Protein 1TT7 (pdb70)

Sequence (1950 aa):
STLFQALQAEKNADDVSVHVKTISTEDLPKDGVLIKVAYSGINYKDGLAGKAGGNIVREYPLILGIDAAGTVVSSNDPRFAEGDEVIATSYELGVSRDGGLSEYASVPGDWLVPLPQNLSLKEAVYGTAGFTAALSVHRLEQNGLSPEKGSVLVTGATGGVGGIAVSLNKRGYDVVASTGNREAADYLKQLGASEVISREDVYDGTLKALSKQQWQGAVDPVGGKQLASLLSKIQYGGSVAVSGLTGGGEVPATVYPFILRGVSLLGIDSVYCPDVRAAVWERSSDLKPDQLLTIVDREVSLEETPGALKDILQNRIQGRVIVKLSTLFQALQAEKNADDVSVHVKTISTEDLPKDGVLIKVAYSGINYKDGLAGKAGGNIVREYPLILGIDAAGTVVSSNDPRFAEGDEVIATSYELGVSRDGGLSEYASVPGDWLVPLPQNLSLKEAVYGTAGFTAALSVHRLEQNGLSPEKGSVLVTGATGGVGGIAVSLNKRGYDVVASTGNREAADYLKQLGASEVISREDVYDGTLKALSKQQWQGAVDPVGGKQLASLLSKIQYGGSVAVSGLTGGGEVPATVYPFILRGVSLLGIDSVYCPDVRAAVWERSSDLKPDQLLTIVDREVSLEETPGALKDILQNRIQGRVIVKLSTLFQALQAEKNADDVSVHVKTISTEDLPKDGVLIKVAYSGINYKDGLAGKAGGNIVREYPLILGIDAAGTVVSSNDPRFAEGDEVIATSYELGVSRDGGLSEYASVPGDWLVPLPQNLSLKEAVYGTAGFTAALSVHRLEQNGLSPEKGSVLVTGATGGVGGIAVSLNKRGYDVVASTGNREAADYLKQLGASEVISREDVYDGTLKALSKQQWQGAVDPVGGKQLASLLSKIQYGGSVAVSGLTGGGEVPATVYPFILRGVSLLGIDSVYCPDVRAAVWERSSDLKPDQLLTIVDREVSLEETPGALKDILQNRIQGRVIVKLSTLFQALQAEKNADDVSVHVKTISTEDLPKDGVLIKVAYSGINYKDGLAGKAGGNIVREYPLILGIDAAGTVVSSNDPRFAEGDEVIATSYELGVSRDGGLSEYASVPGDWLVPLPQNLSLKEAVYGTAGFTAALSVHRLEQNGLSPEKGSVLVTGATGGVGGIAVSLNKRGYDVVASTGNREAADYLKQLGASEVISREDVYDGTLKALSKQQWQGAVDPVGGKQLASLLSKIQYGGSVAVSGLTGGGEVPATVYPFILRGVSLLGIDSVYCPDVRAAVWERSSDLKPDQLLTIVDREVSLEETPGALKDILQNRIQGRVIVKLSTLFQALQAEKNADDVSVHVKTISTEDLPKDGVLIKVAYSGINYKDGLAGKAGGNIVREYPLILGIDAAGTVVSSNDPRFAEGDEVIATSYELGVSRDGGLSEYASVPGDWLVPLPQNLSLKEAVYGTAGFTAALSVHRLEQNGLSPEKGSVLVTGATGGVGGIAVSLNKRGYDVVASTGNREAADYLKQLGASEVISREDVYDGTLKALSKQQWQGAVDPVGGKQLASLLSKIQYGGSVAVSGLTGGGEVPATVYPFILRGVSLLGIDSVYCPDVRAAVWERSSDLKPDQLLTIVDREVSLEETPGALKDILQNRIQGRVIVKLSTLFQALQAEKNADDVSVHVKTISTEDLPKDGVLIKVAYSGINYKDGLAGKAGGNIVREYPLILGIDAAGTVVSSNDPRFAEGDEVIATSYELGVSRDGGLSEYASVPGDWLVPLPQNLSLKEAVYGTAGFTAALSVHRLEQNGLSPEKGSVLVTGATGGVGGIAVSLNKRGYDVVASTGNREAADYLKQLGASEVISREDVYDGTLKALSKQQWQGAVDPVGGKQLASLLSKIQYGGSVAVSGLTGGGEVPATVYPFILRGVSLLGIDSVYCPDVRAAVWERSSDLKPDQLLTIVDREVSLEETPGALKDILQNRIQGRVIVKL

Radius of gyration: 37.24 Å; Cα contacts (8 Å, |Δi|>4): 5321; chains: 6; bounding box: 103×77×116 Å

Solvent-accessible surface area: 70684 Å² total

Structure (mmCIF, N/CA/C/O backbone):
data_1TT7
#
_entry.id   1TT7
#
_cell.length_a   102.219
_cell.length_b   133.546
_cell.length_c   166.335
_cell.angle_alpha   90.00
_cell.angle_beta   90.00
_cell.angle_gamma   90.00
#
_symmetry.space_group_name_H-M   'P 21 21 21'
#
loop_
_entity.id
_entity.type
_entity.pdbx_description
1 polymer YHFP
2 water water
#
loop_
_atom_site.group_PDB
_atom_site.id
_atom_site.type_symbol
_atom_site.label_atom_id
_atom_site.label_alt_id
_atom_site.label_comp_id
_atom_site.label_asym_id
_atom_site.label_entity_id
_atom_site.label_seq_id
_atom_site.pdbx_PDB_ins_code
_atom_site.Cartn_x
_atom_site.Cartn_y
_atom_site.Cartn_z
_atom_site.occupancy
_atom_site.B_iso_or_equiv
_atom_site.auth_seq_id
_atom_site.auth_comp_id
_atom_site.auth_asym_id
_atom_site.auth_atom_id
_atom_site.pdbx_PDB_model_num
ATOM 1 N N . SER A 1 2 ? -1.023 30.059 -45.956 1.00 57.66 2 SER A N 1
ATOM 2 C CA . SER A 1 2 ? 0.105 29.116 -46.209 1.00 56.51 2 SER A CA 1
ATOM 3 C C . SER A 1 2 ? 1.306 29.840 -46.822 1.00 55.77 2 SER A C 1
ATOM 4 O O . SER A 1 2 ? 1.763 29.499 -47.917 1.00 54.80 2 SER A O 1
ATOM 7 N N . THR A 1 3 ? 1.809 30.842 -46.103 1.00 53.71 3 THR A N 1
ATOM 8 C CA . THR A 1 3 ? 2.943 31.646 -46.567 1.00 53.52 3 THR A CA 1
ATOM 9 C C . THR A 1 3 ? 4.097 31.671 -45.556 1.00 50.87 3 THR A C 1
ATOM 10 O O . THR A 1 3 ? 4.522 30.620 -45.073 1.00 50.42 3 THR A O 1
ATOM 14 N N . LEU A 1 4 ? 4.586 32.869 -45.238 1.00 49.26 4 LEU A N 1
ATOM 15 C CA . LEU A 1 4 ? 5.796 33.045 -44.432 1.00 45.23 4 LEU A CA 1
ATOM 16 C C . LEU A 1 4 ? 5.519 33.366 -42.961 1.00 41.81 4 LEU A C 1
ATOM 17 O O . LEU A 1 4 ? 4.442 33.855 -42.611 1.00 41.60 4 LEU A O 1
ATOM 22 N N . PHE A 1 5 ? 6.508 33.082 -42.115 1.00 33.02 5 PHE A N 1
ATOM 23 C CA . PHE A 1 5 ? 6.470 33.422 -40.690 1.00 27.56 5 PHE A CA 1
ATOM 24 C C . PHE A 1 5 ? 7.876 33.697 -40.145 1.00 26.33 5 PHE A C 1
ATOM 25 O O . PHE A 1 5 ? 8.866 33.559 -40.868 1.00 24.66 5 PHE A O 1
ATOM 33 N N . GLN A 1 6 ? 7.954 34.083 -38.873 1.00 27.85 6 GLN A N 1
ATOM 34 C CA . GLN A 1 6 ? 9.235 34.322 -38.205 1.00 28.57 6 GLN A CA 1
ATOM 35 C C . GLN A 1 6 ? 9.660 33.110 -37.379 1.00 28.01 6 GLN A C 1
ATOM 36 O O . GLN A 1 6 ? 8.829 32.471 -36.728 1.00 27.30 6 GLN A O 1
ATOM 42 N N . ALA A 1 7 ? 10.956 32.802 -37.410 1.00 29.41 7 ALA A N 1
ATOM 43 C CA . ALA A 1 7 ? 11.491 31.626 -36.724 1.00 29.33 7 ALA A CA 1
ATOM 44 C C . ALA A 1 7 ? 12.899 31.842 -36.175 1.00 30.21 7 ALA A C 1
ATOM 45 O O . ALA A 1 7 ? 13.770 32.376 -36.865 1.00 31.73 7 ALA A O 1
ATOM 47 N N . LEU A 1 8 ? 13.108 31.419 -34.930 1.00 27.00 8 LEU A N 1
ATOM 48 C CA . LEU A 1 8 ? 14.425 31.449 -34.301 1.00 25.05 8 LEU A CA 1
ATOM 49 C C . LEU A 1 8 ? 15.215 30.216 -34.743 1.00 25.26 8 LEU A C 1
ATOM 50 O O . LEU A 1 8 ? 14.952 29.100 -34.288 1.00 25.64 8 LEU A O 1
ATOM 55 N N . GLN A 1 9 ? 16.176 30.431 -35.639 1.00 26.81 9 GLN A N 1
ATOM 56 C CA . GLN A 1 9 ? 16.928 29.338 -36.254 1.00 28.37 9 GLN A CA 1
ATOM 57 C C . GLN A 1 9 ? 18.425 29.426 -35.954 1.00 30.37 9 GLN A C 1
ATOM 58 O O . GLN A 1 9 ? 18.980 30.520 -35.829 1.00 30.60 9 GLN A O 1
ATOM 64 N N . ALA A 1 10 ? 19.063 28.262 -35.844 1.00 32.06 10 ALA A N 1
ATOM 65 C CA . ALA A 1 10 ? 20.500 28.171 -35.601 1.00 33.87 10 ALA A CA 1
ATOM 66 C C . ALA A 1 10 ? 21.220 27.541 -36.792 1.00 36.85 10 ALA A C 1
ATOM 67 O O . ALA A 1 10 ? 20.899 26.422 -37.202 1.00 37.82 10 ALA A O 1
ATOM 69 N N . GLU A 1 11 ? 22.187 28.271 -37.344 1.00 42.38 11 GLU A N 1
ATOM 70 C CA . GLU A 1 11 ? 22.992 27.783 -38.465 1.00 45.75 11 GLU A CA 1
ATOM 71 C C . GLU A 1 11 ? 24.451 27.631 -38.049 1.00 46.94 11 GLU A C 1
ATOM 72 O O . GLU A 1 11 ? 24.928 28.341 -37.160 1.00 46.06 11 GLU A O 1
ATOM 78 N N . LYS A 1 12 ? 25.154 26.707 -38.699 1.00 50.57 12 LYS A N 1
ATOM 79 C CA . LYS A 1 12 ? 26.570 26.483 -38.428 1.00 54.61 12 LYS A CA 1
ATOM 80 C C . LYS A 1 12 ? 27.430 26.961 -39.604 1.00 59.99 12 LYS A C 1
ATOM 81 O O . LYS A 1 12 ? 28.144 26.173 -40.233 1.00 60.55 12 LYS A O 1
ATOM 87 N N . ASN A 1 13 ? 27.346 28.257 -39.898 1.00 71.40 13 ASN A N 1
ATOM 88 C CA . ASN A 1 13 ? 28.172 28.869 -40.939 1.00 78.70 13 ASN A CA 1
ATOM 89 C C . ASN A 1 13 ? 29.599 29.095 -40.446 1.00 82.90 13 ASN A C 1
ATOM 90 O O . ASN A 1 13 ? 29.808 29.485 -39.293 1.00 83.78 13 ASN A O 1
ATOM 95 N N . ALA A 1 14 ? 30.569 28.840 -41.326 1.00 86.78 14 ALA A N 1
ATOM 96 C CA . ALA A 1 14 ? 31.998 28.829 -40.978 1.00 86.99 14 ALA A CA 1
ATOM 97 C C . ALA A 1 14 ? 32.302 27.848 -39.836 1.00 84.59 14 ALA A C 1
ATOM 98 O O . ALA A 1 14 ? 33.243 28.045 -39.061 1.00 84.34 14 ALA A O 1
ATOM 100 N N . ASP A 1 15 ? 31.489 26.792 -39.761 1.00 74.51 15 ASP A N 1
ATOM 101 C CA . ASP A 1 15 ? 31.568 25.748 -38.728 1.00 70.86 15 ASP A CA 1
ATOM 102 C C . ASP A 1 15 ? 31.446 26.251 -37.282 1.00 70.24 15 ASP A C 1
ATOM 103 O O . ASP A 1 15 ? 32.045 25.689 -36.360 1.00 68.98 15 ASP A O 1
ATOM 108 N N . ASP A 1 16 ? 30.657 27.310 -37.101 1.00 75.85 16 ASP A N 1
ATOM 109 C CA . ASP A 1 16 ? 30.359 27.868 -35.782 1.00 76.89 16 ASP A CA 1
ATOM 110 C C . ASP A 1 16 ? 28.916 28.362 -35.708 1.00 72.32 16 ASP A C 1
ATOM 111 O O . ASP A 1 16 ? 28.396 28.934 -36.669 1.00 72.49 16 ASP A O 1
ATOM 116 N N . VAL A 1 17 ? 28.282 28.138 -34.559 1.00 62.45 17 VAL A N 1
ATOM 117 C CA . VAL A 1 17 ? 26.872 28.477 -34.351 1.00 56.39 17 VAL A CA 1
ATOM 118 C C . VAL A 1 17 ? 26.691 29.982 -34.147 1.00 56.17 17 VAL A C 1
ATOM 119 O O . VAL A 1 17 ? 27.462 30.615 -33.421 1.00 55.36 17 VAL A O 1
ATOM 123 N N . SER A 1 18 ? 25.667 30.543 -34.790 1.00 61.48 18 SER A N 1
ATOM 124 C CA . SER A 1 18 ? 25.412 31.984 -34.748 1.00 61.43 18 SER A CA 1
ATOM 125 C C . SER A 1 18 ? 24.060 32.343 -34.120 1.00 57.61 18 SER A C 1
ATOM 126 O O . SER A 1 18 ? 23.998 33.205 -33.240 1.00 57.19 18 SER A O 1
ATOM 129 N N . VAL A 1 19 ? 22.997 31.678 -34.580 1.00 45.81 19 VAL A N 1
ATOM 130 C CA . VAL A 1 19 ? 21.617 31.862 -34.080 1.00 39.43 19 VAL A CA 1
ATOM 131 C C . VAL A 1 19 ? 21.017 33.237 -34.412 1.00 38.94 19 VAL A C 1
ATOM 132 O O . VAL A 1 19 ? 21.467 34.265 -33.898 1.00 39.59 19 VAL A O 1
ATOM 136 N N . HIS A 1 20 ? 20.000 33.240 -35.273 1.00 39.87 20 HIS A N 1
ATOM 137 C CA . HIS A 1 20 ? 19.267 34.463 -35.622 1.00 40.44 20 HIS A CA 1
ATOM 138 C C . HIS A 1 20 ? 17.771 34.207 -35.792 1.00 39.42 20 HIS A C 1
ATOM 139 O O . HIS A 1 20 ? 17.286 33.095 -35.568 1.00 38.60 20 HIS A O 1
ATOM 146 N N . VAL A 1 21 ? 17.055 35.252 -36.201 1.00 41.19 21 VAL A N 1
ATOM 147 C CA . VAL A 1 21 ? 15.632 35.163 -36.517 1.00 42.03 21 VAL A CA 1
ATOM 148 C C . VAL A 1 21 ? 15.407 35.264 -38.031 1.00 42.11 21 VAL A C 1
ATOM 149 O O . VAL A 1 21 ? 15.437 36.354 -38.610 1.00 42.09 21 VAL A O 1
ATOM 153 N N . LYS A 1 22 ? 15.200 34.113 -38.667 1.00 41.78 22 LYS A N 1
ATOM 154 C CA . LYS A 1 22 ? 15.052 34.048 -40.122 1.00 40.56 22 LYS A CA 1
ATOM 155 C C . LYS A 1 22 ? 13.615 33.779 -40.560 1.00 39.49 22 LYS A C 1
ATOM 156 O O . LYS A 1 22 ? 12.876 33.055 -39.889 1.00 39.98 22 LYS A O 1
ATOM 162 N N . THR A 1 23 ? 13.233 34.370 -41.691 1.00 37.75 23 THR A N 1
ATOM 163 C CA . THR A 1 23 ? 11.902 34.182 -42.264 1.00 37.57 23 THR A CA 1
ATOM 164 C C . THR A 1 23 ? 11.807 32.817 -42.944 1.00 39.73 23 THR A C 1
ATOM 165 O O . THR A 1 23 ? 12.598 32.499 -43.836 1.00 40.49 23 THR A O 1
ATOM 169 N N . ILE A 1 24 ? 10.837 32.017 -42.508 1.00 42.92 24 ILE A N 1
ATOM 170 C CA . ILE A 1 24 ? 10.660 30.650 -43.000 1.00 45.71 24 ILE A CA 1
ATOM 171 C C . ILE A 1 24 ? 9.199 30.393 -43.385 1.00 43.19 24 ILE A C 1
ATOM 172 O O . ILE A 1 24 ? 8.281 30.762 -42.651 1.00 42.51 24 ILE A O 1
ATOM 177 N N . SER A 1 25 ? 9.000 29.771 -44.546 1.00 40.81 25 SER A N 1
ATOM 178 C CA . SER A 1 25 ? 7.664 29.457 -45.053 1.00 42.21 25 SER A CA 1
ATOM 179 C C . SER A 1 25 ? 7.062 28.227 -44.369 1.00 40.87 25 SER A C 1
ATOM 180 O O . SER A 1 25 ? 7.773 27.458 -43.718 1.00 40.97 25 SER A O 1
ATOM 183 N N . THR A 1 26 ? 5.750 28.051 -44.526 1.00 42.32 26 THR A N 1
ATOM 184 C CA . THR A 1 26 ? 5.030 26.907 -43.953 1.00 41.69 26 THR A CA 1
ATOM 185 C C . THR A 1 26 ? 5.376 25.590 -44.650 1.00 42.27 26 THR A C 1
ATOM 186 O O . THR A 1 26 ? 5.224 24.513 -44.069 1.00 44.08 26 THR A O 1
ATOM 190 N N . GLU A 1 27 ? 5.843 25.690 -45.894 1.00 41.69 27 GLU A N 1
ATOM 191 C CA . GLU A 1 27 ? 6.236 24.528 -46.690 1.00 43.31 27 GLU A CA 1
ATOM 192 C C . GLU A 1 27 ? 7.570 23.939 -46.221 1.00 41.96 27 GLU A C 1
ATOM 193 O O . GLU A 1 27 ? 7.814 22.740 -46.375 1.00 41.43 27 GLU A O 1
ATOM 199 N N . ASP A 1 28 ? 8.420 24.789 -45.644 1.00 41.97 28 ASP A N 1
ATOM 200 C CA . ASP A 1 28 ? 9.757 24.391 -45.193 1.00 41.65 28 ASP A CA 1
ATOM 201 C C . ASP A 1 28 ? 9.741 23.471 -43.968 1.00 40.43 28 ASP A C 1
ATOM 202 O O . ASP A 1 28 ? 10.707 22.744 -43.720 1.00 38.87 28 ASP A O 1
ATOM 207 N N . LEU A 1 29 ? 8.645 23.511 -43.210 1.00 38.62 29 LEU A N 1
ATOM 208 C CA . LEU A 1 29 ? 8.473 22.681 -42.016 1.00 36.99 29 LEU A CA 1
ATOM 209 C C . LEU A 1 29 ? 8.311 21.198 -42.372 1.00 38.40 29 LEU A C 1
ATOM 210 O O . LEU A 1 29 ? 7.788 20.878 -43.443 1.00 38.01 29 LEU A O 1
ATOM 215 N N . PRO A 1 30 ? 8.767 20.301 -41.490 1.00 40.05 30 PRO A N 1
ATOM 216 C CA . PRO A 1 30 ? 8.576 18.858 -41.681 1.00 41.57 30 PRO A CA 1
ATOM 217 C C . PRO A 1 30 ? 7.098 18.491 -41.831 1.00 44.91 30 PRO A C 1
ATOM 218 O O . PRO A 1 30 ? 6.291 18.778 -40.946 1.00 46.77 30 PRO A O 1
ATOM 222 N N . LYS A 1 31 ? 6.761 17.856 -42.951 1.00 48.38 31 LYS A N 1
ATOM 223 C CA . LYS A 1 31 ? 5.365 17.632 -43.343 1.00 49.49 31 LYS A CA 1
ATOM 224 C C . LYS A 1 31 ? 4.685 16.439 -42.659 1.00 50.94 31 LYS A C 1
ATOM 225 O O . LYS A 1 31 ? 3.495 16.191 -42.878 1.00 51.68 31 LYS A O 1
ATOM 231 N N . ASP A 1 32 ? 5.431 15.714 -41.828 1.00 52.50 32 ASP A N 1
ATOM 232 C CA . ASP A 1 32 ? 4.907 14.520 -41.157 1.00 52.20 32 ASP A CA 1
ATOM 233 C C . ASP A 1 32 ? 4.382 14.798 -39.740 1.00 50.00 32 ASP A C 1
ATOM 234 O O . ASP A 1 32 ? 4.511 13.961 -38.841 1.00 50.33 32 ASP A O 1
ATOM 239 N N . GLY A 1 33 ? 3.779 15.970 -39.556 1.00 43.46 33 GLY A N 1
ATOM 240 C CA . GLY A 1 33 ? 3.237 16.371 -38.259 1.00 37.19 33 GLY A CA 1
ATOM 241 C C . GLY A 1 33 ? 2.005 17.253 -38.347 1.00 32.27 33 GLY A C 1
ATOM 242 O O . GLY A 1 33 ? 1.512 17.545 -39.439 1.00 33.12 33 GLY A O 1
ATOM 243 N N . VAL A 1 34 ? 1.513 17.674 -37.184 1.00 25.75 34 VAL A N 1
ATOM 244 C CA . VAL A 1 34 ? 0.335 18.535 -37.092 1.00 21.88 34 VAL A CA 1
ATOM 245 C C . VAL A 1 34 ? 0.763 20.002 -37.045 1.00 24.63 34 VAL A C 1
ATOM 246 O O . VAL A 1 34 ? 1.558 20.399 -36.190 1.00 27.00 34 VAL A O 1
ATOM 250 N N . LEU A 1 35 ? 0.231 20.796 -37.973 1.00 29.25 35 LEU A N 1
ATOM 251 C CA . LEU A 1 35 ? 0.566 22.215 -38.080 1.00 31.94 35 LEU A CA 1
ATOM 252 C C . LEU A 1 35 ? -0.153 23.014 -36.993 1.00 30.38 35 LEU A C 1
ATOM 253 O O . LEU A 1 35 ? -1.383 22.989 -36.902 1.00 30.41 35 LEU A O 1
ATOM 258 N N . ILE A 1 36 ? 0.625 23.717 -36.171 1.00 26.23 36 ILE A N 1
ATOM 259 C CA . ILE A 1 36 ? 0.098 24.422 -34.999 1.00 23.94 36 ILE A CA 1
ATOM 260 C C . ILE A 1 36 ? 0.655 25.842 -34.891 1.00 23.20 36 ILE A C 1
ATOM 261 O O . ILE A 1 36 ? 1.871 26.039 -34.861 1.00 23.78 36 ILE A O 1
ATOM 266 N N . LYS A 1 37 ? -0.248 26.821 -34.833 1.00 22.37 37 LYS A N 1
ATOM 267 C CA . LYS A 1 37 ? 0.121 28.217 -34.604 1.00 23.23 37 LYS A CA 1
ATOM 268 C C . LYS A 1 37 ? 0.549 28.394 -33.150 1.00 20.83 37 LYS A C 1
ATOM 269 O O . LYS A 1 37 ? -0.286 28.406 -32.242 1.00 19.56 37 LYS A O 1
ATOM 275 N N . VAL A 1 38 ? 1.856 28.522 -32.941 1.00 18.50 38 VAL A N 1
ATOM 276 C CA . VAL A 1 38 ? 2.418 28.612 -31.597 1.00 17.42 38 VAL A CA 1
ATOM 277 C C . VAL A 1 38 ? 2.238 30.009 -31.011 1.00 20.32 38 VAL A C 1
ATOM 278 O O . VAL A 1 38 ? 2.765 30.991 -31.538 1.00 21.20 38 VAL A O 1
ATOM 282 N N . ALA A 1 39 ? 1.468 30.081 -29.930 1.00 26.34 39 ALA A N 1
ATOM 283 C CA . ALA A 1 39 ? 1.323 31.297 -29.143 1.00 31.07 39 ALA A CA 1
ATOM 284 C C . ALA A 1 39 ? 1.946 31.061 -27.772 1.00 32.48 39 ALA A C 1
ATOM 285 O O . ALA A 1 39 ? 1.414 30.298 -26.961 1.00 37.33 39 ALA A O 1
ATOM 287 N N . TYR A 1 40 ? 3.083 31.718 -27.538 1.00 30.05 40 TYR A N 1
ATOM 288 C CA . TYR A 1 40 ? 3.897 31.571 -26.320 1.00 27.29 40 TYR A CA 1
ATOM 289 C C . TYR A 1 40 ? 4.909 30.428 -26.405 1.00 28.04 40 TYR A C 1
ATOM 290 O O . TYR A 1 40 ? 4.586 29.326 -26.852 1.00 26.76 40 TYR A O 1
ATOM 299 N N . SER A 1 41 ? 6.136 30.718 -25.974 1.00 29.72 41 SER A N 1
ATOM 300 C CA . SER A 1 41 ? 7.209 29.730 -25.878 1.00 30.20 41 SER A CA 1
ATOM 301 C C . SER A 1 41 ? 8.031 29.997 -24.613 1.00 30.20 41 SER A C 1
ATOM 302 O O . SER A 1 41 ? 7.592 30.743 -23.735 1.00 30.57 41 SER A O 1
ATOM 305 N N . GLY A 1 42 ? 9.214 29.392 -24.515 1.00 30.24 42 GLY A N 1
ATOM 306 C CA . GLY A 1 42 ? 10.073 29.583 -23.347 1.00 31.70 42 GLY A CA 1
ATOM 307 C C . GLY A 1 42 ? 11.510 29.143 -23.543 1.00 31.80 42 GLY A C 1
ATOM 308 O O . GLY A 1 42 ? 11.775 28.119 -24.178 1.00 32.45 42 GLY A O 1
ATOM 309 N N . ILE A 1 43 ? 12.438 29.924 -22.993 1.00 30.36 43 ILE A N 1
ATOM 310 C CA . ILE A 1 43 ? 13.861 29.590 -23.029 1.00 30.66 43 ILE A CA 1
ATOM 311 C C . ILE A 1 43 ? 14.225 28.712 -21.835 1.00 29.95 43 ILE A C 1
ATOM 312 O O . ILE A 1 43 ? 14.010 29.090 -20.680 1.00 30.23 43 ILE A O 1
ATOM 317 N N . ASN A 1 44 ? 14.768 27.535 -22.131 1.00 27.27 44 ASN A N 1
ATOM 318 C CA . ASN A 1 44 ? 15.254 26.618 -21.107 1.00 27.70 44 ASN A CA 1
ATOM 319 C C . ASN A 1 44 ? 16.776 26.520 -21.158 1.00 28.95 44 ASN A C 1
ATOM 320 O O . ASN A 1 44 ? 17.407 27.066 -22.068 1.00 28.04 44 ASN A O 1
ATOM 325 N N . TYR A 1 45 ? 17.360 25.834 -20.177 1.00 32.04 45 TYR A N 1
ATOM 326 C CA . TYR A 1 45 ? 18.806 25.621 -20.133 1.00 33.76 45 TYR A CA 1
ATOM 327 C C . TYR A 1 45 ? 19.266 24.727 -21.284 1.00 32.81 45 TYR A C 1
ATOM 328 O O . TYR A 1 45 ? 20.391 24.859 -21.768 1.00 31.94 45 TYR A O 1
ATOM 337 N N . LYS A 1 46 ? 18.383 23.826 -21.714 1.00 31.33 46 LYS A N 1
ATOM 338 C CA . LYS A 1 46 ? 18.641 22.939 -22.849 1.00 30.99 46 LYS A CA 1
ATOM 339 C C . LYS A 1 46 ? 18.643 23.709 -24.172 1.00 29.69 46 LYS A C 1
ATOM 340 O O . LYS A 1 46 ? 19.384 23.363 -25.095 1.00 29.06 46 LYS A O 1
ATOM 346 N N . ASP A 1 47 ? 17.812 24.749 -24.251 1.00 30.86 47 ASP A N 1
ATOM 347 C CA . ASP A 1 47 ? 17.753 25.631 -25.419 1.00 31.02 47 ASP A CA 1
ATOM 348 C C . ASP A 1 47 ? 19.030 26.454 -25.577 1.00 30.72 47 ASP A C 1
ATOM 349 O O . ASP A 1 47 ? 19.396 26.838 -26.690 1.00 31.85 47 ASP A O 1
ATOM 354 N N . GLY A 1 48 ? 19.695 26.720 -24.454 1.00 28.80 48 GLY A N 1
ATOM 355 C CA . GLY A 1 48 ? 20.957 27.456 -24.437 1.00 27.15 48 GLY A CA 1
ATOM 356 C C . GLY A 1 48 ? 22.092 26.697 -25.099 1.00 27.09 48 GLY A C 1
ATOM 357 O O . GLY A 1 48 ? 22.826 27.259 -25.914 1.00 26.68 48 GLY A O 1
ATOM 358 N N . LEU A 1 49 ? 22.234 25.420 -24.744 1.00 24.98 49 LEU A N 1
ATOM 359 C CA . LEU A 1 49 ? 23.236 24.544 -25.358 1.00 25.11 49 LEU A CA 1
ATOM 360 C C . LEU A 1 49 ? 22.899 24.227 -26.814 1.00 24.52 49 LEU A C 1
ATOM 361 O O . LEU A 1 49 ? 23.797 24.023 -27.634 1.00 23.36 49 LEU A O 1
ATOM 366 N N . ALA A 1 50 ? 21.603 24.185 -27.121 1.00 28.71 50 ALA A N 1
ATOM 367 C CA . ALA A 1 50 ? 21.117 23.911 -28.473 1.00 31.59 50 ALA A CA 1
ATOM 368 C C . ALA A 1 50 ? 21.521 25.001 -29.467 1.00 33.22 50 ALA A C 1
ATOM 369 O O . ALA A 1 50 ? 21.728 24.723 -30.651 1.00 33.91 50 ALA A O 1
ATOM 371 N N . GLY A 1 51 ? 21.629 26.234 -28.977 1.00 33.48 51 GLY A N 1
ATOM 372 C CA . GLY A 1 51 ? 22.056 27.366 -29.795 1.00 36.26 51 GLY A CA 1
ATOM 373 C C . GLY A 1 51 ? 23.449 27.860 -29.453 1.00 38.56 51 GLY A C 1
ATOM 374 O O . GLY A 1 51 ? 23.701 29.067 -29.442 1.00 38.93 51 GLY A O 1
ATOM 375 N N . LYS A 1 52 ? 24.351 26.921 -29.172 1.00 43.95 52 LYS A N 1
ATOM 376 C CA . LYS A 1 52 ? 25.740 27.233 -28.840 1.00 46.71 52 LYS A CA 1
ATOM 377 C C . LYS A 1 52 ? 26.665 26.085 -29.239 1.00 44.51 52 LYS A C 1
ATOM 378 O O . LYS A 1 52 ? 26.319 24.912 -29.074 1.00 42.17 52 LYS A O 1
ATOM 384 N N . ALA A 1 53 ? 27.837 26.435 -29.768 1.00 43.13 53 ALA A N 1
ATOM 385 C CA . ALA A 1 53 ? 28.861 25.457 -30.131 1.00 42.93 53 ALA A CA 1
ATOM 386 C C . ALA A 1 53 ? 29.451 24.805 -28.884 1.00 43.17 53 ALA A C 1
ATOM 387 O O . ALA A 1 53 ? 29.877 25.494 -27.952 1.00 42.31 53 ALA A O 1
ATOM 389 N N . GLY A 1 54 ? 29.469 23.476 -28.876 1.00 45.88 54 GLY A N 1
ATOM 390 C CA . GLY A 1 54 ? 29.899 22.710 -27.709 1.00 47.85 54 GLY A CA 1
ATOM 391 C C . GLY A 1 54 ? 28.728 22.042 -27.013 1.00 48.78 54 GLY A C 1
ATOM 392 O O . GLY A 1 54 ? 28.882 20.979 -26.407 1.00 49.25 54 GLY A O 1
ATOM 393 N N . GLY A 1 55 ? 27.559 22.675 -27.098 1.00 47.56 55 GLY A N 1
ATOM 394 C CA . GLY A 1 55 ? 26.325 22.122 -26.547 1.00 49.90 55 GLY A CA 1
ATOM 395 C C . GLY A 1 55 ? 25.850 20.934 -27.359 1.00 52.02 55 GLY A C 1
ATOM 396 O O . GLY A 1 55 ? 25.403 21.086 -28.498 1.00 50.62 55 GLY A O 1
ATOM 397 N N . ASN A 1 56 ? 25.947 19.749 -26.761 1.00 57.75 56 ASN A N 1
ATOM 398 C CA . ASN A 1 56 ? 25.678 18.490 -27.454 1.00 60.44 56 ASN A CA 1
ATOM 399 C C . ASN A 1 56 ? 24.197 18.100 -27.463 1.00 57.12 56 ASN A C 1
ATOM 400 O O . ASN A 1 56 ? 23.826 17.013 -27.008 1.00 56.54 56 ASN A O 1
ATOM 405 N N . ILE A 1 57 ? 23.357 18.992 -27.984 1.00 47.47 57 ILE A N 1
ATOM 406 C CA . ILE A 1 57 ? 21.924 18.724 -28.123 1.00 41.28 57 ILE A CA 1
ATOM 407 C C . ILE A 1 57 ? 21.531 18.621 -29.601 1.00 38.99 57 ILE A C 1
ATOM 408 O O . ILE A 1 57 ? 20.903 17.642 -30.012 1.00 36.87 57 ILE A O 1
ATOM 413 N N . VAL A 1 58 ? 21.917 19.620 -30.393 1.00 37.19 58 VAL A N 1
ATOM 414 C CA . VAL A 1 58 ? 21.652 19.617 -31.832 1.00 36.62 58 VAL A CA 1
ATOM 415 C C . VAL A 1 58 ? 22.844 19.014 -32.574 1.00 42.47 58 VAL A C 1
ATOM 416 O O . VAL A 1 58 ? 23.969 19.511 -32.467 1.00 43.57 58 VAL A O 1
ATOM 420 N N . ARG A 1 59 ? 22.589 17.939 -33.316 1.00 52.19 59 ARG A N 1
ATOM 421 C CA . ARG A 1 59 ? 23.636 17.241 -34.063 1.00 58.76 59 ARG A CA 1
ATOM 422 C C . ARG A 1 59 ? 23.827 17.872 -35.444 1.00 62.19 59 ARG A C 1
ATOM 423 O O . ARG A 1 59 ? 24.756 18.657 -35.646 1.00 63.32 59 ARG A O 1
ATOM 431 N N . GLU A 1 60 ? 22.950 17.525 -36.385 1.00 65.04 60 GLU A N 1
ATOM 432 C CA . GLU A 1 60 ? 22.910 18.178 -37.691 1.00 69.83 60 GLU A CA 1
ATOM 433 C C . GLU A 1 60 ? 22.121 19.474 -37.538 1.00 63.67 60 GLU A C 1
ATOM 434 O O . GLU A 1 60 ? 21.015 19.467 -36.991 1.00 62.13 60 GLU A O 1
ATOM 440 N N . TYR A 1 61 ? 22.687 20.580 -38.015 1.00 59.21 61 TYR A N 1
ATOM 441 C CA . TYR A 1 61 ? 22.129 21.902 -37.708 1.00 55.18 61 TYR A CA 1
ATOM 442 C C . TYR A 1 61 ? 20.902 22.354 -38.527 1.00 54.45 61 TYR A C 1
ATOM 443 O O . TYR A 1 61 ? 19.826 21.798 -38.319 1.00 56.46 61 TYR A O 1
ATOM 452 N N . PRO A 1 62 ? 21.050 23.279 -39.484 1.00 52.23 62 PRO A N 1
ATOM 453 C CA . PRO A 1 62 ? 19.964 24.182 -39.869 1.00 47.52 62 PRO A CA 1
ATOM 454 C C . PRO A 1 62 ? 18.598 23.820 -39.265 1.00 46.84 62 PRO A C 1
ATOM 455 O O . PRO A 1 62 ? 17.758 23.204 -39.928 1.00 47.78 62 PRO A O 1
ATOM 459 N N . LEU A 1 63 ? 18.401 24.216 -38.007 1.00 38.40 63 LEU A N 1
ATOM 460 C CA . LEU A 1 63 ? 17.273 23.753 -37.200 1.00 33.29 63 LEU A CA 1
ATOM 461 C C . LEU A 1 63 ? 16.672 24.872 -36.351 1.00 31.07 63 LEU A C 1
ATOM 462 O O . LEU A 1 63 ? 17.394 25.717 -35.817 1.00 33.06 63 LEU A O 1
ATOM 467 N N . ILE A 1 64 ? 15.346 24.863 -36.235 1.00 29.75 64 ILE A N 1
ATOM 468 C CA . ILE A 1 64 ? 14.622 25.812 -35.390 1.00 26.30 64 ILE A CA 1
ATOM 469 C C . ILE A 1 64 ? 14.571 25.282 -33.958 1.00 28.41 64 ILE A C 1
ATOM 470 O O . ILE A 1 64 ? 14.070 24.184 -33.713 1.00 29.03 64 ILE A O 1
ATOM 475 N N . LEU A 1 65 ? 15.095 26.068 -33.020 1.00 28.64 65 LEU A N 1
ATOM 476 C CA . LEU A 1 65 ? 15.123 25.686 -31.606 1.00 28.62 65 LEU A CA 1
ATOM 477 C C . LEU A 1 65 ? 13.748 25.853 -30.958 1.00 33.08 65 LEU A C 1
ATOM 478 O O . LEU A 1 65 ? 12.851 26.463 -31.544 1.00 33.43 65 LEU A O 1
ATOM 483 N N . GLY A 1 66 ? 13.585 25.305 -29.754 1.00 39.17 66 GLY A N 1
ATOM 484 C CA . GLY A 1 66 ? 12.329 25.445 -29.021 1.00 42.49 66 GLY A CA 1
ATOM 485 C C . GLY A 1 66 ? 12.159 24.574 -27.792 1.00 41.38 66 GLY A C 1
ATOM 486 O O . GLY A 1 66 ? 12.108 25.086 -26.673 1.00 43.87 66 GLY A O 1
ATOM 487 N N . ILE A 1 67 ? 12.066 23.261 -28.014 1.00 34.28 67 ILE A N 1
ATOM 488 C CA . ILE A 1 67 ? 11.718 22.245 -26.991 1.00 30.17 67 ILE A CA 1
ATOM 489 C C . ILE A 1 67 ? 10.392 22.480 -26.241 1.00 30.25 67 ILE A C 1
ATOM 490 O O . ILE A 1 67 ? 9.860 21.566 -25.606 1.00 31.66 67 ILE A O 1
ATOM 495 N N . ASP A 1 68 ? 9.875 23.705 -26.328 1.00 28.51 68 ASP A N 1
ATOM 496 C CA . ASP A 1 68 ? 8.611 24.087 -25.704 1.00 28.43 68 ASP A CA 1
ATOM 497 C C . ASP A 1 68 ? 7.740 24.885 -26.668 1.00 26.79 68 ASP A C 1
ATOM 498 O O . ASP A 1 68 ? 8.215 25.817 -27.322 1.00 27.47 68 ASP A O 1
ATOM 503 N N . ALA A 1 69 ? 6.465 24.510 -26.743 1.00 22.58 69 ALA A N 1
ATOM 504 C CA . ALA A 1 69 ? 5.496 25.178 -27.610 1.00 19.84 69 ALA A CA 1
ATOM 505 C C . ALA A 1 69 ? 4.072 25.007 -27.094 1.00 19.43 69 ALA A C 1
ATOM 506 O O . ALA A 1 69 ? 3.725 23.968 -26.528 1.00 17.79 69 ALA A O 1
ATOM 508 N N . ALA A 1 70 ? 3.257 26.040 -27.290 1.00 19.95 70 ALA A N 1
ATOM 509 C CA . ALA A 1 70 ? 1.834 25.995 -26.969 1.00 21.22 70 ALA A CA 1
ATOM 510 C C . ALA A 1 70 ? 1.053 26.827 -27.977 1.00 22.13 70 ALA A C 1
ATOM 511 O O . ALA A 1 70 ? 1.507 27.893 -28.391 1.00 22.91 70 ALA A O 1
ATOM 513 N N . GLY A 1 71 ? -0.116 26.333 -28.377 1.00 19.36 71 GLY A N 1
ATOM 514 C CA . GLY A 1 71 ? -0.956 27.042 -29.339 1.00 18.98 71 GLY A CA 1
ATOM 515 C C . GLY A 1 71 ? -2.095 26.223 -29.915 1.00 19.82 71 GLY A C 1
ATOM 516 O O . GLY A 1 71 ? -2.400 25.132 -29.428 1.00 21.22 71 GLY A O 1
ATOM 517 N N . THR A 1 72 ? -2.720 26.760 -30.960 1.00 20.32 72 THR A N 1
ATOM 518 C CA . THR A 1 72 ? -3.882 26.135 -31.592 1.00 21.54 72 THR A CA 1
ATOM 519 C C . THR A 1 72 ? -3.525 25.453 -32.911 1.00 20.85 72 THR A C 1
ATOM 520 O O . THR A 1 72 ? -2.677 25.939 -33.663 1.00 20.93 72 THR A O 1
ATOM 524 N N . VAL A 1 73 ? -4.189 24.331 -33.180 1.00 18.55 73 VAL A N 1
ATOM 525 C CA . VAL A 1 73 ? -3.992 23.565 -34.411 1.00 17.66 73 VAL A CA 1
ATOM 526 C C . VAL A 1 73 ? -4.554 24.321 -35.618 1.00 19.88 73 VAL A C 1
ATOM 527 O O . VAL A 1 73 ? -5.733 24.686 -35.638 1.00 21.28 73 VAL A O 1
ATOM 531 N N . VAL A 1 74 ? -3.700 24.558 -36.613 1.00 21.65 74 VAL A N 1
ATOM 532 C CA . VAL A 1 74 ? -4.101 25.239 -37.846 1.00 25.38 74 VAL A CA 1
ATOM 533 C C . VAL A 1 74 ? -4.722 24.248 -38.830 1.00 25.94 74 VAL A C 1
ATOM 534 O O . VAL A 1 74 ? -5.865 24.421 -39.257 1.00 27.81 74 VAL A O 1
ATOM 538 N N . SER A 1 75 ? -3.956 23.219 -39.187 1.00 25.51 75 SER A N 1
ATOM 539 C CA . SER A 1 75 ? -4.410 22.180 -40.106 1.00 26.18 75 SER A CA 1
ATOM 540 C C . SER A 1 75 ? -3.898 20.818 -39.654 1.00 25.36 75 SER A C 1
ATOM 541 O O . SER A 1 75 ? -2.698 20.642 -39.422 1.00 23.89 75 SER A O 1
ATOM 544 N N . SER A 1 76 ? -4.813 19.861 -39.528 1.00 24.77 76 SER A N 1
ATOM 545 C CA . SER A 1 76 ? -4.471 18.533 -39.030 1.00 26.07 76 SER A CA 1
ATOM 546 C C . SER A 1 76 ? -4.757 17.437 -40.052 1.00 28.22 76 SER A C 1
ATOM 547 O O . SER A 1 76 ? -5.890 17.278 -40.513 1.00 28.18 76 SER A O 1
ATOM 550 N N . ASN A 1 77 ? -3.710 16.694 -40.404 1.00 33.52 77 ASN A N 1
ATOM 551 C CA . ASN A 1 77 ? -3.835 15.507 -41.242 1.00 36.27 77 ASN A CA 1
ATOM 552 C C . ASN A 1 77 ? -4.164 14.287 -40.380 1.00 31.84 77 ASN A C 1
ATOM 553 O O . ASN A 1 77 ? -4.560 13.235 -40.889 1.00 30.85 77 ASN A O 1
ATOM 558 N N . ASP A 1 78 ? -3.998 14.454 -39.068 1.00 25.08 78 ASP A N 1
ATOM 559 C CA . ASP A 1 78 ? -4.293 13.421 -38.083 1.00 21.92 78 ASP A CA 1
ATOM 560 C C . ASP A 1 78 ? -5.725 13.594 -37.566 1.00 19.84 78 ASP A C 1
ATOM 561 O O . ASP A 1 78 ? -6.102 14.689 -37.140 1.00 20.18 78 ASP A O 1
ATOM 566 N N . PRO A 1 79 ? -6.519 12.522 -37.611 1.00 18.63 79 PRO A N 1
ATOM 567 C CA . PRO A 1 79 ? -7.916 12.562 -37.158 1.00 17.29 79 PRO A CA 1
ATOM 568 C C . PRO A 1 79 ? -8.091 12.795 -35.652 1.00 18.98 79 PRO A C 1
ATOM 569 O O . PRO A 1 79 ? -9.173 13.197 -35.220 1.00 21.55 79 PRO A O 1
ATOM 573 N N . ARG A 1 80 ? -7.037 12.548 -34.875 1.00 20.66 80 ARG A N 1
ATOM 574 C CA . ARG A 1 80 ? -7.068 12.728 -33.419 1.00 21.57 80 ARG A CA 1
ATOM 575 C C . ARG A 1 80 ? -7.185 14.195 -33.001 1.00 22.65 80 ARG A C 1
ATOM 576 O O . ARG A 1 80 ? -7.643 14.495 -31.895 1.00 22.52 80 ARG A O 1
ATOM 584 N N . PHE A 1 81 ? -6.773 15.098 -33.888 1.00 24.37 81 PHE A N 1
ATOM 585 C CA . PHE A 1 81 ? -6.790 16.532 -33.609 1.00 25.11 81 PHE A CA 1
ATOM 586 C C . PHE A 1 81 ? -7.601 17.314 -34.639 1.00 26.39 81 PHE A C 1
ATOM 587 O O . PHE A 1 81 ? -7.674 16.932 -35.810 1.00 29.01 81 PHE A O 1
ATOM 595 N N . ALA A 1 82 ? -8.208 18.409 -34.186 1.00 23.33 82 ALA A N 1
ATOM 596 C CA . ALA A 1 82 ? -9.054 19.250 -35.028 1.00 23.95 82 ALA A CA 1
ATOM 597 C C . ALA A 1 82 ? -8.592 20.706 -35.010 1.00 24.73 82 ALA A C 1
ATOM 598 O O . ALA A 1 82 ? -7.802 21.104 -34.151 1.00 26.47 82 ALA A O 1
ATOM 600 N N . GLU A 1 83 ? -9.095 21.491 -35.962 1.00 28.16 83 GLU A N 1
ATOM 601 C CA . GLU A 1 83 ? -8.758 22.911 -36.074 1.00 28.89 83 GLU A CA 1
ATOM 602 C C . GLU A 1 83 ? -9.316 23.708 -34.897 1.00 27.91 83 GLU A C 1
ATOM 603 O O . GLU A 1 83 ? -10.530 23.743 -34.677 1.00 26.57 83 GLU A O 1
ATOM 609 N N . GLY A 1 84 ? -8.419 24.337 -34.142 1.00 24.18 84 GLY A N 1
ATOM 610 C CA . GLY A 1 84 ? -8.801 25.135 -32.978 1.00 22.07 84 GLY A CA 1
ATOM 611 C C . GLY A 1 84 ? -8.494 24.476 -31.646 1.00 21.67 84 GLY A C 1
ATOM 612 O O . GLY A 1 84 ? -8.837 25.013 -30.590 1.00 22.60 84 GLY A O 1
ATOM 613 N N . ASP A 1 85 ? -7.849 23.311 -31.695 1.00 20.71 85 ASP A N 1
ATOM 614 C CA . ASP A 1 85 ? -7.467 22.583 -30.487 1.00 21.53 85 ASP A CA 1
ATOM 615 C C . ASP A 1 85 ? -6.248 23.211 -29.820 1.00 21.42 85 ASP A C 1
ATOM 616 O O . ASP A 1 85 ? -5.147 23.204 -30.379 1.00 22.28 85 ASP A O 1
ATOM 621 N N . GLU A 1 86 ? -6.459 23.764 -28.627 1.00 23.98 86 GLU A N 1
ATOM 622 C CA . GLU A 1 86 ? -5.374 24.310 -27.816 1.00 23.92 86 GLU A CA 1
ATOM 623 C C . GLU A 1 86 ? -4.511 23.161 -27.306 1.00 22.82 86 GLU A C 1
ATOM 624 O O . GLU A 1 86 ? -4.993 22.279 -26.591 1.00 22.52 86 GLU A O 1
ATOM 630 N N . VAL A 1 87 ? -3.237 23.175 -27.688 1.00 20.14 87 VAL A N 1
ATOM 631 C CA . VAL A 1 87 ? -2.351 22.036 -27.460 1.00 19.50 87 VAL A CA 1
ATOM 632 C C . VAL A 1 87 ? -0.940 22.467 -27.036 1.00 18.90 87 VAL A C 1
ATOM 633 O O . VAL A 1 87 ? -0.507 23.584 -27.328 1.00 19.61 87 VAL A O 1
ATOM 637 N N . ILE A 1 88 ? -0.242 21.573 -26.337 1.00 18.25 88 ILE A N 1
ATOM 638 C CA . ILE A 1 88 ? 1.124 21.821 -25.877 1.00 17.72 88 ILE A CA 1
ATOM 639 C C . ILE A 1 88 ? 2.098 20.852 -26.550 1.00 18.56 88 ILE A C 1
ATOM 640 O O . ILE A 1 88 ? 1.944 19.632 -26.449 1.00 20.18 88 ILE A O 1
ATOM 645 N N . ALA A 1 89 ? 3.091 21.408 -27.240 1.00 17.78 89 ALA A N 1
ATOM 646 C CA . ALA A 1 89 ? 4.156 20.621 -27.855 1.00 18.76 89 ALA A CA 1
ATOM 647 C C . ALA A 1 89 ? 5.436 20.747 -27.033 1.00 18.42 89 ALA A C 1
ATOM 648 O O . ALA A 1 89 ? 5.999 21.838 -26.910 1.00 20.29 89 ALA A O 1
ATOM 650 N N . THR A 1 90 ? 5.884 19.628 -26.469 1.00 18.12 90 THR A N 1
ATOM 651 C CA . THR A 1 90 ? 7.022 19.624 -25.549 1.00 16.49 90 THR A CA 1
ATOM 652 C C . THR A 1 90 ? 7.881 18.364 -25.686 1.00 15.81 90 THR A C 1
ATOM 653 O O . THR A 1 90 ? 7.356 17.252 -25.789 1.00 14.19 90 THR A O 1
ATOM 657 N N . SER A 1 91 ? 9.200 18.568 -25.700 1.00 15.24 91 SER A N 1
ATOM 658 C CA . SER A 1 91 ? 10.203 17.496 -25.606 1.00 14.28 91 SER A CA 1
ATOM 659 C C . SER A 1 91 ? 10.247 16.532 -26.801 1.00 14.11 91 SER A C 1
ATOM 660 O O . SER A 1 91 ? 9.894 16.906 -27.922 1.00 13.54 91 SER A O 1
ATOM 663 N N . TYR A 1 92 ? 10.698 15.302 -26.537 1.00 14.29 92 TYR A N 1
ATOM 664 C CA . TYR A 1 92 ? 10.892 14.248 -27.546 1.00 16.80 92 TYR A CA 1
ATOM 665 C C . TYR A 1 92 ? 12.021 14.561 -28.534 1.00 19.88 92 TYR A C 1
ATOM 666 O O . TYR A 1 92 ? 13.185 14.261 -28.262 1.00 20.82 92 TYR A O 1
ATOM 675 N N . GLU A 1 93 ? 11.671 15.161 -29.670 1.00 25.92 93 GLU A N 1
ATOM 676 C CA . GLU A 1 93 ? 12.649 15.521 -30.697 1.00 28.66 93 GLU A CA 1
ATOM 677 C C . GLU A 1 93 ? 12.628 17.018 -31.008 1.00 27.72 93 GLU A C 1
ATOM 678 O O . GLU A 1 93 ? 13.509 17.525 -31.705 1.00 28.25 93 GLU A O 1
ATOM 684 N N . LEU A 1 94 ? 11.621 17.711 -30.478 1.00 24.70 94 LEU A N 1
ATOM 685 C CA . LEU A 1 94 ? 11.444 19.149 -30.691 1.00 23.75 94 LEU A CA 1
ATOM 686 C C . LEU A 1 94 ? 12.612 19.952 -30.128 1.00 23.95 94 LEU A C 1
ATOM 687 O O . LEU A 1 94 ? 12.999 19.772 -28.973 1.00 24.94 94 LEU A O 1
ATOM 692 N N . GLY A 1 95 ? 13.174 20.826 -30.962 1.00 25.80 95 GLY A N 1
ATOM 693 C CA . GLY A 1 95 ? 14.310 21.666 -30.582 1.00 26.93 95 GLY A CA 1
ATOM 694 C C . GLY A 1 95 ? 15.621 20.917 -30.404 1.00 27.14 95 GLY A C 1
ATOM 695 O O . GLY A 1 95 ? 16.621 21.500 -29.981 1.00 25.90 95 GLY A O 1
ATOM 696 N N . VAL A 1 96 ? 15.612 19.625 -30.728 1.00 27.66 96 VAL A N 1
ATOM 697 C CA . VAL A 1 96 ? 16.782 18.759 -30.566 1.00 26.57 96 VAL A CA 1
ATOM 698 C C . VAL A 1 96 ? 17.172 18.133 -31.907 1.00 27.20 96 VAL A C 1
ATOM 699 O O . VAL A 1 96 ? 18.276 18.361 -32.408 1.00 28.01 96 VAL A O 1
ATOM 703 N N . SER A 1 97 ? 16.259 17.348 -32.477 1.00 24.95 97 SER A N 1
ATOM 704 C CA . SER A 1 97 ? 16.464 16.707 -33.775 1.00 24.43 97 SER A CA 1
ATOM 705 C C . SER A 1 97 ? 15.375 17.120 -34.765 1.00 23.71 97 SER A C 1
ATOM 706 O O . SER A 1 97 ? 15.419 16.757 -35.944 1.00 23.03 97 SER A O 1
ATOM 709 N N . ARG A 1 98 ? 14.406 17.887 -34.269 1.00 25.15 98 ARG A N 1
ATOM 710 C CA . ARG A 1 98 ? 13.275 18.362 -35.059 1.00 26.76 98 ARG A CA 1
ATOM 711 C C . ARG A 1 98 ? 13.011 19.834 -34.736 1.00 27.17 98 ARG A C 1
ATOM 712 O O . ARG A 1 98 ? 13.351 20.302 -33.647 1.00 25.80 98 ARG A O 1
ATOM 720 N N . ASP A 1 99 ? 12.409 20.551 -35.685 1.00 29.37 99 ASP A N 1
ATOM 721 C CA . ASP A 1 99 ? 12.101 21.976 -35.530 1.00 30.36 99 ASP A CA 1
ATOM 722 C C . ASP A 1 99 ? 11.253 22.242 -34.285 1.00 28.33 99 ASP A C 1
ATOM 723 O O . ASP A 1 99 ? 10.213 21.611 -34.085 1.00 30.06 99 ASP A O 1
ATOM 728 N N . GLY A 1 100 ? 11.712 23.179 -33.458 1.00 24.01 100 GLY A N 1
ATOM 729 C CA . GLY A 1 100 ? 11.112 23.440 -32.151 1.00 22.31 100 GLY A CA 1
ATOM 730 C C . GLY A 1 100 ? 9.924 24.382 -32.153 1.00 21.92 100 GLY A C 1
ATOM 731 O O . GLY A 1 100 ? 9.192 24.478 -33.142 1.00 20.63 100 GLY A O 1
ATOM 732 N N . GLY A 1 101 ? 9.740 25.079 -31.033 1.00 23.18 101 GLY A N 1
ATOM 733 C CA . GLY A 1 101 ? 8.586 25.948 -30.826 1.00 25.00 101 GLY A CA 1
ATOM 734 C C . GLY A 1 101 ? 8.880 27.431 -30.687 1.00 26.86 101 GLY A C 1
ATOM 735 O O . GLY A 1 101 ? 7.956 28.233 -30.532 1.00 26.21 101 GLY A O 1
ATOM 736 N N . LEU A 1 102 ? 10.159 27.804 -30.738 1.00 28.40 102 LEU A N 1
ATOM 737 C CA . LEU A 1 102 ? 10.549 29.216 -30.735 1.00 29.53 102 LEU A CA 1
ATOM 738 C C . LEU A 1 102 ? 10.336 29.818 -32.124 1.00 32.23 102 LEU A C 1
ATOM 739 O O . LEU A 1 102 ? 11.274 30.307 -32.759 1.00 31.87 102 LEU A O 1
ATOM 744 N N . SER A 1 103 ? 9.085 29.775 -32.581 1.00 34.81 103 SER A N 1
ATOM 745 C CA . SER A 1 103 ? 8.709 30.202 -33.925 1.00 36.59 103 SER A CA 1
ATOM 746 C C . SER A 1 103 ? 7.194 30.263 -34.076 1.00 36.78 103 SER A C 1
ATOM 747 O O . SER A 1 103 ? 6.464 29.528 -33.406 1.00 37.56 103 SER A O 1
ATOM 750 N N . GLU A 1 104 ? 6.731 31.148 -34.956 1.00 35.90 104 GLU A N 1
ATOM 751 C CA . GLU A 1 104 ? 5.339 31.151 -35.390 1.00 35.39 104 GLU A CA 1
ATOM 752 C C . GLU A 1 104 ? 5.141 29.933 -36.283 1.00 33.28 104 GLU A C 1
ATOM 753 O O . GLU A 1 104 ? 5.916 29.719 -37.215 1.00 35.27 104 GLU A O 1
ATOM 759 N N . TYR A 1 105 ? 4.115 29.135 -35.986 1.00 28.29 105 TYR A N 1
ATOM 760 C CA . TYR A 1 105 ? 3.826 27.882 -36.705 1.00 25.80 105 TYR A CA 1
ATOM 761 C C . TYR A 1 105 ? 4.885 26.797 -36.478 1.00 23.02 105 TYR A C 1
ATOM 762 O O . TYR A 1 105 ? 6.077 27.013 -36.715 1.00 21.19 105 TYR A O 1
ATOM 771 N N . ALA A 1 106 ? 4.438 25.629 -36.022 1.00 21.84 106 ALA A N 1
ATOM 772 C CA . ALA A 1 106 ? 5.320 24.479 -35.829 1.00 21.56 106 ALA A CA 1
ATOM 773 C C . ALA A 1 106 ? 4.607 23.170 -36.151 1.00 21.19 106 ALA A C 1
ATOM 774 O O . ALA A 1 106 ? 3.489 22.930 -35.687 1.00 22.18 106 ALA A O 1
ATOM 776 N N . SER A 1 107 ? 5.263 22.334 -36.951 1.00 20.75 107 SER A N 1
ATOM 777 C CA . SER A 1 107 ? 4.718 21.034 -37.329 1.00 20.74 107 SER A CA 1
ATOM 778 C C . SER A 1 107 ? 5.287 19.933 -36.438 1.00 17.95 107 SER A C 1
ATOM 779 O O . SER A 1 107 ? 6.490 19.655 -36.459 1.00 15.94 107 SER A O 1
ATOM 782 N N . VAL A 1 108 ? 4.406 19.318 -35.655 1.00 17.67 108 VAL A N 1
ATOM 783 C CA . VAL A 1 108 ? 4.785 18.302 -34.674 1.00 17.87 108 VAL A CA 1
ATOM 784 C C . VAL A 1 108 ? 3.741 17.178 -34.641 1.00 18.47 108 VAL A C 1
ATOM 785 O O . VAL A 1 108 ? 2.542 17.451 -34.533 1.00 18.29 108 VAL A O 1
ATOM 789 N N . PRO A 1 109 ? 4.195 15.925 -34.751 1.00 19.78 109 PRO A N 1
ATOM 790 C CA . PRO A 1 109 ? 3.303 14.758 -34.754 1.00 20.36 109 PRO A CA 1
ATOM 791 C C . PRO A 1 109 ? 2.337 14.713 -33.569 1.00 21.81 109 PRO A C 1
ATOM 792 O O . PRO A 1 109 ? 2.659 15.204 -32.483 1.00 23.79 109 PRO A O 1
ATOM 796 N N . GLY A 1 110 ? 1.169 14.114 -33.790 1.00 24.00 110 GLY A N 1
ATOM 797 C CA . GLY A 1 110 ? 0.105 14.051 -32.787 1.00 25.72 110 GLY A CA 1
ATOM 798 C C . GLY A 1 110 ? 0.394 13.183 -31.575 1.00 26.25 110 GLY A C 1
ATOM 799 O O . GLY A 1 110 ? -0.336 13.233 -30.582 1.00 26.57 110 GLY A O 1
ATOM 800 N N . ASP A 1 111 ? 1.459 12.389 -31.655 1.00 25.14 111 ASP A N 1
ATOM 801 C CA . ASP A 1 111 ? 1.854 11.490 -30.571 1.00 24.97 111 ASP A CA 1
ATOM 802 C C . ASP A 1 111 ? 2.558 12.220 -29.426 1.00 24.41 111 ASP A C 1
ATOM 803 O O . ASP A 1 111 ? 2.676 11.682 -28.322 1.00 24.41 111 ASP A O 1
ATOM 808 N N . TRP A 1 112 ? 3.023 13.439 -29.694 1.00 24.40 112 TRP A N 1
ATOM 809 C CA . TRP A 1 112 ? 3.754 14.232 -28.705 1.00 22.64 112 TRP A CA 1
ATOM 810 C C . TRP A 1 112 ? 2.936 15.415 -28.189 1.00 23.14 112 TRP A C 1
ATOM 811 O O . TRP A 1 112 ? 3.456 16.279 -27.477 1.00 26.64 112 TRP A O 1
ATOM 822 N N . LEU A 1 113 ? 1.654 15.439 -28.542 1.00 21.11 113 LEU A N 1
ATOM 823 C CA . LEU A 1 113 ? 0.789 16.572 -28.238 1.00 21.06 113 LEU A CA 1
ATOM 824 C C . LEU A 1 113 ? -0.184 16.282 -27.100 1.00 20.51 113 LEU A C 1
ATOM 825 O O . LEU A 1 113 ? -1.019 15.378 -27.197 1.00 21.26 113 LEU A O 1
ATOM 830 N N . VAL A 1 114 ? -0.063 17.053 -26.022 1.00 17.76 114 VAL A N 1
ATOM 831 C CA . VAL A 1 114 ? -0.993 16.967 -24.896 1.00 15.40 114 VAL A CA 1
ATOM 832 C C . VAL A 1 114 ? -2.018 18.105 -24.965 1.00 14.61 114 VAL A C 1
ATOM 833 O O . VAL A 1 114 ? -1.641 19.274 -25.090 1.00 17.29 114 VAL A O 1
ATOM 837 N N . PRO A 1 115 ? -3.307 17.764 -24.906 1.00 13.46 115 PRO A N 1
ATOM 838 C CA . PRO A 1 115 ? -4.372 18.769 -24.924 1.00 12.79 115 PRO A CA 1
ATOM 839 C C . PRO A 1 115 ? -4.270 19.696 -23.717 1.00 13.65 115 PRO A C 1
ATOM 840 O O . PRO A 1 115 ? -4.094 19.222 -22.590 1.00 16.56 115 PRO A O 1
ATOM 844 N N . LEU A 1 116 ? -4.365 21.002 -23.963 1.00 10.99 116 LEU A N 1
ATOM 845 C CA . LEU A 1 116 ? -4.237 22.011 -22.912 1.00 11.04 116 LEU A CA 1
ATOM 846 C C . LEU A 1 116 ? -5.239 21.772 -21.782 1.00 12.93 116 LEU A C 1
ATOM 847 O O . LEU A 1 116 ? -6.449 21.726 -22.024 1.00 14.80 116 LEU A O 1
ATOM 852 N N . PRO A 1 117 ? -4.731 21.602 -20.559 1.00 16.30 117 PRO A N 1
ATOM 853 C CA . PRO A 1 117 ? -5.581 21.440 -19.379 1.00 18.15 117 PRO A CA 1
ATOM 854 C C . PRO A 1 117 ? -6.504 22.640 -19.194 1.00 20.64 117 PRO A C 1
ATOM 855 O O . PRO A 1 117 ? -6.093 23.780 -19.429 1.00 20.11 117 PRO A O 1
ATOM 859 N N . GLN A 1 118 ? -7.739 22.373 -18.776 1.00 24.27 118 GLN A N 1
ATOM 860 C CA . GLN A 1 118 ? -8.792 23.389 -18.730 1.00 26.07 118 GLN A CA 1
ATOM 861 C C . GLN A 1 118 ? -8.517 24.532 -17.750 1.00 26.50 118 GLN A C 1
ATOM 862 O O . GLN A 1 118 ? -8.932 25.669 -17.989 1.00 27.25 118 GLN A O 1
ATOM 868 N N . ASN A 1 119 ? -7.818 24.231 -16.658 1.00 25.15 119 ASN A N 1
ATOM 869 C CA . ASN A 1 119 ? -7.461 25.249 -15.670 1.00 22.59 119 ASN A CA 1
ATOM 870 C C . ASN A 1 119 ? -6.124 25.936 -15.982 1.00 21.88 119 ASN A C 1
ATOM 871 O O . ASN A 1 119 ? -5.509 26.555 -15.109 1.00 19.45 119 ASN A O 1
ATOM 876 N N . LEU A 1 120 ? -5.688 25.825 -17.235 1.00 20.53 120 LEU A N 1
ATOM 877 C CA . LEU A 1 120 ? -4.473 26.487 -17.703 1.00 21.93 120 LEU A CA 1
ATOM 878 C C . LEU A 1 120 ? -4.707 27.216 -19.020 1.00 22.36 120 LEU A C 1
ATOM 879 O O . LEU A 1 120 ? -5.321 26.672 -19.942 1.00 24.10 120 LEU A O 1
ATOM 884 N N . SER A 1 121 ? -4.221 28.452 -19.094 1.00 23.27 121 SER A N 1
ATOM 885 C CA . SER A 1 121 ? -4.247 29.224 -20.331 1.00 23.26 121 SER A CA 1
ATOM 886 C C . SER A 1 121 ? -2.994 28.926 -21.153 1.00 23.40 121 SER A C 1
ATOM 887 O O . SER A 1 121 ? -2.079 28.250 -20.674 1.00 22.81 121 SER A O 1
ATOM 890 N N . LEU A 1 122 ? -2.962 29.427 -22.387 1.00 20.85 122 LEU A N 1
ATOM 891 C CA . LEU A 1 122 ? -1.816 29.236 -23.281 1.00 18.72 122 LEU A CA 1
ATOM 892 C C . LEU A 1 122 ? -0.552 29.917 -22.753 1.00 19.17 122 LEU A C 1
ATOM 893 O O . LEU A 1 122 ? 0.564 29.481 -23.044 1.00 17.71 122 LEU A O 1
ATOM 898 N N . LYS A 1 123 ? -0.742 30.984 -21.979 1.00 20.01 123 LYS A N 1
ATOM 899 C CA . LYS A 1 123 ? 0.357 31.691 -21.329 1.00 21.45 123 LYS A CA 1
ATOM 900 C C . LYS A 1 123 ? 0.881 30.900 -20.129 1.00 19.39 123 LYS A C 1
ATOM 901 O O . LYS A 1 123 ? 2.092 30.726 -19.979 1.00 16.73 123 LYS A O 1
ATOM 907 N N . GLU A 1 124 ? -0.040 30.422 -19.292 1.00 19.39 124 GLU A N 1
ATOM 908 C CA . GLU A 1 124 ? 0.294 29.669 -18.077 1.00 21.34 124 GLU A CA 1
ATOM 909 C C . GLU A 1 124 ? 1.000 28.343 -18.363 1.00 21.91 124 GLU A C 1
ATOM 910 O O . GLU A 1 124 ? 1.802 27.878 -17.552 1.00 21.57 124 GLU A O 1
ATOM 916 N N . ALA A 1 125 ? 0.692 27.746 -19.513 1.00 20.92 125 ALA A N 1
ATOM 917 C CA . ALA A 1 125 ? 1.314 26.494 -19.943 1.00 21.28 125 ALA A CA 1
ATOM 918 C C . ALA A 1 125 ? 2.798 26.671 -20.264 1.00 21.38 125 ALA A C 1
ATOM 919 O O . ALA A 1 125 ? 3.597 25.756 -20.052 1.00 23.46 125 ALA A O 1
ATOM 929 N N . VAL A 1 127 ? 4.600 29.172 -18.907 1.00 20.48 127 VAL A N 1
ATOM 930 C CA . VAL A 1 127 ? 5.237 29.588 -17.656 1.00 17.92 127 VAL A CA 1
ATOM 931 C C . VAL A 1 127 ? 5.963 28.370 -17.080 1.00 19.15 127 VAL A C 1
ATOM 932 O O . VAL A 1 127 ? 7.075 28.483 -16.558 1.00 19.39 127 VAL A O 1
ATOM 936 N N . TYR A 1 128 ? 5.322 27.208 -17.199 1.00 18.37 128 TYR A N 1
ATOM 937 C CA . TYR A 1 128 ? 5.926 25.936 -16.823 1.00 19.23 128 TYR A CA 1
ATOM 938 C C . TYR A 1 128 ? 6.990 25.517 -17.836 1.00 17.48 128 TYR A C 1
ATOM 939 O O . TYR A 1 128 ? 8.179 25.476 -17.516 1.00 16.22 128 TYR A O 1
ATOM 948 N N . GLY A 1 129 ? 6.549 25.217 -19.058 1.00 16.25 129 GLY A N 1
ATOM 949 C CA . GLY A 1 129 ? 7.430 24.720 -20.114 1.00 16.07 129 GLY A CA 1
ATOM 950 C C . GLY A 1 129 ? 7.908 23.308 -19.833 1.00 15.53 129 GLY A C 1
ATOM 951 O O . GLY A 1 129 ? 7.151 22.477 -19.325 1.00 16.74 129 GLY A O 1
ATOM 952 N N . THR A 1 130 ? 9.168 23.039 -20.168 1.00 15.68 130 THR A N 1
ATOM 953 C CA . THR A 1 130 ? 9.801 21.763 -19.846 1.00 15.39 130 THR A CA 1
ATOM 954 C C . THR A 1 130 ? 10.242 21.764 -18.384 1.00 16.08 130 THR A C 1
ATOM 955 O O . THR A 1 130 ? 10.087 20.762 -17.686 1.00 17.28 130 THR A O 1
ATOM 959 N N . ALA A 1 131 ? 10.772 22.900 -17.930 1.00 16.97 131 ALA A N 1
ATOM 960 C CA . ALA A 1 131 ? 11.240 23.070 -16.552 1.00 17.22 131 ALA A CA 1
ATOM 961 C C . ALA A 1 131 ? 10.122 22.899 -15.522 1.00 18.18 131 ALA A C 1
ATOM 962 O O . ALA A 1 131 ? 10.359 22.403 -14.419 1.00 20.00 131 ALA A O 1
ATOM 964 N N . GLY A 1 132 ? 8.911 23.316 -15.889 1.00 18.62 132 GLY A N 1
ATOM 965 C CA . GLY A 1 132 ? 7.731 23.127 -15.049 1.00 18.34 132 GLY A CA 1
ATOM 966 C C . GLY A 1 132 ? 7.268 21.683 -15.035 1.00 17.23 132 GLY A C 1
ATOM 967 O O . GLY A 1 132 ? 6.817 21.180 -14.004 1.00 17.49 132 GLY A O 1
ATOM 968 N N . PHE A 1 133 ? 7.379 21.023 -16.187 1.00 15.26 133 PHE A N 1
ATOM 969 C CA . PHE A 1 133 ? 7.054 19.604 -16.317 1.00 14.13 133 PHE A CA 1
ATOM 970 C C . PHE A 1 133 ? 8.086 18.741 -15.595 1.00 14.23 133 PHE A C 1
ATOM 971 O O . PHE A 1 133 ? 7.741 17.715 -15.007 1.00 12.82 133 PHE A O 1
ATOM 979 N N . THR A 1 134 ? 9.348 19.167 -15.647 1.00 15.22 134 THR A N 1
ATOM 980 C CA . THR A 1 134 ? 10.447 18.480 -14.970 1.00 16.92 134 THR A CA 1
ATOM 981 C C . THR A 1 134 ? 10.292 18.577 -13.452 1.00 16.11 134 THR A C 1
ATOM 982 O O . THR A 1 134 ? 10.596 17.626 -12.730 1.00 17.44 134 THR A O 1
ATOM 986 N N . ALA A 1 135 ? 9.814 19.729 -12.983 1.00 13.20 135 ALA A N 1
ATOM 987 C CA . ALA A 1 135 ? 9.553 19.950 -11.562 1.00 13.48 135 ALA A CA 1
ATOM 988 C C . ALA A 1 135 ? 8.341 19.155 -11.079 1.00 14.58 135 ALA A C 1
ATOM 989 O O . ALA A 1 135 ? 8.344 18.633 -9.965 1.00 15.18 135 ALA A O 1
ATOM 991 N N . ALA A 1 136 ? 7.316 19.066 -11.925 1.00 15.39 136 ALA A N 1
ATOM 992 C CA . ALA A 1 136 ? 6.085 18.344 -11.597 1.00 14.51 136 ALA A CA 1
ATOM 993 C C . ALA A 1 136 ? 6.269 16.831 -11.634 1.00 14.35 136 ALA A C 1
ATOM 994 O O . ALA A 1 136 ? 5.738 16.118 -10.780 1.00 14.06 136 ALA A O 1
ATOM 996 N N . LEU A 1 137 ? 7.013 16.351 -12.630 1.00 14.63 137 LEU A N 1
ATOM 997 C CA . LEU A 1 137 ? 7.339 14.931 -12.749 1.00 14.35 137 LEU A CA 1
ATOM 998 C C . LEU A 1 137 ? 8.220 14.485 -11.584 1.00 16.37 137 LEU A C 1
ATOM 999 O O . LEU A 1 137 ? 8.147 13.336 -11.150 1.00 17.27 137 LEU A O 1
ATOM 1004 N N . SER A 1 138 ? 9.043 15.407 -11.084 1.00 18.34 138 SER A N 1
ATOM 1005 C CA . SER A 1 138 ? 9.858 15.170 -9.895 1.00 20.51 138 SER A CA 1
ATOM 1006 C C . SER A 1 138 ? 8.982 14.909 -8.671 1.00 21.56 138 SER A C 1
ATOM 1007 O O . SER A 1 138 ? 9.158 13.900 -7.989 1.00 22.47 138 SER A O 1
ATOM 1010 N N . VAL A 1 139 ? 8.032 15.810 -8.417 1.00 19.84 139 VAL A N 1
ATOM 1011 C CA . VAL A 1 139 ? 7.086 15.676 -7.302 1.00 19.78 139 VAL A CA 1
ATOM 1012 C C . VAL A 1 139 ? 6.247 14.403 -7.444 1.00 20.39 139 VAL A C 1
ATOM 1013 O O . VAL A 1 139 ? 6.024 13.687 -6.464 1.00 19.36 139 VAL A O 1
ATOM 1017 N N . HIS A 1 140 ? 5.801 14.129 -8.669 1.00 20.91 140 HIS A N 1
ATOM 1018 C CA . HIS A 1 140 ? 4.976 12.960 -8.971 1.00 20.52 140 HIS A CA 1
ATOM 1019 C C . HIS A 1 140 ? 5.707 11.647 -8.694 1.00 19.84 140 HIS A C 1
ATOM 1020 O O . HIS A 1 140 ? 5.118 10.710 -8.153 1.00 21.17 140 HIS A O 1
ATOM 1027 N N . ARG A 1 141 ? 6.986 11.589 -9.065 1.00 18.00 141 ARG A N 1
ATOM 1028 C CA . ARG A 1 141 ? 7.814 10.409 -8.816 1.00 14.00 141 ARG A CA 1
ATOM 1029 C C . ARG A 1 141 ? 8.174 10.271 -7.337 1.00 12.93 141 ARG A C 1
ATOM 1030 O O . ARG A 1 141 ? 8.240 9.157 -6.814 1.00 12.29 141 ARG A O 1
ATOM 1038 N N . LEU A 1 142 ? 8.405 11.406 -6.675 1.00 10.96 142 LEU A N 1
ATOM 1039 C CA . LEU A 1 142 ? 8.719 11.434 -5.244 1.00 8.69 142 LEU A CA 1
ATOM 1040 C C . LEU A 1 142 ? 7.559 10.903 -4.404 1.00 9.97 142 LEU A C 1
ATOM 1041 O O . LEU A 1 142 ? 7.759 10.065 -3.521 1.00 11.66 142 LEU A O 1
ATOM 1046 N N . GLU A 1 143 ? 6.353 11.391 -4.694 1.00 12.94 143 GLU A N 1
ATOM 1047 C CA . GLU A 1 143 ? 5.139 10.993 -3.974 1.00 13.23 143 GLU A CA 1
ATOM 1048 C C . GLU A 1 143 ? 4.774 9.524 -4.193 1.00 14.82 143 GLU A C 1
ATOM 1049 O O . GLU A 1 143 ? 4.062 8.929 -3.380 1.00 15.07 143 GLU A O 1
ATOM 1055 N N . GLN A 1 144 ? 5.265 8.950 -5.290 1.00 14.79 144 GLN A N 1
ATOM 1056 C CA . GLN A 1 144 ? 5.119 7.520 -5.561 1.00 15.70 144 GLN A CA 1
ATOM 1057 C C . GLN A 1 144 ? 6.017 6.682 -4.649 1.00 17.15 144 GLN A C 1
ATOM 1058 O O . GLN A 1 144 ? 5.743 5.502 -4.414 1.00 19.68 144 GLN A O 1
ATOM 1064 N N . ASN A 1 145 ? 7.082 7.299 -4.142 1.00 17.95 145 ASN A N 1
ATOM 1065 C CA . ASN A 1 145 ? 8.049 6.615 -3.282 1.00 18.05 145 ASN A CA 1
ATOM 1066 C C . ASN A 1 145 ? 7.865 6.889 -1.784 1.00 20.48 145 ASN A C 1
ATOM 1067 O O . ASN A 1 145 ? 8.615 6.366 -0.954 1.00 21.93 145 ASN A O 1
ATOM 1072 N N . GLY A 1 146 ? 6.867 7.705 -1.448 1.00 21.07 146 GLY A N 1
ATOM 1073 C CA . GLY A 1 146 ? 6.509 7.968 -0.054 1.00 21.87 146 GLY A CA 1
ATOM 1074 C C . GLY A 1 146 ? 6.844 9.361 0.449 1.00 22.67 146 GLY A C 1
ATOM 1075 O O . GLY A 1 146 ? 7.141 9.545 1.636 1.00 24.32 146 GLY A O 1
ATOM 1076 N N . LEU A 1 147 ? 6.794 10.343 -0.452 1.00 18.65 147 LEU A N 1
ATOM 1077 C CA . LEU A 1 147 ? 7.082 11.729 -0.096 1.00 17.47 147 LEU A CA 1
ATOM 1078 C C . LEU A 1 147 ? 5.796 12.423 0.353 1.00 18.09 147 LEU A C 1
ATOM 1079 O O . LEU A 1 147 ? 4.908 12.700 -0.459 1.00 16.51 147 LEU A O 1
ATOM 1084 N N . SER A 1 148 ? 5.707 12.686 1.655 1.00 24.03 148 SER A N 1
ATOM 1085 C CA . SER A 1 148 ? 4.492 13.212 2.275 1.00 26.56 148 SER A CA 1
ATOM 1086 C C . SER A 1 148 ? 4.782 14.481 3.087 1.00 28.47 148 SER A C 1
ATOM 1087 O O . SER A 1 148 ? 5.816 14.560 3.756 1.00 29.61 148 SER A O 1
ATOM 1090 N N . PRO A 1 149 ? 3.879 15.466 3.024 1.00 26.05 149 PRO A N 1
ATOM 1091 C CA . PRO A 1 149 ? 4.071 16.763 3.691 1.00 25.30 149 PRO A CA 1
ATOM 1092 C C . PRO A 1 149 ? 4.450 16.711 5.175 1.00 24.35 149 PRO A C 1
ATOM 1093 O O . PRO A 1 149 ? 5.272 17.513 5.622 1.00 25.91 149 PRO A O 1
ATOM 1097 N N . GLU A 1 150 ? 3.863 15.777 5.921 1.00 20.71 150 GLU A N 1
ATOM 1098 C CA . GLU A 1 150 ? 4.070 15.701 7.370 1.00 18.39 150 GLU A CA 1
ATOM 1099 C C . GLU A 1 150 ? 5.364 14.987 7.784 1.00 18.08 150 GLU A C 1
ATOM 1100 O O . GLU A 1 150 ? 5.779 15.072 8.943 1.00 19.75 150 GLU A O 1
ATOM 1106 N N . LYS A 1 151 ? 5.996 14.298 6.836 1.00 16.35 151 LYS A N 1
ATOM 1107 C CA . LYS A 1 151 ? 7.170 13.467 7.127 1.00 17.64 151 LYS A CA 1
ATOM 1108 C C . LYS A 1 151 ? 8.495 14.240 7.200 1.00 18.31 151 LYS A C 1
ATOM 1109 O O . LYS A 1 151 ? 9.545 13.652 7.478 1.00 19.24 151 LYS A O 1
ATOM 1115 N N . GLY A 1 152 ? 8.442 15.549 6.958 1.00 16.85 152 GLY A N 1
ATOM 1116 C CA . GLY A 1 152 ? 9.624 16.406 7.070 1.00 16.43 152 GLY A CA 1
ATOM 1117 C C . GLY A 1 152 ? 9.785 17.413 5.947 1.00 17.39 152 GLY A C 1
ATOM 1118 O O . GLY A 1 152 ? 9.032 17.398 4.970 1.00 17.21 152 GLY A O 1
ATOM 1119 N N . SER A 1 153 ? 10.781 18.286 6.092 1.00 17.99 153 SER A N 1
ATOM 1120 C CA . SER A 1 153 ? 11.060 19.340 5.116 1.00 17.07 153 SER A CA 1
ATOM 1121 C C . SER A 1 153 ? 11.726 18.796 3.853 1.00 16.10 153 SER A C 1
ATOM 1122 O O . SER A 1 153 ? 12.468 17.814 3.907 1.00 14.99 153 SER A O 1
ATOM 1125 N N . VAL A 1 154 ? 11.455 19.446 2.723 1.00 13.66 154 VAL A N 1
ATOM 1126 C CA . VAL A 1 154 ? 12.008 19.033 1.432 1.00 13.54 154 VAL A CA 1
ATOM 1127 C C . VAL A 1 154 ? 12.966 20.097 0.893 1.00 13.36 154 VAL A C 1
ATOM 1128 O O . VAL A 1 154 ? 12.621 21.280 0.822 1.00 14.03 154 VAL A O 1
ATOM 1132 N N . LEU A 1 155 ? 14.166 19.660 0.519 1.00 15.10 155 LEU A N 1
ATOM 1133 C CA . LEU A 1 155 ? 15.211 20.549 0.014 1.00 16.61 155 LEU A CA 1
ATOM 1134 C C . LEU A 1 155 ? 15.093 20.740 -1.497 1.00 17.21 155 LEU A C 1
ATOM 1135 O O . LEU A 1 155 ? 14.863 19.782 -2.236 1.00 16.20 155 LEU A O 1
ATOM 1140 N N . VAL A 1 156 ? 15.247 21.984 -1.947 1.00 19.60 156 VAL A N 1
ATOM 1141 C CA . VAL A 1 156 ? 15.250 22.298 -3.377 1.00 22.66 156 VAL A CA 1
ATOM 1142 C C . VAL A 1 156 ? 16.552 23.003 -3.761 1.00 24.18 156 VAL A C 1
ATOM 1143 O O . VAL A 1 156 ? 16.768 24.166 -3.411 1.00 24.15 156 VAL A O 1
ATOM 1147 N N . THR A 1 157 ? 17.413 22.287 -4.479 1.00 28.15 157 THR A N 1
ATOM 1148 C CA . THR A 1 157 ? 18.692 22.826 -4.943 1.00 28.06 157 THR A CA 1
ATOM 1149 C C . THR A 1 157 ? 18.482 23.701 -6.180 1.00 27.92 157 THR A C 1
ATOM 1150 O O . THR A 1 157 ? 17.534 23.490 -6.939 1.00 27.14 157 THR A O 1
ATOM 1154 N N . GLY A 1 158 ? 19.364 24.684 -6.365 1.00 25.96 158 GLY A N 1
ATOM 1155 C CA . GLY A 1 158 ? 19.325 25.585 -7.521 1.00 23.96 158 GLY A CA 1
ATOM 1156 C C . GLY A 1 158 ? 17.957 26.188 -7.773 1.00 23.97 158 GLY A C 1
ATOM 1157 O O . GLY A 1 158 ? 17.428 26.105 -8.884 1.00 24.20 158 GLY A O 1
ATOM 1158 N N . ALA A 1 159 ? 17.388 26.798 -6.736 1.00 23.99 159 ALA A N 1
ATOM 1159 C CA . ALA A 1 159 ? 16.024 27.324 -6.785 1.00 25.96 159 ALA A CA 1
ATOM 1160 C C . ALA A 1 159 ? 15.900 28.667 -7.516 1.00 27.97 159 ALA A C 1
ATOM 1161 O O . ALA A 1 159 ? 14.792 29.180 -7.693 1.00 28.69 159 ALA A O 1
ATOM 1163 N N . THR A 1 160 ? 17.034 29.226 -7.938 1.00 33.42 160 THR A N 1
ATOM 1164 C CA . THR A 1 160 ? 17.050 30.459 -8.729 1.00 35.92 160 THR A CA 1
ATOM 1165 C C . THR A 1 160 ? 16.539 30.196 -10.147 1.00 36.76 160 THR A C 1
ATOM 1166 O O . THR A 1 160 ? 15.825 31.022 -10.721 1.00 37.53 160 THR A O 1
ATOM 1170 N N . GLY A 1 161 ? 16.899 29.036 -10.694 1.00 33.66 161 GLY A N 1
ATOM 1171 C CA . GLY A 1 161 ? 16.526 28.657 -12.056 1.00 30.65 161 GLY A CA 1
ATOM 1172 C C . GLY A 1 161 ? 15.066 28.280 -12.232 1.00 30.44 161 GLY A C 1
ATOM 1173 O O . GLY A 1 161 ? 14.240 28.501 -11.343 1.00 31.25 161 GLY A O 1
ATOM 1174 N N . GLY A 1 162 ? 14.756 27.705 -13.392 1.00 29.54 162 GLY A N 1
ATOM 1175 C CA . GLY A 1 162 ? 13.387 27.336 -13.744 1.00 27.40 162 GLY A CA 1
ATOM 1176 C C . GLY A 1 162 ? 12.877 26.097 -13.035 1.00 26.06 162 GLY A C 1
ATOM 1177 O O . GLY A 1 162 ? 11.800 26.120 -12.435 1.00 27.33 162 GLY A O 1
ATOM 1178 N N . VAL A 1 163 ? 13.654 25.017 -13.109 1.00 21.48 163 VAL A N 1
ATOM 1179 C CA . VAL A 1 163 ? 13.290 23.732 -12.504 1.00 19.11 163 VAL A CA 1
ATOM 1180 C C . VAL A 1 163 ? 13.149 23.847 -10.982 1.00 19.40 163 VAL A C 1
ATOM 1181 O O . VAL A 1 163 ? 12.207 23.308 -10.399 1.00 20.11 163 VAL A O 1
ATOM 1185 N N . GLY A 1 164 ? 14.083 24.562 -10.357 1.00 22.54 164 GLY A N 1
ATOM 1186 C CA . GLY A 1 164 ? 14.090 24.750 -8.908 1.00 22.33 164 GLY A CA 1
ATOM 1187 C C . GLY A 1 164 ? 12.991 25.666 -8.399 1.00 21.08 164 GLY A C 1
ATOM 1188 O O . GLY A 1 164 ? 12.284 25.324 -7.450 1.00 21.80 164 GLY A O 1
ATOM 1189 N N . GLY A 1 165 ? 12.851 26.827 -9.037 1.00 17.69 165 GLY A N 1
ATOM 1190 C CA . GLY A 1 165 ? 11.870 27.841 -8.638 1.00 18.09 165 GLY A CA 1
ATOM 1191 C C . GLY A 1 165 ? 10.426 27.377 -8.666 1.00 20.07 165 GLY A C 1
ATOM 1192 O O . GLY A 1 165 ? 9.642 27.713 -7.776 1.00 20.07 165 GLY A O 1
ATOM 1193 N N . ILE A 1 166 ? 10.078 26.605 -9.694 1.00 22.29 166 ILE A N 1
ATOM 1194 C CA . ILE A 1 166 ? 8.732 26.050 -9.842 1.00 22.00 166 ILE A CA 1
ATOM 1195 C C . ILE A 1 166 ? 8.488 24.920 -8.835 1.00 24.09 166 ILE A C 1
ATOM 1196 O O . ILE A 1 166 ? 7.386 24.790 -8.297 1.00 23.49 166 ILE A O 1
ATOM 1201 N N . ALA A 1 167 ? 9.527 24.127 -8.572 1.00 23.19 167 ALA A N 1
ATOM 1202 C CA . ALA A 1 167 ? 9.466 23.045 -7.585 1.00 20.34 167 ALA A CA 1
ATOM 1203 C C . ALA A 1 167 ? 9.224 23.566 -6.167 1.00 19.99 167 ALA A C 1
ATOM 1204 O O . ALA A 1 167 ? 8.594 22.890 -5.352 1.00 18.96 167 ALA A O 1
ATOM 1206 N N . VAL A 1 168 ? 9.734 24.764 -5.886 1.00 18.49 168 VAL A N 1
ATOM 1207 C CA . VAL A 1 168 ? 9.494 25.453 -4.616 1.00 18.81 168 VAL A CA 1
ATOM 1208 C C . VAL A 1 168 ? 8.015 25.829 -4.485 1.00 19.25 168 VAL A C 1
ATOM 1209 O O . VAL A 1 168 ? 7.399 25.608 -3.439 1.00 19.00 168 VAL A O 1
ATOM 1213 N N . SER A 1 169 ? 7.457 26.382 -5.561 1.00 21.85 169 SER A N 1
ATOM 1214 C CA . SER A 1 169 ? 6.064 26.826 -5.594 1.00 24.17 169 SER A CA 1
ATOM 1215 C C . SER A 1 169 ? 5.068 25.664 -5.588 1.00 24.75 169 SER A C 1
ATOM 1216 O O . SER A 1 169 ? 3.967 25.789 -5.047 1.00 27.55 169 SER A O 1
ATOM 1227 N N . LEU A 1 171 ? 5.670 22.545 -4.224 1.00 16.84 171 LEU A N 1
ATOM 1228 C CA . LEU A 1 171 ? 5.747 21.930 -2.900 1.00 12.14 171 LEU A CA 1
ATOM 1229 C C . LEU A 1 171 ? 4.970 22.736 -1.861 1.00 13.49 171 LEU A C 1
ATOM 1230 O O . LEU A 1 171 ? 4.311 22.164 -0.990 1.00 16.13 171 LEU A O 1
ATOM 1235 N N . ASN A 1 172 ? 5.053 24.061 -1.967 1.00 12.70 172 ASN A N 1
ATOM 1236 C CA . ASN A 1 172 ? 4.355 24.972 -1.060 1.00 12.72 172 ASN A CA 1
ATOM 1237 C C . ASN A 1 172 ? 2.835 24.900 -1.199 1.00 14.19 172 ASN A C 1
ATOM 1238 O O . ASN A 1 172 ? 2.114 24.940 -0.199 1.00 15.40 172 ASN A O 1
ATOM 1243 N N . LYS A 1 173 ? 2.360 24.798 -2.440 1.00 19.51 173 LYS A N 1
ATOM 1244 C CA . LYS A 1 173 ? 0.932 24.662 -2.723 1.00 21.95 173 LYS A CA 1
ATOM 1245 C C . LYS A 1 173 ? 0.401 23.315 -2.231 1.00 22.28 173 LYS A C 1
ATOM 1246 O O . LYS A 1 173 ? -0.724 23.228 -1.732 1.00 23.22 173 LYS A O 1
ATOM 1252 N N . ARG A 1 174 ? 1.222 22.276 -2.372 1.00 21.72 174 ARG A N 1
ATOM 1253 C CA . ARG A 1 174 ? 0.879 20.936 -1.901 1.00 22.99 174 ARG A CA 1
ATOM 1254 C C . ARG A 1 174 ? 0.870 20.871 -0.371 1.00 23.73 174 ARG A C 1
ATOM 1255 O O . ARG A 1 174 ? 0.082 20.128 0.219 1.00 24.32 174 ARG A O 1
ATOM 1263 N N . GLY A 1 175 ? 1.745 21.652 0.260 1.00 26.40 175 GLY A N 1
ATOM 1264 C CA . GLY A 1 175 ? 1.774 21.770 1.717 1.00 26.21 175 GLY A CA 1
ATOM 1265 C C . GLY A 1 175 ? 3.128 21.540 2.365 1.00 26.38 175 GLY A C 1
ATOM 1266 O O . GLY A 1 175 ? 3.270 21.699 3.577 1.00 28.39 175 GLY A O 1
ATOM 1267 N N . TYR A 1 176 ? 4.122 21.177 1.556 1.00 21.97 176 TYR A N 1
ATOM 1268 C CA . TYR A 1 176 ? 5.464 20.852 2.047 1.00 20.20 176 TYR A CA 1
ATOM 1269 C C . TYR A 1 176 ? 6.194 22.047 2.656 1.00 22.14 176 TYR A C 1
ATOM 1270 O O . TYR A 1 176 ? 6.019 23.185 2.215 1.00 24.28 176 TYR A O 1
ATOM 1279 N N . ASP A 1 177 ? 7.009 21.771 3.672 1.00 25.92 177 ASP A N 1
ATOM 1280 C CA . ASP A 1 177 ? 7.936 22.756 4.218 1.00 29.51 177 ASP A CA 1
ATOM 1281 C C . ASP A 1 177 ? 9.142 22.839 3.287 1.00 27.35 177 ASP A C 1
ATOM 1282 O O . ASP A 1 177 ? 9.952 21.910 3.218 1.00 27.91 177 ASP A O 1
ATOM 1287 N N . VAL A 1 178 ? 9.247 23.951 2.565 1.00 21.53 178 VAL A N 1
ATOM 1288 C CA . VAL A 1 178 ? 10.244 24.096 1.506 1.00 19.93 178 VAL A CA 1
ATOM 1289 C C . VAL A 1 178 ? 11.526 24.753 2.011 1.00 18.55 178 VAL A C 1
ATOM 1290 O O . VAL A 1 178 ? 11.489 25.821 2.629 1.00 17.42 178 VAL A O 1
ATOM 1294 N N . VAL A 1 179 ? 12.654 24.099 1.747 1.00 20.27 179 VAL A N 1
ATOM 1295 C CA . VAL A 1 179 ? 13.970 24.664 2.030 1.00 21.90 179 VAL A CA 1
ATOM 1296 C C . VAL A 1 179 ? 14.693 24.901 0.704 1.00 22.42 179 VAL A C 1
ATOM 1297 O O . VAL A 1 179 ? 15.107 23.953 0.032 1.00 23.56 179 VAL A O 1
ATOM 1301 N N . ALA A 1 180 ? 14.823 26.170 0.328 1.00 21.31 180 ALA A N 1
ATOM 1302 C CA . ALA A 1 180 ? 15.453 26.546 -0.936 1.00 21.32 180 ALA A CA 1
ATOM 1303 C C . ALA A 1 180 ? 16.969 26.639 -0.805 1.00 22.23 180 ALA A C 1
ATOM 1304 O O . ALA A 1 180 ? 17.485 27.203 0.163 1.00 23.43 180 ALA A O 1
ATOM 1306 N N . SER A 1 181 ? 17.673 26.080 -1.786 1.00 21.92 181 SER A N 1
ATOM 1307 C CA . SER A 1 181 ? 19.133 26.091 -1.809 1.00 21.87 181 SER A CA 1
ATOM 1308 C C . SER A 1 181 ? 19.658 26.780 -3.067 1.00 25.67 181 SER A C 1
ATOM 1309 O O . SER A 1 181 ? 19.464 26.289 -4.181 1.00 25.28 181 SER A O 1
ATOM 1312 N N . THR A 1 182 ? 20.315 27.922 -2.876 1.00 31.98 182 THR A N 1
ATOM 1313 C CA . THR A 1 182 ? 20.853 28.715 -3.985 1.00 35.26 182 THR A CA 1
ATOM 1314 C C . THR A 1 182 ? 22.281 29.179 -3.715 1.00 35.40 182 THR A C 1
ATOM 1315 O O . THR A 1 182 ? 22.656 29.429 -2.567 1.00 34.86 182 THR A O 1
ATOM 1319 N N . GLY A 1 183 ? 23.068 29.296 -4.782 1.00 34.18 183 GLY A N 1
ATOM 1320 C CA . GLY A 1 183 ? 24.445 29.777 -4.688 1.00 34.15 183 GLY A CA 1
ATOM 1321 C C . GLY A 1 183 ? 24.541 31.277 -4.485 1.00 34.69 183 GLY A C 1
ATOM 1322 O O . GLY A 1 183 ? 25.516 31.773 -3.916 1.00 34.04 183 GLY A O 1
ATOM 1323 N N . ASN A 1 184 ? 23.524 31.997 -4.954 1.00 35.31 184 ASN A N 1
ATOM 1324 C CA . ASN A 1 184 ? 23.476 33.452 -4.835 1.00 38.86 184 ASN A CA 1
ATOM 1325 C C . ASN A 1 184 ? 22.504 33.940 -3.762 1.00 37.57 184 ASN A C 1
ATOM 1326 O O . ASN A 1 184 ? 21.356 33.494 -3.697 1.00 36.37 184 ASN A O 1
ATOM 1331 N N . ARG A 1 185 ? 22.983 34.852 -2.919 1.00 41.79 185 ARG A N 1
ATOM 1332 C CA . ARG A 1 185 ? 22.159 35.466 -1.880 1.00 45.88 185 ARG A CA 1
ATOM 1333 C C . ARG A 1 185 ? 21.330 36.617 -2.454 1.00 45.10 185 ARG A C 1
ATOM 1334 O O . ARG A 1 185 ? 21.383 36.887 -3.657 1.00 46.01 185 ARG A O 1
ATOM 1342 N N . GLU A 1 186 ? 20.563 37.279 -1.585 1.00 45.19 186 GLU A N 1
ATOM 1343 C CA . GLU A 1 186 ? 19.646 38.368 -1.962 1.00 44.47 186 GLU A CA 1
ATOM 1344 C C . GLU A 1 186 ? 18.450 37.875 -2.787 1.00 43.76 186 GLU A C 1
ATOM 1345 O O . GLU A 1 186 ? 17.412 38.539 -2.848 1.00 44.59 186 GLU A O 1
ATOM 1351 N N . ALA A 1 187 ? 18.605 36.708 -3.411 1.00 40.37 187 ALA A N 1
ATOM 1352 C CA . ALA A 1 187 ? 17.504 36.019 -4.077 1.00 38.11 187 ALA A CA 1
ATOM 1353 C C . ALA A 1 187 ? 16.583 35.375 -3.040 1.00 36.83 187 ALA A C 1
ATOM 1354 O O . ALA A 1 187 ? 15.508 34.876 -3.377 1.00 37.31 187 ALA A O 1
ATOM 1356 N N . ALA A 1 188 ? 17.020 35.406 -1.779 1.00 35.53 188 ALA A N 1
ATOM 1357 C CA . ALA A 1 188 ? 16.267 34.879 -0.638 1.00 35.80 188 ALA A CA 1
ATOM 1358 C C . ALA A 1 188 ? 14.856 35.457 -0.538 1.00 36.18 188 ALA A C 1
ATOM 1359 O O . ALA A 1 188 ? 13.912 34.744 -0.191 1.00 36.65 188 ALA A O 1
ATOM 1361 N N . ASP A 1 189 ? 14.727 36.748 -0.839 1.00 38.29 189 ASP A N 1
ATOM 1362 C CA . ASP A 1 189 ? 13.435 37.432 -0.846 1.00 39.56 189 ASP A CA 1
ATOM 1363 C C . ASP A 1 189 ? 12.530 36.907 -1.960 1.00 37.31 189 ASP A C 1
ATOM 1364 O O . ASP A 1 189 ? 11.323 36.765 -1.768 1.00 37.35 189 ASP A O 1
ATOM 1369 N N . TYR A 1 190 ? 13.128 36.620 -3.116 1.00 34.16 190 TYR A N 1
ATOM 1370 C CA . TYR A 1 190 ? 12.410 36.069 -4.267 1.00 31.60 190 TYR A CA 1
ATOM 1371 C C . TYR A 1 190 ? 11.939 34.634 -4.019 1.00 28.91 190 TYR A C 1
ATOM 1372 O O . TYR A 1 190 ? 10.832 34.264 -4.418 1.00 28.97 190 TYR A O 1
ATOM 1381 N N . LEU A 1 191 ? 12.782 33.841 -3.359 1.00 22.87 191 LEU A N 1
ATOM 1382 C CA . LEU A 1 191 ? 12.479 32.438 -3.068 1.00 19.94 191 LEU A CA 1
ATOM 1383 C C . LEU A 1 191 ? 11.355 32.291 -2.044 1.00 21.75 191 LEU A C 1
ATOM 1384 O O . LEU A 1 191 ? 10.520 31.392 -2.159 1.00 22.08 191 LEU A O 1
ATOM 1389 N N . LYS A 1 192 ? 11.342 33.181 -1.052 1.00 25.40 192 LYS A N 1
ATOM 1390 C CA . LYS A 1 192 ? 10.302 33.193 -0.021 1.00 30.60 192 LYS A CA 1
ATOM 1391 C C . LYS A 1 192 ? 8.940 33.613 -0.576 1.00 30.18 192 LYS A C 1
ATOM 1392 O O . LYS A 1 192 ? 7.901 33.251 -0.021 1.00 30.94 192 LYS A O 1
ATOM 1398 N N . GLN A 1 193 ? 8.956 34.376 -1.668 1.00 29.63 193 GLN A N 1
ATOM 1399 C CA . GLN A 1 193 ? 7.728 34.767 -2.361 1.00 32.12 193 GLN A CA 1
ATOM 1400 C C . GLN A 1 193 ? 7.181 33.629 -3.222 1.00 29.76 193 GLN A C 1
ATOM 1401 O O . GLN A 1 193 ? 5.976 33.561 -3.475 1.00 28.95 193 GLN A O 1
ATOM 1407 N N . LEU A 1 194 ? 8.073 32.745 -3.671 1.00 28.48 194 LEU A N 1
ATOM 1408 C CA . LEU A 1 194 ? 7.682 31.553 -4.425 1.00 28.44 194 LEU A CA 1
ATOM 1409 C C . LEU A 1 194 ? 6.971 30.545 -3.526 1.00 31.39 194 LEU A C 1
ATOM 1410 O O . LEU A 1 194 ? 6.021 29.885 -3.952 1.00 31.92 194 LEU A O 1
ATOM 1415 N N . GLY A 1 195 ? 7.442 30.433 -2.286 1.00 36.17 195 GLY A N 1
ATOM 1416 C CA . GLY A 1 195 ? 6.831 29.549 -1.297 1.00 38.73 195 GLY A CA 1
ATOM 1417 C C . GLY A 1 195 ? 7.811 28.848 -0.375 1.00 39.19 195 GLY A C 1
ATOM 1418 O O . GLY A 1 195 ? 7.434 27.921 0.346 1.00 38.60 195 GLY A O 1
ATOM 1419 N N . ALA A 1 196 ? 9.068 29.288 -0.395 1.00 36.57 196 ALA A N 1
ATOM 1420 C CA . ALA A 1 196 ? 10.105 28.709 0.456 1.00 36.88 196 ALA A CA 1
ATOM 1421 C C . ALA A 1 196 ? 10.027 29.259 1.876 1.00 38.29 196 ALA A C 1
ATOM 1422 O O . ALA A 1 196 ? 9.953 30.473 2.079 1.00 40.64 196 ALA A O 1
ATOM 1424 N N . SER A 1 197 ? 10.039 28.353 2.850 1.00 38.52 197 SER A N 1
ATOM 1425 C CA . SER A 1 197 ? 9.995 28.726 4.263 1.00 39.78 197 SER A CA 1
ATOM 1426 C C . SER A 1 197 ? 11.389 29.007 4.821 1.00 39.89 197 SER A C 1
ATOM 1427 O O . SER A 1 197 ? 11.534 29.718 5.818 1.00 39.88 197 SER A O 1
ATOM 1430 N N . GLU A 1 198 ? 12.408 28.448 4.170 1.00 40.48 198 GLU A N 1
ATOM 1431 C CA . GLU A 1 198 ? 13.795 28.606 4.600 1.00 38.92 198 GLU A CA 1
ATOM 1432 C C . GLU A 1 198 ? 14.735 28.726 3.401 1.00 37.50 198 GLU A C 1
ATOM 1433 O O . GLU A 1 198 ? 14.612 27.981 2.427 1.00 37.29 198 GLU A O 1
ATOM 1439 N N . VAL A 1 199 ? 15.669 29.671 3.484 1.00 32.53 199 VAL A N 1
ATOM 1440 C CA . VAL A 1 199 ? 16.665 29.883 2.432 1.00 27.20 199 VAL A CA 1
ATOM 1441 C C . VAL A 1 199 ? 18.049 29.454 2.922 1.00 26.66 199 VAL A C 1
ATOM 1442 O O . VAL A 1 199 ? 18.469 29.814 4.024 1.00 25.30 199 VAL A O 1
ATOM 1446 N N . ILE A 1 200 ? 18.745 28.683 2.089 1.00 27.55 200 ILE A N 1
ATOM 1447 C CA . ILE A 1 200 ? 20.044 28.112 2.440 1.00 27.85 200 ILE A CA 1
ATOM 1448 C C . ILE A 1 200 ? 21.043 28.204 1.279 1.00 29.36 200 ILE A C 1
ATOM 1449 O O . ILE A 1 200 ? 20.667 28.070 0.114 1.00 30.78 200 ILE A O 1
ATOM 1454 N N . SER A 1 201 ? 22.307 28.457 1.612 1.00 29.01 201 SER A N 1
ATOM 1455 C CA . SER A 1 201 ? 23.378 28.542 0.619 1.00 28.42 201 SER A CA 1
ATOM 1456 C C . SER A 1 201 ? 23.927 27.160 0.263 1.00 29.85 201 SER A C 1
ATOM 1457 O O . SER A 1 201 ? 23.716 26.194 0.999 1.00 30.58 201 SER A O 1
ATOM 1460 N N . ARG A 1 202 ? 24.634 27.076 -0.865 1.00 31.21 202 ARG A N 1
ATOM 1461 C CA . ARG A 1 202 ? 25.262 25.829 -1.319 1.00 34.38 202 ARG A CA 1
ATOM 1462 C C . ARG A 1 202 ? 26.196 25.225 -0.269 1.00 34.71 202 ARG A C 1
ATOM 1463 O O . ARG A 1 202 ? 26.393 24.010 -0.232 1.00 34.09 202 ARG A O 1
ATOM 1471 N N . GLU A 1 203 ? 26.757 26.088 0.576 1.00 38.15 203 GLU A N 1
ATOM 1472 C CA . GLU A 1 203 ? 27.721 25.692 1.603 1.00 42.25 203 GLU A CA 1
ATOM 1473 C C . GLU A 1 203 ? 27.081 24.842 2.702 1.00 36.79 203 GLU A C 1
ATOM 1474 O O . GLU A 1 203 ? 27.698 23.900 3.204 1.00 34.03 203 GLU A O 1
ATOM 1480 N N . ASP A 1 204 ? 25.846 25.183 3.070 1.00 30.72 204 ASP A N 1
ATOM 1481 C CA . ASP A 1 204 ? 25.105 24.451 4.099 1.00 29.28 204 ASP A CA 1
ATOM 1482 C C . ASP A 1 204 ? 24.675 23.064 3.620 1.00 26.71 204 ASP A C 1
ATOM 1483 O O . ASP A 1 204 ? 24.457 22.160 4.431 1.00 22.69 204 ASP A O 1
ATOM 1488 N N . VAL A 1 205 ? 24.554 22.909 2.304 1.00 25.85 205 VAL A N 1
ATOM 1489 C CA . VAL A 1 205 ? 24.243 21.619 1.691 1.00 25.95 205 VAL A CA 1
ATOM 1490 C C . VAL A 1 205 ? 25.534 20.839 1.430 1.00 29.35 205 VAL A C 1
ATOM 1491 O O . VAL A 1 205 ? 25.662 19.683 1.842 1.00 29.39 205 VAL A O 1
ATOM 1495 N N . TYR A 1 206 ? 26.485 21.482 0.752 1.00 36.50 206 TYR A N 1
ATOM 1496 C CA . TYR A 1 206 ? 27.785 20.880 0.452 1.00 40.03 206 TYR A CA 1
ATOM 1497 C C . TYR A 1 206 ? 28.900 21.925 0.353 1.00 43.54 206 TYR A C 1
ATOM 1498 O O . TYR A 1 206 ? 28.956 22.703 -0.603 1.00 45.03 206 TYR A O 1
ATOM 1507 N N . ASP A 1 207 ? 29.779 21.932 1.352 1.00 47.26 207 ASP A N 1
ATOM 1508 C CA . ASP A 1 207 ? 30.976 22.772 1.340 1.00 52.67 207 ASP A CA 1
ATOM 1509 C C . ASP A 1 207 ? 32.208 21.886 1.520 1.00 50.77 207 ASP A C 1
ATOM 1510 O O . ASP A 1 207 ? 32.945 22.005 2.504 1.00 48.79 207 ASP A O 1
ATOM 1515 N N . GLY A 1 208 ? 32.416 20.989 0.559 1.00 52.10 208 GLY A N 1
ATOM 1516 C CA . GLY A 1 208 ? 33.467 19.978 0.650 1.00 51.80 208 GLY A CA 1
ATOM 1517 C C . GLY A 1 208 ? 33.095 18.873 1.621 1.00 50.67 208 GLY A C 1
ATOM 1518 O O . GLY A 1 208 ? 31.986 18.862 2.161 1.00 51.21 208 GLY A O 1
ATOM 1519 N N . THR A 1 209 ? 34.033 17.949 1.839 1.00 46.15 209 THR A N 1
ATOM 1520 C CA . THR A 1 209 ? 33.892 16.817 2.778 1.00 43.37 209 THR A CA 1
ATOM 1521 C C . THR A 1 209 ? 32.643 15.952 2.562 1.00 39.54 209 THR A C 1
ATOM 1522 O O . THR A 1 209 ? 31.527 16.343 2.916 1.00 39.16 209 THR A O 1
ATOM 1526 N N . LEU A 1 210 ? 32.850 14.769 1.988 1.00 32.93 210 LEU A N 1
ATOM 1527 C CA . LEU A 1 210 ? 31.765 13.820 1.747 1.00 30.65 210 LEU A CA 1
ATOM 1528 C C . LEU A 1 210 ? 31.726 12.733 2.818 1.00 31.57 210 LEU A C 1
ATOM 1529 O O . LEU A 1 210 ? 32.707 12.014 3.024 1.00 31.25 210 LEU A O 1
ATOM 1534 N N . LYS A 1 211 ? 30.586 12.628 3.496 1.00 34.71 211 LYS A N 1
ATOM 1535 C CA . LYS A 1 211 ? 30.378 11.611 4.526 1.00 35.32 211 LYS A CA 1
ATOM 1536 C C . LYS A 1 211 ? 29.430 10.524 4.030 1.00 34.49 211 LYS A C 1
ATOM 1537 O O . LYS A 1 211 ? 28.528 10.794 3.232 1.00 35.24 211 LYS A O 1
ATOM 1543 N N . ALA A 1 212 ? 29.644 9.299 4.505 1.00 30.28 212 ALA A N 1
ATOM 1544 C CA . ALA A 1 212 ? 28.793 8.161 4.155 1.00 30.31 212 ALA A CA 1
ATOM 1545 C C . ALA A 1 212 ? 27.389 8.323 4.734 1.00 30.00 212 ALA A C 1
ATOM 1546 O O . ALA A 1 212 ? 26.394 8.095 4.042 1.00 29.95 212 ALA A O 1
ATOM 1548 N N . LEU A 1 213 ? 27.323 8.718 6.004 1.00 30.92 213 LEU A N 1
ATOM 1549 C CA . LEU A 1 213 ? 26.058 9.007 6.674 1.00 30.27 213 LEU A CA 1
ATOM 1550 C C . LEU A 1 213 ? 26.178 10.265 7.527 1.00 30.67 213 LEU A C 1
ATOM 1551 O O . LEU A 1 213 ? 26.956 10.308 8.484 1.00 31.91 213 LEU A O 1
ATOM 1556 N N . SER A 1 214 ? 25.410 11.288 7.164 1.00 30.65 214 SER A N 1
ATOM 1557 C CA . SER A 1 214 ? 25.387 12.546 7.903 1.00 30.30 214 SER A CA 1
ATOM 1558 C C . SER A 1 214 ? 24.102 12.674 8.721 1.00 31.01 214 SER A C 1
ATOM 1559 O O . SER A 1 214 ? 23.241 11.790 8.678 1.00 31.40 214 SER A O 1
ATOM 1562 N N . LYS A 1 215 ? 23.986 13.772 9.466 1.00 33.16 215 LYS A N 1
ATOM 1563 C CA . LYS A 1 215 ? 22.808 14.046 10.290 1.00 36.60 215 LYS A CA 1
ATOM 1564 C C . LYS A 1 215 ? 21.577 14.246 9.409 1.00 36.01 215 LYS A C 1
ATOM 1565 O O . LYS A 1 215 ? 21.621 15.001 8.433 1.00 36.99 215 LYS A O 1
ATOM 1571 N N . GLN A 1 216 ? 20.489 13.559 9.754 1.00 32.22 216 GLN A N 1
ATOM 1572 C CA . GLN A 1 216 ? 19.237 13.640 8.999 1.00 29.22 216 GLN A CA 1
ATOM 1573 C C . GLN A 1 216 ? 18.627 15.036 9.096 1.00 28.18 216 GLN A C 1
ATOM 1574 O O . GLN A 1 216 ? 18.341 15.524 10.193 1.00 27.73 216 GLN A O 1
ATOM 1580 N N . GLN A 1 217 ? 18.438 15.672 7.942 1.00 27.25 217 GLN A N 1
ATOM 1581 C CA . GLN A 1 217 ? 17.933 17.044 7.884 1.00 27.61 217 GLN A CA 1
ATOM 1582 C C . GLN A 1 217 ? 16.648 17.173 7.065 1.00 25.14 217 GLN A C 1
ATOM 1583 O O . GLN A 1 217 ? 15.704 17.842 7.490 1.00 24.40 217 GLN A O 1
ATOM 1589 N N . TRP A 1 218 ? 16.619 16.533 5.898 1.00 22.76 218 TRP A N 1
ATOM 1590 C CA . TRP A 1 218 ? 15.487 16.653 4.979 1.00 21.22 218 TRP A CA 1
ATOM 1591 C C . TRP A 1 218 ? 14.803 15.317 4.707 1.00 20.91 218 TRP A C 1
ATOM 1592 O O . TRP A 1 218 ? 15.453 14.271 4.673 1.00 19.83 218 TRP A O 1
ATOM 1603 N N . GLN A 1 219 ? 13.487 15.370 4.514 1.00 23.89 219 GLN A N 1
ATOM 1604 C CA . GLN A 1 219 ? 12.694 14.200 4.142 1.00 24.48 219 GLN A CA 1
ATOM 1605 C C . GLN A 1 219 ? 13.009 13.775 2.710 1.00 25.85 219 GLN A C 1
ATOM 1606 O O . GLN A 1 219 ? 13.212 12.592 2.438 1.00 26.64 219 GLN A O 1
ATOM 1612 N N . GLY A 1 220 ? 13.039 14.749 1.804 1.00 24.10 220 GLY A N 1
ATOM 1613 C CA . GLY A 1 220 ? 13.336 14.502 0.397 1.00 22.43 220 GLY A CA 1
ATOM 1614 C C . GLY A 1 220 ? 14.041 15.673 -0.259 1.00 21.81 220 GLY A C 1
ATOM 1615 O O . GLY A 1 220 ? 14.347 16.671 0.400 1.00 20.02 220 GLY A O 1
ATOM 1616 N N . ALA A 1 221 ? 14.296 15.550 -1.560 1.00 20.43 221 ALA A N 1
ATOM 1617 C CA . ALA A 1 221 ? 14.987 16.594 -2.315 1.00 20.90 221 ALA A CA 1
ATOM 1618 C C . ALA A 1 221 ? 14.615 16.613 -3.796 1.00 21.40 221 ALA A C 1
ATOM 1619 O O . ALA A 1 221 ? 14.593 15.571 -4.453 1.00 21.48 221 ALA A O 1
ATOM 1621 N N . VAL A 1 222 ? 14.314 17.805 -4.305 1.00 23.67 222 VAL A N 1
ATOM 1622 C CA . VAL A 1 222 ? 14.165 18.025 -5.742 1.00 25.96 222 VAL A CA 1
ATOM 1623 C C . VAL A 1 222 ? 15.470 18.651 -6.227 1.00 27.97 222 VAL A C 1
ATOM 1624 O O . VAL A 1 222 ? 15.784 19.797 -5.893 1.00 27.59 222 VAL A O 1
ATOM 1628 N N . ASP A 1 223 ? 16.227 17.885 -7.007 1.00 29.76 223 ASP A N 1
ATOM 1629 C CA . ASP A 1 223 ? 17.603 18.242 -7.333 1.00 32.68 223 ASP A CA 1
ATOM 1630 C C . ASP A 1 223 ? 17.864 18.351 -8.841 1.00 31.63 223 ASP A C 1
ATOM 1631 O O . ASP A 1 223 ? 18.013 17.336 -9.525 1.00 31.19 223 ASP A O 1
ATOM 1636 N N . PRO A 1 224 ? 17.910 19.582 -9.353 1.00 33.09 224 PRO A N 1
ATOM 1637 C CA . PRO A 1 224 ? 18.338 19.838 -10.725 1.00 33.99 224 PRO A CA 1
ATOM 1638 C C . PRO A 1 224 ? 19.846 20.114 -10.822 1.00 34.03 224 PRO A C 1
ATOM 1639 O O . PRO A 1 224 ? 20.307 20.711 -11.799 1.00 35.73 224 PRO A O 1
ATOM 1643 N N . VAL A 1 225 ? 20.594 19.681 -9.808 1.00 32.03 225 VAL A N 1
ATOM 1644 C CA . VAL A 1 225 ? 22.047 19.847 -9.763 1.00 29.46 225 VAL A CA 1
ATOM 1645 C C . VAL A 1 225 ? 22.707 18.524 -9.366 1.00 29.57 225 VAL A C 1
ATOM 1646 O O . VAL A 1 225 ? 22.508 18.027 -8.256 1.00 31.41 225 VAL A O 1
ATOM 1650 N N . GLY A 1 226 ? 23.489 17.957 -10.281 1.00 27.54 226 GLY A N 1
ATOM 1651 C CA . GLY A 1 226 ? 24.195 16.704 -10.019 1.00 27.36 226 GLY A CA 1
ATOM 1652 C C . GLY A 1 226 ? 25.493 16.917 -9.262 1.00 29.99 226 GLY A C 1
ATOM 1653 O O . GLY A 1 226 ? 25.611 17.845 -8.457 1.00 29.44 226 GLY A O 1
ATOM 1654 N N . GLY A 1 227 ? 26.465 16.046 -9.519 1.00 34.57 227 GLY A N 1
ATOM 1655 C CA . GLY A 1 227 ? 27.803 16.177 -8.944 1.00 35.74 227 GLY A CA 1
ATOM 1656 C C . GLY A 1 227 ? 27.924 15.776 -7.487 1.00 35.92 227 GLY A C 1
ATOM 1657 O O . GLY A 1 227 ? 27.128 14.984 -6.978 1.00 36.44 227 GLY A O 1
ATOM 1658 N N . LYS A 1 228 ? 28.928 16.339 -6.818 1.00 32.65 228 LYS A N 1
ATOM 1659 C CA . LYS A 1 228 ? 29.257 15.992 -5.433 1.00 32.81 228 LYS A CA 1
ATOM 1660 C C . LYS A 1 228 ? 28.241 16.511 -4.412 1.00 31.21 228 LYS A C 1
ATOM 1661 O O . LYS A 1 228 ? 28.174 16.006 -3.289 1.00 31.32 228 LYS A O 1
ATOM 1667 N N . GLN A 1 229 ? 27.460 17.515 -4.807 1.00 31.45 229 GLN A N 1
ATOM 1668 C CA . GLN A 1 229 ? 26.402 18.068 -3.959 1.00 32.14 229 GLN A CA 1
ATOM 1669 C C . GLN A 1 229 ? 25.260 17.066 -3.774 1.00 31.58 229 GLN A C 1
ATOM 1670 O O . GLN A 1 229 ? 24.622 17.028 -2.719 1.00 29.68 229 GLN A O 1
ATOM 1676 N N . LEU A 1 230 ? 25.018 16.260 -4.807 1.00 30.23 230 LEU A N 1
ATOM 1677 C CA . LEU A 1 230 ? 24.000 15.213 -4.776 1.00 28.11 230 LEU A CA 1
ATOM 1678 C C . LEU A 1 230 ? 24.382 14.119 -3.778 1.00 27.16 230 LEU A C 1
ATOM 1679 O O . LEU A 1 230 ? 23.531 13.616 -3.041 1.00 28.21 230 LEU A O 1
ATOM 1684 N N . ALA A 1 231 ? 25.667 13.764 -3.766 1.00 24.66 231 ALA A N 1
ATOM 1685 C CA . ALA A 1 231 ? 26.202 12.753 -2.854 1.00 23.44 231 ALA A CA 1
ATOM 1686 C C . ALA A 1 231 ? 26.139 13.206 -1.396 1.00 24.22 231 ALA A C 1
ATOM 1687 O O . ALA A 1 231 ? 25.936 12.390 -0.495 1.00 24.66 231 ALA A O 1
ATOM 1689 N N . SER A 1 232 ? 26.317 14.508 -1.179 1.00 25.91 232 SER A N 1
ATOM 1690 C CA . SER A 1 232 ? 26.225 15.102 0.152 1.00 26.04 232 SER A CA 1
ATOM 1691 C C . SER A 1 232 ? 24.776 15.183 0.628 1.00 25.53 232 SER A C 1
ATOM 1692 O O . SER A 1 232 ? 24.507 15.107 1.829 1.00 25.30 232 SER A O 1
ATOM 1695 N N . LEU A 1 233 ? 23.854 15.345 -0.320 1.00 23.58 233 LEU A N 1
ATOM 1696 C CA . LEU A 1 233 ? 22.423 15.384 -0.022 1.00 24.76 233 LEU A CA 1
ATOM 1697 C C . LEU A 1 233 ? 21.892 14.031 0.439 1.00 23.09 233 LEU A C 1
ATOM 1698 O O . LEU A 1 233 ? 21.169 13.955 1.433 1.00 22.37 233 LEU A O 1
ATOM 1703 N N . LEU A 1 234 ? 22.268 12.974 -0.282 1.00 22.30 234 LEU A N 1
ATOM 1704 C CA . LEU A 1 234 ? 21.821 11.607 0.008 1.00 21.17 234 LEU A CA 1
ATOM 1705 C C . LEU A 1 234 ? 22.099 11.165 1.445 1.00 22.24 234 LEU A C 1
ATOM 1706 O O . LEU A 1 234 ? 21.267 10.502 2.066 1.00 25.14 234 LEU A O 1
ATOM 1711 N N . SER A 1 235 ? 23.264 11.547 1.966 1.00 22.46 235 SER A N 1
ATOM 1712 C CA . SER A 1 235 ? 23.665 11.214 3.334 1.00 22.16 235 SER A CA 1
ATOM 1713 C C . SER A 1 235 ? 22.873 11.986 4.395 1.00 19.82 235 SER A C 1
ATOM 1714 O O . SER A 1 235 ? 22.917 11.644 5.580 1.00 19.06 235 SER A O 1
ATOM 1717 N N . LYS A 1 236 ? 22.150 13.017 3.961 1.00 15.25 236 LYS A N 1
ATOM 1718 C CA . LYS A 1 236 ? 21.385 13.877 4.867 1.00 13.41 236 LYS A CA 1
ATOM 1719 C C . LYS A 1 236 ? 19.870 13.664 4.764 1.00 12.84 236 LYS A C 1
ATOM 1720 O O . LYS A 1 236 ? 19.095 14.332 5.454 1.00 15.34 236 LYS A O 1
ATOM 1726 N N . ILE A 1 237 ? 19.458 12.728 3.910 1.00 13.76 237 ILE A N 1
ATOM 1727 C CA . ILE A 1 237 ? 18.040 12.416 3.715 1.00 13.12 237 ILE A CA 1
ATOM 1728 C C . ILE A 1 237 ? 17.522 11.489 4.819 1.00 15.94 237 ILE A C 1
ATOM 1729 O O . ILE A 1 237 ? 18.206 10.543 5.220 1.00 15.68 237 ILE A O 1
ATOM 1734 N N . GLN A 1 238 ? 16.312 11.777 5.300 1.00 17.10 238 GLN A N 1
ATOM 1735 C CA . GLN A 1 238 ? 15.659 10.998 6.358 1.00 18.30 238 GLN A CA 1
ATOM 1736 C C . GLN A 1 238 ? 15.275 9.588 5.902 1.00 19.83 238 GLN A C 1
ATOM 1737 O O . GLN A 1 238 ? 15.380 9.259 4.717 1.00 18.42 238 GLN A O 1
ATOM 1743 N N . TYR A 1 239 ? 14.827 8.766 6.852 1.00 22.55 239 TYR A N 1
ATOM 1744 C CA . TYR A 1 239 ? 14.446 7.379 6.580 1.00 21.64 239 TYR A CA 1
ATOM 1745 C C . TYR A 1 239 ? 13.259 7.285 5.624 1.00 21.94 239 TYR A C 1
ATOM 1746 O O . TYR A 1 239 ? 12.255 7.981 5.794 1.00 22.52 239 TYR A O 1
ATOM 1755 N N . GLY A 1 240 ? 13.389 6.416 4.624 1.00 17.89 240 GLY A N 1
ATOM 1756 C CA . GLY A 1 240 ? 12.353 6.217 3.611 1.00 15.62 240 GLY A CA 1
ATOM 1757 C C . GLY A 1 240 ? 12.188 7.410 2.688 1.00 14.89 240 GLY A C 1
ATOM 1758 O O . GLY A 1 240 ? 11.138 7.582 2.065 1.00 16.15 240 GLY A O 1
ATOM 1759 N N . GLY A 1 241 ? 13.232 8.232 2.602 1.00 15.36 241 GLY A N 1
ATOM 1760 C CA . GLY A 1 241 ? 13.207 9.446 1.795 1.00 15.58 241 GLY A CA 1
ATOM 1761 C C . GLY A 1 241 ? 13.439 9.196 0.320 1.00 16.80 241 GLY A C 1
ATOM 1762 O O . GLY A 1 241 ? 13.586 8.049 -0.112 1.00 17.27 241 GLY A O 1
ATOM 1763 N N . SER A 1 242 ? 13.473 10.278 -0.455 1.00 17.88 242 SER A N 1
ATOM 1764 C CA . SER A 1 242 ? 13.635 10.188 -1.903 1.00 19.25 242 SER A CA 1
ATOM 1765 C C . SER A 1 242 ? 14.240 11.457 -2.500 1.00 18.81 242 SER A C 1
ATOM 1766 O O . SER A 1 242 ? 13.884 12.569 -2.106 1.00 17.37 242 SER A O 1
ATOM 1769 N N . VAL A 1 243 ? 15.153 11.279 -3.452 1.00 17.90 243 VAL A N 1
ATOM 1770 C CA . VAL A 1 243 ? 15.790 12.399 -4.149 1.00 18.08 243 VAL A CA 1
ATOM 1771 C C . VAL A 1 243 ? 15.444 12.359 -5.638 1.00 20.58 243 VAL A C 1
ATOM 1772 O O . VAL A 1 243 ? 15.591 11.324 -6.291 1.00 21.84 243 VAL A O 1
ATOM 1776 N N . ALA A 1 244 ? 14.983 13.493 -6.161 1.00 24.46 244 ALA A N 1
ATOM 1777 C CA . ALA A 1 244 ? 14.591 13.610 -7.562 1.00 26.07 244 ALA A CA 1
ATOM 1778 C C . ALA A 1 244 ? 15.659 14.330 -8.384 1.00 27.39 244 ALA A C 1
ATOM 1779 O O . ALA A 1 244 ? 15.800 15.552 -8.302 1.00 29.69 244 ALA A O 1
ATOM 1781 N N . VAL A 1 245 ? 16.407 13.562 -9.173 1.00 25.12 245 VAL A N 1
ATOM 1782 C CA . VAL A 1 245 ? 17.480 14.109 -10.003 1.00 22.93 245 VAL A CA 1
ATOM 1783 C C . VAL A 1 245 ? 16.962 14.437 -11.402 1.00 22.93 245 VAL A C 1
ATOM 1784 O O . VAL A 1 245 ? 16.208 13.658 -11.990 1.00 25.15 245 VAL A O 1
ATOM 1788 N N . SER A 1 246 ? 17.376 15.589 -11.929 1.00 20.78 246 SER A N 1
ATOM 1789 C CA . SER A 1 246 ? 16.888 16.066 -13.223 1.00 19.94 246 SER A CA 1
ATOM 1790 C C . SER A 1 246 ? 17.889 16.922 -14.005 1.00 20.53 246 SER A C 1
ATOM 1791 O O . SER A 1 246 ? 17.687 17.179 -15.195 1.00 23.14 246 SER A O 1
ATOM 1794 N N . GLY A 1 247 ? 18.962 17.355 -13.345 1.00 22.48 247 GLY A N 1
ATOM 1795 C CA . GLY A 1 247 ? 19.909 18.289 -13.954 1.00 24.29 247 GLY A CA 1
ATOM 1796 C C . GLY A 1 247 ? 21.362 17.854 -14.006 1.00 26.23 247 GLY A C 1
ATOM 1797 O O . GLY A 1 247 ? 21.684 16.683 -13.789 1.00 25.15 247 GLY A O 1
ATOM 1798 N N . LEU A 1 248 ? 22.235 18.818 -14.296 1.00 30.24 248 LEU A N 1
ATOM 1799 C CA . LEU A 1 248 ? 23.669 18.579 -14.468 1.00 33.16 248 LEU A CA 1
ATOM 1800 C C . LEU A 1 248 ? 24.495 19.793 -14.026 1.00 33.54 248 LEU A C 1
ATOM 1801 O O . LEU A 1 248 ? 25.721 19.708 -13.910 1.00 32.76 248 LEU A O 1
ATOM 1806 N N . THR A 1 249 ? 23.809 20.909 -13.772 1.00 35.86 249 THR A N 1
ATOM 1807 C CA . THR A 1 249 ? 24.436 22.201 -13.455 1.00 37.10 249 THR A CA 1
ATOM 1808 C C . THR A 1 249 ? 25.596 22.098 -12.455 1.00 37.79 249 THR A C 1
ATOM 1809 O O . THR A 1 249 ? 25.389 22.093 -11.240 1.00 39.43 249 THR A O 1
ATOM 1813 N N . GLY A 1 250 ? 26.812 22.015 -12.990 1.00 36.13 250 GLY A N 1
ATOM 1814 C CA . GLY A 1 250 ? 28.024 21.929 -12.178 1.00 35.59 250 GLY A CA 1
ATOM 1815 C C . GLY A 1 250 ? 28.213 20.581 -11.510 1.00 34.91 250 GLY A C 1
ATOM 1816 O O . GLY A 1 250 ? 28.062 20.458 -10.293 1.00 33.20 250 GLY A O 1
ATOM 1817 N N . GLY A 1 251 ? 28.542 19.569 -12.310 1.00 35.72 251 GLY A N 1
ATOM 1818 C CA . GLY A 1 251 ? 28.806 18.227 -11.796 1.00 35.90 251 GLY A CA 1
ATOM 1819 C C . GLY A 1 251 ? 28.177 17.117 -12.615 1.00 35.28 251 GLY A C 1
ATOM 1820 O O . GLY A 1 251 ? 26.998 17.185 -12.970 1.00 37.05 251 GLY A O 1
ATOM 1821 N N . GLY A 1 252 ? 28.973 16.091 -12.908 1.00 32.50 252 GLY A N 1
ATOM 1822 C CA . GLY A 1 252 ? 28.517 14.939 -13.682 1.00 31.16 252 GLY A CA 1
ATOM 1823 C C . GLY A 1 252 ? 28.633 13.625 -12.931 1.00 33.00 252 GLY A C 1
ATOM 1824 O O . GLY A 1 252 ? 27.781 12.747 -13.070 1.00 33.04 252 GLY A O 1
ATOM 1825 N N . GLU A 1 253 ? 29.693 13.493 -12.135 1.00 37.69 253 GLU A N 1
ATOM 1826 C CA . GLU A 1 253 ? 29.942 12.279 -11.358 1.00 40.24 253 GLU A CA 1
ATOM 1827 C C . GLU A 1 253 ? 29.479 12.437 -9.911 1.00 38.52 253 GLU A C 1
ATOM 1828 O O . GLU A 1 253 ? 29.789 13.435 -9.256 1.00 39.03 253 GLU A O 1
ATOM 1834 N N . VAL A 1 254 ? 28.736 11.445 -9.423 1.00 32.33 254 VAL A N 1
ATOM 1835 C CA . VAL A 1 254 ? 28.207 11.456 -8.058 1.00 29.29 254 VAL A CA 1
ATOM 1836 C C . VAL A 1 254 ? 28.792 10.300 -7.236 1.00 30.41 254 VAL A C 1
ATOM 1837 O O . VAL A 1 254 ? 28.445 9.136 -7.458 1.00 32.18 254 VAL A O 1
ATOM 1841 N N . PRO A 1 255 ? 29.682 10.621 -6.294 1.00 32.07 255 PRO A N 1
ATOM 1842 C CA . PRO A 1 255 ? 30.297 9.611 -5.431 1.00 31.45 255 PRO A CA 1
ATOM 1843 C C . PRO A 1 255 ? 29.331 9.081 -4.365 1.00 29.27 255 PRO A C 1
ATOM 1844 O O . PRO A 1 255 ? 29.363 9.527 -3.214 1.00 30.45 255 PRO A O 1
ATOM 1848 N N . ALA A 1 256 ? 28.483 8.133 -4.760 1.00 23.34 256 ALA A N 1
ATOM 1849 C CA . ALA A 1 256 ? 27.519 7.506 -3.853 1.00 19.72 256 ALA A CA 1
ATOM 1850 C C . ALA A 1 256 ? 28.200 6.524 -2.897 1.00 18.92 256 ALA A C 1
ATOM 1851 O O . ALA A 1 256 ? 29.328 6.092 -3.142 1.00 17.63 256 ALA A O 1
ATOM 1853 N N . THR A 1 257 ? 27.510 6.179 -1.811 1.00 23.25 257 THR A N 1
ATOM 1854 C CA . THR A 1 257 ? 28.066 5.301 -0.774 1.00 26.16 257 THR A CA 1
ATOM 1855 C C . THR A 1 257 ? 27.139 4.143 -0.384 1.00 26.61 257 THR A C 1
ATOM 1856 O O . THR A 1 257 ? 27.484 3.340 0.486 1.00 28.36 257 THR A O 1
ATOM 1860 N N . VAL A 1 258 ? 25.980 4.064 -1.040 1.00 24.65 258 VAL A N 1
ATOM 1861 C CA . VAL A 1 258 ? 24.893 3.097 -0.737 1.00 23.17 258 VAL A CA 1
ATOM 1862 C C . VAL A 1 258 ? 24.480 2.918 0.736 1.00 23.46 258 VAL A C 1
ATOM 1863 O O . VAL A 1 258 ? 23.557 2.156 1.031 1.00 23.17 258 VAL A O 1
ATOM 1867 N N . TYR A 1 259 ? 25.144 3.629 1.644 1.00 25.69 259 TYR A N 1
ATOM 1868 C CA . TYR A 1 259 ? 24.791 3.594 3.065 1.00 26.37 259 TYR A CA 1
ATOM 1869 C C . TYR A 1 259 ? 23.426 4.231 3.377 1.00 25.62 259 TYR A C 1
ATOM 1870 O O . TYR A 1 259 ? 22.673 3.677 4.180 1.00 26.86 259 TYR A O 1
ATOM 1879 N N . PRO A 1 260 ? 23.102 5.377 2.766 1.00 23.19 260 PRO A N 1
ATOM 1880 C CA . PRO A 1 260 ? 21.754 5.941 2.883 1.00 23.81 260 PRO A CA 1
ATOM 1881 C C . PRO A 1 260 ? 20.707 5.088 2.164 1.00 25.44 260 PRO A C 1
ATOM 1882 O O . PRO A 1 260 ? 19.517 5.181 2.469 1.00 25.89 260 PRO A O 1
ATOM 1886 N N . PHE A 1 261 ? 21.158 4.268 1.219 1.00 26.72 261 PHE A N 1
ATOM 1887 C CA . PHE A 1 261 ? 20.281 3.366 0.481 1.00 26.30 261 PHE A CA 1
ATOM 1888 C C . PHE A 1 261 ? 19.994 2.086 1.269 1.00 26.19 261 PHE A C 1
ATOM 1889 O O . PHE A 1 261 ? 18.887 1.551 1.211 1.00 25.65 261 PHE A O 1
ATOM 1897 N N . ILE A 1 262 ? 20.992 1.603 2.006 1.00 27.92 262 ILE A N 1
ATOM 1898 C CA . ILE A 1 262 ? 20.862 0.355 2.762 1.00 30.26 262 ILE A CA 1
ATOM 1899 C C . ILE A 1 262 ? 20.369 0.579 4.195 1.00 29.58 262 ILE A C 1
ATOM 1900 O O . ILE A 1 262 ? 19.433 -0.088 4.639 1.00 30.53 262 ILE A O 1
ATOM 1905 N N . LEU A 1 263 ? 20.989 1.522 4.903 1.00 31.05 263 LEU A N 1
ATOM 1906 C CA . LEU A 1 263 ? 20.665 1.775 6.311 1.00 33.17 263 LEU A CA 1
ATOM 1907 C C . LEU A 1 263 ? 19.530 2.782 6.515 1.00 34.08 263 LEU A C 1
ATOM 1908 O O . LEU A 1 263 ? 18.727 2.633 7.439 1.00 35.92 263 LEU A O 1
ATOM 1913 N N . ARG A 1 264 ? 19.472 3.802 5.661 1.00 33.39 264 ARG A N 1
ATOM 1914 C CA . ARG A 1 264 ? 18.398 4.800 5.710 1.00 32.16 264 ARG A CA 1
ATOM 1915 C C . ARG A 1 264 ? 17.239 4.456 4.775 1.00 30.69 264 ARG A C 1
ATOM 1916 O O . ARG A 1 264 ? 16.109 4.894 4.993 1.00 29.82 264 ARG A O 1
ATOM 1924 N N . GLY A 1 265 ? 17.529 3.679 3.734 1.00 30.03 265 GLY A N 1
ATOM 1925 C CA . GLY A 1 265 ? 16.513 3.239 2.779 1.00 27.33 265 GLY A CA 1
ATOM 1926 C C . GLY A 1 265 ? 15.966 4.343 1.893 1.00 25.08 265 GLY A C 1
ATOM 1927 O O . GLY A 1 265 ? 14.776 4.352 1.569 1.00 24.25 265 GLY A O 1
ATOM 1928 N N . VAL A 1 266 ? 16.834 5.274 1.502 1.00 23.43 266 VAL A N 1
ATOM 1929 C CA . VAL A 1 266 ? 16.446 6.380 0.623 1.00 21.01 266 VAL A CA 1
ATOM 1930 C C . VAL A 1 266 ? 16.481 5.940 -0.842 1.00 19.04 266 VAL A C 1
ATOM 1931 O O . VAL A 1 266 ? 17.161 4.973 -1.186 1.00 18.16 266 VAL A O 1
ATOM 1935 N N . SER A 1 267 ? 15.748 6.648 -1.697 1.00 15.67 267 SER A N 1
ATOM 1936 C CA . SER A 1 267 ? 15.678 6.297 -3.114 1.00 14.90 267 SER A CA 1
ATOM 1937 C C . SER A 1 267 ? 16.100 7.443 -4.029 1.00 15.62 267 SER A C 1
ATOM 1938 O O . SER A 1 267 ? 15.579 8.555 -3.931 1.00 16.83 267 SER A O 1
ATOM 1941 N N . LEU A 1 268 ? 17.051 7.158 -4.914 1.00 17.66 268 LEU A N 1
ATOM 1942 C CA . LEU A 1 268 ? 17.518 8.126 -5.899 1.00 19.65 268 LEU A CA 1
ATOM 1943 C C . LEU A 1 268 ? 16.736 7.954 -7.197 1.00 19.94 268 LEU A C 1
ATOM 1944 O O . LEU A 1 268 ? 16.885 6.948 -7.891 1.00 20.11 268 LEU A O 1
ATOM 1949 N N . LEU A 1 269 ? 15.900 8.939 -7.511 1.00 20.75 269 LEU A N 1
ATOM 1950 C CA . LEU A 1 269 ? 15.053 8.888 -8.700 1.00 20.10 269 LEU A CA 1
ATOM 1951 C C . LEU A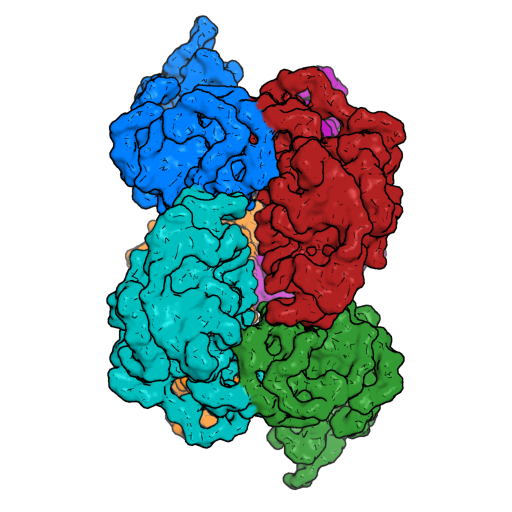 1 269 ? 15.617 9.735 -9.832 1.00 20.13 269 LEU A C 1
ATOM 1952 O O . LEU A 1 269 ? 16.119 10.839 -9.606 1.00 20.82 269 LEU A O 1
ATOM 1957 N N . GLY A 1 270 ? 15.526 9.208 -11.049 1.00 17.69 270 GLY A N 1
ATOM 1958 C CA . GLY A 1 270 ? 15.941 9.935 -12.240 1.00 17.15 270 GLY A CA 1
ATOM 1959 C C . GLY A 1 270 ? 14.741 10.411 -13.030 1.00 18.63 270 GLY A C 1
ATOM 1960 O O . GLY A 1 270 ? 13.860 9.620 -13.374 1.00 22.07 270 GLY A O 1
ATOM 1961 N N . ILE A 1 271 ? 14.706 11.710 -13.311 1.00 20.11 271 ILE A N 1
ATOM 1962 C CA . ILE A 1 271 ? 13.594 12.314 -14.038 1.00 21.90 271 ILE A CA 1
ATOM 1963 C C . ILE A 1 271 ? 14.014 12.709 -15.453 1.00 25.27 271 ILE A C 1
ATOM 1964 O O . ILE A 1 271 ? 14.925 13.521 -15.644 1.00 26.73 271 ILE A O 1
ATOM 1969 N N . ASP A 1 272 ? 13.355 12.101 -16.435 1.00 26.41 272 ASP A N 1
ATOM 1970 C CA . ASP A 1 272 ? 13.559 12.435 -17.838 1.00 26.02 272 ASP A CA 1
ATOM 1971 C C . ASP A 1 272 ? 12.256 12.953 -18.435 1.00 26.72 272 ASP A C 1
ATOM 1972 O O . ASP A 1 272 ? 11.304 12.194 -18.642 1.00 27.58 272 ASP A O 1
ATOM 1977 N N . SER A 1 273 ? 12.224 14.256 -18.699 1.00 27.11 273 SER A N 1
ATOM 1978 C CA . SER A 1 273 ? 11.053 14.914 -19.270 1.00 28.13 273 SER A CA 1
ATOM 1979 C C . SER A 1 273 ? 11.012 14.782 -20.793 1.00 29.52 273 SER A C 1
ATOM 1980 O O . SER A 1 273 ? 10.000 15.102 -21.421 1.00 30.52 273 SER A O 1
ATOM 1983 N N . VAL A 1 274 ? 12.112 14.301 -21.371 1.00 29.59 274 VAL A N 1
ATOM 1984 C CA . VAL A 1 274 ? 12.271 14.214 -22.824 1.00 29.38 274 VAL A CA 1
ATOM 1985 C C . VAL A 1 274 ? 11.382 13.132 -23.446 1.00 28.19 274 VAL A C 1
ATOM 1986 O O . VAL A 1 274 ? 10.539 13.431 -24.293 1.00 26.77 274 VAL A O 1
ATOM 1990 N N . TYR A 1 275 ? 11.571 11.885 -23.020 1.00 26.59 275 TYR A N 1
ATOM 1991 C CA . TYR A 1 275 ? 10.807 10.761 -23.564 1.00 28.01 275 TYR A CA 1
ATOM 1992 C C . TYR A 1 275 ? 9.833 10.153 -22.553 1.00 26.02 275 TYR A C 1
ATOM 1993 O O . TYR A 1 275 ? 9.619 8.936 -22.533 1.00 24.79 275 TYR A O 1
ATOM 2002 N N . CYS A 1 276 ? 9.248 11.009 -21.716 1.00 26.83 276 CYS A N 1
ATOM 2003 C CA . CYS A 1 276 ? 8.227 10.594 -20.759 1.00 26.56 276 CYS A CA 1
ATOM 2004 C C . CYS A 1 276 ? 6.956 10.186 -21.507 1.00 25.50 276 CYS A C 1
ATOM 2005 O O . CYS A 1 276 ? 6.441 10.959 -22.319 1.00 24.24 276 CYS A O 1
ATOM 2008 N N . PRO A 1 277 ? 6.464 8.972 -21.243 1.00 27.23 277 PRO A N 1
ATOM 2009 C CA . PRO A 1 277 ? 5.307 8.423 -21.959 1.00 27.11 277 PRO A CA 1
ATOM 2010 C C . PRO A 1 277 ? 4.045 9.274 -21.828 1.00 26.70 277 PRO A C 1
ATOM 2011 O O . PRO A 1 277 ? 3.835 9.916 -20.796 1.00 26.43 277 PRO A O 1
ATOM 2023 N N . ASP A 1 279 ? 1.063 8.433 -21.306 1.00 26.35 279 ASP A N 1
ATOM 2024 C CA . ASP A 1 279 ? 0.278 7.968 -20.161 1.00 26.42 279 ASP A CA 1
ATOM 2025 C C . ASP A 1 279 ? 0.559 8.777 -18.892 1.00 24.80 279 ASP A C 1
ATOM 2026 O O . ASP A 1 279 ? -0.369 9.164 -18.178 1.00 24.75 279 ASP A O 1
ATOM 2031 N N . VAL A 1 280 ? 1.839 9.027 -18.625 1.00 21.09 280 VAL A N 1
ATOM 2032 C CA . VAL A 1 280 ? 2.259 9.807 -17.461 1.00 18.15 280 VAL A CA 1
ATOM 2033 C C . VAL A 1 280 ? 2.216 11.306 -17.776 1.00 17.57 280 VAL A C 1
ATOM 2034 O O . VAL A 1 280 ? 1.771 12.104 -16.948 1.00 18.01 280 VAL A O 1
ATOM 2038 N N . ARG A 1 281 ? 2.663 11.667 -18.979 1.00 13.48 281 ARG A N 1
ATOM 2039 C CA . ARG A 1 281 ? 2.739 13.062 -19.428 1.00 12.15 281 ARG A CA 1
ATOM 2040 C C . ARG A 1 281 ? 1.407 13.806 -19.297 1.00 11.79 281 ARG A C 1
ATOM 2041 O O . ARG A 1 281 ? 1.370 14.934 -18.802 1.00 14.04 281 ARG A O 1
ATOM 2049 N N . ALA A 1 282 ? 0.325 13.167 -19.738 1.00 12.76 282 ALA A N 1
ATOM 2050 C CA . ALA A 1 282 ? -1.016 13.746 -19.655 1.00 13.19 282 ALA A CA 1
ATOM 2051 C C . ALA A 1 282 ? -1.513 13.838 -18.212 1.00 12.14 282 ALA A C 1
ATOM 2052 O O . ALA A 1 282 ? -2.219 14.783 -17.855 1.00 11.37 282 ALA A O 1
ATOM 2054 N N . ALA A 1 283 ? -1.137 12.856 -17.395 1.00 10.47 283 ALA A N 1
ATOM 2055 C CA . ALA A 1 283 ? -1.520 12.813 -15.984 1.00 11.10 283 ALA A CA 1
ATOM 2056 C C . ALA A 1 283 ? -0.770 13.851 -15.148 1.00 13.41 283 ALA A C 1
ATOM 2057 O O . ALA A 1 283 ? -1.301 14.358 -14.157 1.00 15.98 283 ALA A O 1
ATOM 2059 N N . VAL A 1 284 ? 0.460 14.157 -15.555 1.00 14.98 284 VAL A N 1
ATOM 2060 C CA . VAL A 1 284 ? 1.286 15.158 -14.877 1.00 14.77 284 VAL A CA 1
ATOM 2061 C C . VAL A 1 284 ? 0.795 16.578 -15.186 1.00 13.69 284 VAL A C 1
ATOM 2062 O O . VAL A 1 284 ? 0.695 17.411 -14.282 1.00 10.59 284 VAL A O 1
ATOM 2066 N N . TRP A 1 285 ? 0.475 16.836 -16.455 1.00 13.34 285 TRP A N 1
ATOM 2067 C CA . TRP A 1 285 ? -0.044 18.139 -16.890 1.00 16.42 285 TRP A CA 1
ATOM 2068 C C . TRP A 1 285 ? -1.383 18.505 -16.242 1.00 17.48 285 TRP A C 1
ATOM 2069 O O . TRP A 1 285 ? -1.694 19.687 -16.079 1.00 13.81 285 TRP A O 1
ATOM 2080 N N . GLU A 1 286 ? -2.165 17.490 -15.877 1.00 20.16 286 GLU A N 1
ATOM 2081 C CA . GLU A 1 286 ? -3.437 17.694 -15.179 1.00 24.40 286 GLU A CA 1
ATOM 2082 C C . GLU A 1 286 ? -3.231 18.086 -13.717 1.00 21.73 286 GLU A C 1
ATOM 2083 O O . GLU A 1 286 ? -4.055 18.797 -13.139 1.00 21.81 286 GLU A O 1
ATOM 2089 N N . ARG A 1 287 ? -2.136 17.611 -13.128 1.00 20.48 287 ARG A N 1
ATOM 2090 C CA . ARG A 1 287 ? -1.753 17.996 -11.770 1.00 18.47 287 ARG A CA 1
ATOM 2091 C C . ARG A 1 287 ? -1.221 19.427 -11.741 1.00 19.38 287 ARG A C 1
ATOM 2092 O O . ARG A 1 287 ? -1.426 20.154 -10.767 1.00 16.67 287 ARG A O 1
ATOM 2108 N N . SER A 1 289 ? -2.317 21.781 -13.303 1.00 19.98 289 SER A N 1
ATOM 2109 C CA . SER A 1 289 ? -3.463 22.673 -13.453 1.00 19.62 289 SER A CA 1
ATOM 2110 C C . SER A 1 289 ? -4.339 22.704 -12.201 1.00 19.39 289 SER A C 1
ATOM 2111 O O . SER A 1 289 ? -5.118 23.638 -12.009 1.00 20.31 289 SER A O 1
ATOM 2114 N N . SER A 1 290 ? -4.206 21.685 -11.354 1.00 19.54 290 SER A N 1
ATOM 2115 C CA . SER A 1 290 ? -5.068 21.543 -10.180 1.00 19.89 290 SER A CA 1
ATOM 2116 C C . SER A 1 290 ? -4.319 21.606 -8.842 1.00 19.24 290 SER A C 1
ATOM 2117 O O . SER A 1 290 ? -4.162 22.687 -8.270 1.00 20.66 290 SER A O 1
ATOM 2120 N N . ASP A 1 291 ? -3.859 20.454 -8.355 1.00 13.72 291 ASP A N 1
ATOM 2121 C CA . ASP A 1 291 ? -3.296 20.346 -7.005 1.00 13.22 291 ASP A CA 1
ATOM 2122 C C . ASP A 1 291 ? -1.850 20.834 -6.879 1.00 13.36 291 ASP A C 1
ATOM 2123 O O . ASP A 1 291 ? -1.415 21.208 -5.787 1.00 13.85 291 ASP A O 1
ATOM 2128 N N . LEU A 1 292 ? -1.113 20.829 -7.988 1.00 14.46 292 LEU A N 1
ATOM 2129 C CA . LEU A 1 292 ? 0.273 21.305 -7.991 1.00 14.44 292 LEU A CA 1
ATOM 2130 C C . LEU A 1 292 ? 0.413 22.741 -8.502 1.00 13.96 292 LEU A C 1
ATOM 2131 O O . LEU A 1 292 ? 1.478 23.347 -8.367 1.00 14.70 292 LEU A O 1
ATOM 2136 N N . LYS A 1 293 ? -0.663 23.277 -9.079 1.00 14.63 293 LYS A N 1
ATOM 2137 C CA . LYS A 1 293 ? -0.681 24.646 -9.597 1.00 17.14 293 LYS A CA 1
ATOM 2138 C C . LYS A 1 293 ? -0.616 25.669 -8.459 1.00 18.29 293 LYS A C 1
ATOM 2139 O O . LYS A 1 293 ? -1.547 25.761 -7.656 1.00 19.77 293 LYS A O 1
ATOM 2145 N N . PRO A 1 294 ? 0.475 26.435 -8.393 1.00 19.22 294 PRO A N 1
ATOM 2146 C CA . PRO A 1 294 ? 0.655 27.420 -7.329 1.00 19.55 294 PRO A CA 1
ATOM 2147 C C . PRO A 1 294 ? -0.152 28.694 -7.571 1.00 19.59 294 PRO A C 1
ATOM 2148 O O . PRO A 1 294 ? -0.528 28.985 -8.710 1.00 20.46 294 PRO A O 1
ATOM 2152 N N . ASP A 1 295 ? -0.408 29.439 -6.499 1.00 21.42 295 ASP A N 1
ATOM 2153 C CA . ASP A 1 295 ? -1.152 30.697 -6.576 1.00 26.54 295 ASP A CA 1
ATOM 2154 C C . ASP A 1 295 ? -0.316 31.819 -7.193 1.00 30.04 295 ASP A C 1
ATOM 2155 O O . ASP A 1 295 ? -0.863 32.793 -7.715 1.00 31.02 295 ASP A O 1
ATOM 2160 N N . GLN A 1 296 ? 1.006 31.671 -7.130 1.00 42.35 296 GLN A N 1
ATOM 2161 C CA . GLN A 1 296 ? 1.934 32.662 -7.671 1.00 47.50 296 GLN A CA 1
ATOM 2162 C C . GLN A 1 296 ? 2.024 32.563 -9.195 1.00 48.75 296 GLN A C 1
ATOM 2163 O O . GLN A 1 296 ? 1.379 33.337 -9.906 1.00 50.71 296 GLN A O 1
ATOM 2169 N N . LEU A 1 297 ? 2.817 31.603 -9.677 1.00 40.94 297 LEU A N 1
ATOM 2170 C CA . LEU A 1 297 ? 3.067 31.371 -11.112 1.00 36.29 297 LEU A CA 1
ATOM 2171 C C . LEU A 1 297 ? 3.725 32.536 -11.855 1.00 37.56 297 LEU A C 1
ATOM 2172 O O . LEU A 1 297 ? 4.779 32.368 -12.467 1.00 38.45 297 LEU A O 1
ATOM 2177 N N . LEU A 1 298 ? 3.095 33.708 -11.801 1.00 39.72 298 LEU A N 1
ATOM 2178 C CA . LEU A 1 298 ? 3.609 34.911 -12.458 1.00 38.67 298 LEU A CA 1
ATOM 2179 C C . LEU A 1 298 ? 4.836 35.489 -11.746 1.00 38.91 298 LEU A C 1
ATOM 2180 O O . LEU A 1 298 ? 5.537 36.341 -12.298 1.00 41.18 298 LEU A O 1
ATOM 2185 N N . THR A 1 299 ? 5.084 35.020 -10.524 1.00 35.94 299 THR A N 1
ATOM 2186 C CA . THR A 1 299 ? 6.248 35.434 -9.741 1.00 34.12 299 THR A CA 1
ATOM 2187 C C . THR A 1 299 ? 7.529 34.790 -10.279 1.00 33.17 299 THR A C 1
ATOM 2188 O O . THR A 1 299 ? 8.599 35.402 -10.248 1.00 33.53 299 THR A O 1
ATOM 2192 N N . ILE A 1 300 ? 7.406 33.559 -10.775 1.00 31.34 300 ILE A N 1
ATOM 2193 C CA . ILE A 1 300 ? 8.537 32.819 -11.343 1.00 29.52 300 ILE A CA 1
ATOM 2194 C C . ILE A 1 300 ? 8.938 33.379 -12.717 1.00 27.66 300 ILE A C 1
ATOM 2195 O O . ILE A 1 300 ? 10.038 33.114 -13.210 1.00 25.68 300 ILE A O 1
ATOM 2200 N N . VAL A 1 301 ? 8.042 34.165 -13.313 1.00 25.89 301 VAL A N 1
ATOM 2201 C CA . VAL A 1 301 ? 8.289 34.819 -14.596 1.00 26.05 301 VAL A CA 1
ATOM 2202 C C . VAL A 1 301 ? 9.260 35.988 -14.417 1.00 26.52 301 VAL A C 1
ATOM 2203 O O . VAL A 1 301 ? 8.954 36.965 -13.729 1.00 25.24 301 VAL A O 1
ATOM 2207 N N . ASP A 1 302 ? 10.431 35.868 -15.037 1.00 27.80 302 ASP A N 1
ATOM 2208 C CA . ASP A 1 302 ? 11.449 36.913 -14.990 1.00 31.03 302 ASP A CA 1
ATOM 2209 C C . ASP A 1 302 ? 11.114 38.031 -15.977 1.00 35.01 302 ASP A C 1
ATOM 2210 O O . ASP A 1 302 ? 10.973 39.191 -15.584 1.00 36.32 302 ASP A O 1
ATOM 2215 N N . ARG A 1 303 ? 10.982 37.667 -17.252 1.00 42.61 303 ARG A N 1
ATOM 2216 C CA . ARG A 1 303 ? 10.632 38.611 -18.314 1.00 47.24 303 ARG A CA 1
ATOM 2217 C C . ARG A 1 303 ? 9.744 37.970 -19.378 1.00 45.08 303 ARG A C 1
ATOM 2218 O O . ARG A 1 303 ? 9.706 36.746 -19.518 1.00 44.99 303 ARG A O 1
ATOM 2226 N N . GLU A 1 304 ? 9.029 38.813 -20.120 1.00 39.35 304 GLU A N 1
ATOM 2227 C CA . GLU A 1 304 ? 8.247 38.373 -21.270 1.00 35.05 304 GLU A CA 1
ATOM 2228 C C . GLU A 1 304 ? 8.804 39.035 -22.529 1.00 31.85 304 GLU A C 1
ATOM 2229 O O . GLU A 1 304 ? 8.614 40.234 -22.752 1.00 30.81 304 GLU A O 1
ATOM 2235 N N . VAL A 1 305 ? 9.499 38.242 -23.341 1.00 27.57 305 VAL A N 1
ATOM 2236 C CA . VAL A 1 305 ? 10.209 38.753 -24.517 1.00 27.26 305 VAL A CA 1
ATOM 2237 C C . VAL A 1 305 ? 9.508 38.419 -25.837 1.00 31.17 305 VAL A C 1
ATOM 2238 O O . VAL A 1 305 ? 8.577 37.612 -25.870 1.00 31.87 305 VAL A O 1
ATOM 2242 N N . SER A 1 306 ? 9.959 39.057 -26.915 1.00 39.50 306 SER A N 1
ATOM 2243 C CA . SER A 1 306 ? 9.486 38.749 -28.262 1.00 43.26 306 SER A CA 1
ATOM 2244 C C . SER A 1 306 ? 10.415 37.732 -28.928 1.00 43.14 306 SER A C 1
ATOM 2245 O O . SER A 1 306 ? 11.407 37.305 -28.329 1.00 43.57 306 SER A O 1
ATOM 2248 N N . LEU A 1 307 ? 10.091 37.347 -30.161 1.00 37.77 307 LEU A N 1
ATOM 2249 C CA . LEU A 1 307 ? 10.860 36.337 -30.890 1.00 36.45 307 LEU A CA 1
ATOM 2250 C C . LEU A 1 307 ? 12.241 36.842 -31.313 1.00 39.05 307 LEU A C 1
ATOM 2251 O O . LEU A 1 307 ? 13.201 36.071 -31.350 1.00 37.94 307 LEU A O 1
ATOM 2256 N N . GLU A 1 308 ? 12.333 38.134 -31.622 1.00 46.65 308 GLU A N 1
ATOM 2257 C CA . GLU A 1 308 ? 13.607 38.765 -31.981 1.00 51.42 308 GLU A CA 1
ATOM 2258 C C . GLU A 1 308 ? 14.482 39.077 -30.760 1.00 47.73 308 GLU A C 1
ATOM 2259 O O . GLU A 1 308 ? 15.666 39.392 -30.902 1.00 47.36 308 GLU A O 1
ATOM 2265 N N . GLU A 1 309 ? 13.891 38.984 -29.570 1.00 39.68 309 GLU A N 1
ATOM 2266 C CA . GLU A 1 309 ? 14.614 39.185 -28.313 1.00 35.54 309 GLU A CA 1
ATOM 2267 C C . GLU A 1 309 ? 15.096 37.860 -27.714 1.00 30.90 309 GLU A C 1
ATOM 2268 O O . GLU A 1 309 ? 15.717 37.839 -26.647 1.00 29.31 309 GLU A O 1
ATOM 2274 N N . THR A 1 310 ? 14.810 36.763 -28.414 1.00 29.72 310 THR A N 1
ATOM 2275 C CA . THR A 1 310 ? 15.196 35.417 -27.980 1.00 29.43 310 THR A CA 1
ATOM 2276 C C . THR A 1 310 ? 16.708 35.131 -28.080 1.00 28.50 310 THR A C 1
ATOM 2277 O O . THR A 1 310 ? 17.266 34.534 -27.157 1.00 26.55 310 THR A O 1
ATOM 2281 N N . PRO A 1 311 ? 17.372 35.539 -29.172 1.00 30.15 311 PRO A N 1
ATOM 2282 C CA . PRO A 1 311 ? 18.816 35.305 -29.320 1.00 29.11 311 PRO A CA 1
ATOM 2283 C C . PRO A 1 311 ? 19.646 35.841 -28.150 1.00 29.14 311 PRO A C 1
ATOM 2284 O O . PRO A 1 311 ? 20.635 35.216 -27.760 1.00 30.58 311 PRO A O 1
ATOM 2288 N N . GLY A 1 312 ? 19.241 36.986 -27.603 1.00 28.25 312 GLY A N 1
ATOM 2289 C CA . GLY A 1 312 ? 19.885 37.560 -26.424 1.00 25.95 312 GLY A CA 1
ATOM 2290 C C . GLY A 1 312 ? 19.500 36.838 -25.145 1.00 26.12 312 GLY A C 1
ATOM 2291 O O . GLY A 1 312 ? 20.301 36.746 -24.212 1.00 26.78 312 GLY A O 1
ATOM 2292 N N . ALA A 1 313 ? 18.272 36.324 -25.110 1.00 25.57 313 ALA A N 1
ATOM 2293 C CA . ALA A 1 313 ? 17.751 35.594 -23.952 1.00 24.51 313 ALA A CA 1
ATOM 2294 C C . ALA A 1 313 ? 18.360 34.198 -23.820 1.00 24.46 313 ALA A C 1
ATOM 2295 O O . ALA A 1 313 ? 18.436 33.652 -22.716 1.00 23.00 313 ALA A O 1
ATOM 2297 N N . LEU A 1 314 ? 18.787 33.629 -24.947 1.00 25.97 314 LEU A N 1
ATOM 2298 C CA . LEU A 1 314 ? 19.481 32.339 -24.963 1.00 26.95 314 LEU A CA 1
ATOM 2299 C C . LEU A 1 314 ? 20.889 32.459 -24.382 1.00 27.82 314 LEU A C 1
ATOM 2300 O O . LEU A 1 314 ? 21.456 31.476 -23.899 1.00 28.51 314 LEU A O 1
ATOM 2305 N N . LYS A 1 315 ? 21.444 33.667 -24.444 1.00 26.23 315 LYS A N 1
ATOM 2306 C CA . LYS A 1 315 ? 22.752 33.961 -23.866 1.00 26.08 315 LYS A CA 1
ATOM 2307 C C . LYS A 1 315 ? 22.629 34.448 -22.421 1.00 24.38 315 LYS A C 1
ATOM 2308 O O . LYS A 1 315 ? 23.603 34.410 -21.664 1.00 24.30 315 LYS A O 1
ATOM 2314 N N . ASP A 1 316 ? 21.433 34.906 -22.051 1.00 26.22 316 ASP A N 1
ATOM 2315 C CA . ASP A 1 316 ? 21.131 35.287 -20.670 1.00 27.36 316 ASP A CA 1
ATOM 2316 C C . ASP A 1 316 ? 21.128 34.060 -19.761 1.00 26.84 316 ASP A C 1
ATOM 2317 O O . ASP A 1 316 ? 21.654 34.104 -18.647 1.00 26.83 316 ASP A O 1
ATOM 2322 N N . ILE A 1 317 ? 20.537 32.970 -20.246 1.00 26.30 317 ILE A N 1
ATOM 2323 C CA . ILE A 1 317 ? 20.659 31.672 -19.589 1.00 26.11 317 ILE A CA 1
ATOM 2324 C C . ILE A 1 317 ? 22.051 31.102 -19.890 1.00 29.31 317 ILE A C 1
ATOM 2325 O O . ILE A 1 317 ? 22.725 31.570 -20.814 1.00 32.95 317 ILE A O 1
ATOM 2330 N N . LEU A 1 318 ? 22.475 30.111 -19.104 1.00 31.22 318 LEU A N 1
ATOM 2331 C CA . LEU A 1 318 ? 23.843 29.561 -19.136 1.00 31.35 318 LEU A CA 1
ATOM 2332 C C . LEU A 1 318 ? 24.818 30.384 -18.292 1.00 34.67 318 LEU A C 1
ATOM 2333 O O . LEU A 1 318 ? 25.823 29.858 -17.806 1.00 36.38 318 LEU A O 1
ATOM 2338 N N . GLN A 1 319 ? 24.515 31.670 -18.124 1.00 35.92 319 GLN A N 1
ATOM 2339 C CA . GLN A 1 319 ? 25.358 32.581 -17.348 1.00 36.13 319 GLN A CA 1
ATOM 2340 C C . GLN A 1 319 ? 24.680 33.063 -16.061 1.00 36.09 319 GLN A C 1
ATOM 2341 O O . GLN A 1 319 ? 25.124 34.036 -15.443 1.00 34.87 319 GLN A O 1
ATOM 2347 N N . ASN A 1 320 ? 23.611 32.367 -15.668 1.00 35.56 320 ASN A N 1
ATOM 2348 C CA . ASN A 1 320 ? 22.879 32.625 -14.420 1.00 38.12 320 ASN A CA 1
ATOM 2349 C C . ASN A 1 320 ? 22.405 34.076 -14.261 1.00 36.55 320 ASN A C 1
ATOM 2350 O O . ASN A 1 320 ? 22.672 34.726 -13.245 1.00 36.71 320 ASN A O 1
ATOM 2355 N N . ARG A 1 321 ? 21.704 34.573 -15.277 1.00 36.06 321 ARG A N 1
ATOM 2356 C CA . ARG A 1 321 ? 21.163 35.933 -15.262 1.00 34.71 321 ARG A CA 1
ATOM 2357 C C . ARG A 1 321 ? 19.658 35.931 -15.005 1.00 35.90 321 ARG A C 1
ATOM 2358 O O . ARG A 1 321 ? 19.140 36.804 -14.305 1.00 37.18 321 ARG A O 1
ATOM 2366 N N . ILE A 1 322 ? 18.968 34.946 -15.577 1.00 34.94 322 ILE A N 1
ATOM 2367 C CA . ILE A 1 322 ? 17.516 34.831 -15.457 1.00 33.54 322 ILE A CA 1
ATOM 2368 C C . ILE A 1 322 ? 17.117 34.289 -14.085 1.00 31.75 322 ILE A C 1
ATOM 2369 O O . ILE A 1 322 ? 17.505 33.181 -13.704 1.00 31.27 322 ILE A O 1
ATOM 2374 N N . GLN A 1 323 ? 16.347 35.088 -13.349 1.00 30.47 323 GLN A N 1
ATOM 2375 C CA . GLN A 1 323 ? 15.825 34.689 -12.047 1.00 30.41 323 GLN A CA 1
ATOM 2376 C C . GLN A 1 323 ? 14.462 34.021 -12.230 1.00 30.13 323 GLN A C 1
ATOM 2377 O O . GLN A 1 323 ? 13.415 34.619 -11.961 1.00 31.02 323 GLN A O 1
ATOM 2383 N N . GLY A 1 324 ? 14.489 32.778 -12.703 1.00 30.32 324 GLY A N 1
ATOM 2384 C CA . GLY A 1 324 ? 13.273 32.019 -12.971 1.00 30.23 324 GLY A CA 1
ATOM 2385 C C . GLY A 1 324 ? 13.173 31.582 -14.420 1.00 29.46 324 GLY A C 1
ATOM 2386 O O . GLY A 1 324 ? 14.095 30.959 -14.951 1.00 29.17 324 GLY A O 1
ATOM 2387 N N . ARG A 1 325 ? 12.050 31.909 -15.055 1.00 28.92 325 ARG A N 1
ATOM 2388 C CA . ARG A 1 325 ? 11.820 31.572 -16.462 1.00 28.36 325 ARG A CA 1
ATOM 2389 C C . ARG A 1 325 ? 11.372 32.781 -17.279 1.00 27.42 325 ARG A C 1
ATOM 2390 O O . ARG A 1 325 ? 10.770 33.716 -16.747 1.00 28.35 325 ARG A O 1
ATOM 2398 N N . VAL A 1 326 ? 11.670 32.746 -18.576 1.00 26.50 326 VAL A N 1
ATOM 2399 C CA . VAL A 1 326 ? 11.267 33.805 -19.502 1.00 25.64 326 VAL A CA 1
ATOM 2400 C C . VAL A 1 326 ? 10.342 33.277 -20.603 1.00 25.23 326 VAL A C 1
ATOM 2401 O O . VAL A 1 326 ? 10.636 32.264 -21.244 1.00 26.84 326 VAL A O 1
ATOM 2405 N N . ILE A 1 327 ? 9.221 33.967 -20.803 1.00 25.61 327 ILE A N 1
ATOM 2406 C CA . ILE A 1 327 ? 8.221 33.573 -21.799 1.00 26.42 327 ILE A CA 1
ATOM 2407 C C . ILE A 1 327 ? 8.416 34.359 -23.096 1.00 26.86 327 ILE A C 1
ATOM 2408 O O . ILE A 1 327 ? 8.806 35.528 -23.069 1.00 28.27 327 ILE A O 1
ATOM 2413 N N . VAL A 1 328 ? 8.142 33.708 -24.225 1.00 27.51 328 VAL A N 1
ATOM 2414 C CA . VAL A 1 328 ? 8.228 34.348 -25.538 1.00 25.92 328 VAL A CA 1
ATOM 2415 C C . VAL A 1 328 ? 6.844 34.453 -26.179 1.00 28.37 328 VAL A C 1
ATOM 2416 O O . VAL A 1 328 ? 6.278 33.449 -26.612 1.00 27.44 328 VAL A O 1
ATOM 2420 N N . LYS A 1 329 ? 6.310 35.671 -26.236 1.00 28.17 329 LYS A N 1
ATOM 2421 C CA . LYS A 1 329 ? 5.024 35.923 -26.886 1.00 29.67 329 LYS A CA 1
ATOM 2422 C C . LYS A 1 329 ? 5.176 35.899 -28.407 1.00 28.37 329 LYS A C 1
ATOM 2423 O O . LYS A 1 329 ? 6.084 36.526 -28.961 1.00 29.10 329 LYS A O 1
ATOM 2429 N N . LEU A 1 330 ? 4.281 35.170 -29.068 1.00 27.17 330 LEU A N 1
ATOM 2430 C CA . LEU A 1 330 ? 4.297 35.035 -30.522 1.00 24.06 330 LEU A CA 1
ATOM 2431 C C . LEU A 1 330 ? 2.970 35.468 -31.133 1.00 24.41 330 LEU A C 1
ATOM 2432 O O . LEU A 1 330 ? 2.503 36.584 -30.901 1.00 25.30 330 LEU A O 1
ATOM 2437 N N . SER B 1 2 ? -55.407 10.197 8.374 1.00 49.62 2 SER B N 1
ATOM 2438 C CA . SER B 1 2 ? -55.927 9.794 7.035 1.00 50.18 2 SER B CA 1
ATOM 2439 C C . SER B 1 2 ? -56.960 10.798 6.520 1.00 51.29 2 SER B C 1
ATOM 2440 O O . SER B 1 2 ? -58.139 10.472 6.350 1.00 51.92 2 SER B O 1
ATOM 2443 N N . THR B 1 3 ? -56.500 12.023 6.274 1.00 52.81 3 THR B N 1
ATOM 2444 C CA . THR B 1 3 ? -57.357 13.105 5.794 1.00 54.54 3 THR B CA 1
ATOM 2445 C C . THR B 1 3 ? -57.259 13.236 4.273 1.00 52.60 3 THR B C 1
ATOM 2446 O O . THR B 1 3 ? -56.244 12.869 3.675 1.00 51.65 3 THR B O 1
ATOM 2450 N N . LEU B 1 4 ? -58.322 13.755 3.660 1.00 52.38 4 LEU B N 1
ATOM 2451 C CA . LEU B 1 4 ? -58.370 13.989 2.214 1.00 50.82 4 LEU B CA 1
ATOM 2452 C C . LEU B 1 4 ? -57.368 15.052 1.760 1.00 47.95 4 LEU B C 1
ATOM 2453 O O . LEU B 1 4 ? -57.022 15.958 2.523 1.00 48.31 4 LEU B O 1
ATOM 2458 N N . PHE B 1 5 ? -56.908 14.932 0.516 1.00 41.62 5 PHE B N 1
ATOM 2459 C CA . PHE B 1 5 ? -55.918 15.854 -0.043 1.00 37.31 5 PHE B CA 1
ATOM 2460 C C . PHE B 1 5 ? -56.255 16.293 -1.469 1.00 36.35 5 PHE B C 1
ATOM 2461 O O . PHE B 1 5 ? -57.088 15.678 -2.138 1.00 35.39 5 PHE B O 1
ATOM 2469 N N . GLN B 1 6 ? -55.596 17.358 -1.921 1.00 36.61 6 GLN B N 1
ATOM 2470 C CA . GLN B 1 6 ? -55.724 17.835 -3.297 1.00 39.00 6 GLN B CA 1
ATOM 2471 C C . GLN B 1 6 ? -54.786 17.059 -4.217 1.00 37.83 6 GLN B C 1
ATOM 2472 O O . GLN B 1 6 ? -53.665 16.721 -3.828 1.00 38.08 6 GLN B O 1
ATOM 2478 N N . ALA B 1 7 ? -55.253 16.780 -5.433 1.00 35.55 7 ALA B N 1
ATOM 2479 C CA . ALA B 1 7 ? -54.500 15.969 -6.391 1.00 33.90 7 ALA B CA 1
ATOM 2480 C C . ALA B 1 7 ? -54.870 16.274 -7.839 1.00 32.93 7 ALA B C 1
ATOM 2481 O O . ALA B 1 7 ? -56.038 16.517 -8.150 1.00 33.95 7 ALA B O 1
ATOM 2483 N N . LEU B 1 8 ? -53.870 16.254 -8.718 1.00 30.47 8 LEU B N 1
ATOM 2484 C CA . LEU B 1 8 ? -54.102 16.375 -10.154 1.00 24.96 8 LEU B CA 1
ATOM 2485 C C . LEU B 1 8 ? -54.325 14.990 -10.756 1.00 28.23 8 LEU B C 1
ATOM 2486 O O . LEU B 1 8 ? -53.380 14.215 -10.930 1.00 29.33 8 LEU B O 1
ATOM 2491 N N . GLN B 1 9 ? -55.583 14.687 -11.065 1.00 29.07 9 GLN B N 1
ATOM 2492 C CA . GLN B 1 9 ? -55.956 13.385 -11.607 1.00 32.84 9 GLN B CA 1
ATOM 2493 C C . GLN B 1 9 ? -56.467 13.503 -13.040 1.00 33.30 9 GLN B C 1
ATOM 2494 O O . GLN B 1 9 ? -57.289 14.369 -13.350 1.00 34.17 9 GLN B O 1
ATOM 2500 N N . ALA B 1 10 ? -55.966 12.625 -13.905 1.00 35.94 10 ALA B N 1
ATOM 2501 C CA . ALA B 1 10 ? -56.424 12.541 -15.287 1.00 38.33 10 ALA B CA 1
ATOM 2502 C C . ALA B 1 10 ? -57.507 11.475 -15.423 1.00 40.20 10 ALA B C 1
ATOM 2503 O O . ALA B 1 10 ? -57.547 10.518 -14.646 1.00 39.63 10 ALA B O 1
ATOM 2505 N N . GLU B 1 11 ? -58.388 11.660 -16.403 1.00 42.65 11 GLU B N 1
ATOM 2506 C CA . GLU B 1 11 ? -59.442 10.692 -16.720 1.00 48.24 11 GLU B CA 1
ATOM 2507 C C . GLU B 1 11 ? -59.862 10.808 -18.183 1.00 51.00 11 GLU B C 1
ATOM 2508 O O . GLU B 1 11 ? -60.039 11.914 -18.702 1.00 51.62 11 GLU B O 1
ATOM 2514 N N . LYS B 1 12 ? -60.015 9.660 -18.841 1.00 59.88 12 LYS B N 1
ATOM 2515 C CA . LYS B 1 12 ? -60.297 9.621 -20.275 1.00 65.60 12 LYS B CA 1
ATOM 2516 C C . LYS B 1 12 ? -61.747 9.979 -20.606 1.00 69.48 12 LYS B C 1
ATOM 2517 O O . LYS B 1 12 ? -61.992 10.943 -21.329 1.00 70.18 12 LYS B O 1
ATOM 2523 N N . ASN B 1 13 ? -62.691 9.203 -20.070 1.00 73.42 13 ASN B N 1
ATOM 2524 C CA . ASN B 1 13 ? -64.122 9.348 -20.373 1.00 75.31 13 ASN B CA 1
ATOM 2525 C C . ASN B 1 13 ? -64.412 9.398 -21.878 1.00 74.11 13 ASN B C 1
ATOM 2526 O O . ASN B 1 13 ? -64.522 10.478 -22.466 1.00 73.75 13 ASN B O 1
ATOM 2531 N N . ALA B 1 14 ? -64.528 8.216 -22.481 1.00 68.31 14 ALA B N 1
ATOM 2532 C CA . ALA B 1 14 ? -64.732 8.049 -23.927 1.00 66.07 14 ALA B CA 1
ATOM 2533 C C . ALA B 1 14 ? -63.505 8.411 -24.777 1.00 65.10 14 ALA B C 1
ATOM 2534 O O . ALA B 1 14 ? -62.611 7.581 -24.952 1.00 65.03 14 ALA B O 1
ATOM 2536 N N . ASP B 1 15 ? -63.461 9.643 -25.288 1.00 65.34 15 ASP B N 1
ATOM 2537 C CA . ASP B 1 15 ? -62.417 10.053 -26.237 1.00 64.88 15 ASP B CA 1
ATOM 2538 C C . ASP B 1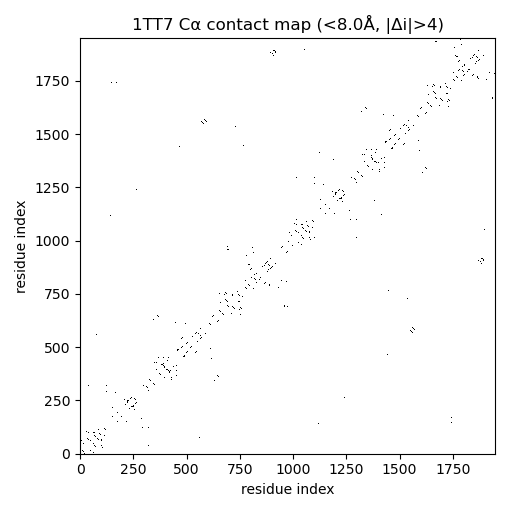 15 ? -61.862 11.470 -26.030 1.00 68.04 15 ASP B C 1
ATOM 2539 O O . ASP B 1 15 ? -61.540 12.160 -27.005 1.00 69.71 15 ASP B O 1
ATOM 2544 N N . ASP B 1 16 ? -61.738 11.896 -24.773 1.00 70.51 16 ASP B N 1
ATOM 2545 C CA . ASP B 1 16 ? -61.148 13.205 -24.452 1.00 72.08 16 ASP B CA 1
ATOM 2546 C C . ASP B 1 16 ? -60.640 13.311 -23.011 1.00 68.46 16 ASP B C 1
ATOM 2547 O O . ASP B 1 16 ? -61.427 13.454 -22.072 1.00 68.04 16 ASP B O 1
ATOM 2552 N N . VAL B 1 17 ? -59.319 13.246 -22.854 1.00 61.68 17 VAL B N 1
ATOM 2553 C CA . VAL B 1 17 ? -58.676 13.344 -21.539 1.00 57.66 17 VAL B CA 1
ATOM 2554 C C . VAL B 1 17 ? -59.062 14.640 -20.824 1.00 54.98 17 VAL B C 1
ATOM 2555 O O . VAL B 1 17 ? -59.086 15.714 -21.432 1.00 54.57 17 VAL B O 1
ATOM 2559 N N . SER B 1 18 ? -59.381 14.528 -19.537 1.00 52.92 18 SER B N 1
ATOM 2560 C CA . SER B 1 18 ? -59.877 15.668 -18.769 1.00 52.06 18 SER B CA 1
ATOM 2561 C C . SER B 1 18 ? -58.759 16.417 -18.044 1.00 53.29 18 SER B C 1
ATOM 2562 O O . SER B 1 18 ? -58.520 17.593 -18.326 1.00 52.93 18 SER B O 1
ATOM 2565 N N . VAL B 1 19 ? -58.080 15.721 -17.129 1.00 53.67 19 VAL B N 1
ATOM 2566 C CA . VAL B 1 19 ? -57.040 16.297 -16.260 1.00 55.24 19 VAL B CA 1
ATOM 2567 C C . VAL B 1 19 ? -57.604 17.435 -15.401 1.00 56.33 19 VAL B C 1
ATOM 2568 O O . VAL B 1 19 ? -57.703 18.582 -15.849 1.00 55.17 19 VAL B O 1
ATOM 2572 N N . HIS B 1 20 ? -57.973 17.104 -14.166 1.00 59.91 20 HIS B N 1
ATOM 2573 C CA . HIS B 1 20 ? -58.638 18.057 -13.283 1.00 62.44 20 HIS B CA 1
ATOM 2574 C C . HIS B 1 20 ? -58.223 17.870 -11.826 1.00 57.15 20 HIS B C 1
ATOM 2575 O O . HIS B 1 20 ? -57.978 16.745 -11.381 1.00 55.28 20 HIS B O 1
ATOM 2582 N N . VAL B 1 21 ? -58.149 18.980 -11.094 1.00 49.32 21 VAL B N 1
ATOM 2583 C CA . VAL B 1 21 ? -57.792 18.966 -9.675 1.00 45.47 21 VAL B CA 1
ATOM 2584 C C . VAL B 1 21 ? -58.953 18.409 -8.850 1.00 45.50 21 VAL B C 1
ATOM 2585 O O . VAL B 1 21 ? -60.029 19.010 -8.786 1.00 45.94 21 VAL B O 1
ATOM 2589 N N . LYS B 1 22 ? -58.725 17.253 -8.229 1.00 48.20 22 LYS B N 1
ATOM 2590 C CA . LYS B 1 22 ? -59.760 16.560 -7.461 1.00 48.93 22 LYS B CA 1
ATOM 2591 C C . LYS B 1 22 ? -59.320 16.228 -6.036 1.00 48.15 22 LYS B C 1
ATOM 2592 O O . LYS B 1 22 ? -58.126 16.213 -5.728 1.00 48.82 22 LYS B O 1
ATOM 2598 N N . THR B 1 23 ? -60.303 15.962 -5.177 1.00 44.34 23 THR B N 1
ATOM 2599 C CA . THR B 1 23 ? -60.057 15.600 -3.785 1.00 42.48 23 THR B CA 1
ATOM 2600 C C . THR B 1 23 ? -60.014 14.078 -3.633 1.00 42.83 23 THR B C 1
ATOM 2601 O O . THR B 1 23 ? -61.019 13.394 -3.841 1.00 42.96 23 THR B O 1
ATOM 2605 N N . ILE B 1 24 ? -58.839 13.562 -3.279 1.00 44.94 24 ILE B N 1
ATOM 2606 C CA . ILE B 1 24 ? -58.624 12.122 -3.130 1.00 45.38 24 ILE B CA 1
ATOM 2607 C C . ILE B 1 24 ? -58.158 11.790 -1.710 1.00 46.86 24 ILE B C 1
ATOM 2608 O O . ILE B 1 24 ? -57.314 12.489 -1.146 1.00 46.30 24 ILE B O 1
ATOM 2613 N N . SER B 1 25 ? -58.724 10.728 -1.140 1.00 47.43 25 SER B N 1
ATOM 2614 C CA . SER B 1 25 ? -58.373 10.278 0.206 1.00 48.41 25 SER B CA 1
ATOM 2615 C C . SER B 1 25 ? -57.075 9.466 0.217 1.00 48.26 25 SER B C 1
ATOM 2616 O O . SER B 1 25 ? -56.588 9.042 -0.834 1.00 48.47 25 SER B O 1
ATOM 2619 N N . THR B 1 26 ? -56.527 9.260 1.414 1.00 46.68 26 THR B N 1
ATOM 2620 C CA . THR B 1 26 ? -55.298 8.486 1.607 1.00 47.35 26 THR B CA 1
ATOM 2621 C C . THR B 1 26 ? -55.524 6.995 1.336 1.00 47.59 26 THR B C 1
ATOM 2622 O O . THR B 1 26 ? -54.602 6.283 0.926 1.00 47.47 26 THR B O 1
ATOM 2626 N N . GLU B 1 27 ? -56.756 6.539 1.559 1.00 51.00 27 GLU B N 1
ATOM 2627 C CA . GLU B 1 27 ? -57.139 5.138 1.364 1.00 53.58 27 GLU B CA 1
ATOM 2628 C C . GLU B 1 27 ? -57.090 4.701 -0.102 1.00 53.61 27 GLU B C 1
ATOM 2629 O O . GLU B 1 27 ? -56.842 3.529 -0.395 1.00 52.71 27 GLU B O 1
ATOM 2635 N N . ASP B 1 28 ? -57.330 5.646 -1.010 1.00 54.98 28 ASP B N 1
ATOM 2636 C CA . ASP B 1 28 ? -57.353 5.371 -2.449 1.00 55.16 28 ASP B CA 1
ATOM 2637 C C . ASP B 1 28 ? -55.967 5.083 -3.030 1.00 52.26 28 ASP B C 1
ATOM 2638 O O . ASP B 1 28 ? -55.846 4.379 -4.036 1.00 52.54 28 ASP B O 1
ATOM 2643 N N . LEU B 1 29 ? -54.934 5.637 -2.395 1.00 46.68 29 LEU B N 1
ATOM 2644 C CA . LEU B 1 29 ? -53.545 5.403 -2.791 1.00 41.60 29 LEU B CA 1
ATOM 2645 C C . LEU B 1 29 ? -53.155 3.938 -2.580 1.00 40.89 29 LEU B C 1
ATOM 2646 O O . LEU B 1 29 ? -53.619 3.311 -1.623 1.00 39.80 29 LEU B O 1
ATOM 2651 N N . PRO B 1 30 ? -52.320 3.392 -3.469 1.00 40.11 30 PRO B N 1
ATOM 2652 C CA . PRO B 1 30 ? -51.857 2.004 -3.354 1.00 41.12 30 PRO B CA 1
ATOM 2653 C C . PRO B 1 30 ? -51.235 1.698 -1.989 1.00 43.82 30 PRO B C 1
ATOM 2654 O O . PRO B 1 30 ? -50.477 2.508 -1.455 1.00 44.79 30 PRO B O 1
ATOM 2658 N N . LYS B 1 31 ? -51.569 0.532 -1.440 1.00 51.97 31 LYS B N 1
ATOM 2659 C CA . LYS B 1 31 ? -51.181 0.163 -0.078 1.00 53.43 31 LYS B CA 1
ATOM 2660 C C . LYS B 1 31 ? -49.724 -0.296 0.030 1.00 51.73 31 LYS B C 1
ATOM 2661 O O . LYS B 1 31 ? -49.089 -0.115 1.071 1.00 51.93 31 LYS B O 1
ATOM 2667 N N . ASP B 1 32 ? -49.205 -0.879 -1.050 1.00 48.55 32 ASP B N 1
ATOM 2668 C CA . ASP B 1 32 ? -47.861 -1.471 -1.064 1.00 43.88 32 ASP B CA 1
ATOM 2669 C C . ASP B 1 32 ? -46.718 -0.465 -0.886 1.00 42.33 32 ASP B C 1
ATOM 2670 O O . ASP B 1 32 ? -45.676 -0.803 -0.320 1.00 41.80 32 ASP B O 1
ATOM 2675 N N . GLY B 1 33 ? -46.920 0.760 -1.364 1.00 34.93 33 GLY B N 1
ATOM 2676 C CA . GLY B 1 33 ? -45.882 1.789 -1.328 1.00 30.24 33 GLY B CA 1
ATOM 2677 C C . GLY B 1 33 ? -45.769 2.537 -0.012 1.00 23.87 33 GLY B C 1
ATOM 2678 O O . GLY B 1 33 ? -46.572 2.338 0.902 1.00 22.26 33 GLY B O 1
ATOM 2679 N N . VAL B 1 34 ? -44.759 3.400 0.071 1.00 22.20 34 VAL B N 1
ATOM 2680 C CA . VAL B 1 34 ? -44.514 4.224 1.253 1.00 19.07 34 VAL B CA 1
ATOM 2681 C C . VAL B 1 34 ? -45.222 5.572 1.096 1.00 22.94 34 VAL B C 1
ATOM 2682 O O . VAL B 1 34 ? -45.165 6.190 0.030 1.00 24.24 34 VAL B O 1
ATOM 2686 N N . LEU B 1 35 ? -45.895 6.012 2.157 1.00 28.11 35 LEU B N 1
ATOM 2687 C CA . LEU B 1 35 ? -46.623 7.280 2.148 1.00 28.84 35 LEU B CA 1
ATOM 2688 C C . LEU B 1 35 ? -45.684 8.465 2.365 1.00 29.32 35 LEU B C 1
ATOM 2689 O O . LEU B 1 35 ? -44.929 8.502 3.341 1.00 29.60 35 LEU B O 1
ATOM 2694 N N . ILE B 1 36 ? -45.737 9.423 1.443 1.00 26.52 36 ILE B N 1
ATOM 2695 C CA . ILE B 1 36 ? -44.913 10.630 1.510 1.00 24.10 36 ILE B CA 1
ATOM 2696 C C . ILE B 1 36 ? -45.754 11.876 1.233 1.00 26.06 36 ILE B C 1
ATOM 2697 O O . ILE B 1 36 ? -46.402 11.973 0.188 1.00 24.65 36 ILE B O 1
ATOM 2702 N N . LYS B 1 37 ? -45.747 12.816 2.178 1.00 32.39 37 LYS B N 1
ATOM 2703 C CA . LYS B 1 37 ? -46.356 14.127 1.969 1.00 36.10 37 LYS B CA 1
ATOM 2704 C C . LYS B 1 37 ? -45.461 14.918 1.020 1.00 34.83 37 LYS B C 1
ATOM 2705 O O . LYS B 1 37 ? -44.434 15.469 1.427 1.00 37.05 37 LYS B O 1
ATOM 2711 N N . VAL B 1 38 ? -45.860 14.952 -0.249 1.00 29.11 38 VAL B N 1
ATOM 2712 C CA . VAL B 1 38 ? -45.029 15.497 -1.321 1.00 25.38 38 VAL B CA 1
ATOM 2713 C C . VAL B 1 38 ? -44.883 17.013 -1.234 1.00 25.87 38 VAL B C 1
ATOM 2714 O O . VAL B 1 38 ? -45.870 17.742 -1.108 1.00 28.79 38 VAL B O 1
ATOM 2718 N N . ALA B 1 39 ? -43.635 17.466 -1.285 1.00 28.34 39 ALA B N 1
ATOM 2719 C CA . ALA B 1 39 ? -43.325 18.879 -1.418 1.00 28.36 39 ALA B CA 1
ATOM 2720 C C . ALA B 1 39 ? -42.869 19.163 -2.845 1.00 29.66 39 ALA B C 1
ATOM 2721 O O . ALA B 1 39 ? -42.181 18.348 -3.464 1.00 31.10 39 ALA B O 1
ATOM 2723 N N . TYR B 1 40 ? -43.286 20.314 -3.363 1.00 27.64 40 TYR B N 1
ATOM 2724 C CA . TYR B 1 40 ? -42.851 20.827 -4.669 1.00 26.58 40 TYR B CA 1
ATOM 2725 C C . TYR B 1 40 ? -43.380 20.111 -5.924 1.00 25.39 40 TYR B C 1
ATOM 2726 O O . TYR B 1 40 ? -44.477 19.545 -5.907 1.00 22.98 40 TYR B O 1
ATOM 2735 N N . SER B 1 41 ? -42.586 20.131 -6.995 1.00 27.07 41 SER B N 1
ATOM 2736 C CA . SER B 1 41 ? -43.090 19.957 -8.364 1.00 28.84 41 SER B CA 1
ATOM 2737 C C . SER B 1 41 ? -43.228 18.538 -8.921 1.00 31.50 41 SER B C 1
ATOM 2738 O O . SER B 1 41 ? -43.163 17.546 -8.192 1.00 27.29 41 SER B O 1
ATOM 2741 N N . GLY B 1 42 ? -43.433 18.488 -10.237 1.00 40.72 42 GLY B N 1
ATOM 2742 C CA . GLY B 1 42 ? -43.573 17.256 -11.003 1.00 46.25 42 GLY B CA 1
ATOM 2743 C C . GLY B 1 42 ? -44.027 17.534 -12.428 1.00 48.88 42 GLY B C 1
ATOM 2744 O O . GLY B 1 42 ? -44.753 16.733 -13.015 1.00 49.88 42 GLY B O 1
ATOM 2745 N N . ILE B 1 43 ? -43.607 18.674 -12.979 1.00 44.12 43 ILE B N 1
ATOM 2746 C CA . ILE B 1 43 ? -43.960 19.064 -14.349 1.00 44.94 43 ILE B CA 1
ATOM 2747 C C . ILE B 1 43 ? -42.838 18.728 -15.332 1.00 40.82 43 ILE B C 1
ATOM 2748 O O . ILE B 1 43 ? -41.676 19.076 -15.106 1.00 39.07 43 ILE B O 1
ATOM 2753 N N . ASN B 1 44 ? -43.202 18.048 -16.418 1.00 38.62 44 ASN B N 1
ATOM 2754 C CA . ASN B 1 44 ? -42.262 17.681 -17.474 1.00 39.32 44 ASN B CA 1
ATOM 2755 C C . ASN B 1 44 ? -42.984 17.481 -18.809 1.00 38.10 44 ASN B C 1
ATOM 2756 O O . ASN B 1 44 ? -44.217 17.497 -18.862 1.00 36.96 44 ASN B O 1
ATOM 2761 N N . TYR B 1 45 ? -42.210 17.302 -19.879 1.00 39.22 45 TYR B N 1
ATOM 2762 C CA . TYR B 1 45 ? -42.745 17.062 -21.223 1.00 40.83 45 TYR B CA 1
ATOM 2763 C C . TYR B 1 45 ? -43.540 15.756 -21.294 1.00 36.38 45 TYR B C 1
ATOM 2764 O O . TYR B 1 45 ? -44.517 15.656 -22.041 1.00 35.76 45 TYR B O 1
ATOM 2773 N N . LYS B 1 46 ? -43.109 14.767 -20.512 1.00 30.38 46 LYS B N 1
ATOM 2774 C CA . LYS B 1 46 ? -43.767 13.463 -20.435 1.00 27.16 46 LYS B CA 1
ATOM 2775 C C . LYS B 1 46 ? -45.150 13.568 -19.788 1.00 27.97 46 LYS B C 1
ATOM 2776 O O . LYS B 1 46 ? -46.063 12.814 -20.132 1.00 27.96 46 LYS B O 1
ATOM 2782 N N . ASP B 1 47 ? -45.291 14.511 -18.858 1.00 32.25 47 ASP B N 1
ATOM 2783 C CA . ASP B 1 47 ? -46.541 14.728 -18.130 1.00 35.92 47 ASP B CA 1
ATOM 2784 C C . ASP B 1 47 ? -47.596 15.422 -18.985 1.00 36.85 47 ASP B C 1
ATOM 2785 O O . ASP B 1 47 ? -48.796 15.234 -18.772 1.00 37.87 47 ASP B O 1
ATOM 2790 N N . GLY B 1 48 ? -47.138 16.227 -19.941 1.00 36.35 48 GLY B N 1
ATOM 2791 C CA . GLY B 1 48 ? -48.018 16.852 -20.922 1.00 35.20 48 GLY B CA 1
ATOM 2792 C C . GLY B 1 48 ? -48.668 15.808 -21.810 1.00 33.97 48 GLY B C 1
ATOM 2793 O O . GLY B 1 48 ? -49.871 15.866 -22.067 1.00 34.32 48 GLY B O 1
ATOM 2794 N N . LEU B 1 49 ? -47.862 14.852 -22.272 1.00 30.61 49 LEU B N 1
ATOM 2795 C CA . LEU B 1 49 ? -48.346 13.724 -23.071 1.00 29.92 49 LEU B CA 1
ATOM 2796 C C . LEU B 1 49 ? -49.187 12.763 -22.233 1.00 30.61 49 LEU B C 1
ATOM 2797 O O . LEU B 1 49 ? -50.072 12.084 -22.757 1.00 31.24 49 LEU B O 1
ATOM 2802 N N . ALA B 1 50 ? -48.896 12.708 -20.934 1.00 32.83 50 ALA B N 1
ATOM 2803 C CA . ALA B 1 50 ? -49.695 11.939 -19.983 1.00 35.39 50 ALA B CA 1
ATOM 2804 C C . ALA B 1 50 ? -51.047 12.613 -19.747 1.00 38.13 50 ALA B C 1
ATOM 2805 O O . ALA B 1 50 ? -52.011 11.964 -19.336 1.00 37.77 50 ALA B O 1
ATOM 2807 N N . GLY B 1 51 ? -51.102 13.916 -20.016 1.00 41.89 51 GLY B N 1
ATOM 2808 C CA . GLY B 1 51 ? -52.332 14.694 -19.898 1.00 44.96 51 GLY B CA 1
ATOM 2809 C C . GLY B 1 51 ? -52.938 15.096 -21.232 1.00 47.48 51 GLY B C 1
ATOM 2810 O O . GLY B 1 51 ? -53.847 15.928 -21.278 1.00 46.90 51 GLY B O 1
ATOM 2811 N N . LYS B 1 52 ? -52.430 14.510 -22.315 1.00 49.21 52 LYS B N 1
ATOM 2812 C CA . LYS B 1 52 ? -52.962 14.741 -23.659 1.00 51.19 52 LYS B CA 1
ATOM 2813 C C . LYS B 1 52 ? -53.360 13.420 -24.315 1.00 49.07 52 LYS B C 1
ATOM 2814 O O . LYS B 1 52 ? -52.643 12.422 -24.207 1.00 48.88 52 LYS B O 1
ATOM 2820 N N . ALA B 1 53 ? -54.507 13.426 -24.991 1.00 47.18 53 ALA B N 1
ATOM 2821 C CA . ALA B 1 53 ? -55.024 12.241 -25.672 1.00 46.04 53 ALA B CA 1
ATOM 2822 C C . ALA B 1 53 ? -54.245 11.965 -26.954 1.00 45.04 53 ALA B C 1
ATOM 2823 O O . ALA B 1 53 ? -53.993 12.876 -27.748 1.00 44.74 53 ALA B O 1
ATOM 2825 N N . GLY B 1 54 ? -53.866 10.704 -27.147 1.00 42.05 54 GLY B N 1
ATOM 2826 C CA . GLY B 1 54 ? -53.069 10.302 -28.303 1.00 43.13 54 GLY B CA 1
ATOM 2827 C C . GLY B 1 54 ? -51.613 10.060 -27.952 1.00 44.50 54 GLY B C 1
ATOM 2828 O O . GLY B 1 54 ? -50.944 9.236 -28.582 1.00 43.62 54 GLY B O 1
ATOM 2829 N N . GLY B 1 55 ? -51.122 10.787 -26.949 1.00 49.06 55 GLY B N 1
ATOM 2830 C CA . GLY B 1 55 ? -49.760 10.613 -26.448 1.00 52.76 55 GLY B CA 1
ATOM 2831 C C . GLY B 1 55 ? -49.634 9.312 -25.681 1.00 55.88 55 GLY B C 1
ATOM 2832 O O . GLY B 1 55 ? -49.882 9.266 -24.472 1.00 56.26 55 GLY B O 1
ATOM 2833 N N . ASN B 1 56 ? -49.249 8.256 -26.398 1.00 59.30 56 ASN B N 1
ATOM 2834 C CA . ASN B 1 56 ? -49.206 6.897 -25.855 1.00 60.36 56 ASN B CA 1
ATOM 2835 C C . ASN B 1 56 ? -48.183 6.704 -24.733 1.00 57.13 56 ASN B C 1
ATOM 2836 O O . ASN B 1 56 ? -47.033 6.324 -24.975 1.00 56.35 56 ASN B O 1
ATOM 2841 N N . ILE B 1 57 ? -48.621 6.984 -23.508 1.00 49.13 57 ILE B N 1
ATOM 2842 C CA . ILE B 1 57 ? -47.819 6.770 -22.303 1.00 43.72 57 ILE B CA 1
ATOM 2843 C C . ILE B 1 57 ? -48.685 6.127 -21.216 1.00 40.53 57 ILE B C 1
ATOM 2844 O O . ILE B 1 57 ? -48.292 5.128 -20.609 1.00 40.16 57 ILE B O 1
ATOM 2849 N N . VAL B 1 58 ? -49.869 6.696 -20.994 1.00 38.99 58 VAL B N 1
ATOM 2850 C CA . VAL B 1 58 ? -50.805 6.194 -19.990 1.00 38.83 58 VAL B CA 1
ATOM 2851 C C . VAL B 1 58 ? -51.826 5.253 -20.635 1.00 42.20 58 VAL B C 1
ATOM 2852 O O . VAL B 1 58 ? -52.570 5.652 -21.535 1.00 41.91 58 VAL B O 1
ATOM 2856 N N . ARG B 1 59 ? -51.845 4.005 -20.170 1.00 48.34 59 ARG B N 1
ATOM 2857 C CA . ARG B 1 59 ? -52.765 2.990 -20.685 1.00 54.68 59 ARG B CA 1
ATOM 2858 C C . ARG B 1 59 ? -54.091 3.027 -19.924 1.00 57.38 59 ARG B C 1
ATOM 2859 O O . ARG B 1 59 ? -55.133 3.358 -20.494 1.00 57.56 59 ARG B O 1
ATOM 2867 N N . GLU B 1 60 ? -54.038 2.683 -18.638 1.00 62.89 60 GLU B N 1
ATOM 2868 C CA . GLU B 1 60 ? -55.193 2.772 -17.747 1.00 67.16 60 GLU B CA 1
ATOM 2869 C C . GLU B 1 60 ? -55.304 4.213 -17.261 1.00 66.07 60 GLU B C 1
ATOM 2870 O O . GLU B 1 60 ? -54.401 4.714 -16.586 1.00 67.50 60 GLU B O 1
ATOM 2876 N N . TYR B 1 61 ? -56.411 4.874 -17.594 1.00 64.47 61 TYR B N 1
ATOM 2877 C CA . TYR B 1 61 ? -56.518 6.326 -17.394 1.00 59.75 61 TYR B CA 1
ATOM 2878 C C . TYR B 1 61 ? -57.104 6.908 -16.087 1.00 57.64 61 TYR B C 1
ATOM 2879 O O . TYR B 1 61 ? -57.006 8.121 -15.889 1.00 60.79 61 TYR B O 1
ATOM 2888 N N . PRO B 1 62 ? -57.701 6.102 -15.203 1.00 47.66 62 PRO B N 1
ATOM 2889 C CA . PRO B 1 62 ? -57.984 6.583 -13.844 1.00 40.36 62 PRO B CA 1
ATOM 2890 C C . PRO B 1 62 ? -56.681 6.729 -13.049 1.00 38.39 62 PRO B C 1
ATOM 2891 O O . PRO B 1 62 ? -56.363 5.888 -12.202 1.00 37.18 62 PRO B O 1
ATOM 2895 N N . LEU B 1 63 ? -55.941 7.802 -13.327 1.00 35.35 63 LEU B N 1
ATOM 2896 C CA . LEU B 1 63 ? -54.552 7.917 -12.889 1.00 33.04 63 LEU B CA 1
ATOM 2897 C C . LEU B 1 63 ? -54.170 9.324 -12.429 1.00 30.01 63 LEU B C 1
ATOM 2898 O O . LEU B 1 63 ? -54.578 10.320 -13.032 1.00 29.34 63 LEU B O 1
ATOM 2903 N N . ILE B 1 64 ? -53.386 9.386 -11.354 1.00 29.20 64 ILE B N 1
ATOM 2904 C CA . ILE B 1 64 ? -52.828 10.641 -10.852 1.00 29.22 64 ILE B CA 1
ATOM 2905 C C . ILE B 1 64 ? -51.479 10.887 -11.525 1.00 27.48 64 ILE B C 1
ATOM 2906 O O . ILE B 1 64 ? -50.540 10.105 -11.352 1.00 26.60 64 ILE B O 1
ATOM 2911 N N . LEU B 1 65 ? -51.395 11.972 -12.292 1.00 25.42 65 LEU B N 1
ATOM 2912 C CA . LEU B 1 65 ? -50.180 12.322 -13.033 1.00 25.24 65 LEU B CA 1
ATOM 2913 C C . LEU B 1 65 ? -49.036 12.682 -12.088 1.00 26.36 65 LEU B C 1
ATOM 2914 O O . LEU B 1 65 ? -49.274 13.127 -10.963 1.00 24.21 65 LEU B O 1
ATOM 2919 N N . GLY B 1 66 ? -47.801 12.483 -12.542 1.00 30.83 66 GLY B N 1
ATOM 2920 C CA . GLY B 1 66 ? -46.644 12.712 -11.685 1.00 32.81 66 GLY B CA 1
ATOM 2921 C C . GLY B 1 66 ? -45.286 12.821 -12.345 1.00 32.03 66 GLY B C 1
ATOM 2922 O O . GLY B 1 66 ? -45.003 13.805 -13.026 1.00 31.67 66 GLY B O 1
ATOM 2923 N N . ILE B 1 67 ? -44.462 11.791 -12.142 1.00 29.39 67 ILE B N 1
ATOM 2924 C CA . ILE B 1 67 ? -43.004 11.814 -12.388 1.00 27.53 67 ILE B CA 1
ATOM 2925 C C . ILE B 1 67 ? -42.319 13.005 -11.693 1.00 28.48 67 ILE B C 1
ATOM 2926 O O . ILE B 1 67 ? -42.715 14.158 -11.874 1.00 29.33 67 ILE B O 1
ATOM 2931 N N . ASP B 1 68 ? -41.301 12.702 -10.887 1.00 31.25 68 ASP B N 1
ATOM 2932 C CA . ASP B 1 68 ? -40.613 13.687 -10.036 1.00 32.73 68 ASP B CA 1
ATOM 2933 C C . ASP B 1 68 ? -41.470 14.101 -8.838 1.00 32.61 68 ASP B C 1
ATOM 2934 O O . ASP B 1 68 ? -42.531 14.711 -8.998 1.00 32.98 68 ASP B O 1
ATOM 2939 N N . ALA B 1 69 ? -40.993 13.761 -7.642 1.00 31.03 69 ALA B N 1
ATOM 2940 C CA . ALA B 1 69 ? -41.660 14.108 -6.386 1.00 29.51 69 ALA B CA 1
ATOM 2941 C C . ALA B 1 69 ? -40.664 14.057 -5.232 1.00 28.17 69 ALA B C 1
ATOM 2942 O O . ALA B 1 69 ? -40.080 13.009 -4.959 1.00 28.99 69 ALA B O 1
ATOM 2944 N N . ALA B 1 70 ? -40.470 15.189 -4.559 1.00 22.43 70 ALA B N 1
ATOM 2945 C CA . ALA B 1 70 ? -39.528 15.265 -3.441 1.00 20.22 70 ALA B CA 1
ATOM 2946 C C . ALA B 1 70 ? -40.204 15.721 -2.148 1.00 21.14 70 ALA B C 1
ATOM 2947 O O . ALA B 1 70 ? -40.409 16.917 -1.933 1.00 19.39 70 ALA B O 1
ATOM 2949 N N . GLY B 1 71 ? -40.539 14.761 -1.289 1.00 27.25 71 GLY B N 1
ATOM 2950 C CA . GLY B 1 71 ? -41.236 15.057 -0.039 1.00 31.40 71 GLY B CA 1
ATOM 2951 C C . GLY B 1 71 ? -40.649 14.397 1.194 1.00 33.56 71 GLY B C 1
ATOM 2952 O O . GLY B 1 71 ? -39.477 14.012 1.211 1.00 33.83 71 GLY B O 1
ATOM 2953 N N . THR B 1 72 ? -41.480 14.269 2.226 1.00 30.59 72 THR B N 1
ATOM 2954 C CA . THR B 1 72 ? -41.070 13.712 3.514 1.00 28.17 72 THR B CA 1
ATOM 2955 C C . THR B 1 72 ? -41.898 12.471 3.853 1.00 27.64 72 THR B C 1
ATOM 2956 O O . THR B 1 72 ? -43.115 12.459 3.652 1.00 26.82 72 THR B O 1
ATOM 2960 N N . VAL B 1 73 ? -41.232 11.438 4.367 1.00 26.72 73 VAL B N 1
ATOM 2961 C CA . VAL B 1 73 ? -41.889 10.182 4.740 1.00 27.47 73 VAL B CA 1
ATOM 2962 C C . VAL B 1 73 ? -42.803 10.378 5.953 1.00 30.46 73 VAL B C 1
ATOM 2963 O O . VAL B 1 73 ? -42.353 10.803 7.021 1.00 30.00 73 VAL B O 1
ATOM 2967 N N . VAL B 1 74 ? -44.086 10.071 5.770 1.00 36.14 74 VAL B N 1
ATOM 2968 C CA . VAL B 1 74 ? -45.088 10.210 6.829 1.00 37.78 74 VAL B CA 1
ATOM 2969 C C . VAL B 1 74 ? -45.248 8.902 7.606 1.00 40.60 74 VAL B C 1
ATOM 2970 O O . VAL B 1 74 ? -45.114 8.882 8.831 1.00 41.97 74 VAL B O 1
ATOM 2974 N N . SER B 1 75 ? -45.540 7.820 6.886 1.00 39.88 75 SER B N 1
ATOM 2975 C CA . SER B 1 75 ? -45.695 6.496 7.484 1.00 39.72 75 SER B CA 1
ATOM 2976 C C . SER B 1 75 ? -45.136 5.419 6.561 1.00 37.90 75 SER B C 1
ATOM 2977 O O . SER B 1 75 ? -45.374 5.443 5.351 1.00 37.96 75 SER B O 1
ATOM 2980 N N . SER B 1 76 ? -44.394 4.478 7.140 1.00 35.48 76 SER B N 1
ATOM 2981 C CA . SER B 1 76 ? -43.738 3.430 6.366 1.00 33.66 76 SER B CA 1
ATOM 2982 C C . SER B 1 76 ? -43.796 2.069 7.053 1.00 32.26 76 SER B C 1
ATOM 2983 O O . SER B 1 76 ? -43.434 1.935 8.224 1.00 31.89 76 SER B O 1
ATOM 2986 N N . ASN B 1 77 ? -44.263 1.069 6.310 1.00 31.01 77 ASN B N 1
ATOM 2987 C CA . ASN B 1 77 ? -44.178 -0.326 6.734 1.00 31.97 77 ASN B CA 1
ATOM 2988 C C . ASN B 1 77 ? -42.833 -0.917 6.319 1.00 28.16 77 ASN B C 1
ATOM 2989 O O . ASN B 1 77 ? -42.397 -1.939 6.854 1.00 26.83 77 ASN B O 1
ATOM 2994 N N . ASP B 1 78 ? -42.191 -0.256 5.357 1.00 26.65 78 ASP B N 1
ATOM 2995 C CA . ASP B 1 78 ? -40.858 -0.614 4.890 1.00 26.23 78 ASP B CA 1
ATOM 2996 C C . ASP B 1 78 ? -39.822 -0.043 5.861 1.00 24.82 78 ASP B C 1
ATOM 2997 O O . ASP B 1 78 ? -39.745 1.176 6.038 1.00 25.92 78 ASP B O 1
ATOM 3002 N N . PRO B 1 79 ? -39.038 -0.917 6.498 1.00 22.73 79 PRO B N 1
ATOM 3003 C CA . PRO B 1 79 ? -38.021 -0.490 7.466 1.00 23.03 79 PRO B CA 1
ATOM 3004 C C . PRO B 1 79 ? -36.868 0.322 6.864 1.00 23.57 79 PRO B C 1
ATOM 3005 O O . PRO B 1 79 ? -36.095 0.923 7.613 1.00 24.73 79 PRO B O 1
ATOM 3009 N N . ARG B 1 80 ? -36.763 0.340 5.535 1.00 24.35 80 ARG B N 1
ATOM 3010 C CA . ARG B 1 80 ? -35.757 1.144 4.832 1.00 23.30 80 ARG B CA 1
ATOM 3011 C C . ARG B 1 80 ? -35.845 2.633 5.166 1.00 23.65 80 ARG B C 1
ATOM 3012 O O . ARG B 1 80 ? -34.819 3.306 5.293 1.00 26.52 80 ARG B O 1
ATOM 3020 N N . PHE B 1 81 ? -37.069 3.137 5.308 1.00 21.14 81 PHE B N 1
ATOM 3021 C CA . PHE B 1 81 ? -37.298 4.565 5.510 1.00 20.26 81 PHE B CA 1
ATOM 3022 C C . PHE B 1 81 ? -38.060 4.872 6.795 1.00 20.75 81 PHE B C 1
ATOM 3023 O O . PHE B 1 81 ? -39.051 4.214 7.120 1.00 21.24 81 PHE B O 1
ATOM 3031 N N . ALA B 1 82 ? -37.576 5.880 7.516 1.00 21.04 82 ALA B N 1
ATOM 3032 C CA . ALA B 1 82 ? -38.163 6.306 8.782 1.00 23.62 82 ALA B CA 1
ATOM 3033 C C . ALA B 1 82 ? -39.041 7.541 8.600 1.00 23.78 82 ALA B C 1
ATOM 3034 O O . ALA B 1 82 ? -38.924 8.254 7.601 1.00 21.96 82 ALA B O 1
ATOM 3036 N N . GLU B 1 83 ? -39.914 7.785 9.576 1.00 25.24 83 GLU B N 1
ATOM 3037 C CA . GLU B 1 83 ? -40.810 8.940 9.558 1.00 26.88 83 GLU B CA 1
ATOM 3038 C C . GLU B 1 83 ? -40.026 10.238 9.746 1.00 24.77 83 GLU B C 1
ATOM 3039 O O . GLU B 1 83 ? -39.492 10.504 10.827 1.00 25.02 83 GLU B O 1
ATOM 3045 N N . GLY B 1 84 ? -39.954 11.034 8.682 1.00 20.59 84 GLY B N 1
ATOM 3046 C CA . GLY B 1 84 ? -39.213 12.293 8.699 1.00 17.96 84 GLY B CA 1
ATOM 3047 C C . GLY B 1 84 ? -38.069 12.343 7.700 1.00 18.82 84 GLY B C 1
ATOM 3048 O O . GLY B 1 84 ? -37.341 13.336 7.634 1.00 19.60 84 GLY B O 1
ATOM 3049 N N . ASP B 1 85 ? -37.915 11.273 6.923 1.00 19.29 85 ASP B N 1
ATOM 3050 C CA . ASP B 1 85 ? -36.852 11.179 5.924 1.00 18.51 85 ASP B CA 1
ATOM 3051 C C . ASP B 1 85 ? -37.192 11.954 4.655 1.00 19.02 85 ASP B C 1
ATOM 3052 O O . ASP B 1 85 ? -38.277 11.796 4.089 1.00 19.95 85 ASP B O 1
ATOM 3057 N N . GLU B 1 86 ? -36.255 12.794 4.221 1.00 18.17 86 GLU B N 1
ATOM 3058 C CA . GLU B 1 86 ? -36.393 13.548 2.978 1.00 19.33 86 GLU B CA 1
ATOM 3059 C C . GLU B 1 86 ? -36.003 12.658 1.802 1.00 17.36 86 GLU B C 1
ATOM 3060 O O . GLU B 1 86 ? -34.863 12.195 1.714 1.00 17.74 86 GLU B O 1
ATOM 3066 N N . VAL B 1 87 ? -36.958 12.414 0.907 1.00 14.34 87 VAL B N 1
ATOM 3067 C CA . VAL B 1 87 ? -36.771 11.469 -0.199 1.00 13.67 87 VAL B CA 1
ATOM 3068 C C . VAL B 1 87 ? -37.249 12.014 -1.544 1.00 15.65 87 VAL B C 1
ATOM 3069 O O . VAL B 1 87 ? -38.116 12.888 -1.598 1.00 17.46 87 VAL B O 1
ATOM 3073 N N . ILE B 1 88 ? -36.674 11.484 -2.623 1.00 15.91 88 ILE B N 1
ATOM 3074 C CA . ILE B 1 88 ? -37.065 11.851 -3.983 1.00 15.30 88 ILE B CA 1
ATOM 3075 C C . ILE B 1 88 ? -37.659 10.643 -4.709 1.00 17.07 88 ILE B C 1
ATOM 3076 O O . ILE B 1 88 ? -37.001 9.610 -4.860 1.00 17.25 88 ILE B O 1
ATOM 3081 N N . ALA B 1 89 ? -38.910 10.781 -5.144 1.00 20.82 89 ALA B N 1
ATOM 3082 C CA . ALA B 1 89 ? -39.590 9.754 -5.929 1.00 21.89 89 ALA B CA 1
ATOM 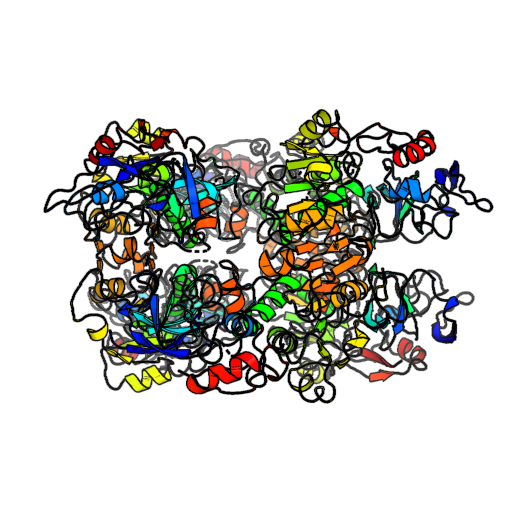3083 C C . ALA B 1 89 ? -39.630 10.172 -7.396 1.00 21.99 89 ALA B C 1
ATOM 3084 O O . ALA B 1 89 ? -40.339 11.110 -7.768 1.00 22.90 89 ALA B O 1
ATOM 3086 N N . THR B 1 90 ? -38.861 9.467 -8.221 1.00 18.82 90 THR B N 1
ATOM 3087 C CA . THR B 1 90 ? -38.678 9.833 -9.623 1.00 16.79 90 THR B CA 1
ATOM 3088 C C . THR B 1 90 ? -38.734 8.613 -10.542 1.00 15.81 90 THR B C 1
ATOM 3089 O O . THR B 1 90 ? -38.182 7.558 -10.223 1.00 14.18 90 THR B O 1
ATOM 3093 N N . SER B 1 91 ? -39.418 8.781 -11.676 1.00 14.73 91 SER B N 1
ATOM 3094 C CA . SER B 1 91 ? -39.440 7.811 -12.781 1.00 15.27 91 SER B CA 1
ATOM 3095 C C . SER B 1 91 ? -39.991 6.426 -12.419 1.00 14.67 91 SER B C 1
ATOM 3096 O O . SER B 1 91 ? -40.920 6.318 -11.614 1.00 15.37 91 SER B O 1
ATOM 3099 N N . TYR B 1 92 ? -39.408 5.384 -13.019 1.00 11.11 92 TYR B N 1
ATOM 3100 C CA . TYR B 1 92 ? -39.910 4.003 -12.952 1.00 12.28 92 TYR B CA 1
ATOM 3101 C C . TYR B 1 92 ? -41.341 3.936 -13.482 1.00 15.00 92 TYR B C 1
ATOM 3102 O O . TYR B 1 92 ? -41.558 3.931 -14.696 1.00 13.88 92 TYR B O 1
ATOM 3111 N N . GLU B 1 93 ? -42.306 3.880 -12.569 1.00 20.76 93 GLU B N 1
ATOM 3112 C CA . GLU B 1 93 ? -43.701 4.097 -12.914 1.00 24.31 93 GLU B CA 1
ATOM 3113 C C . GLU B 1 93 ? -44.024 5.548 -12.558 1.00 25.34 93 GLU B C 1
ATOM 3114 O O . GLU B 1 93 ? -43.567 6.462 -13.247 1.00 27.27 93 GLU B O 1
ATOM 3120 N N . LEU B 1 94 ? -44.793 5.750 -11.486 1.00 24.20 94 LEU B N 1
ATOM 3121 C CA . LEU B 1 94 ? -45.109 7.082 -10.938 1.00 22.60 94 LEU B CA 1
ATOM 3122 C C . LEU B 1 94 ? -45.547 8.120 -11.980 1.00 22.33 94 LEU B C 1
ATOM 3123 O O . LEU B 1 94 ? -44.725 8.881 -12.493 1.00 21.08 94 LEU B O 1
ATOM 3128 N N . GLY B 1 95 ? -46.844 8.148 -12.278 1.00 22.93 95 GLY B N 1
ATOM 3129 C CA . GLY B 1 95 ? -47.407 9.110 -13.228 1.00 23.14 95 GLY B CA 1
ATOM 3130 C C . GLY B 1 95 ? -47.627 8.558 -14.626 1.00 22.58 95 GLY B C 1
ATOM 3131 O O . GLY B 1 95 ? -48.052 9.284 -15.527 1.00 23.09 95 GLY B O 1
ATOM 3132 N N . VAL B 1 96 ? -47.333 7.271 -14.800 1.00 22.57 96 VAL B N 1
ATOM 3133 C CA . VAL B 1 96 ? -47.505 6.576 -16.076 1.00 23.79 96 VAL B CA 1
ATOM 3134 C C . VAL B 1 96 ? -48.520 5.437 -15.916 1.00 24.88 96 VAL B C 1
ATOM 3135 O O . VAL B 1 96 ? -49.514 5.375 -16.644 1.00 25.08 96 VAL B O 1
ATOM 3139 N N . SER B 1 97 ? -48.259 4.546 -14.959 1.00 23.47 97 SER B N 1
ATOM 3140 C CA . SER B 1 97 ? -49.162 3.443 -14.626 1.00 24.13 97 SER B CA 1
ATOM 3141 C C . SER B 1 97 ? -49.592 3.509 -13.157 1.00 24.83 97 SER B C 1
ATOM 3142 O O . SER B 1 97 ? -50.757 3.276 -12.833 1.00 27.85 97 SER B O 1
ATOM 3145 N N . ARG B 1 98 ? -48.635 3.817 -12.283 1.00 25.37 98 ARG B N 1
ATOM 3146 C CA . ARG B 1 98 ? -48.884 4.036 -10.858 1.00 25.34 98 ARG B CA 1
ATOM 3147 C C . ARG B 1 98 ? -49.113 5.531 -10.608 1.00 26.64 98 ARG B C 1
ATOM 3148 O O . ARG B 1 98 ? -48.691 6.368 -11.409 1.00 27.43 98 ARG B O 1
ATOM 3156 N N . ASP B 1 99 ? -49.785 5.855 -9.504 1.00 28.21 99 ASP B N 1
ATOM 3157 C CA . ASP B 1 99 ? -50.069 7.244 -9.130 1.00 29.48 99 ASP B CA 1
ATOM 3158 C C . ASP B 1 99 ? -48.788 8.048 -8.901 1.00 28.67 99 ASP B C 1
ATOM 3159 O O . ASP B 1 99 ? -47.845 7.563 -8.270 1.00 30.22 99 ASP B O 1
ATOM 3164 N N . GLY B 1 100 ? -48.769 9.276 -9.415 1.00 25.52 100 GLY B N 1
ATOM 3165 C CA . GLY B 1 100 ? -47.567 10.108 -9.409 1.00 23.03 100 GLY B CA 1
ATOM 3166 C C . GLY B 1 100 ? -47.438 11.073 -8.245 1.00 22.29 100 GLY B C 1
ATOM 3167 O O . GLY B 1 100 ? -48.004 10.849 -7.174 1.00 23.88 100 GLY B O 1
ATOM 3168 N N . GLY B 1 101 ? -46.689 12.152 -8.468 1.00 20.52 101 GLY B N 1
ATOM 3169 C CA . GLY B 1 101 ? -46.369 13.118 -7.419 1.00 19.44 101 GLY B CA 1
ATOM 3170 C C . GLY B 1 101 ? -46.785 14.558 -7.670 1.00 18.89 101 GLY B C 1
ATOM 3171 O O . GLY B 1 101 ? -46.296 15.469 -6.998 1.00 16.55 101 GLY B O 1
ATOM 3172 N N . LEU B 1 102 ? -47.681 14.771 -8.633 1.00 19.86 102 LEU B N 1
ATOM 3173 C CA . LEU B 1 102 ? -48.294 16.085 -8.842 1.00 21.60 102 LEU B CA 1
ATOM 3174 C C . LEU B 1 102 ? -49.482 16.257 -7.896 1.00 23.35 102 LEU B C 1
ATOM 3175 O O . LEU B 1 102 ? -50.544 16.754 -8.284 1.00 23.38 102 LEU B O 1
ATOM 3180 N N . SER B 1 103 ? -49.278 15.847 -6.646 1.00 28.20 103 SER B N 1
ATOM 3181 C CA . SER B 1 103 ? -50.338 15.779 -5.649 1.00 32.52 103 SER B CA 1
ATOM 3182 C C . SER B 1 103 ? -49.768 15.785 -4.237 1.00 36.59 103 SER B C 1
ATOM 3183 O O . SER B 1 103 ? -48.664 15.289 -4.003 1.00 38.72 103 SER B O 1
ATOM 3186 N N . GLU B 1 104 ? -50.529 16.351 -3.302 1.00 42.61 104 GLU B N 1
ATOM 3187 C CA . GLU B 1 104 ? -50.220 16.246 -1.879 1.00 43.93 104 GLU B CA 1
ATOM 3188 C C . GLU B 1 104 ? -50.416 14.787 -1.469 1.00 42.21 104 GLU B C 1
ATOM 3189 O O . GLU B 1 104 ? -51.474 14.212 -1.723 1.00 45.20 104 GLU B O 1
ATOM 3195 N N . TYR B 1 105 ? -49.391 14.199 -0.852 1.00 32.43 105 TYR B N 1
ATOM 3196 C CA . TYR B 1 105 ? -49.388 12.781 -0.453 1.00 27.30 105 TYR B CA 1
ATOM 3197 C C . TYR B 1 105 ? -49.352 11.821 -1.648 1.00 24.11 105 TYR B C 1
ATOM 3198 O O . TYR B 1 105 ? -50.231 11.849 -2.512 1.00 22.82 105 TYR B O 1
ATOM 3207 N N . ALA B 1 106 ? -48.327 10.973 -1.683 1.00 22.20 106 ALA B N 1
ATOM 3208 C CA . ALA B 1 106 ? -48.186 9.965 -2.735 1.00 19.77 106 ALA B CA 1
ATOM 3209 C C . ALA B 1 106 ? -47.609 8.662 -2.193 1.00 18.83 106 ALA B C 1
ATOM 3210 O O . ALA B 1 106 ? -46.741 8.672 -1.316 1.00 18.03 106 ALA B O 1
ATOM 3212 N N . SER B 1 107 ? -48.099 7.546 -2.725 1.00 17.05 107 SER B N 1
ATOM 3213 C CA . SER B 1 107 ? -47.627 6.225 -2.328 1.00 16.93 107 SER B CA 1
ATOM 3214 C C . SER B 1 107 ? -46.633 5.675 -3.348 1.00 16.50 107 SER B C 1
ATOM 3215 O O . SER B 1 107 ? -46.987 5.401 -4.499 1.00 15.98 107 SER B O 1
ATOM 3218 N N . VAL B 1 108 ? -45.387 5.525 -2.907 1.00 16.76 108 VAL B N 1
ATOM 3219 C CA . VAL B 1 108 ? -44.293 5.064 -3.759 1.00 17.89 108 VAL B CA 1
ATOM 3220 C C . VAL B 1 108 ? -43.441 4.034 -3.007 1.00 17.12 108 VAL B C 1
ATOM 3221 O O . VAL B 1 108 ? -42.994 4.301 -1.888 1.00 16.38 108 VAL B O 1
ATOM 3225 N N . PRO B 1 109 ? -43.232 2.860 -3.609 1.00 15.32 109 PRO B N 1
ATOM 3226 C CA . PRO B 1 109 ? -42.450 1.791 -2.977 1.00 15.17 109 PRO B CA 1
ATOM 3227 C C . PRO B 1 109 ? -41.018 2.214 -2.655 1.00 16.94 109 PRO B C 1
ATOM 3228 O O . PRO B 1 109 ? -40.436 3.035 -3.369 1.00 17.70 109 PRO B O 1
ATOM 3232 N N . GLY B 1 110 ? -40.467 1.643 -1.585 1.00 20.61 110 GLY B N 1
ATOM 3233 C CA . GLY B 1 110 ? -39.142 2.009 -1.082 1.00 21.70 110 GLY B CA 1
ATOM 3234 C C . GLY B 1 110 ? -37.976 1.728 -2.014 1.00 22.43 110 GLY B C 1
ATOM 3235 O O . GLY B 1 110 ? -36.872 2.234 -1.803 1.00 23.42 110 GLY B O 1
ATOM 3236 N N . ASP B 1 111 ? -38.220 0.923 -3.045 1.00 18.17 111 ASP B N 1
ATOM 3237 C CA . ASP B 1 111 ? -37.191 0.564 -4.020 1.00 16.52 111 ASP B CA 1
ATOM 3238 C C . ASP B 1 111 ? -36.867 1.704 -4.989 1.00 15.19 111 ASP B C 1
ATOM 3239 O O . ASP B 1 111 ? -35.804 1.707 -5.614 1.00 17.06 111 ASP B O 1
ATOM 3244 N N . TRP B 1 112 ? -37.783 2.665 -5.108 1.00 14.41 112 TRP B N 1
ATOM 3245 C CA . TRP B 1 112 ? -37.611 3.792 -6.027 1.00 14.18 112 TRP B CA 1
ATOM 3246 C C . TRP B 1 112 ? -37.218 5.084 -5.313 1.00 16.28 112 TRP B C 1
ATOM 3247 O O . TRP B 1 112 ? -36.765 6.039 -5.949 1.00 18.58 112 TRP B O 1
ATOM 3258 N N . LEU B 1 113 ? -37.392 5.105 -3.994 1.00 17.43 113 LEU B N 1
ATOM 3259 C CA . LEU B 1 113 ? -37.091 6.286 -3.190 1.00 17.02 113 LEU B CA 1
ATOM 3260 C C . LEU B 1 113 ? -35.592 6.452 -2.961 1.00 15.26 113 LEU B C 1
ATOM 3261 O O . LEU B 1 113 ? -34.935 5.572 -2.399 1.00 15.34 113 LEU B O 1
ATOM 3266 N N . VAL B 1 114 ? -35.061 7.584 -3.416 1.00 12.75 114 VAL B N 1
ATOM 3267 C CA . VAL B 1 114 ? -33.665 7.942 -3.177 1.00 10.61 114 VAL B CA 1
ATOM 3268 C C . VAL B 1 114 ? -33.596 9.088 -2.158 1.00 9.37 114 VAL B C 1
ATOM 3269 O O . VAL B 1 114 ? -34.209 10.140 -2.362 1.00 7.57 114 VAL B O 1
ATOM 3273 N N . PRO B 1 115 ? -32.879 8.868 -1.053 1.00 8.26 115 PRO B N 1
ATOM 3274 C CA . PRO B 1 115 ? -32.737 9.881 -0.004 1.00 8.81 115 PRO B CA 1
ATOM 3275 C C . PRO B 1 115 ? -32.167 11.191 -0.542 1.00 10.76 115 PRO B C 1
ATOM 3276 O O . PRO B 1 115 ? -31.212 11.176 -1.324 1.00 11.81 115 PRO B O 1
ATOM 3280 N N . LEU B 1 116 ? -32.769 12.305 -0.129 1.00 12.80 116 LEU B N 1
ATOM 3281 C CA . LEU B 1 116 ? -32.356 13.635 -0.572 1.00 12.70 116 LEU B CA 1
ATOM 3282 C C . LEU B 1 116 ? -30.908 13.921 -0.175 1.00 12.46 116 LEU B C 1
ATOM 3283 O O . LEU B 1 116 ? -30.562 13.841 1.006 1.00 13.49 116 LEU B O 1
ATOM 3288 N N . PRO B 1 117 ? -30.068 14.239 -1.164 1.00 11.58 117 PRO B N 1
ATOM 3289 C CA . PRO B 1 117 ? -28.663 14.575 -0.920 1.00 11.26 117 PRO B CA 1
ATOM 3290 C C . PRO B 1 117 ? -28.514 15.736 0.060 1.00 13.54 117 PRO B C 1
ATOM 3291 O O . PRO B 1 117 ? -29.332 16.660 0.055 1.00 15.57 117 PRO B O 1
ATOM 3295 N N . GLN B 1 118 ? -27.472 15.677 0.886 1.00 17.39 118 GLN B N 1
ATOM 3296 C CA . GLN B 1 118 ? -27.274 16.629 1.981 1.00 17.75 118 GLN B CA 1
ATOM 3297 C C . GLN B 1 118 ? -27.087 18.074 1.515 1.00 19.82 118 GLN B C 1
ATOM 3298 O O . GLN B 1 118 ? -27.458 19.010 2.227 1.00 20.95 118 GLN B O 1
ATOM 3304 N N . ASN B 1 119 ? -26.522 18.250 0.323 1.00 21.76 119 ASN B N 1
ATOM 3305 C CA . ASN B 1 119 ? -26.285 19.585 -0.226 1.00 23.11 119 ASN B CA 1
ATOM 3306 C C . ASN B 1 119 ? -27.447 20.110 -1.080 1.00 22.80 119 ASN B C 1
ATOM 3307 O O . ASN B 1 119 ? -27.382 21.220 -1.616 1.00 23.56 119 ASN B O 1
ATOM 3312 N N . LEU B 1 120 ? -28.508 19.312 -1.193 1.00 20.70 120 LEU B N 1
ATOM 3313 C CA . LEU B 1 120 ? -29.709 19.707 -1.930 1.00 19.48 120 LEU B CA 1
ATOM 3314 C C . LEU B 1 120 ? -30.932 19.810 -1.021 1.00 19.86 120 LEU B C 1
ATOM 3315 O O . LEU B 1 120 ? -31.053 19.074 -0.039 1.00 20.84 120 LEU B O 1
ATOM 3320 N N . SER B 1 121 ? -31.831 20.730 -1.361 1.00 20.07 121 SER B N 1
ATOM 3321 C CA . SER B 1 121 ? -33.101 20.881 -0.657 1.00 20.51 121 SER B CA 1
ATOM 3322 C C . SER B 1 121 ? -34.233 20.228 -1.450 1.00 22.51 121 SER B C 1
ATOM 3323 O O . SER B 1 121 ? -34.018 19.741 -2.563 1.00 23.40 121 SER B O 1
ATOM 3326 N N . LEU B 1 122 ? -35.433 20.221 -0.871 1.00 26.23 122 LEU B N 1
ATOM 3327 C CA . LEU B 1 122 ? -36.619 19.665 -1.529 1.00 26.96 122 LEU B CA 1
ATOM 3328 C C . LEU B 1 122 ? -37.036 20.487 -2.750 1.00 29.42 122 LEU B C 1
ATOM 3329 O O . LEU B 1 122 ? -37.655 19.961 -3.678 1.00 29.81 122 LEU B O 1
ATOM 3334 N N . LYS B 1 123 ? -36.693 21.774 -2.736 1.00 29.04 123 LYS B N 1
ATOM 3335 C CA . LYS B 1 123 ? -36.926 22.665 -3.870 1.00 28.37 123 LYS B CA 1
ATOM 3336 C C . LYS B 1 123 ? -35.936 22.372 -4.996 1.00 25.69 123 LYS B C 1
ATOM 3337 O O . LYS B 1 123 ? -36.338 22.167 -6.143 1.00 24.07 123 LYS B O 1
ATOM 3343 N N . GLU B 1 124 ? -34.649 22.344 -4.649 1.00 22.48 124 GLU B N 1
ATOM 3344 C CA . GLU B 1 124 ? -33.559 22.150 -5.611 1.00 22.27 124 GLU B CA 1
ATOM 3345 C C . GLU B 1 124 ? -33.632 20.818 -6.357 1.00 20.55 124 GLU B C 1
ATOM 3346 O O . GLU B 1 124 ? -33.281 20.747 -7.536 1.00 19.39 124 GLU B O 1
ATOM 3352 N N . ALA B 1 125 ? -34.087 19.774 -5.666 1.00 18.38 125 ALA B N 1
ATOM 3353 C CA . ALA B 1 125 ? -34.269 18.452 -6.269 1.00 17.48 125 ALA B CA 1
ATOM 3354 C C . ALA B 1 125 ? -35.384 18.458 -7.314 1.00 18.72 125 ALA B C 1
ATOM 3355 O O . ALA B 1 125 ? -35.342 17.694 -8.281 1.00 19.70 125 ALA B O 1
ATOM 3365 N N . VAL B 1 127 ? -36.226 21.354 -8.898 1.00 19.54 127 VAL B N 1
ATOM 3366 C CA . VAL B 1 127 ? -35.715 22.257 -9.932 1.00 18.37 127 VAL B CA 1
ATOM 3367 C C . VAL B 1 127 ? -35.057 21.415 -11.028 1.00 18.73 127 VAL B C 1
ATOM 3368 O O . VAL B 1 127 ? -35.180 21.717 -12.218 1.00 19.50 127 VAL B O 1
ATOM 3372 N N . TYR B 1 128 ? -34.370 20.353 -10.608 1.00 17.89 128 TYR B N 1
ATOM 3373 C CA . TYR B 1 128 ? -33.810 19.366 -11.524 1.00 17.66 128 TYR B CA 1
ATOM 3374 C C . TYR B 1 128 ? -34.919 18.524 -12.159 1.00 17.38 128 TYR B C 1
ATOM 3375 O O . TYR B 1 128 ? -35.199 18.654 -13.352 1.00 16.39 128 TYR B O 1
ATOM 3384 N N . GLY B 1 129 ? -35.547 17.671 -11.348 1.00 18.20 129 GLY B N 1
ATOM 3385 C CA . GLY B 1 129 ? -36.595 16.763 -11.814 1.00 18.44 129 GLY B CA 1
ATOM 3386 C C . GLY B 1 129 ? -36.051 15.652 -12.693 1.00 20.04 129 GLY B C 1
ATOM 3387 O O . GLY B 1 129 ? -34.932 15.177 -12.483 1.00 19.35 129 GLY B O 1
ATOM 3388 N N . THR B 1 130 ? -36.851 15.234 -13.672 1.00 21.46 130 THR B N 1
ATOM 3389 C CA . THR B 1 130 ? -36.418 14.265 -14.676 1.00 21.08 130 THR B CA 1
ATOM 3390 C C . THR B 1 130 ? -35.428 14.935 -15.624 1.00 21.94 130 THR B C 1
ATOM 3391 O O . THR B 1 130 ? -34.384 14.367 -15.938 1.00 21.61 130 THR B O 1
ATOM 3395 N N . ALA B 1 131 ? -35.761 16.153 -16.052 1.00 24.08 131 ALA B N 1
ATOM 3396 C CA . ALA B 1 131 ? -34.917 16.950 -16.944 1.00 25.24 131 ALA B CA 1
ATOM 3397 C C . ALA B 1 131 ? -33.515 17.179 -16.376 1.00 24.84 131 ALA B C 1
ATOM 3398 O O . ALA B 1 131 ? -32.535 17.217 -17.124 1.00 25.35 131 ALA B O 1
ATOM 3400 N N . GLY B 1 132 ? -33.431 17.331 -15.056 1.00 23.16 132 GLY B N 1
ATOM 3401 C CA . GLY B 1 132 ? -32.154 17.479 -14.365 1.00 20.65 132 GLY B CA 1
ATOM 3402 C C . GLY B 1 132 ? -31.406 16.167 -14.244 1.00 18.78 132 GLY B C 1
ATOM 3403 O O . GLY B 1 132 ? -30.193 16.120 -14.447 1.00 18.03 132 GLY B O 1
ATOM 3404 N N . PHE B 1 133 ? -32.137 15.103 -13.911 1.00 15.98 133 PHE B N 1
ATOM 3405 C CA . PHE B 1 133 ? -31.566 13.762 -13.777 1.00 14.52 133 PHE B CA 1
ATOM 3406 C C . PHE B 1 133 ? -31.115 13.198 -15.123 1.00 14.32 133 PHE B C 1
ATOM 3407 O O . PHE B 1 133 ? -30.077 12.542 -15.206 1.00 16.99 133 PHE B O 1
ATOM 3415 N N . THR B 1 134 ? -31.904 13.458 -16.165 1.00 11.18 134 THR B N 1
ATOM 3416 C CA . THR B 1 134 ? -31.605 13.002 -17.523 1.00 10.27 134 THR B CA 1
ATOM 3417 C C . THR B 1 134 ? -30.317 13.637 -18.044 1.00 10.93 134 THR B C 1
ATOM 3418 O O . THR B 1 134 ? -29.468 12.951 -18.615 1.00 13.23 134 THR B O 1
ATOM 3422 N N . ALA B 1 135 ? -30.182 14.945 -17.832 1.00 7.50 135 ALA B N 1
ATOM 3423 C CA . ALA B 1 135 ? -29.003 15.693 -18.259 1.00 9.21 135 ALA B CA 1
ATOM 3424 C C . ALA B 1 135 ? -27.771 15.347 -17.420 1.00 11.55 135 ALA B C 1
ATOM 3425 O O . ALA B 1 135 ? -26.646 15.375 -17.923 1.00 14.10 135 ALA B O 1
ATOM 3427 N N . ALA B 1 136 ? -27.992 15.030 -16.145 1.00 14.15 136 ALA B N 1
ATOM 3428 C CA . ALA B 1 136 ? -26.913 14.628 -15.243 1.00 14.93 136 ALA B CA 1
ATOM 3429 C C . ALA B 1 136 ? -26.457 13.199 -15.517 1.00 15.59 136 ALA B C 1
ATOM 3430 O O . ALA B 1 136 ? -25.279 12.879 -15.354 1.00 16.83 136 ALA B O 1
ATOM 3432 N N . LEU B 1 137 ? -27.396 12.346 -15.924 1.00 14.14 137 LEU B N 1
ATOM 3433 C CA . LEU B 1 137 ? -27.083 10.982 -16.344 1.00 13.09 137 LEU B CA 1
ATOM 3434 C C . LEU B 1 137 ? -26.422 10.997 -17.720 1.00 13.10 137 LEU B C 1
ATOM 3435 O O . LEU B 1 137 ? -25.617 10.120 -18.036 1.00 13.31 137 LEU B O 1
ATOM 3440 N N . SER B 1 138 ? -26.769 12.000 -18.527 1.00 12.57 138 SER B N 1
ATOM 3441 C CA . SER B 1 138 ? -26.159 12.203 -19.839 1.00 12.73 138 SER B CA 1
ATOM 3442 C C . SER B 1 138 ? -24.659 12.454 -19.715 1.00 14.68 138 SER B C 1
ATOM 3443 O O . SER B 1 138 ? -23.858 11.729 -20.305 1.00 16.08 138 SER B O 1
ATOM 3446 N N . VAL B 1 139 ? -24.291 13.463 -18.926 1.00 13.35 139 VAL B N 1
ATOM 3447 C CA . VAL B 1 139 ? -22.884 13.821 -18.711 1.00 14.53 139 VAL B CA 1
ATOM 3448 C C . VAL B 1 139 ? -22.120 12.771 -17.895 1.00 11.68 139 VAL B C 1
ATOM 3449 O O . VAL B 1 139 ? -20.894 12.682 -17.984 1.00 10.87 139 VAL B O 1
ATOM 3453 N N . HIS B 1 140 ? -22.851 11.982 -17.108 1.00 11.42 140 HIS B N 1
ATOM 3454 C CA . HIS B 1 140 ? -22.268 10.879 -16.344 1.00 11.97 140 HIS B CA 1
ATOM 3455 C C . HIS B 1 140 ? -21.919 9.707 -17.260 1.00 14.02 140 HIS B C 1
ATOM 3456 O O . HIS B 1 140 ? -20.871 9.078 -17.098 1.00 15.26 140 HIS B O 1
ATOM 3463 N N . ARG B 1 141 ? -22.803 9.422 -18.214 1.00 13.63 141 ARG B N 1
ATOM 3464 C CA . ARG B 1 141 ? -22.572 8.375 -19.208 1.00 12.61 141 ARG B CA 1
ATOM 3465 C C . ARG B 1 141 ? -21.496 8.776 -20.214 1.00 12.10 141 ARG B C 1
ATOM 3466 O O . ARG B 1 141 ? -20.733 7.928 -20.682 1.00 10.71 141 ARG B O 1
ATOM 3474 N N . LEU B 1 142 ? -21.444 10.068 -20.537 1.00 9.39 142 LEU B N 1
ATOM 3475 C CA . LEU B 1 142 ? -20.432 10.610 -21.445 1.00 8.16 142 LEU B CA 1
ATOM 3476 C C . LEU B 1 142 ? -19.028 10.487 -20.856 1.00 8.04 142 LEU B C 1
ATOM 3477 O O . LEU B 1 142 ? -18.100 10.050 -21.541 1.00 7.85 142 LEU B O 1
ATOM 3482 N N . GLU B 1 143 ? -18.886 10.864 -19.584 1.00 7.07 143 GLU B N 1
ATOM 3483 C CA . GLU B 1 143 ? -17.598 10.824 -18.882 1.00 8.63 143 GLU B CA 1
ATOM 3484 C C . GLU B 1 143 ? -17.072 9.404 -18.659 1.00 10.07 143 GLU B C 1
ATOM 3485 O O . GLU B 1 143 ? -15.876 9.210 -18.431 1.00 12.43 143 GLU B O 1
ATOM 3491 N N . GLN B 1 144 ? -17.969 8.422 -18.728 1.00 14.48 144 GLN B N 1
ATOM 3492 C CA . GLN B 1 144 ? -17.588 7.011 -18.664 1.00 16.55 144 GLN B CA 1
ATOM 3493 C C . GLN B 1 144 ? -16.965 6.532 -19.977 1.00 16.78 144 GLN B C 1
ATOM 3494 O O . GLN B 1 144 ? -16.367 5.454 -20.031 1.00 16.48 144 GLN B O 1
ATOM 3500 N N . ASN B 1 145 ? -17.103 7.341 -21.027 1.00 19.34 145 ASN B N 1
ATOM 3501 C CA . ASN B 1 145 ? -16.606 6.989 -22.357 1.00 18.94 145 ASN B CA 1
ATOM 3502 C C . ASN B 1 145 ? -15.481 7.892 -22.877 1.00 19.45 145 ASN B C 1
ATOM 3503 O O . ASN B 1 145 ? -15.128 7.840 -24.059 1.00 20.94 145 ASN B O 1
ATOM 3508 N N . GLY B 1 146 ? -14.922 8.710 -21.987 1.00 17.81 146 GLY B N 1
ATOM 3509 C CA . GLY B 1 146 ? -13.761 9.539 -22.311 1.00 14.44 146 GLY B CA 1
ATOM 3510 C C . GLY B 1 146 ? -14.052 11.012 -22.533 1.00 14.98 146 GLY B C 1
ATOM 3511 O O . GLY B 1 146 ? -13.336 11.683 -23.282 1.00 15.48 146 GLY B O 1
ATOM 3512 N N . LEU B 1 147 ? -15.098 11.518 -21.882 1.00 16.37 147 LEU B N 1
ATOM 3513 C CA . LEU B 1 147 ? -15.459 12.928 -21.990 1.00 18.29 147 LEU B CA 1
ATOM 3514 C C . LEU B 1 147 ? -14.710 13.733 -20.930 1.00 19.39 147 LEU B C 1
ATOM 3515 O O . LEU B 1 147 ? -14.920 13.548 -19.728 1.00 21.20 147 LEU B O 1
ATOM 3520 N N . SER B 1 148 ? -13.832 14.619 -21.392 1.00 21.75 148 SER B N 1
ATOM 3521 C CA . SER B 1 148 ? -12.948 15.384 -20.515 1.00 21.55 148 SER B CA 1
ATOM 3522 C C . SER B 1 148 ? -12.887 16.851 -20.958 1.00 21.79 148 SER B C 1
ATOM 3523 O O . SER B 1 148 ? -12.895 17.128 -22.161 1.00 25.04 148 SER B O 1
ATOM 3526 N N . PRO B 1 149 ? -12.835 17.781 -19.998 1.00 19.16 149 PRO B N 1
ATOM 3527 C CA . PRO B 1 149 ? -12.836 19.223 -20.294 1.00 18.03 149 PRO B CA 1
ATOM 3528 C C . PRO B 1 149 ? -11.814 19.693 -21.336 1.00 18.75 149 PRO B C 1
ATOM 3529 O O . PRO B 1 149 ? -12.077 20.660 -22.054 1.00 21.12 149 PRO B O 1
ATOM 3533 N N . GLU B 1 150 ? -10.675 19.010 -21.420 1.00 17.95 150 GLU B N 1
ATOM 3534 C CA . GLU B 1 150 ? -9.573 19.427 -22.292 1.00 17.24 150 GLU B CA 1
ATOM 3535 C C . GLU B 1 150 ? -9.798 19.083 -23.765 1.00 17.32 150 GLU B C 1
ATOM 3536 O O . GLU B 1 150 ? -9.313 19.790 -24.652 1.00 16.57 150 GLU B O 1
ATOM 3542 N N . LYS B 1 151 ? -10.533 18.001 -24.016 1.00 18.04 151 LYS B N 1
ATOM 3543 C CA . LYS B 1 151 ? -10.643 17.414 -25.357 1.00 18.43 151 LYS B CA 1
ATOM 3544 C C . LYS B 1 151 ? -11.452 18.229 -26.377 1.00 19.47 151 LYS B C 1
ATOM 3545 O O . LYS B 1 151 ? -11.302 18.026 -27.585 1.00 20.08 151 LYS B O 1
ATOM 3551 N N . GLY B 1 152 ? -12.300 19.141 -25.902 1.00 17.31 152 GLY B N 1
ATOM 3552 C CA . GLY B 1 152 ? -13.076 19.998 -26.802 1.00 14.94 152 GLY B CA 1
ATOM 3553 C C . GLY B 1 152 ? -14.237 20.744 -26.170 1.00 15.63 152 GLY B C 1
ATOM 3554 O O . GLY B 1 152 ? -14.446 20.682 -24.956 1.00 14.58 152 GLY B O 1
ATOM 3555 N N . SER B 1 153 ? -14.992 21.451 -27.010 1.00 17.02 153 SER B N 1
ATOM 3556 C CA . SER B 1 153 ? -16.132 22.254 -26.568 1.00 17.06 153 SER B CA 1
ATOM 3557 C C . SER B 1 153 ? -17.458 21.529 -26.801 1.00 16.02 153 SER B C 1
ATOM 3558 O O . SER B 1 153 ? -17.978 21.504 -27.919 1.00 16.43 153 SER B O 1
ATOM 3561 N N . VAL B 1 154 ? -17.996 20.952 -25.728 1.00 15.22 154 VAL B N 1
ATOM 3562 C CA . VAL B 1 154 ? -19.193 20.106 -25.781 1.00 14.31 154 VAL B CA 1
ATOM 3563 C C . VAL B 1 154 ? -20.445 20.889 -26.186 1.00 13.57 154 VAL B C 1
ATOM 3564 O O . VAL B 1 154 ? -20.720 21.963 -25.646 1.00 15.34 154 VAL B O 1
ATOM 3568 N N . LEU B 1 155 ? -21.190 20.336 -27.141 1.00 11.05 155 LEU B N 1
ATOM 3569 C CA . LEU B 1 155 ? -22.410 20.960 -27.651 1.00 8.70 155 LEU B CA 1
ATOM 3570 C C . LEU B 1 155 ? -23.654 20.472 -26.913 1.00 9.15 155 LEU B C 1
ATOM 3571 O O . LEU B 1 155 ? -23.777 19.288 -26.597 1.00 11.17 155 LEU B O 1
ATOM 3576 N N . VAL B 1 156 ? -24.568 21.399 -26.639 1.00 12.20 156 VAL B N 1
ATOM 3577 C CA . VAL B 1 156 ? -25.872 21.063 -26.076 1.00 14.49 156 VAL B CA 1
ATOM 3578 C C . VAL B 1 156 ? -26.968 21.545 -27.028 1.00 16.67 156 VAL B C 1
ATOM 3579 O O . VAL B 1 156 ? -27.303 22.733 -27.063 1.00 19.19 156 VAL B O 1
ATOM 3583 N N . THR B 1 157 ? -27.502 20.613 -27.814 1.00 15.16 157 THR B N 1
ATOM 3584 C CA . THR B 1 157 ? -28.597 20.906 -28.738 1.00 16.64 157 THR B CA 1
ATOM 3585 C C . THR B 1 157 ? -29.910 21.024 -27.978 1.00 18.45 157 THR B C 1
ATOM 3586 O O . THR B 1 157 ? -30.049 20.478 -26.882 1.00 18.58 157 THR B O 1
ATOM 3590 N N . GLY B 1 158 ? -30.865 21.743 -28.563 1.00 23.34 158 GLY B N 1
ATOM 3591 C CA . GLY B 1 158 ? -32.184 21.928 -27.962 1.00 26.05 158 GLY B CA 1
ATOM 3592 C C . GLY B 1 158 ? -32.139 22.502 -26.560 1.00 27.74 158 GLY B C 1
ATOM 3593 O O . GLY B 1 158 ? -32.839 22.025 -25.664 1.00 29.37 158 GLY B O 1
ATOM 3594 N N . ALA B 1 159 ? -31.302 23.521 -26.374 1.00 28.97 159 ALA B N 1
ATOM 3595 C CA . ALA B 1 159 ? -31.217 24.245 -25.110 1.00 31.66 159 ALA B CA 1
ATOM 3596 C C . ALA B 1 159 ? -32.489 25.067 -24.896 1.00 33.20 159 ALA B C 1
ATOM 3597 O O . ALA B 1 159 ? -33.426 24.978 -25.695 1.00 36.15 159 ALA B O 1
ATOM 3599 N N . THR B 1 160 ? -32.525 25.856 -23.821 1.00 33.69 160 THR B N 1
ATOM 3600 C CA . THR B 1 160 ? -33.721 26.619 -23.435 1.00 34.32 160 THR B CA 1
ATOM 3601 C C . THR B 1 160 ? -34.793 25.700 -22.832 1.00 33.03 160 THR B C 1
ATOM 3602 O O . THR B 1 160 ? -35.507 26.094 -21.909 1.00 34.24 160 THR B O 1
ATOM 3606 N N . GLY B 1 161 ? -34.884 24.476 -23.350 1.00 29.52 161 GLY B N 1
ATOM 3607 C CA . GLY B 1 161 ? -35.807 23.468 -22.831 1.00 26.98 161 GLY B CA 1
ATOM 3608 C C . GLY B 1 161 ? -35.384 22.903 -21.487 1.00 25.75 161 GLY B C 1
ATOM 3609 O O . GLY B 1 161 ? -34.431 23.387 -20.869 1.00 24.96 161 GLY B O 1
ATOM 3610 N N . GLY B 1 162 ? -36.097 21.872 -21.039 1.00 26.15 162 GLY B N 1
ATOM 3611 C CA . GLY B 1 162 ? -35.860 21.259 -19.733 1.00 23.30 162 GLY B CA 1
ATOM 3612 C C . GLY B 1 162 ? -34.509 20.583 -19.600 1.00 20.89 162 GLY B C 1
ATOM 3613 O O . GLY B 1 162 ? -33.687 20.985 -18.774 1.00 19.79 162 GLY B O 1
ATOM 3614 N N . VAL B 1 163 ? -34.287 19.554 -20.416 1.00 16.35 163 VAL B N 1
ATOM 3615 C CA . VAL B 1 163 ? -33.054 18.763 -20.375 1.00 12.33 163 VAL B CA 1
ATOM 3616 C C . VAL B 1 163 ? -31.838 19.592 -20.799 1.00 12.28 163 VAL B C 1
ATOM 3617 O O . VAL B 1 163 ? -30.808 19.579 -20.122 1.00 13.51 163 VAL B O 1
ATOM 3621 N N . GLY B 1 164 ? -31.976 20.318 -21.907 1.00 12.64 164 GLY B N 1
ATOM 3622 C CA . GLY B 1 164 ? -30.888 21.117 -22.473 1.00 13.92 164 GLY B CA 1
ATOM 3623 C C . GLY B 1 164 ? -30.412 22.265 -21.601 1.00 16.66 164 GLY B C 1
ATOM 3624 O O . GLY B 1 164 ? -29.209 22.504 -21.489 1.00 16.20 164 GLY B O 1
ATOM 3625 N N . GLY B 1 165 ? -31.359 22.972 -20.987 1.00 21.63 165 GLY B N 1
ATOM 3626 C CA . GLY B 1 165 ? -31.058 24.124 -20.133 1.00 23.21 165 GLY B CA 1
ATOM 3627 C C . GLY B 1 165 ? -30.198 23.792 -18.927 1.00 24.05 165 GLY B C 1
ATOM 3628 O O . GLY B 1 165 ? -29.273 24.535 -18.591 1.00 24.79 165 GLY B O 1
ATOM 3629 N N . ILE B 1 166 ? -30.507 22.671 -18.278 1.00 22.00 166 ILE B N 1
ATOM 3630 C CA . ILE B 1 166 ? -29.748 22.199 -17.119 1.00 21.26 166 ILE B CA 1
ATOM 3631 C C . ILE B 1 166 ? -28.431 21.553 -17.560 1.00 20.08 166 ILE B C 1
ATOM 3632 O O . ILE B 1 166 ? -27.433 21.606 -16.836 1.00 19.29 166 ILE B O 1
ATOM 3637 N N . ALA B 1 167 ? -28.435 20.961 -18.755 1.00 17.85 167 ALA B N 1
ATOM 3638 C CA . ALA B 1 167 ? -27.239 20.345 -19.337 1.00 16.65 167 ALA B CA 1
ATOM 3639 C C . ALA B 1 167 ? -26.131 21.364 -19.604 1.00 17.27 167 ALA B C 1
ATOM 3640 O O . ALA B 1 167 ? -24.950 21.032 -19.524 1.00 20.95 167 ALA B O 1
ATOM 3642 N N . VAL B 1 168 ? -26.526 22.595 -19.925 1.00 14.42 168 VAL B N 1
ATOM 3643 C CA . VAL B 1 168 ? -25.588 23.700 -20.131 1.00 14.39 168 VAL B CA 1
ATOM 3644 C C . VAL B 1 168 ? -24.962 24.135 -18.801 1.00 16.45 168 VAL B C 1
ATOM 3645 O O . VAL B 1 168 ? -23.762 24.411 -18.731 1.00 19.83 168 VAL B O 1
ATOM 3649 N N . SER B 1 169 ? -25.784 24.168 -17.753 1.00 19.03 169 SER B N 1
ATOM 3650 C CA . SER B 1 169 ? -25.386 24.686 -16.442 1.00 21.85 169 SER B CA 1
ATOM 3651 C C . SER B 1 169 ? -24.357 23.823 -15.708 1.00 24.52 169 SER B C 1
ATOM 3652 O O . SER B 1 169 ? -23.340 24.336 -15.234 1.00 25.72 169 SER B O 1
ATOM 3663 N N . LEU B 1 171 ? -22.562 21.349 -17.005 1.00 21.77 171 LEU B N 1
ATOM 3664 C CA . LEU B 1 171 ? -21.419 21.193 -17.900 1.00 18.07 171 LEU B CA 1
ATOM 3665 C C . LEU B 1 171 ? -20.462 22.375 -17.749 1.00 17.44 171 LEU B C 1
ATOM 3666 O O . LEU B 1 171 ? -19.243 22.209 -17.809 1.00 16.58 171 LEU B O 1
ATOM 3671 N N . ASN B 1 172 ? -21.032 23.563 -17.549 1.00 14.49 172 ASN B N 1
ATOM 3672 C CA . ASN B 1 172 ? -20.263 24.774 -17.266 1.00 12.48 172 ASN B CA 1
ATOM 3673 C C . ASN B 1 172 ? -19.619 24.725 -15.881 1.00 12.05 172 ASN B C 1
ATOM 3674 O O . ASN B 1 172 ? -18.482 25.170 -15.703 1.00 12.18 172 ASN B O 1
ATOM 3679 N N . LYS B 1 173 ? -20.357 24.185 -14.912 1.00 14.97 173 LYS B N 1
ATOM 3680 C CA . LYS B 1 173 ? -19.871 24.014 -13.543 1.00 16.28 173 LYS B CA 1
ATOM 3681 C C . LYS B 1 173 ? -18.692 23.042 -13.483 1.00 18.30 173 LYS B C 1
ATOM 3682 O O . LYS B 1 173 ? -17.732 23.266 -12.740 1.00 20.29 173 LYS B O 1
ATOM 3688 N N . ARG B 1 174 ? -18.772 21.974 -14.274 1.00 18.69 174 ARG B N 1
ATOM 3689 C CA . ARG B 1 174 ? -17.718 20.963 -14.342 1.00 20.09 174 ARG B CA 1
ATOM 3690 C C . ARG B 1 174 ? -16.424 21.527 -14.938 1.00 19.68 174 ARG B C 1
ATOM 3691 O O . ARG B 1 174 ? -15.328 21.105 -14.564 1.00 19.74 174 ARG B O 1
ATOM 3699 N N . GLY B 1 175 ? -16.562 22.481 -15.858 1.00 17.48 175 GLY B N 1
ATOM 3700 C CA . GLY B 1 175 ? -15.411 23.169 -16.443 1.00 15.63 175 GLY B CA 1
ATOM 3701 C C . GLY B 1 175 ? -15.404 23.229 -17.960 1.00 16.51 175 GLY B C 1
ATOM 3702 O O . GLY B 1 175 ? -14.566 23.913 -18.551 1.00 17.09 175 GLY B O 1
ATOM 3703 N N . TYR B 1 176 ? -16.340 22.520 -18.586 1.00 18.57 176 TYR B N 1
ATOM 3704 C CA . TYR B 1 176 ? -16.419 22.429 -20.045 1.00 19.81 176 TYR B CA 1
ATOM 3705 C C . TYR B 1 176 ? -16.775 23.757 -20.705 1.00 20.71 176 TYR B C 1
ATOM 3706 O O . TYR B 1 176 ? -17.542 24.550 -20.153 1.00 21.12 176 TYR B O 1
ATOM 3715 N N . ASP B 1 177 ? -16.209 23.989 -21.888 1.00 21.80 177 ASP B N 1
ATOM 3716 C CA . ASP B 1 177 ? -16.612 25.106 -22.736 1.00 23.66 177 ASP B CA 1
ATOM 3717 C C . ASP B 1 177 ? -17.905 24.717 -23.446 1.00 21.71 177 ASP B C 1
ATOM 3718 O O . ASP B 1 177 ? -17.892 23.941 -24.404 1.00 22.25 177 ASP B O 1
ATOM 3723 N N . VAL B 1 178 ? -19.022 25.250 -22.959 1.00 18.83 178 VAL B N 1
ATOM 3724 C CA . VAL B 1 178 ? -20.345 24.834 -23.423 1.00 16.96 178 VAL B CA 1
ATOM 3725 C C . VAL B 1 178 ? -20.809 25.641 -24.633 1.00 17.97 178 VAL B C 1
ATOM 3726 O O . VAL B 1 178 ? -20.785 26.874 -24.618 1.00 18.06 178 VAL B O 1
ATOM 3730 N N . VAL B 1 179 ? -21.222 24.931 -25.680 1.00 17.66 179 VAL B N 1
ATOM 3731 C CA . VAL B 1 179 ? -21.837 25.549 -26.851 1.00 16.87 179 VAL B CA 1
ATOM 3732 C C . VAL B 1 179 ? -23.303 25.118 -26.913 1.00 17.39 179 VAL B C 1
ATOM 3733 O O . VAL B 1 179 ? -23.606 23.924 -26.924 1.00 18.07 179 VAL B O 1
ATOM 3737 N N . ALA B 1 180 ? -24.205 26.095 -26.938 1.00 16.96 180 ALA B N 1
ATOM 3738 C CA . ALA B 1 180 ? -25.642 25.825 -26.941 1.00 18.02 180 ALA B CA 1
ATOM 3739 C C . ALA B 1 180 ? -26.299 26.242 -28.254 1.00 20.54 180 ALA B C 1
ATOM 3740 O O . ALA B 1 180 ? -25.989 27.302 -28.803 1.00 20.58 180 ALA B O 1
ATOM 3742 N N . SER B 1 181 ? -27.205 25.401 -28.746 1.00 23.83 181 SER B N 1
ATOM 3743 C CA . SER B 1 181 ? -27.923 25.672 -29.991 1.00 27.92 181 SER B CA 1
ATOM 3744 C C . SER B 1 181 ? -29.437 25.600 -29.809 1.00 31.76 181 SER B C 1
ATOM 3745 O O . SER B 1 181 ? -29.962 24.636 -29.246 1.00 31.32 181 SER B O 1
ATOM 3748 N N . THR B 1 182 ? -30.126 26.633 -30.289 1.00 37.98 182 THR B N 1
ATOM 3749 C CA . THR B 1 182 ? -31.586 26.721 -30.204 1.00 42.60 182 THR B CA 1
ATOM 3750 C C . THR B 1 182 ? -32.204 27.091 -31.550 1.00 45.91 182 THR B C 1
ATOM 3751 O O . THR B 1 182 ? -31.523 27.614 -32.435 1.00 45.88 182 THR B O 1
ATOM 3755 N N . GLY B 1 183 ? -33.500 26.817 -31.693 1.00 51.08 183 GLY B N 1
ATOM 3756 C CA . GLY B 1 183 ? -34.247 27.176 -32.897 1.00 52.48 183 GLY B CA 1
ATOM 3757 C C . GLY B 1 183 ? -34.907 28.540 -32.803 1.00 51.56 183 GLY B C 1
ATOM 3758 O O . GLY B 1 183 ? -35.804 28.858 -33.588 1.00 51.52 183 GLY B O 1
ATOM 3759 N N . ASN B 1 184 ? -34.461 29.343 -31.839 1.00 46.23 184 ASN B N 1
ATOM 3760 C CA . ASN B 1 184 ? -34.981 30.692 -31.631 1.00 47.83 184 ASN B CA 1
ATOM 3761 C C . ASN B 1 184 ? -33.907 31.662 -31.146 1.00 48.60 184 ASN B C 1
ATOM 3762 O O . ASN B 1 184 ? -33.056 31.304 -30.327 1.00 44.28 184 ASN B O 1
ATOM 3767 N N . ARG B 1 185 ? -33.956 32.888 -31.662 1.00 61.03 185 ARG B N 1
ATOM 3768 C CA . ARG B 1 185 ? -33.017 33.939 -31.273 1.00 68.35 185 ARG B CA 1
ATOM 3769 C C . ARG B 1 185 ? -33.484 34.656 -30.005 1.00 68.90 185 ARG B C 1
ATOM 3770 O O . ARG B 1 185 ? -34.498 34.280 -29.409 1.00 70.46 185 ARG B O 1
ATOM 3778 N N . GLU B 1 186 ? -32.729 35.678 -29.596 1.00 63.20 186 GLU B N 1
ATOM 3779 C CA . GLU B 1 186 ? -33.028 36.502 -28.411 1.00 58.60 186 GLU B CA 1
ATOM 3780 C C . GLU B 1 186 ? -32.903 35.765 -27.072 1.00 55.51 186 GLU B C 1
ATOM 3781 O O . GLU B 1 186 ? -32.952 36.387 -26.007 1.00 56.03 186 GLU B O 1
ATOM 3787 N N . ALA B 1 187 ? -32.735 34.446 -27.138 1.00 48.65 187 ALA B N 1
ATOM 3788 C CA . ALA B 1 187 ? -32.534 33.616 -25.953 1.00 44.30 187 ALA B CA 1
ATOM 3789 C C . ALA B 1 187 ? -31.046 33.437 -25.643 1.00 42.55 187 ALA B C 1
ATOM 3790 O O . ALA B 1 187 ? -30.680 32.705 -24.720 1.00 41.94 187 ALA B O 1
ATOM 3792 N N . ALA B 1 188 ? -30.201 34.118 -26.416 1.00 41.65 188 ALA B N 1
ATOM 3793 C CA . ALA B 1 188 ? -28.745 34.052 -26.264 1.00 40.35 188 ALA B CA 1
ATOM 3794 C C . ALA B 1 188 ? -28.267 34.593 -24.916 1.00 39.86 188 ALA B C 1
ATOM 3795 O O . ALA B 1 188 ? -27.291 34.092 -24.355 1.00 40.84 188 ALA B O 1
ATOM 3797 N N . ASP B 1 189 ? -28.957 35.615 -24.410 1.00 35.93 189 ASP B N 1
ATOM 3798 C CA . ASP B 1 189 ? -28.667 36.187 -23.094 1.00 35.28 189 ASP B CA 1
ATOM 3799 C C . ASP B 1 189 ? -28.983 35.191 -21.980 1.00 32.89 189 ASP B C 1
ATOM 3800 O O . ASP B 1 189 ? -28.263 35.115 -20.983 1.00 31.39 189 ASP B O 1
ATOM 3805 N N . TYR B 1 190 ? -30.065 34.436 -22.166 1.00 33.73 190 TYR B N 1
ATOM 3806 C CA . TYR B 1 190 ? -30.500 33.413 -21.215 1.00 31.89 190 TYR B CA 1
ATOM 3807 C C . TYR B 1 190 ? -29.534 32.227 -21.164 1.00 31.28 190 TYR B C 1
ATOM 3808 O O . TYR B 1 190 ? -29.263 31.691 -20.087 1.00 32.20 190 TYR B O 1
ATOM 3817 N N . LEU B 1 191 ? -29.020 31.830 -22.326 1.00 27.03 191 LEU B N 1
ATOM 3818 C CA . LEU B 1 191 ? -28.108 30.688 -22.428 1.00 24.67 191 LEU B CA 1
ATOM 3819 C C . LEU B 1 191 ? -26.710 31.006 -21.898 1.00 24.36 191 LEU B C 1
ATOM 3820 O O . LEU B 1 191 ? -26.095 30.174 -21.227 1.00 25.99 191 LEU B O 1
ATOM 3825 N N . LYS B 1 192 ? -26.219 32.207 -22.201 1.00 25.83 192 LYS B N 1
ATOM 3826 C CA . LYS B 1 192 ? -24.932 32.684 -21.685 1.00 30.30 192 LYS B CA 1
ATOM 3827 C C . LYS B 1 192 ? -24.977 32.888 -20.171 1.00 32.35 192 LYS B C 1
ATOM 3828 O O . LYS B 1 192 ? -23.951 32.799 -19.493 1.00 31.36 192 LYS B O 1
ATOM 3834 N N . GLN B 1 193 ? -26.174 33.167 -19.657 1.00 42.38 193 GLN B N 1
ATOM 3835 C CA . GLN B 1 193 ? -26.423 33.254 -18.219 1.00 47.52 193 GLN B CA 1
ATOM 3836 C C . GLN B 1 193 ? -26.330 31.873 -17.564 1.00 44.76 193 GLN B C 1
ATOM 3837 O O . GLN B 1 193 ? -25.787 31.739 -16.463 1.00 45.31 193 GLN B O 1
ATOM 3843 N N . LEU B 1 194 ? -26.854 30.856 -18.249 1.00 35.66 194 LEU B N 1
ATOM 3844 C CA . LEU B 1 194 ? -26.803 29.472 -17.769 1.00 29.70 194 LEU B CA 1
ATOM 3845 C C . LEU B 1 194 ? -25.373 28.936 -17.705 1.00 28.85 194 LEU B C 1
ATOM 3846 O O . LEU B 1 194 ? -25.044 28.139 -16.825 1.00 29.23 194 LEU B O 1
ATOM 3851 N N . GLY B 1 195 ? -24.536 29.375 -18.642 1.00 27.65 195 GLY B N 1
ATOM 3852 C CA . GLY B 1 195 ? -23.125 29.001 -18.657 1.00 27.94 195 GLY B CA 1
ATOM 3853 C C . GLY B 1 195 ? -22.571 28.631 -20.020 1.00 28.21 195 GLY B C 1
ATOM 3854 O O . GLY B 1 195 ? -21.498 28.031 -20.115 1.00 28.24 195 GLY B O 1
ATOM 3855 N N . ALA B 1 196 ? -23.299 28.989 -21.076 1.00 27.77 196 ALA B N 1
ATOM 3856 C CA . ALA B 1 196 ? -22.860 28.721 -22.443 1.00 27.23 196 ALA B CA 1
ATOM 3857 C C . ALA B 1 196 ? -21.842 29.760 -22.904 1.00 27.08 196 ALA B C 1
ATOM 3858 O O . ALA B 1 196 ? -22.090 30.966 -22.821 1.00 26.66 196 ALA B O 1
ATOM 3860 N N . SER B 1 197 ? -20.697 29.278 -23.380 1.00 29.01 197 SER B N 1
ATOM 3861 C CA . SER B 1 197 ? -19.631 30.143 -23.882 1.00 31.55 197 SER B CA 1
ATOM 3862 C C . SER B 1 197 ? -19.973 30.711 -25.257 1.00 32.38 197 SER B C 1
ATOM 3863 O O . SER B 1 197 ? -19.693 31.878 -25.541 1.00 31.94 197 SER B O 1
ATOM 3866 N N . GLU B 1 198 ? -20.578 29.878 -26.102 1.00 36.35 198 GLU B N 1
ATOM 3867 C CA . GLU B 1 198 ? -20.948 30.267 -27.461 1.00 38.67 198 GLU B CA 1
ATOM 3868 C C . GLU B 1 198 ? -22.370 29.822 -27.789 1.00 36.53 198 GLU B C 1
ATOM 3869 O O . GLU B 1 198 ? -22.743 28.673 -27.544 1.00 35.54 198 GLU B O 1
ATOM 3875 N N . VAL B 1 199 ? -23.159 30.742 -28.339 1.00 32.73 199 VAL B N 1
ATOM 3876 C CA . VAL B 1 199 ? -24.542 30.456 -28.715 1.00 28.81 199 VAL B CA 1
ATOM 3877 C C . VAL B 1 199 ? -24.684 30.433 -30.236 1.00 27.79 199 VAL B C 1
ATOM 3878 O O . VAL B 1 199 ? -24.509 31.457 -30.904 1.00 28.35 199 VAL B O 1
ATOM 3882 N N . ILE B 1 200 ? -24.991 29.255 -30.772 1.00 24.12 200 ILE B N 1
ATOM 3883 C CA . ILE B 1 200 ? -25.216 29.084 -32.209 1.00 21.82 200 ILE B CA 1
ATOM 3884 C C . ILE B 1 200 ? -26.685 28.781 -32.510 1.00 22.97 200 ILE B C 1
ATOM 3885 O O . ILE B 1 200 ? -27.478 28.546 -31.595 1.00 24.08 200 ILE B O 1
ATOM 3890 N N . SER B 1 201 ? -27.040 28.797 -33.792 1.00 23.13 201 SER B N 1
ATOM 3891 C CA . SER B 1 201 ? -28.406 28.508 -34.224 1.00 25.57 201 SER B CA 1
ATOM 3892 C C . SER B 1 201 ? -28.621 27.011 -34.447 1.00 26.22 201 SER B C 1
ATOM 3893 O O . SER B 1 201 ? -27.666 26.228 -34.432 1.00 26.94 201 SER B O 1
ATOM 3896 N N . ARG B 1 202 ? -29.880 26.624 -34.648 1.00 24.85 202 ARG B N 1
ATOM 3897 C CA . ARG B 1 202 ? -30.243 25.244 -34.972 1.00 26.57 202 ARG B CA 1
ATOM 3898 C C . ARG B 1 202 ? -29.748 24.871 -36.372 1.00 27.32 202 ARG B C 1
ATOM 3899 O O . ARG B 1 202 ? -29.553 23.693 -36.681 1.00 27.72 202 ARG B O 1
ATOM 3907 N N . GLU B 1 203 ? -29.540 25.890 -37.204 1.00 29.81 203 GLU B N 1
ATOM 3908 C CA . GLU B 1 203 ? -29.065 25.715 -38.575 1.00 32.31 203 GLU B CA 1
ATOM 3909 C C . GLU B 1 203 ? -27.576 25.368 -38.626 1.00 30.25 203 GLU B C 1
ATOM 3910 O O . GLU B 1 203 ? -27.120 24.703 -39.559 1.00 30.52 203 GLU B O 1
ATOM 3916 N N . ASP B 1 204 ? -26.828 25.824 -37.623 1.00 27.69 204 ASP B N 1
ATOM 3917 C CA . ASP B 1 204 ? -25.384 25.585 -37.543 1.00 27.06 204 ASP B CA 1
ATOM 3918 C C . ASP B 1 204 ? -25.038 24.117 -37.291 1.00 27.71 204 ASP B C 1
ATOM 3919 O O . ASP B 1 204 ? -23.991 23.637 -37.731 1.00 28.93 204 ASP B O 1
ATOM 3924 N N . VAL B 1 205 ? -25.921 23.415 -36.583 1.00 29.63 205 VAL B N 1
ATOM 3925 C CA . VAL B 1 205 ? -25.748 21.988 -36.311 1.00 29.53 205 VAL B CA 1
ATOM 3926 C C . VAL B 1 205 ? -26.190 21.160 -37.521 1.00 30.56 205 VAL B C 1
ATOM 3927 O O . VAL B 1 205 ? -25.452 20.288 -37.986 1.00 30.86 205 VAL B O 1
ATOM 3931 N N . TYR B 1 206 ? -27.391 21.444 -38.025 1.00 32.65 206 TYR B N 1
ATOM 3932 C CA . TYR B 1 206 ? -27.943 20.741 -39.184 1.00 37.18 206 TYR B CA 1
ATOM 3933 C C . TYR B 1 206 ? -28.851 21.635 -40.031 1.00 42.80 206 TYR B C 1
ATOM 3934 O O . TYR B 1 206 ? -29.926 22.049 -39.587 1.00 43.31 206 TYR B O 1
ATOM 3943 N N . ASP B 1 207 ? -28.395 21.927 -41.249 1.00 56.72 207 ASP B N 1
ATOM 3944 C CA . ASP B 1 207 ? -29.183 22.644 -42.256 1.00 59.75 207 ASP B CA 1
ATOM 3945 C C . ASP B 1 207 ? -28.610 22.413 -43.652 1.00 56.20 207 ASP B C 1
ATOM 3946 O O . ASP B 1 207 ? -29.355 22.345 -44.633 1.00 54.22 207 ASP B O 1
ATOM 3951 N N . GLY B 1 208 ? -27.286 22.293 -43.731 1.00 49.36 208 GLY B N 1
ATOM 3952 C CA . GLY B 1 208 ? -26.595 22.025 -44.992 1.00 46.53 208 GLY B CA 1
ATOM 3953 C C . GLY B 1 208 ? -26.703 20.578 -45.442 1.00 45.29 208 GLY B C 1
ATOM 3954 O O . GLY B 1 208 ? -25.994 20.154 -46.359 1.00 43.39 208 GLY B O 1
ATOM 3955 N N . THR B 1 209 ? -27.590 19.829 -44.783 1.00 45.41 209 THR B N 1
ATOM 3956 C CA . THR B 1 209 ? -27.888 18.420 -45.088 1.00 43.63 209 THR B CA 1
ATOM 3957 C C . THR B 1 209 ? -26.749 17.453 -44.720 1.00 41.86 209 THR B C 1
ATOM 3958 O O . THR B 1 209 ? -25.590 17.855 -44.576 1.00 41.62 209 THR B O 1
ATOM 3962 N N . LEU B 1 210 ? -27.112 16.179 -44.569 1.00 38.17 210 LEU B N 1
ATOM 3963 C CA . LEU B 1 210 ? -26.231 15.129 -44.052 1.00 36.07 210 LEU B CA 1
ATOM 3964 C C . LEU B 1 210 ? -24.956 14.900 -44.860 1.00 36.23 210 LEU B C 1
ATOM 3965 O O . LEU B 1 210 ? -24.960 14.968 -46.091 1.00 35.33 210 LEU B O 1
ATOM 3970 N N . LYS B 1 211 ? -23.871 14.630 -44.137 1.00 39.02 211 LYS B N 1
ATOM 3971 C CA . LYS B 1 211 ? -22.601 14.207 -44.720 1.00 39.64 211 LYS B CA 1
ATOM 3972 C C . LYS B 1 211 ? -22.046 13.043 -43.902 1.00 36.09 211 LYS B C 1
ATOM 3973 O O . LYS B 1 211 ? -22.328 12.931 -42.706 1.00 35.01 211 LYS B O 1
ATOM 3979 N N . ALA B 1 212 ? -21.266 12.180 -44.551 1.00 30.37 212 ALA B N 1
ATOM 3980 C CA . ALA B 1 212 ? -20.674 11.014 -43.892 1.00 26.34 212 ALA B CA 1
ATOM 3981 C C . ALA B 1 212 ? -19.669 11.420 -42.814 1.00 24.65 212 ALA B C 1
ATOM 3982 O O . ALA B 1 212 ? -19.754 10.962 -41.672 1.00 25.47 212 ALA B O 1
ATOM 3984 N N . LEU B 1 213 ? -18.724 12.279 -43.188 1.00 22.20 213 LEU B N 1
ATOM 3985 C CA . LEU B 1 213 ? -17.742 12.825 -42.255 1.00 20.24 213 LEU B CA 1
ATOM 3986 C C . LEU B 1 213 ? -17.531 14.315 -42.511 1.00 21.61 213 LEU B C 1
ATOM 3987 O O . LEU B 1 213 ? -17.010 14.709 -43.559 1.00 22.80 213 LEU B O 1
ATOM 3992 N N . SER B 1 214 ? -17.951 15.134 -41.551 1.00 22.08 214 SER B N 1
ATOM 3993 C CA . SER B 1 214 ? -17.791 16.583 -41.636 1.00 23.57 214 SER B CA 1
ATOM 3994 C C . SER B 1 214 ? -16.628 17.053 -40.764 1.00 25.66 214 SER B C 1
ATOM 3995 O O . SER B 1 214 ? -15.976 16.243 -40.100 1.00 27.75 214 SER B O 1
ATOM 3998 N N . LYS B 1 215 ? -16.372 18.360 -40.778 1.00 27.03 215 LYS B N 1
ATOM 3999 C CA . LYS B 1 215 ? -15.302 18.963 -39.981 1.00 29.63 215 LYS B CA 1
ATOM 4000 C C . LYS B 1 215 ? -15.566 18.759 -38.490 1.00 26.59 215 LYS B C 1
ATOM 4001 O O . LYS B 1 215 ? -16.663 19.049 -38.004 1.00 25.50 215 LYS B O 1
ATOM 4007 N N . GLN B 1 216 ? -14.562 18.248 -37.778 1.00 22.30 216 GLN B N 1
ATOM 4008 C CA . GLN B 1 216 ? -14.661 18.005 -36.334 1.00 21.93 216 GLN B CA 1
ATOM 4009 C C . GLN B 1 216 ? -14.851 19.318 -35.580 1.00 21.46 216 GLN B C 1
ATOM 4010 O O . GLN B 1 216 ? -14.160 20.303 -35.854 1.00 23.41 216 GLN B O 1
ATOM 4016 N N . GLN B 1 217 ? -15.787 19.328 -34.632 1.00 23.07 217 GLN B N 1
ATOM 4017 C CA . GLN B 1 217 ? -16.202 20.576 -33.988 1.00 25.97 217 GLN B CA 1
ATOM 4018 C C . GLN B 1 217 ? -16.359 20.542 -32.464 1.00 26.09 217 GLN B C 1
ATOM 4019 O O . GLN B 1 217 ? -15.948 21.485 -31.785 1.00 25.54 217 GLN B O 1
ATOM 4025 N N . TRP B 1 218 ? -16.940 19.469 -31.928 1.00 28.46 218 TRP B N 1
ATOM 4026 C CA . TRP B 1 218 ? -17.469 19.515 -30.558 1.00 26.98 218 TRP B CA 1
ATOM 4027 C C . TRP B 1 218 ? -16.918 18.550 -29.504 1.00 26.93 218 TRP B C 1
ATOM 4028 O O . TRP B 1 218 ? -16.998 18.843 -28.309 1.00 30.96 218 TRP B O 1
ATOM 4039 N N . GLN B 1 219 ? -16.379 17.409 -29.934 1.00 21.01 219 GLN B N 1
ATOM 4040 C CA . GLN B 1 219 ? -15.942 16.338 -29.019 1.00 18.39 219 GLN B CA 1
ATOM 4041 C C . GLN B 1 219 ? -17.126 15.586 -28.404 1.00 17.60 219 GLN B C 1
ATOM 4042 O O . GLN B 1 219 ? -17.254 14.376 -28.580 1.00 17.60 219 GLN B O 1
ATOM 4048 N N . GLY B 1 220 ? -17.980 16.304 -27.679 1.00 15.38 220 GLY B N 1
ATOM 4049 C CA . GLY B 1 220 ? -19.140 15.704 -27.026 1.00 13.09 220 GLY B CA 1
ATOM 4050 C C . GLY B 1 220 ? -20.437 16.413 -27.354 1.00 11.88 220 GLY B C 1
ATOM 4051 O O . GLY B 1 220 ? -20.427 17.540 -27.859 1.00 10.45 220 GLY B O 1
ATOM 4052 N N . ALA B 1 221 ? -21.556 15.753 -27.060 1.00 9.62 221 ALA B N 1
ATOM 4053 C CA . ALA B 1 221 ? -22.879 16.319 -27.312 1.00 9.76 221 ALA B CA 1
ATOM 4054 C C . ALA B 1 221 ? -23.962 15.749 -26.399 1.00 9.62 221 ALA B C 1
ATOM 4055 O O . ALA B 1 221 ? -24.159 14.535 -26.333 1.00 9.65 221 ALA B O 1
ATOM 4057 N N . VAL B 1 222 ? -24.649 16.640 -25.687 1.00 10.01 222 VAL B N 1
ATOM 4058 C CA . VAL B 1 222 ? -25.882 16.289 -24.987 1.00 9.94 222 VAL B CA 1
ATOM 4059 C C . VAL B 1 222 ? -27.023 16.640 -25.937 1.00 13.59 222 VAL B C 1
ATOM 4060 O O . VAL B 1 222 ? -27.205 17.808 -26.294 1.00 12.87 222 VAL B O 1
ATOM 4064 N N . ASP B 1 223 ? -27.779 15.626 -26.350 1.00 20.71 223 ASP B N 1
ATOM 4065 C CA . ASP B 1 223 ? -28.712 15.768 -27.467 1.00 24.37 223 ASP B CA 1
ATOM 4066 C C . ASP B 1 223 ? -30.153 15.339 -27.142 1.00 26.03 223 ASP B C 1
ATOM 4067 O O . ASP B 1 223 ? -30.565 14.229 -27.492 1.00 24.54 223 ASP B O 1
ATOM 4072 N N . PRO B 1 224 ? -30.920 16.213 -26.485 1.00 28.06 224 PRO B N 1
ATOM 4073 C CA . PRO B 1 224 ? -32.343 15.960 -26.252 1.00 28.73 224 PRO B CA 1
ATOM 4074 C C . PRO B 1 224 ? -33.206 16.217 -27.496 1.00 28.77 224 PRO B C 1
ATOM 4075 O O . PRO B 1 224 ? -34.436 16.170 -27.414 1.00 29.77 224 PRO B O 1
ATOM 4079 N N . VAL B 1 225 ? -32.558 16.491 -28.628 1.00 28.33 225 VAL B N 1
ATOM 4080 C CA . VAL B 1 225 ? -33.243 16.667 -29.910 1.00 26.03 225 VAL B CA 1
ATOM 4081 C C . VAL B 1 225 ? -32.595 15.762 -30.963 1.00 26.10 225 VAL B C 1
ATOM 4082 O O . VAL B 1 225 ? -31.611 16.140 -31.606 1.00 29.49 225 VAL B O 1
ATOM 4086 N N . GLY B 1 226 ? -33.154 14.565 -31.126 1.00 21.24 226 GLY B N 1
ATOM 4087 C CA . GLY B 1 226 ? -32.626 13.579 -32.068 1.00 17.98 226 GLY B CA 1
ATOM 4088 C C . GLY B 1 226 ? -33.046 13.837 -33.502 1.00 17.25 226 GLY B C 1
ATOM 4089 O O . GLY B 1 226 ? -33.007 14.976 -33.977 1.00 15.48 226 GLY B O 1
ATOM 4090 N N . GLY B 1 227 ? -33.444 12.771 -34.193 1.00 18.02 227 GLY B N 1
ATOM 4091 C CA . GLY B 1 227 ? -33.900 12.865 -35.579 1.00 18.41 227 GLY B CA 1
ATOM 4092 C C . GLY B 1 227 ? -32.773 13.061 -36.575 1.00 20.51 227 GLY B C 1
ATOM 4093 O O . GLY B 1 227 ? -31.704 12.460 -36.446 1.00 20.51 227 GLY B O 1
ATOM 4094 N N . LYS B 1 228 ? -33.020 13.910 -37.570 1.00 26.06 228 LYS B N 1
ATOM 4095 C CA . LYS B 1 228 ? -32.050 14.186 -38.632 1.00 31.44 228 LYS B CA 1
ATOM 4096 C C . LYS B 1 228 ? -30.892 15.061 -38.154 1.00 31.82 228 LYS B C 1
ATOM 4097 O O . LYS B 1 228 ? -29.792 15.000 -38.710 1.00 32.48 228 LYS B O 1
ATOM 4103 N N . GLN B 1 229 ? -31.150 15.872 -37.128 1.00 29.32 229 GLN B N 1
ATOM 4104 C CA . GLN B 1 229 ? -30.137 16.748 -36.539 1.00 28.15 229 GLN B CA 1
ATOM 4105 C C . GLN B 1 229 ? -29.011 15.942 -35.894 1.00 25.98 229 GLN B C 1
ATOM 4106 O O . GLN B 1 229 ? -27.841 16.315 -35.994 1.00 24.58 229 GLN B O 1
ATOM 4112 N N . LEU B 1 230 ? -29.379 14.839 -35.243 1.00 21.55 230 LEU B N 1
ATOM 4113 C CA . LEU B 1 230 ? -28.429 13.954 -34.569 1.00 19.84 230 LEU B CA 1
ATOM 4114 C C . LEU B 1 230 ? -27.451 13.288 -35.540 1.00 19.59 230 LEU B C 1
ATOM 4115 O O . LEU B 1 230 ? -26.263 13.160 -35.238 1.00 18.76 230 LEU B O 1
ATOM 4120 N N . ALA B 1 231 ? -27.959 12.876 -36.701 1.00 22.08 231 ALA B N 1
ATOM 4121 C CA . ALA B 1 231 ? -27.154 12.192 -37.715 1.00 22.13 231 ALA B CA 1
ATOM 4122 C C . ALA B 1 231 ? -26.084 13.096 -38.331 1.00 21.42 231 ALA B C 1
ATOM 4123 O O . ALA B 1 231 ? -24.975 12.641 -38.620 1.00 21.09 231 ALA B O 1
ATOM 4125 N N . SER B 1 232 ? -26.424 14.368 -38.530 1.00 19.05 232 SER B N 1
ATOM 4126 C CA . SER B 1 232 ? -25.473 15.360 -39.031 1.00 16.92 232 SER B CA 1
ATOM 4127 C C . SER B 1 232 ? -24.536 15.827 -37.919 1.00 17.66 232 SER B C 1
ATOM 4128 O O . SER B 1 232 ? -23.398 16.222 -38.181 1.00 18.64 232 SER B O 1
ATOM 4131 N N . LEU B 1 233 ? -25.032 15.780 -36.684 1.00 18.04 233 LEU B N 1
ATOM 4132 C CA . LEU B 1 233 ? -24.249 16.124 -35.499 1.00 17.98 233 LEU B CA 1
ATOM 4133 C C . LEU B 1 233 ? -23.172 15.070 -35.228 1.00 16.34 233 LEU B C 1
ATOM 4134 O O . LEU B 1 233 ? -22.042 15.413 -34.874 1.00 17.04 233 LEU B O 1
ATOM 4139 N N . LEU B 1 234 ? -23.527 13.798 -35.410 1.00 12.13 234 LEU B N 1
ATOM 4140 C CA . LEU B 1 234 ? -22.602 12.676 -35.205 1.00 11.45 234 LEU B CA 1
ATOM 4141 C C . LEU B 1 234 ? -21.364 12.735 -36.101 1.00 11.98 234 LEU B C 1
ATOM 4142 O O . LEU B 1 234 ? -20.284 12.294 -35.702 1.00 12.37 234 LEU B O 1
ATOM 4147 N N . SER B 1 235 ? -21.529 13.280 -37.305 1.00 12.66 235 SER B N 1
ATOM 4148 C CA . SER B 1 235 ? -20.427 13.434 -38.254 1.00 14.54 235 SER B CA 1
ATOM 4149 C C . SER B 1 235 ? -19.519 14.617 -37.909 1.00 15.92 235 SER B C 1
ATOM 4150 O O . SER B 1 235 ? -18.400 14.717 -38.418 1.00 14.65 235 SER B O 1
ATOM 4153 N N . LYS B 1 236 ? -20.006 15.504 -37.043 1.00 16.03 236 LYS B N 1
ATOM 4154 C CA . LYS B 1 236 ? -19.258 16.692 -36.628 1.00 15.50 236 LYS B CA 1
ATOM 4155 C C . LYS B 1 236 ? -18.616 16.518 -35.246 1.00 15.86 236 LYS B C 1
ATOM 4156 O O . LYS B 1 236 ? -18.330 17.501 -34.554 1.00 17.17 236 LYS B O 1
ATOM 4162 N N . ILE B 1 237 ? -18.383 15.266 -34.858 1.00 16.02 237 ILE B N 1
ATOM 4163 C CA . ILE B 1 237 ? -17.800 14.942 -33.555 1.00 15.34 237 ILE B CA 1
ATOM 4164 C C . ILE B 1 237 ? -16.303 14.644 -33.674 1.00 15.40 237 ILE B C 1
ATOM 4165 O O . ILE B 1 237 ? -15.864 13.977 -34.614 1.00 15.02 237 ILE B O 1
ATOM 4170 N N . GLN B 1 238 ? -15.534 15.151 -32.710 1.00 17.45 238 GLN B N 1
ATOM 4171 C CA . GLN B 1 238 ? -14.087 14.943 -32.639 1.00 19.41 238 GLN B CA 1
ATOM 4172 C C . GLN B 1 238 ? -13.753 13.485 -32.302 1.00 17.59 238 GLN B C 1
ATOM 4173 O O . GLN B 1 238 ? -14.624 12.729 -31.863 1.00 17.93 238 GLN B O 1
ATOM 4179 N N . TYR B 1 239 ? -12.493 13.100 -32.510 1.00 16.33 239 TYR B N 1
ATOM 4180 C CA . TYR B 1 239 ? -12.040 11.724 -32.288 1.00 14.57 239 TYR B CA 1
ATOM 4181 C C . TYR B 1 239 ? -12.236 11.260 -30.845 1.00 13.74 239 TYR B C 1
ATOM 4182 O O . TYR B 1 239 ? -11.928 11.990 -29.899 1.00 16.27 239 TYR B O 1
ATOM 4191 N N . GLY B 1 240 ? -12.746 10.039 -30.695 1.00 10.44 240 GLY B N 1
ATOM 4192 C CA . GLY B 1 240 ? -12.987 9.436 -29.385 1.00 9.25 240 GLY B CA 1
ATOM 4193 C C . GLY B 1 240 ? -14.104 10.104 -28.606 1.00 9.95 240 GLY B C 1
ATOM 4194 O O . GLY B 1 240 ? -14.163 10.001 -27.378 1.00 8.83 240 GLY B O 1
ATOM 4195 N N . GLY B 1 241 ? -14.992 10.788 -29.324 1.00 11.64 241 GLY B N 1
ATOM 4196 C CA . GLY B 1 241 ? -16.087 11.528 -28.710 1.00 13.39 241 GLY B CA 1
ATOM 4197 C C . GLY B 1 241 ? -17.290 10.670 -28.374 1.00 14.72 241 GLY B C 1
ATOM 4198 O O . GLY B 1 241 ? -17.313 9.472 -28.668 1.00 16.67 241 GLY B O 1
ATOM 4199 N N . SER B 1 242 ? -18.290 11.290 -27.753 1.00 13.32 242 SER B N 1
ATOM 4200 C CA . SER B 1 242 ? -19.513 10.596 -27.356 1.00 14.21 242 SER B CA 1
ATOM 4201 C C . SER B 1 242 ? -20.727 11.520 -27.361 1.00 12.61 242 SER B C 1
ATOM 4202 O O . SER B 1 242 ? -20.624 12.698 -27.011 1.00 12.26 242 SER B O 1
ATOM 4205 N N . VAL B 1 243 ? -21.873 10.973 -27.761 1.00 12.54 243 VAL B N 1
ATOM 4206 C CA . VAL B 1 243 ? -23.122 11.731 -27.826 1.00 11.62 243 VAL B CA 1
ATOM 4207 C C . VAL B 1 243 ? -24.209 11.074 -26.974 1.00 14.32 243 VAL B C 1
ATOM 4208 O O . VAL B 1 243 ? -24.488 9.882 -27.117 1.00 13.99 243 VAL B O 1
ATOM 4212 N N . ALA B 1 244 ? -24.812 11.865 -26.089 1.00 18.26 244 ALA B N 1
ATOM 4213 C CA . ALA B 1 244 ? -25.908 11.406 -25.241 1.00 20.02 244 ALA B CA 1
ATOM 4214 C C . ALA B 1 244 ? -27.253 11.779 -25.860 1.00 22.15 244 ALA B C 1
ATOM 4215 O O . ALA B 1 244 ? -27.500 12.949 -26.153 1.00 21.05 244 ALA B O 1
ATOM 4217 N N . VAL B 1 245 ? -28.116 10.785 -26.055 1.00 27.58 245 VAL B N 1
ATOM 4218 C CA . VAL B 1 245 ? -29.415 11.006 -26.699 1.00 30.00 245 VAL B CA 1
ATOM 4219 C C . VAL B 1 245 ? -30.465 11.480 -25.683 1.00 30.77 245 VAL B C 1
ATOM 4220 O O . VAL B 1 245 ? -30.461 12.649 -25.294 1.00 34.36 245 VAL B O 1
ATOM 4224 N N . SER B 1 246 ? -31.351 10.570 -25.271 1.00 26.68 246 SER B N 1
ATOM 4225 C CA . SER B 1 246 ? -32.406 10.813 -24.265 1.00 23.46 246 SER B CA 1
ATOM 4226 C C . SER B 1 246 ? -33.664 11.542 -24.769 1.00 22.48 246 SER B C 1
ATOM 4227 O O . SER B 1 246 ? -34.736 11.401 -24.177 1.00 23.32 246 SER B O 1
ATOM 4230 N N . GLY B 1 247 ? -33.534 12.309 -25.850 1.00 20.02 247 GLY B N 1
ATOM 4231 C CA . GLY B 1 247 ? -34.657 13.085 -26.383 1.00 17.77 247 GLY B CA 1
ATOM 4232 C C . GLY B 1 247 ? -35.055 12.718 -27.800 1.00 18.34 247 GLY B C 1
ATOM 4233 O O . GLY B 1 247 ? -34.198 12.450 -28.646 1.00 16.51 247 GLY B O 1
ATOM 4234 N N . LEU B 1 248 ? -36.363 12.716 -28.057 1.00 25.62 248 LEU B N 1
ATOM 4235 C CA . LEU B 1 248 ? -36.912 12.309 -29.355 1.00 30.25 248 LEU B CA 1
ATOM 4236 C C . LEU B 1 248 ? -37.529 13.457 -30.164 1.00 33.59 248 LEU B C 1
ATOM 4237 O O . LEU B 1 248 ? -38.143 13.224 -31.210 1.00 35.91 248 LEU B O 1
ATOM 4242 N N . THR B 1 249 ? -37.365 14.687 -29.679 1.00 35.65 249 THR B N 1
ATOM 4243 C CA . THR B 1 249 ? -37.858 15.873 -30.385 1.00 36.16 249 THR B CA 1
ATOM 4244 C C . THR B 1 249 ? -37.081 16.103 -31.680 1.00 36.64 249 THR B C 1
ATOM 4245 O O . THR B 1 249 ? -35.909 15.734 -31.784 1.00 40.16 249 THR B O 1
ATOM 4249 N N . GLY B 1 250 ? -37.746 16.700 -32.666 1.00 30.59 250 GLY B N 1
ATOM 4250 C CA . GLY B 1 250 ? -37.146 16.944 -33.977 1.00 24.59 250 GLY B CA 1
ATOM 4251 C C . GLY B 1 250 ? -37.015 15.689 -34.821 1.00 22.02 250 GLY B C 1
ATOM 4252 O O . GLY B 1 250 ? -36.143 15.605 -35.689 1.00 23.23 250 GLY B O 1
ATOM 4253 N N . GLY B 1 251 ? -37.884 14.713 -34.564 1.00 18.75 251 GLY B N 1
ATOM 4254 C CA . GLY B 1 251 ? -37.898 13.460 -35.314 1.00 15.27 251 GLY B CA 1
ATOM 4255 C C . GLY B 1 251 ? -37.425 12.262 -34.512 1.00 14.50 251 GLY B C 1
ATOM 4256 O O . GLY B 1 251 ? -36.573 12.388 -33.629 1.00 16.47 251 GLY B O 1
ATOM 4257 N N . GLY B 1 252 ? -37.989 11.099 -34.824 1.00 13.46 252 GLY B N 1
ATOM 4258 C CA . GLY B 1 252 ? -37.595 9.843 -34.192 1.00 14.93 252 GLY B CA 1
ATOM 4259 C C . GLY B 1 252 ? -36.826 8.935 -35.135 1.00 16.45 252 GLY B C 1
ATOM 4260 O O . GLY B 1 252 ? -36.542 7.783 -34.803 1.00 15.28 252 GLY B O 1
ATOM 4261 N N . GLU B 1 253 ? -36.491 9.459 -36.312 1.00 21.68 253 GLU B N 1
ATOM 4262 C CA . GLU B 1 253 ? -35.763 8.705 -37.329 1.00 26.16 253 GLU B CA 1
ATOM 4263 C C . GLU B 1 253 ? -34.365 9.291 -37.515 1.00 24.28 253 GLU B C 1
ATOM 4264 O O . GLU B 1 253 ? -34.217 10.447 -37.921 1.00 24.05 253 GLU B O 1
ATOM 4270 N N . VAL B 1 254 ? -33.347 8.489 -37.211 1.00 21.69 254 VAL B N 1
ATOM 4271 C CA . VAL B 1 254 ? -31.954 8.930 -37.309 1.00 18.21 254 VAL B CA 1
ATOM 4272 C C . VAL B 1 254 ? -31.215 8.190 -38.432 1.00 16.40 254 VAL B C 1
ATOM 4273 O O . VAL B 1 254 ? -30.888 7.008 -38.296 1.00 16.73 254 VAL B O 1
ATOM 4277 N N . PRO B 1 255 ? -30.963 8.886 -39.541 1.00 13.89 255 PRO B N 1
ATOM 4278 C CA . PRO B 1 255 ? -30.216 8.314 -40.659 1.00 13.40 255 PRO B CA 1
ATOM 4279 C C . PRO B 1 255 ? -28.697 8.400 -40.459 1.00 13.62 255 PRO B C 1
ATOM 4280 O O . PRO B 1 255 ? -28.013 9.148 -41.165 1.00 15.54 255 PRO B O 1
ATOM 4284 N N . ALA B 1 256 ? -28.187 7.631 -39.498 1.00 14.46 256 ALA B N 1
ATOM 4285 C CA . ALA B 1 256 ? -26.754 7.582 -39.201 1.00 15.59 256 ALA B CA 1
ATOM 4286 C C . ALA B 1 256 ? -25.984 6.840 -40.293 1.00 17.91 256 ALA B C 1
ATOM 4287 O O . ALA B 1 256 ? -26.551 6.008 -41.003 1.00 18.64 256 ALA B O 1
ATOM 4289 N N . THR B 1 257 ? -24.694 7.147 -40.424 1.00 24.13 257 THR B N 1
ATOM 4290 C CA . THR B 1 257 ? -23.865 6.550 -41.473 1.00 25.29 257 THR B CA 1
ATOM 4291 C C . THR B 1 257 ? -22.515 6.041 -40.949 1.00 24.13 257 THR B C 1
ATOM 4292 O O . THR B 1 257 ? -21.484 6.682 -41.147 1.00 27.45 257 THR B O 1
ATOM 4296 N N . VAL B 1 258 ? -22.561 4.889 -40.275 1.00 17.45 258 VAL B N 1
ATOM 4297 C CA . VAL B 1 258 ? -21.401 4.095 -39.798 1.00 16.19 258 VAL B CA 1
ATOM 4298 C C . VAL B 1 258 ? -20.016 4.755 -39.586 1.00 17.67 258 VAL B C 1
ATOM 4299 O O . VAL B 1 258 ? -19.322 4.433 -38.620 1.00 16.75 258 VAL B O 1
ATOM 4303 N N . TYR B 1 259 ? -19.630 5.666 -40.478 1.00 21.02 259 TYR B N 1
ATOM 4304 C CA . TYR B 1 259 ? -18.258 6.195 -40.550 1.00 24.12 259 TYR B CA 1
ATOM 4305 C C . TYR B 1 259 ? -17.714 6.948 -39.319 1.00 23.05 259 TYR B C 1
ATOM 4306 O O . TYR B 1 259 ? -16.564 6.710 -38.940 1.00 25.28 259 TYR B O 1
ATOM 4315 N N . PRO B 1 260 ? -18.493 7.846 -38.703 1.00 18.62 260 PRO B N 1
ATOM 4316 C CA . PRO B 1 260 ? -18.063 8.491 -37.456 1.00 17.00 260 PRO B CA 1
ATOM 4317 C C . PRO B 1 260 ? -17.737 7.485 -36.350 1.00 15.40 260 PRO B C 1
ATOM 4318 O O . PRO B 1 260 ? -16.846 7.731 -35.536 1.00 15.03 260 PRO B O 1
ATOM 4322 N N . PHE B 1 261 ? -18.451 6.362 -36.336 1.00 13.40 261 PHE B N 1
ATOM 4323 C CA . PHE B 1 261 ? -18.232 5.305 -35.352 1.00 10.30 261 PHE B CA 1
ATOM 4324 C C . PHE B 1 261 ? -16.947 4.522 -35.636 1.00 9.95 261 PHE B C 1
ATOM 4325 O O . PHE B 1 261 ? -16.107 4.357 -34.750 1.00 8.83 261 PHE B O 1
ATOM 4333 N N . ILE B 1 262 ? -16.792 4.062 -36.876 1.00 13.68 262 ILE B N 1
ATOM 4334 C CA . ILE B 1 262 ? -15.683 3.174 -37.247 1.00 17.51 262 ILE B CA 1
ATOM 4335 C C . ILE B 1 262 ? -14.335 3.877 -37.441 1.00 19.29 262 ILE B C 1
ATOM 4336 O O . ILE B 1 262 ? -13.288 3.304 -37.132 1.00 20.91 262 ILE B O 1
ATOM 4341 N N . LEU B 1 263 ? -14.365 5.109 -37.947 1.00 19.77 263 LEU B N 1
ATOM 4342 C CA . LEU B 1 263 ? -13.140 5.825 -38.312 1.00 18.47 263 LEU B CA 1
ATOM 4343 C C . LEU B 1 263 ? -12.705 6.869 -37.282 1.00 19.89 263 LEU B C 1
ATOM 4344 O O . LEU B 1 263 ? -11.522 7.209 -37.204 1.00 19.72 263 LEU B O 1
ATOM 4349 N N . ARG B 1 264 ? -13.657 7.370 -36.498 1.00 20.57 264 ARG B N 1
ATOM 4350 C CA . ARG B 1 264 ? -13.370 8.400 -35.496 1.00 18.29 264 ARG B CA 1
ATOM 4351 C C . ARG B 1 264 ? -13.553 7.923 -34.053 1.00 16.19 264 ARG B C 1
ATOM 4352 O O . ARG B 1 264 ? -13.192 8.631 -33.110 1.00 14.78 264 ARG B O 1
ATOM 4360 N N . GLY B 1 265 ? -14.111 6.725 -33.889 1.00 13.67 265 GLY B N 1
ATOM 4361 C CA . GLY B 1 265 ? -14.321 6.137 -32.565 1.00 12.47 265 GLY B CA 1
ATOM 4362 C C . GLY B 1 265 ? -15.394 6.829 -31.743 1.00 11.71 265 GLY B C 1
ATOM 4363 O O . GLY B 1 265 ? -15.347 6.812 -30.511 1.00 11.70 265 GLY B O 1
ATOM 4364 N N . VAL B 1 266 ? -16.359 7.437 -32.430 1.00 12.53 266 VAL B N 1
ATOM 4365 C CA . VAL B 1 266 ? -17.472 8.134 -31.783 1.00 12.85 266 VAL B CA 1
ATOM 4366 C C . VAL B 1 266 ? -18.491 7.118 -31.267 1.00 12.61 266 VAL B C 1
ATOM 4367 O O . VAL B 1 266 ? -18.751 6.107 -31.921 1.00 13.84 266 VAL B O 1
ATOM 4371 N N . SER B 1 267 ? -19.054 7.389 -30.092 1.00 11.52 267 SER B N 1
ATOM 4372 C CA . SER B 1 267 ? -20.049 6.507 -29.487 1.00 12.50 267 SER B CA 1
ATOM 4373 C C . SER B 1 267 ? -21.373 7.222 -29.224 1.00 10.67 267 SER B C 1
ATOM 4374 O O . SER B 1 267 ? -21.397 8.313 -28.653 1.00 10.05 267 SER B O 1
ATOM 4377 N N . LEU B 1 268 ? -22.469 6.598 -29.649 1.00 12.09 268 LEU B N 1
ATOM 4378 C CA . LEU B 1 268 ? -23.808 7.138 -29.425 1.00 12.35 268 LEU B CA 1
ATOM 4379 C C . LEU B 1 268 ? -24.447 6.479 -28.204 1.00 12.59 268 LEU B C 1
ATOM 4380 O O . LEU B 1 268 ? -24.953 5.357 -28.281 1.00 14.12 268 LEU B O 1
ATOM 4385 N N . LEU B 1 269 ? -24.414 7.191 -27.081 1.00 9.26 269 LEU B N 1
ATOM 4386 C CA . LEU B 1 269 ? -24.904 6.670 -25.808 1.00 7.44 269 LEU B CA 1
ATOM 4387 C C . LEU B 1 269 ? -26.360 7.055 -25.574 1.00 8.34 269 LEU B C 1
ATOM 4388 O O . LEU B 1 269 ? -26.732 8.222 -25.706 1.00 8.82 269 LEU B O 1
ATOM 4393 N N . GLY B 1 270 ? -27.175 6.064 -25.227 1.00 9.62 270 GLY B N 1
ATOM 4394 C CA . GLY B 1 270 ? -28.588 6.289 -24.951 1.00 8.64 270 GLY B CA 1
ATOM 4395 C C . GLY B 1 270 ? -28.870 6.390 -23.466 1.00 8.82 270 GLY B C 1
ATOM 4396 O O . GLY B 1 270 ? -28.483 5.512 -22.691 1.00 7.78 270 GLY B O 1
ATOM 4397 N N . ILE B 1 271 ? -29.547 7.466 -23.074 1.00 6.61 271 ILE B N 1
ATOM 4398 C CA . ILE B 1 271 ? -29.861 7.715 -21.670 1.00 7.36 271 ILE B CA 1
ATOM 4399 C C . ILE B 1 271 ? -31.349 7.517 -21.384 1.00 8.78 271 ILE B C 1
ATOM 4400 O O . ILE B 1 271 ? -32.210 8.150 -22.003 1.00 9.70 271 ILE B O 1
ATOM 4405 N N . ASP B 1 272 ? -31.630 6.610 -20.452 1.00 12.49 272 ASP B N 1
ATOM 4406 C CA . ASP B 1 272 ? -32.988 6.335 -20.002 1.00 15.71 272 ASP B CA 1
ATOM 4407 C C . ASP B 1 272 ? -33.104 6.642 -18.513 1.00 17.30 272 ASP B C 1
ATOM 4408 O O . ASP B 1 272 ? -32.591 5.899 -17.671 1.00 18.07 272 ASP B O 1
ATOM 4413 N N . SER B 1 273 ? -33.772 7.748 -18.200 1.00 19.97 273 SER B N 1
ATOM 4414 C CA . SER B 1 273 ? -33.990 8.163 -16.818 1.00 21.42 273 SER B CA 1
ATOM 4415 C C . SER B 1 273 ? -35.097 7.350 -16.152 1.00 19.83 273 SER B C 1
ATOM 4416 O O . SER B 1 273 ? -35.172 7.286 -14.923 1.00 21.33 273 SER B O 1
ATOM 4419 N N . VAL B 1 274 ? -35.941 6.728 -16.976 1.00 17.08 274 VAL B N 1
ATOM 4420 C CA . VAL B 1 274 ? -37.120 5.999 -16.506 1.00 15.23 274 VAL B CA 1
ATOM 4421 C C . VAL B 1 274 ? -36.757 4.801 -15.621 1.00 16.66 274 VAL B C 1
ATOM 4422 O O . VAL B 1 274 ? -37.226 4.704 -14.489 1.00 16.78 274 VAL B O 1
ATOM 4426 N N . TYR B 1 275 ? -35.915 3.905 -16.129 1.00 18.88 275 TYR B N 1
ATOM 4427 C CA . TYR B 1 275 ? -35.543 2.708 -15.375 1.00 21.05 275 TYR B CA 1
ATOM 4428 C C . TYR B 1 275 ? -34.041 2.597 -15.097 1.00 20.18 275 TYR B C 1
ATOM 4429 O O . TYR B 1 275 ? -33.441 1.530 -15.262 1.00 21.08 275 TYR B O 1
ATOM 4438 N N . CYS B 1 276 ? -33.446 3.710 -14.673 1.00 16.30 276 CYS B N 1
ATOM 4439 C CA . CYS B 1 276 ? -32.050 3.732 -14.248 1.00 14.53 276 CYS B CA 1
ATOM 4440 C C . CYS B 1 276 ? -31.936 3.094 -12.863 1.00 11.96 276 CYS B C 1
ATOM 4441 O O . CYS B 1 276 ? -32.645 3.498 -11.936 1.00 13.04 276 CYS B O 1
ATOM 4444 N N . PRO B 1 277 ? -31.061 2.095 -12.726 1.00 10.41 277 PRO B N 1
ATOM 4445 C CA . PRO B 1 277 ? -30.906 1.356 -11.468 1.00 10.97 277 PRO B CA 1
ATOM 4446 C C . PRO B 1 277 ? -30.507 2.247 -10.293 1.00 13.84 277 PRO B C 1
ATOM 4447 O O . PRO B 1 277 ? -29.787 3.231 -10.480 1.00 15.57 277 PRO B O 1
ATOM 4459 N N . ASP B 1 279 ? -28.431 1.817 -7.994 1.00 13.65 279 ASP B N 1
ATOM 4460 C CA . ASP B 1 279 ? -26.975 1.844 -7.844 1.00 15.21 279 ASP B CA 1
ATOM 4461 C C . ASP B 1 279 ? -26.349 3.052 -8.548 1.00 16.71 279 ASP B C 1
ATOM 4462 O O . ASP B 1 279 ? -25.463 3.708 -7.995 1.00 17.15 279 ASP B O 1
ATOM 4467 N N . VAL B 1 280 ? -26.818 3.335 -9.761 1.00 18.31 280 VAL B N 1
ATOM 4468 C CA . VAL B 1 280 ? -26.342 4.479 -10.540 1.00 17.43 280 VAL B CA 1
ATOM 4469 C C . VAL B 1 280 ? -27.112 5.747 -10.159 1.00 18.64 280 VAL B C 1
ATOM 4470 O O . VAL B 1 280 ? -26.526 6.826 -10.055 1.00 19.25 280 VAL B O 1
ATOM 4474 N N . ARG B 1 281 ? -28.419 5.598 -9.940 1.00 17.29 281 ARG B N 1
ATOM 4475 C CA . ARG B 1 281 ? -29.315 6.710 -9.599 1.00 16.71 281 ARG B CA 1
ATOM 4476 C C . ARG B 1 281 ? -28.839 7.509 -8.384 1.00 19.73 281 ARG B C 1
ATOM 4477 O O . ARG B 1 281 ? -28.809 8.741 -8.420 1.00 22.21 281 ARG B O 1
ATOM 4485 N N . ALA B 1 282 ? -28.470 6.799 -7.319 1.00 20.07 282 ALA B N 1
ATOM 4486 C CA . ALA B 1 282 ? -27.981 7.423 -6.089 1.00 19.50 282 ALA B CA 1
ATOM 4487 C C . ALA B 1 282 ? -26.624 8.097 -6.290 1.00 18.32 282 ALA B C 1
ATOM 4488 O O . ALA B 1 282 ? -26.327 9.105 -5.647 1.00 19.88 282 ALA B O 1
ATOM 4490 N N . ALA B 1 283 ? -25.812 7.532 -7.181 1.00 13.94 283 ALA B N 1
ATOM 4491 C CA . ALA B 1 283 ? -24.505 8.093 -7.521 1.00 12.79 283 ALA B CA 1
ATOM 4492 C C . ALA B 1 283 ? -24.635 9.345 -8.387 1.00 13.87 283 ALA B C 1
ATOM 4493 O O . ALA B 1 283 ? -23.819 10.264 -8.284 1.00 14.17 283 ALA B O 1
ATOM 4495 N N . VAL B 1 284 ? -25.661 9.371 -9.237 1.00 13.08 284 VAL B N 1
ATOM 4496 C CA . VAL B 1 284 ? -25.941 10.524 -10.096 1.00 11.95 284 VAL B CA 1
ATOM 4497 C C . VAL B 1 284 ? -26.531 11.679 -9.281 1.00 13.48 284 VAL B C 1
ATOM 4498 O O . VAL B 1 284 ? -26.095 12.823 -9.419 1.00 14.60 284 VAL B O 1
ATOM 4502 N N . TRP B 1 285 ? -27.506 11.368 -8.425 1.00 12.01 285 TRP B N 1
ATOM 4503 C CA . TRP B 1 285 ? -28.126 12.359 -7.538 1.00 13.41 285 TRP B CA 1
ATOM 4504 C C . TRP B 1 285 ? -27.129 12.998 -6.567 1.00 14.28 285 TRP B C 1
ATOM 4505 O O . TRP B 1 285 ? -27.285 14.161 -6.187 1.00 14.70 285 TRP B O 1
ATOM 4516 N N . GLU B 1 286 ? -26.113 12.232 -6.174 1.00 15.19 286 GLU B N 1
ATOM 4517 C CA . GLU B 1 286 ? -25.060 12.724 -5.287 1.00 17.53 286 GLU B CA 1
ATOM 4518 C C . GLU B 1 286 ? -24.089 13.645 -6.027 1.00 17.03 286 GLU B C 1
ATOM 4519 O O . GLU B 1 286 ? -23.494 14.540 -5.424 1.00 16.49 286 GLU B O 1
ATOM 4525 N N . ARG B 1 287 ? -23.930 13.413 -7.329 1.00 15.33 287 ARG B N 1
ATOM 4526 C CA . ARG B 1 287 ? -23.138 14.297 -8.185 1.00 14.20 287 ARG B CA 1
ATOM 4527 C C . ARG B 1 287 ? -23.877 15.607 -8.448 1.00 17.51 287 ARG B C 1
ATOM 4528 O O . ARG B 1 287 ? -23.254 16.659 -8.587 1.00 18.23 287 ARG B O 1
ATOM 4544 N N . SER B 1 289 ? -25.479 17.270 -6.452 1.00 21.37 289 SER B N 1
ATOM 4545 C CA . SER B 1 289 ? -25.433 18.088 -5.243 1.00 20.51 289 SER B CA 1
ATOM 4546 C C . SER B 1 289 ? -24.092 18.795 -5.045 1.00 21.04 289 SER B C 1
ATOM 4547 O O . SER B 1 289 ? -24.005 19.756 -4.279 1.00 20.15 289 SER B O 1
ATOM 4550 N N . SER B 1 290 ? -23.053 18.321 -5.729 1.00 24.12 290 SER B N 1
ATOM 4551 C CA . SER B 1 290 ? -21.709 18.878 -5.564 1.00 27.62 290 SER B CA 1
ATOM 4552 C C . SER B 1 290 ? -20.907 18.940 -6.865 1.00 28.25 290 SER B C 1
ATOM 4553 O O . SER B 1 290 ? -20.473 20.018 -7.279 1.00 29.61 290 SER B O 1
ATOM 4556 N N . ASP B 1 291 ? -20.715 17.783 -7.497 1.00 29.44 291 ASP B N 1
ATOM 4557 C CA . ASP B 1 291 ? -19.889 17.669 -8.701 1.00 30.59 291 ASP B CA 1
ATOM 4558 C C . ASP B 1 291 ? -20.526 18.355 -9.910 1.00 30.23 291 ASP B C 1
ATOM 4559 O O . ASP B 1 291 ? -19.831 18.968 -10.723 1.00 28.82 291 ASP B O 1
ATOM 4564 N N . LEU B 1 292 ? -21.849 18.249 -10.013 1.00 29.38 292 LEU B N 1
ATOM 4565 C CA . LEU B 1 292 ? -22.599 18.811 -11.133 1.00 27.70 292 LEU B CA 1
ATOM 4566 C C . LEU B 1 292 ? -23.714 19.746 -10.652 1.00 25.93 292 LEU B C 1
ATOM 4567 O O . LEU B 1 292 ? -24.812 19.756 -11.212 1.00 24.30 292 LEU B O 1
ATOM 4572 N N . LYS B 1 293 ? -23.426 20.522 -9.609 1.00 23.55 293 LYS B N 1
ATOM 4573 C CA . LYS B 1 293 ? -24.370 21.518 -9.105 1.00 21.63 293 LYS B CA 1
ATOM 4574 C C . LYS B 1 293 ? -23.899 22.924 -9.478 1.00 21.40 293 LYS B C 1
ATOM 4575 O O . LYS B 1 293 ? -22.945 23.437 -8.888 1.00 19.83 293 LYS B O 1
ATOM 4581 N N . PRO B 1 294 ? -24.568 23.542 -10.454 1.00 21.69 294 PRO B N 1
ATOM 4582 C CA . PRO B 1 294 ? -24.185 24.869 -10.940 1.00 22.50 294 PRO B CA 1
ATOM 4583 C C . PRO B 1 294 ? -24.386 25.968 -9.899 1.00 25.60 294 PRO B C 1
ATOM 4584 O O . PRO B 1 294 ? -25.220 25.828 -9.001 1.00 25.99 294 PRO B O 1
ATOM 4588 N N . ASP B 1 295 ? -23.618 27.047 -10.033 1.00 30.52 295 ASP B N 1
ATOM 4589 C CA . ASP B 1 295 ? -23.724 28.205 -9.145 1.00 36.00 295 ASP B CA 1
ATOM 4590 C C . ASP B 1 295 ? -25.045 28.946 -9.343 1.00 38.84 295 ASP B C 1
ATOM 4591 O O . ASP B 1 295 ? -25.556 29.577 -8.415 1.00 38.97 295 ASP B O 1
ATOM 4596 N N . GLN B 1 296 ? -25.588 28.862 -10.557 1.00 44.48 296 GLN B N 1
ATOM 4597 C CA . GLN B 1 296 ? -26.881 29.457 -10.882 1.00 46.92 296 GLN B CA 1
ATOM 4598 C C . GLN B 1 296 ? -28.003 28.566 -10.350 1.00 48.24 296 GLN B C 1
ATOM 4599 O O . GLN B 1 296 ? -28.589 28.859 -9.305 1.00 50.30 296 GLN B O 1
ATOM 4605 N N . LEU B 1 297 ? -28.281 27.482 -11.078 1.00 45.66 297 LEU B N 1
ATOM 4606 C CA . LEU B 1 297 ? -29.291 26.469 -10.720 1.00 44.29 297 LEU B CA 1
ATOM 4607 C C . LEU B 1 297 ? -30.738 26.981 -10.691 1.00 43.49 297 LEU B C 1
ATOM 4608 O O . LEU B 1 297 ? -31.639 26.325 -11.218 1.00 44.94 297 LEU B O 1
ATOM 4613 N N . LEU B 1 298 ? -30.951 28.142 -10.077 1.00 41.99 298 LEU B N 1
ATOM 4614 C CA . LEU B 1 298 ? -32.290 28.713 -9.920 1.00 40.36 298 LEU B CA 1
ATOM 4615 C C . LEU B 1 298 ? -32.749 29.526 -11.134 1.00 38.65 298 LEU B C 1
ATOM 4616 O O . LEU B 1 298 ? -33.911 29.935 -11.208 1.00 38.92 298 LEU B O 1
ATOM 4621 N N . THR B 1 299 ? -31.839 29.752 -12.080 1.00 34.70 299 THR B N 1
ATOM 4622 C CA . THR B 1 299 ? -32.152 30.499 -13.300 1.00 32.81 299 THR B CA 1
ATOM 4623 C C . THR B 1 299 ? -32.946 29.644 -14.294 1.00 33.91 299 THR B C 1
ATOM 4624 O O . THR B 1 299 ? -33.634 30.175 -15.171 1.00 35.22 299 THR B O 1
ATOM 4628 N N . ILE B 1 300 ? -32.844 28.324 -14.144 1.00 38.82 300 ILE B N 1
ATOM 4629 C CA . ILE B 1 300 ? -33.604 27.369 -14.953 1.00 41.81 300 ILE B CA 1
ATOM 4630 C C . ILE B 1 300 ? -35.110 27.503 -14.691 1.00 38.91 300 ILE B C 1
ATOM 4631 O O . ILE B 1 300 ? -35.922 27.348 -15.606 1.00 40.38 300 ILE B O 1
ATOM 4636 N N . VAL B 1 301 ? -35.464 27.808 -13.443 1.00 32.03 301 VAL B N 1
ATOM 4637 C CA . VAL B 1 301 ? -36.859 27.969 -13.026 1.00 29.59 301 VAL B CA 1
ATOM 4638 C C . VAL B 1 301 ? -37.570 29.065 -13.827 1.00 30.35 301 VAL B C 1
ATOM 4639 O O . VAL B 1 301 ? -37.195 30.239 -13.766 1.00 30.40 301 VAL B O 1
ATOM 4643 N N . ASP B 1 302 ? -38.588 28.659 -14.583 1.00 32.12 302 ASP B N 1
ATOM 4644 C CA . ASP B 1 302 ? -39.399 29.584 -15.370 1.00 35.87 302 ASP B CA 1
ATOM 4645 C C . ASP B 1 302 ? -40.408 30.298 -14.470 1.00 35.55 302 ASP B C 1
ATOM 4646 O O . ASP B 1 302 ? -40.404 31.528 -14.381 1.00 35.77 302 ASP B O 1
ATOM 4651 N N . ARG B 1 303 ? -41.262 29.518 -13.807 1.00 39.65 303 ARG B N 1
ATOM 4652 C CA . ARG B 1 303 ? -42.272 30.053 -12.888 1.00 40.52 303 ARG B CA 1
ATOM 4653 C C . ARG B 1 303 ? -42.708 29.025 -11.841 1.00 42.31 303 ARG B C 1
ATOM 4654 O O . ARG B 1 303 ? -42.653 27.817 -12.083 1.00 41.38 303 ARG B O 1
ATOM 4662 N N . GLU B 1 304 ? -43.136 29.519 -10.681 1.00 44.15 304 GLU B N 1
ATOM 4663 C CA . GLU B 1 304 ? -43.601 28.665 -9.591 1.00 45.13 304 GLU B CA 1
ATOM 4664 C C . GLU B 1 304 ? -45.129 28.663 -9.524 1.00 44.69 304 GLU B C 1
ATOM 4665 O O . GLU B 1 304 ? -45.757 29.715 -9.380 1.00 44.74 304 GLU B O 1
ATOM 4671 N N . VAL B 1 305 ? -45.713 27.471 -9.636 1.00 43.67 305 VAL B N 1
ATOM 4672 C CA . VAL B 1 305 ? -47.166 27.298 -9.715 1.00 41.37 305 VAL B CA 1
ATOM 4673 C C . VAL B 1 305 ? -47.665 26.418 -8.560 1.00 40.70 305 VAL B C 1
ATOM 4674 O O . VAL B 1 305 ? -46.897 25.648 -7.987 1.00 41.52 305 VAL B O 1
ATOM 4678 N N . SER B 1 306 ? -48.943 26.555 -8.210 1.00 34.56 306 SER B N 1
ATOM 4679 C CA . SER B 1 306 ? -49.570 25.713 -7.186 1.00 31.86 306 SER B CA 1
ATOM 4680 C C . SER B 1 306 ? -50.190 24.453 -7.803 1.00 30.28 306 SER B C 1
ATOM 4681 O O . SER B 1 306 ? -50.063 24.223 -9.009 1.00 28.48 306 SER B O 1
ATOM 4684 N N . LEU B 1 307 ? -50.847 23.639 -6.974 1.00 32.71 307 LEU B N 1
ATOM 4685 C CA . LEU B 1 307 ? -51.497 22.406 -7.434 1.00 36.40 307 LEU B CA 1
ATOM 4686 C C . LEU B 1 307 ? -52.623 22.716 -8.421 1.00 39.43 307 LEU B C 1
ATOM 4687 O O . LEU B 1 307 ? -52.746 22.061 -9.455 1.00 39.78 307 LEU B O 1
ATOM 4692 N N . GLU B 1 308 ? -53.447 23.705 -8.086 1.00 44.04 308 GLU B N 1
ATOM 4693 C CA . GLU B 1 308 ? -54.369 24.296 -9.051 1.00 46.73 308 GLU B CA 1
ATOM 4694 C C . GLU B 1 308 ? -53.583 25.300 -9.892 1.00 47.85 308 GLU B C 1
ATOM 4695 O O . GLU B 1 308 ? -52.583 25.847 -9.422 1.00 48.25 308 GLU B O 1
ATOM 4701 N N . GLU B 1 309 ? -54.030 25.526 -11.128 1.00 48.11 309 GLU B N 1
ATOM 4702 C CA . GLU B 1 309 ? -53.312 26.360 -12.106 1.00 48.07 309 GLU B CA 1
ATOM 4703 C C . GLU B 1 309 ? -52.282 25.533 -12.894 1.00 49.94 309 GLU B C 1
ATOM 4704 O O . GLU B 1 309 ? -51.724 26.005 -13.888 1.00 49.16 309 GL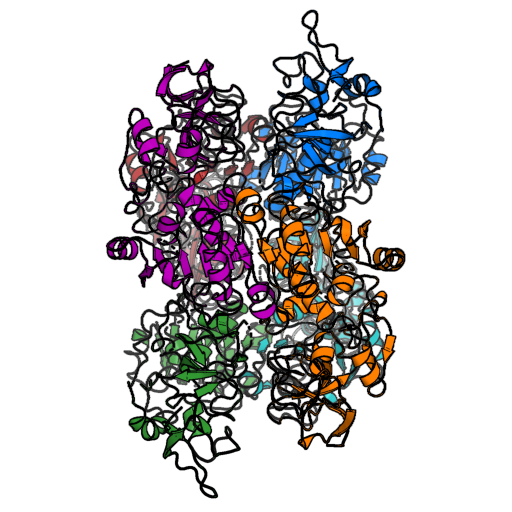U B O 1
ATOM 4710 N N . THR B 1 310 ? -52.053 24.293 -12.458 1.00 52.34 310 THR B N 1
ATOM 4711 C CA . THR B 1 310 ? -51.131 23.384 -13.149 1.00 52.55 310 THR B CA 1
ATOM 4712 C C . THR B 1 310 ? -51.710 22.687 -14.401 1.00 51.66 310 THR B C 1
ATOM 4713 O O . THR B 1 310 ? -50.932 22.284 -15.269 1.00 51.23 310 THR B O 1
ATOM 4717 N N . PRO B 1 311 ? -53.038 22.527 -14.505 1.00 48.70 311 PRO B N 1
ATOM 4718 C CA . PRO B 1 311 ? -53.643 22.023 -15.745 1.00 46.60 311 PRO B CA 1
ATOM 4719 C C . PRO B 1 311 ? -53.376 22.943 -16.936 1.00 43.88 311 PRO B C 1
ATOM 4720 O O . PRO B 1 311 ? -53.262 22.468 -18.068 1.00 44.32 311 PRO B O 1
ATOM 4724 N N . GLY B 1 312 ? -53.284 24.245 -16.672 1.00 37.36 312 GLY B N 1
ATOM 4725 C CA . GLY B 1 312 ? -52.903 25.226 -17.685 1.00 34.78 312 GLY B CA 1
ATOM 4726 C C . GLY B 1 312 ? -51.428 25.128 -18.032 1.00 34.38 312 GLY B C 1
ATOM 4727 O O . GLY B 1 312 ? -51.046 25.283 -19.193 1.00 32.37 312 GLY B O 1
ATOM 4728 N N . ALA B 1 313 ? -50.606 24.866 -17.016 1.00 39.20 313 ALA B N 1
ATOM 4729 C CA . ALA B 1 313 ? -49.164 24.679 -17.187 1.00 42.53 313 ALA B CA 1
ATOM 4730 C C . ALA B 1 313 ? -48.844 23.375 -17.917 1.00 44.79 313 ALA B C 1
ATOM 4731 O O . ALA B 1 313 ? -47.823 23.272 -18.601 1.00 44.19 313 ALA B O 1
ATOM 4733 N N . LEU B 1 314 ? -49.724 22.386 -17.762 1.00 47.98 314 LEU B N 1
ATOM 4734 C CA . LEU B 1 314 ? -49.606 21.107 -18.459 1.00 49.08 314 LEU B CA 1
ATOM 4735 C C . LEU B 1 314 ? -49.977 21.255 -19.935 1.00 51.59 314 LEU B C 1
ATOM 4736 O O . LEU B 1 314 ? -49.604 20.424 -20.767 1.00 52.51 314 LEU B O 1
ATOM 4741 N N . LYS B 1 315 ? -50.724 22.313 -20.245 1.00 50.69 315 LYS B N 1
ATOM 4742 C CA . LYS B 1 315 ? -51.057 22.663 -21.624 1.00 49.75 315 LYS B CA 1
ATOM 4743 C C . LYS B 1 315 ? -50.037 23.646 -22.199 1.00 49.30 315 LYS B C 1
ATOM 4744 O O . LYS B 1 315 ? -49.894 23.758 -23.419 1.00 48.83 315 LYS B O 1
ATOM 4750 N N . ASP B 1 316 ? -49.336 24.352 -21.311 1.00 50.66 316 ASP B N 1
ATOM 4751 C CA . ASP B 1 316 ? -48.262 25.269 -21.702 1.00 52.47 316 ASP B CA 1
ATOM 4752 C C . ASP B 1 316 ? -47.041 24.513 -22.222 1.00 52.71 316 ASP B C 1
ATOM 4753 O O . ASP B 1 316 ? -46.392 24.952 -23.174 1.00 53.22 316 ASP B O 1
ATOM 4758 N N . ILE B 1 317 ? -46.735 23.381 -21.588 1.00 52.87 317 ILE B N 1
ATOM 4759 C CA . ILE B 1 317 ? -45.715 22.459 -22.087 1.00 52.01 317 ILE B CA 1
ATOM 4760 C C . ILE B 1 317 ? -46.255 21.732 -23.327 1.00 54.08 317 ILE B C 1
ATOM 4761 O O . ILE B 1 317 ? -47.469 21.709 -23.553 1.00 54.62 317 ILE B O 1
ATOM 4766 N N . LEU B 1 318 ? -45.348 21.160 -24.122 1.00 54.85 318 LEU B N 1
ATOM 4767 C CA . LEU B 1 318 ? -45.656 20.532 -25.422 1.00 55.62 318 LEU B CA 1
ATOM 4768 C C . LEU B 1 318 ? -45.697 21.548 -26.564 1.00 57.98 318 LEU B C 1
ATOM 4769 O O . LEU B 1 318 ? -45.169 21.291 -27.648 1.00 57.98 318 LEU B O 1
ATOM 4774 N N . GLN B 1 319 ? -46.323 22.697 -26.312 1.00 60.45 319 GLN B N 1
ATOM 4775 C CA . GLN B 1 319 ? -46.435 23.766 -27.305 1.00 63.14 319 GLN B CA 1
ATOM 4776 C C . GLN B 1 319 ? -45.221 24.707 -27.269 1.00 61.29 319 GLN B C 1
ATOM 4777 O O . GLN B 1 319 ? -45.203 25.744 -27.940 1.00 59.98 319 GLN B O 1
ATOM 4783 N N . ASN B 1 320 ? -44.209 24.321 -26.489 1.00 60.08 320 ASN B N 1
ATOM 4784 C CA . ASN B 1 320 ? -42.936 25.045 -26.378 1.00 60.34 320 ASN B CA 1
ATOM 4785 C C . ASN B 1 320 ? -43.088 26.519 -25.976 1.00 61.28 320 ASN B C 1
ATOM 4786 O O . ASN B 1 320 ? -42.529 27.416 -26.614 1.00 60.85 320 ASN B O 1
ATOM 4791 N N . ARG B 1 321 ? -43.856 26.752 -24.915 1.00 66.20 321 ARG B N 1
ATOM 4792 C CA . ARG B 1 321 ? -44.052 28.095 -24.369 1.00 66.99 321 ARG B CA 1
ATOM 4793 C C . ARG B 1 321 ? -43.089 28.369 -23.216 1.00 63.87 321 ARG B C 1
ATOM 4794 O O . ARG B 1 321 ? -42.807 29.526 -22.892 1.00 64.04 321 ARG B O 1
ATOM 4802 N N . ILE B 1 322 ? -42.587 27.297 -22.608 1.00 52.78 322 ILE B N 1
ATOM 4803 C CA . ILE B 1 322 ? -41.763 27.385 -21.403 1.00 45.93 322 ILE B CA 1
ATOM 4804 C C . ILE B 1 322 ? -40.271 27.498 -21.720 1.00 45.76 322 ILE B C 1
ATOM 4805 O O . ILE B 1 322 ? -39.722 26.700 -22.485 1.00 45.82 322 ILE B O 1
ATOM 4810 N N . GLN B 1 323 ? -39.633 28.504 -21.125 1.00 47.31 323 GLN B N 1
ATOM 4811 C CA . GLN B 1 323 ? -38.187 28.680 -21.201 1.00 48.54 323 GLN B CA 1
ATOM 4812 C C . GLN B 1 323 ? -37.553 28.216 -19.888 1.00 49.02 323 GLN B C 1
ATOM 4813 O O . GLN B 1 323 ? -37.508 28.961 -18.904 1.00 49.69 323 GLN B O 1
ATOM 4819 N N . GLY B 1 324 ? -37.080 26.973 -19.881 1.00 50.35 324 GLY B N 1
ATOM 4820 C CA . GLY B 1 324 ? -36.476 26.374 -18.695 1.00 49.80 324 GLY B CA 1
ATOM 4821 C C . GLY B 1 324 ? -37.321 25.253 -18.124 1.00 48.47 324 GLY B C 1
ATOM 4822 O O . GLY B 1 324 ? -37.567 24.249 -18.796 1.00 48.28 324 GLY B O 1
ATOM 4823 N N . ARG B 1 325 ? -37.766 25.428 -16.881 1.00 43.31 325 ARG B N 1
ATOM 4824 C CA . ARG B 1 325 ? -38.586 24.427 -16.200 1.00 39.50 325 ARG B CA 1
ATOM 4825 C C . ARG B 1 325 ? -39.558 25.071 -15.213 1.00 33.34 325 ARG B C 1
ATOM 4826 O O . ARG B 1 325 ? -39.177 25.945 -14.431 1.00 33.10 325 ARG B O 1
ATOM 4834 N N . VAL B 1 326 ? -40.813 24.629 -15.260 1.00 27.94 326 VAL B N 1
ATOM 4835 C CA . VAL B 1 326 ? -41.858 25.131 -14.367 1.00 24.01 326 VAL B CA 1
ATOM 4836 C C . VAL B 1 326 ? -42.010 24.210 -13.157 1.00 25.13 326 VAL B C 1
ATOM 4837 O O . VAL B 1 326 ? -42.134 22.991 -13.304 1.00 26.72 326 VAL B O 1
ATOM 4841 N N . ILE B 1 327 ? -41.996 24.805 -11.966 1.00 25.21 327 ILE B N 1
ATOM 4842 C CA . ILE B 1 327 ? -42.121 24.050 -10.718 1.00 25.18 327 ILE B CA 1
ATOM 4843 C C . ILE B 1 327 ? -43.451 24.287 -9.997 1.00 25.24 327 ILE B C 1
ATOM 4844 O O . ILE B 1 327 ? -44.029 25.372 -10.075 1.00 25.08 327 ILE B O 1
ATOM 4849 N N . VAL B 1 328 ? -43.924 23.252 -9.308 1.00 23.91 328 VAL B N 1
ATOM 4850 C CA . VAL B 1 328 ? -45.138 23.315 -8.496 1.00 24.53 328 VAL B CA 1
ATOM 4851 C C . VAL B 1 328 ? -44.741 23.447 -7.023 1.00 26.54 328 VAL B C 1
ATOM 4852 O O . VAL B 1 328 ? -43.601 23.152 -6.657 1.00 26.62 328 VAL B O 1
ATOM 4856 N N . LYS B 1 329 ? -45.670 23.915 -6.191 1.00 31.18 329 LYS B N 1
ATOM 4857 C CA . LYS B 1 329 ? -45.463 23.975 -4.745 1.00 35.54 329 LYS B CA 1
ATOM 4858 C C . LYS B 1 329 ? -46.705 23.478 -4.009 1.00 32.97 329 LYS B C 1
ATOM 4859 O O . LYS B 1 329 ? -47.825 23.901 -4.306 1.00 32.20 329 LYS B O 1
ATOM 4865 N N . LEU B 1 330 ? -46.493 22.580 -3.050 1.00 29.66 330 LEU B N 1
ATOM 4866 C CA . LEU B 1 330 ? -47.589 21.938 -2.326 1.00 26.82 330 LEU B CA 1
ATOM 4867 C C . LEU B 1 330 ? -47.513 22.212 -0.826 1.00 26.83 330 LEU B C 1
ATOM 4868 O O . LEU B 1 330 ? -46.443 22.135 -0.222 1.00 27.07 330 LEU B O 1
ATOM 4873 N N . SER C 1 2 ? -51.132 -17.629 -18.000 1.00 65.20 2 SER C N 1
ATOM 4874 C CA . SER C 1 2 ? -52.027 -18.133 -19.081 1.00 65.78 2 SER C CA 1
ATOM 4875 C C . SER C 1 2 ? -52.997 -19.193 -18.564 1.00 66.28 2 SER C C 1
ATOM 4876 O O . SER C 1 2 ? -54.202 -19.117 -18.819 1.00 66.71 2 SER C O 1
ATOM 4879 N N . THR C 1 3 ? -52.466 -20.177 -17.839 1.00 69.78 3 THR C N 1
ATOM 4880 C CA . THR C 1 3 ? -53.263 -21.295 -17.332 1.00 69.83 3 THR C CA 1
ATOM 4881 C C . THR C 1 3 ? -53.005 -21.525 -15.834 1.00 67.41 3 THR C C 1
ATOM 4882 O O . THR C 1 3 ? -52.648 -20.591 -15.112 1.00 67.52 3 THR C O 1
ATOM 4886 N N . LEU C 1 4 ? -53.186 -22.764 -15.377 1.00 59.58 4 LEU C N 1
ATOM 4887 C CA . LEU C 1 4 ? -53.082 -23.109 -13.958 1.00 53.20 4 LEU C CA 1
ATOM 4888 C C . LEU C 1 4 ? -51.765 -23.808 -13.608 1.00 46.88 4 LEU C C 1
ATOM 4889 O O . LEU C 1 4 ? -51.087 -24.355 -14.481 1.00 45.80 4 LEU C O 1
ATOM 4894 N N . PHE C 1 5 ? -51.421 -23.780 -12.321 1.00 37.32 5 PHE C N 1
ATOM 4895 C CA . PHE C 1 5 ? -50.201 -24.403 -11.803 1.00 31.28 5 PHE C CA 1
ATOM 4896 C C . PHE C 1 5 ? -50.392 -24.889 -10.365 1.00 30.51 5 PHE C C 1
ATOM 4897 O O . PHE C 1 5 ? -51.310 -24.448 -9.671 1.00 29.29 5 PHE C O 1
ATOM 4905 N N . GLN C 1 6 ? -49.517 -25.791 -9.924 1.00 30.74 6 GLN C N 1
ATOM 4906 C CA . GLN C 1 6 ? -49.540 -26.288 -8.547 1.00 31.97 6 GLN C CA 1
ATOM 4907 C C . GLN C 1 6 ? -48.808 -25.324 -7.614 1.00 31.16 6 GLN C C 1
ATOM 4908 O O . GLN C 1 6 ? -47.699 -24.877 -7.916 1.00 31.86 6 GLN C O 1
ATOM 4914 N N . ALA C 1 7 ? -49.437 -25.012 -6.481 1.00 29.31 7 ALA C N 1
ATOM 4915 C CA . ALA C 1 7 ? -48.917 -24.007 -5.553 1.00 27.82 7 ALA C CA 1
ATOM 4916 C C . ALA C 1 7 ? -49.020 -24.425 -4.088 1.00 27.91 7 ALA C C 1
ATOM 4917 O O . ALA C 1 7 ? -50.001 -25.048 -3.678 1.00 28.71 7 ALA C O 1
ATOM 4919 N N . LEU C 1 8 ? -48.000 -24.072 -3.310 1.00 29.15 8 LEU C N 1
ATOM 4920 C CA . LEU C 1 8 ? -47.997 -24.291 -1.866 1.00 29.52 8 LEU C CA 1
ATOM 4921 C C . LEU C 1 8 ? -48.521 -23.031 -1.176 1.00 32.33 8 LEU C C 1
ATOM 4922 O O . LEU C 1 8 ? -47.812 -22.027 -1.075 1.00 32.69 8 LEU C O 1
ATOM 4927 N N . GLN C 1 9 ? -49.761 -23.097 -0.699 1.00 36.74 9 GLN C N 1
ATOM 4928 C CA . GLN C 1 9 ? -50.409 -21.950 -0.071 1.00 40.27 9 GLN C CA 1
ATOM 4929 C C . GLN C 1 9 ? -50.810 -22.234 1.375 1.00 41.23 9 GLN C C 1
ATOM 4930 O O . GLN C 1 9 ? -51.513 -23.208 1.656 1.00 42.27 9 GLN C O 1
ATOM 4936 N N . ALA C 1 10 ? -50.352 -21.378 2.285 1.00 41.23 10 ALA C N 1
ATOM 4937 C CA . ALA C 1 10 ? -50.799 -21.408 3.674 1.00 43.33 10 ALA C CA 1
ATOM 4938 C C . ALA C 1 10 ? -52.145 -20.699 3.774 1.00 46.57 10 ALA C C 1
ATOM 4939 O O . ALA C 1 10 ? -52.385 -19.716 3.071 1.00 46.51 10 ALA C O 1
ATOM 4941 N N . GLU C 1 11 ? -53.020 -21.204 4.640 1.00 52.97 11 GLU C N 1
ATOM 4942 C CA . GLU C 1 11 ? -54.369 -20.656 4.780 1.00 58.36 11 GLU C CA 1
ATOM 4943 C C . GLU C 1 11 ? -54.837 -20.664 6.234 1.00 59.15 11 GLU C C 1
ATOM 4944 O O . GLU C 1 11 ? -54.573 -21.612 6.976 1.00 58.81 11 GLU C O 1
ATOM 4950 N N . LYS C 1 12 ? -55.539 -19.602 6.625 1.00 60.09 12 LYS C N 1
ATOM 4951 C CA . LYS C 1 12 ? -56.033 -19.448 7.991 1.00 63.85 12 LYS C CA 1
ATOM 4952 C C . LYS C 1 12 ? -57.472 -19.942 8.131 1.00 71.20 12 LYS C C 1
ATOM 4953 O O . LYS C 1 12 ? -58.332 -19.632 7.303 1.00 70.88 12 LYS C O 1
ATOM 4959 N N . ASN C 1 13 ? -57.713 -20.715 9.187 1.00 86.55 13 ASN C N 1
ATOM 4960 C CA . ASN C 1 13 ? -59.044 -21.214 9.516 1.00 93.32 13 ASN C CA 1
ATOM 4961 C C . ASN C 1 13 ? -59.466 -20.696 10.889 1.00 94.63 13 ASN C C 1
ATOM 4962 O O . ASN C 1 13 ? -59.274 -21.372 11.905 1.00 94.55 13 ASN C O 1
ATOM 4967 N N . ALA C 1 14 ? -60.032 -19.488 10.901 1.00 87.29 14 ALA C N 1
ATOM 4968 C CA . ALA C 1 14 ? -60.420 -18.771 12.126 1.00 84.20 14 ALA C CA 1
ATOM 4969 C C . ALA C 1 14 ? -59.233 -18.440 13.040 1.00 83.34 14 ALA C C 1
ATOM 4970 O O . ALA C 1 14 ? -58.844 -17.276 13.155 1.00 83.77 14 ALA C O 1
ATOM 4972 N N . ASP C 1 15 ? -58.666 -19.463 13.679 1.00 83.19 15 ASP C N 1
ATOM 4973 C CA . ASP C 1 15 ? -57.529 -19.295 14.587 1.00 83.54 15 ASP C CA 1
ATOM 4974 C C . ASP C 1 15 ? -56.349 -20.218 14.257 1.00 82.00 15 ASP C C 1
ATOM 4975 O O . ASP C 1 15 ? -55.272 -20.085 14.845 1.00 80.81 15 ASP C O 1
ATOM 4980 N N . ASP C 1 16 ? -56.552 -21.141 13.318 1.00 81.54 16 ASP C N 1
ATOM 4981 C CA . ASP C 1 16 ? -55.552 -22.165 13.006 1.00 80.10 16 ASP C CA 1
ATOM 4982 C C . ASP C 1 16 ? -55.104 -22.145 11.543 1.00 79.05 16 ASP C C 1
ATOM 4983 O O . ASP C 1 16 ? -55.908 -21.908 10.642 1.00 79.81 16 ASP C O 1
ATOM 4988 N N . VAL C 1 17 ? -53.816 -22.403 11.323 1.00 72.94 17 VAL C N 1
ATOM 4989 C CA . VAL C 1 17 ? -53.238 -22.468 9.977 1.00 68.85 17 VAL C CA 1
ATOM 4990 C C . VAL C 1 17 ? -52.896 -23.920 9.628 1.00 66.74 17 VAL C C 1
ATOM 4991 O O . VAL C 1 17 ? -52.310 -24.639 10.442 1.00 65.28 17 VAL C O 1
ATOM 4995 N N . SER C 1 18 ? -53.263 -24.339 8.418 1.00 65.42 18 SER C N 1
ATOM 4996 C CA . SER C 1 18 ? -53.134 -25.740 8.005 1.00 64.21 18 SER C CA 1
ATOM 4997 C C . SER C 1 18 ? -52.040 -26.002 6.966 1.00 61.86 18 SER C C 1
ATOM 4998 O O . SER C 1 18 ? -51.339 -27.013 7.053 1.00 61.52 18 SER C O 1
ATOM 5001 N N . VAL C 1 19 ? -51.910 -25.095 5.996 1.00 57.03 19 VAL C N 1
ATOM 5002 C CA . VAL C 1 19 ? -50.982 -25.239 4.860 1.00 54.66 19 VAL C CA 1
ATOM 5003 C C . VAL C 1 19 ? -51.455 -26.322 3.880 1.00 52.05 19 VAL C C 1
ATOM 5004 O O . VAL C 1 19 ? -51.444 -27.516 4.194 1.00 50.90 19 VAL C O 1
ATOM 5008 N N . HIS C 1 20 ? -51.877 -25.882 2.695 1.00 52.46 20 HIS C N 1
ATOM 5009 C CA . HIS C 1 20 ? -52.402 -26.772 1.658 1.00 54.59 20 HIS C CA 1
ATOM 5010 C C . HIS C 1 20 ? -51.641 -26.627 0.341 1.00 50.46 20 HIS C C 1
ATOM 5011 O O . HIS C 1 20 ? -50.898 -25.662 0.144 1.00 50.27 20 HIS C O 1
ATOM 5018 N N . VAL C 1 21 ? -51.830 -27.596 -0.553 1.00 47.20 21 VAL C N 1
ATOM 5019 C CA . VAL C 1 21 ? -51.256 -27.543 -1.896 1.00 44.52 21 VAL C CA 1
ATOM 5020 C C . VAL C 1 21 ? -52.383 -27.338 -2.912 1.00 46.62 21 VAL C C 1
ATOM 5021 O O . VAL C 1 21 ? -52.955 -28.301 -3.434 1.00 45.94 21 VAL C O 1
ATOM 5025 N N . LYS C 1 22 ? -52.703 -26.072 -3.173 1.00 53.99 22 LYS C N 1
ATOM 5026 C CA . LYS C 1 22 ? -53.809 -25.705 -4.059 1.00 56.83 22 LYS C CA 1
ATOM 5027 C C . LYS C 1 22 ? -53.350 -25.410 -5.486 1.00 55.61 22 LYS C C 1
ATOM 5028 O O . LYS C 1 22 ? -52.185 -25.079 -5.720 1.00 55.24 22 LYS C O 1
ATOM 5034 N N . THR C 1 23 ? -54.280 -25.532 -6.431 1.00 49.42 23 THR C N 1
ATOM 5035 C CA . THR C 1 23 ? -54.018 -25.229 -7.835 1.00 46.41 23 THR C CA 1
ATOM 5036 C C . THR C 1 23 ? -54.454 -23.796 -8.149 1.00 45.24 23 THR C C 1
ATOM 5037 O O . THR C 1 23 ? -55.641 -23.467 -8.077 1.00 46.60 23 THR C O 1
ATOM 5041 N N . ILE C 1 24 ? -53.481 -22.952 -8.489 1.00 43.92 24 ILE C N 1
ATOM 5042 C CA . ILE C 1 24 ? -53.719 -21.526 -8.727 1.00 43.87 24 ILE C CA 1
ATOM 5043 C C . ILE C 1 24 ? -53.372 -21.143 -10.169 1.00 43.61 24 ILE C C 1
ATOM 5044 O O . ILE C 1 24 ? -52.462 -21.718 -10.769 1.00 42.57 24 ILE C O 1
ATOM 5049 N N . SER C 1 25 ? -54.108 -20.177 -10.715 1.00 46.24 25 SER C N 1
ATOM 5050 C CA . SER C 1 25 ? -53.856 -19.660 -12.060 1.00 47.55 25 SER C CA 1
ATOM 5051 C C . SER C 1 25 ? -53.031 -18.369 -12.019 1.00 46.85 25 SER C C 1
ATOM 5052 O O . SER C 1 25 ? -52.839 -17.779 -10.953 1.00 45.00 25 SER C O 1
ATOM 5055 N N . THR C 1 26 ? -52.548 -17.945 -13.187 1.00 47.27 26 THR C N 1
ATOM 5056 C CA . THR C 1 26 ? -51.758 -16.717 -13.328 1.00 49.22 26 THR C CA 1
ATOM 5057 C C . THR C 1 26 ? -52.602 -15.465 -13.062 1.00 49.01 26 THR C C 1
ATOM 5058 O O . THR C 1 26 ? -52.076 -14.424 -12.659 1.00 47.53 26 THR C O 1
ATOM 5062 N N . GLU C 1 27 ? -53.909 -15.585 -13.286 1.00 53.55 27 GLU C N 1
ATOM 5063 C CA . GLU C 1 27 ? -54.866 -14.498 -13.064 1.00 57.16 27 GLU C CA 1
ATOM 5064 C C . GLU C 1 27 ? -54.890 -14.032 -11.607 1.00 55.92 27 GLU C C 1
ATOM 5065 O O . GLU C 1 27 ? -55.072 -12.843 -11.332 1.00 55.71 27 GLU C O 1
ATOM 5071 N N . ASP C 1 28 ? -54.704 -14.975 -10.686 1.00 53.78 28 ASP C N 1
ATOM 5072 C CA . ASP C 1 28 ? -54.722 -14.692 -9.250 1.00 53.04 28 ASP C CA 1
ATOM 5073 C C . ASP C 1 28 ? -53.394 -14.129 -8.739 1.00 51.75 28 ASP C C 1
ATOM 5074 O O . ASP C 1 28 ? -53.351 -13.502 -7.677 1.00 51.31 28 ASP C O 1
ATOM 5079 N N . LEU C 1 29 ? -52.319 -14.360 -9.493 1.00 51.06 29 LEU C N 1
ATOM 5080 C CA . LEU C 1 29 ? -51.004 -13.798 -9.177 1.00 48.81 29 LEU C CA 1
ATOM 5081 C C . LEU C 1 29 ? -51.016 -12.274 -9.322 1.00 49.66 29 LEU C C 1
ATOM 5082 O O . LEU C 1 29 ? -51.728 -11.745 -10.180 1.00 50.33 29 LEU C O 1
ATOM 5087 N N . PRO C 1 30 ? -50.242 -11.575 -8.485 1.00 47.96 30 PRO C N 1
ATOM 5088 C CA . PRO C 1 30 ? -50.175 -10.110 -8.522 1.00 47.12 30 PRO C CA 1
ATOM 5089 C C . PRO C 1 30 ? -49.950 -9.542 -9.925 1.00 47.29 30 PRO C C 1
ATOM 5090 O O . PRO C 1 30 ? -49.137 -10.069 -10.689 1.00 45.96 30 PRO C O 1
ATOM 5094 N N . LYS C 1 31 ? -50.676 -8.473 -10.243 1.00 48.83 31 LYS C N 1
ATOM 5095 C CA . LYS C 1 31 ? -50.635 -7.852 -11.566 1.00 53.02 31 LYS C CA 1
ATOM 5096 C C . LYS C 1 31 ? -49.621 -6.700 -11.614 1.00 51.31 31 LYS C C 1
ATOM 5097 O O . LYS C 1 31 ? -49.771 -5.753 -12.392 1.00 49.56 31 LYS C O 1
ATOM 5103 N N . ASP C 1 32 ? -48.585 -6.798 -10.782 1.00 53.52 32 ASP C N 1
ATOM 5104 C CA . ASP C 1 32 ? -47.556 -5.762 -10.685 1.00 53.19 32 ASP C CA 1
ATOM 5105 C C . ASP C 1 32 ? -46.155 -6.353 -10.485 1.00 50.20 32 ASP C C 1
ATOM 5106 O O . ASP C 1 32 ? -45.423 -5.962 -9.569 1.00 51.04 32 ASP C O 1
ATOM 5111 N N . GLY C 1 33 ? -45.787 -7.290 -11.355 1.00 42.79 33 GLY C N 1
ATOM 5112 C CA . GLY C 1 33 ? -44.482 -7.943 -11.285 1.00 36.39 33 GLY C CA 1
ATOM 5113 C C . GLY C 1 33 ? -44.108 -8.713 -12.537 1.00 31.50 33 GLY C C 1
ATOM 5114 O O . GLY C 1 33 ? -44.877 -8.769 -13.501 1.00 30.27 33 GLY C O 1
ATOM 5115 N N . VAL C 1 34 ? -42.919 -9.308 -12.513 1.00 27.69 34 VAL C N 1
ATOM 5116 C CA . VAL C 1 34 ? -42.410 -10.099 -13.631 1.00 24.27 34 VAL C CA 1
ATOM 5117 C C . VAL C 1 34 ? -42.773 -11.573 -13.437 1.00 23.23 34 VAL C C 1
ATOM 5118 O O . VAL C 1 34 ? -42.430 -12.175 -12.416 1.00 21.05 34 VAL C O 1
ATOM 5122 N N . LEU C 1 35 ? -43.476 -12.139 -14.417 1.00 24.74 35 LEU C N 1
ATOM 5123 C CA . LEU C 1 35 ? -43.883 -13.544 -14.379 1.00 24.83 35 LEU C CA 1
ATOM 5124 C C . LEU C 1 35 ? -42.698 -14.462 -14.678 1.00 22.54 35 LEU C C 1
ATOM 5125 O O . LEU C 1 35 ? -42.039 -14.324 -15.712 1.00 22.89 35 LEU C O 1
ATOM 5130 N N . ILE C 1 36 ? -42.440 -15.396 -13.763 1.00 20.68 36 ILE C N 1
ATOM 5131 C CA . ILE C 1 36 ? -41.252 -16.250 -13.820 1.00 21.90 36 ILE C CA 1
ATOM 5132 C C . ILE C 1 36 ? -41.574 -17.702 -13.463 1.00 20.02 36 ILE C C 1
ATOM 5133 O O . ILE C 1 36 ? -42.180 -17.971 -12.425 1.00 20.26 36 ILE C O 1
ATOM 5138 N N . LYS C 1 37 ? -41.166 -18.627 -14.332 1.00 18.32 37 LYS C N 1
ATOM 5139 C CA . LYS C 1 37 ? -41.214 -20.056 -14.030 1.00 18.36 37 LYS C CA 1
ATOM 5140 C C . LYS C 1 37 ? -40.124 -20.369 -13.006 1.00 17.73 37 LYS C C 1
ATOM 5141 O O . LYS C 1 37 ? -38.937 -20.387 -13.338 1.00 17.65 37 LYS C O 1
ATOM 5147 N N . VAL C 1 38 ? -40.542 -20.612 -11.764 1.00 18.13 38 VAL C N 1
ATOM 5148 C CA . VAL C 1 38 ? -39.629 -20.737 -10.619 1.00 22.24 38 VAL C CA 1
ATOM 5149 C C . VAL C 1 38 ? -38.697 -21.950 -10.710 1.00 24.63 38 VAL C C 1
ATOM 5150 O O . VAL C 1 38 ? -37.475 -21.800 -10.662 1.00 28.49 38 VAL C O 1
ATOM 5154 N N . ALA C 1 39 ? -39.285 -23.140 -10.819 1.00 29.30 39 ALA C N 1
ATOM 5155 C CA . ALA C 1 39 ? -38.549 -24.401 -11.001 1.00 30.88 39 ALA C CA 1
ATOM 5156 C C . ALA C 1 39 ? -37.682 -24.878 -9.823 1.00 33.13 39 ALA C C 1
ATOM 5157 O O . ALA C 1 39 ? -37.363 -26.067 -9.747 1.00 34.97 39 ALA C O 1
ATOM 5159 N N . TYR C 1 40 ? -37.306 -23.979 -8.910 1.00 30.69 40 TYR C N 1
ATOM 5160 C CA . TYR C 1 40 ? -36.391 -24.358 -7.821 1.00 29.55 40 TYR C CA 1
ATOM 5161 C C . TYR C 1 40 ? -36.594 -23.733 -6.433 1.00 30.20 40 TYR C C 1
ATOM 5162 O O . TYR C 1 40 ? -36.568 -22.511 -6.272 1.00 29.02 40 TYR C O 1
ATOM 5171 N N . SER C 1 41 ? -36.801 -24.612 -5.450 1.00 31.29 41 SER C N 1
ATOM 5172 C CA . SER C 1 41 ? -36.669 -24.334 -4.006 1.00 33.96 41 SER C CA 1
ATOM 5173 C C . SER C 1 41 ? -37.537 -23.230 -3.394 1.00 41.37 41 SER C C 1
ATOM 5174 O O . SER C 1 41 ? -38.382 -22.635 -4.066 1.00 40.50 41 SER C O 1
ATOM 5177 N N . GLY C 1 42 ? -37.317 -22.985 -2.102 1.00 56.96 42 GLY C N 1
ATOM 5178 C CA . GLY C 1 42 ? -38.008 -21.937 -1.358 1.00 65.20 42 GLY C CA 1
ATOM 5179 C C . GLY C 1 42 ? -38.210 -22.244 0.116 1.00 65.79 42 GLY C C 1
ATOM 5180 O O . GLY C 1 42 ? -38.951 -21.541 0.798 1.00 66.31 42 GLY C O 1
ATOM 5181 N N . ILE C 1 43 ? -37.548 -23.286 0.615 1.00 52.28 43 ILE C N 1
ATOM 5182 C CA . ILE C 1 43 ? -37.769 -23.748 1.990 1.00 44.76 43 ILE C CA 1
ATOM 5183 C C . ILE C 1 43 ? -36.632 -23.395 2.963 1.00 42.87 43 ILE C C 1
ATOM 5184 O O . ILE C 1 43 ? -35.494 -23.849 2.811 1.00 41.13 43 ILE C O 1
ATOM 5189 N N . ASN C 1 44 ? -36.965 -22.563 3.950 1.00 42.57 44 ASN C N 1
ATOM 5190 C CA . ASN C 1 44 ? -36.023 -22.117 4.982 1.00 42.30 44 ASN C CA 1
ATOM 5191 C C . ASN C 1 44 ? -36.675 -22.089 6.364 1.00 42.76 44 ASN C C 1
ATOM 5192 O O . ASN C 1 44 ? -37.888 -22.270 6.485 1.00 40.82 44 ASN C O 1
ATOM 5197 N N . TYR C 1 45 ? -35.865 -21.850 7.396 1.00 44.37 45 TYR C N 1
ATOM 5198 C CA . TYR C 1 45 ? -36.345 -21.742 8.779 1.00 45.40 45 TYR C CA 1
ATOM 5199 C C . TYR C 1 45 ? -37.410 -20.653 8.942 1.00 41.92 45 TYR C C 1
ATOM 5200 O O . TYR C 1 45 ? -38.327 -20.791 9.756 1.00 42.71 45 TYR C O 1
ATOM 5209 N N . LYS C 1 46 ? -37.276 -19.579 8.166 1.00 36.58 46 LYS C N 1
ATOM 5210 C CA . LYS C 1 46 ? -38.243 -18.481 8.151 1.00 31.97 46 LYS C CA 1
ATOM 5211 C C . LYS C 1 46 ? -39.586 -18.934 7.570 1.00 31.92 46 LYS C C 1
ATOM 5212 O O . LYS C 1 46 ? -40.643 -18.450 7.982 1.00 30.99 46 LYS C O 1
ATOM 5218 N N . ASP C 1 47 ? -39.530 -19.863 6.618 1.00 32.97 47 ASP C N 1
ATOM 5219 C CA . ASP C 1 47 ? -40.727 -20.429 5.991 1.00 34.01 47 ASP C CA 1
ATOM 5220 C C . ASP C 1 47 ? -41.435 -21.435 6.893 1.00 36.25 47 ASP C C 1
ATOM 5221 O O . ASP C 1 47 ? -42.647 -21.634 6.778 1.00 37.52 47 ASP C O 1
ATOM 5226 N N . GLY C 1 48 ? -40.670 -22.071 7.779 1.00 38.61 48 GLY C N 1
ATOM 5227 C CA . GLY C 1 48 ? -41.220 -22.989 8.776 1.00 39.28 48 GLY C CA 1
ATOM 5228 C C . GLY C 1 48 ? -42.114 -22.262 9.764 1.00 38.84 48 GLY C C 1
ATOM 5229 O O . GLY C 1 48 ? -43.171 -22.768 10.146 1.00 37.20 48 GLY C O 1
ATOM 5230 N N . LEU C 1 49 ? -41.681 -21.070 10.170 1.00 37.85 49 LEU C N 1
ATOM 5231 C CA . LEU C 1 49 ? -42.474 -20.193 11.029 1.00 38.63 49 LEU C CA 1
ATOM 5232 C C . LEU C 1 49 ? -43.648 -19.592 10.260 1.00 39.49 49 LEU C C 1
ATOM 5233 O O . LEU C 1 49 ? -44.697 -19.306 10.841 1.00 39.20 49 LEU C O 1
ATOM 5238 N N . ALA C 1 50 ? -43.460 -19.412 8.953 1.00 39.47 50 ALA C N 1
ATOM 5239 C CA . ALA C 1 50 ? -44.491 -18.867 8.068 1.00 39.10 50 ALA C CA 1
ATOM 5240 C C . ALA C 1 50 ? -45.653 -19.837 7.844 1.00 39.37 50 ALA C C 1
ATOM 5241 O O . ALA C 1 50 ? -46.750 -19.424 7.460 1.00 38.12 50 ALA C O 1
ATOM 5243 N N . GLY C 1 51 ? -45.402 -21.121 8.089 1.00 39.88 51 GLY C N 1
ATOM 5244 C CA . GLY C 1 51 ? -46.420 -22.159 7.956 1.00 43.09 51 GLY C CA 1
ATOM 5245 C C . GLY C 1 51 ? -47.148 -22.463 9.253 1.00 45.32 51 GLY C C 1
ATOM 5246 O O . GLY C 1 51 ? -48.347 -22.751 9.244 1.00 44.56 51 GLY C O 1
ATOM 5247 N N . LYS C 1 52 ? -46.422 -22.399 10.368 1.00 47.66 52 LYS C N 1
ATOM 5248 C CA . LYS C 1 52 ? -46.989 -22.693 11.685 1.00 52.52 52 LYS C CA 1
ATOM 5249 C C . LYS C 1 52 ? -47.759 -21.503 12.251 1.00 56.19 52 LYS C C 1
ATOM 5250 O O . LYS C 1 52 ? -47.326 -20.354 12.127 1.00 56.98 52 LYS C O 1
ATOM 5256 N N . ALA C 1 53 ? -48.902 -21.792 12.870 1.00 67.69 53 ALA C N 1
ATOM 5257 C CA . ALA C 1 53 ? -49.752 -20.768 13.473 1.00 71.22 53 ALA C CA 1
ATOM 5258 C C . ALA C 1 53 ? -49.162 -20.260 14.786 1.00 70.68 53 ALA C C 1
ATOM 5259 O O . ALA C 1 53 ? -48.762 -21.050 15.645 1.00 70.70 53 ALA C O 1
ATOM 5261 N N . GLY C 1 54 ? -49.111 -18.938 14.931 1.00 62.57 54 GLY C N 1
ATOM 5262 C CA . GLY C 1 54 ? -48.569 -18.308 16.133 1.00 58.02 54 GLY C CA 1
ATOM 5263 C C . GLY C 1 54 ? -47.319 -17.488 15.874 1.00 55.88 54 GLY C C 1
ATOM 5264 O O . GLY C 1 54 ? -47.108 -16.454 16.514 1.00 55.51 54 GLY C O 1
ATOM 5265 N N . GLY C 1 55 ? -46.491 -17.955 14.941 1.00 56.27 55 GLY C N 1
ATOM 5266 C CA . GLY C 1 55 ? -45.254 -17.268 14.566 1.00 57.25 55 GLY C CA 1
ATOM 5267 C C . GLY C 1 55 ? -45.508 -15.893 13.979 1.00 58.21 55 GLY C C 1
ATOM 5268 O O . GLY C 1 55 ? -46.406 -15.719 13.152 1.00 58.77 55 GLY C O 1
ATOM 5269 N N . ASN C 1 56 ? -44.715 -14.916 14.413 1.00 60.63 56 ASN C N 1
ATOM 5270 C CA . ASN C 1 56 ? -44.885 -13.528 13.991 1.00 60.88 56 ASN C CA 1
ATOM 5271 C C . ASN C 1 56 ? -44.151 -13.234 12.682 1.00 59.35 56 ASN C C 1
ATOM 5272 O O . ASN C 1 56 ? -42.984 -12.833 12.683 1.00 58.79 56 ASN C O 1
ATOM 5277 N N . ILE C 1 57 ? -44.852 -13.443 11.568 1.00 53.75 57 ILE C N 1
ATOM 5278 C CA . ILE C 1 57 ? -44.276 -13.300 10.226 1.00 48.68 57 ILE C CA 1
ATOM 5279 C C . ILE C 1 57 ? -45.267 -12.760 9.187 1.00 47.12 57 ILE C C 1
ATOM 5280 O O . ILE C 1 57 ? -44.997 -11.755 8.526 1.00 48.11 57 ILE C O 1
ATOM 5285 N N . VAL C 1 58 ? -46.408 -13.436 9.055 1.00 43.12 58 VAL C N 1
ATOM 5286 C CA . VAL C 1 58 ? -47.402 -13.138 8.023 1.00 42.40 58 VAL C CA 1
ATOM 5287 C C . VAL C 1 58 ? -48.745 -12.785 8.664 1.00 46.26 58 VAL C C 1
ATOM 5288 O O . VAL C 1 58 ? -49.220 -13.493 9.556 1.00 45.58 58 VAL C O 1
ATOM 5292 N N . ARG C 1 59 ? -49.347 -11.689 8.204 1.00 56.75 59 ARG C N 1
ATOM 5293 C CA . ARG C 1 59 ? -50.640 -11.234 8.718 1.00 63.44 59 ARG C CA 1
ATOM 5294 C C . ARG C 1 59 ? -51.799 -11.696 7.832 1.00 65.06 59 ARG C C 1
ATOM 5295 O O . ARG C 1 59 ? -52.599 -12.538 8.244 1.00 66.15 59 ARG C O 1
ATOM 5303 N N . GLU C 1 60 ? -51.883 -11.138 6.624 1.00 65.36 60 GLU C N 1
ATOM 5304 C CA . GLU C 1 60 ? -52.909 -11.519 5.651 1.00 66.62 60 GLU C CA 1
ATOM 5305 C C . GLU C 1 60 ? -52.597 -12.907 5.100 1.00 62.29 60 GLU C C 1
ATOM 5306 O O . GLU C 1 60 ? -51.544 -13.119 4.492 1.00 61.02 60 GLU C O 1
ATOM 5312 N N . TYR C 1 61 ? -53.517 -13.845 5.314 1.00 58.61 61 TYR C N 1
ATOM 5313 C CA . TYR C 1 61 ? -53.226 -15.269 5.104 1.00 55.29 61 TYR C CA 1
ATOM 5314 C C . TYR C 1 61 ? -53.583 -15.953 3.769 1.00 57.61 61 TYR C C 1
ATOM 5315 O O . TYR C 1 61 ? -53.104 -17.063 3.532 1.00 59.82 61 TYR C O 1
ATOM 5324 N N . PRO C 1 62 ? -54.407 -15.347 2.909 1.00 59.76 62 PRO C N 1
ATOM 5325 C CA . PRO C 1 62 ? -54.504 -15.817 1.522 1.00 55.79 62 PRO C CA 1
ATOM 5326 C C . PRO C 1 62 ? -53.171 -15.575 0.808 1.00 54.99 62 PRO C C 1
ATOM 5327 O O . PRO C 1 62 ? -53.059 -14.677 -0.032 1.00 57.39 62 PRO C O 1
ATOM 5331 N N . LEU C 1 63 ? -52.174 -16.389 1.153 1.00 43.08 63 LEU C N 1
ATOM 5332 C CA . LEU C 1 63 ? -50.785 -16.119 0.803 1.00 37.83 63 LEU C CA 1
ATOM 5333 C C . LEU C 1 63 ? -50.016 -17.397 0.478 1.00 31.96 63 LEU C C 1
ATOM 5334 O O . LEU C 1 63 ? -50.042 -18.364 1.244 1.00 30.25 63 LEU C O 1
ATOM 5339 N N . ILE C 1 64 ? -49.333 -17.382 -0.663 1.00 29.51 64 ILE C N 1
ATOM 5340 C CA . ILE C 1 64 ? -48.475 -18.485 -1.086 1.00 28.37 64 ILE C CA 1
ATOM 5341 C C . ILE C 1 64 ? -47.095 -18.317 -0.453 1.00 31.21 64 ILE C C 1
ATOM 5342 O O . ILE C 1 64 ? -46.431 -17.298 -0.662 1.00 30.12 64 ILE C O 1
ATOM 5347 N N . LEU C 1 65 ? -46.676 -19.317 0.324 1.00 37.40 65 LEU C N 1
ATOM 5348 C CA . LEU C 1 65 ? -45.376 -19.295 1.001 1.00 39.47 65 LEU C CA 1
ATOM 5349 C C . LEU C 1 65 ? -44.232 -19.143 0.001 1.00 40.82 65 LEU C C 1
ATOM 5350 O O . LEU C 1 65 ? -44.303 -19.658 -1.117 1.00 40.92 65 LEU C O 1
ATOM 5355 N N . GLY C 1 66 ? -43.186 -18.427 0.406 1.00 40.34 66 GLY C N 1
ATOM 5356 C CA . GLY C 1 66 ? -42.100 -18.085 -0.504 1.00 39.27 66 GLY C CA 1
ATOM 5357 C C . GLY C 1 66 ? -40.710 -18.123 0.088 1.00 37.54 66 GLY C C 1
ATOM 5358 O O . GLY C 1 66 ? -40.240 -19.183 0.495 1.00 37.52 66 GLY C O 1
ATOM 5359 N N . ILE C 1 67 ? -40.062 -16.957 0.124 1.00 35.19 67 ILE C N 1
ATOM 5360 C CA . ILE C 1 67 ? -38.665 -16.801 0.559 1.00 33.10 67 ILE C CA 1
ATOM 5361 C C . ILE C 1 67 ? -37.725 -17.764 -0.183 1.00 33.98 67 ILE C C 1
ATOM 5362 O O . ILE C 1 67 ? -37.582 -18.930 0.197 1.00 37.80 67 ILE C O 1
ATOM 5367 N N . ASP C 1 68 ? -37.101 -17.246 -1.242 1.00 29.07 68 ASP C N 1
ATOM 5368 C CA . ASP C 1 68 ? -36.214 -17.995 -2.152 1.00 27.41 68 ASP C CA 1
ATOM 5369 C C . ASP C 1 68 ? -36.926 -18.502 -3.403 1.00 25.24 68 ASP C C 1
ATOM 5370 O O . ASP C 1 68 ? -37.923 -19.224 -3.318 1.00 25.48 68 ASP C O 1
ATOM 5375 N N . ALA C 1 69 ? -36.394 -18.106 -4.557 1.00 24.52 69 ALA C N 1
ATOM 5376 C CA . ALA C 1 69 ? -36.860 -18.555 -5.868 1.00 24.78 69 ALA C CA 1
ATOM 5377 C C . ALA C 1 69 ? -35.812 -18.193 -6.914 1.00 26.34 69 ALA C C 1
ATOM 5378 O O . ALA C 1 69 ? -35.323 -17.065 -6.942 1.00 27.88 69 ALA C O 1
ATOM 5380 N N . ALA C 1 70 ? -35.456 -19.156 -7.760 1.00 26.30 70 ALA C N 1
ATOM 5381 C CA . ALA C 1 70 ? -34.514 -18.909 -8.852 1.00 26.04 70 ALA C CA 1
ATOM 5382 C C . ALA C 1 70 ? -34.972 -19.592 -10.135 1.00 25.17 70 ALA C C 1
ATOM 5383 O O . ALA C 1 70 ? -34.763 -20.794 -10.323 1.00 26.04 70 ALA C O 1
ATOM 5385 N N . GLY C 1 71 ? -35.598 -18.814 -11.015 1.00 23.96 71 GLY C N 1
ATOM 5386 C CA . GLY C 1 71 ? -36.178 -19.352 -12.240 1.00 21.68 71 GLY C CA 1
ATOM 5387 C C . GLY C 1 71 ? -35.939 -18.541 -13.498 1.00 22.19 71 GLY C C 1
ATOM 5388 O O . GLY C 1 71 ? -35.006 -17.738 -13.569 1.00 21.51 71 GLY C O 1
ATOM 5389 N N . THR C 1 72 ? -36.800 -18.760 -14.490 1.00 23.15 72 THR C N 1
ATOM 5390 C CA . THR C 1 72 ? -36.663 -18.148 -15.809 1.00 21.91 72 THR C CA 1
ATOM 5391 C C . THR C 1 72 ? -37.859 -17.249 -16.124 1.00 22.89 72 THR C C 1
ATOM 5392 O O . THR C 1 72 ? -39.010 -17.642 -15.919 1.00 23.28 72 THR C O 1
ATOM 5396 N N . VAL C 1 73 ? -37.571 -16.049 -16.626 1.00 23.27 73 VAL C N 1
ATOM 5397 C CA . VAL C 1 73 ? -38.600 -15.067 -16.980 1.00 23.03 73 VAL C CA 1
ATOM 5398 C C . VAL C 1 73 ? -39.468 -15.565 -18.140 1.00 26.68 73 VAL C C 1
ATOM 5399 O O . VAL C 1 73 ? -38.959 -15.884 -19.218 1.00 26.54 73 VAL C O 1
ATOM 5403 N N . VAL C 1 74 ? -40.776 -15.633 -17.899 1.00 30.78 74 VAL C N 1
ATOM 5404 C CA . VAL C 1 74 ? -41.741 -16.074 -18.907 1.00 32.60 74 VAL C CA 1
ATOM 5405 C C . VAL C 1 74 ? -42.415 -14.873 -19.575 1.00 32.86 74 VAL C C 1
ATOM 5406 O O . VAL C 1 74 ? -42.469 -14.788 -20.804 1.00 35.44 74 VAL C O 1
ATOM 5410 N N . SER C 1 75 ? -42.927 -13.954 -18.759 1.00 31.97 75 SER C N 1
ATOM 5411 C CA . SER C 1 75 ? -43.575 -12.741 -19.252 1.00 30.57 75 SER C CA 1
ATOM 5412 C C . SER C 1 75 ? -43.175 -11.539 -18.403 1.00 28.65 75 SER C C 1
ATOM 5413 O O . SER C 1 75 ? -43.231 -11.592 -17.172 1.00 27.81 75 SER C O 1
ATOM 5416 N N . SER C 1 76 ? -42.770 -10.461 -19.069 1.00 26.54 76 SER C N 1
ATOM 5417 C CA . SER C 1 76 ? -42.314 -9.259 -18.379 1.00 26.48 76 SER C CA 1
ATOM 5418 C C . SER C 1 76 ? -42.858 -7.984 -19.015 1.00 26.60 76 SER C C 1
ATOM 5419 O O . SER C 1 76 ? -42.647 -7.727 -20.203 1.00 26.00 76 SER C O 1
ATOM 5422 N N . ASN C 1 77 ? -43.566 -7.197 -18.208 1.00 29.60 77 ASN C N 1
ATOM 5423 C CA . ASN C 1 77 ? -44.023 -5.866 -18.605 1.00 32.64 77 ASN C CA 1
ATOM 5424 C C . ASN C 1 77 ? -43.016 -4.789 -18.189 1.00 28.49 77 ASN C C 1
ATOM 5425 O O . ASN C 1 77 ? -43.293 -3.589 -18.277 1.00 27.86 77 ASN C O 1
ATOM 5430 N N . ASP C 1 78 ? -41.845 -5.242 -17.746 1.00 23.92 78 ASP C N 1
ATOM 5431 C CA . ASP C 1 78 ? -40.756 -4.376 -17.315 1.00 21.22 78 ASP C CA 1
ATOM 5432 C C . ASP C 1 78 ? -39.587 -4.531 -18.292 1.00 18.45 78 ASP C C 1
ATOM 5433 O O . ASP C 1 78 ? -39.028 -5.623 -18.414 1.00 17.80 78 ASP C O 1
ATOM 5438 N N . PRO C 1 79 ? -39.230 -3.451 -18.995 1.00 16.79 79 PRO C N 1
ATOM 5439 C CA . PRO C 1 79 ? -38.153 -3.481 -20.000 1.00 15.08 79 PRO C CA 1
ATOM 5440 C C . PRO C 1 79 ? -36.799 -3.981 -19.482 1.00 15.80 79 PRO C C 1
ATOM 5441 O O . PRO C 1 79 ? -35.963 -4.414 -20.277 1.00 15.25 79 PRO C O 1
ATOM 5445 N N . ARG C 1 80 ? -36.601 -3.921 -18.166 1.00 15.94 80 ARG C N 1
ATOM 5446 C CA . ARG C 1 80 ? -35.365 -4.376 -17.521 1.00 14.23 80 ARG C CA 1
ATOM 5447 C C . ARG C 1 80 ? -35.155 -5.886 -17.633 1.00 15.10 80 ARG C C 1
ATOM 5448 O O . ARG C 1 80 ? -34.027 -6.371 -17.515 1.00 16.21 80 ARG C O 1
ATOM 5456 N N . PHE C 1 81 ? -36.242 -6.621 -17.861 1.00 15.69 81 PHE C N 1
ATOM 5457 C CA . PHE C 1 81 ? -36.188 -8.078 -17.969 1.00 16.44 81 PHE C CA 1
ATOM 5458 C C . PHE C 1 81 ? -36.917 -8.592 -19.209 1.00 18.49 81 PHE C C 1
ATOM 5459 O O . PHE C 1 81 ? -37.958 -8.061 -19.597 1.00 22.04 81 PHE C O 1
ATOM 5467 N N . ALA C 1 82 ? -36.350 -9.626 -19.825 1.00 17.59 82 ALA C N 1
ATOM 5468 C CA . ALA C 1 82 ? -36.894 -10.203 -21.052 1.00 18.50 82 ALA C CA 1
ATOM 5469 C C . ALA C 1 82 ? -37.056 -11.717 -20.937 1.00 19.97 82 ALA C C 1
ATOM 5470 O O . ALA C 1 82 ? -36.496 -12.341 -20.033 1.00 17.97 82 ALA C O 1
ATOM 5472 N N . GLU C 1 83 ? -37.820 -12.294 -21.864 1.00 23.26 83 GLU C N 1
ATOM 5473 C CA . GLU C 1 83 ? -38.098 -13.731 -21.885 1.00 26.23 83 GLU C CA 1
ATOM 5474 C C . GLU C 1 83 ? -36.822 -14.557 -22.035 1.00 22.31 83 GLU C C 1
ATOM 5475 O O . GLU C 1 83 ? -36.027 -14.328 -22.950 1.00 21.79 83 GLU C O 1
ATOM 5481 N N . GLY C 1 84 ? -36.633 -15.509 -21.125 1.00 18.92 84 GLY C N 1
ATOM 5482 C CA . GLY C 1 84 ? -35.469 -16.391 -21.149 1.00 17.30 84 GLY C CA 1
ATOM 5483 C C . GLY C 1 84 ? -34.394 -16.045 -20.133 1.00 18.78 84 GLY C C 1
ATOM 5484 O O . GLY C 1 84 ? -33.402 -16.767 -20.007 1.00 19.24 84 GLY C O 1
ATOM 5485 N N . ASP C 1 85 ? -34.591 -14.945 -19.409 1.00 19.66 85 ASP C N 1
ATOM 5486 C CA . ASP C 1 85 ? -33.624 -14.487 -18.411 1.00 20.00 85 ASP C CA 1
ATOM 5487 C C . ASP C 1 85 ? -33.687 -15.300 -17.123 1.00 21.17 85 ASP C C 1
ATOM 5488 O O . ASP C 1 85 ? -34.742 -15.405 -16.491 1.00 22.67 85 ASP C O 1
ATOM 5493 N N . GLU C 1 86 ? -32.548 -15.876 -16.748 1.00 17.65 86 GLU C N 1
ATOM 5494 C CA . GLU C 1 86 ? -32.414 -16.604 -15.491 1.00 17.90 86 GLU C CA 1
ATOM 5495 C C . GLU C 1 86 ? -32.204 -15.605 -14.356 1.00 14.56 86 GLU C C 1
ATOM 5496 O O . GLU C 1 86 ? -31.225 -14.853 -14.353 1.00 14.82 86 GLU C O 1
ATOM 5502 N N . VAL C 1 87 ? -33.133 -15.595 -13.403 1.00 12.75 87 VAL C N 1
ATOM 5503 C CA . VAL C 1 87 ? -33.116 -14.623 -12.305 1.00 12.67 87 VAL C CA 1
ATOM 5504 C C . VAL C 1 87 ? -33.365 -15.261 -10.939 1.00 15.22 87 VAL C C 1
ATOM 5505 O O . VAL C 1 87 ? -33.987 -16.321 -10.843 1.00 16.80 87 VAL C O 1
ATOM 5509 N N . ILE C 1 88 ? -32.874 -14.603 -9.891 1.00 15.38 88 ILE C N 1
ATOM 5510 C CA . ILE C 1 88 ? -33.078 -15.053 -8.516 1.00 15.92 88 ILE C CA 1
ATOM 5511 C C . ILE C 1 88 ? -33.993 -14.077 -7.774 1.00 17.57 88 ILE C C 1
ATOM 5512 O O . ILE C 1 88 ? -33.719 -12.875 -7.713 1.00 18.20 88 ILE C O 1
ATOM 5517 N N . ALA C 1 89 ? -35.081 -14.608 -7.221 1.00 17.71 89 ALA C N 1
ATOM 5518 C CA . ALA C 1 89 ? -36.056 -13.819 -6.474 1.00 17.92 89 ALA C CA 1
ATOM 5519 C C . ALA C 1 89 ? -36.113 -14.266 -5.016 1.00 18.21 89 ALA C C 1
ATOM 5520 O O . ALA C 1 89 ? -36.691 -15.308 -4.693 1.00 20.75 89 ALA C O 1
ATOM 5522 N N . THR C 1 90 ? -35.498 -13.474 -4.141 1.00 15.56 90 THR C N 1
ATOM 5523 C CA . THR C 1 90 ? -35.439 -13.780 -2.712 1.00 13.81 90 THR C CA 1
ATOM 5524 C C . THR C 1 90 ? -35.809 -12.559 -1.873 1.00 13.57 90 THR C C 1
ATOM 5525 O O . THR C 1 90 ? -35.772 -11.426 -2.361 1.00 13.65 90 THR C O 1
ATOM 5529 N N . SER C 1 91 ? -36.174 -12.810 -0.615 1.00 13.59 91 SER C N 1
ATOM 5530 C CA . SER C 1 91 ? -36.331 -11.770 0.412 1.00 14.37 91 SER C CA 1
ATOM 5531 C C . SER C 1 91 ? -37.424 -10.731 0.125 1.00 15.80 91 SER C C 1
ATOM 5532 O O . SER C 1 91 ? -38.365 -10.998 -0.626 1.00 16.44 91 SER C O 1
ATOM 5535 N N . TYR C 1 92 ? -37.280 -9.557 0.746 1.00 18.39 92 TYR C N 1
ATOM 5536 C CA . TYR C 1 92 ? -38.214 -8.427 0.625 1.00 19.76 92 TYR C CA 1
ATOM 5537 C C . TYR C 1 92 ? -39.610 -8.730 1.181 1.00 22.55 92 TYR C C 1
ATOM 5538 O O . TYR C 1 92 ? -39.828 -8.645 2.392 1.00 23.82 92 TYR C O 1
ATOM 5547 N N . GLU C 1 93 ? -40.543 -9.081 0.299 1.00 25.60 93 GLU C N 1
ATOM 5548 C CA . GLU C 1 93 ? -41.925 -9.360 0.694 1.00 26.65 93 GLU C CA 1
ATOM 5549 C C . GLU C 1 93 ? -42.401 -10.731 0.213 1.00 25.76 93 GLU C C 1
ATOM 5550 O O . GLU C 1 93 ? -43.534 -11.134 0.491 1.00 28.58 93 GLU C O 1
ATOM 5556 N N . LEU C 1 94 ? -41.529 -11.440 -0.501 1.00 24.56 94 LEU C N 1
ATOM 5557 C CA . LEU C 1 94 ? -41.856 -12.751 -1.061 1.00 23.88 94 LEU C CA 1
ATOM 5558 C C . LEU C 1 94 ? -41.996 -13.800 0.037 1.00 25.24 94 LEU C C 1
ATOM 5559 O O . LEU C 1 94 ? -41.007 -14.213 0.645 1.00 25.09 94 LEU C O 1
ATOM 5564 N N . GLY C 1 95 ? -43.235 -14.215 0.287 1.00 26.66 95 GLY C N 1
ATOM 5565 C CA . GLY C 1 95 ? -43.541 -15.180 1.341 1.00 27.72 95 GLY C CA 1
ATOM 5566 C C . GLY C 1 95 ? -43.933 -14.535 2.658 1.00 28.64 95 GLY C C 1
ATOM 5567 O O . GLY C 1 95 ? -44.273 -15.229 3.618 1.00 28.96 95 GLY C O 1
ATOM 5568 N N . VAL C 1 96 ? -43.885 -13.205 2.699 1.00 27.07 96 VAL C N 1
ATOM 5569 C CA . VAL C 1 96 ? -44.236 -12.440 3.896 1.00 25.37 96 VAL C CA 1
ATOM 5570 C C . VAL C 1 96 ? -45.575 -11.723 3.701 1.00 26.86 96 VAL C C 1
ATOM 5571 O O . VAL C 1 96 ? -46.480 -11.852 4.529 1.00 29.10 96 VAL C O 1
ATOM 5575 N N . SER C 1 97 ? -45.690 -10.973 2.607 1.00 27.15 97 SER C N 1
ATOM 5576 C CA . SER C 1 97 ? -46.923 -10.260 2.271 1.00 28.28 97 SER C CA 1
ATOM 5577 C C . SER C 1 97 ? -47.301 -10.434 0.798 1.00 29.34 97 SER C C 1
ATOM 5578 O O . SER C 1 97 ? -48.365 -9.984 0.363 1.00 29.39 97 SER C O 1
ATOM 5581 N N . ARG C 1 98 ? -46.425 -11.093 0.043 1.00 31.27 98 ARG C N 1
ATOM 5582 C CA . ARG C 1 98 ? -46.664 -11.394 -1.368 1.00 32.40 98 ARG C CA 1
ATOM 5583 C C . ARG C 1 98 ? -46.477 -12.882 -1.654 1.00 33.20 98 ARG C C 1
ATOM 5584 O O . ARG C 1 98 ? -45.748 -13.571 -0.935 1.00 33.70 98 ARG C O 1
ATOM 5592 N N . ASP C 1 99 ? -47.143 -13.368 -2.702 1.00 31.76 99 ASP C N 1
ATOM 5593 C CA . ASP C 1 99 ? -47.034 -14.765 -3.126 1.00 30.82 99 ASP C CA 1
ATOM 5594 C C . ASP C 1 99 ? -45.606 -15.081 -3.569 1.00 29.16 99 ASP C C 1
ATOM 5595 O O . ASP C 1 99 ? -45.102 -14.505 -4.537 1.00 27.43 99 ASP C O 1
ATOM 5600 N N . GLY C 1 100 ? -44.964 -15.998 -2.849 1.00 26.32 100 GLY C N 1
ATOM 5601 C CA . GLY C 1 100 ? -43.538 -16.264 -3.018 1.00 24.91 100 GLY C CA 1
ATOM 5602 C C . GLY C 1 100 ? -43.166 -17.337 -4.022 1.00 24.99 100 GLY C C 1
ATOM 5603 O O . GLY C 1 100 ? -43.864 -17.541 -5.018 1.00 25.88 100 GLY C O 1
ATOM 5604 N N . GLY C 1 101 ? -42.059 -18.026 -3.746 1.00 23.93 101 GLY C N 1
ATOM 5605 C CA . GLY C 1 101 ? -41.459 -18.965 -4.691 1.00 25.96 101 GLY C CA 1
ATOM 5606 C C . GLY C 1 101 ? -41.511 -20.445 -4.351 1.00 26.79 101 GLY C C 1
ATOM 5607 O O . GLY C 1 101 ? -40.870 -21.253 -5.025 1.00 26.96 101 GLY C O 1
ATOM 5608 N N . LEU C 1 102 ? -42.264 -20.811 -3.314 1.00 30.13 102 LEU C N 1
ATOM 5609 C CA . LEU C 1 102 ? -42.526 -22.224 -3.023 1.00 30.93 102 LEU C CA 1
ATOM 5610 C C . LEU C 1 102 ? -43.668 -22.743 -3.897 1.00 31.80 102 LEU C C 1
ATOM 5611 O O . LEU C 1 102 ? -44.535 -23.486 -3.435 1.00 32.70 102 LEU C O 1
ATOM 5616 N N . SER C 1 103 ? -43.649 -22.345 -5.168 1.00 28.58 103 SER C N 1
ATOM 5617 C CA . SER C 1 103 ? -44.712 -22.656 -6.115 1.00 27.40 103 SER C CA 1
ATOM 5618 C C . SER C 1 103 ? -44.221 -22.498 -7.548 1.00 30.04 103 SER C C 1
ATOM 5619 O O . SER C 1 103 ? -43.287 -21.739 -7.813 1.00 31.39 103 SER C O 1
ATOM 5622 N N . GLU C 1 104 ? -44.856 -23.226 -8.464 1.00 37.42 104 GLU C N 1
ATOM 5623 C CA . GLU C 1 104 ? -44.634 -23.042 -9.894 1.00 40.59 104 GLU C CA 1
ATOM 5624 C C . GLU C 1 104 ? -45.210 -21.688 -10.289 1.00 39.76 104 GLU C C 1
ATOM 5625 O O . GLU C 1 104 ? -46.367 -21.395 -9.987 1.00 41.82 104 GLU C O 1
ATOM 5631 N N . TYR C 1 105 ? -44.391 -20.865 -10.945 1.00 36.09 105 TYR C N 1
ATOM 5632 C CA . TYR C 1 105 ? -44.759 -19.494 -11.339 1.00 34.83 105 TYR C CA 1
ATOM 5633 C C . TYR C 1 105 ? -44.870 -18.529 -10.155 1.00 32.41 105 TYR C C 1
ATOM 5634 O O . TYR C 1 105 ? -45.558 -18.809 -9.170 1.00 32.85 105 TYR C O 1
ATOM 5643 N N . ALA C 1 106 ? -44.185 -17.393 -10.266 1.00 31.90 106 ALA C N 1
ATOM 5644 C CA . ALA C 1 106 ? -44.250 -16.335 -9.258 1.00 29.85 106 ALA C CA 1
ATOM 5645 C C . ALA C 1 106 ? -44.122 -14.953 -9.891 1.00 27.77 106 ALA C C 1
ATOM 5646 O O . ALA C 1 106 ? -43.207 -14.702 -10.680 1.00 28.73 106 ALA C O 1
ATOM 5648 N N . SER C 1 107 ? -45.050 -14.066 -9.540 1.00 20.98 107 SER C N 1
ATOM 5649 C CA . SER C 1 107 ? -45.034 -12.688 -10.019 1.00 17.63 107 SER C CA 1
ATOM 5650 C C . SER C 1 107 ? -44.299 -11.792 -9.024 1.00 16.36 107 SER C C 1
ATOM 5651 O O . SER C 1 107 ? -44.873 -11.338 -8.030 1.00 14.99 107 SER C O 1
ATOM 5654 N N . VAL C 1 108 ? -43.021 -11.555 -9.304 1.00 16.81 108 VAL C N 1
ATOM 5655 C CA . VAL C 1 108 ? -42.146 -10.777 -8.427 1.00 17.06 108 VAL C CA 1
ATOM 5656 C C . VAL C 1 108 ? -41.612 -9.540 -9.160 1.00 17.66 108 VAL C C 1
ATOM 5657 O O . VAL C 1 108 ? -41.101 -9.656 -10.278 1.00 17.30 108 VAL C O 1
ATOM 5661 N N . PRO C 1 109 ? -41.750 -8.364 -8.539 1.00 19.56 109 PRO C N 1
ATOM 5662 C CA . PRO C 1 109 ? -41.270 -7.105 -9.121 1.00 19.66 109 PRO C CA 1
ATOM 5663 C C . PRO C 1 109 ? -39.805 -7.151 -9.555 1.00 19.78 109 PRO C C 1
ATOM 5664 O O . PRO C 1 109 ? -38.990 -7.836 -8.931 1.00 18.65 109 PRO C O 1
ATOM 5668 N N . GLY C 1 110 ? -39.488 -6.414 -10.619 1.00 18.40 110 GLY C N 1
ATOM 5669 C CA . GLY C 1 110 ? -38.144 -6.389 -11.196 1.00 17.78 110 GLY C CA 1
ATOM 5670 C C . GLY C 1 110 ? -37.073 -5.770 -10.315 1.00 18.87 110 GLY C C 1
ATOM 5671 O O . GLY C 1 110 ? -35.879 -5.948 -10.563 1.00 18.51 110 GLY C O 1
ATOM 5672 N N . ASP C 1 111 ? -37.503 -5.044 -9.286 1.00 18.12 111 ASP C N 1
ATOM 5673 C CA . ASP C 1 111 ? -36.587 -4.395 -8.349 1.00 17.12 111 ASP C CA 1
ATOM 5674 C C . ASP C 1 111 ? -35.942 -5.384 -7.381 1.00 17.73 111 ASP C C 1
ATOM 5675 O O . ASP C 1 111 ? -34.889 -5.100 -6.805 1.00 19.55 111 ASP C O 1
ATOM 5680 N N . TRP C 1 112 ? -36.576 -6.543 -7.210 1.00 14.72 112 TRP C N 1
ATOM 5681 C CA . TRP C 1 112 ? -36.088 -7.571 -6.291 1.00 13.68 112 TRP C CA 1
ATOM 5682 C C . TRP C 1 112 ? -35.394 -8.720 -7.022 1.00 15.11 112 TRP C C 1
ATOM 5683 O O . TRP C 1 112 ? -34.920 -9.671 -6.392 1.00 17.27 112 TRP C O 1
ATOM 5694 N N . LEU C 1 113 ? -35.328 -8.619 -8.347 1.00 16.68 113 LEU C N 1
ATOM 5695 C CA . LEU C 1 113 ? -34.729 -9.660 -9.175 1.00 17.16 113 LEU C CA 1
ATOM 5696 C C . LEU C 1 113 ? -33.250 -9.407 -9.437 1.00 17.42 113 LEU C C 1
ATOM 5697 O O . LEU C 1 113 ? -32.872 -8.365 -9.979 1.00 18.52 113 LEU C O 1
ATOM 5702 N N . VAL C 1 114 ? -32.420 -10.365 -9.035 1.00 12.90 114 VAL C N 1
ATOM 5703 C CA . VAL C 1 114 ? -30.992 -10.336 -9.337 1.00 11.97 114 VAL C CA 1
ATOM 5704 C C . VAL C 1 114 ? -30.669 -11.417 -10.377 1.00 13.17 114 VAL C C 1
ATOM 5705 O O . VAL C 1 114 ? -30.935 -12.601 -10.148 1.00 16.26 114 VAL C O 1
ATOM 5709 N N . PRO C 1 115 ? -30.124 -11.004 -11.525 1.00 12.16 115 PRO C N 1
ATOM 5710 C CA . PRO C 1 115 ? -29.780 -11.933 -12.603 1.00 12.47 115 PRO C CA 1
ATOM 5711 C C . PRO C 1 115 ? -28.824 -13.025 -12.135 1.00 12.86 115 PRO C C 1
ATOM 5712 O O . PRO C 1 115 ? -27.871 -12.741 -11.403 1.00 15.03 115 PRO C O 1
ATOM 5716 N N . LEU C 1 116 ? -29.095 -14.261 -12.550 1.00 15.19 116 LEU C N 1
ATOM 5717 C CA . LEU C 1 116 ? -28.296 -15.419 -12.155 1.00 15.86 116 LEU C CA 1
ATOM 5718 C C . LEU C 1 116 ? -26.840 -15.267 -12.598 1.00 16.55 116 LEU C C 1
ATOM 5719 O O . LEU C 1 116 ? -26.572 -15.038 -13.781 1.00 17.78 116 LEU C O 1
ATOM 5724 N N . PRO C 1 117 ? -25.909 -15.376 -11.647 1.00 17.86 117 PRO C N 1
ATOM 5725 C CA . PRO C 1 117 ? -24.478 -15.325 -11.949 1.00 18.48 117 PRO C CA 1
ATOM 5726 C C . PRO C 1 117 ? -24.063 -16.481 -12.854 1.00 21.01 117 PRO C C 1
ATOM 5727 O O . PRO C 1 117 ? -24.653 -17.562 -12.782 1.00 22.92 117 PRO C O 1
ATOM 5731 N N . GLN C 1 118 ? -23.056 -16.248 -13.693 1.00 24.59 118 GLN C N 1
ATOM 5732 C CA . GLN C 1 118 ? -22.646 -17.217 -14.712 1.00 26.20 118 GLN C CA 1
ATOM 5733 C C . GLN C 1 118 ? -22.120 -18.532 -14.135 1.00 24.87 118 GLN C C 1
ATOM 5734 O O . GLN C 1 118 ? -22.405 -19.605 -14.672 1.00 24.74 118 GLN C O 1
ATOM 5740 N N . ASN C 1 119 ? -21.364 -18.446 -13.043 1.00 22.29 119 ASN C N 1
ATOM 5741 C CA . ASN C 1 119 ? -20.787 -19.633 -12.413 1.00 19.50 119 ASN C CA 1
ATOM 5742 C C . ASN C 1 119 ? -21.761 -20.348 -11.466 1.00 17.98 119 ASN C C 1
ATOM 5743 O O . ASN C 1 119 ? -21.363 -21.217 -10.685 1.00 17.54 119 ASN C O 1
ATOM 5748 N N . LEU C 1 120 ? -23.037 -19.978 -11.551 1.00 16.09 120 LEU C N 1
ATOM 5749 C CA . LEU C 1 120 ? -24.097 -20.628 -10.785 1.00 15.90 120 LEU C CA 1
ATOM 5750 C C . LEU C 1 120 ? -25.278 -20.995 -11.676 1.00 18.13 120 LEU C C 1
ATOM 5751 O O . LEU C 1 120 ? -25.633 -20.251 -12.592 1.00 18.00 120 LEU C O 1
ATOM 5756 N N . SER C 1 121 ? -25.876 -22.151 -11.404 1.00 22.29 121 SER C N 1
ATOM 5757 C CA . SER C 1 121 ? -27.090 -22.577 -12.092 1.00 22.66 121 SER C CA 1
ATOM 5758 C C . SER C 1 121 ? -28.315 -22.215 -11.253 1.00 20.94 121 SER C C 1
ATOM 5759 O O . SER C 1 121 ? -28.180 -21.725 -10.128 1.00 19.85 121 SER C O 1
ATOM 5762 N N . LEU C 1 122 ? -29.504 -22.454 -11.805 1.00 18.85 122 LEU C N 1
ATOM 5763 C CA . LEU C 1 122 ? -30.762 -22.207 -11.095 1.00 20.17 122 LEU C CA 1
ATOM 5764 C C . LEU C 1 122 ? -30.895 -23.103 -9.862 1.00 22.38 122 LEU C C 1
ATOM 5765 O O . LEU C 1 122 ? -31.561 -22.740 -8.890 1.00 23.52 122 LEU C O 1
ATOM 5770 N N . LYS C 1 123 ? -30.255 -24.269 -9.918 1.00 27.20 123 LYS C N 1
ATOM 5771 C CA . LYS C 1 123 ? -30.194 -25.192 -8.790 1.00 29.10 123 LYS C CA 1
ATOM 5772 C C . LYS C 1 123 ? -29.185 -24.710 -7.747 1.00 27.82 123 LYS C C 1
ATOM 5773 O O . LYS C 1 123 ? -29.510 -24.628 -6.561 1.00 28.08 123 LYS C O 1
ATOM 5779 N N . GLU C 1 124 ? -27.974 -24.385 -8.202 1.00 25.76 124 GLU C N 1
ATOM 5780 C CA . GLU C 1 124 ? -26.864 -23.986 -7.326 1.00 24.72 124 GLU C CA 1
ATOM 5781 C C . GLU C 1 124 ? -27.148 -22.740 -6.487 1.00 23.23 124 GLU C C 1
ATOM 5782 O O . GLU C 1 124 ? -26.696 -22.642 -5.345 1.00 24.33 124 GLU C O 1
ATOM 5788 N N . ALA C 1 125 ? -27.892 -21.796 -7.061 1.00 18.94 125 ALA C N 1
ATOM 5789 C CA . ALA C 1 125 ? -28.306 -20.586 -6.351 1.00 19.01 125 ALA C CA 1
ATOM 5790 C C . ALA C 1 125 ? -29.346 -20.902 -5.279 1.00 20.14 125 ALA C C 1
ATOM 5791 O O . ALA C 1 125 ? -29.442 -20.202 -4.269 1.00 21.21 125 ALA C O 1
ATOM 5801 N N . VAL C 1 127 ? -29.407 -23.924 -3.795 1.00 19.62 127 VAL C N 1
ATOM 5802 C CA . VAL C 1 127 ? -28.668 -24.690 -2.790 1.00 17.84 127 VAL C CA 1
ATOM 5803 C C . VAL C 1 127 ? -28.288 -23.728 -1.662 1.00 20.71 127 VAL C C 1
ATOM 5804 O O . VAL C 1 127 ? -28.338 -24.086 -0.483 1.00 23.60 127 VAL C O 1
ATOM 5808 N N . TYR C 1 128 ? -27.919 -22.505 -2.041 1.00 24.54 128 TYR C N 1
ATOM 5809 C CA . TYR C 1 128 ? -27.647 -21.436 -1.089 1.00 23.52 128 TYR C CA 1
ATOM 5810 C C . TYR C 1 128 ? -28.938 -20.948 -0.436 1.00 24.75 128 TYR C C 1
ATOM 5811 O O . TYR C 1 128 ? -29.163 -21.172 0.755 1.00 24.90 128 TYR C O 1
ATOM 5820 N N . GLY C 1 129 ? -29.780 -20.287 -1.230 1.00 24.88 129 GLY C N 1
ATOM 5821 C CA . GLY C 1 129 ? -31.024 -19.699 -0.741 1.00 25.16 129 GLY C CA 1
ATOM 5822 C C . GLY C 1 129 ? -30.788 -18.464 0.108 1.00 26.25 129 GLY C C 1
ATOM 5823 O O . GLY C 1 129 ? -29.788 -17.763 -0.064 1.00 26.51 129 GLY C O 1
ATOM 5824 N N . THR C 1 130 ? -31.719 -18.199 1.022 1.00 27.07 130 THR C N 1
ATOM 5825 C CA . THR C 1 130 ? -31.601 -17.095 1.972 1.00 26.23 130 THR C CA 1
ATOM 5826 C C . THR C 1 130 ? -30.544 -17.432 3.021 1.00 26.40 130 THR C C 1
ATOM 5827 O O . THR C 1 130 ? -29.776 -16.564 3.433 1.00 26.49 130 THR C O 1
ATOM 5831 N N . ALA C 1 131 ? -30.507 -18.699 3.431 1.00 24.09 131 ALA C N 1
ATOM 5832 C CA . ALA C 1 131 ? -29.508 -19.198 4.376 1.00 22.48 131 ALA C CA 1
ATOM 5833 C C . ALA C 1 131 ? -28.090 -19.098 3.810 1.00 20.86 131 ALA C C 1
ATOM 5834 O O . ALA C 1 131 ? -27.132 -18.880 4.555 1.00 20.81 131 ALA C O 1
ATOM 5836 N N . GLY C 1 132 ? -27.970 -19.259 2.494 1.00 18.19 132 GLY C N 1
ATOM 5837 C CA . GLY C 1 132 ? -26.696 -19.099 1.797 1.00 16.22 132 GLY C CA 1
ATOM 5838 C C . GLY C 1 132 ? -26.332 -17.641 1.586 1.00 14.47 132 GLY C C 1
ATOM 5839 O O . GLY C 1 132 ? -25.161 -17.269 1.680 1.00 15.51 132 GLY C O 1
ATOM 5840 N N . PHE C 1 133 ? -27.341 -16.820 1.294 1.00 14.45 133 PHE C N 1
ATOM 5841 C CA . PHE C 1 133 ? -27.159 -15.379 1.121 1.00 13.99 133 PHE C CA 1
ATOM 5842 C C . PHE C 1 133 ? -26.805 -14.701 2.444 1.00 14.43 133 PHE C C 1
ATOM 5843 O O . PHE C 1 133 ? -25.983 -13.784 2.475 1.00 15.57 133 PHE C O 1
ATOM 5851 N N . THR C 1 134 ? -27.433 -15.162 3.525 1.00 12.76 134 THR C N 1
ATOM 5852 C CA . THR C 1 134 ? -27.174 -14.655 4.872 1.00 12.84 134 THR C CA 1
ATOM 5853 C C . THR C 1 134 ? -25.738 -14.955 5.302 1.00 15.33 134 THR C C 1
ATOM 5854 O O . THR C 1 134 ? -25.068 -14.099 5.882 1.00 16.35 134 THR C O 1
ATOM 5858 N N . ALA C 1 135 ? -25.278 -16.169 5.004 1.00 16.69 135 ALA C N 1
ATOM 5859 C CA . ALA C 1 135 ? -23.916 -16.596 5.319 1.00 17.10 135 ALA C CA 1
ATOM 5860 C C . ALA C 1 135 ? -22.874 -15.804 4.532 1.00 17.78 135 ALA C C 1
ATOM 5861 O O . ALA C 1 135 ? -21.827 -15.447 5.071 1.00 20.95 135 ALA C O 1
ATOM 5863 N N . ALA C 1 136 ? -23.174 -15.529 3.264 1.00 16.04 136 ALA C N 1
ATOM 5864 C CA . ALA C 1 136 ? -22.275 -14.778 2.388 1.00 14.80 136 ALA C CA 1
ATOM 5865 C C . ALA C 1 136 ? -22.222 -13.295 2.743 1.00 15.36 136 ALA C C 1
ATOM 5866 O O . ALA C 1 136 ? -21.150 -12.687 2.716 1.00 13.61 136 ALA C O 1
ATOM 5868 N N . LEU C 1 137 ? -23.381 -12.724 3.068 1.00 19.21 137 LEU C N 1
ATOM 5869 C CA . LEU C 1 137 ? -23.477 -11.328 3.492 1.00 19.67 137 LEU C CA 1
ATOM 5870 C C . LEU C 1 137 ? -22.796 -11.123 4.845 1.00 23.11 137 LEU C C 1
ATOM 5871 O O . LEU C 1 137 ? -22.264 -10.046 5.119 1.00 24.67 137 LEU C O 1
ATOM 5876 N N . SER C 1 138 ? -22.816 -12.163 5.677 1.00 21.70 138 SER C N 1
ATOM 5877 C CA . SER C 1 138 ? -22.101 -12.162 6.952 1.00 20.99 138 SER C CA 1
ATOM 5878 C C . SER C 1 138 ? -20.596 -12.032 6.727 1.00 19.92 138 SER C C 1
ATOM 5879 O O . SER C 1 138 ? -19.960 -11.143 7.291 1.00 20.98 138 SER C O 1
ATOM 5882 N N . VAL C 1 139 ? -20.045 -12.909 5.886 1.00 16.76 139 VAL C N 1
ATOM 5883 C CA . VAL C 1 139 ? -18.621 -12.890 5.531 1.00 15.21 139 VAL C CA 1
ATOM 5884 C C . VAL C 1 139 ? -18.237 -11.565 4.867 1.00 14.98 139 VAL C C 1
ATOM 5885 O O . VAL C 1 139 ? -17.172 -11.010 5.146 1.00 15.03 139 VAL C O 1
ATOM 5889 N N . HIS C 1 140 ? -19.118 -11.067 4.000 1.00 14.96 140 HIS C N 1
ATOM 5890 C CA . HIS C 1 140 ? -18.911 -9.803 3.294 1.00 14.85 140 HIS C CA 1
ATOM 5891 C C . HIS C 1 140 ? -18.826 -8.614 4.253 1.00 13.52 140 HIS C C 1
ATOM 5892 O O . HIS C 1 140 ? -18.007 -7.715 4.058 1.00 11.81 140 HIS C O 1
ATOM 5899 N N . ARG C 1 141 ? -19.669 -8.622 5.285 1.00 13.20 141 ARG C N 1
ATOM 5900 C CA . ARG C 1 141 ? -19.681 -7.555 6.287 1.00 13.38 141 ARG C CA 1
ATOM 5901 C C . ARG C 1 141 ? -18.529 -7.671 7.283 1.00 14.92 141 ARG C C 1
ATOM 5902 O O . ARG C 1 141 ? -17.999 -6.656 7.742 1.00 15.85 141 ARG C O 1
ATOM 5910 N N . LEU C 1 142 ? -18.153 -8.906 7.613 1.00 16.04 142 LEU C N 1
ATOM 5911 C CA . LEU C 1 142 ? -17.037 -9.168 8.525 1.00 15.32 142 LEU C CA 1
ATOM 5912 C C . LEU C 1 142 ? -15.704 -8.728 7.918 1.00 14.24 142 LEU C C 1
ATOM 5913 O O . LEU C 1 142 ? -14.860 -8.158 8.612 1.00 14.23 142 LEU C O 1
ATOM 5918 N N . GLU C 1 143 ? -15.532 -8.992 6.623 1.00 11.69 143 GLU C N 1
ATOM 5919 C CA . GLU C 1 143 ? -14.312 -8.628 5.894 1.00 11.84 143 GLU C CA 1
ATOM 5920 C C . GLU C 1 143 ? -14.161 -7.117 5.699 1.00 13.77 143 GLU C C 1
ATOM 5921 O O . GLU C 1 143 ? -13.052 -6.624 5.482 1.00 16.11 143 GLU C O 1
ATOM 5927 N N . GLN C 1 144 ? -15.278 -6.394 5.775 1.00 14.79 144 GLN C N 1
ATOM 5928 C CA . GLN C 1 144 ? -15.270 -4.931 5.716 1.00 13.80 144 GLN C CA 1
ATOM 5929 C C . GLN C 1 144 ? -14.708 -4.318 6.999 1.00 14.81 144 GLN C C 1
ATOM 5930 O O . GLN C 1 144 ? -14.197 -3.195 6.986 1.00 15.02 144 GLN C O 1
ATOM 5936 N N . ASN C 1 145 ? -14.806 -5.062 8.098 1.00 15.82 145 ASN C N 1
ATOM 5937 C CA . ASN C 1 145 ? -14.342 -4.598 9.405 1.00 14.75 145 ASN C CA 1
ATOM 5938 C C . ASN C 1 145 ? -12.969 -5.141 9.813 1.00 15.18 145 ASN C C 1
ATOM 5939 O O . ASN C 1 145 ? -12.417 -4.741 10.841 1.00 17.81 145 ASN C O 1
ATOM 5944 N N . GLY C 1 146 ? -12.427 -6.050 9.003 1.00 12.99 146 GLY C N 1
ATOM 5945 C CA . GLY C 1 146 ? -11.065 -6.544 9.197 1.00 11.60 146 GLY C CA 1
ATOM 5946 C C . GLY C 1 146 ? -10.916 -8.042 9.388 1.00 13.97 146 GLY C C 1
ATOM 5947 O O . GLY C 1 146 ? -10.022 -8.489 10.111 1.00 15.90 146 GLY C O 1
ATOM 5948 N N . LEU C 1 147 ? -11.783 -8.821 8.742 1.00 14.58 147 LEU C N 1
ATOM 5949 C CA . LEU C 1 147 ? -11.682 -10.278 8.795 1.00 14.93 147 LEU C CA 1
ATOM 5950 C C . LEU C 1 147 ? -10.736 -10.766 7.703 1.00 16.61 147 LEU C C 1
ATOM 5951 O O . LEU C 1 147 ? -10.964 -10.527 6.514 1.00 17.98 147 LEU C O 1
ATOM 5956 N N . SER C 1 148 ? -9.671 -11.445 8.121 1.00 16.97 148 SER C N 1
ATOM 5957 C CA . SER C 1 148 ? -8.662 -11.974 7.207 1.00 17.89 148 SER C CA 1
ATOM 5958 C C . SER C 1 148 ? -8.041 -13.248 7.781 1.00 18.21 148 SER C C 1
ATOM 5959 O O . SER C 1 148 ? -7.792 -13.322 8.987 1.00 17.58 148 SER C O 1
ATOM 5962 N N . PRO C 1 149 ? -7.794 -14.245 6.929 1.00 18.98 149 PRO C N 1
ATOM 5963 C CA . PRO C 1 149 ? -7.305 -15.546 7.386 1.00 21.66 149 PRO C CA 1
ATOM 5964 C C . PRO C 1 149 ? -5.824 -15.540 7.776 1.00 26.50 149 PRO C C 1
ATOM 5965 O O . PRO C 1 149 ? -4.998 -16.127 7.077 1.00 30.23 149 PRO C O 1
ATOM 5969 N N . GLU C 1 150 ? -5.502 -14.867 8.881 1.00 30.87 150 GLU C N 1
ATOM 5970 C CA . GLU C 1 150 ? -4.158 -14.900 9.474 1.00 31.38 150 GLU C CA 1
ATOM 5971 C C . GLU C 1 150 ? -4.144 -14.356 10.905 1.00 33.03 150 GLU C C 1
ATOM 5972 O O . GLU C 1 150 ? -3.228 -14.647 11.678 1.00 34.87 150 GLU C O 1
ATOM 5978 N N . LYS C 1 151 ? -5.166 -13.573 11.247 1.00 35.26 151 LYS C N 1
ATOM 5979 C CA . LYS C 1 151 ? -5.267 -12.947 12.566 1.00 35.20 151 LYS C CA 1
ATOM 5980 C C . LYS C 1 151 ? -5.910 -13.868 13.608 1.00 35.07 151 LYS C C 1
ATOM 5981 O O . LYS C 1 151 ? -6.027 -13.502 14.781 1.00 36.86 151 LYS C O 1
ATOM 5987 N N . GLY C 1 152 ? -6.317 -15.060 13.175 1.00 30.12 152 GLY C N 1
ATOM 5988 C CA . GLY C 1 152 ? -6.905 -16.058 14.067 1.00 26.49 152 GLY C CA 1
ATOM 5989 C C . GLY C 1 152 ? -7.973 -16.915 13.411 1.00 24.77 152 GLY C C 1
ATOM 5990 O O . GLY C 1 152 ? -8.443 -16.608 12.313 1.00 23.89 152 GLY C O 1
ATOM 5991 N N . SER C 1 153 ? -8.351 -17.994 14.093 1.00 24.06 153 SER C N 1
ATOM 5992 C CA . SER C 1 153 ? -9.385 -18.908 13.612 1.00 23.71 153 SER C CA 1
ATOM 5993 C C . SER C 1 153 ? -10.782 -18.317 13.796 1.00 21.03 153 SER C C 1
ATOM 5994 O O . SER C 1 153 ? -11.024 -17.559 14.738 1.00 19.87 153 SER C O 1
ATOM 5997 N N . VAL C 1 154 ? -11.694 -18.671 12.893 1.00 18.50 154 VAL C N 1
ATOM 5998 C CA . VAL C 1 154 ? -13.060 -18.148 12.922 1.00 16.17 154 VAL C CA 1
ATOM 5999 C C . VAL C 1 154 ? -14.044 -19.206 13.425 1.00 17.48 154 VAL C C 1
ATOM 6000 O O . VAL C 1 154 ? -14.084 -20.328 12.914 1.00 18.15 154 VAL C O 1
ATOM 6004 N N . LEU C 1 155 ? -14.829 -18.829 14.431 1.00 17.90 155 LEU C N 1
ATOM 6005 C CA . LEU C 1 155 ? -15.816 -19.715 15.042 1.00 17.37 155 LEU C CA 1
ATOM 6006 C C . LEU C 1 155 ? -17.191 -19.526 14.406 1.00 16.40 155 LEU C C 1
ATOM 6007 O O . LEU C 1 155 ? -17.676 -18.402 14.277 1.00 17.94 155 LEU C O 1
ATOM 6012 N N . VAL C 1 156 ? -17.809 -20.636 14.011 1.00 17.50 156 VAL C N 1
ATOM 6013 C CA . VAL C 1 156 ? -19.150 -20.617 13.435 1.00 15.88 156 VAL C CA 1
ATOM 6014 C C . VAL C 1 156 ? -20.114 -21.408 14.319 1.00 16.79 156 VAL C C 1
ATOM 6015 O O . VAL C 1 156 ? -20.072 -22.641 14.360 1.00 18.24 156 VAL C O 1
ATOM 6019 N N . THR C 1 157 ? -20.968 -20.683 15.036 1.00 14.39 157 THR C N 1
ATOM 6020 C CA . THR C 1 157 ? -22.027 -21.292 15.838 1.00 12.75 157 THR C CA 1
ATOM 6021 C C . THR C 1 157 ? -23.202 -21.686 14.949 1.00 12.68 157 THR C C 1
ATOM 6022 O O . THR C 1 157 ? -23.265 -21.290 13.783 1.00 13.61 157 THR C O 1
ATOM 6026 N N . GLY C 1 158 ? -24.120 -22.476 15.501 1.00 11.41 158 GLY C N 1
ATOM 6027 C CA . GLY C 1 158 ? -25.305 -22.923 14.771 1.00 11.57 158 GLY C CA 1
ATOM 6028 C C . GLY C 1 158 ? -24.992 -23.735 13.530 1.00 14.18 158 GLY C C 1
ATOM 6029 O O . GLY C 1 158 ? -25.726 -23.674 12.540 1.00 13.40 158 GLY C O 1
ATOM 6030 N N . ALA C 1 159 ? -23.894 -24.488 13.584 1.00 20.93 159 ALA C N 1
ATOM 6031 C CA . ALA C 1 159 ? -23.506 -25.387 12.502 1.00 25.57 159 ALA C CA 1
ATOM 6032 C C . ALA C 1 159 ? -24.516 -26.530 12.393 1.00 29.32 159 ALA C C 1
ATOM 6033 O O . ALA C 1 159 ? -25.289 -26.765 13.326 1.00 31.94 159 ALA C O 1
ATOM 6035 N N . THR C 1 160 ? -24.505 -27.226 11.255 1.00 30.29 160 THR C N 1
ATOM 6036 C CA . THR C 1 160 ? -25.541 -28.207 10.894 1.00 28.40 160 THR C CA 1
ATOM 6037 C C . THR C 1 160 ? -26.731 -27.504 10.230 1.00 26.29 160 THR C C 1
ATOM 6038 O O . THR C 1 160 ? -27.319 -28.029 9.285 1.00 27.35 160 THR C O 1
ATOM 6042 N N . GLY C 1 161 ? -27.066 -26.311 10.721 1.00 21.73 161 GLY C N 1
ATOM 6043 C CA . GLY C 1 161 ? -28.145 -25.501 10.155 1.00 19.26 161 GLY C CA 1
ATOM 6044 C C . GLY C 1 161 ? -27.818 -24.922 8.789 1.00 16.63 161 GLY C C 1
ATOM 6045 O O . GLY C 1 161 ? -26.741 -25.165 8.239 1.00 15.76 161 GLY C O 1
ATOM 6046 N N . GLY C 1 162 ? -28.757 -24.150 8.246 1.00 18.57 162 GLY C N 1
ATOM 6047 C CA . GLY C 1 162 ? -28.619 -23.562 6.915 1.00 18.55 162 GLY C CA 1
ATOM 6048 C C . GLY C 1 162 ? -27.534 -22.506 6.816 1.00 17.80 162 GLY C C 1
ATOM 6049 O O . GLY C 1 162 ? -26.620 -22.624 5.998 1.00 18.99 162 GLY C O 1
ATOM 6050 N N . VAL C 1 163 ? -27.640 -21.476 7.653 1.00 13.13 163 VAL C N 1
ATOM 6051 C CA . VAL C 1 163 ? -26.695 -20.356 7.651 1.00 10.86 163 VAL C CA 1
ATOM 6052 C C . VAL C 1 163 ? -25.302 -20.797 8.109 1.00 13.74 163 VAL C C 1
ATOM 6053 O O . VAL C 1 163 ? -24.308 -20.519 7.437 1.00 15.21 163 VAL C O 1
ATOM 6057 N N . GLY C 1 164 ? -25.246 -21.493 9.244 1.00 17.22 164 GLY C N 1
ATOM 6058 C CA . GLY C 1 164 ? -23.986 -21.945 9.834 1.00 19.18 164 GLY C CA 1
ATOM 6059 C C . GLY C 1 164 ? -23.236 -22.978 9.012 1.00 20.04 164 GLY C C 1
ATOM 6060 O O . GLY C 1 164 ? -22.007 -22.941 8.937 1.00 18.23 164 GLY C O 1
ATOM 6061 N N . GLY C 1 165 ? -23.979 -23.896 8.397 1.00 19.36 165 GLY C N 1
ATOM 6062 C CA . GLY C 1 165 ? -23.397 -24.966 7.585 1.00 20.07 165 GLY C CA 1
ATOM 6063 C C . GLY C 1 165 ? -22.681 -24.476 6.340 1.00 20.06 165 GLY C C 1
ATOM 6064 O O . GLY C 1 165 ? -21.591 -24.953 6.015 1.00 21.04 165 GLY C O 1
ATOM 6065 N N . ILE C 1 166 ? -23.297 -23.522 5.646 1.00 20.18 166 ILE C N 1
ATOM 6066 C CA . ILE C 1 166 ? -22.716 -22.934 4.438 1.00 20.70 166 ILE C CA 1
ATOM 6067 C C . ILE C 1 166 ? -21.600 -21.942 4.788 1.00 20.00 166 ILE C C 1
ATOM 6068 O O . ILE C 1 166 ? -20.627 -21.808 4.042 1.00 21.62 166 ILE C O 1
ATOM 6073 N N . ALA C 1 167 ? -21.741 -21.267 5.931 1.00 16.63 167 ALA C N 1
ATOM 6074 C CA . ALA C 1 167 ? -20.730 -20.323 6.421 1.00 13.79 167 ALA C CA 1
ATOM 6075 C C . ALA C 1 167 ? -19.392 -21.002 6.716 1.00 13.64 167 ALA C C 1
ATOM 6076 O O . ALA C 1 167 ? -18.334 -20.387 6.567 1.00 14.18 167 ALA C O 1
ATOM 6078 N N . VAL C 1 168 ? -19.454 -22.264 7.139 1.00 13.11 168 VAL C N 1
ATOM 6079 C CA . VAL C 1 168 ? -18.264 -23.091 7.348 1.00 12.42 168 VAL C CA 1
ATOM 6080 C C . VAL C 1 168 ? -17.574 -23.373 6.010 1.00 17.34 168 VAL C C 1
ATOM 6081 O O . VAL C 1 168 ? -16.351 -23.256 5.896 1.00 19.49 168 VAL C O 1
ATOM 6085 N N . SER C 1 169 ? -18.373 -23.727 5.005 1.00 20.33 169 SER C N 1
ATOM 6086 C CA . SER C 1 169 ? -17.874 -24.045 3.667 1.00 23.81 169 SER C CA 1
ATOM 6087 C C . SER C 1 169 ? -17.336 -22.817 2.930 1.00 25.06 169 SER C C 1
ATOM 6088 O O . SER C 1 169 ? -16.357 -22.914 2.187 1.00 26.28 169 SER C O 1
ATOM 6099 N N . LEU C 1 171 ? -16.078 -20.062 4.406 1.00 22.42 171 LEU C N 1
ATOM 6100 C CA . LEU C 1 171 ? -14.847 -19.670 5.092 1.00 20.04 171 LEU C CA 1
ATOM 6101 C C . LEU C 1 171 ? -13.677 -20.586 4.744 1.00 20.04 171 LEU C C 1
ATOM 6102 O O . LEU C 1 171 ? -12.532 -20.136 4.670 1.00 19.46 171 LEU C O 1
ATOM 6107 N N . ASN C 1 172 ? -13.974 -21.867 4.531 1.00 18.85 172 ASN C N 1
ATOM 6108 C CA . ASN C 1 172 ? -12.961 -22.857 4.167 1.00 18.49 172 ASN C CA 1
ATOM 6109 C C . ASN C 1 172 ? -12.394 -22.628 2.767 1.00 16.64 172 ASN C C 1
ATOM 6110 O O . ASN C 1 172 ? -11.190 -22.782 2.547 1.00 15.02 172 ASN C O 1
ATOM 6115 N N . LYS C 1 173 ? -13.269 -22.268 1.828 1.00 16.92 173 LYS C N 1
ATOM 6116 C CA . LYS C 1 173 ? -12.863 -21.937 0.463 1.00 18.15 173 LYS C CA 1
ATOM 6117 C C . LYS C 1 173 ? -12.050 -20.643 0.437 1.00 19.64 173 LYS C C 1
ATOM 6118 O O . LYS C 1 173 ? -11.101 -20.512 -0.341 1.00 22.16 173 LYS C O 1
ATOM 6124 N N . ARG C 1 174 ? -12.428 -19.699 1.296 1.00 20.39 174 ARG C N 1
ATOM 6125 C CA . ARG C 1 174 ? -11.736 -18.419 1.414 1.00 19.93 174 ARG C CA 1
ATOM 6126 C C . ARG C 1 174 ? -10.335 -18.588 2.008 1.00 20.19 174 ARG C C 1
ATOM 6127 O O . ARG C 1 174 ? -9.412 -17.853 1.652 1.00 20.82 174 ARG C O 1
ATOM 6135 N N . GLY C 1 175 ? -10.188 -19.558 2.909 1.00 18.39 175 GLY C N 1
ATOM 6136 C CA . GLY C 1 175 ? -8.890 -19.886 3.494 1.00 16.79 175 GLY C CA 1
ATOM 6137 C C . GLY C 1 175 ? -8.835 -19.836 5.010 1.00 18.77 175 GLY C C 1
ATOM 6138 O O . GLY C 1 175 ? -7.781 -20.078 5.601 1.00 19.80 175 GLY C O 1
ATOM 6139 N N . TYR C 1 176 ? -9.968 -19.528 5.638 1.00 21.74 176 TYR C N 1
ATOM 6140 C CA . TYR C 1 176 ? -10.052 -19.416 7.095 1.00 23.69 176 TYR C CA 1
ATOM 6141 C C . TYR C 1 176 ? -9.955 -20.769 7.794 1.00 25.33 176 TYR C C 1
ATOM 6142 O O . TYR C 1 176 ? -10.417 -21.785 7.269 1.00 25.26 176 TYR C O 1
ATOM 6151 N N . ASP C 1 177 ? -9.347 -20.769 8.979 1.00 25.92 177 ASP C N 1
ATOM 6152 C CA . ASP C 1 177 ? -9.375 -21.927 9.866 1.00 26.31 177 ASP C CA 1
ATOM 6153 C C . ASP C 1 177 ? -10.710 -21.920 10.602 1.00 25.18 177 ASP C C 1
ATOM 6154 O O . ASP C 1 177 ? -10.938 -21.095 11.491 1.00 25.17 177 ASP C O 1
ATOM 6159 N N . VAL C 1 178 ? -11.593 -22.837 10.216 1.00 23.21 178 VAL C N 1
ATOM 6160 C CA . VAL C 1 178 ? -12.979 -22.824 10.684 1.00 20.93 178 VAL C CA 1
ATOM 6161 C C . VAL C 1 178 ? -13.181 -23.691 11.926 1.00 23.50 178 VAL C C 1
ATOM 6162 O O . VAL C 1 178 ? -12.744 -24.844 11.973 1.00 25.33 178 VAL C O 1
ATOM 6166 N N . VAL C 1 179 ? -13.840 -23.116 12.929 1.00 23.53 179 VAL C N 1
ATOM 6167 C CA . VAL C 1 179 ? -14.241 -23.844 14.128 1.00 22.43 179 VAL C CA 1
ATOM 6168 C C . VAL C 1 179 ? -15.767 -23.938 14.147 1.00 23.47 179 VAL C C 1
ATOM 6169 O O . VAL C 1 179 ? -16.458 -22.918 14.140 1.00 23.34 179 VAL C O 1
ATOM 6173 N N . ALA C 1 180 ? -16.284 -25.164 14.156 1.00 25.56 180 ALA C N 1
ATOM 6174 C CA . ALA C 1 180 ? -17.728 -25.395 14.110 1.00 26.51 180 ALA C CA 1
ATOM 6175 C C . ALA C 1 180 ? -18.299 -25.732 15.484 1.00 27.23 180 ALA C C 1
ATOM 6176 O O . ALA C 1 180 ? -17.707 -26.506 16.240 1.00 28.37 180 ALA C O 1
ATOM 6178 N N . SER C 1 181 ? -19.455 -25.148 15.794 1.00 24.87 181 SER C N 1
ATOM 6179 C CA . SER C 1 181 ? -20.117 -25.354 17.080 1.00 26.90 181 SER C CA 1
ATOM 6180 C C . SER C 1 181 ? -21.501 -25.979 16.909 1.00 31.88 181 SER C C 1
ATOM 6181 O O . SER C 1 181 ? -22.356 -25.435 16.205 1.00 32.27 181 SER C O 1
ATOM 6184 N N . THR C 1 182 ? -21.704 -27.125 17.556 1.00 39.21 182 THR C N 1
ATOM 6185 C CA . THR C 1 182 ? -22.972 -27.857 17.494 1.00 44.12 182 THR C CA 1
ATOM 6186 C C . THR C 1 182 ? -23.406 -28.377 18.861 1.00 47.23 182 THR C C 1
ATOM 6187 O O . THR C 1 182 ? -22.574 -28.620 19.739 1.00 48.51 182 THR C O 1
ATOM 6191 N N . GLY C 1 183 ? -24.715 -28.543 19.028 1.00 48.92 183 GLY C N 1
ATOM 6192 C CA . GLY C 1 183 ? -25.275 -29.223 20.193 1.00 49.58 183 GLY C CA 1
ATOM 6193 C C . GLY C 1 183 ? -25.398 -30.715 19.935 1.00 48.88 183 GLY C C 1
ATOM 6194 O O . GLY C 1 183 ? -25.670 -31.493 20.851 1.00 50.38 183 GLY C O 1
ATOM 6195 N N . ASN C 1 184 ? -25.194 -31.103 18.677 1.00 44.26 184 ASN C N 1
ATOM 6196 C CA . ASN C 1 184 ? -25.259 -32.498 18.256 1.00 42.99 184 ASN C CA 1
ATOM 6197 C C . ASN C 1 184 ? -23.869 -33.107 18.090 1.00 42.98 184 ASN C C 1
ATOM 6198 O O . ASN C 1 184 ? -23.062 -32.629 17.288 1.00 40.91 184 ASN C O 1
ATOM 6203 N N . ARG C 1 185 ? -23.597 -34.157 18.862 1.00 47.38 185 ARG C N 1
ATOM 6204 C CA . ARG C 1 185 ? -22.361 -34.926 18.723 1.00 54.75 185 ARG C CA 1
ATOM 6205 C C . ARG C 1 185 ? -22.449 -35.861 17.515 1.00 51.07 185 ARG C C 1
ATOM 6206 O O . ARG C 1 185 ? -23.517 -36.004 16.913 1.00 50.74 185 ARG C O 1
ATOM 6214 N N . GLU C 1 186 ? -21.322 -36.486 17.169 1.00 52.95 186 GLU C N 1
ATOM 6215 C CA . GLU C 1 186 ? -21.216 -37.397 16.015 1.00 54.35 186 GLU C CA 1
ATOM 6216 C C . GLU C 1 186 ? -21.386 -36.677 14.669 1.00 53.42 186 GLU C C 1
ATOM 6217 O O . GLU C 1 186 ? -21.327 -37.305 13.608 1.00 53.55 186 GLU C O 1
ATOM 6223 N N . ALA C 1 187 ? -21.586 -35.361 14.726 1.00 50.97 187 ALA C N 1
ATOM 6224 C CA . ALA C 1 187 ? -21.739 -34.531 13.533 1.00 47.92 187 ALA C CA 1
ATOM 6225 C C . ALA C 1 187 ? -20.392 -33.986 13.052 1.00 45.60 187 ALA C C 1
ATOM 6226 O O . ALA C 1 187 ? -20.328 -33.259 12.056 1.00 45.33 187 ALA C O 1
ATOM 6228 N N . ALA C 1 188 ? -19.325 -34.351 13.762 1.00 41.91 188 ALA C N 1
ATOM 6229 C CA . ALA C 1 188 ? -17.964 -33.918 13.438 1.00 42.37 188 ALA C CA 1
ATOM 6230 C C . ALA C 1 188 ? -17.489 -34.439 12.082 1.00 46.31 188 ALA C C 1
ATOM 6231 O O . ALA C 1 188 ? -16.739 -33.758 11.380 1.00 48.04 188 ALA C O 1
ATOM 6233 N N . ASP C 1 189 ? -17.932 -35.642 11.721 1.00 55.46 189 ASP C N 1
ATOM 6234 C CA . ASP C 1 189 ? -17.601 -36.246 10.428 1.00 60.76 189 ASP C CA 1
ATOM 6235 C C . ASP C 1 189 ? -18.560 -35.780 9.326 1.00 59.15 189 ASP C C 1
ATOM 6236 O O . ASP C 1 189 ? -18.946 -36.553 8.443 1.00 60.64 189 ASP C O 1
ATOM 6241 N N . TYR C 1 190 ? -18.932 -34.504 9.397 1.00 51.76 190 TYR C N 1
ATOM 6242 C CA . TYR C 1 190 ? -19.798 -33.857 8.419 1.00 45.53 190 TYR C CA 1
ATOM 6243 C C . TYR C 1 190 ? -19.386 -32.395 8.281 1.00 41.74 190 TYR C C 1
ATOM 6244 O O . TYR C 1 190 ? -19.317 -31.864 7.173 1.00 41.72 190 TYR C O 1
ATOM 6253 N N . LEU C 1 191 ? -19.116 -31.759 9.419 1.00 33.59 191 LEU C N 1
ATOM 6254 C CA . LEU C 1 191 ? -18.651 -30.374 9.461 1.00 28.62 191 LEU C CA 1
ATOM 6255 C C . LEU C 1 191 ? -17.207 -30.279 8.976 1.00 28.12 191 LEU C C 1
ATOM 6256 O O . LEU C 1 191 ? -16.818 -29.289 8.355 1.00 28.09 191 LEU C O 1
ATOM 6261 N N . LYS C 1 192 ? -16.426 -31.321 9.261 1.00 28.23 192 LYS C N 1
ATOM 6262 C CA . LYS C 1 192 ? -15.064 -31.454 8.746 1.00 29.32 192 LYS C CA 1
ATOM 6263 C C . LYS C 1 192 ? -15.102 -31.692 7.237 1.00 30.11 192 LYS C C 1
ATOM 6264 O O . LYS C 1 192 ? -14.203 -31.263 6.510 1.00 28.33 192 LYS C O 1
ATOM 6270 N N . GLN C 1 193 ? -16.150 -32.379 6.779 1.00 34.09 193 GLN C N 1
ATOM 6271 C CA . GLN C 1 193 ? -16.418 -32.553 5.351 1.00 37.11 193 GLN C CA 1
ATOM 6272 C C . GLN C 1 193 ? -16.822 -31.235 4.692 1.00 34.86 193 GLN C C 1
ATOM 6273 O O . GLN C 1 193 ? -16.519 -31.008 3.519 1.00 35.47 193 GLN C O 1
ATOM 6279 N N . LEU C 1 194 ? -17.504 -30.376 5.450 1.00 30.83 194 LEU C N 1
ATOM 6280 C CA . LEU C 1 194 ? -17.876 -29.041 4.978 1.00 27.85 194 LEU C CA 1
ATOM 6281 C C . LEU C 1 194 ? -16.663 -28.115 4.918 1.00 26.63 194 LEU C C 1
ATOM 6282 O O . LEU C 1 194 ? -16.616 -27.197 4.098 1.00 28.21 194 LEU C O 1
ATOM 6287 N N . GLY C 1 195 ? -15.692 -28.358 5.797 1.00 25.97 195 GLY C N 1
ATOM 6288 C CA . GLY C 1 195 ? -14.433 -27.619 5.784 1.00 25.95 195 GLY C CA 1
ATOM 6289 C C . GLY C 1 195 ? -13.988 -27.051 7.118 1.00 26.41 195 GLY C C 1
ATOM 6290 O O . GLY C 1 195 ? -13.103 -26.194 7.164 1.00 26.27 195 GLY C O 1
ATOM 6291 N N . ALA C 1 196 ? -14.597 -27.525 8.203 1.00 27.09 196 ALA C N 1
ATOM 6292 C CA . ALA C 1 196 ? -14.224 -27.091 9.547 1.00 27.95 196 ALA C CA 1
ATOM 6293 C C . ALA C 1 196 ? -12.979 -27.825 10.031 1.00 27.99 196 ALA C C 1
ATOM 6294 O O . ALA C 1 196 ? -12.901 -29.053 9.952 1.00 29.90 196 ALA C O 1
ATOM 6296 N N . SER C 1 197 ? -12.007 -27.060 10.523 1.00 25.60 197 SER C N 1
ATOM 6297 C CA . SER C 1 197 ? -10.766 -27.620 11.054 1.00 25.07 197 SER C CA 1
ATOM 6298 C C . SER C 1 197 ? -10.984 -28.272 12.418 1.00 26.91 197 SER C C 1
ATOM 6299 O O . SER C 1 197 ? -10.370 -29.295 12.729 1.00 29.40 197 SER C O 1
ATOM 6302 N N . GLU C 1 198 ? -11.861 -27.673 13.222 1.00 28.84 198 GLU C N 1
ATOM 6303 C CA . GLU C 1 198 ? -12.161 -28.165 14.567 1.00 30.85 198 GLU C CA 1
ATOM 6304 C C . GLU C 1 198 ? -13.659 -28.140 14.857 1.00 28.91 198 GLU C C 1
ATOM 6305 O O . GLU C 1 198 ? -14.360 -27.200 14.477 1.00 28.81 198 GLU C O 1
ATOM 6311 N N . VAL C 1 199 ? -14.139 -29.184 15.529 1.00 28.75 199 VAL C N 1
ATOM 6312 C CA . VAL C 1 199 ? -15.544 -29.287 15.919 1.00 27.21 199 VAL C CA 1
ATOM 6313 C C . VAL C 1 199 ? -15.665 -29.277 17.443 1.00 25.43 199 VAL C C 1
ATOM 6314 O O . VAL C 1 199 ? -15.151 -30.170 18.123 1.00 26.61 199 VAL C O 1
ATOM 6318 N N . ILE C 1 200 ? -16.338 -28.256 17.966 1.00 20.85 200 ILE C N 1
ATOM 6319 C CA . ILE C 1 200 ? -16.538 -28.106 19.409 1.00 16.19 200 ILE C CA 1
ATOM 6320 C C . ILE C 1 200 ? -18.021 -28.123 19.782 1.00 19.15 200 ILE C C 1
ATOM 6321 O O . ILE C 1 200 ? -18.886 -27.873 18.939 1.00 19.54 200 ILE C O 1
ATOM 6326 N N . SER C 1 201 ? -18.303 -28.424 21.047 1.00 22.76 201 SER C N 1
ATOM 6327 C CA . SER C 1 201 ? -19.671 -28.440 21.560 1.00 27.45 201 SER C CA 1
ATOM 6328 C C . SER C 1 201 ? -20.190 -27.023 21.810 1.00 28.08 201 SER C C 1
ATOM 6329 O O . SER C 1 201 ? -19.426 -26.055 21.770 1.00 28.25 201 SER C O 1
ATOM 6332 N N . ARG C 1 202 ? -21.493 -26.915 22.065 1.00 30.17 202 ARG C N 1
ATOM 6333 C CA . ARG C 1 202 ? -22.136 -25.637 22.375 1.00 33.04 202 ARG C CA 1
ATOM 6334 C C . ARG C 1 202 ? -21.662 -25.094 23.724 1.00 33.58 202 ARG C C 1
ATOM 6335 O O . ARG C 1 202 ? -21.688 -23.883 23.960 1.00 33.36 202 ARG C O 1
ATOM 6343 N N . GLU C 1 203 ? -21.228 -26.002 24.597 1.00 33.52 203 GLU C N 1
ATOM 6344 C CA . GLU C 1 203 ? -20.717 -25.650 25.921 1.00 34.16 203 GLU C CA 1
ATOM 6345 C C . GLU C 1 203 ? -19.338 -24.996 25.841 1.00 32.80 203 GLU C C 1
ATOM 6346 O O . GLU C 1 203 ? -18.993 -24.162 26.678 1.00 31.91 203 GLU C O 1
ATOM 6352 N N . ASP C 1 204 ? -18.559 -25.372 24.828 1.00 32.22 204 ASP C N 1
ATOM 6353 C CA . ASP C 1 204 ? -17.233 -24.790 24.599 1.00 32.72 204 ASP C CA 1
ATOM 6354 C C . ASP C 1 204 ? -17.302 -23.292 24.283 1.00 31.82 204 ASP C C 1
ATOM 6355 O O . ASP C 1 204 ? -16.304 -22.577 24.405 1.00 30.35 204 ASP C O 1
ATOM 6360 N N . VAL C 1 205 ? -18.485 -22.833 23.881 1.00 30.60 205 VAL C N 1
ATOM 6361 C CA . VAL C 1 205 ? -18.741 -21.415 23.635 1.00 29.72 205 VAL C CA 1
ATOM 6362 C C . VAL C 1 205 ? -19.468 -20.792 24.833 1.00 27.60 205 VAL C C 1
ATOM 6363 O O . VAL C 1 205 ? -19.127 -19.689 25.268 1.00 26.87 205 VAL C O 1
ATOM 6367 N N . TYR C 1 206 ? -20.457 -21.511 25.364 1.00 25.84 206 TYR C N 1
ATOM 6368 C CA . TYR C 1 206 ? -21.256 -21.033 26.494 1.00 27.16 206 TYR C CA 1
ATOM 6369 C C . TYR C 1 206 ? -21.506 -22.137 27.527 1.00 29.67 206 TYR C C 1
ATOM 6370 O O . TYR C 1 206 ? -22.378 -22.991 27.345 1.00 30.91 206 TYR C O 1
ATOM 6379 N N . ASP C 1 207 ? -20.723 -22.108 28.606 1.00 33.79 207 ASP C N 1
ATOM 6380 C CA . ASP C 1 207 ? -20.838 -23.072 29.705 1.00 39.28 207 ASP C CA 1
ATOM 6381 C C . ASP C 1 207 ? -20.568 -22.407 31.054 1.00 36.09 207 ASP C C 1
ATOM 6382 O O . ASP C 1 207 ? -21.335 -22.583 32.003 1.00 36.11 207 ASP C O 1
ATOM 6387 N N . GLY C 1 208 ? -19.473 -21.649 31.126 1.00 30.46 208 GLY C N 1
ATOM 6388 C CA . GLY C 1 208 ? -19.086 -20.927 32.341 1.00 29.44 208 GLY C CA 1
ATOM 6389 C C . GLY C 1 208 ? -20.049 -19.811 32.708 1.00 29.50 208 GLY C C 1
ATOM 6390 O O . GLY C 1 208 ? -20.039 -19.323 33.841 1.00 25.93 208 GLY C O 1
ATOM 6391 N N . THR C 1 209 ? -20.868 -19.414 31.733 1.00 30.89 209 THR C N 1
ATOM 6392 C CA . THR C 1 209 ? -21.956 -18.440 31.902 1.00 29.92 209 THR C CA 1
ATOM 6393 C C . THR C 1 209 ? -21.488 -17.009 32.191 1.00 30.53 209 THR C C 1
ATOM 6394 O O . THR C 1 209 ? -21.098 -16.681 33.313 1.00 32.76 209 THR C O 1
ATOM 6398 N N . LEU C 1 210 ? -21.529 -16.181 31.148 1.00 29.94 210 LEU C N 1
ATOM 6399 C CA . LEU C 1 210 ? -21.345 -14.721 31.225 1.00 28.62 210 LEU C CA 1
ATOM 6400 C C . LEU C 1 210 ? -20.142 -14.215 32.033 1.00 28.95 210 LEU C C 1
ATOM 6401 O O . LEU C 1 210 ? -20.211 -14.069 33.257 1.00 30.35 210 LEU C O 1
ATOM 6406 N N . LYS C 1 211 ? -19.047 -13.943 31.328 1.00 30.13 211 LYS C N 1
ATOM 6407 C CA . LYS C 1 211 ? -17.885 -13.275 31.908 1.00 29.75 211 LYS C CA 1
ATOM 6408 C C . LYS C 1 211 ? -17.573 -12.031 31.078 1.00 31.21 211 LYS C C 1
ATOM 6409 O O . LYS C 1 211 ? -17.746 -12.040 29.857 1.00 32.60 211 LYS C O 1
ATOM 6415 N N . ALA C 1 212 ? -17.125 -10.967 31.743 1.00 28.37 212 ALA C N 1
ATOM 6416 C CA . ALA C 1 212 ? -16.839 -9.687 31.086 1.00 26.84 212 ALA C CA 1
ATOM 6417 C C . ALA C 1 212 ? -15.789 -9.823 29.982 1.00 25.36 212 ALA C C 1
ATOM 6418 O O . ALA C 1 212 ? -16.079 -9.584 28.807 1.00 25.85 212 ALA C O 1
ATOM 6420 N N . LEU C 1 213 ? -14.575 -10.206 30.372 1.00 24.02 213 LEU C N 1
ATOM 6421 C CA . LEU C 1 213 ? -13.503 -10.509 29.428 1.00 22.82 213 LEU C CA 1
ATOM 6422 C C . LEU C 1 213 ? -12.952 -11.894 29.746 1.00 22.76 213 LEU C C 1
ATOM 6423 O O . LEU C 1 213 ? -12.341 -12.101 30.799 1.00 22.50 213 LEU C O 1
ATOM 6428 N N . SER C 1 214 ? -13.176 -12.841 28.838 1.00 22.63 214 SER C N 1
ATOM 6429 C CA . SER C 1 214 ? -12.866 -14.246 29.101 1.00 22.28 214 SER C CA 1
ATOM 6430 C C . SER C 1 214 ? -11.967 -14.896 28.046 1.00 23.14 214 SER C C 1
ATOM 6431 O O . SER C 1 214 ? -12.392 -15.818 27.344 1.00 26.62 214 SER C O 1
ATOM 6434 N N . LYS C 1 215 ? -10.730 -14.406 27.954 1.00 21.35 215 LYS C N 1
ATOM 6435 C CA . LYS C 1 215 ? -9.668 -14.994 27.116 1.00 25.28 215 LYS C CA 1
ATOM 6436 C C . LYS C 1 215 ? -9.973 -15.028 25.614 1.00 21.71 215 LYS C C 1
ATOM 6437 O O . LYS C 1 215 ? -10.975 -15.604 25.181 1.00 20.52 215 LYS C O 1
ATOM 6443 N N . GLN C 1 216 ? -9.090 -14.415 24.827 1.00 24.28 216 GLN C N 1
ATOM 6444 C CA . GLN C 1 216 ? -9.222 -14.392 23.370 1.00 25.56 216 GLN C CA 1
ATOM 6445 C C . GLN C 1 216 ? -9.040 -15.792 22.785 1.00 24.80 216 GLN C C 1
ATOM 6446 O O . GLN C 1 216 ? -8.051 -16.471 23.073 1.00 23.94 216 GLN C O 1
ATOM 6452 N N . GLN C 1 217 ? -10.003 -16.216 21.969 1.00 24.82 217 GLN C N 1
ATOM 6453 C CA . GLN C 1 217 ? -9.986 -17.550 21.367 1.00 25.23 217 GLN C CA 1
ATOM 6454 C C . GLN C 1 217 ? -10.159 -17.513 19.849 1.00 24.88 217 GLN C C 1
ATOM 6455 O O . GLN C 1 217 ? -9.471 -18.237 19.126 1.00 25.48 217 GLN C O 1
ATOM 6461 N N . TRP C 1 218 ? -11.076 -16.671 19.377 1.00 22.80 218 TRP C N 1
ATOM 6462 C CA . TRP C 1 218 ? -11.402 -16.596 17.952 1.00 21.21 218 TRP C CA 1
ATOM 6463 C C . TRP C 1 218 ? -11.283 -15.177 17.402 1.00 20.54 218 TRP C C 1
ATOM 6464 O O . TRP C 1 218 ? -11.522 -14.203 18.118 1.00 20.45 218 TRP C O 1
ATOM 6475 N N . GLN C 1 219 ? -10.916 -15.073 16.126 1.00 19.83 219 GLN C N 1
ATOM 6476 C CA . GLN C 1 219 ? -10.810 -13.784 15.444 1.00 17.99 219 GLN C CA 1
ATOM 6477 C C . GLN C 1 219 ? -12.194 -13.238 15.095 1.00 18.80 219 GLN C C 1
ATOM 6478 O O . GLN C 1 219 ? -12.581 -12.166 15.561 1.00 20.40 219 GLN C O 1
ATOM 6484 N N . GLY C 1 220 ? -12.928 -13.983 14.271 1.00 16.29 220 GLY C N 1
ATOM 6485 C CA . GLY C 1 220 ? -14.271 -13.594 13.850 1.00 14.77 220 GLY C CA 1
ATOM 6486 C C . GLY C 1 220 ? -15.311 -14.635 14.215 1.00 15.23 220 GLY C C 1
ATOM 6487 O O . GLY C 1 220 ? -14.974 -15.700 14.740 1.00 14.85 220 GLY C O 1
ATOM 6488 N N . ALA C 1 221 ? -16.577 -14.327 13.936 1.00 16.98 221 ALA C N 1
ATOM 6489 C CA . ALA C 1 221 ? -17.678 -15.242 14.233 1.00 17.73 221 ALA C CA 1
ATOM 6490 C C . ALA C 1 221 ? -18.914 -15.017 13.366 1.00 17.66 221 ALA C C 1
ATOM 6491 O O . ALA C 1 221 ? -19.344 -13.881 13.157 1.00 17.19 221 ALA C O 1
ATOM 6493 N N . VAL C 1 222 ? -19.466 -16.116 12.858 1.00 16.43 222 VAL C N 1
ATOM 6494 C CA . VAL C 1 222 ? -20.781 -16.116 12.223 1.00 16.57 222 VAL C CA 1
ATOM 6495 C C . VAL C 1 222 ? -21.737 -16.773 13.215 1.00 19.83 222 VAL C C 1
ATOM 6496 O O . VAL C 1 222 ? -21.574 -17.947 13.560 1.00 21.45 222 VAL C O 1
ATOM 6500 N N . ASP C 1 223 ? -22.725 -16.010 13.675 1.00 21.97 223 ASP C N 1
ATOM 6501 C CA . ASP C 1 223 ? -23.562 -16.429 14.799 1.00 26.57 223 ASP C CA 1
ATOM 6502 C C . ASP C 1 223 ? -25.071 -16.402 14.507 1.00 26.38 223 ASP C C 1
ATOM 6503 O O . ASP C 1 223 ? -25.754 -15.431 14.842 1.00 25.86 223 ASP C O 1
ATOM 6508 N N . PRO C 1 224 ? -25.590 -17.469 13.894 1.00 27.70 224 PRO C N 1
ATOM 6509 C CA . PRO C 1 224 ? -27.034 -17.635 13.728 1.00 27.73 224 PRO C CA 1
ATOM 6510 C C . PRO C 1 224 ? -27.717 -18.150 15.003 1.00 26.03 224 PRO C C 1
ATOM 6511 O O . PRO C 1 224 ? -28.874 -18.575 14.961 1.00 24.97 224 PRO C O 1
ATOM 6515 N N . VAL C 1 225 ? -26.990 -18.115 16.120 1.00 25.46 225 VAL C N 1
ATOM 6516 C CA . VAL C 1 225 ? -27.527 -18.459 17.438 1.00 26.24 225 VAL C CA 1
ATOM 6517 C C . VAL C 1 225 ? -27.254 -17.280 18.384 1.00 32.15 225 VAL C C 1
ATOM 6518 O O . VAL C 1 225 ? -26.327 -17.314 19.200 1.00 36.18 225 VAL C O 1
ATOM 6522 N N . GLY C 1 226 ? -28.066 -16.234 18.251 1.00 35.88 226 GLY C N 1
ATOM 6523 C CA . GLY C 1 226 ? -27.870 -14.991 18.995 1.00 37.25 226 GLY C CA 1
ATOM 6524 C C . GLY C 1 226 ? -28.715 -14.875 20.247 1.00 37.63 226 GLY C C 1
ATOM 6525 O O . GLY C 1 226 ? -29.883 -14.488 20.183 1.00 40.40 226 GLY C O 1
ATOM 6526 N N . GLY C 1 227 ? -28.115 -15.206 21.388 1.00 31.86 227 GLY C N 1
ATOM 6527 C CA . GLY C 1 227 ? -28.780 -15.105 22.685 1.00 29.92 227 GLY C CA 1
ATOM 6528 C C . GLY C 1 227 ? -27.783 -14.880 23.804 1.00 30.31 227 GLY C C 1
ATOM 6529 O O . GLY C 1 227 ? -26.968 -13.956 23.743 1.00 30.86 227 GLY C O 1
ATOM 6530 N N . LYS C 1 228 ? -27.848 -15.729 24.828 1.00 32.35 228 LYS C N 1
ATOM 6531 C CA . LYS C 1 228 ? -26.902 -15.684 25.945 1.00 33.69 228 LYS C CA 1
ATOM 6532 C C . LYS C 1 228 ? -25.534 -16.228 25.533 1.00 31.77 228 LYS C C 1
ATOM 6533 O O . LYS C 1 228 ? -24.516 -15.902 26.149 1.00 31.80 228 LYS C O 1
ATOM 6539 N N . GLN C 1 229 ? -25.529 -17.058 24.492 1.00 27.83 229 GLN C N 1
ATOM 6540 C CA . GLN C 1 229 ? -24.305 -17.595 23.904 1.00 27.52 229 GLN C CA 1
ATOM 6541 C C . GLN C 1 229 ? -23.510 -16.491 23.205 1.00 26.35 229 GLN C C 1
ATOM 6542 O O . GLN C 1 229 ? -22.279 -16.476 23.259 1.00 22.72 229 GLN C O 1
ATOM 6548 N N . LEU C 1 230 ? -24.229 -15.573 22.558 1.00 29.03 230 LEU C N 1
ATOM 6549 C CA . LEU C 1 230 ? -23.630 -14.445 21.841 1.00 27.18 230 LEU C CA 1
ATOM 6550 C C . LEU C 1 230 ? -22.910 -13.474 22.780 1.00 27.48 230 LEU C C 1
ATOM 6551 O O . LEU C 1 230 ? -21.867 -12.918 22.424 1.00 28.02 230 LEU C O 1
ATOM 6556 N N . ALA C 1 231 ? -23.473 -13.278 23.971 1.00 21.76 231 ALA C N 1
ATOM 6557 C CA . ALA C 1 231 ? -22.873 -12.420 24.993 1.00 20.61 231 ALA C CA 1
ATOM 6558 C C . ALA C 1 231 ? -21.563 -13.003 25.521 1.00 19.81 231 ALA C C 1
ATOM 6559 O O . ALA C 1 231 ? -20.638 -12.262 25.861 1.00 17.74 231 ALA C O 1
ATOM 6561 N N . SER C 1 232 ? -21.497 -14.332 25.587 1.00 21.79 232 SER C N 1
ATOM 6562 C CA . SER C 1 232 ? -20.285 -15.038 25.993 1.00 23.36 232 SER C CA 1
ATOM 6563 C C . SER C 1 232 ? -19.319 -15.203 24.820 1.00 24.08 232 SER C C 1
ATOM 6564 O O . SER C 1 232 ? -18.121 -15.418 25.022 1.00 24.40 232 SER C O 1
ATOM 6567 N N . LEU C 1 233 ? -19.848 -15.102 23.601 1.00 25.31 233 LEU C N 1
ATOM 6568 C CA . LEU C 1 233 ? -19.047 -15.225 22.384 1.00 23.60 233 LEU C CA 1
ATOM 6569 C C . LEU C 1 233 ? -18.178 -13.985 22.181 1.00 23.34 233 LEU C C 1
ATOM 6570 O O . LEU C 1 233 ? -16.985 -14.101 21.898 1.00 23.47 233 LEU C O 1
ATOM 6575 N N . LEU C 1 234 ? -18.787 -12.808 22.338 1.00 19.84 234 LEU C N 1
ATOM 6576 C CA . LEU C 1 234 ? -18.098 -11.521 22.200 1.00 17.69 234 LEU C CA 1
ATOM 6577 C C . LEU C 1 234 ? -16.949 -11.367 23.195 1.00 17.94 234 LEU C C 1
ATOM 6578 O O . LEU C 1 234 ? -15.934 -10.736 22.891 1.00 20.10 234 LEU C O 1
ATOM 6583 N N . SER C 1 235 ? -17.120 -11.957 24.377 1.00 15.37 235 SER C N 1
ATOM 6584 C CA . SER C 1 235 ? -16.119 -11.921 25.441 1.00 14.77 235 SER C CA 1
ATOM 6585 C C . SER C 1 235 ? -14.876 -12.756 25.119 1.00 14.63 235 SER C C 1
ATOM 6586 O O . SER C 1 235 ? -13.834 -12.597 25.757 1.00 17.28 235 SER C O 1
ATOM 6589 N N . LYS C 1 236 ? -14.995 -13.641 24.130 1.00 15.88 236 LYS C N 1
ATOM 6590 C CA . LYS C 1 236 ? -13.901 -14.533 23.743 1.00 17.88 236 LYS C CA 1
ATOM 6591 C C . LYS C 1 236 ? -13.268 -14.152 22.400 1.00 17.34 236 LYS C C 1
ATOM 6592 O O . LYS C 1 236 ? -12.376 -14.848 21.908 1.00 19.48 236 LYS C O 1
ATOM 6598 N N . ILE C 1 237 ? -13.726 -13.045 21.819 1.00 17.14 237 ILE C N 1
ATOM 6599 C CA . ILE C 1 237 ? -13.225 -12.576 20.525 1.00 15.15 237 ILE C CA 1
ATOM 6600 C C . ILE C 1 237 ? -11.907 -11.811 20.672 1.00 16.42 237 ILE C C 1
ATOM 6601 O O . ILE C 1 237 ? -11.725 -11.045 21.621 1.00 17.24 237 ILE C O 1
ATOM 6606 N N . GLN C 1 238 ? -10.999 -12.035 19.722 1.00 17.34 238 GLN C N 1
ATOM 6607 C CA . GLN C 1 238 ? -9.688 -11.379 19.688 1.00 19.53 238 GLN C CA 1
ATOM 6608 C C . GLN C 1 238 ? -9.786 -9.872 19.433 1.00 21.34 238 GLN C C 1
ATOM 6609 O O . GLN C 1 238 ? -10.875 -9.343 19.192 1.00 22.66 238 GLN C O 1
ATOM 6615 N N . TYR C 1 239 ? -8.641 -9.192 19.487 1.00 23.02 239 TYR C N 1
ATOM 6616 C CA . TYR C 1 239 ? -8.583 -7.747 19.276 1.00 22.09 239 TYR C CA 1
ATOM 6617 C C . TYR C 1 239 ? -8.903 -7.364 17.833 1.00 22.21 239 TYR C C 1
ATOM 6618 O O . TYR C 1 239 ? -8.365 -7.950 16.890 1.00 23.60 239 TYR C O 1
ATOM 6627 N N . GLY C 1 240 ? -9.782 -6.376 17.679 1.00 18.26 240 GLY C N 1
ATOM 6628 C CA . GLY C 1 240 ? -10.206 -5.896 16.365 1.00 13.66 240 GLY C CA 1
ATOM 6629 C C . GLY C 1 240 ? -11.074 -6.886 15.610 1.00 11.66 240 GLY C C 1
ATOM 6630 O O . GLY C 1 240 ? -11.204 -6.800 14.387 1.00 10.87 240 GLY C O 1
ATOM 6631 N N . GLY C 1 241 ? -11.671 -7.824 16.343 1.00 9.28 241 GLY C N 1
ATOM 6632 C CA . GLY C 1 241 ? -12.505 -8.866 15.753 1.00 7.34 241 GLY C CA 1
ATOM 6633 C C . GLY C 1 241 ? -13.913 -8.403 15.432 1.00 7.63 241 GLY C C 1
ATOM 6634 O O . GLY C 1 241 ? -14.262 -7.241 15.655 1.00 6.55 241 GLY C O 1
ATOM 6635 N N . SER C 1 242 ? -14.721 -9.320 14.906 1.00 8.23 242 SER C N 1
ATOM 6636 C CA . SER C 1 242 ? -16.093 -9.012 14.502 1.00 10.79 242 SER C CA 1
ATOM 6637 C C . SER C 1 242 ? -17.006 -10.236 14.546 1.00 10.18 242 SER C C 1
ATOM 6638 O O . SER C 1 242 ? -16.596 -11.340 14.185 1.00 7.71 242 SER C O 1
ATOM 6641 N N . VAL C 1 243 ? -18.244 -10.025 14.988 1.00 11.40 243 VAL C N 1
ATOM 6642 C CA . VAL C 1 243 ? -19.246 -11.090 15.058 1.00 12.83 243 VAL C CA 1
ATOM 6643 C C . VAL C 1 243 ? -20.488 -10.713 14.251 1.00 15.43 243 VAL C C 1
ATOM 6644 O O . VAL C 1 243 ? -21.066 -9.643 14.451 1.00 16.84 243 VAL C O 1
ATOM 6648 N N . ALA C 1 244 ? -20.886 -11.598 13.340 1.00 18.25 244 ALA C N 1
ATOM 6649 C CA . ALA C 1 244 ? -22.096 -11.411 12.544 1.00 19.91 244 ALA C CA 1
ATOM 6650 C C . ALA C 1 244 ? -23.261 -12.185 13.157 1.00 21.07 244 ALA C C 1
ATOM 6651 O O . ALA C 1 244 ? -23.151 -13.387 13.405 1.00 20.01 244 ALA C O 1
ATOM 6653 N N . VAL C 1 245 ? -24.372 -11.492 13.399 1.00 22.73 245 VAL C N 1
ATOM 6654 C CA . VAL C 1 245 ? -25.528 -12.092 14.072 1.00 23.70 245 VAL C CA 1
ATOM 6655 C C . VAL C 1 245 ? -26.428 -12.845 13.082 1.00 25.63 245 VAL C C 1
ATOM 6656 O O . VAL C 1 245 ? -26.027 -13.884 12.553 1.00 26.63 245 VAL C O 1
ATOM 6660 N N . SER C 1 246 ? -27.626 -12.310 12.833 1.00 23.57 246 SER C N 1
ATOM 6661 C CA . SER C 1 246 ? -28.658 -12.938 11.993 1.00 24.49 246 SER C CA 1
ATOM 6662 C C . SER C 1 246 ? -29.071 -14.332 12.481 1.00 24.36 246 SER C C 1
ATOM 6663 O O . SER C 1 246 ? -28.852 -15.337 11.795 1.00 24.78 246 SER C O 1
ATOM 6666 N N . GLY C 1 247 ? -29.671 -14.380 13.670 1.00 27.85 247 GLY C N 1
ATOM 6667 C CA . GLY C 1 247 ? -30.124 -15.641 14.253 1.00 29.87 247 GLY C CA 1
ATOM 6668 C C . GLY C 1 247 ? -30.880 -15.507 15.560 1.00 32.53 247 GLY C C 1
ATOM 6669 O O . GLY C 1 247 ? -30.466 -14.770 16.458 1.00 33.68 247 GLY C O 1
ATOM 6670 N N . LEU C 1 248 ? -31.987 -16.239 15.661 1.00 33.90 248 LEU C N 1
ATOM 6671 C CA . LEU C 1 248 ? -32.852 -16.210 16.842 1.00 34.26 248 LEU C CA 1
ATOM 6672 C C . LEU C 1 248 ? -32.862 -17.538 17.602 1.00 35.58 248 LEU C C 1
ATOM 6673 O O . LEU C 1 248 ? -33.563 -17.678 18.609 1.00 36.99 248 LEU C O 1
ATOM 6678 N N . THR C 1 249 ? -32.085 -18.505 17.116 1.00 36.86 249 THR C N 1
ATOM 6679 C CA . THR C 1 249 ? -31.995 -19.829 17.731 1.00 37.65 249 THR C CA 1
ATOM 6680 C C . THR C 1 249 ? -31.366 -19.741 19.121 1.00 36.79 249 THR C C 1
ATOM 6681 O O . THR C 1 249 ? -30.342 -19.081 19.304 1.00 38.82 249 THR C O 1
ATOM 6685 N N . GLY C 1 250 ? -32.003 -20.391 20.093 1.00 32.80 250 GLY C N 1
ATOM 6686 C CA . GLY C 1 250 ? -31.495 -20.470 21.464 1.00 30.96 250 GLY C CA 1
ATOM 6687 C C . GLY C 1 250 ? -31.284 -19.135 22.155 1.00 28.95 250 GLY C C 1
ATOM 6688 O O . GLY C 1 250 ? -30.205 -18.874 22.693 1.00 27.31 250 GLY C O 1
ATOM 6689 N N . GLY C 1 251 ? -32.312 -18.291 22.139 1.00 29.73 251 GLY C N 1
ATOM 6690 C CA . GLY C 1 251 ? -32.260 -16.995 22.812 1.00 30.28 251 GLY C CA 1
ATOM 6691 C C . GLY C 1 251 ? -32.633 -15.817 21.933 1.00 30.66 251 GLY C C 1
ATOM 6692 O O . GLY C 1 251 ? -32.457 -15.854 20.714 1.00 32.26 251 GLY C O 1
ATOM 6693 N N . GLY C 1 252 ? -33.154 -14.769 22.567 1.00 28.20 252 GLY C N 1
ATOM 6694 C CA . GLY C 1 252 ? -33.518 -13.532 21.882 1.00 26.44 252 GLY C CA 1
ATOM 6695 C C . GLY C 1 252 ? -32.922 -12.310 22.555 1.00 27.27 252 GLY C C 1
ATOM 6696 O O . GLY C 1 252 ? -32.736 -11.272 21.919 1.00 27.51 252 GLY C O 1
ATOM 6697 N N . GLU C 1 253 ? -32.625 -12.439 23.846 1.00 29.90 253 GLU C N 1
ATOM 6698 C CA . GLU C 1 253 ? -32.035 -11.356 24.631 1.00 32.32 253 GLU C CA 1
ATOM 6699 C C . GLU C 1 253 ? -30.544 -11.597 24.845 1.00 28.59 253 GLU C C 1
ATOM 6700 O O . GLU C 1 253 ? -30.130 -12.700 25.211 1.00 27.89 253 GLU C O 1
ATOM 6706 N N . VAL C 1 254 ? -29.745 -10.558 24.613 1.00 23.68 254 VAL C N 1
ATOM 6707 C CA . VAL C 1 254 ? -28.293 -10.646 24.760 1.00 20.84 254 VAL C CA 1
ATOM 6708 C C . VAL C 1 254 ? -27.812 -9.796 25.940 1.00 22.92 254 VAL C C 1
ATOM 6709 O O . VAL C 1 254 ? -27.837 -8.564 25.876 1.00 24.08 254 VAL C O 1
ATOM 6713 N N . PRO C 1 255 ? -27.391 -10.455 27.021 1.00 25.42 255 PRO C N 1
ATOM 6714 C CA . PRO C 1 255 ? -26.808 -9.766 28.170 1.00 26.36 255 PRO C CA 1
ATOM 6715 C C . PRO C 1 255 ? -25.340 -9.413 27.922 1.00 25.95 255 PRO C C 1
ATOM 6716 O O . PRO C 1 255 ? -24.453 -9.883 28.642 1.00 26.54 255 PRO C O 1
ATOM 6720 N N . ALA C 1 256 ? -25.099 -8.589 26.904 1.00 23.29 256 ALA C N 1
ATOM 6721 C CA . ALA C 1 256 ? -23.750 -8.172 26.530 1.00 24.16 256 ALA C CA 1
ATOM 6722 C C . ALA C 1 256 ? -23.166 -7.203 27.552 1.00 25.55 256 ALA C C 1
ATOM 6723 O O . ALA C 1 256 ? -23.893 -6.411 28.156 1.00 25.22 256 ALA C O 1
ATOM 6725 N N . THR C 1 257 ? -21.853 -7.279 27.746 1.00 31.45 257 THR C N 1
ATOM 6726 C CA . THR C 1 257 ? -21.165 -6.395 28.683 1.00 34.17 257 THR C CA 1
ATOM 6727 C C . THR C 1 257 ? -20.914 -5.024 28.058 1.00 32.15 257 THR C C 1
ATOM 6728 O O . THR C 1 257 ? -21.714 -4.108 28.251 1.00 32.72 257 THR C O 1
ATOM 6732 N N . VAL C 1 258 ? -19.820 -4.909 27.299 1.00 25.76 258 VAL C N 1
ATOM 6733 C CA . VAL C 1 258 ? -19.390 -3.677 26.610 1.00 22.31 258 VAL C CA 1
ATOM 6734 C C . VAL C 1 258 ? -17.861 -3.576 26.646 1.00 20.47 258 VAL C C 1
ATOM 6735 O O . VAL C 1 258 ? -17.255 -2.823 25.880 1.00 20.78 258 VAL C O 1
ATOM 6739 N N . TYR C 1 259 ? -17.255 -4.359 27.538 1.00 19.54 259 TYR C N 1
ATOM 6740 C CA . TYR C 1 259 ? -15.803 -4.406 27.708 1.00 18.96 259 TYR C CA 1
ATOM 6741 C C . TYR C 1 259 ? -15.048 -4.987 26.501 1.00 17.40 259 TYR C C 1
ATOM 6742 O O . TYR C 1 259 ? -13.972 -4.487 26.169 1.00 19.19 259 TYR C O 1
ATOM 6751 N N . PRO C 1 260 ? -15.582 -6.029 25.849 1.00 13.62 260 PRO C N 1
ATOM 6752 C CA . PRO C 1 260 ? -14.998 -6.514 24.596 1.00 11.33 260 PRO C CA 1
ATOM 6753 C C . PRO C 1 260 ? -15.028 -5.457 23.489 1.00 10.86 260 PRO C C 1
ATOM 6754 O O . PRO C 1 260 ? -14.118 -5.412 22.658 1.00 11.55 260 PRO C O 1
ATOM 6758 N N . PHE C 1 261 ? -16.065 -4.620 23.490 1.00 11.62 261 PHE C N 1
ATOM 6759 C CA . PHE C 1 261 ? -16.208 -3.541 22.514 1.00 10.51 261 PHE C CA 1
ATOM 6760 C C . PHE C 1 261 ? -15.223 -2.401 22.777 1.00 10.54 261 PHE C C 1
ATOM 6761 O O . PHE C 1 261 ? -14.516 -1.965 21.869 1.00 10.52 261 PHE C O 1
ATOM 6769 N N . ILE C 1 262 ? -15.178 -1.930 24.021 1.00 12.57 262 ILE C N 1
ATOM 6770 C CA . ILE C 1 262 ? -14.358 -0.772 24.384 1.00 14.74 262 ILE C CA 1
ATOM 6771 C C . ILE C 1 262 ? -12.872 -1.115 24.523 1.00 15.01 262 ILE C C 1
ATOM 6772 O O . ILE C 1 262 ? -12.021 -0.430 23.953 1.00 14.63 262 ILE C O 1
ATOM 6777 N N . LEU C 1 263 ? -12.568 -2.174 25.271 1.00 15.14 263 LEU C N 1
ATOM 6778 C CA . LEU C 1 263 ? -11.180 -2.525 25.585 1.00 13.83 263 LEU C CA 1
ATOM 6779 C C . LEU C 1 263 ? -10.491 -3.377 24.517 1.00 15.13 263 LEU C C 1
ATOM 6780 O O . LEU C 1 263 ? -9.297 -3.203 24.263 1.00 17.76 263 LEU C O 1
ATOM 6785 N N . ARG C 1 264 ? -11.236 -4.290 23.897 1.00 14.92 264 ARG C N 1
ATOM 6786 C CA . ARG C 1 264 ? -10.663 -5.185 22.885 1.00 13.95 264 ARG C CA 1
ATOM 6787 C C . ARG C 1 264 ? -11.131 -4.891 21.451 1.00 15.18 264 ARG C C 1
ATOM 6788 O O . ARG C 1 264 ? -10.779 -5.613 20.516 1.00 16.53 264 ARG C O 1
ATOM 6796 N N . GLY C 1 265 ? -11.916 -3.826 21.293 1.00 15.91 265 GLY C N 1
ATOM 6797 C CA . GLY C 1 265 ? -12.296 -3.304 19.977 1.00 15.04 265 GLY C CA 1
ATOM 6798 C C . GLY C 1 265 ? -13.027 -4.250 19.041 1.00 17.50 265 GLY C C 1
ATOM 6799 O O . GLY C 1 265 ? -12.800 -4.221 17.829 1.00 18.65 265 GLY C O 1
ATOM 6800 N N . VAL C 1 266 ? -13.903 -5.084 19.596 1.00 16.13 266 VAL C N 1
ATOM 6801 C CA . VAL C 1 266 ? -14.701 -6.011 18.787 1.00 13.65 266 VAL C CA 1
ATOM 6802 C C . VAL C 1 266 ? -15.944 -5.308 18.238 1.00 13.29 266 VAL C C 1
ATOM 6803 O O . VAL C 1 266 ? -16.394 -4.307 18.797 1.00 14.95 266 VAL C O 1
ATOM 6807 N N . SER C 1 267 ? -16.492 -5.830 17.143 1.00 12.02 267 SER C N 1
ATOM 6808 C CA . SER C 1 267 ? -17.657 -5.218 16.508 1.00 11.03 267 SER C CA 1
ATOM 6809 C C . SER C 1 267 ? -18.762 -6.226 16.196 1.00 12.39 267 SER C C 1
ATOM 6810 O O . SER C 1 267 ? -18.560 -7.170 15.430 1.00 11.63 267 SER C O 1
ATOM 6813 N N . LEU C 1 268 ? -19.928 -6.013 16.801 1.00 13.60 268 LEU C N 1
ATOM 6814 C CA . LEU C 1 268 ? -21.099 -6.845 16.549 1.00 16.25 268 LEU C CA 1
ATOM 6815 C C . LEU C 1 268 ? -21.837 -6.326 15.319 1.00 17.09 268 LEU C C 1
ATOM 6816 O O . LEU C 1 268 ? -22.314 -5.190 15.306 1.00 20.32 268 LEU C O 1
ATOM 6821 N N . LEU C 1 269 ? -21.920 -7.163 14.290 1.00 15.55 269 LEU C N 1
ATOM 6822 C CA . LEU C 1 269 ? -22.503 -6.766 13.011 1.00 14.16 269 LEU C CA 1
ATOM 6823 C C . LEU C 1 269 ? -23.842 -7.448 12.765 1.00 13.37 269 LEU C C 1
ATOM 6824 O O . LEU C 1 269 ? -23.945 -8.675 12.813 1.00 13.82 269 LEU C O 1
ATOM 6829 N N . GLY C 1 270 ? -24.865 -6.640 12.503 1.00 12.77 270 GLY C N 1
ATOM 6830 C CA . GLY C 1 270 ? -26.199 -7.151 12.217 1.00 12.26 270 GLY C CA 1
ATOM 6831 C C . GLY C 1 270 ? -26.392 -7.428 10.741 1.00 12.12 270 GLY C C 1
ATOM 6832 O O . GLY C 1 270 ? -26.155 -6.557 9.901 1.00 12.00 270 GLY C O 1
ATOM 6833 N N . ILE C 1 271 ? -26.824 -8.647 10.430 1.00 12.64 271 ILE C N 1
ATOM 6834 C CA . ILE C 1 271 ? -27.007 -9.077 9.048 1.00 12.47 271 ILE C CA 1
ATOM 6835 C C . ILE C 1 271 ? -28.491 -9.240 8.728 1.00 14.49 271 ILE C C 1
ATOM 6836 O O . ILE C 1 271 ? -29.187 -10.046 9.350 1.00 13.50 271 ILE C O 1
ATOM 6841 N N . ASP C 1 272 ? -28.970 -8.457 7.764 1.00 16.48 272 ASP C N 1
ATOM 6842 C CA . ASP C 1 272 ? -30.343 -8.577 7.286 1.00 18.23 272 ASP C CA 1
ATOM 6843 C C . ASP C 1 272 ? -30.370 -8.975 5.817 1.00 18.06 272 ASP C C 1
ATOM 6844 O O . ASP C 1 272 ? -29.886 -8.241 4.951 1.00 17.41 272 ASP C O 1
ATOM 6849 N N . SER C 1 273 ? -30.937 -10.147 5.551 1.00 16.14 273 SER C N 1
ATOM 6850 C CA . SER C 1 273 ? -31.074 -10.659 4.193 1.00 15.55 273 SER C CA 1
ATOM 6851 C C . SER C 1 273 ? -32.351 -10.148 3.531 1.00 13.96 273 SER C C 1
ATOM 6852 O O . SER C 1 273 ? -32.439 -10.094 2.303 1.00 13.89 273 SER C O 1
ATOM 6855 N N . VAL C 1 274 ? -33.324 -9.764 4.357 1.00 13.38 274 VAL C N 1
ATOM 6856 C CA . VAL C 1 274 ? -34.667 -9.401 3.893 1.00 14.68 274 VAL C CA 1
ATOM 6857 C C . VAL C 1 274 ? -34.694 -8.117 3.055 1.00 16.37 274 VAL C C 1
ATOM 6858 O O . VAL C 1 274 ? -35.232 -8.110 1.948 1.00 15.62 274 VAL C O 1
ATOM 6862 N N . TYR C 1 275 ? -34.109 -7.041 3.577 1.00 20.36 275 TYR C N 1
ATOM 6863 C CA . TYR C 1 275 ? -34.143 -5.749 2.890 1.00 21.52 275 TYR C CA 1
ATOM 6864 C C . TYR C 1 275 ? -32.754 -5.221 2.515 1.00 19.88 275 TYR C C 1
ATOM 6865 O O . TYR C 1 275 ? -32.475 -4.025 2.645 1.00 19.72 275 TYR C O 1
ATOM 6874 N N . CYS C 1 276 ? -31.893 -6.121 2.043 1.00 17.93 276 CYS C N 1
ATOM 6875 C CA . CYS C 1 276 ? -30.547 -5.764 1.601 1.00 17.90 276 CYS C CA 1
ATOM 6876 C C . CYS C 1 276 ? -30.597 -5.013 0.267 1.00 17.08 276 CYS C C 1
ATOM 6877 O O . CYS C 1 276 ? -31.266 -5.462 -0.669 1.00 17.44 276 CYS C O 1
ATOM 6880 N N . PRO C 1 277 ? -29.906 -3.871 0.187 1.00 18.44 277 PRO C N 1
ATOM 6881 C CA . PRO C 1 277 ? -29.866 -3.059 -1.038 1.00 19.96 277 PRO C CA 1
ATOM 6882 C C . PRO C 1 277 ? -29.374 -3.832 -2.262 1.00 23.09 277 PRO C C 1
ATOM 6883 O O . PRO C 1 277 ? -28.556 -4.746 -2.130 1.00 25.57 277 PRO C O 1
ATOM 6895 N N . ASP C 1 279 ? -27.395 -3.160 -4.953 1.00 21.50 279 ASP C N 1
ATOM 6896 C CA . ASP C 1 279 ? -25.973 -3.116 -5.302 1.00 20.11 279 ASP C CA 1
ATOM 6897 C C . ASP C 1 279 ? -25.123 -3.998 -4.386 1.00 18.38 279 ASP C C 1
ATOM 6898 O O . ASP C 1 279 ? -24.106 -4.547 -4.813 1.00 18.57 279 ASP C O 1
ATOM 6903 N N . VAL C 1 280 ? -25.550 -4.124 -3.131 1.00 16.35 280 VAL C N 1
ATOM 6904 C CA . VAL C 1 280 ? -24.901 -5.008 -2.167 1.00 15.76 280 VAL C CA 1
ATOM 6905 C C . VAL C 1 280 ? -25.314 -6.456 -2.441 1.00 14.78 280 VAL C C 1
ATOM 6906 O O . VAL C 1 280 ? -24.477 -7.359 -2.425 1.00 15.41 280 VAL C O 1
ATOM 6910 N N . ARG C 1 281 ? -26.606 -6.656 -2.706 1.00 12.01 281 ARG C N 1
ATOM 6911 C CA . ARG C 1 281 ? -27.172 -7.978 -2.986 1.00 10.82 281 ARG C CA 1
ATOM 6912 C C . ARG C 1 281 ? -26.528 -8.636 -4.208 1.00 12.61 281 ARG C C 1
ATOM 6913 O O . ARG C 1 281 ? -26.132 -9.802 -4.151 1.00 14.25 281 ARG C O 1
ATOM 6921 N N . ALA C 1 282 ? -26.422 -7.880 -5.300 1.00 14.21 282 ALA C N 1
ATOM 6922 C CA . ALA C 1 282 ? -25.845 -8.376 -6.551 1.00 14.26 282 ALA C CA 1
ATOM 6923 C C . ALA C 1 282 ? -24.357 -8.703 -6.421 1.00 13.72 282 ALA C C 1
ATOM 6924 O O . ALA C 1 282 ? -23.885 -9.690 -6.988 1.00 12.63 282 ALA C O 1
ATOM 6926 N N . ALA C 1 283 ? -23.632 -7.873 -5.671 1.00 11.26 283 ALA C N 1
ATOM 6927 C CA . ALA C 1 283 ? -22.199 -8.064 -5.443 1.00 10.83 283 ALA C CA 1
ATOM 6928 C C . ALA C 1 283 ? -21.912 -9.274 -4.555 1.00 10.47 283 ALA C C 1
ATOM 6929 O O . ALA C 1 283 ? -20.883 -9.936 -4.713 1.00 9.16 283 ALA C O 1
ATOM 6931 N N . VAL C 1 284 ? -22.823 -9.550 -3.623 1.00 11.40 284 VAL C N 1
ATOM 6932 C CA . VAL C 1 284 ? -22.726 -10.720 -2.750 1.00 12.63 284 VAL C CA 1
ATOM 6933 C C . VAL C 1 284 ? -22.968 -12.007 -3.547 1.00 12.03 284 VAL C C 1
ATOM 6934 O O . VAL C 1 284 ? -22.228 -12.981 -3.395 1.00 11.88 284 VAL C O 1
ATOM 6938 N N . TRP C 1 285 ? -23.989 -11.992 -4.406 1.00 10.86 285 TRP C N 1
ATOM 6939 C CA . TRP C 1 285 ? -24.283 -13.116 -5.301 1.00 11.69 285 TRP C CA 1
ATOM 6940 C C . TRP C 1 285 ? -23.147 -13.391 -6.292 1.00 14.48 285 TRP C C 1
ATOM 6941 O O . TRP C 1 285 ? -22.965 -14.527 -6.735 1.00 14.96 285 TRP C O 1
ATOM 6952 N N . GLU C 1 286 ? -22.396 -12.344 -6.633 1.00 18.29 286 GLU C N 1
ATOM 6953 C CA . GLU C 1 286 ? -21.206 -12.467 -7.478 1.00 23.83 286 GLU C CA 1
ATOM 6954 C C . GLU C 1 286 ? -20.060 -13.157 -6.738 1.00 21.97 286 GLU C C 1
ATOM 6955 O O . GLU C 1 286 ? -19.273 -13.886 -7.345 1.00 20.97 286 GLU C O 1
ATOM 6961 N N . ARG C 1 287 ? -19.969 -12.914 -5.431 1.00 22.40 287 ARG C N 1
ATOM 6962 C CA . ARG C 1 287 ? -18.982 -13.578 -4.580 1.00 20.95 287 ARG C CA 1
ATOM 6963 C C . ARG C 1 287 ? -19.359 -15.039 -4.340 1.00 21.54 287 ARG C C 1
ATOM 6964 O O . ARG C 1 287 ? -18.486 -15.899 -4.223 1.00 20.98 287 ARG C O 1
ATOM 6980 N N . SER C 1 289 ? -20.510 -17.003 -6.370 1.00 21.15 289 SER C N 1
ATOM 6981 C CA . SER C 1 289 ? -20.290 -17.749 -7.606 1.00 20.67 289 SER C CA 1
ATOM 6982 C C . SER C 1 289 ? -18.819 -18.075 -7.865 1.00 21.29 289 SER C C 1
ATOM 6983 O O . SER C 1 289 ? -18.512 -19.016 -8.597 1.00 20.72 289 SER C O 1
ATOM 6986 N N . SER C 1 290 ? -17.914 -17.302 -7.267 1.00 25.85 290 SER C N 1
ATOM 6987 C CA . SER C 1 290 ? -16.481 -17.470 -7.519 1.00 27.37 290 SER C CA 1
ATOM 6988 C C . SER C 1 290 ? -15.617 -17.428 -6.255 1.00 28.02 290 SER C C 1
ATOM 6989 O O . SER C 1 290 ? -15.000 -18.431 -5.887 1.00 31.15 290 SER C O 1
ATOM 6992 N N . ASP C 1 291 ? -15.582 -16.266 -5.604 1.00 23.50 291 ASP C N 1
ATOM 6993 C CA . ASP C 1 291 ? -14.711 -16.025 -4.450 1.00 22.68 291 ASP C CA 1
ATOM 6994 C C . ASP C 1 291 ? -15.100 -16.848 -3.220 1.00 21.47 291 ASP C C 1
ATOM 6995 O O . ASP C 1 291 ? -14.233 -17.378 -2.521 1.00 21.16 291 ASP C O 1
ATOM 7000 N N . LEU C 1 292 ? -16.403 -16.952 -2.968 1.00 21.34 292 LEU C N 1
ATOM 7001 C CA . LEU C 1 292 ? -16.916 -17.645 -1.786 1.00 23.87 292 LEU C CA 1
ATOM 7002 C C . LEU C 1 292 ? -17.633 -18.958 -2.110 1.00 24.02 292 LEU C C 1
ATOM 7003 O O . LEU C 1 292 ? -18.172 -19.607 -1.211 1.00 23.73 292 LEU C O 1
ATOM 7008 N N . LYS C 1 293 ? -17.632 -19.348 -3.385 1.00 25.01 293 LYS C N 1
ATOM 7009 C CA . LYS C 1 293 ? -18.234 -20.613 -3.812 1.00 25.36 293 LYS C CA 1
ATOM 7010 C C . LYS C 1 293 ? -17.350 -21.794 -3.403 1.00 24.50 293 LYS C C 1
ATOM 7011 O O . LYS C 1 293 ? -16.245 -21.951 -3.928 1.00 24.70 293 LYS C O 1
ATOM 7017 N N . PRO C 1 294 ? -17.837 -22.625 -2.481 1.00 25.04 294 PRO C N 1
ATOM 7018 C CA . PRO C 1 294 ? -17.045 -23.732 -1.951 1.00 26.80 294 PRO C CA 1
ATOM 7019 C C . PRO C 1 294 ? -17.007 -24.938 -2.887 1.00 30.42 294 PRO C C 1
ATOM 7020 O O . PRO C 1 294 ? -17.850 -25.060 -3.780 1.00 30.92 294 PRO C O 1
ATOM 7024 N N . ASP C 1 295 ? -16.026 -25.814 -2.676 1.00 34.89 295 ASP C N 1
ATOM 7025 C CA . ASP C 1 295 ? -15.934 -27.082 -3.399 1.00 39.50 295 ASP C CA 1
ATOM 7026 C C . ASP C 1 295 ? -17.051 -28.032 -2.973 1.00 39.76 295 ASP C C 1
ATOM 7027 O O . ASP C 1 295 ? -17.427 -28.940 -3.720 1.00 38.18 295 ASP C O 1
ATOM 7032 N N . GLN C 1 296 ? -17.569 -27.810 -1.767 1.00 43.07 296 GLN C N 1
ATOM 7033 C CA . GLN C 1 296 ? -18.669 -28.594 -1.218 1.00 48.24 296 GLN C CA 1
ATOM 7034 C C . GLN C 1 296 ? -19.977 -28.267 -1.936 1.00 46.41 296 GLN C C 1
ATOM 7035 O O . GLN C 1 296 ? -20.348 -28.956 -2.889 1.00 47.36 296 GLN C O 1
ATOM 7041 N N . LEU C 1 297 ? -20.655 -27.211 -1.478 1.00 43.11 297 LEU C N 1
ATOM 7042 C CA . LEU C 1 297 ? -21.926 -26.734 -2.044 1.00 39.35 297 LEU C CA 1
ATOM 7043 C C . LEU C 1 297 ? -23.041 -27.788 -2.010 1.00 39.20 297 LEU C C 1
ATOM 7044 O O . LEU C 1 297 ? -24.017 -27.635 -1.279 1.00 39.80 297 LEU C O 1
ATOM 7049 N N . LEU C 1 298 ? -22.882 -28.852 -2.794 1.00 37.45 298 LEU C N 1
ATOM 7050 C CA . LEU C 1 298 ? -23.891 -29.907 -2.908 1.00 37.95 298 LEU C CA 1
ATOM 7051 C C . LEU C 1 298 ? -23.920 -30.868 -1.712 1.00 37.68 298 LEU C C 1
ATOM 7052 O O . LEU C 1 298 ? -24.775 -31.756 -1.648 1.00 36.80 298 LEU C O 1
ATOM 7057 N N . THR C 1 299 ? -22.993 -30.689 -0.772 1.00 37.76 299 THR C N 1
ATOM 7058 C CA . THR C 1 299 ? -22.916 -31.550 0.413 1.00 37.58 299 THR C CA 1
ATOM 7059 C C . THR C 1 299 ? -23.882 -31.118 1.517 1.00 36.98 299 THR C C 1
ATOM 7060 O O . THR C 1 299 ? -24.333 -31.948 2.309 1.00 37.44 299 THR C O 1
ATOM 7064 N N . ILE C 1 300 ? -24.192 -29.822 1.566 1.00 35.61 300 ILE C N 1
ATOM 7065 C CA . ILE C 1 300 ? -25.153 -29.290 2.542 1.00 34.24 300 ILE C CA 1
ATOM 7066 C C . ILE C 1 300 ? -26.598 -29.655 2.183 1.00 34.18 300 ILE C C 1
ATOM 7067 O O . ILE C 1 300 ? -27.525 -29.382 2.948 1.00 33.08 300 ILE C O 1
ATOM 7072 N N . VAL C 1 301 ? -26.776 -30.273 1.017 1.00 34.53 301 VAL C N 1
ATOM 7073 C CA . VAL C 1 301 ? -28.081 -30.750 0.569 1.00 35.05 301 VAL C CA 1
ATOM 7074 C C . VAL C 1 301 ? -28.463 -32.005 1.352 1.00 37.65 301 VAL C C 1
ATOM 7075 O O . VAL C 1 301 ? -27.772 -33.025 1.286 1.00 36.72 301 VAL C O 1
ATOM 7079 N N . ASP C 1 302 ? -29.560 -31.914 2.099 1.00 41.21 302 ASP C N 1
ATOM 7080 C CA . ASP C 1 302 ? -30.055 -33.038 2.889 1.00 46.68 302 ASP C CA 1
ATOM 7081 C C . ASP C 1 302 ? -31.082 -33.849 2.102 1.00 45.67 302 ASP C C 1
ATOM 7082 O O . ASP C 1 302 ? -30.984 -35.076 2.024 1.00 45.26 302 ASP C O 1
ATOM 7087 N N . ARG C 1 303 ? -32.061 -33.156 1.520 1.00 47.12 303 ARG C N 1
ATOM 7088 C CA . ARG C 1 303 ? -33.118 -33.796 0.739 1.00 50.16 303 ARG C CA 1
ATOM 7089 C C . ARG C 1 303 ? -33.449 -33.009 -0.527 1.00 50.98 303 ARG C C 1
ATOM 7090 O O . ARG C 1 303 ? -33.541 -31.779 -0.499 1.00 50.84 303 ARG C O 1
ATOM 7098 N N . GLU C 1 304 ? -33.623 -33.731 -1.633 1.00 53.48 304 GLU C N 1
ATOM 7099 C CA . GLU C 1 304 ? -34.083 -33.140 -2.891 1.00 53.80 304 GLU C CA 1
ATOM 7100 C C . GLU C 1 304 ? -35.606 -33.263 -2.960 1.00 50.88 304 GLU C C 1
ATOM 7101 O O . GLU C 1 304 ? -36.155 -33.968 -3.812 1.00 51.46 304 GLU C O 1
ATOM 7107 N N . VAL C 1 305 ? -36.271 -32.563 -2.043 1.00 44.62 305 VAL C N 1
ATOM 7108 C CA . VAL C 1 305 ? -37.721 -32.633 -1.853 1.00 41.93 305 VAL C CA 1
ATOM 7109 C C . VAL C 1 305 ? -38.500 -32.036 -3.033 1.00 42.72 305 VAL C C 1
ATOM 7110 O O . VAL C 1 305 ? -38.034 -31.103 -3.684 1.00 43.37 305 VAL C O 1
ATOM 7114 N N . SER C 1 306 ? -39.673 -32.603 -3.311 1.00 46.87 306 SER C N 1
ATOM 7115 C CA . SER C 1 306 ? -40.572 -32.083 -4.342 1.00 47.43 306 SER C CA 1
ATOM 7116 C C . SER C 1 306 ? -41.728 -31.300 -3.713 1.00 46.92 306 SER C C 1
ATOM 7117 O O . SER C 1 306 ? -41.944 -31.370 -2.502 1.00 46.93 306 SER C O 1
ATOM 7120 N N . LEU C 1 307 ? -42.470 -30.569 -4.544 1.00 43.89 307 LEU C N 1
ATOM 7121 C CA . LEU C 1 307 ? -43.574 -29.712 -4.089 1.00 43.47 307 LEU C CA 1
ATOM 7122 C C . LEU C 1 307 ? -44.637 -30.446 -3.259 1.00 46.30 307 LEU C C 1
ATOM 7123 O O . LEU C 1 307 ? -45.316 -29.836 -2.431 1.00 46.36 307 LEU C O 1
ATOM 7128 N N . GLU C 1 308 ? -44.771 -31.751 -3.486 1.00 51.18 308 GLU C N 1
ATOM 7129 C CA . GLU C 1 308 ? -45.703 -32.586 -2.727 1.00 53.95 308 GLU C CA 1
ATOM 7130 C C . GLU C 1 308 ? -45.169 -32.951 -1.341 1.00 54.91 308 GLU C C 1
ATOM 7131 O O . GLU C 1 308 ? -45.946 -33.215 -0.420 1.00 55.75 308 GLU C O 1
ATOM 7137 N N . GLU C 1 309 ? -43.845 -32.961 -1.203 1.00 56.08 309 GLU C N 1
ATOM 7138 C CA . GLU C 1 309 ? -43.185 -33.369 0.039 1.00 56.86 309 GLU C CA 1
ATOM 7139 C C . GLU C 1 309 ? -42.857 -32.183 0.952 1.00 54.26 309 GLU C C 1
ATOM 7140 O O . GLU C 1 309 ? -42.256 -32.357 2.015 1.00 52.81 309 GLU C O 1
ATOM 7146 N N . THR C 1 310 ? -43.267 -30.985 0.538 1.00 50.45 310 THR C N 1
ATOM 7147 C CA . THR C 1 310 ? -42.955 -29.750 1.268 1.00 48.25 310 THR C CA 1
ATOM 7148 C C . THR C 1 310 ? -43.731 -29.517 2.579 1.00 46.95 310 THR C C 1
ATOM 7149 O O . THR C 1 310 ? -43.137 -29.027 3.541 1.00 47.37 310 THR C O 1
ATOM 7153 N N . PRO C 1 311 ? -45.029 -29.852 2.638 1.00 45.21 311 PRO C N 1
ATOM 7154 C CA . PRO C 1 311 ? -45.812 -29.643 3.863 1.00 43.50 311 PRO C CA 1
ATOM 7155 C C . PRO C 1 311 ? -45.265 -30.401 5.074 1.00 42.22 311 PRO C C 1
ATOM 7156 O O . PRO C 1 311 ? -45.423 -29.943 6.206 1.00 42.69 311 PRO C O 1
ATOM 7160 N N . GLY C 1 312 ? -44.632 -31.546 4.827 1.00 39.18 312 GLY C N 1
ATOM 7161 C CA . GLY C 1 312 ? -43.993 -32.332 5.879 1.00 37.42 312 GLY C CA 1
ATOM 7162 C C . GLY C 1 312 ? -42.565 -31.896 6.157 1.00 37.11 312 GLY C C 1
ATOM 7163 O O . GLY C 1 312 ? -42.055 -32.085 7.263 1.00 38.14 312 GLY C O 1
ATOM 7164 N N . ALA C 1 313 ? -41.923 -31.311 5.146 1.00 36.73 313 ALA C N 1
ATOM 7165 C CA . ALA C 1 313 ? -40.543 -30.841 5.257 1.00 36.68 313 ALA C CA 1
ATOM 7166 C C . ALA C 1 313 ? -40.441 -29.464 5.917 1.00 37.45 313 ALA C C 1
ATOM 7167 O O . ALA C 1 313 ? -39.377 -29.089 6.414 1.00 36.99 313 ALA C O 1
ATOM 7169 N N . LEU C 1 314 ? -41.549 -28.723 5.916 1.00 40.08 314 LEU C N 1
ATOM 7170 C CA . LEU C 1 314 ? -41.602 -27.382 6.507 1.00 43.33 314 LEU C CA 1
ATOM 7171 C C . LEU C 1 314 ? -41.445 -27.385 8.028 1.00 48.96 314 LEU C C 1
ATOM 7172 O O . LEU C 1 314 ? -40.908 -26.434 8.601 1.00 50.54 314 LEU C O 1
ATOM 7177 N N . LYS C 1 315 ? -41.916 -28.451 8.675 1.00 57.10 315 LYS C N 1
ATOM 7178 C CA . LYS C 1 315 ? -41.787 -28.592 10.128 1.00 60.72 315 LYS C CA 1
ATOM 7179 C C . LYS C 1 315 ? -40.574 -29.427 10.553 1.00 62.58 315 LYS C C 1
ATOM 7180 O O . LYS C 1 315 ? -40.276 -29.530 11.746 1.00 63.40 315 LYS C O 1
ATOM 7186 N N . ASP C 1 316 ? -39.884 -30.020 9.577 1.00 62.61 316 ASP C N 1
ATOM 7187 C CA . ASP C 1 316 ? -38.622 -30.718 9.832 1.00 64.44 316 ASP C CA 1
ATOM 7188 C C . ASP C 1 316 ? -37.557 -29.711 10.267 1.00 68.99 316 ASP C C 1
ATOM 7189 O O . ASP C 1 316 ? -36.851 -29.929 11.254 1.00 69.93 316 ASP C O 1
ATOM 7194 N N . ILE C 1 317 ? -37.451 -28.613 9.522 1.00 77.78 317 ILE C N 1
ATOM 7195 C CA . ILE C 1 317 ? -36.789 -27.404 10.007 1.00 80.97 317 ILE C CA 1
ATOM 7196 C C . ILE C 1 317 ? -37.687 -26.793 11.077 1.00 81.05 317 ILE C C 1
ATOM 7197 O O . ILE C 1 317 ? -38.913 -26.832 10.951 1.00 81.76 317 ILE C O 1
ATOM 7202 N N . LEU C 1 318 ? -37.073 -26.228 12.116 1.00 74.87 318 LEU C N 1
ATOM 7203 C CA . LEU C 1 318 ? -37.778 -25.776 13.327 1.00 71.75 318 LEU C CA 1
ATOM 7204 C C . LEU C 1 318 ? -38.004 -26.953 14.292 1.00 72.20 318 LEU C C 1
ATOM 7205 O O . LEU C 1 318 ? -38.883 -26.911 15.163 1.00 72.61 318 LEU C O 1
ATOM 7210 N N . GLN C 1 319 ? -37.184 -27.994 14.124 1.00 74.15 319 GLN C N 1
ATOM 7211 C CA . GLN C 1 319 ? -37.171 -29.174 14.998 1.00 73.45 319 GLN C CA 1
ATOM 7212 C C . GLN C 1 319 ? -35.829 -29.911 14.940 1.00 74.86 319 GLN C C 1
ATOM 7213 O O . GLN C 1 319 ? -35.673 -30.976 15.546 1.00 75.63 319 GLN C O 1
ATOM 7219 N N . ASN C 1 320 ? -34.870 -29.329 14.217 1.00 73.32 320 ASN C N 1
ATOM 7220 C CA . ASN C 1 320 ? -33.544 -29.923 13.985 1.00 72.62 320 ASN C CA 1
ATOM 7221 C C . ASN C 1 320 ? -33.575 -31.314 13.340 1.00 70.09 320 ASN C C 1
ATOM 7222 O O . ASN C 1 320 ? -32.842 -32.220 13.749 1.00 69.39 320 ASN C O 1
ATOM 7227 N N . ARG C 1 321 ? -34.427 -31.469 12.328 1.00 67.86 321 ARG C N 1
ATOM 7228 C CA . ARG C 1 321 ? -34.517 -32.718 11.571 1.00 65.83 321 ARG C CA 1
ATOM 7229 C C . ARG C 1 321 ? -33.783 -32.631 10.232 1.00 63.08 321 ARG C C 1
ATOM 7230 O O . ARG C 1 321 ? -33.497 -33.656 9.608 1.00 63.53 321 ARG C O 1
ATOM 7238 N N . ILE C 1 322 ? -33.480 -31.408 9.800 1.00 56.94 322 ILE C N 1
ATOM 7239 C CA . ILE C 1 322 ? -32.735 -31.184 8.562 1.00 53.06 322 ILE C CA 1
ATOM 7240 C C . ILE C 1 322 ? -31.293 -30.767 8.854 1.00 52.60 322 ILE C C 1
ATOM 7241 O O . ILE C 1 322 ? -31.044 -29.727 9.470 1.00 52.94 322 ILE C O 1
ATOM 7246 N N . GLN C 1 323 ? -30.355 -31.602 8.414 1.00 53.25 323 GLN C N 1
ATOM 7247 C CA . GLN C 1 323 ? -28.930 -31.323 8.542 1.00 55.01 323 GLN C CA 1
ATOM 7248 C C . GLN C 1 323 ? -28.416 -30.702 7.243 1.00 57.21 323 GLN C C 1
ATOM 7249 O O . GLN C 1 323 ? -28.150 -31.405 6.264 1.00 59.20 323 GLN C O 1
ATOM 7255 N N . GLY C 1 324 ? -28.294 -29.378 7.247 1.00 61.40 324 GLY C N 1
ATOM 7256 C CA . GLY C 1 324 ? -27.876 -28.627 6.069 1.00 60.62 324 GLY C CA 1
ATOM 7257 C C . GLY C 1 324 ? -29.010 -27.783 5.524 1.00 57.92 324 GLY C C 1
ATOM 7258 O O . GLY C 1 324 ? -29.425 -26.808 6.155 1.00 59.01 324 GLY C O 1
ATOM 7259 N N . ARG C 1 325 ? -29.511 -28.165 4.351 1.00 51.02 325 ARG C N 1
ATOM 7260 C CA . ARG C 1 325 ? -30.614 -27.461 3.698 1.00 45.60 325 ARG C CA 1
ATOM 7261 C C . ARG C 1 325 ? -31.349 -28.369 2.711 1.00 43.00 325 ARG C C 1
ATOM 7262 O O . ARG C 1 325 ? -30.765 -29.304 2.157 1.00 41.84 325 ARG C O 1
ATOM 7270 N N . VAL C 1 326 ? -32.631 -28.081 2.501 1.00 41.13 326 VAL C N 1
ATOM 7271 C CA . VAL C 1 326 ? -33.474 -28.838 1.576 1.00 38.65 326 VAL C CA 1
ATOM 7272 C C . VAL C 1 326 ? -33.815 -27.993 0.343 1.00 38.51 326 VAL C C 1
ATOM 7273 O O . VAL C 1 326 ? -34.029 -26.784 0.450 1.00 39.14 326 VAL C O 1
ATOM 7277 N N . ILE C 1 327 ? -33.842 -28.640 -0.821 1.00 35.43 327 ILE C N 1
ATOM 7278 C CA . ILE C 1 327 ? -34.171 -27.978 -2.086 1.00 34.36 327 ILE C CA 1
ATOM 7279 C C . ILE C 1 327 ? -35.445 -28.573 -2.689 1.00 33.21 327 ILE C C 1
ATOM 7280 O O . ILE C 1 327 ? -35.643 -29.790 -2.663 1.00 34.46 327 ILE C O 1
ATOM 7285 N N . VAL C 1 328 ? -36.298 -27.703 -3.226 1.00 31.65 328 VAL C N 1
ATOM 7286 C CA . VAL C 1 328 ? -37.515 -28.122 -3.922 1.00 30.60 328 VAL C CA 1
ATOM 7287 C C . VAL C 1 328 ? -37.295 -28.070 -5.436 1.00 33.19 328 VAL C C 1
ATOM 7288 O O . VAL C 1 328 ? -36.624 -27.169 -5.941 1.00 35.45 328 VAL C O 1
ATOM 7292 N N . LYS C 1 329 ? -37.850 -29.048 -6.147 1.00 35.19 329 LYS C N 1
ATOM 7293 C CA . LYS C 1 329 ? -37.747 -29.107 -7.605 1.00 37.38 329 LYS C CA 1
ATOM 7294 C C . LYS C 1 329 ? -39.121 -28.956 -8.251 1.00 36.00 329 LYS C C 1
ATOM 7295 O O . LYS C 1 329 ? -40.053 -29.698 -7.928 1.00 36.61 329 LYS C O 1
ATOM 7301 N N . LEU C 1 330 ? -39.239 -27.988 -9.157 1.00 34.02 330 LEU C N 1
ATOM 7302 C CA . LEU C 1 330 ? -40.512 -27.689 -9.814 1.00 32.12 330 LEU C CA 1
ATOM 7303 C C . LEU C 1 330 ? -40.356 -27.553 -11.328 1.00 32.40 330 LEU C C 1
ATOM 7304 O O . LEU C 1 330 ? -39.276 -27.772 -11.878 1.00 32.84 330 LEU C O 1
ATOM 7309 N N . SER D 1 2 ? 10.301 -18.194 34.697 1.00 73.22 2 SER D N 1
ATOM 7310 C CA . SER D 1 2 ? 9.502 -19.421 34.977 1.00 71.71 2 SER D CA 1
ATOM 7311 C C . SER D 1 2 ? 10.359 -20.685 34.882 1.00 69.98 2 SER D C 1
ATOM 7312 O O . SER D 1 2 ? 10.671 -21.305 35.901 1.00 69.77 2 SER D O 1
ATOM 7315 N N . THR D 1 3 ? 10.736 -21.055 33.659 1.00 63.77 3 THR D N 1
ATOM 7316 C CA . THR D 1 3 ? 11.525 -22.263 33.410 1.00 59.97 3 THR D CA 1
ATOM 7317 C C . THR D 1 3 ? 12.660 -21.979 32.419 1.00 55.39 3 THR D C 1
ATOM 7318 O O . THR D 1 3 ? 12.602 -21.011 31.656 1.00 54.26 3 THR D O 1
ATOM 7322 N N . LEU D 1 4 ? 13.683 -22.831 32.440 1.00 48.46 4 LEU D N 1
ATOM 7323 C CA . LEU D 1 4 ? 14.882 -22.653 31.616 1.00 42.90 4 LEU D CA 1
ATOM 7324 C C . LEU D 1 4 ? 14.731 -23.157 30.176 1.00 39.52 4 LEU D C 1
ATOM 7325 O O . LEU D 1 4 ? 13.882 -24.004 29.887 1.00 38.99 4 LEU D O 1
ATOM 7330 N N . PHE D 1 5 ? 15.566 -22.622 29.286 1.00 35.60 5 PHE D N 1
ATOM 7331 C CA . PHE D 1 5 ? 15.599 -23.018 27.876 1.00 34.76 5 PHE D CA 1
ATOM 7332 C C . PHE D 1 5 ? 17.009 -22.882 27.291 1.00 36.48 5 PHE D C 1
ATOM 7333 O O . PHE D 1 5 ? 17.951 -22.529 28.004 1.00 37.85 5 PHE D O 1
ATOM 7341 N N . GLN D 1 6 ? 17.145 -23.164 25.995 1.00 40.38 6 GLN D N 1
ATOM 7342 C CA . GLN D 1 6 ? 18.429 -23.042 25.302 1.00 42.08 6 GLN D CA 1
ATOM 7343 C C . GLN D 1 6 ? 18.476 -21.794 24.422 1.00 43.18 6 GLN D C 1
ATOM 7344 O O . GLN D 1 6 ? 17.523 -21.497 23.697 1.00 43.48 6 GLN D O 1
ATOM 7350 N N . ALA D 1 7 ? 19.593 -21.072 24.493 1.00 41.93 7 ALA D N 1
ATOM 7351 C CA . ALA D 1 7 ? 19.766 -19.812 23.770 1.00 39.65 7 ALA D CA 1
ATOM 7352 C C . ALA D 1 7 ? 21.188 -19.642 23.242 1.00 38.85 7 ALA D C 1
ATOM 7353 O O . ALA D 1 7 ? 22.151 -20.040 23.900 1.00 40.23 7 ALA D O 1
ATOM 7355 N N . LEU D 1 8 ? 21.310 -19.046 22.058 1.00 33.73 8 LEU D N 1
ATOM 7356 C CA . LEU D 1 8 ? 22.615 -18.729 21.482 1.00 31.79 8 LEU D CA 1
ATOM 7357 C C . LEU D 1 8 ? 23.094 -17.364 21.984 1.00 31.80 8 LEU D C 1
ATOM 7358 O O . LEU D 1 8 ? 22.868 -16.331 21.347 1.00 31.91 8 LEU D O 1
ATOM 7363 N N . GLN D 1 9 ? 23.755 -17.383 23.139 1.00 34.92 9 GLN D N 1
ATOM 7364 C CA . GLN D 1 9 ? 24.198 -16.172 23.824 1.00 39.20 9 GLN D CA 1
ATOM 7365 C C . GLN D 1 9 ? 25.548 -15.680 23.302 1.00 41.08 9 GLN D C 1
ATOM 7366 O O . GLN D 1 9 ? 26.465 -16.474 23.084 1.00 41.28 9 GLN D O 1
ATOM 7372 N N . ALA D 1 10 ? 25.654 -14.366 23.110 1.00 48.56 10 ALA D N 1
ATOM 7373 C CA . ALA D 1 10 ? 26.911 -13.723 22.735 1.00 54.04 10 ALA D CA 1
ATOM 7374 C C . ALA D 1 10 ? 27.493 -12.966 23.925 1.00 58.14 10 ALA D C 1
ATOM 7375 O O . ALA D 1 10 ? 26.779 -12.227 24.608 1.00 59.15 10 ALA D O 1
ATOM 7377 N N . GLU D 1 11 ? 28.787 -13.156 24.169 1.00 62.80 11 GLU D N 1
ATOM 7378 C CA . GLU D 1 11 ? 29.471 -12.499 25.283 1.00 66.09 11 GLU D CA 1
ATOM 7379 C C . GLU D 1 11 ? 30.856 -11.988 24.906 1.00 66.46 11 GLU D C 1
ATOM 7380 O O . GLU D 1 11 ? 31.666 -12.720 24.331 1.00 66.53 11 GLU D O 1
ATOM 7386 N N . LYS D 1 12 ? 31.114 -10.725 25.237 1.00 65.76 12 LYS D N 1
ATOM 7387 C CA . LYS D 1 12 ? 32.416 -10.107 25.013 1.00 65.39 12 LYS D CA 1
ATOM 7388 C C . LYS D 1 12 ? 33.220 -10.074 26.312 1.00 67.10 12 LYS D C 1
ATOM 7389 O O . LYS D 1 12 ? 33.100 -9.139 27.110 1.00 68.02 12 LYS D O 1
ATOM 7395 N N . ASN D 1 13 ? 34.021 -11.115 26.526 1.00 67.44 13 ASN D N 1
ATOM 7396 C CA . ASN D 1 13 ? 34.959 -11.146 27.644 1.00 67.81 13 ASN D CA 1
ATOM 7397 C C . ASN D 1 13 ? 36.252 -10.428 27.264 1.00 67.53 13 ASN D C 1
ATOM 7398 O O . ASN D 1 13 ? 36.913 -10.794 26.287 1.00 66.60 13 ASN D O 1
ATOM 7403 N N . ALA D 1 14 ? 36.587 -9.396 28.038 1.00 68.04 14 ALA D N 1
ATOM 7404 C CA . ALA D 1 14 ? 37.671 -8.460 27.715 1.00 68.68 14 ALA D CA 1
ATOM 7405 C C . ALA D 1 14 ? 37.477 -7.829 26.330 1.00 68.54 14 ALA D C 1
ATOM 7406 O O . ALA D 1 14 ? 36.715 -6.869 26.189 1.00 68.46 14 ALA D O 1
ATOM 7408 N N . ASP D 1 15 ? 38.155 -8.374 25.320 1.00 67.29 15 ASP D N 1
ATOM 7409 C CA . ASP D 1 15 ? 38.051 -7.890 23.941 1.00 70.30 15 ASP D CA 1
ATOM 7410 C C . ASP D 1 15 ? 38.150 -9.048 22.941 1.00 71.99 15 ASP D C 1
ATOM 7411 O O . ASP D 1 15 ? 39.093 -9.108 22.145 1.00 70.47 15 ASP D O 1
ATOM 7416 N N . ASP D 1 16 ? 37.179 -9.962 22.974 1.00 82.30 16 ASP D N 1
ATOM 7417 C CA . ASP D 1 16 ? 37.246 -11.165 22.136 1.00 81.20 16 ASP D CA 1
ATOM 7418 C C . ASP D 1 16 ? 35.957 -11.520 21.385 1.00 80.82 16 ASP D C 1
ATOM 7419 O O . ASP D 1 16 ? 35.973 -11.627 20.157 1.00 82.64 16 ASP D O 1
ATOM 7424 N N . VAL D 1 17 ? 34.859 -11.709 22.123 1.00 67.18 17 VAL D N 1
ATOM 7425 C CA . VAL D 1 17 ? 33.581 -12.222 21.584 1.00 60.78 17 VAL D CA 1
ATOM 7426 C C . VAL D 1 17 ? 33.701 -13.698 21.168 1.00 53.37 17 VAL D C 1
ATOM 7427 O O . VAL D 1 17 ? 34.500 -14.045 20.294 1.00 50.69 17 VAL D O 1
ATOM 7431 N N . SER D 1 18 ? 32.896 -14.555 21.795 1.00 50.69 18 SER D N 1
ATOM 7432 C CA . SER D 1 18 ? 32.994 -16.004 21.591 1.00 48.56 18 SER D CA 1
ATOM 7433 C C . SER D 1 18 ? 31.705 -16.657 21.082 1.00 47.77 18 SER D C 1
ATOM 7434 O O . SER D 1 18 ? 31.738 -17.410 20.106 1.00 48.06 18 SER D O 1
ATOM 7437 N N . VAL D 1 19 ? 30.586 -16.364 21.750 1.00 44.44 19 VAL D N 1
ATOM 7438 C CA . VAL D 1 19 ? 29.257 -16.925 21.433 1.00 44.21 19 VAL D CA 1
ATOM 7439 C C . VAL D 1 19 ? 29.136 -18.419 21.775 1.00 47.66 19 VAL D C 1
ATOM 7440 O O . VAL D 1 19 ? 29.841 -19.259 21.209 1.00 47.01 19 VAL D O 1
ATOM 7444 N N . HIS D 1 20 ? 28.236 -18.732 22.707 1.00 56.48 20 HIS D N 1
ATOM 7445 C CA . HIS D 1 20 ? 27.980 -20.113 23.128 1.00 60.33 20 HIS D CA 1
ATOM 7446 C C . HIS D 1 20 ? 26.487 -20.435 23.122 1.00 57.46 20 HIS D C 1
ATOM 7447 O O . HIS D 1 20 ? 25.654 -19.573 22.830 1.00 56.64 20 HIS D O 1
ATOM 7454 N N . VAL D 1 21 ? 26.163 -21.686 23.446 1.00 48.60 21 VAL D N 1
ATOM 7455 C CA . VAL D 1 21 ? 24.785 -22.104 23.687 1.00 42.66 21 VAL D CA 1
ATOM 7456 C C . VAL D 1 21 ? 24.602 -22.276 25.198 1.00 39.26 21 VAL D C 1
ATOM 7457 O O . VAL D 1 21 ? 24.990 -23.298 25.771 1.00 40.48 21 VAL D O 1
ATOM 7461 N N . LYS D 1 22 ? 24.022 -21.260 25.833 1.00 33.30 22 LYS D N 1
ATOM 7462 C CA . LYS D 1 22 ? 23.894 -21.219 27.290 1.00 30.77 22 LYS D CA 1
ATOM 7463 C C . LYS D 1 22 ? 22.441 -21.371 27.747 1.00 30.05 22 LYS D C 1
ATOM 7464 O O . LYS D 1 22 ? 21.508 -21.124 26.979 1.00 28.83 22 LYS D O 1
ATOM 7470 N N . THR D 1 23 ? 22.266 -21.786 29.001 1.00 32.06 23 THR D N 1
ATOM 7471 C CA . THR D 1 23 ? 20.946 -21.968 29.599 1.00 32.44 23 THR D CA 1
ATOM 7472 C C . THR D 1 23 ? 20.439 -20.658 30.204 1.00 35.48 23 THR D C 1
ATOM 7473 O O . THR D 1 23 ? 21.096 -20.064 31.063 1.00 34.99 23 THR D O 1
ATOM 7477 N N . ILE D 1 24 ? 19.272 -20.215 29.739 1.00 38.99 24 ILE D N 1
ATOM 7478 C CA . ILE D 1 24 ? 18.660 -18.964 30.196 1.00 40.67 24 ILE D CA 1
ATOM 7479 C C . ILE D 1 24 ? 17.193 -19.191 30.582 1.00 41.07 24 ILE D C 1
ATOM 7480 O O . ILE D 1 24 ? 16.454 -19.872 29.869 1.00 40.56 24 ILE D O 1
ATOM 7485 N N . SER D 1 25 ? 16.789 -18.626 31.719 1.00 41.95 25 SER D N 1
ATOM 7486 C CA . SER D 1 25 ? 15.415 -18.742 32.213 1.00 43.56 25 SER D CA 1
ATOM 7487 C C . SER D 1 25 ? 14.488 -17.705 31.572 1.00 46.72 25 SER D C 1
ATOM 7488 O O . SER D 1 25 ? 14.951 -16.749 30.945 1.00 48.07 25 SER D O 1
ATOM 7491 N N . THR D 1 26 ? 13.181 -17.904 31.740 1.00 50.07 26 THR D N 1
ATOM 7492 C CA . THR D 1 26 ? 12.160 -17.016 31.175 1.00 53.79 26 THR D CA 1
ATOM 7493 C C . THR D 1 26 ? 12.200 -15.615 31.796 1.00 56.52 26 THR D C 1
ATOM 7494 O O . THR D 1 26 ? 11.938 -14.620 31.114 1.00 56.48 26 THR D O 1
ATOM 7498 N N . GLU D 1 27 ? 12.537 -15.547 33.083 1.00 61.55 27 GLU D N 1
ATOM 7499 C CA . GLU D 1 27 ? 12.605 -14.279 33.816 1.00 65.72 27 GLU D CA 1
ATOM 7500 C C . GLU D 1 27 ? 13.782 -13.393 33.398 1.00 63.31 27 GLU D C 1
ATOM 7501 O O . GLU D 1 27 ? 13.745 -12.176 33.592 1.00 62.75 27 GLU D O 1
ATOM 7507 N N . ASP D 1 28 ? 14.817 -14.008 32.827 1.00 61.78 28 ASP D N 1
ATOM 7508 C CA . ASP D 1 28 ? 15.997 -13.282 32.352 1.00 61.60 28 ASP D CA 1
ATOM 7509 C C . ASP D 1 28 ? 15.708 -12.467 31.089 1.00 57.07 28 ASP D C 1
ATOM 7510 O O . ASP D 1 28 ? 16.386 -11.473 30.817 1.00 55.91 28 ASP D O 1
ATOM 7515 N N . LEU D 1 29 ? 14.706 -12.901 30.325 1.00 51.92 29 LEU D N 1
ATOM 7516 C CA . LEU D 1 29 ? 14.243 -12.181 29.138 1.00 46.95 29 LEU D CA 1
ATOM 7517 C C . LEU D 1 29 ? 13.578 -10.858 29.528 1.00 45.93 29 LEU D C 1
ATOM 7518 O O . LEU D 1 29 ? 12.989 -10.762 30.608 1.00 45.56 29 LEU D O 1
ATOM 7523 N N . PRO D 1 30 ? 13.679 -9.843 28.664 1.00 43.62 30 PRO D N 1
ATOM 7524 C CA . PRO D 1 30 ? 13.037 -8.546 28.911 1.00 43.91 30 PRO D CA 1
ATOM 7525 C C . PRO D 1 30 ? 11.533 -8.675 29.161 1.00 46.79 30 PRO D C 1
ATOM 7526 O O . PRO D 1 30 ? 10.819 -9.283 28.361 1.00 47.60 30 PRO D O 1
ATOM 7530 N N . LYS D 1 31 ? 11.070 -8.109 30.274 1.00 51.38 31 LYS D N 1
ATOM 7531 C CA . LYS D 1 31 ? 9.677 -8.248 30.704 1.00 57.35 31 LYS D CA 1
ATOM 7532 C C . LYS D 1 31 ? 8.790 -7.106 30.200 1.00 55.37 31 LYS D C 1
ATOM 7533 O O . LYS D 1 31 ? 8.173 -6.383 30.990 1.00 55.24 31 LYS D O 1
ATOM 7539 N N . ASP D 1 32 ? 8.733 -6.955 28.879 1.00 55.17 32 ASP D N 1
ATOM 7540 C CA . ASP D 1 32 ? 7.882 -5.951 28.238 1.00 53.26 32 ASP D CA 1
ATOM 7541 C C . ASP D 1 32 ? 7.335 -6.447 26.899 1.00 48.96 32 ASP D C 1
ATOM 7542 O O . ASP D 1 32 ? 6.365 -5.896 26.373 1.00 49.47 32 ASP D O 1
ATOM 7547 N N . GLY D 1 33 ? 7.963 -7.490 26.360 1.00 39.70 33 GLY D N 1
ATOM 7548 C CA . GLY D 1 33 ? 7.558 -8.073 25.085 1.00 30.73 33 GLY D CA 1
ATOM 7549 C C . GLY D 1 33 ? 6.670 -9.295 25.228 1.00 26.50 33 GLY D C 1
ATOM 7550 O O . GLY D 1 33 ? 6.436 -9.782 26.337 1.00 27.08 33 GLY D O 1
ATOM 7551 N N . VAL D 1 34 ? 6.179 -9.787 24.094 1.00 21.19 34 VAL D N 1
ATOM 7552 C CA . VAL D 1 34 ? 5.312 -10.962 24.053 1.00 19.60 34 VAL D CA 1
ATOM 7553 C C . VAL D 1 34 ? 6.159 -12.235 24.007 1.00 21.40 34 VAL D C 1
ATOM 7554 O O . VAL D 1 34 ? 7.029 -12.379 23.144 1.00 22.16 34 VAL D O 1
ATOM 7558 N N . LEU D 1 35 ? 5.902 -13.146 24.944 1.00 25.63 35 LEU D N 1
ATOM 7559 C CA . LEU D 1 35 ? 6.630 -14.414 25.021 1.00 26.57 35 LEU D CA 1
ATOM 7560 C C . LEU D 1 35 ? 6.198 -15.379 23.920 1.00 27.12 35 LEU D C 1
ATOM 7561 O O . LEU D 1 35 ? 5.023 -15.744 23.824 1.00 27.15 35 LEU D O 1
ATOM 7566 N N . ILE D 1 36 ? 7.160 -15.778 23.092 1.00 26.74 36 ILE D N 1
ATOM 7567 C CA . ILE D 1 36 ? 6.902 -16.639 21.940 1.00 28.01 36 ILE D CA 1
ATOM 7568 C C . ILE D 1 36 ? 7.921 -17.773 21.867 1.00 27.18 36 ILE D C 1
ATOM 7569 O O . ILE D 1 36 ? 9.128 -17.531 21.784 1.00 26.13 36 ILE D O 1
ATOM 7574 N N . LYS D 1 37 ? 7.422 -19.007 21.902 1.00 27.98 37 LYS D N 1
ATOM 7575 C CA . LYS D 1 37 ? 8.257 -20.190 21.729 1.00 29.58 37 LYS D CA 1
ATOM 7576 C C . LYS D 1 37 ? 8.651 -20.312 20.257 1.00 29.34 37 LYS D C 1
ATOM 7577 O O . LYS D 1 37 ? 7.867 -20.789 19.430 1.00 28.24 37 LYS D O 1
ATOM 7583 N N . VAL D 1 38 ? 9.865 -19.861 19.943 1.00 31.07 38 VAL D N 1
ATOM 7584 C CA . VAL D 1 38 ? 10.368 -19.828 18.567 1.00 31.39 38 VAL D CA 1
ATOM 7585 C C . VAL D 1 38 ? 10.547 -21.241 18.014 1.00 33.72 38 VAL D C 1
ATOM 7586 O O . VAL D 1 38 ? 11.153 -22.100 18.659 1.00 34.21 38 VAL D O 1
ATOM 7590 N N . ALA D 1 39 ? 10.010 -21.465 16.817 1.00 36.63 39 ALA D N 1
ATOM 7591 C CA . ALA D 1 39 ? 10.013 -22.787 16.199 1.00 36.61 39 ALA D CA 1
ATOM 7592 C C . ALA D 1 39 ? 11.122 -22.983 15.165 1.00 36.48 39 ALA D C 1
ATOM 7593 O O . ALA D 1 39 ? 11.677 -24.079 15.057 1.00 37.29 39 ALA D O 1
ATOM 7595 N N . TYR D 1 40 ? 11.447 -21.932 14.410 1.00 32.59 40 TYR D N 1
ATOM 7596 C CA . TYR D 1 40 ? 12.366 -22.072 13.275 1.00 30.88 40 TYR D CA 1
ATOM 7597 C C . TYR D 1 40 ? 13.382 -20.945 13.052 1.00 31.81 40 TYR D C 1
ATOM 7598 O O . TYR D 1 40 ? 13.091 -19.770 13.276 1.00 28.56 40 TYR D O 1
ATOM 7607 N N . SER D 1 41 ? 14.579 -21.356 12.626 1.00 35.87 41 SER D N 1
ATOM 7608 C CA . SER D 1 41 ? 15.629 -20.510 12.021 1.00 40.20 41 SER D CA 1
ATOM 7609 C C . SER D 1 41 ? 16.111 -19.260 12.771 1.00 45.28 41 SER D C 1
ATOM 7610 O O . SER D 1 41 ? 15.652 -18.949 13.872 1.00 44.36 41 SER D O 1
ATOM 7613 N N . GLY D 1 42 ? 17.063 -18.566 12.145 1.00 57.83 42 GLY D N 1
ATOM 7614 C CA . GLY D 1 42 ? 17.652 -17.341 12.676 1.00 62.90 42 GLY D CA 1
ATOM 7615 C C . GLY D 1 42 ? 18.977 -16.984 12.019 1.00 62.49 42 GLY D C 1
ATOM 7616 O O . GLY D 1 42 ? 19.486 -15.877 12.204 1.00 64.71 42 GLY D O 1
ATOM 7617 N N . ILE D 1 43 ? 19.533 -17.918 11.248 1.00 48.90 43 ILE D N 1
ATOM 7618 C CA . ILE D 1 43 ? 20.842 -17.731 10.613 1.00 44.94 43 ILE D CA 1
ATOM 7619 C C . ILE D 1 43 ? 20.779 -16.800 9.397 1.00 43.32 43 ILE D C 1
ATOM 7620 O O . ILE D 1 43 ? 20.031 -17.042 8.447 1.00 43.46 43 ILE D O 1
ATOM 7625 N N . ASN D 1 44 ? 21.576 -15.735 9.457 1.00 42.22 44 ASN D N 1
ATOM 7626 C CA . ASN D 1 44 ? 21.668 -14.732 8.401 1.00 44.26 44 ASN D CA 1
ATOM 7627 C C . ASN D 1 44 ? 23.068 -14.116 8.405 1.00 42.90 44 ASN D C 1
ATOM 7628 O O . ASN D 1 44 ? 23.778 -14.202 9.408 1.00 39.44 44 ASN D O 1
ATOM 7633 N N . TYR D 1 45 ? 23.465 -13.506 7.287 1.00 44.82 45 TYR D N 1
ATOM 7634 C CA . TYR D 1 45 ? 24.781 -12.864 7.169 1.00 48.97 45 TYR D CA 1
ATOM 7635 C C . TYR D 1 45 ? 25.003 -11.782 8.231 1.00 45.43 45 TYR D C 1
ATOM 7636 O O . TYR D 1 45 ? 26.138 -11.531 8.643 1.00 43.89 45 TYR D O 1
ATOM 7645 N N . LYS D 1 46 ? 23.911 -11.154 8.666 1.00 43.62 46 LYS D N 1
ATOM 7646 C CA . LYS D 1 46 ? 23.949 -10.139 9.717 1.00 44.72 46 LYS D CA 1
ATOM 7647 C C . LYS D 1 46 ? 24.310 -10.743 11.077 1.00 45.21 46 LYS D C 1
ATOM 7648 O O . LYS D 1 46 ? 24.924 -10.076 11.912 1.00 45.56 46 LYS D O 1
ATOM 7654 N N . ASP D 1 47 ? 23.931 -12.004 11.286 1.00 51.19 47 ASP D N 1
ATOM 7655 C CA . ASP D 1 47 ? 24.223 -12.723 12.529 1.00 53.30 47 ASP D CA 1
ATOM 7656 C C . ASP D 1 47 ? 25.702 -13.075 12.678 1.00 53.47 47 ASP D C 1
ATOM 7657 O O . ASP D 1 47 ? 26.215 -13.155 13.797 1.00 54.32 47 ASP D O 1
ATOM 7662 N N . GLY D 1 48 ? 26.373 -13.292 11.548 1.00 49.13 48 GLY D N 1
ATOM 7663 C CA . GLY D 1 48 ? 27.794 -13.639 11.527 1.00 45.12 48 GLY D CA 1
ATOM 7664 C C . GLY D 1 48 ? 28.690 -12.534 12.052 1.00 42.33 48 GLY D C 1
ATOM 7665 O O . GLY D 1 48 ? 29.589 -12.786 12.856 1.00 41.77 48 GLY D O 1
ATOM 7666 N N . LEU D 1 49 ? 28.439 -11.309 11.595 1.00 39.08 49 LEU D N 1
ATOM 7667 C CA . LEU D 1 49 ? 29.176 -10.133 12.057 1.00 37.45 49 LEU D CA 1
ATOM 7668 C C . LEU D 1 49 ? 28.741 -9.723 13.464 1.00 40.15 49 LEU D C 1
ATOM 7669 O O . LEU D 1 49 ? 29.504 -9.092 14.198 1.00 41.61 49 LEU D O 1
ATOM 7674 N N . ALA D 1 50 ? 27.513 -10.088 13.826 1.00 44.03 50 ALA D N 1
ATOM 7675 C CA . ALA D 1 50 ? 26.966 -9.813 15.153 1.00 47.65 50 ALA D CA 1
ATOM 7676 C C . ALA D 1 50 ? 27.664 -10.633 16.239 1.00 51.11 50 ALA D C 1
ATOM 7677 O O . ALA D 1 50 ? 27.820 -10.170 17.372 1.00 51.41 50 ALA D O 1
ATOM 7679 N N . GLY D 1 51 ? 28.079 -11.847 15.884 1.00 56.45 51 GLY D N 1
ATOM 7680 C CA . GLY D 1 51 ? 28.841 -12.708 16.784 1.00 57.24 51 GLY D CA 1
ATOM 7681 C C . GLY D 1 51 ? 30.317 -12.736 16.433 1.00 56.11 51 GLY D C 1
ATOM 7682 O O . GLY D 1 51 ? 30.951 -13.793 16.463 1.00 55.61 51 GLY D O 1
ATOM 7683 N N . LYS D 1 52 ? 30.859 -11.566 16.100 1.00 48.65 52 LYS D N 1
ATOM 7684 C CA . LYS D 1 52 ? 32.259 -11.426 15.704 1.00 45.67 52 LYS D CA 1
ATOM 7685 C C . LYS D 1 52 ? 32.831 -10.106 16.215 1.00 43.86 52 LYS D C 1
ATOM 7686 O O . LYS D 1 52 ? 32.139 -9.085 16.231 1.00 42.83 52 LYS D O 1
ATOM 7692 N N . ALA D 1 53 ? 34.096 -10.138 16.633 1.00 43.08 53 ALA D N 1
ATOM 7693 C CA . ALA D 1 53 ? 34.797 -8.944 17.101 1.00 42.57 53 ALA D CA 1
ATOM 7694 C C . ALA D 1 53 ? 35.107 -8.006 15.939 1.00 42.22 53 ALA D C 1
ATOM 7695 O O . ALA D 1 53 ? 35.732 -8.406 14.953 1.00 41.82 53 ALA D O 1
ATOM 7697 N N . GLY D 1 54 ? 34.660 -6.759 16.064 1.00 42.08 54 GLY D N 1
ATOM 7698 C CA . GLY D 1 54 ? 34.839 -5.761 15.013 1.00 43.65 54 GLY D CA 1
ATOM 7699 C C . GLY D 1 54 ? 33.849 -5.907 13.871 1.00 44.94 54 GLY D C 1
ATOM 7700 O O . GLY D 1 54 ? 34.046 -5.335 12.796 1.00 44.19 54 GLY D O 1
ATOM 7701 N N . GLY D 1 55 ? 32.785 -6.675 14.105 1.00 47.36 55 GLY D N 1
ATOM 7702 C CA . GLY D 1 55 ? 31.719 -6.863 13.121 1.00 48.47 55 GLY D CA 1
ATOM 7703 C C . GLY D 1 55 ? 30.842 -5.633 12.978 1.00 48.65 55 GLY D C 1
ATOM 7704 O O . GLY D 1 55 ? 30.193 -5.439 11.947 1.00 47.66 55 GLY D O 1
ATOM 7705 N N . ASN D 1 56 ? 30.827 -4.813 14.030 1.00 49.40 56 ASN D N 1
ATOM 7706 C CA . ASN D 1 56 ? 30.154 -3.508 14.053 1.00 50.59 56 ASN D CA 1
ATOM 7707 C C . ASN D 1 56 ? 28.636 -3.556 13.832 1.00 49.63 56 ASN D C 1
ATOM 7708 O O . ASN D 1 56 ? 28.085 -2.806 13.021 1.00 50.01 56 ASN D O 1
ATOM 7713 N N . ILE D 1 57 ? 27.972 -4.450 14.561 1.00 47.38 57 ILE D N 1
ATOM 7714 C CA . ILE D 1 57 ? 26.510 -4.525 14.576 1.00 45.55 57 ILE D CA 1
ATOM 7715 C C . ILE D 1 57 ? 26.003 -4.534 16.020 1.00 48.53 57 ILE D C 1
ATOM 7716 O O . ILE D 1 57 ? 25.132 -3.740 16.384 1.00 49.90 57 ILE D O 1
ATOM 7721 N N . VAL D 1 58 ? 26.565 -5.425 16.834 1.00 52.96 58 VAL D N 1
ATOM 7722 C CA . VAL D 1 58 ? 26.201 -5.535 18.245 1.00 54.76 58 VAL D CA 1
ATOM 7723 C C . VAL D 1 58 ? 27.071 -4.604 19.091 1.00 56.31 58 VAL D C 1
ATOM 7724 O O . VAL D 1 58 ? 28.296 -4.749 19.137 1.00 56.10 58 VAL D O 1
ATOM 7728 N N . ARG D 1 59 ? 26.422 -3.645 19.749 1.00 53.85 59 ARG D N 1
ATOM 7729 C CA . ARG D 1 59 ? 27.107 -2.657 20.582 1.00 55.16 59 ARG D CA 1
ATOM 7730 C C . ARG D 1 59 ? 27.468 -3.242 21.949 1.00 52.70 59 ARG D C 1
ATOM 7731 O O . ARG D 1 59 ? 28.617 -3.623 22.181 1.00 53.32 59 ARG D O 1
ATOM 7739 N N . GLU D 1 60 ? 26.482 -3.308 22.842 1.00 52.02 60 GLU D N 1
ATOM 7740 C CA . GLU D 1 60 ? 26.652 -3.920 24.160 1.00 51.85 60 GLU D CA 1
ATOM 7741 C C . GLU D 1 60 ? 26.456 -5.429 24.028 1.00 49.93 60 GLU D C 1
ATOM 7742 O O . GLU D 1 60 ? 25.776 -5.884 23.107 1.00 48.37 60 GLU D O 1
ATOM 7748 N N . TYR D 1 61 ? 27.028 -6.202 24.950 1.00 52.00 61 TYR D N 1
ATOM 7749 C CA . TYR D 1 61 ? 26.965 -7.667 24.852 1.00 56.48 61 TYR D CA 1
ATOM 7750 C C . TYR D 1 61 ? 26.272 -8.427 26.004 1.00 64.32 61 TYR D C 1
ATOM 7751 O O . TYR D 1 61 ? 26.896 -9.284 26.638 1.00 63.84 61 TYR D O 1
ATOM 7760 N N . PRO D 1 62 ? 25.003 -8.117 26.288 1.00 81.23 62 PRO D N 1
ATOM 7761 C CA . PRO D 1 62 ? 24.155 -9.016 27.056 1.00 83.67 62 PRO D CA 1
ATOM 7762 C C . PRO D 1 62 ? 23.163 -9.732 26.129 1.00 79.99 62 PRO D C 1
ATOM 7763 O O . PRO D 1 62 ? 22.020 -9.990 26.517 1.00 80.77 62 PRO D O 1
ATOM 7767 N N . LEU D 1 63 ? 23.619 -10.061 24.921 1.00 64.46 63 LEU D N 1
ATOM 7768 C CA . LEU D 1 63 ? 22.722 -10.364 23.808 1.00 51.90 63 LEU D CA 1
ATOM 7769 C C . LEU D 1 63 ? 22.595 -11.843 23.440 1.00 49.76 63 LEU D C 1
ATOM 7770 O O . LEU D 1 63 ? 23.518 -12.635 23.644 1.00 50.07 63 LEU D O 1
ATOM 7775 N N . ILE D 1 64 ? 21.428 -12.186 22.897 1.00 46.05 64 ILE D N 1
ATOM 7776 C CA . ILE D 1 64 ? 21.182 -13.474 22.257 1.00 41.63 64 ILE D CA 1
ATOM 7777 C C . ILE D 1 64 ? 20.948 -13.209 20.767 1.00 41.37 64 ILE D C 1
ATOM 7778 O O . ILE D 1 64 ? 20.207 -12.292 20.405 1.00 41.27 64 ILE D O 1
ATOM 7783 N N . LEU D 1 65 ? 21.592 -14.005 19.914 1.00 39.45 65 LEU D N 1
ATOM 7784 C CA . LEU D 1 65 ? 21.511 -13.840 18.458 1.00 37.91 65 LEU D CA 1
ATOM 7785 C C . LEU D 1 65 ? 20.127 -14.153 17.882 1.00 38.51 65 LEU D C 1
ATOM 7786 O O . LEU D 1 65 ? 19.305 -14.793 18.541 1.00 36.47 65 LEU D O 1
ATOM 7791 N N . GLY D 1 66 ? 19.877 -13.695 16.654 1.00 40.90 66 GLY D N 1
ATOM 7792 C CA . GLY D 1 66 ? 18.622 -13.997 15.969 1.00 43.11 66 GLY D CA 1
ATOM 7793 C C . GLY D 1 66 ? 18.284 -13.194 14.725 1.00 43.02 66 GLY D C 1
ATOM 7794 O O . GLY D 1 66 ? 18.448 -13.685 13.609 1.00 45.96 66 GLY D O 1
ATOM 7795 N N . ILE D 1 67 ? 17.802 -11.966 14.928 1.00 39.34 67 ILE D N 1
ATOM 7796 C CA . ILE D 1 67 ? 17.214 -11.102 13.874 1.00 34.40 67 ILE D CA 1
ATOM 7797 C C . ILE D 1 67 ? 16.027 -11.732 13.118 1.00 34.91 67 ILE D C 1
ATOM 7798 O O . ILE D 1 67 ? 15.222 -11.021 12.511 1.00 35.95 67 ILE D O 1
ATOM 7803 N N . ASP D 1 68 ? 15.932 -13.060 13.170 1.00 31.64 68 ASP D N 1
ATOM 7804 C CA . ASP D 1 68 ? 14.859 -13.815 12.527 1.00 31.80 68 ASP D CA 1
ATOM 7805 C C . ASP D 1 68 ? 14.258 -14.833 13.492 1.00 27.35 68 ASP D C 1
ATOM 7806 O O . ASP D 1 68 ? 14.987 -15.579 14.153 1.00 28.45 68 ASP D O 1
ATOM 7811 N N . ALA D 1 69 ? 12.928 -14.856 13.562 1.00 23.99 69 ALA D N 1
ATOM 7812 C CA . ALA D 1 69 ? 12.197 -15.776 14.435 1.00 20.41 69 ALA D CA 1
ATOM 7813 C C . ALA D 1 69 ? 10.772 -15.996 13.943 1.00 20.28 69 ALA D C 1
ATOM 7814 O O . ALA D 1 69 ? 10.131 -15.071 13.444 1.00 18.55 69 ALA D O 1
ATOM 7816 N N . ALA D 1 70 ? 10.287 -17.227 14.086 1.00 21.48 70 ALA D N 1
ATOM 7817 C CA . ALA D 1 70 ? 8.892 -17.560 13.804 1.00 22.05 70 ALA D CA 1
ATOM 7818 C C . ALA D 1 70 ? 8.418 -18.667 14.738 1.00 22.59 70 ALA D C 1
ATOM 7819 O O . ALA D 1 70 ? 8.951 -19.780 14.720 1.00 22.93 70 ALA D O 1
ATOM 7821 N N . GLY D 1 71 ? 7.421 -18.348 15.558 1.00 22.04 71 GLY D N 1
ATOM 7822 C CA . GLY D 1 71 ? 6.883 -19.295 16.529 1.00 21.48 71 GLY D CA 1
ATOM 7823 C C . GLY D 1 71 ? 5.436 -19.028 16.893 1.00 20.84 71 GLY D C 1
ATOM 7824 O O . GLY D 1 71 ? 4.683 -18.446 16.109 1.00 23.47 71 GLY D O 1
ATOM 7825 N N . THR D 1 72 ? 5.054 -19.458 18.093 1.00 18.61 72 THR D N 1
ATOM 7826 C CA . THR D 1 72 ? 3.683 -19.319 18.577 1.00 19.44 72 THR D CA 1
ATOM 7827 C C . THR D 1 72 ? 3.653 -18.531 19.886 1.00 19.54 72 THR D C 1
ATOM 7828 O O . THR D 1 72 ? 4.487 -18.750 20.769 1.00 18.54 72 THR D O 1
ATOM 7832 N N . VAL D 1 73 ? 2.689 -17.619 19.998 1.00 21.57 73 VAL D N 1
ATOM 7833 C CA . VAL D 1 73 ? 2.509 -16.804 21.200 1.00 22.40 73 VAL D CA 1
ATOM 7834 C C . VAL D 1 73 ? 2.127 -17.675 22.399 1.00 26.40 73 VAL D C 1
ATOM 7835 O O . VAL D 1 73 ? 1.105 -18.365 22.380 1.00 25.62 73 VAL D O 1
ATOM 7839 N N . VAL D 1 74 ? 2.973 -17.647 23.426 1.00 30.29 74 VAL D N 1
ATOM 7840 C CA . VAL D 1 74 ? 2.709 -18.350 24.680 1.00 33.54 74 VAL D CA 1
ATOM 7841 C C . VAL D 1 74 ? 2.560 -17.314 25.797 1.00 36.29 74 VAL D C 1
ATOM 7842 O O . VAL D 1 74 ? 3.556 -16.823 26.337 1.00 38.90 74 VAL D O 1
ATOM 7846 N N . SER D 1 75 ? 1.305 -16.990 26.117 1.00 37.69 75 SER D N 1
ATOM 7847 C CA . SER D 1 75 ? 0.925 -15.967 27.111 1.00 39.79 75 SER D CA 1
ATOM 7848 C C . SER D 1 75 ? 1.345 -14.544 26.729 1.00 38.30 75 SER D C 1
ATOM 7849 O O . SER D 1 75 ? 2.515 -14.283 26.435 1.00 35.86 75 SER D O 1
ATOM 7852 N N . SER D 1 76 ? 0.378 -13.628 26.742 1.00 37.87 76 SER D N 1
ATOM 7853 C CA . SER D 1 76 ? 0.622 -12.237 26.364 1.00 39.43 76 SER D CA 1
ATOM 7854 C C . SER D 1 76 ? -0.167 -11.254 27.225 1.00 39.93 76 SER D C 1
ATOM 7855 O O . SER D 1 76 ? -1.376 -11.410 27.417 1.00 39.53 76 SER D O 1
ATOM 7858 N N . ASN D 1 77 ? 0.533 -10.246 27.741 1.00 41.03 77 ASN D N 1
ATOM 7859 C CA . ASN D 1 77 ? -0.096 -9.142 28.463 1.00 42.63 77 ASN D CA 1
ATOM 7860 C C . ASN D 1 77 ? -0.682 -8.122 27.492 1.00 41.39 77 ASN D C 1
ATOM 7861 O O . ASN D 1 77 ? -1.631 -7.407 27.822 1.00 41.70 77 ASN D O 1
ATOM 7866 N N . ASP D 1 78 ? -0.099 -8.067 26.296 1.00 41.49 78 ASP D N 1
ATOM 7867 C CA . ASP D 1 78 ? -0.573 -7.217 25.209 1.00 39.27 78 ASP D CA 1
ATOM 7868 C C . ASP D 1 78 ? -1.866 -7.799 24.628 1.00 35.45 78 ASP D C 1
ATOM 7869 O O . ASP D 1 78 ? -1.868 -8.930 24.135 1.00 36.21 78 ASP D O 1
ATOM 7874 N N . PRO D 1 79 ? -2.959 -7.035 24.697 1.00 27.52 79 PRO D N 1
ATOM 7875 C CA . PRO D 1 79 ? -4.270 -7.502 24.225 1.00 23.96 79 PRO D CA 1
ATOM 7876 C C . PRO D 1 79 ? -4.371 -7.686 22.706 1.00 20.79 79 PRO D C 1
ATOM 7877 O O . PRO D 1 79 ? -5.323 -8.308 22.229 1.00 18.47 79 PRO D O 1
ATOM 7881 N N . ARG D 1 80 ? -3.400 -7.152 21.966 1.00 22.64 80 ARG D N 1
ATOM 7882 C CA . ARG D 1 80 ? -3.357 -7.283 20.506 1.00 22.56 80 ARG D CA 1
ATOM 7883 C C . ARG D 1 80 ? -3.113 -8.724 20.056 1.00 22.93 80 ARG D C 1
ATOM 7884 O O . ARG D 1 80 ? -3.527 -9.116 18.963 1.00 24.07 80 ARG D O 1
ATOM 7892 N N . PHE D 1 81 ? -2.444 -9.501 20.905 1.00 21.52 81 PHE D N 1
ATOM 7893 C CA . PHE D 1 81 ? -2.095 -10.885 20.590 1.00 19.94 81 PHE D CA 1
ATOM 7894 C C . PHE D 1 81 ? -2.605 -11.861 21.646 1.00 19.63 81 PHE D C 1
ATOM 7895 O O . PHE D 1 81 ? -2.626 -11.550 22.839 1.00 20.90 81 PHE D O 1
ATOM 7903 N N . ALA D 1 82 ? -3.012 -13.043 21.189 1.00 18.84 82 ALA D N 1
ATOM 7904 C CA . ALA D 1 82 ? -3.560 -14.079 22.062 1.00 19.02 82 ALA D CA 1
ATOM 7905 C C . ALA D 1 82 ? -2.675 -15.321 22.081 1.00 19.57 82 ALA D C 1
ATOM 7906 O O . ALA D 1 82 ? -1.976 -15.609 21.106 1.00 20.06 82 ALA D O 1
ATOM 7908 N N . GLU D 1 83 ? -2.719 -16.050 23.195 1.00 24.28 83 GLU D N 1
ATOM 7909 C CA . GLU D 1 83 ? -1.959 -17.293 23.354 1.00 29.85 83 GLU D CA 1
ATOM 7910 C C . GLU D 1 83 ? -2.415 -18.371 22.365 1.00 26.77 83 GLU D C 1
ATOM 7911 O O . GLU D 1 83 ? -3.504 -18.938 22.495 1.00 27.38 83 GLU D O 1
ATOM 7917 N N . GLY D 1 84 ? -1.571 -18.630 21.370 1.00 24.83 84 GLY D N 1
ATOM 7918 C CA . GLY D 1 84 ? -1.883 -19.583 20.307 1.00 22.75 84 GLY D CA 1
ATOM 7919 C C . GLY D 1 84 ? -1.717 -19.004 18.913 1.00 22.15 84 GLY D C 1
ATOM 7920 O O . GLY D 1 84 ? -1.818 -19.728 17.919 1.00 21.85 84 GLY D O 1
ATOM 7921 N N . ASP D 1 85 ? -1.462 -17.699 18.841 1.00 18.97 85 ASP D N 1
ATOM 7922 C CA . ASP D 1 85 ? -1.257 -17.011 17.567 1.00 16.74 85 ASP D CA 1
ATOM 7923 C C . ASP D 1 85 ? 0.140 -17.267 17.012 1.00 16.24 85 ASP D C 1
ATOM 7924 O O . ASP D 1 85 ? 1.138 -17.115 17.721 1.00 15.41 85 ASP D O 1
ATOM 7929 N N . GLU D 1 86 ? 0.199 -17.664 15.744 1.00 20.44 86 GLU D N 1
ATOM 7930 C CA . GLU D 1 86 ? 1.469 -17.868 15.052 1.00 23.79 86 GLU D CA 1
ATOM 7931 C C . GLU D 1 86 ? 1.959 -16.544 14.475 1.00 21.73 86 GLU D C 1
ATOM 7932 O O . GLU D 1 86 ? 1.253 -15.898 13.697 1.00 22.94 86 GLU D O 1
ATOM 7938 N N . VAL D 1 87 ? 3.164 -16.140 14.873 1.00 18.74 87 VAL D N 1
ATOM 7939 C CA . VAL D 1 87 ? 3.730 -14.849 14.468 1.00 17.94 87 VAL D CA 1
ATOM 7940 C C . VAL D 1 87 ? 5.195 -14.943 14.037 1.00 18.62 87 VAL D C 1
ATOM 7941 O O . VAL D 1 87 ? 5.906 -15.880 14.411 1.00 19.15 87 VAL D O 1
ATOM 7945 N N . ILE D 1 88 ? 5.630 -13.961 13.249 1.00 17.56 88 ILE D N 1
ATOM 7946 C CA . ILE D 1 88 ? 7.019 -13.865 12.804 1.00 17.60 88 ILE D CA 1
ATOM 7947 C C . ILE D 1 88 ? 7.689 -12.651 13.448 1.00 20.07 88 ILE D C 1
ATOM 7948 O O . ILE D 1 88 ? 7.242 -11.515 13.267 1.00 20.62 88 ILE D O 1
ATOM 7953 N N . ALA D 1 89 ? 8.754 -12.904 14.205 1.00 22.47 89 ALA D N 1
ATOM 7954 C CA . ALA D 1 89 ? 9.556 -11.840 14.803 1.00 23.92 89 ALA D CA 1
ATOM 7955 C C . ALA D 1 89 ? 10.805 -11.596 13.960 1.00 24.79 89 ALA D C 1
ATOM 7956 O O . ALA D 1 89 ? 11.715 -12.427 13.924 1.00 24.39 89 ALA D O 1
ATOM 7958 N N . THR D 1 90 ? 10.834 -10.454 13.277 1.00 24.03 90 THR D N 1
ATOM 7959 C CA . THR D 1 90 ? 11.899 -10.144 12.325 1.00 24.16 90 THR D CA 1
ATOM 7960 C C . THR D 1 90 ? 12.337 -8.681 12.408 1.00 22.47 90 THR D C 1
ATOM 7961 O O . THR D 1 90 ? 11.506 -7.782 12.566 1.00 22.85 90 THR D O 1
ATOM 7965 N N . SER D 1 91 ? 13.651 -8.470 12.312 1.00 19.89 91 SER D N 1
ATOM 7966 C CA . SER D 1 91 ? 14.263 -7.141 12.175 1.00 19.78 91 SER D CA 1
ATOM 7967 C C . SER D 1 91 ? 14.115 -6.240 13.409 1.00 21.10 91 SER D C 1
ATOM 7968 O O . SER D 1 91 ? 13.986 -6.734 14.532 1.00 21.83 91 SER D O 1
ATOM 7971 N N . TYR D 1 92 ? 14.146 -4.925 13.178 1.00 24.22 92 TYR D N 1
ATOM 7972 C CA . TYR D 1 92 ? 14.091 -3.897 14.228 1.00 26.66 92 TYR D CA 1
ATOM 7973 C C . TYR D 1 92 ? 15.331 -3.905 15.131 1.00 27.94 92 TYR D C 1
ATOM 7974 O O . TYR D 1 92 ? 16.443 -3.658 14.658 1.00 28.56 92 TYR D O 1
ATOM 7983 N N . GLU D 1 93 ? 15.139 -4.187 16.418 1.00 31.91 93 GLU D N 1
ATOM 7984 C CA . GLU D 1 93 ? 16.243 -4.227 17.379 1.00 33.78 93 GLU D CA 1
ATOM 7985 C C . GLU D 1 93 ? 16.663 -5.658 17.721 1.00 34.41 93 GLU D C 1
ATOM 7986 O O . GLU D 1 93 ? 17.660 -5.867 18.417 1.00 35.09 93 GLU D O 1
ATOM 7992 N N . LEU D 1 94 ? 15.903 -6.631 17.220 1.00 33.42 94 LEU D N 1
ATOM 7993 C CA . LEU D 1 94 ? 16.156 -8.050 17.483 1.00 32.39 94 LEU D CA 1
ATOM 7994 C C . LEU D 1 94 ? 17.485 -8.513 16.893 1.00 33.80 94 LEU D C 1
ATOM 7995 O O . LEU D 1 94 ? 17.766 -8.283 15.714 1.00 32.63 94 LEU D O 1
ATOM 8000 N N . GLY D 1 95 ? 18.300 -9.154 17.729 1.00 37.25 95 GLY D N 1
ATOM 8001 C CA . GLY D 1 95 ? 19.605 -9.670 17.317 1.00 38.79 95 GLY D CA 1
ATOM 8002 C C . GLY D 1 95 ? 20.681 -8.612 17.144 1.00 38.39 95 GLY D C 1
ATOM 8003 O O . GLY D 1 95 ? 21.813 -8.928 16.770 1.00 38.65 95 GLY D O 1
ATOM 8004 N N . VAL D 1 96 ? 20.328 -7.356 17.414 1.00 32.50 96 VAL D N 1
ATOM 8005 C CA . VAL D 1 96 ? 21.255 -6.230 17.293 1.00 29.75 96 VAL D CA 1
ATOM 8006 C C . VAL D 1 96 ? 21.411 -5.524 18.642 1.00 31.70 96 VAL D C 1
ATOM 8007 O O . VAL D 1 96 ? 22.521 -5.412 19.167 1.00 33.68 96 VAL D O 1
ATOM 8011 N N . SER D 1 97 ? 20.291 -5.055 19.191 1.00 32.05 97 SER D N 1
ATOM 8012 C CA . SER D 1 97 ? 20.267 -4.384 20.490 1.00 31.96 97 SER D CA 1
ATOM 8013 C C . SER D 1 97 ? 19.328 -5.095 21.468 1.00 31.33 97 SER D C 1
ATOM 8014 O O . SER D 1 97 ? 19.221 -4.711 22.636 1.00 31.55 97 SER D O 1
ATOM 8017 N N . ARG D 1 98 ? 18.660 -6.138 20.977 1.00 29.36 98 ARG D N 1
ATOM 8018 C CA . ARG D 1 98 ? 17.730 -6.935 21.772 1.00 29.79 98 ARG D CA 1
ATOM 8019 C C . ARG D 1 98 ? 17.967 -8.425 21.512 1.00 30.91 98 ARG D C 1
ATOM 8020 O O . ARG D 1 98 ? 18.559 -8.796 20.494 1.00 32.05 98 ARG D O 1
ATOM 8028 N N . ASP D 1 99 ? 17.513 -9.269 22.439 1.00 31.57 99 ASP D N 1
ATOM 8029 C CA . ASP D 1 99 ? 17.627 -10.723 22.306 1.00 34.59 99 ASP D CA 1
ATOM 8030 C C . ASP D 1 99 ? 16.854 -11.225 21.087 1.00 33.79 99 ASP D C 1
ATOM 8031 O O . ASP D 1 99 ? 15.651 -10.987 20.962 1.00 33.24 99 ASP D O 1
ATOM 8036 N N . GLY D 1 100 ? 17.559 -11.916 20.195 1.00 36.96 100 GLY D N 1
ATOM 8037 C CA . GLY D 1 100 ? 17.001 -12.348 18.916 1.00 39.05 100 GLY D CA 1
ATOM 8038 C C . GLY D 1 100 ? 16.165 -13.613 18.968 1.00 39.09 100 GLY D C 1
ATOM 8039 O O . GLY D 1 100 ? 15.560 -13.931 19.994 1.00 38.76 100 GLY D O 1
ATOM 8040 N N . GLY D 1 101 ? 16.140 -14.335 17.849 1.00 39.79 101 GLY D N 1
ATOM 8041 C CA . GLY D 1 101 ? 15.304 -15.521 17.695 1.00 42.06 101 GLY D CA 1
ATOM 8042 C C . GLY D 1 101 ? 16.029 -16.851 17.588 1.00 43.34 101 GLY D C 1
ATOM 8043 O O . GLY D 1 101 ? 15.388 -17.894 17.442 1.00 43.10 101 GLY D O 1
ATOM 8044 N N . LEU D 1 102 ? 17.359 -16.825 17.658 1.00 44.24 102 LEU D N 1
ATOM 8045 C CA . LEU D 1 102 ? 18.151 -18.058 17.697 1.00 45.01 102 LEU D CA 1
ATOM 8046 C C . LEU D 1 102 ? 18.121 -18.660 19.104 1.00 43.56 102 LEU D C 1
ATOM 8047 O O . LEU D 1 102 ? 19.164 -18.941 19.703 1.00 42.86 102 LEU D O 1
ATOM 8052 N N . SER D 1 103 ? 16.905 -18.857 19.610 1.00 40.81 103 SER D N 1
ATOM 8053 C CA . SER D 1 103 ? 16.663 -19.297 20.980 1.00 39.39 103 SER D CA 1
ATOM 8054 C C . SER D 1 103 ? 15.231 -19.789 21.145 1.00 38.88 103 SER D C 1
ATOM 8055 O O . SER D 1 103 ? 14.310 -19.259 20.520 1.00 38.60 103 SER D O 1
ATOM 8058 N N . GLU D 1 104 ? 15.052 -20.804 21.987 1.00 42.14 104 GLU D N 1
ATOM 8059 C CA . GLU D 1 104 ? 13.721 -21.214 22.424 1.00 42.75 104 GLU D CA 1
ATOM 8060 C C . GLU D 1 104 ? 13.210 -20.157 23.398 1.00 41.68 104 GLU D C 1
ATOM 8061 O O . GLU D 1 104 ? 13.911 -19.799 24.344 1.00 44.32 104 GLU D O 1
ATOM 8067 N N . TYR D 1 105 ? 12.000 -19.656 23.150 1.00 35.99 105 TYR D N 1
ATOM 8068 C CA . TYR D 1 105 ? 11.397 -18.564 23.932 1.00 32.61 105 TYR D CA 1
ATOM 8069 C C . TYR D 1 105 ? 12.141 -17.235 23.765 1.00 29.97 105 TYR D C 1
ATOM 8070 O O . TYR D 1 105 ? 13.248 -17.057 24.283 1.00 30.15 105 TYR D O 1
ATOM 8079 N N . ALA D 1 106 ? 11.521 -16.309 23.038 1.00 29.40 106 ALA D N 1
ATOM 8080 C CA . ALA D 1 106 ? 12.093 -14.983 22.814 1.00 27.79 106 ALA D CA 1
ATOM 8081 C C . ALA D 1 106 ? 11.075 -13.886 23.107 1.00 26.12 106 ALA D C 1
ATOM 8082 O O . ALA D 1 106 ? 9.925 -13.958 22.665 1.00 25.94 106 ALA D O 1
ATOM 8084 N N . SER D 1 107 ? 11.508 -12.875 23.857 1.00 25.26 107 SER D N 1
ATOM 8085 C CA . SER D 1 107 ? 10.648 -11.751 24.213 1.00 26.00 107 SER D CA 1
ATOM 8086 C C . SER D 1 107 ? 10.785 -10.614 23.203 1.00 24.73 107 SER D C 1
ATOM 8087 O O . SER D 1 107 ? 11.866 -10.046 23.027 1.00 25.20 107 SER D O 1
ATOM 8090 N N . VAL D 1 108 ? 9.674 -10.299 22.543 1.00 24.47 108 VAL D N 1
ATOM 8091 C CA . VAL D 1 108 ? 9.628 -9.268 21.508 1.00 24.96 108 VAL D CA 1
ATOM 8092 C C . VAL D 1 108 ? 8.286 -8.526 21.570 1.00 20.69 108 VAL D C 1
ATOM 8093 O O . VAL D 1 108 ? 7.228 -9.161 21.566 1.00 19.45 108 VAL D O 1
ATOM 8097 N N . PRO D 1 109 ? 8.332 -7.192 21.649 1.00 18.19 109 PRO D N 1
ATOM 8098 C CA . PRO D 1 109 ? 7.115 -6.374 21.714 1.00 16.76 109 PRO D CA 1
ATOM 8099 C C . PRO D 1 109 ? 6.176 -6.605 20.531 1.00 16.43 109 PRO D C 1
ATOM 8100 O O . PRO D 1 109 ? 6.633 -6.887 19.420 1.00 16.76 109 PRO D O 1
ATOM 8104 N N . GLY D 1 110 ? 4.875 -6.478 20.784 1.00 15.61 110 GLY D N 1
ATOM 8105 C CA . GLY D 1 110 ? 3.842 -6.752 19.785 1.00 15.94 110 GLY D CA 1
ATOM 8106 C C . GLY D 1 110 ? 3.827 -5.831 18.578 1.00 16.98 110 GLY D C 1
ATOM 8107 O O . GLY D 1 110 ? 3.156 -6.114 17.584 1.00 17.68 110 GLY D O 1
ATOM 8108 N N . ASP D 1 111 ? 4.572 -4.731 18.662 1.00 19.27 111 ASP D N 1
ATOM 8109 C CA . ASP D 1 111 ? 4.642 -3.751 17.579 1.00 20.50 111 ASP D CA 1
ATOM 8110 C C . ASP D 1 111 ? 5.521 -4.209 16.412 1.00 20.11 111 ASP D C 1
ATOM 8111 O O . ASP D 1 111 ? 5.501 -3.599 15.340 1.00 20.80 111 ASP D O 1
ATOM 8116 N N . TRP D 1 112 ? 6.287 -5.277 16.625 1.00 19.43 112 TRP D N 1
ATOM 8117 C CA . TRP D 1 112 ? 7.180 -5.811 15.595 1.00 20.66 112 TRP D CA 1
ATOM 8118 C C . TRP D 1 112 ? 6.675 -7.130 15.010 1.00 22.88 112 TRP D C 1
ATOM 8119 O O . TRP D 1 112 ? 7.222 -7.630 14.023 1.00 22.44 112 TRP D O 1
ATOM 8130 N N . LEU D 1 113 ? 5.627 -7.679 15.618 1.00 29.44 113 LEU D N 1
ATOM 8131 C CA . LEU D 1 113 ? 5.107 -8.991 15.242 1.00 30.50 113 LEU D CA 1
ATOM 8132 C C . LEU D 1 113 ? 4.086 -8.923 14.113 1.00 31.62 113 LEU D C 1
ATOM 8133 O O . LEU D 1 113 ? 3.128 -8.147 14.170 1.00 32.97 113 LEU D O 1
ATOM 8138 N N . VAL D 1 114 ? 4.306 -9.742 13.088 1.00 24.60 114 VAL D N 1
ATOM 8139 C CA . VAL D 1 114 ? 3.344 -9.911 12.001 1.00 20.00 114 VAL D CA 1
ATOM 8140 C C . VAL D 1 114 ? 2.657 -11.275 12.122 1.00 18.64 114 VAL D C 1
ATOM 8141 O O . VAL D 1 114 ? 3.325 -12.284 12.365 1.00 17.84 114 VAL D O 1
ATOM 8145 N N . PRO D 1 115 ? 1.330 -11.306 11.980 1.00 17.91 115 PRO D N 1
ATOM 8146 C CA . PRO D 1 115 ? 0.588 -12.567 11.994 1.00 18.55 115 PRO D CA 1
ATOM 8147 C C . PRO D 1 115 ? 0.998 -13.444 10.816 1.00 19.56 115 PRO D C 1
ATOM 8148 O O . PRO D 1 115 ? 0.991 -12.981 9.671 1.00 20.17 115 PRO D O 1
ATOM 8152 N N . LEU D 1 116 ? 1.368 -14.691 11.106 1.00 20.84 116 LEU D N 1
ATOM 8153 C CA . LEU D 1 116 ? 1.834 -15.631 10.087 1.00 22.02 116 LEU D CA 1
ATOM 8154 C C . LEU D 1 116 ? 0.815 -15.765 8.954 1.00 23.05 116 LEU D C 1
ATOM 8155 O O . LEU D 1 116 ? -0.344 -16.112 9.200 1.00 26.31 116 LEU D O 1
ATOM 8160 N N . PRO D 1 117 ? 1.245 -15.471 7.724 1.00 20.66 117 PRO D N 1
ATOM 8161 C CA . PRO D 1 117 ? 0.386 -15.603 6.546 1.00 19.79 117 PRO D CA 1
ATOM 8162 C C . PRO D 1 117 ? -0.150 -17.025 6.408 1.00 21.41 117 PRO D C 1
ATOM 8163 O O . PRO D 1 117 ? 0.577 -17.987 6.670 1.00 21.51 117 PRO D O 1
ATOM 8167 N N . GLN D 1 118 ? -1.413 -17.145 6.001 1.00 23.00 118 GLN D N 1
ATOM 8168 C CA . GLN D 1 118 ? -2.120 -18.428 5.983 1.00 23.22 118 GLN D CA 1
ATOM 8169 C C . GLN D 1 118 ? -1.444 -19.499 5.128 1.00 23.07 118 GLN D C 1
ATOM 8170 O O . GLN D 1 118 ? -1.395 -20.668 5.518 1.00 20.52 118 GLN D O 1
ATOM 8176 N N . ASN D 1 119 ? -0.926 -19.096 3.971 1.00 24.57 119 ASN D N 1
ATOM 8177 C CA . ASN D 1 119 ? -0.304 -20.032 3.038 1.00 24.20 119 ASN D CA 1
ATOM 8178 C C . ASN D 1 119 ? 1.162 -20.343 3.367 1.00 23.57 119 ASN D C 1
ATOM 8179 O O . ASN D 1 119 ? 1.823 -21.097 2.648 1.00 20.69 119 ASN D O 1
ATOM 8184 N N . LEU D 1 120 ? 1.657 -19.765 4.460 1.00 24.60 120 LEU D N 1
ATOM 8185 C CA . LEU D 1 120 ? 3.023 -20.007 4.918 1.00 25.40 120 LEU D CA 1
ATOM 8186 C C . LEU D 1 120 ? 3.053 -20.691 6.280 1.00 24.53 120 LEU D C 1
ATOM 8187 O O . LEU D 1 120 ? 2.321 -20.307 7.195 1.00 24.41 120 LEU D O 1
ATOM 8192 N N . SER D 1 121 ? 3.898 -21.710 6.400 1.00 21.31 121 SER D N 1
ATOM 8193 C CA . SER D 1 121 ? 4.130 -22.380 7.675 1.00 18.56 121 SER D CA 1
ATOM 8194 C C . SER D 1 121 ? 5.225 -21.650 8.453 1.00 17.66 121 SER D C 1
ATOM 8195 O O . SER D 1 121 ? 5.841 -20.712 7.938 1.00 16.89 121 SER D O 1
ATOM 8198 N N . LEU D 1 122 ? 5.458 -22.080 9.692 1.00 18.40 122 LEU D N 1
ATOM 8199 C CA . LEU D 1 122 ? 6.511 -21.508 10.535 1.00 19.62 122 LEU D CA 1
ATOM 8200 C C . LEU D 1 122 ? 7.904 -21.798 9.976 1.00 21.64 122 LEU D C 1
ATOM 8201 O O . LEU D 1 122 ? 8.846 -21.037 10.209 1.00 21.11 122 LEU D O 1
ATOM 8206 N N . LYS D 1 123 ? 8.020 -22.902 9.240 1.00 25.39 123 LYS D N 1
ATOM 8207 C CA . LYS D 1 123 ? 9.255 -23.262 8.551 1.00 28.04 123 LYS D CA 1
ATOM 8208 C C . LYS D 1 123 ? 9.436 -22.415 7.291 1.00 29.57 123 LYS D C 1
ATOM 8209 O O . LYS D 1 123 ? 10.507 -21.848 7.073 1.00 29.43 123 LYS D O 1
ATOM 8215 N N . GLU D 1 124 ? 8.378 -22.327 6.482 1.00 31.43 124 GLU D N 1
ATOM 8216 C CA . GLU D 1 124 ? 8.399 -21.600 5.205 1.00 31.50 124 GLU D CA 1
ATOM 8217 C C . GLU D 1 124 ? 8.719 -20.114 5.348 1.00 30.33 124 GLU D C 1
ATOM 8218 O O . GLU D 1 124 ? 9.411 -19.543 4.503 1.00 29.15 124 GLU D O 1
ATOM 8224 N N . ALA D 1 125 ? 8.210 -19.497 6.413 1.00 27.64 125 ALA D N 1
ATOM 8225 C CA . ALA D 1 125 ? 8.489 -18.092 6.712 1.00 27.32 125 ALA D CA 1
ATOM 8226 C C . ALA D 1 125 ? 9.950 -17.887 7.105 1.00 28.75 125 ALA D C 1
ATOM 8227 O O . ALA D 1 125 ? 10.505 -16.801 6.924 1.00 29.16 125 ALA D O 1
ATOM 8237 N N . VAL D 1 127 ? 12.336 -20.048 5.934 1.00 26.84 127 VAL D N 1
ATOM 8238 C CA . VAL D 1 127 ? 13.082 -20.356 4.715 1.00 26.26 127 VAL D CA 1
ATOM 8239 C C . VAL D 1 127 ? 13.428 -19.026 4.042 1.00 27.47 127 VAL D C 1
ATOM 8240 O O . VAL D 1 127 ? 14.526 -18.855 3.506 1.00 28.66 127 VAL D O 1
ATOM 8244 N N . TYR D 1 128 ? 12.482 -18.089 4.093 1.00 27.59 128 TYR D N 1
ATOM 8245 C CA . TYR D 1 128 ? 12.699 -16.726 3.623 1.00 28.03 128 TYR D CA 1
ATOM 8246 C C . TYR D 1 128 ? 13.623 -15.962 4.575 1.00 28.94 128 TYR D C 1
ATOM 8247 O O . TYR D 1 128 ? 14.758 -15.641 4.219 1.00 28.51 128 TYR D O 1
ATOM 8256 N N . GLY D 1 129 ? 13.129 -15.685 5.782 1.00 31.89 129 GLY D N 1
ATOM 8257 C CA . GLY D 1 129 ? 13.870 -14.916 6.785 1.00 33.11 129 GLY D CA 1
ATOM 8258 C C . GLY D 1 129 ? 14.018 -13.455 6.407 1.00 32.06 129 GLY D C 1
ATOM 8259 O O . GLY D 1 129 ? 13.162 -12.900 5.714 1.00 31.59 129 GLY D O 1
ATOM 8260 N N . THR D 1 130 ? 15.101 -12.830 6.868 1.00 27.43 130 THR D N 1
ATOM 8261 C CA . THR D 1 130 ? 15.421 -11.452 6.494 1.00 27.42 130 THR D CA 1
ATOM 8262 C C . THR D 1 130 ? 15.891 -11.404 5.041 1.00 29.76 130 THR D C 1
ATOM 8263 O O . THR D 1 130 ? 15.333 -10.664 4.229 1.00 29.95 130 THR D O 1
ATOM 8267 N N . ALA D 1 131 ? 16.911 -12.203 4.724 1.00 37.06 131 ALA D N 1
ATOM 8268 C CA . ALA D 1 131 ? 17.394 -12.352 3.354 1.00 40.30 131 ALA D CA 1
ATOM 8269 C C . ALA D 1 131 ? 16.385 -13.164 2.543 1.00 39.59 131 ALA D C 1
ATOM 8270 O O . ALA D 1 131 ? 16.568 -14.359 2.300 1.00 40.62 131 ALA D O 1
ATOM 8272 N N . GLY D 1 132 ? 15.318 -12.484 2.133 1.00 34.36 132 GLY D N 1
ATOM 8273 C CA . GLY D 1 132 ? 14.156 -13.101 1.501 1.00 32.39 132 GLY D CA 1
ATOM 8274 C C . GLY D 1 132 ? 13.002 -12.122 1.594 1.00 31.41 132 GLY D C 1
ATOM 8275 O O . GLY D 1 132 ? 12.275 -11.907 0.623 1.00 31.91 132 GLY D O 1
ATOM 8276 N N . PHE D 1 133 ? 12.843 -11.533 2.780 1.00 27.60 133 PHE D N 1
ATOM 8277 C CA . PHE D 1 133 ? 11.965 -10.384 2.983 1.00 24.41 133 PHE D CA 1
ATOM 8278 C C . PHE D 1 133 ? 12.590 -9.161 2.321 1.00 23.70 133 PHE D C 1
ATOM 8279 O O . PHE D 1 133 ? 11.884 -8.300 1.794 1.00 23.17 133 PHE D O 1
ATOM 8287 N N . THR D 1 134 ? 13.921 -9.101 2.357 1.00 21.48 134 THR D N 1
ATOM 8288 C CA . THR D 1 134 ? 14.687 -8.048 1.696 1.00 20.82 134 THR D CA 1
ATOM 8289 C C . THR D 1 134 ? 14.599 -8.201 0.177 1.00 22.16 134 THR D C 1
ATOM 8290 O O . THR D 1 134 ? 14.602 -7.209 -0.554 1.00 22.15 134 THR D O 1
ATOM 8294 N N . ALA D 1 135 ? 14.519 -9.449 -0.283 1.00 22.49 135 ALA D N 1
ATOM 8295 C CA . ALA D 1 135 ? 14.356 -9.756 -1.703 1.00 22.98 135 ALA D CA 1
ATOM 8296 C C . ALA D 1 135 ? 12.938 -9.450 -2.185 1.00 24.21 135 ALA D C 1
ATOM 8297 O O . ALA D 1 135 ? 12.745 -9.016 -3.320 1.00 25.81 135 ALA D O 1
ATOM 8299 N N . ALA D 1 136 ? 11.957 -9.680 -1.314 1.00 21.89 136 ALA D N 1
ATOM 8300 C CA . ALA D 1 136 ? 10.550 -9.432 -1.631 1.00 19.77 136 ALA D CA 1
ATOM 8301 C C . ALA D 1 136 ? 10.206 -7.946 -1.590 1.00 19.15 136 ALA D C 1
ATOM 8302 O O . ALA D 1 136 ? 9.414 -7.468 -2.405 1.00 17.86 136 ALA D O 1
ATOM 8304 N N . LEU D 1 137 ? 10.797 -7.229 -0.635 1.00 19.50 137 LEU D N 1
ATOM 8305 C CA . LEU D 1 137 ? 10.638 -5.779 -0.533 1.00 18.48 137 LEU D CA 1
ATOM 8306 C C . LEU D 1 137 ? 11.278 -5.089 -1.735 1.00 19.58 137 LEU D C 1
ATOM 8307 O O . LEU D 1 137 ? 10.788 -4.057 -2.195 1.00 20.98 137 LEU D O 1
ATOM 8312 N N . SER D 1 138 ? 12.366 -5.673 -2.237 1.00 19.30 138 SER D N 1
ATOM 8313 C CA . SER D 1 138 ? 13.036 -5.189 -3.442 1.00 18.80 138 SER D CA 1
ATOM 8314 C C . SER D 1 138 ? 12.090 -5.192 -4.642 1.00 19.23 138 SER D C 1
ATOM 8315 O O . SER D 1 138 ? 11.913 -4.163 -5.292 1.00 19.15 138 SER D O 1
ATOM 8318 N N . VAL D 1 139 ? 11.475 -6.345 -4.910 1.00 19.12 139 VAL D N 1
ATOM 8319 C CA . VAL D 1 139 ? 10.506 -6.493 -6.002 1.00 17.27 139 VAL D CA 1
ATOM 8320 C C . VAL D 1 139 ? 9.308 -5.559 -5.803 1.00 17.12 139 VAL D C 1
ATOM 8321 O O . VAL D 1 139 ? 8.825 -4.948 -6.758 1.00 15.27 139 VAL D O 1
ATOM 8325 N N . HIS D 1 140 ? 8.851 -5.447 -4.556 1.00 16.40 140 HIS D N 1
ATOM 8326 C CA . HIS D 1 140 ? 7.726 -4.581 -4.201 1.00 14.99 140 HIS D CA 1
ATOM 8327 C C . HIS D 1 140 ? 8.035 -3.102 -4.439 1.00 14.67 140 HIS D C 1
ATOM 8328 O O . HIS D 1 140 ? 7.166 -2.348 -4.880 1.00 14.29 140 HIS D O 1
ATOM 8335 N N . ARG D 1 141 ? 9.271 -2.696 -4.148 1.00 13.91 141 ARG D N 1
ATOM 8336 C CA . ARG D 1 141 ? 9.712 -1.320 -4.384 1.00 14.99 141 ARG D CA 1
ATOM 8337 C C . ARG D 1 141 ? 9.976 -1.053 -5.866 1.00 16.35 141 ARG D C 1
ATOM 8338 O O . ARG D 1 141 ? 9.715 0.049 -6.354 1.00 15.80 141 ARG D O 1
ATOM 8346 N N . LEU D 1 142 ? 10.489 -2.063 -6.569 1.00 16.09 142 LEU D N 1
ATOM 8347 C CA . LEU D 1 142 ? 10.758 -1.965 -8.007 1.00 14.75 142 LEU D CA 1
ATOM 8348 C C . LEU D 1 142 ? 9.471 -1.793 -8.813 1.00 14.85 142 LEU D C 1
ATOM 8349 O O . LEU D 1 142 ? 9.403 -0.950 -9.710 1.00 16.14 142 LEU D O 1
ATOM 8354 N N . GLU D 1 143 ? 8.458 -2.593 -8.478 1.00 14.96 143 GLU D N 1
ATOM 8355 C CA . GLU D 1 143 ? 7.159 -2.560 -9.160 1.00 14.91 143 GLU D CA 1
ATOM 8356 C C . GLU D 1 143 ? 6.400 -1.251 -8.933 1.00 14.60 143 GLU D C 1
ATOM 8357 O O . GLU D 1 143 ? 5.541 -0.879 -9.737 1.00 15.75 143 GLU D O 1
ATOM 8363 N N . GLN D 1 144 ? 6.721 -0.564 -7.838 1.00 15.02 144 GLN D N 1
ATOM 8364 C CA . GLN D 1 144 ? 6.170 0.762 -7.554 1.00 13.97 144 GLN D CA 1
ATOM 8365 C C . GLN D 1 144 ? 6.771 1.832 -8.466 1.00 15.34 144 GLN D C 1
ATOM 8366 O O . GLN D 1 144 ? 6.219 2.928 -8.596 1.00 14.68 144 GLN D O 1
ATOM 8372 N N . ASN D 1 145 ? 7.899 1.505 -9.095 1.00 17.00 145 ASN D N 1
ATOM 8373 C CA . ASN D 1 145 ? 8.595 2.429 -9.989 1.00 17.56 145 ASN D CA 1
ATOM 8374 C C . ASN D 1 145 ? 8.462 2.072 -11.474 1.00 18.63 145 ASN D C 1
ATOM 8375 O O . ASN D 1 145 ? 9.083 2.706 -12.332 1.00 20.26 145 ASN D O 1
ATOM 8380 N N . GLY D 1 146 ? 7.646 1.060 -11.766 1.00 14.96 146 GLY D N 1
ATOM 8381 C CA . GLY D 1 146 ? 7.331 0.680 -13.143 1.00 13.09 146 GLY D CA 1
ATOM 8382 C C . GLY D 1 146 ? 8.036 -0.566 -13.647 1.00 13.51 146 GLY D C 1
ATOM 8383 O O . GLY D 1 146 ? 8.397 -0.646 -14.826 1.00 15.29 146 GLY D O 1
ATOM 8384 N N . LEU D 1 147 ? 8.227 -1.541 -12.759 1.00 11.48 147 LEU D N 1
ATOM 8385 C CA . LEU D 1 147 ? 8.874 -2.797 -13.127 1.00 11.27 147 LEU D CA 1
ATOM 8386 C C . LEU D 1 147 ? 7.822 -3.837 -13.504 1.00 12.53 147 LEU D C 1
ATOM 8387 O O . LEU D 1 147 ? 7.047 -4.293 -12.658 1.00 13.71 147 LEU D O 1
ATOM 8392 N N . SER D 1 148 ? 7.799 -4.195 -14.786 1.00 15.34 148 SER D N 1
ATOM 8393 C CA . SER D 1 148 ? 6.813 -5.127 -15.330 1.00 15.99 148 SER D CA 1
ATOM 8394 C C . SER D 1 148 ? 7.480 -6.174 -16.228 1.00 17.10 148 SER D C 1
ATOM 8395 O O . SER D 1 148 ? 8.495 -5.881 -16.867 1.00 16.13 148 SER D O 1
ATOM 8398 N N . PRO D 1 149 ? 6.918 -7.387 -16.273 1.00 16.65 149 PRO D N 1
ATOM 8399 C CA . PRO D 1 149 ? 7.514 -8.503 -17.019 1.00 16.78 149 PRO D CA 1
ATOM 8400 C C . PRO D 1 149 ? 7.757 -8.236 -18.507 1.00 18.09 149 PRO D C 1
ATOM 8401 O O . PRO D 1 149 ? 8.734 -8.741 -19.065 1.00 19.91 149 PRO D O 1
ATOM 8405 N N . GLU D 1 150 ? 6.886 -7.448 -19.135 1.00 19.75 150 GLU D N 1
ATOM 8406 C CA . GLU D 1 150 ? 6.970 -7.191 -20.576 1.00 21.10 150 GLU D CA 1
ATOM 8407 C C . GLU D 1 150 ? 8.077 -6.209 -20.975 1.00 21.21 150 GLU D C 1
ATOM 8408 O O . GLU D 1 150 ? 8.500 -6.186 -22.133 1.00 20.68 150 GLU D O 1
ATOM 8414 N N . LYS D 1 151 ? 8.541 -5.409 -20.016 1.00 21.11 151 LYS D N 1
ATOM 8415 C CA . LYS D 1 151 ? 9.511 -4.343 -20.287 1.00 22.57 151 LYS D CA 1
ATOM 8416 C C . LYS D 1 151 ? 10.942 -4.828 -20.546 1.00 22.42 151 LYS D C 1
ATOM 8417 O O . LYS D 1 151 ? 11.707 -4.151 -21.237 1.00 21.89 151 LYS D O 1
ATOM 8423 N N . GLY D 1 152 ? 11.301 -5.988 -19.996 1.00 22.66 152 GLY D N 1
ATOM 8424 C CA . GLY D 1 152 ? 12.634 -6.555 -20.213 1.00 21.86 152 GLY D CA 1
ATOM 8425 C C . GLY D 1 152 ? 13.017 -7.703 -19.297 1.00 23.29 152 GLY D C 1
ATOM 8426 O O . GLY D 1 152 ? 12.172 -8.261 -18.592 1.00 23.01 152 GLY D O 1
ATOM 8427 N N . SER D 1 153 ? 14.303 -8.050 -19.315 1.00 23.60 153 SER D N 1
ATOM 8428 C CA . SER D 1 153 ? 14.836 -9.165 -18.531 1.00 25.57 153 SER D CA 1
ATOM 8429 C C . SER D 1 153 ? 15.570 -8.680 -17.281 1.00 25.01 153 SER D C 1
ATOM 8430 O O . SER D 1 153 ? 16.619 -8.039 -17.375 1.00 25.24 153 SER D O 1
ATOM 8433 N N . VAL D 1 154 ? 15.015 -9.008 -16.116 1.00 24.81 154 VAL D N 1
ATOM 8434 C CA . VAL D 1 154 ? 15.535 -8.541 -14.826 1.00 24.86 154 VAL D CA 1
ATOM 8435 C C . VAL D 1 154 ? 16.876 -9.188 -14.472 1.00 24.70 154 VAL D C 1
ATOM 8436 O O . VAL D 1 154 ? 17.053 -10.400 -14.622 1.00 24.39 154 VAL D O 1
ATOM 8440 N N . LEU D 1 155 ? 17.810 -8.363 -14.005 1.00 25.46 155 LEU D N 1
ATOM 8441 C CA . LEU D 1 155 ? 19.138 -8.814 -13.599 1.00 25.39 155 LEU D CA 1
ATOM 8442 C C . LEU D 1 155 ? 19.199 -9.042 -12.090 1.00 26.61 155 LEU D C 1
ATOM 8443 O O . LEU D 1 155 ? 18.611 -8.287 -11.317 1.00 27.35 155 LEU D O 1
ATOM 8448 N N . VAL D 1 156 ? 19.905 -10.094 -11.679 1.00 26.95 156 VAL D N 1
ATOM 8449 C CA . VAL D 1 156 ? 20.117 -10.381 -10.259 1.00 27.15 156 VAL D CA 1
ATOM 8450 C C . VAL D 1 156 ? 21.594 -10.677 -9.988 1.00 28.76 156 VAL D C 1
ATOM 8451 O O . VAL D 1 156 ? 22.109 -11.728 -10.377 1.00 30.93 156 VAL D O 1
ATOM 8455 N N . THR D 1 157 ? 22.269 -9.735 -9.333 1.00 27.35 157 THR D N 1
ATOM 8456 C CA . THR D 1 157 ? 23.654 -9.928 -8.900 1.00 26.57 157 THR D CA 1
ATOM 8457 C C . THR D 1 157 ? 23.704 -10.690 -7.580 1.00 26.62 157 THR D C 1
ATOM 8458 O O . THR D 1 157 ? 22.703 -10.771 -6.863 1.00 24.88 157 THR D O 1
ATOM 8462 N N . GLY D 1 158 ? 24.870 -11.253 -7.272 1.00 26.28 158 GLY D N 1
ATOM 8463 C CA . GLY D 1 158 ? 25.086 -11.980 -6.021 1.00 27.10 158 GLY D CA 1
ATOM 8464 C C . GLY D 1 158 ? 24.203 -13.201 -5.846 1.00 28.98 158 GLY D C 1
ATOM 8465 O O . GLY D 1 158 ? 23.824 -13.542 -4.723 1.00 27.81 158 GLY D O 1
ATOM 8466 N N . ALA D 1 159 ? 23.870 -13.850 -6.960 1.00 32.91 159 ALA D N 1
ATOM 8467 C CA . ALA D 1 159 ? 23.093 -15.086 -6.945 1.00 35.40 159 ALA D CA 1
ATOM 8468 C C . ALA D 1 159 ? 23.909 -16.194 -6.289 1.00 36.63 159 ALA D C 1
ATOM 8469 O O . ALA D 1 159 ? 25.113 -16.304 -6.534 1.00 36.87 159 ALA D O 1
ATOM 8471 N N . THR D 1 160 ? 23.238 -17.004 -5.469 1.00 38.16 160 THR D N 1
ATOM 8472 C CA . THR D 1 160 ? 23.861 -17.991 -4.567 1.00 37.07 160 THR D CA 1
ATOM 8473 C C . THR D 1 160 ? 23.679 -17.539 -3.115 1.00 35.93 160 THR D C 1
ATOM 8474 O O . THR D 1 160 ? 23.477 -18.363 -2.219 1.00 35.48 160 THR D O 1
ATOM 8478 N N . GLY D 1 161 ? 23.735 -16.225 -2.899 1.00 32.00 161 GLY D N 1
ATOM 8479 C CA . GLY D 1 161 ? 23.549 -15.637 -1.573 1.00 30.59 161 GLY D CA 1
ATOM 8480 C C . GLY D 1 161 ? 22.121 -15.712 -1.062 1.00 29.72 161 GLY D C 1
ATOM 8481 O O . GLY D 1 161 ? 21.246 -16.294 -1.709 1.00 30.48 161 GLY D O 1
ATOM 8482 N N . GLY D 1 162 ? 21.890 -15.116 0.105 1.00 29.52 162 GLY D N 1
ATOM 8483 C CA . GLY D 1 162 ? 20.581 -15.144 0.756 1.00 29.25 162 GLY D CA 1
ATOM 8484 C C . GLY D 1 162 ? 19.520 -14.320 0.051 1.00 28.82 162 GLY D C 1
ATOM 8485 O O . GLY D 1 162 ? 18.417 -14.808 -0.209 1.00 29.33 162 GLY D O 1
ATOM 8486 N N . VAL D 1 163 ? 19.855 -13.068 -0.256 1.00 25.83 163 VAL D N 1
ATOM 8487 C CA . VAL D 1 163 ? 18.926 -12.144 -0.910 1.00 23.21 163 VAL D CA 1
ATOM 8488 C C . VAL D 1 163 ? 18.780 -12.468 -2.399 1.00 24.52 163 VAL D C 1
ATOM 8489 O O . VAL D 1 163 ? 17.663 -12.608 -2.900 1.00 27.40 163 VAL D O 1
ATOM 8493 N N . GLY D 1 164 ? 19.912 -12.593 -3.090 1.00 22.51 164 GLY D N 1
ATOM 8494 C CA . GLY D 1 164 ? 19.939 -12.835 -4.533 1.00 20.59 164 GLY D CA 1
ATOM 8495 C C . GLY D 1 164 ? 19.359 -14.168 -4.971 1.00 20.17 164 GLY D C 1
ATOM 8496 O O . GLY D 1 164 ? 18.755 -14.263 -6.040 1.00 19.80 164 GLY D O 1
ATOM 8497 N N . GLY D 1 165 ? 19.541 -15.194 -4.142 1.00 21.83 165 GLY D N 1
ATOM 8498 C CA . GLY D 1 165 ? 19.055 -16.541 -4.439 1.00 23.65 165 GLY D CA 1
ATOM 8499 C C . GLY D 1 165 ? 17.542 -16.653 -4.484 1.00 23.71 165 GLY D C 1
ATOM 8500 O O . GLY D 1 165 ? 16.984 -17.225 -5.424 1.00 23.47 165 GLY D O 1
ATOM 8501 N N . ILE D 1 166 ? 16.882 -16.110 -3.463 1.00 22.01 166 ILE D N 1
ATOM 8502 C CA . ILE D 1 166 ? 15.419 -16.132 -3.374 1.00 22.05 166 ILE D CA 1
ATOM 8503 C C . ILE D 1 166 ? 14.784 -15.143 -4.359 1.00 19.97 166 ILE D C 1
ATOM 8504 O O . ILE D 1 166 ? 13.681 -15.380 -4.857 1.00 18.57 166 ILE D O 1
ATOM 8509 N N . ALA D 1 167 ? 15.492 -14.050 -4.644 1.00 19.28 167 ALA D N 1
ATOM 8510 C CA . ALA D 1 167 ? 15.047 -13.060 -5.628 1.00 19.09 167 ALA D CA 1
ATOM 8511 C C . ALA D 1 167 ? 14.860 -13.685 -7.011 1.00 20.37 167 ALA D C 1
ATOM 8512 O O . ALA D 1 167 ? 13.867 -13.415 -7.688 1.00 20.71 167 ALA D O 1
ATOM 8514 N N . VAL D 1 168 ? 15.813 -14.527 -7.412 1.00 24.15 168 VAL D N 1
ATOM 8515 C CA . VAL D 1 168 ? 15.750 -15.262 -8.680 1.00 27.94 168 VAL D CA 1
ATOM 8516 C C . VAL D 1 168 ? 14.457 -16.079 -8.791 1.00 30.61 168 VAL D C 1
ATOM 8517 O O . VAL D 1 168 ? 13.787 -16.056 -9.827 1.00 32.17 168 VAL D O 1
ATOM 8521 N N . SER D 1 169 ? 14.109 -16.780 -7.713 1.00 32.42 169 SER D N 1
ATOM 8522 C CA . SER D 1 169 ? 12.894 -17.593 -7.663 1.00 33.21 169 SER D CA 1
ATOM 8523 C C . SER D 1 169 ? 11.620 -16.751 -7.551 1.00 33.43 169 SER D C 1
ATOM 8524 O O . SER D 1 169 ? 10.547 -17.183 -7.980 1.00 33.87 169 SER D O 1
ATOM 8535 N N . LEU D 1 171 ? 11.205 -13.447 -8.830 1.00 28.29 171 LEU D N 1
ATOM 8536 C CA . LEU D 1 171 ? 10.964 -12.793 -10.118 1.00 27.21 171 LEU D CA 1
ATOM 8537 C C . LEU D 1 171 ? 10.423 -13.778 -11.158 1.00 25.74 171 LEU D C 1
ATOM 8538 O O . LEU D 1 171 ? 9.589 -13.414 -11.989 1.00 26.82 171 LEU D O 1
ATOM 8543 N N . ASN D 1 172 ? 10.900 -15.021 -11.098 1.00 24.16 172 ASN D N 1
ATOM 8544 C CA . ASN D 1 172 ? 10.465 -16.077 -12.014 1.00 22.03 172 ASN D CA 1
ATOM 8545 C C . ASN D 1 172 ? 9.010 -16.497 -11.803 1.00 23.03 172 ASN D C 1
ATOM 8546 O O . ASN D 1 172 ? 8.308 -16.824 -12.763 1.00 23.03 172 ASN D O 1
ATOM 8551 N N . LYS D 1 173 ? 8.569 -16.487 -10.545 1.00 23.93 173 LYS D N 1
ATOM 8552 C CA . LYS D 1 173 ? 7.187 -16.818 -10.193 1.00 22.68 173 LYS D CA 1
ATOM 8553 C C . LYS D 1 173 ? 6.202 -15.788 -10.752 1.00 23.26 173 LYS D C 1
ATOM 8554 O O . LYS D 1 173 ? 5.136 -16.149 -11.256 1.00 25.18 173 LYS D O 1
ATOM 8560 N N . ARG D 1 174 ? 6.575 -14.513 -10.663 1.00 20.98 174 ARG D N 1
ATOM 8561 C CA . ARG D 1 174 ? 5.760 -13.417 -11.185 1.00 18.90 174 ARG D CA 1
ATOM 8562 C C . ARG D 1 174 ? 5.698 -13.414 -12.714 1.00 18.61 174 ARG D C 1
ATOM 8563 O O . ARG D 1 174 ? 4.717 -12.949 -13.298 1.00 20.30 174 ARG D O 1
ATOM 8571 N N . GLY D 1 175 ? 6.747 -13.932 -13.351 1.00 16.48 175 GLY D N 1
ATOM 8572 C CA . GLY D 1 175 ? 6.784 -14.069 -14.806 1.00 13.61 175 GLY D CA 1
ATOM 8573 C C . GLY D 1 175 ? 7.973 -13.412 -15.484 1.00 15.30 175 GLY D C 1
ATOM 8574 O O . GLY D 1 175 ? 8.152 -13.552 -16.694 1.00 16.77 175 GLY D O 1
ATOM 8575 N N . TYR D 1 176 ? 8.785 -12.703 -14.702 1.00 16.19 176 TYR D N 1
ATOM 8576 C CA . TYR D 1 176 ? 9.944 -11.970 -15.218 1.00 18.62 176 TYR D CA 1
ATOM 8577 C C . TYR D 1 176 ? 11.021 -12.898 -15.776 1.00 21.19 176 TYR D C 1
ATOM 8578 O O . TYR D 1 176 ? 11.222 -14.005 -15.271 1.00 22.50 176 TYR D O 1
ATOM 8587 N N . ASP D 1 177 ? 11.707 -12.434 -16.819 1.00 26.04 177 ASP D N 1
ATOM 8588 C CA . ASP D 1 177 ? 12.861 -13.142 -17.367 1.00 28.32 177 ASP D CA 1
ATOM 8589 C C . ASP D 1 177 ? 14.073 -12.877 -16.479 1.00 27.39 177 ASP D C 1
ATOM 8590 O O . ASP D 1 177 ? 14.613 -11.768 -16.461 1.00 26.05 177 ASP D O 1
ATOM 8595 N N . VAL D 1 178 ? 14.488 -13.900 -15.737 1.00 26.59 178 VAL D N 1
ATOM 8596 C CA . VAL D 1 178 ? 15.539 -13.750 -14.733 1.00 27.46 178 VAL D CA 1
ATOM 8597 C C . VAL D 1 178 ? 16.928 -14.021 -15.311 1.00 28.35 178 VAL D C 1
ATOM 8598 O O . VAL D 1 178 ? 17.191 -15.098 -15.853 1.00 29.48 178 VAL D O 1
ATOM 8602 N N . VAL D 1 179 ? 17.802 -13.025 -15.194 1.00 29.29 179 VAL D N 1
ATOM 8603 C CA . VAL D 1 179 ? 19.210 -13.168 -15.547 1.00 30.58 179 VAL D CA 1
ATOM 8604 C C . VAL D 1 179 ? 20.031 -13.067 -14.263 1.00 32.66 179 VAL D C 1
ATOM 8605 O O . VAL D 1 179 ? 20.067 -12.015 -13.621 1.00 33.23 179 VAL D O 1
ATOM 8609 N N . ALA D 1 180 ? 20.673 -14.169 -13.886 1.00 33.65 180 ALA D N 1
ATOM 8610 C CA . ALA D 1 180 ? 21.410 -14.241 -12.626 1.00 33.05 180 ALA D CA 1
ATOM 8611 C C . ALA D 1 180 ? 22.921 -14.158 -12.822 1.00 33.72 180 ALA D C 1
ATOM 8612 O O . ALA D 1 180 ? 23.465 -14.703 -13.785 1.00 33.39 180 ALA D O 1
ATOM 8614 N N . SER D 1 181 ? 23.586 -13.473 -11.894 1.00 33.39 181 SER D N 1
ATOM 8615 C CA . SER D 1 181 ? 25.034 -13.290 -11.934 1.00 35.43 181 SER D CA 1
ATOM 8616 C C . SER D 1 181 ? 25.694 -13.942 -10.722 1.00 37.84 181 SER D C 1
ATOM 8617 O O . SER D 1 181 ? 25.301 -13.691 -9.580 1.00 39.59 181 SER D O 1
ATOM 8620 N N . THR D 1 182 ? 26.699 -14.775 -10.982 1.00 42.08 182 THR D N 1
ATOM 8621 C CA . THR D 1 182 ? 27.354 -15.556 -9.933 1.00 45.02 182 THR D CA 1
ATOM 8622 C C . THR D 1 182 ? 28.843 -15.242 -9.836 1.00 47.96 182 THR D C 1
ATOM 8623 O O . THR D 1 182 ? 29.495 -14.962 -10.844 1.00 48.57 182 THR D O 1
ATOM 8627 N N . GLY D 1 183 ? 29.370 -15.295 -8.614 1.00 52.14 183 GLY D N 1
ATOM 8628 C CA . GLY D 1 183 ? 30.798 -15.115 -8.364 1.00 53.94 183 GLY D CA 1
ATOM 8629 C C . GLY D 1 183 ? 31.616 -16.309 -8.816 1.00 53.95 183 GLY D C 1
ATOM 8630 O O . GLY D 1 183 ? 32.689 -16.151 -9.403 1.00 54.18 183 GLY D O 1
ATOM 8631 N N . ASN D 1 184 ? 31.100 -17.503 -8.538 1.00 48.84 184 ASN D N 1
ATOM 8632 C CA . ASN D 1 184 ? 31.756 -18.750 -8.920 1.00 50.38 184 ASN D CA 1
ATOM 8633 C C . ASN D 1 184 ? 31.029 -19.469 -10.054 1.00 53.41 184 ASN D C 1
ATOM 8634 O O . ASN D 1 184 ? 29.798 -19.466 -10.117 1.00 52.47 184 ASN D O 1
ATOM 8639 N N . ARG D 1 185 ? 31.804 -20.078 -10.948 1.00 64.22 185 ARG D N 1
ATOM 8640 C CA . ARG D 1 185 ? 31.253 -20.879 -12.039 1.00 71.86 185 ARG D CA 1
ATOM 8641 C C . ARG D 1 185 ? 30.863 -22.281 -11.569 1.00 74.58 185 ARG D C 1
ATOM 8642 O O . ARG D 1 185 ? 31.055 -22.628 -10.400 1.00 74.26 185 ARG D O 1
ATOM 8650 N N . GLU D 1 186 ? 30.310 -23.071 -12.492 1.00 79.01 186 GLU D N 1
ATOM 8651 C CA . GLU D 1 186 ? 29.844 -24.443 -12.228 1.00 80.43 186 GLU D CA 1
ATOM 8652 C C . GLU D 1 186 ? 28.664 -24.494 -11.245 1.00 76.51 186 GLU D C 1
ATOM 8653 O O . GLU D 1 186 ? 28.402 -25.527 -10.623 1.00 75.10 186 GLU D O 1
ATOM 8659 N N . ALA D 1 187 ? 27.958 -23.371 -11.123 1.00 67.84 187 ALA D N 1
ATOM 8660 C CA . ALA D 1 187 ? 26.787 -23.263 -10.256 1.00 61.93 187 ALA D CA 1
ATOM 8661 C C . ALA D 1 187 ? 25.576 -22.736 -11.030 1.00 58.34 187 ALA D C 1
ATOM 8662 O O . ALA D 1 187 ? 24.620 -22.222 -10.441 1.00 57.92 187 ALA D O 1
ATOM 8664 N N . ALA D 1 188 ? 25.628 -22.880 -12.354 1.00 55.59 188 ALA D N 1
ATOM 8665 C CA . ALA D 1 188 ? 24.572 -22.406 -13.248 1.00 53.46 188 ALA D CA 1
ATOM 8666 C C . ALA D 1 188 ? 23.302 -23.250 -13.152 1.00 51.99 188 ALA D C 1
ATOM 8667 O O . ALA D 1 188 ? 22.193 -22.718 -13.232 1.00 51.57 188 ALA D O 1
ATOM 8669 N N . ASP D 1 189 ? 23.477 -24.561 -12.980 1.00 50.15 189 ASP D N 1
ATOM 8670 C CA . ASP D 1 189 ? 22.361 -25.504 -12.858 1.00 50.62 189 ASP D CA 1
ATOM 8671 C C . ASP D 1 189 ? 21.511 -25.229 -11.618 1.00 48.57 189 ASP D C 1
ATOM 8672 O O . ASP D 1 189 ? 20.290 -25.390 -11.646 1.00 49.33 189 ASP D O 1
ATOM 8677 N N . TYR D 1 190 ? 22.174 -24.812 -10.541 1.00 46.08 190 TYR D N 1
ATOM 8678 C CA . TYR D 1 190 ? 21.522 -24.436 -9.286 1.00 43.73 190 TYR D CA 1
ATOM 8679 C C . TYR D 1 190 ? 20.553 -23.266 -9.473 1.00 42.88 190 TYR D C 1
ATOM 8680 O O . TYR D 1 190 ? 19.483 -23.233 -8.861 1.00 42.91 190 TYR D O 1
ATOM 8689 N N . LEU D 1 191 ? 20.937 -22.316 -10.324 1.00 40.76 191 LEU D N 1
ATOM 8690 C CA . LEU D 1 191 ? 20.109 -21.149 -10.620 1.00 39.88 191 LEU D CA 1
ATOM 8691 C C . LEU D 1 191 ? 19.010 -21.471 -11.630 1.00 41.55 191 LEU D C 1
ATOM 8692 O O . LEU D 1 191 ? 17.964 -20.820 -11.644 1.00 43.13 191 LEU D O 1
ATOM 8697 N N . LYS D 1 192 ? 19.259 -22.476 -12.470 1.00 41.93 192 LYS D N 1
ATOM 8698 C CA . LYS D 1 192 ? 18.253 -22.990 -13.401 1.00 41.42 192 LYS D CA 1
ATOM 8699 C C . LYS D 1 192 ? 17.107 -23.656 -12.639 1.00 40.30 192 LYS D C 1
ATOM 8700 O O . LYS D 1 192 ? 15.953 -23.603 -13.071 1.00 41.37 192 LYS D O 1
ATOM 8706 N N . GLN D 1 193 ? 17.441 -24.283 -11.512 1.00 36.96 193 GLN D N 1
ATOM 8707 C CA . GLN D 1 193 ? 16.446 -24.851 -10.605 1.00 37.80 193 GLN D CA 1
ATOM 8708 C C . GLN D 1 193 ? 15.623 -23.767 -9.914 1.00 34.52 193 GLN D C 1
ATOM 8709 O O . GLN D 1 193 ? 14.417 -23.929 -9.725 1.00 32.28 193 GLN D O 1
ATOM 8715 N N . LEU D 1 194 ? 16.279 -22.666 -9.548 1.00 35.36 194 LEU D N 1
ATOM 8716 C CA . LEU D 1 194 ? 15.619 -21.549 -8.867 1.00 34.76 194 LEU D CA 1
ATOM 8717 C C . LEU D 1 194 ? 14.653 -20.793 -9.778 1.00 35.67 194 LEU D C 1
ATOM 8718 O O . LEU D 1 194 ? 13.545 -20.449 -9.363 1.00 36.89 194 LEU D O 1
ATOM 8723 N N . GLY D 1 195 ? 15.076 -20.537 -11.015 1.00 33.82 195 GLY D N 1
ATOM 8724 C CA . GLY D 1 195 ? 14.219 -19.881 -12.001 1.00 33.75 195 GLY D CA 1
ATOM 8725 C C . GLY D 1 195 ? 14.919 -18.916 -12.941 1.00 34.52 195 GLY D C 1
ATOM 8726 O O . GLY D 1 195 ? 14.264 -18.113 -13.609 1.00 34.72 195 GLY D O 1
ATOM 8727 N N . ALA D 1 196 ? 16.247 -18.991 -12.995 1.00 37.28 196 ALA D N 1
ATOM 8728 C CA . ALA D 1 196 ? 17.033 -18.142 -13.887 1.00 36.43 196 ALA D CA 1
ATOM 8729 C C . ALA D 1 196 ? 17.096 -18.737 -15.290 1.00 34.92 196 ALA D C 1
ATOM 8730 O O . ALA D 1 196 ? 17.526 -19.879 -15.472 1.00 34.97 196 ALA D O 1
ATOM 8732 N N . SER D 1 197 ? 16.656 -17.956 -16.274 1.00 29.37 197 SER D N 1
ATOM 8733 C CA . SER D 1 197 ? 16.683 -18.375 -17.675 1.00 28.05 197 SER D CA 1
ATOM 8734 C C . SER D 1 197 ? 18.075 -18.216 -18.283 1.00 28.51 197 SER D C 1
ATOM 8735 O O . SER D 1 197 ? 18.448 -18.954 -19.198 1.00 30.10 197 SER D O 1
ATOM 8738 N N . GLU D 1 198 ? 18.832 -17.250 -17.767 1.00 30.78 198 GLU D N 1
ATOM 8739 C CA . GLU D 1 198 ? 20.194 -16.989 -18.225 1.00 33.05 198 GLU D CA 1
ATOM 8740 C C . GLU D 1 198 ? 21.133 -16.792 -17.036 1.00 32.44 198 GLU D C 1
ATOM 8741 O O . GLU D 1 198 ? 20.824 -16.043 -16.107 1.00 30.37 198 GLU D O 1
ATOM 8747 N N . VAL D 1 199 ? 22.275 -17.474 -17.073 1.00 35.87 199 VAL D N 1
ATOM 8748 C CA . VAL D 1 199 ? 23.294 -17.348 -16.032 1.00 34.47 199 VAL D CA 1
ATOM 8749 C C . VAL D 1 199 ? 24.560 -16.720 -16.615 1.00 34.50 199 VAL D C 1
ATOM 8750 O O . VAL D 1 199 ? 25.171 -17.270 -17.536 1.00 36.70 199 VAL D O 1
ATOM 8754 N N . ILE D 1 200 ? 24.938 -15.565 -16.074 1.00 29.43 200 ILE D N 1
ATOM 8755 C CA . ILE D 1 200 ? 26.126 -14.837 -16.529 1.00 27.07 200 ILE D CA 1
ATOM 8756 C C . ILE D 1 200 ? 27.154 -14.648 -15.409 1.00 30.54 200 ILE D C 1
ATOM 8757 O O . ILE D 1 200 ? 26.867 -14.909 -14.239 1.00 31.64 200 ILE D O 1
ATOM 8762 N N . SER D 1 201 ? 28.350 -14.201 -15.784 1.00 33.95 201 SER D N 1
ATOM 8763 C CA . SER D 1 201 ? 29.437 -13.962 -14.835 1.00 36.81 201 SER D CA 1
ATOM 8764 C C . SER D 1 201 ? 29.381 -12.543 -14.265 1.00 36.99 201 SER D C 1
ATOM 8765 O O . SER D 1 201 ? 28.549 -11.732 -14.683 1.00 36.62 201 SER D O 1
ATOM 8768 N N . ARG D 1 202 ? 30.264 -12.253 -13.308 1.00 36.92 202 ARG D N 1
ATOM 8769 C CA . ARG D 1 202 ? 30.390 -10.907 -12.740 1.00 37.85 202 ARG D CA 1
ATOM 8770 C C . ARG D 1 202 ? 30.985 -9.947 -13.765 1.00 36.81 202 ARG D C 1
ATOM 8771 O O . ARG D 1 202 ? 30.705 -8.747 -13.739 1.00 36.98 202 ARG D O 1
ATOM 8779 N N . GLU D 1 203 ? 31.811 -10.493 -14.657 1.00 37.11 203 GLU D N 1
ATOM 8780 C CA . GLU D 1 203 ? 32.435 -9.729 -15.736 1.00 38.58 203 GLU D CA 1
ATOM 8781 C C . GLU D 1 203 ? 31.402 -9.241 -16.753 1.00 37.52 203 GLU D C 1
ATOM 8782 O O . GLU D 1 203 ? 31.544 -8.156 -17.318 1.00 37.24 203 GLU D O 1
ATOM 8788 N N . ASP D 1 204 ? 30.364 -10.046 -16.973 1.00 36.55 204 ASP D N 1
ATOM 8789 C CA . ASP D 1 204 ? 29.272 -9.689 -17.880 1.00 37.18 204 ASP D CA 1
ATOM 8790 C C . ASP D 1 204 ? 28.480 -8.476 -17.386 1.00 34.20 204 ASP D C 1
ATOM 8791 O O . ASP D 1 204 ? 27.835 -7.785 -18.177 1.00 34.58 204 ASP D O 1
ATOM 8796 N N . VAL D 1 205 ? 28.536 -8.229 -16.078 1.00 30.73 205 VAL D N 1
ATOM 8797 C CA . VAL D 1 205 ? 27.916 -7.052 -15.472 1.00 30.03 205 VAL D CA 1
ATOM 8798 C C . VAL D 1 205 ? 28.947 -5.930 -15.325 1.00 31.69 205 VAL D C 1
ATOM 8799 O O . VAL D 1 205 ? 28.697 -4.791 -15.725 1.00 31.37 205 VAL D O 1
ATOM 8803 N N . TYR D 1 206 ? 30.105 -6.268 -14.757 1.00 34.24 206 TYR D N 1
ATOM 8804 C CA . TYR D 1 206 ? 31.179 -5.304 -14.520 1.00 37.43 206 TYR D CA 1
ATOM 8805 C C . TYR D 1 206 ? 32.551 -5.916 -14.812 1.00 40.91 206 TYR D C 1
ATOM 8806 O O . TYR D 1 206 ? 33.036 -6.771 -14.066 1.00 40.52 206 TYR D O 1
ATOM 8815 N N . ASP D 1 207 ? 33.161 -5.470 -15.909 1.00 48.07 207 ASP D N 1
ATOM 8816 C CA . ASP D 1 207 ? 34.479 -5.948 -16.331 1.00 54.29 207 ASP D CA 1
ATOM 8817 C C . ASP D 1 207 ? 35.361 -4.793 -16.798 1.00 48.46 207 ASP D C 1
ATOM 8818 O O . ASP D 1 207 ? 36.388 -4.500 -16.181 1.00 46.58 207 ASP D O 1
ATOM 8823 N N . GLY D 1 208 ? 34.952 -4.145 -17.886 1.00 41.97 208 GLY D N 1
ATOM 8824 C CA . GLY D 1 208 ? 35.718 -3.056 -18.486 1.00 39.54 208 GLY D CA 1
ATOM 8825 C C . GLY D 1 208 ? 35.489 -1.723 -17.802 1.00 38.68 208 GLY D C 1
ATOM 8826 O O . GLY D 1 208 ? 34.977 -0.784 -18.415 1.00 37.57 208 GLY D O 1
ATOM 8827 N N . THR D 1 209 ? 35.885 -1.650 -16.530 1.00 38.07 209 THR D N 1
ATOM 8828 C CA . THR D 1 209 ? 35.747 -0.448 -15.691 1.00 38.63 209 THR D CA 1
ATOM 8829 C C . THR D 1 209 ? 34.378 0.239 -15.803 1.00 37.65 209 THR D C 1
ATOM 8830 O O . THR D 1 209 ? 33.341 -0.417 -15.682 1.00 38.39 209 THR D O 1
ATOM 8834 N N . LEU D 1 210 ? 34.383 1.549 -16.044 1.00 35.67 210 LEU D N 1
ATOM 8835 C CA . LEU D 1 210 ? 33.161 2.351 -16.008 1.00 35.25 210 LEU D CA 1
ATOM 8836 C C . LEU D 1 210 ? 32.915 3.155 -17.284 1.00 38.78 210 LEU D C 1
ATOM 8837 O O . LEU D 1 210 ? 33.855 3.553 -17.977 1.00 41.18 210 LEU D O 1
ATOM 8842 N N . LYS D 1 211 ? 31.636 3.384 -17.575 1.00 42.11 211 LYS D N 1
ATOM 8843 C CA . LYS D 1 211 ? 31.203 4.244 -18.673 1.00 42.52 211 LYS D CA 1
ATOM 8844 C C . LYS D 1 211 ? 29.946 4.998 -18.243 1.00 43.37 211 LYS D C 1
ATOM 8845 O O . LYS D 1 211 ? 29.078 4.434 -17.572 1.00 44.14 211 LYS D O 1
ATOM 8851 N N . ALA D 1 212 ? 29.861 6.271 -18.629 1.00 42.59 212 ALA D N 1
ATOM 8852 C CA . ALA D 1 212 ? 28.736 7.136 -18.262 1.00 41.59 212 ALA D CA 1
ATOM 8853 C C . ALA D 1 212 ? 27.394 6.600 -18.765 1.00 41.97 212 ALA D C 1
ATOM 8854 O O . ALA D 1 212 ? 26.420 6.545 -18.011 1.00 43.01 212 ALA D O 1
ATOM 8856 N N . LEU D 1 213 ? 27.357 6.210 -20.037 1.00 40.38 213 LEU D N 1
ATOM 8857 C CA . LEU D 1 213 ? 26.172 5.604 -20.638 1.00 36.65 213 LEU D CA 1
ATOM 8858 C C . LEU D 1 213 ? 26.549 4.370 -21.453 1.00 36.24 213 LEU D C 1
ATOM 8859 O O . LEU D 1 213 ? 27.090 4.481 -22.558 1.00 36.85 213 LEU D O 1
ATOM 8864 N N . SER D 1 214 ? 26.270 3.197 -20.892 1.00 34.36 214 SER D N 1
ATOM 8865 C CA . SER D 1 214 ? 26.531 1.929 -21.566 1.00 33.22 214 SER D CA 1
ATOM 8866 C C . SER D 1 214 ? 25.280 1.442 -22.298 1.00 33.05 214 SER D C 1
ATOM 8867 O O . SER D 1 214 ? 24.216 2.055 -22.193 1.00 33.19 214 SER D O 1
ATOM 8870 N N . LYS D 1 215 ? 25.416 0.346 -23.043 1.00 36.55 215 LYS D N 1
ATOM 8871 C CA . LYS D 1 215 ? 24.308 -0.217 -23.815 1.00 39.28 215 LYS D CA 1
ATOM 8872 C C . LYS D 1 215 ? 23.233 -0.817 -22.908 1.00 34.08 215 LYS D C 1
ATOM 8873 O O . LYS D 1 215 ? 23.540 -1.592 -21.998 1.00 31.69 215 LYS D O 1
ATOM 8879 N N . GLN D 1 216 ? 21.980 -0.442 -23.164 1.00 29.91 216 GLN D N 1
ATOM 8880 C CA . GLN D 1 216 ? 20.828 -0.905 -22.381 1.00 27.75 216 GLN D CA 1
ATOM 8881 C C . GLN D 1 216 ? 20.642 -2.415 -22.496 1.00 26.86 216 GLN D C 1
ATOM 8882 O O . GLN D 1 216 ? 20.754 -2.977 -23.588 1.00 26.46 216 GLN D O 1
ATOM 8888 N N . GLN D 1 217 ? 20.350 -3.064 -21.369 1.00 26.60 217 GLN D N 1
ATOM 8889 C CA . GLN D 1 217 ? 20.288 -4.526 -21.322 1.00 25.31 217 GLN D CA 1
ATOM 8890 C C . GLN D 1 217 ? 19.183 -5.130 -20.448 1.00 25.70 217 GLN D C 1
ATOM 8891 O O . GLN D 1 217 ? 18.666 -6.201 -20.773 1.00 26.08 217 GLN D O 1
ATOM 8897 N N . TRP D 1 218 ? 18.817 -4.459 -19.356 1.00 29.61 218 TRP D N 1
ATOM 8898 C CA . TRP D 1 218 ? 18.044 -5.134 -18.304 1.00 30.73 218 TRP D CA 1
ATOM 8899 C C . TRP D 1 218 ? 16.662 -4.600 -17.915 1.00 32.20 218 TRP D C 1
ATOM 8900 O O . TRP D 1 218 ? 15.740 -5.392 -17.711 1.00 32.58 218 TRP D O 1
ATOM 8911 N N . GLN D 1 219 ? 16.524 -3.278 -17.802 1.00 31.96 219 GLN D N 1
ATOM 8912 C CA . GLN D 1 219 ? 15.298 -2.637 -17.287 1.00 30.47 219 GLN D CA 1
ATOM 8913 C C . GLN D 1 219 ? 15.303 -2.551 -15.757 1.00 30.25 219 GLN D C 1
ATOM 8914 O O . GLN D 1 219 ? 15.057 -1.487 -15.191 1.00 31.05 219 GLN D O 1
ATOM 8920 N N . GLY D 1 220 ? 15.577 -3.673 -15.097 1.00 25.78 220 GLY D N 1
ATOM 8921 C CA . GLY D 1 220 ? 15.584 -3.729 -13.637 1.00 24.50 220 GLY D CA 1
ATOM 8922 C C . GLY D 1 220 ? 16.607 -4.695 -13.078 1.00 24.00 220 GLY D C 1
ATOM 8923 O O . GLY D 1 220 ? 17.000 -5.652 -13.749 1.00 25.91 220 GLY D O 1
ATOM 8924 N N . ALA D 1 221 ? 17.037 -4.444 -11.842 1.00 21.02 221 ALA D N 1
ATOM 8925 C CA . ALA D 1 221 ? 18.038 -5.287 -11.191 1.00 18.49 221 ALA D CA 1
ATOM 8926 C C . ALA D 1 221 ? 17.917 -5.338 -9.669 1.00 18.38 221 ALA D C 1
ATOM 8927 O O . ALA D 1 221 ? 17.838 -4.302 -9.004 1.00 18.32 221 ALA D O 1
ATOM 8929 N N . VAL D 1 222 ? 17.894 -6.558 -9.136 1.00 17.23 222 VAL D N 1
ATOM 8930 C CA . VAL D 1 222 ? 18.038 -6.793 -7.703 1.00 17.03 222 VAL D CA 1
ATOM 8931 C C . VAL D 1 222 ? 19.538 -6.872 -7.426 1.00 22.09 222 VAL D C 1
ATOM 8932 O O . VAL D 1 222 ? 20.235 -7.718 -7.993 1.00 23.12 222 VAL D O 1
ATOM 8936 N N . ASP D 1 223 ? 20.030 -5.987 -6.562 1.00 30.85 223 ASP D N 1
ATOM 8937 C CA . ASP D 1 223 ? 21.472 -5.810 -6.384 1.00 36.24 223 ASP D CA 1
ATOM 8938 C C . ASP D 1 223 ? 21.944 -5.909 -4.922 1.00 34.83 223 ASP D C 1
ATOM 8939 O O . ASP D 1 223 ? 22.229 -4.889 -4.289 1.00 33.75 223 ASP D O 1
ATOM 8944 N N . PRO D 1 224 ? 22.044 -7.131 -4.392 1.00 32.18 224 PRO D N 1
ATOM 8945 C CA . PRO D 1 224 ? 22.595 -7.347 -3.053 1.00 32.86 224 PRO D CA 1
ATOM 8946 C C . PRO D 1 224 ? 24.124 -7.237 -3.025 1.00 36.26 224 PRO D C 1
ATOM 8947 O O . PRO D 1 224 ? 24.751 -7.561 -2.013 1.00 37.71 224 PRO D O 1
ATOM 8951 N N . VAL D 1 225 ? 24.708 -6.790 -4.137 1.00 43.40 225 VAL D N 1
ATOM 8952 C CA . VAL D 1 225 ? 26.151 -6.579 -4.251 1.00 47.44 225 VAL D CA 1
ATOM 8953 C C . VAL D 1 225 ? 26.412 -5.212 -4.894 1.00 47.68 225 VAL D C 1
ATOM 8954 O O . VAL D 1 225 ? 26.413 -5.076 -6.121 1.00 49.51 225 VAL D O 1
ATOM 8958 N N . GLY D 1 226 ? 26.623 -4.203 -4.052 1.00 46.37 226 GLY D N 1
ATOM 8959 C CA . GLY D 1 226 ? 26.834 -2.832 -4.513 1.00 45.63 226 GLY D CA 1
ATOM 8960 C C . GLY D 1 226 ? 28.260 -2.557 -4.950 1.00 45.77 226 GLY D C 1
ATOM 8961 O O . GLY D 1 226 ? 28.874 -3.369 -5.648 1.00 46.19 226 GLY D O 1
ATOM 8962 N N . GLY D 1 227 ? 28.783 -1.404 -4.541 1.00 47.42 227 GLY D N 1
ATOM 8963 C CA . GLY D 1 227 ? 30.153 -1.008 -4.861 1.00 46.43 227 GLY D CA 1
ATOM 8964 C C . GLY D 1 227 ? 30.327 -0.521 -6.286 1.00 45.75 227 GLY D C 1
ATOM 8965 O O . GLY D 1 227 ? 29.421 0.088 -6.861 1.00 46.14 227 GLY D O 1
ATOM 8966 N N . LYS D 1 228 ? 31.499 -0.797 -6.855 1.00 41.91 228 LYS D N 1
ATOM 8967 C CA . LYS D 1 228 ? 31.840 -0.370 -8.215 1.00 41.33 228 LYS D CA 1
ATOM 8968 C C . LYS D 1 228 ? 31.049 -1.111 -9.293 1.00 38.61 228 LYS D C 1
ATOM 8969 O O . LYS D 1 228 ? 30.924 -0.627 -10.422 1.00 38.68 228 LYS D O 1
ATOM 8975 N N . GLN D 1 229 ? 30.523 -2.283 -8.938 1.00 38.98 229 GLN D N 1
ATOM 8976 C CA . GLN D 1 229 ? 29.698 -3.086 -9.839 1.00 38.07 229 GLN D CA 1
ATOM 8977 C C . GLN D 1 229 ? 28.371 -2.390 -10.147 1.00 36.21 229 GLN D C 1
ATOM 8978 O O . GLN D 1 229 ? 27.891 -2.437 -11.281 1.00 35.70 229 GLN D O 1
ATOM 8984 N N . LEU D 1 230 ? 27.796 -1.747 -9.132 1.00 32.40 230 LEU D N 1
ATOM 8985 C CA . LEU D 1 230 ? 26.522 -1.037 -9.261 1.00 31.00 230 LEU D CA 1
ATOM 8986 C C . LEU D 1 230 ? 26.617 0.178 -10.187 1.00 27.95 230 LEU D C 1
ATOM 8987 O O . LEU D 1 230 ? 25.696 0.446 -10.961 1.00 27.58 230 LEU D O 1
ATOM 8992 N N . ALA D 1 231 ? 27.731 0.903 -10.098 1.00 27.13 231 ALA D N 1
ATOM 8993 C CA . ALA D 1 231 ? 27.969 2.088 -10.925 1.00 27.17 231 ALA D CA 1
ATOM 8994 C C . ALA D 1 231 ? 27.998 1.751 -12.415 1.00 27.98 231 ALA D C 1
ATOM 8995 O O . ALA D 1 231 ? 27.521 2.530 -13.243 1.00 28.53 231 ALA D O 1
ATOM 8997 N N . SER D 1 232 ? 28.561 0.590 -12.744 1.00 27.66 232 SER D N 1
ATOM 8998 C CA . SER D 1 232 ? 28.573 0.087 -14.115 1.00 27.11 232 SER D CA 1
ATOM 8999 C C . SER D 1 232 ? 27.226 -0.534 -14.477 1.00 28.67 232 SER D C 1
ATOM 9000 O O . SER D 1 232 ? 26.825 -0.523 -15.643 1.00 29.60 232 SER D O 1
ATOM 9003 N N . LEU D 1 233 ? 26.539 -1.073 -13.471 1.00 30.12 233 LEU D N 1
ATOM 9004 C CA . LEU D 1 233 ? 25.230 -1.701 -13.648 1.00 29.17 233 LEU D CA 1
ATOM 9005 C C . LEU D 1 233 ? 24.155 -0.675 -14.008 1.00 28.11 233 LEU D C 1
ATOM 9006 O O . LEU D 1 233 ? 23.304 -0.939 -14.860 1.00 25.21 233 LEU D O 1
ATOM 9011 N N . LEU D 1 234 ? 24.206 0.488 -13.358 1.00 26.46 234 LEU D N 1
ATOM 9012 C CA . LEU D 1 234 ? 23.235 1.566 -13.574 1.00 26.21 234 LEU D CA 1
ATOM 9013 C C . LEU D 1 234 ? 23.238 2.102 -15.006 1.00 25.66 234 LEU D C 1
ATOM 9014 O O . LEU D 1 234 ? 22.197 2.516 -15.520 1.00 25.94 234 LEU D O 1
ATOM 9019 N N . SER D 1 235 ? 24.408 2.085 -15.641 1.00 23.44 235 SER D N 1
ATOM 9020 C CA . SER D 1 235 ? 24.561 2.553 -17.019 1.00 23.45 235 SER D CA 1
ATOM 9021 C C . SER D 1 235 ? 24.042 1.546 -18.050 1.00 23.09 235 SER D C 1
ATOM 9022 O O . SER D 1 235 ? 23.906 1.875 -19.230 1.00 21.68 235 SER D O 1
ATOM 9025 N N . LYS D 1 236 ? 23.751 0.328 -17.596 1.00 23.99 236 LYS D N 1
ATOM 9026 C CA . LYS D 1 236 ? 23.294 -0.749 -18.476 1.00 26.11 236 LYS D CA 1
ATOM 9027 C C . LYS D 1 236 ? 21.809 -1.074 -18.270 1.00 25.30 236 LYS D C 1
ATOM 9028 O O . LYS D 1 236 ? 21.368 -2.201 -18.517 1.00 25.81 236 LYS D O 1
ATOM 9034 N N . ILE D 1 237 ? 21.047 -0.077 -17.828 1.00 25.34 237 ILE D N 1
ATOM 9035 C CA . ILE D 1 237 ? 19.617 -0.236 -17.559 1.00 24.76 237 ILE D CA 1
ATOM 9036 C C . ILE D 1 237 ? 18.778 0.447 -18.641 1.00 26.63 237 ILE D C 1
ATOM 9037 O O . ILE D 1 237 ? 19.121 1.537 -19.107 1.00 27.64 237 ILE D O 1
ATOM 9042 N N . GLN D 1 238 ? 17.684 -0.206 -19.033 1.00 25.63 238 GLN D N 1
ATOM 9043 C CA . GLN D 1 238 ? 16.751 0.325 -20.033 1.00 23.22 238 GLN D CA 1
ATOM 9044 C C . GLN D 1 238 ? 15.996 1.558 -19.523 1.00 22.51 238 GLN D C 1
ATOM 9045 O O . GLN D 1 238 ? 16.072 1.897 -18.339 1.00 22.79 238 GLN D O 1
ATOM 9051 N N . TYR D 1 239 ? 15.270 2.218 -20.425 1.00 21.63 239 TYR D N 1
ATOM 9052 C CA . TYR D 1 239 ? 14.538 3.446 -20.105 1.00 20.19 239 TYR D CA 1
ATOM 9053 C C . TYR D 1 239 ? 13.440 3.228 -19.066 1.00 20.51 239 TYR D C 1
ATOM 9054 O O . TYR D 1 239 ? 12.700 2.242 -19.126 1.00 21.04 239 TYR D O 1
ATOM 9063 N N . GLY D 1 240 ? 13.345 4.164 -18.123 1.00 18.88 240 GLY D N 1
ATOM 9064 C CA . GLY D 1 240 ? 12.338 4.124 -17.062 1.00 16.48 240 GLY D CA 1
ATOM 9065 C C . GLY D 1 240 ? 12.529 2.968 -16.100 1.00 15.59 240 GLY D C 1
ATOM 9066 O O . GLY D 1 240 ? 11.564 2.479 -15.507 1.00 16.10 240 GLY D O 1
ATOM 9067 N N . GLY D 1 241 ? 13.777 2.535 -15.946 1.00 16.13 241 GLY D N 1
ATOM 9068 C CA . GLY D 1 241 ? 14.103 1.378 -15.124 1.00 16.58 241 GLY D CA 1
ATOM 9069 C C . GLY D 1 241 ? 14.249 1.682 -13.647 1.00 17.89 241 GLY D C 1
ATOM 9070 O O . GLY D 1 241 ? 14.027 2.813 -13.208 1.00 16.67 241 GLY D O 1
ATOM 9071 N N . SER D 1 242 ? 14.618 0.657 -12.882 1.00 18.30 242 SER D N 1
ATOM 9072 C CA . SER D 1 242 ? 14.826 0.781 -11.440 1.00 19.17 242 SER D CA 1
ATOM 9073 C C . SER D 1 242 ? 15.752 -0.312 -10.913 1.00 19.33 242 SER D C 1
ATOM 9074 O O . SER D 1 242 ? 15.649 -1.471 -11.317 1.00 18.81 242 SER D O 1
ATOM 9077 N N . VAL D 1 243 ? 16.658 0.068 -10.014 1.00 20.84 243 VAL D N 1
ATOM 9078 C CA . VAL D 1 243 ? 17.600 -0.872 -9.405 1.00 22.04 243 VAL D CA 1
ATOM 9079 C C . VAL D 1 243 ? 17.479 -0.842 -7.881 1.00 25.50 243 VAL D C 1
ATOM 9080 O O . VAL D 1 243 ? 17.583 0.219 -7.263 1.00 27.97 243 VAL D O 1
ATOM 9084 N N . ALA D 1 244 ? 17.256 -2.012 -7.289 1.00 27.61 244 ALA D N 1
ATOM 9085 C CA . ALA D 1 244 ? 17.150 -2.150 -5.839 1.00 29.96 244 ALA D CA 1
ATOM 9086 C C . ALA D 1 244 ? 18.469 -2.638 -5.246 1.00 32.60 244 ALA D C 1
ATOM 9087 O O . ALA D 1 244 ? 19.002 -3.663 -5.672 1.00 32.16 244 ALA D O 1
ATOM 9089 N N . VAL D 1 245 ? 18.989 -1.900 -4.267 1.00 38.44 245 VAL D N 1
ATOM 9090 C CA . VAL D 1 245 ? 20.270 -2.234 -3.626 1.00 40.75 245 VAL D CA 1
ATOM 9091 C C . VAL D 1 245 ? 20.127 -3.347 -2.576 1.00 42.08 245 VAL D C 1
ATOM 9092 O O . VAL D 1 245 ? 19.776 -4.475 -2.925 1.00 45.36 245 VAL D O 1
ATOM 9096 N N . SER D 1 246 ? 20.418 -3.027 -1.311 1.00 38.96 246 SER D N 1
ATOM 9097 C CA . SER D 1 246 ? 20.266 -3.940 -0.159 1.00 37.23 246 SER D CA 1
ATOM 9098 C C . SER D 1 246 ? 21.575 -4.525 0.389 1.00 36.67 246 SER D C 1
ATOM 9099 O O . SER D 1 246 ? 21.627 -4.931 1.552 1.00 35.96 246 SER D O 1
ATOM 9102 N N . GLY D 1 247 ? 22.620 -4.566 -0.435 1.00 33.44 247 GLY D N 1
ATOM 9103 C CA . GLY D 1 247 ? 23.866 -5.228 -0.046 1.00 31.46 247 GLY D CA 1
ATOM 9104 C C . GLY D 1 247 ? 25.140 -4.411 -0.160 1.00 30.41 247 GLY D C 1
ATOM 9105 O O . GLY D 1 247 ? 25.250 -3.522 -1.007 1.00 30.24 247 GLY D O 1
ATOM 9106 N N . LEU D 1 248 ? 26.106 -4.735 0.699 1.00 30.26 248 LEU D N 1
ATOM 9107 C CA . LEU D 1 248 ? 27.406 -4.062 0.736 1.00 31.23 248 LEU D CA 1
ATOM 9108 C C . LEU D 1 248 ? 28.542 -4.946 0.216 1.00 32.73 248 LEU D C 1
ATOM 9109 O O . LEU D 1 248 ? 29.690 -4.499 0.131 1.00 32.23 248 LEU D O 1
ATOM 9114 N N . THR D 1 249 ? 28.214 -6.193 -0.124 1.00 39.19 249 THR D N 1
ATOM 9115 C CA . THR D 1 249 ? 29.200 -7.186 -0.562 1.00 42.32 249 THR D CA 1
ATOM 9116 C C . THR D 1 249 ? 30.081 -6.662 -1.699 1.00 42.34 249 THR D C 1
ATOM 9117 O O . THR D 1 249 ? 29.580 -6.250 -2.745 1.00 43.75 249 THR D O 1
ATOM 9121 N N . GLY D 1 250 ? 31.392 -6.665 -1.464 1.00 38.90 250 GLY D N 1
ATOM 9122 C CA . GLY D 1 250 ? 32.376 -6.261 -2.468 1.00 34.77 250 GLY D CA 1
ATOM 9123 C C . GLY D 1 250 ? 32.309 -4.804 -2.887 1.00 29.60 250 GLY D C 1
ATOM 9124 O O . GLY D 1 250 ? 32.110 -4.501 -4.065 1.00 27.26 250 GLY D O 1
ATOM 9125 N N . GLY D 1 251 ? 32.474 -3.901 -1.922 1.00 27.29 251 GLY D N 1
ATOM 9126 C CA . GLY D 1 251 ? 32.521 -2.467 -2.203 1.00 27.45 251 GLY D CA 1
ATOM 9127 C C . GLY D 1 251 ? 31.421 -1.657 -1.543 1.00 29.70 251 GLY D C 1
ATOM 9128 O O . GLY D 1 251 ? 30.255 -2.059 -1.540 1.00 31.11 251 GLY D O 1
ATOM 9129 N N . GLY D 1 252 ? 31.804 -0.510 -0.987 1.00 30.94 252 GLY D N 1
ATOM 9130 C CA . GLY D 1 252 ? 30.863 0.415 -0.360 1.00 30.98 252 GLY D CA 1
ATOM 9131 C C . GLY D 1 252 ? 30.628 1.656 -1.202 1.00 32.65 252 GLY D C 1
ATOM 9132 O O . GLY D 1 252 ? 29.489 2.094 -1.369 1.00 32.13 252 GLY D O 1
ATOM 9133 N N . GLU D 1 253 ? 31.713 2.220 -1.730 1.00 36.36 253 GLU D N 1
ATOM 9134 C CA . GLU D 1 253 ? 31.646 3.400 -2.591 1.00 37.86 253 GLU D CA 1
ATOM 9135 C C . GLU D 1 253 ? 31.120 3.072 -3.985 1.00 37.50 253 GLU D C 1
ATOM 9136 O O . GLU D 1 253 ? 31.548 2.099 -4.610 1.00 37.98 253 GLU D O 1
ATOM 9142 N N . VAL D 1 254 ? 30.187 3.895 -4.458 1.00 34.11 254 VAL D N 1
ATOM 9143 C CA . VAL D 1 254 ? 29.631 3.763 -5.802 1.00 30.99 254 VAL D CA 1
ATOM 9144 C C . VAL D 1 254 ? 29.968 5.013 -6.621 1.00 30.78 254 VAL D C 1
ATOM 9145 O O . VAL D 1 254 ? 29.384 6.080 -6.408 1.00 30.69 254 VAL D O 1
ATOM 9149 N N . PRO D 1 255 ? 30.923 4.882 -7.543 1.00 29.52 255 PRO D N 1
ATOM 9150 C CA . PRO D 1 255 ? 31.302 5.983 -8.428 1.00 30.02 255 PRO D CA 1
ATOM 9151 C C . PRO D 1 255 ? 30.328 6.145 -9.600 1.00 30.30 255 PRO D C 1
ATOM 9152 O O . PRO D 1 255 ? 30.736 6.096 -10.765 1.00 29.61 255 PRO D O 1
ATOM 9156 N N . ALA D 1 256 ? 29.052 6.338 -9.278 1.00 32.31 256 ALA D N 1
ATOM 9157 C CA . ALA D 1 256 ? 28.006 6.514 -10.281 1.00 32.66 256 ALA D CA 1
ATOM 9158 C C . ALA D 1 256 ? 28.070 7.902 -10.911 1.00 32.57 256 ALA D C 1
ATOM 9159 O O . ALA D 1 256 ? 28.572 8.849 -10.300 1.00 31.36 256 ALA D O 1
ATOM 9161 N N . THR D 1 257 ? 27.570 8.011 -12.138 1.00 34.01 257 THR D N 1
ATOM 9162 C CA . THR D 1 257 ? 27.497 9.294 -12.829 1.00 36.52 257 THR D CA 1
ATOM 9163 C C . THR D 1 257 ? 26.197 10.005 -12.452 1.00 33.86 257 THR D C 1
ATOM 9164 O O . THR D 1 257 ? 25.974 10.309 -11.275 1.00 35.84 257 THR D O 1
ATOM 9168 N N . VAL D 1 258 ? 25.346 10.251 -13.451 1.00 27.55 258 VAL D N 1
ATOM 9169 C CA . VAL D 1 258 ? 24.056 10.918 -13.264 1.00 25.25 258 VAL D CA 1
ATOM 9170 C C . VAL D 1 258 ? 23.228 10.782 -14.545 1.00 25.11 258 VAL D C 1
ATOM 9171 O O . VAL D 1 258 ? 22.012 10.987 -14.541 1.00 23.94 258 VAL D O 1
ATOM 9175 N N . TYR D 1 259 ? 23.909 10.416 -15.629 1.00 26.76 259 TYR D N 1
ATOM 9176 C CA . TYR D 1 259 ? 23.320 10.345 -16.968 1.00 26.76 259 TYR D CA 1
ATOM 9177 C C . TYR D 1 259 ? 22.241 9.267 -17.152 1.00 27.60 259 TYR D C 1
ATOM 9178 O O . TYR D 1 259 ? 21.231 9.538 -17.803 1.00 28.90 259 TYR D O 1
ATOM 9187 N N . PRO D 1 260 ? 22.436 8.060 -16.606 1.00 26.99 260 PRO D N 1
ATOM 9188 C CA . PRO D 1 260 ? 21.374 7.050 -16.611 1.00 27.29 260 PRO D CA 1
ATOM 9189 C C . PRO D 1 260 ? 20.111 7.536 -15.898 1.00 29.28 260 PRO D C 1
ATOM 9190 O O . PRO D 1 260 ? 19.005 7.136 -16.262 1.00 30.35 260 PRO D O 1
ATOM 9194 N N . PHE D 1 261 ? 20.285 8.396 -14.897 1.00 29.56 261 PHE D N 1
ATOM 9195 C CA . PHE D 1 261 ? 19.166 8.957 -14.146 1.00 28.08 261 PHE D CA 1
ATOM 9196 C C . PHE D 1 261 ? 18.462 10.075 -14.918 1.00 28.52 261 PHE D C 1
ATOM 9197 O O . PHE D 1 261 ? 17.248 10.025 -15.116 1.00 30.92 261 PHE D O 1
ATOM 9205 N N . ILE D 1 262 ? 19.226 11.071 -15.366 1.00 24.42 262 ILE D N 1
ATOM 9206 C CA . ILE D 1 262 ? 18.650 12.264 -16.003 1.00 21.35 262 ILE D CA 1
ATOM 9207 C C . ILE D 1 262 ? 18.208 12.067 -17.459 1.00 21.76 262 ILE D C 1
ATOM 9208 O O . ILE D 1 262 ? 17.329 12.786 -17.942 1.00 22.76 262 ILE D O 1
ATOM 9213 N N . LEU D 1 263 ? 18.810 11.100 -18.149 1.00 21.43 263 LEU D N 1
ATOM 9214 C CA . LEU D 1 263 ? 18.529 10.880 -19.572 1.00 20.83 263 LEU D CA 1
ATOM 9215 C C . LEU D 1 263 ? 17.691 9.632 -19.852 1.00 18.33 263 LEU D C 1
ATOM 9216 O O . LEU D 1 263 ? 16.931 9.599 -20.823 1.00 17.49 263 LEU D O 1
ATOM 9221 N N . ARG D 1 264 ? 17.833 8.614 -19.006 1.00 15.37 264 ARG D N 1
ATOM 9222 C CA . ARG D 1 264 ? 17.101 7.355 -19.178 1.00 14.97 264 ARG D CA 1
ATOM 9223 C C . ARG D 1 264 ? 15.987 7.161 -18.146 1.00 15.40 264 ARG D C 1
ATOM 9224 O O . ARG D 1 264 ? 15.156 6.262 -18.283 1.00 14.98 264 ARG D O 1
ATOM 9232 N N . GLY D 1 265 ? 15.980 8.005 -17.116 1.00 16.59 265 GLY D N 1
ATOM 9233 C CA . GLY D 1 265 ? 14.933 7.979 -16.095 1.00 17.77 265 GLY D CA 1
ATOM 9234 C C . GLY D 1 265 ? 14.964 6.773 -15.175 1.00 19.65 265 GLY D C 1
ATOM 9235 O O . GLY D 1 265 ? 13.922 6.353 -14.665 1.00 20.83 265 GLY D O 1
ATOM 9236 N N . VAL D 1 266 ? 16.154 6.214 -14.961 1.00 21.68 266 VAL D N 1
ATOM 9237 C CA . VAL D 1 266 ? 16.318 5.069 -14.062 1.00 23.35 266 VAL D CA 1
ATOM 9238 C C . VAL D 1 266 ? 16.330 5.532 -12.604 1.00 24.11 266 VAL D C 1
ATOM 9239 O O . VAL D 1 266 ? 16.556 6.711 -12.325 1.00 25.18 266 VAL D O 1
ATOM 9243 N N . SER D 1 267 ? 16.081 4.606 -11.681 1.00 23.76 267 SER D N 1
ATOM 9244 C CA . SER D 1 267 ? 16.019 4.948 -10.262 1.00 22.13 267 SER D CA 1
ATOM 9245 C C . SER D 1 267 ? 16.705 3.926 -9.361 1.00 20.95 267 SER D C 1
ATOM 9246 O O . SER D 1 267 ? 16.434 2.728 -9.447 1.00 19.83 267 SER D O 1
ATOM 9249 N N . LEU D 1 268 ? 17.596 4.411 -8.500 1.00 17.58 268 LEU D N 1
ATOM 9250 C CA . LEU D 1 268 ? 18.260 3.567 -7.514 1.00 15.90 268 LEU D CA 1
ATOM 9251 C C . LEU D 1 268 ? 17.450 3.556 -6.220 1.00 15.20 268 LEU D C 1
ATOM 9252 O O . LEU D 1 268 ? 17.413 4.548 -5.488 1.00 11.78 268 LEU D O 1
ATOM 9257 N N . LEU D 1 269 ? 16.801 2.426 -5.951 1.00 18.60 269 LEU D N 1
ATOM 9258 C CA . LEU D 1 269 ? 15.881 2.303 -4.823 1.00 19.49 269 LEU D CA 1
ATOM 9259 C C . LEU D 1 269 ? 16.539 1.647 -3.616 1.00 18.44 269 LEU D C 1
ATOM 9260 O O . LEU D 1 269 ? 17.090 0.548 -3.716 1.00 17.91 269 LEU D O 1
ATOM 9265 N N . GLY D 1 270 ? 16.472 2.333 -2.479 1.00 16.07 270 GLY D N 1
ATOM 9266 C CA . GLY D 1 270 ? 17.066 1.846 -1.241 1.00 17.37 270 GLY D CA 1
ATOM 9267 C C . GLY D 1 270 ? 16.117 0.989 -0.432 1.00 18.97 270 GLY D C 1
ATOM 9268 O O . GLY D 1 270 ? 15.046 1.446 -0.025 1.00 19.26 270 GLY D O 1
ATOM 9269 N N . ILE D 1 271 ? 16.515 -0.259 -0.200 1.00 22.21 271 ILE D N 1
ATOM 9270 C CA . ILE D 1 271 ? 15.699 -1.206 0.552 1.00 24.27 271 ILE D CA 1
ATOM 9271 C C . ILE D 1 271 ? 16.313 -1.497 1.923 1.00 27.52 271 ILE D C 1
ATOM 9272 O O . ILE D 1 271 ? 17.443 -1.982 2.028 1.00 28.59 271 ILE D O 1
ATOM 9277 N N . ASP D 1 272 ? 15.555 -1.163 2.964 1.00 28.19 272 ASP D N 1
ATOM 9278 C CA . ASP D 1 272 ? 15.943 -1.427 4.343 1.00 28.65 272 ASP D CA 1
ATOM 9279 C C . ASP D 1 272 ? 14.894 -2.320 4.997 1.00 28.13 272 ASP D C 1
ATOM 9280 O O . ASP D 1 272 ? 13.752 -1.904 5.210 1.00 28.33 272 ASP D O 1
ATOM 9285 N N . SER D 1 273 ? 15.292 -3.552 5.302 1.00 25.11 273 SER D N 1
ATOM 9286 C CA . SER D 1 273 ? 14.399 -4.529 5.918 1.00 23.89 273 SER D CA 1
ATOM 9287 C C . SER D 1 273 ? 14.341 -4.383 7.438 1.00 23.14 273 SER D C 1
ATOM 9288 O O . SER D 1 273 ? 13.442 -4.926 8.083 1.00 22.09 273 SER D O 1
ATOM 9291 N N . VAL D 1 274 ? 15.296 -3.638 7.996 1.00 21.00 274 VAL D N 1
ATOM 9292 C CA . VAL D 1 274 ? 15.448 -3.497 9.447 1.00 20.37 274 VAL D CA 1
ATOM 9293 C C . VAL D 1 274 ? 14.295 -2.716 10.088 1.00 22.91 274 VAL D C 1
ATOM 9294 O O . VAL D 1 274 ? 13.649 -3.209 11.012 1.00 22.76 274 VAL D O 1
ATOM 9298 N N . TYR D 1 275 ? 14.041 -1.506 9.596 1.00 26.74 275 TYR D N 1
ATOM 9299 C CA . TYR D 1 275 ? 12.977 -0.666 10.147 1.00 29.79 275 TYR D CA 1
ATOM 9300 C C . TYR D 1 275 ? 11.874 -0.358 9.132 1.00 30.64 275 TYR D C 1
ATOM 9301 O O . TYR D 1 275 ? 11.387 0.773 9.047 1.00 33.13 275 TYR D O 1
ATOM 9310 N N . CYS D 1 276 ? 11.493 -1.375 8.363 1.00 28.50 276 CYS D N 1
ATOM 9311 C CA . CYS D 1 276 ? 10.375 -1.273 7.432 1.00 25.96 276 CYS D CA 1
ATOM 9312 C C . CYS D 1 276 ? 9.067 -1.246 8.224 1.00 24.80 276 CYS D C 1
ATOM 9313 O O . CYS D 1 276 ? 8.815 -2.142 9.035 1.00 24.77 276 CYS D O 1
ATOM 9316 N N . PRO D 1 277 ? 8.248 -0.215 7.999 1.00 21.48 277 PRO D N 1
ATOM 9317 C CA . PRO D 1 277 ? 7.016 -0.008 8.770 1.00 20.97 277 PRO D CA 1
ATOM 9318 C C . PRO D 1 277 ? 6.045 -1.186 8.712 1.00 20.77 277 PRO D C 1
ATOM 9319 O O . PRO D 1 277 ? 5.995 -1.900 7.708 1.00 22.59 277 PRO D O 1
ATOM 9331 N N . ASP D 1 279 ? 3.011 -1.252 8.205 1.00 18.70 279 ASP D N 1
ATOM 9332 C CA . ASP D 1 279 ? 2.133 -1.083 7.048 1.00 22.21 279 ASP D CA 1
ATOM 9333 C C . ASP D 1 279 ? 2.636 -1.850 5.821 1.00 21.38 279 ASP D C 1
ATOM 9334 O O . ASP D 1 279 ? 1.880 -2.601 5.201 1.00 19.72 279 ASP D O 1
ATOM 9339 N N . VAL D 1 280 ? 3.909 -1.656 5.483 1.00 22.67 280 VAL D N 1
ATOM 9340 C CA . VAL D 1 280 ? 4.516 -2.304 4.319 1.00 21.18 280 VAL D CA 1
ATOM 9341 C C . VAL D 1 280 ? 4.921 -3.745 4.643 1.00 21.74 280 VAL D C 1
ATOM 9342 O O . VAL D 1 280 ? 4.732 -4.645 3.822 1.00 22.74 280 VAL D O 1
ATOM 9346 N N . ARG D 1 281 ? 5.461 -3.950 5.845 1.00 17.24 281 ARG D N 1
ATOM 9347 C CA . ARG D 1 281 ? 5.934 -5.262 6.303 1.00 14.73 281 ARG D CA 1
ATOM 9348 C C . ARG D 1 281 ? 4.868 -6.354 6.186 1.00 14.40 281 ARG D C 1
ATOM 9349 O O . ARG D 1 281 ? 5.152 -7.457 5.713 1.00 15.82 281 ARG D O 1
ATOM 9357 N N . ALA D 1 282 ? 3.647 -6.037 6.615 1.00 14.78 282 ALA D N 1
ATOM 9358 C CA . ALA D 1 282 ? 2.522 -6.969 6.544 1.00 14.77 282 ALA D CA 1
ATOM 9359 C C . ALA D 1 282 ? 2.056 -7.201 5.106 1.00 15.52 282 ALA D C 1
ATOM 9360 O O . ALA D 1 282 ? 1.586 -8.289 4.770 1.00 16.73 282 ALA D O 1
ATOM 9362 N N . ALA D 1 283 ? 2.189 -6.172 4.270 1.00 15.73 283 ALA D N 1
ATOM 9363 C CA . ALA D 1 283 ? 1.811 -6.249 2.859 1.00 15.17 283 ALA D CA 1
ATOM 9364 C C . ALA D 1 283 ? 2.809 -7.068 2.041 1.00 14.60 283 ALA D C 1
ATOM 9365 O O . ALA D 1 283 ? 2.426 -7.742 1.082 1.00 13.48 283 ALA D O 1
ATOM 9367 N N . VAL D 1 284 ? 4.082 -7.002 2.426 1.00 13.83 284 VAL D N 1
ATOM 9368 C CA . VAL D 1 284 ? 5.145 -7.755 1.759 1.00 14.59 284 VAL D CA 1
ATOM 9369 C C . VAL D 1 284 ? 5.063 -9.244 2.113 1.00 16.70 284 VAL D C 1
ATOM 9370 O O . VAL D 1 284 ? 5.134 -10.098 1.226 1.00 15.62 284 VAL D O 1
ATOM 9374 N N . TRP D 1 285 ? 4.896 -9.543 3.403 1.00 20.04 285 TRP D N 1
ATOM 9375 C CA . TRP D 1 285 ? 4.730 -10.921 3.881 1.00 25.04 285 TRP D CA 1
ATOM 9376 C C . TRP D 1 285 ? 3.484 -11.599 3.307 1.00 29.16 285 TRP D C 1
ATOM 9377 O O . TRP D 1 285 ? 3.451 -12.823 3.159 1.00 30.91 285 TRP D O 1
ATOM 9388 N N . GLU D 1 286 ? 2.470 -10.796 2.989 1.00 35.31 286 GLU D N 1
ATOM 9389 C CA . GLU D 1 286 ? 1.236 -11.288 2.378 1.00 37.31 286 GLU D CA 1
ATOM 9390 C C . GLU D 1 286 ? 1.465 -11.687 0.919 1.00 36.77 286 GLU D C 1
ATOM 9391 O O . GLU D 1 286 ? 0.818 -12.606 0.412 1.00 36.36 286 GLU D O 1
ATOM 9397 N N . ARG D 1 287 ? 2.382 -10.986 0.254 1.00 31.87 287 ARG D N 1
ATOM 9398 C CA . ARG D 1 287 ? 2.774 -11.307 -1.118 1.00 29.48 287 ARG D CA 1
ATOM 9399 C C . ARG D 1 287 ? 3.673 -12.540 -1.169 1.00 30.36 287 ARG D C 1
ATOM 9400 O O . ARG D 1 287 ? 3.675 -13.275 -2.158 1.00 31.87 287 ARG D O 1
ATOM 9416 N N . SER D 1 289 ? 3.329 -15.162 0.425 1.00 26.49 289 SER D N 1
ATOM 9417 C CA . SER D 1 289 ? 2.508 -16.354 0.621 1.00 24.52 289 SER D CA 1
ATOM 9418 C C . SER D 1 289 ? 1.769 -16.766 -0.653 1.00 22.46 289 SER D C 1
ATOM 9419 O O . SER D 1 289 ? 1.217 -17.865 -0.725 1.00 21.78 289 SER D O 1
ATOM 9422 N N . SER D 1 290 ? 1.760 -15.884 -1.652 1.00 23.19 290 SER D N 1
ATOM 9423 C CA . SER D 1 290 ? 1.056 -16.152 -2.907 1.00 25.51 290 SER D CA 1
ATOM 9424 C C . SER D 1 290 ? 1.722 -15.514 -4.128 1.00 26.71 290 SER D C 1
ATOM 9425 O O . SER D 1 290 ? 2.277 -16.220 -4.979 1.00 28.25 290 SER D O 1
ATOM 9428 N N . ASP D 1 291 ? 1.660 -14.180 -4.195 1.00 29.57 291 ASP D N 1
ATOM 9429 C CA . ASP D 1 291 ? 2.121 -13.405 -5.352 1.00 29.39 291 ASP D CA 1
ATOM 9430 C C . ASP D 1 291 ? 3.592 -13.649 -5.703 1.00 27.58 291 ASP D C 1
ATOM 9431 O O . ASP D 1 291 ? 3.950 -13.736 -6.881 1.00 29.21 291 ASP D O 1
ATOM 9436 N N . LEU D 1 292 ? 4.431 -13.762 -4.674 1.00 21.78 292 LEU D N 1
ATOM 9437 C CA . LEU D 1 292 ? 5.872 -13.938 -4.851 1.00 17.66 292 LEU D CA 1
ATOM 9438 C C . LEU D 1 292 ? 6.364 -15.330 -4.446 1.00 18.38 292 LEU D C 1
ATOM 9439 O O . LEU D 1 292 ? 7.525 -15.671 -4.688 1.00 17.06 292 LEU D O 1
ATOM 9444 N N . LYS D 1 293 ? 5.480 -16.122 -3.839 1.00 20.04 293 LYS D N 1
ATOM 9445 C CA . LYS D 1 293 ? 5.811 -17.470 -3.366 1.00 22.21 293 LYS D CA 1
ATOM 9446 C C . LYS D 1 293 ? 6.132 -18.416 -4.528 1.00 25.12 293 LYS D C 1
ATOM 9447 O O . LYS D 1 293 ? 5.242 -18.768 -5.306 1.00 25.62 293 LYS D O 1
ATOM 9453 N N . PRO D 1 294 ? 7.396 -18.834 -4.637 1.00 29.20 294 PRO D N 1
ATOM 9454 C CA . PRO D 1 294 ? 7.831 -19.683 -5.743 1.00 31.34 294 PRO D CA 1
ATOM 9455 C C . PRO D 1 294 ? 7.452 -21.150 -5.541 1.00 33.20 294 PRO D C 1
ATOM 9456 O O . PRO D 1 294 ? 7.173 -21.571 -4.415 1.00 32.83 294 PRO D O 1
ATOM 9460 N N . ASP D 1 295 ? 7.444 -21.911 -6.634 1.00 36.35 295 ASP D N 1
ATOM 9461 C CA . ASP D 1 295 ? 7.168 -23.347 -6.589 1.00 38.06 295 ASP D CA 1
ATOM 9462 C C . ASP D 1 295 ? 8.332 -24.125 -5.978 1.00 39.55 295 ASP D C 1
ATOM 9463 O O . ASP D 1 295 ? 8.148 -25.231 -5.465 1.00 38.36 295 ASP D O 1
ATOM 9468 N N . GLN D 1 296 ? 9.525 -23.536 -6.040 1.00 43.89 296 GLN D N 1
ATOM 9469 C CA . GLN D 1 296 ? 10.722 -24.123 -5.446 1.00 45.53 296 GLN D CA 1
ATOM 9470 C C . GLN D 1 296 ? 10.674 -23.971 -3.928 1.00 44.96 296 GLN D C 1
ATOM 9471 O O . GLN D 1 296 ? 10.321 -24.917 -3.220 1.00 45.41 296 GLN D O 1
ATOM 9477 N N . LEU D 1 297 ? 11.019 -22.773 -3.449 1.00 37.13 297 LEU D N 1
ATOM 9478 C CA . LEU D 1 297 ? 11.012 -22.408 -2.024 1.00 34.16 297 LEU D CA 1
ATOM 9479 C C . LEU D 1 297 ? 11.917 -23.294 -1.163 1.00 34.78 297 LEU D C 1
ATOM 9480 O O . LEU D 1 297 ? 12.874 -22.811 -0.560 1.00 32.94 297 LEU D O 1
ATOM 9485 N N . LEU D 1 298 ? 11.607 -24.588 -1.117 1.00 42.17 298 LEU D N 1
ATOM 9486 C CA . LEU D 1 298 ? 12.380 -25.567 -0.352 1.00 45.91 298 LEU D CA 1
ATOM 9487 C C . LEU D 1 298 ? 13.710 -25.926 -1.023 1.00 48.02 298 LEU D C 1
ATOM 9488 O O . LEU D 1 298 ? 14.527 -26.650 -0.449 1.00 49.26 298 LEU D O 1
ATOM 9493 N N . THR D 1 299 ? 13.918 -25.414 -2.235 1.00 48.07 299 THR D N 1
ATOM 9494 C CA . THR D 1 299 ? 15.155 -25.639 -2.984 1.00 47.12 299 THR D CA 1
ATOM 9495 C C . THR D 1 299 ? 16.291 -24.753 -2.463 1.00 44.96 299 THR D C 1
ATOM 9496 O O . THR D 1 299 ? 17.452 -25.170 -2.450 1.00 47.06 299 THR D O 1
ATOM 9500 N N . ILE D 1 300 ? 15.948 -23.539 -2.029 1.00 39.04 300 ILE D N 1
ATOM 9501 C CA . ILE D 1 300 ? 16.929 -22.598 -1.475 1.00 34.57 300 ILE D CA 1
ATOM 9502 C C . ILE D 1 300 ? 17.433 -23.034 -0.091 1.00 32.72 300 ILE D C 1
ATOM 9503 O O . ILE D 1 300 ? 18.432 -22.510 0.408 1.00 32.07 300 ILE D O 1
ATOM 9508 N N . VAL D 1 301 ? 16.735 -23.994 0.516 1.00 33.25 301 VAL D N 1
ATOM 9509 C CA . VAL D 1 301 ? 17.161 -24.594 1.777 1.00 34.71 301 VAL D CA 1
ATOM 9510 C C . VAL D 1 301 ? 18.478 -25.336 1.558 1.00 38.44 301 VAL D C 1
ATOM 9511 O O . VAL D 1 301 ? 18.508 -26.400 0.930 1.00 37.86 301 VAL D O 1
ATOM 9515 N N . ASP D 1 302 ? 19.564 -24.751 2.058 1.00 46.70 302 ASP D N 1
ATOM 9516 C CA . ASP D 1 302 ? 20.886 -25.361 1.966 1.00 54.76 302 ASP D CA 1
ATOM 9517 C C . ASP D 1 302 ? 20.950 -26.602 2.852 1.00 56.15 302 ASP D C 1
ATOM 9518 O O . ASP D 1 302 ? 21.242 -27.700 2.372 1.00 56.86 302 ASP D O 1
ATOM 9523 N N . ARG D 1 303 ? 20.661 -26.414 4.141 1.00 59.20 303 ARG D N 1
ATOM 9524 C CA . ARG D 1 303 ? 20.611 -27.503 5.118 1.00 61.21 303 ARG D CA 1
ATOM 9525 C C . ARG D 1 303 ? 20.003 -27.024 6.434 1.00 57.63 303 ARG D C 1
ATOM 9526 O O . ARG D 1 303 ? 20.218 -25.883 6.848 1.00 56.61 303 ARG D O 1
ATOM 9534 N N . GLU D 1 304 ? 19.238 -27.902 7.079 1.00 52.79 304 GLU D N 1
ATOM 9535 C CA . GLU D 1 304 ? 18.730 -27.651 8.425 1.00 48.53 304 GLU D CA 1
ATOM 9536 C C . GLU D 1 304 ? 19.828 -27.860 9.464 1.00 45.49 304 GLU D C 1
ATOM 9537 O O . GLU D 1 304 ? 20.825 -28.538 9.199 1.00 46.73 304 GLU D O 1
ATOM 9543 N N . VAL D 1 305 ? 19.637 -27.277 10.645 1.00 38.83 305 VAL D N 1
ATOM 9544 C CA . VAL D 1 305 ? 20.626 -27.354 11.717 1.00 35.33 305 VAL D CA 1
ATOM 9545 C C . VAL D 1 305 ? 19.954 -27.323 13.097 1.00 37.29 305 VAL D C 1
ATOM 9546 O O . VAL D 1 305 ? 18.820 -26.858 13.235 1.00 37.44 305 VAL D O 1
ATOM 9550 N N . SER D 1 306 ? 20.652 -27.843 14.104 1.00 43.09 306 SER D N 1
ATOM 9551 C CA . SER D 1 306 ? 20.174 -27.804 15.484 1.00 47.54 306 SER D CA 1
ATOM 9552 C C . SER D 1 306 ? 20.585 -26.491 16.152 1.00 48.55 306 SER D C 1
ATOM 9553 O O . SER D 1 306 ? 21.418 -25.751 15.621 1.00 49.26 306 SER D O 1
ATOM 9556 N N . LEU D 1 307 ? 19.995 -26.209 17.312 1.00 49.62 307 LEU D N 1
ATOM 9557 C CA . LEU D 1 307 ? 20.316 -25.005 18.082 1.00 51.02 307 LEU D CA 1
ATOM 9558 C C . LEU D 1 307 ? 21.705 -25.104 18.720 1.00 56.76 307 LEU D C 1
ATOM 9559 O O . LEU D 1 307 ? 22.326 -24.088 19.036 1.00 56.96 307 LEU D O 1
ATOM 9564 N N . GLU D 1 308 ? 22.182 -26.335 18.895 1.00 67.31 308 GLU D N 1
ATOM 9565 C CA . GLU D 1 308 ? 23.511 -26.596 19.446 1.00 72.83 308 GLU D CA 1
ATOM 9566 C C . GLU D 1 308 ? 24.609 -26.449 18.390 1.00 68.12 308 GLU D C 1
ATOM 9567 O O . GLU D 1 308 ? 25.773 -26.221 18.725 1.00 67.27 308 GLU D O 1
ATOM 9573 N N . GLU D 1 309 ? 24.227 -26.580 17.121 1.00 59.14 309 GLU D N 1
ATOM 9574 C CA . GLU D 1 309 ? 25.177 -26.550 16.006 1.00 53.82 309 GLU D CA 1
ATOM 9575 C C . GLU D 1 309 ? 25.267 -25.176 15.331 1.00 49.06 309 GLU D C 1
ATOM 9576 O O . GLU D 1 309 ? 25.919 -25.030 14.292 1.00 48.86 309 GLU D O 1
ATOM 9582 N N . THR D 1 310 ? 24.621 -24.177 15.929 1.00 41.73 310 THR D N 1
ATOM 9583 C CA . THR D 1 310 ? 24.614 -22.810 15.387 1.00 37.56 310 THR D CA 1
ATOM 9584 C C . THR D 1 310 ? 25.955 -22.055 15.479 1.00 36.56 310 THR D C 1
ATOM 9585 O O . THR D 1 310 ? 26.275 -21.301 14.557 1.00 36.17 310 THR D O 1
ATOM 9589 N N . PRO D 1 311 ? 26.730 -22.230 16.559 1.00 36.99 311 PRO D N 1
ATOM 9590 C CA . PRO D 1 311 ? 28.050 -21.589 16.659 1.00 38.38 311 PRO D CA 1
ATOM 9591 C C . PRO D 1 311 ? 29.007 -21.984 15.531 1.00 39.29 311 PRO D C 1
ATOM 9592 O O . PRO D 1 311 ? 29.836 -21.170 15.115 1.00 39.71 311 PRO D O 1
ATOM 9596 N N . GLY D 1 312 ? 28.889 -23.220 15.049 1.00 42.49 312 GLY D N 1
ATOM 9597 C CA . GLY D 1 312 ? 29.666 -23.690 13.905 1.00 45.65 312 GLY D CA 1
ATOM 9598 C C . GLY D 1 312 ? 29.158 -23.113 12.597 1.00 48.07 312 GLY D C 1
ATOM 9599 O O . GLY D 1 312 ? 29.935 -22.883 11.668 1.00 48.42 312 GLY D O 1
ATOM 9600 N N . ALA D 1 313 ? 27.848 -22.878 12.532 1.00 51.32 313 ALA D N 1
ATOM 9601 C CA . ALA D 1 313 ? 27.204 -22.311 11.348 1.00 51.50 313 ALA D CA 1
ATOM 9602 C C . ALA D 1 313 ? 27.471 -20.813 11.197 1.00 50.71 313 ALA D C 1
ATOM 9603 O O . ALA D 1 313 ? 27.407 -20.277 10.088 1.00 52.19 313 ALA D O 1
ATOM 9605 N N . LEU D 1 314 ? 27.764 -20.147 12.314 1.00 45.47 314 LEU D N 1
ATOM 9606 C CA . LEU D 1 314 ? 28.120 -18.725 12.315 1.00 42.45 314 LEU D CA 1
ATOM 9607 C C . LEU D 1 314 ? 29.493 -18.484 11.689 1.00 44.61 314 LEU D C 1
ATOM 9608 O O . LEU D 1 314 ? 29.766 -17.401 11.168 1.00 45.66 314 LEU D O 1
ATOM 9613 N N . LYS D 1 315 ? 30.354 -19.498 11.758 1.00 47.93 315 LYS D N 1
ATOM 9614 C CA . LYS D 1 315 ? 31.660 -19.463 11.104 1.00 50.97 315 LYS D CA 1
ATOM 9615 C C . LYS D 1 315 ? 31.578 -19.977 9.667 1.00 52.50 315 LYS D C 1
ATOM 9616 O O . LYS D 1 315 ? 32.461 -19.699 8.852 1.00 52.18 315 LYS D O 1
ATOM 9622 N N . ASP D 1 316 ? 30.516 -20.724 9.368 1.00 58.00 316 ASP D N 1
ATOM 9623 C CA . ASP D 1 316 ? 30.270 -21.240 8.020 1.00 62.12 316 ASP D CA 1
ATOM 9624 C C . ASP D 1 316 ? 29.881 -20.128 7.045 1.00 61.69 316 ASP D C 1
ATOM 9625 O O . ASP D 1 316 ? 30.241 -20.176 5.867 1.00 62.80 316 ASP D O 1
ATOM 9630 N N . ILE D 1 317 ? 29.144 -19.134 7.542 1.00 58.48 317 ILE D N 1
ATOM 9631 C CA . ILE D 1 317 ? 28.881 -17.906 6.784 1.00 55.96 317 ILE D CA 1
ATOM 9632 C C . ILE D 1 317 ? 30.098 -16.977 6.834 1.00 55.52 317 ILE D C 1
ATOM 9633 O O . ILE D 1 317 ? 31.177 -17.389 7.270 1.00 55.53 317 ILE D O 1
ATOM 9638 N N . LEU D 1 318 ? 29.917 -15.731 6.391 1.00 54.30 318 LEU D N 1
ATOM 9639 C CA . LEU D 1 318 ? 31.009 -14.756 6.224 1.00 52.20 318 LEU D CA 1
ATOM 9640 C C . LEU D 1 318 ? 31.931 -15.162 5.070 1.00 55.08 318 LEU D C 1
ATOM 9641 O O . LEU D 1 318 ? 32.229 -14.353 4.189 1.00 56.01 318 LEU D O 1
ATOM 9646 N N . GLN D 1 319 ? 32.377 -16.416 5.095 1.00 56.59 319 GLN D N 1
ATOM 9647 C CA . GLN D 1 319 ? 33.087 -17.031 3.977 1.00 58.81 319 GLN D CA 1
ATOM 9648 C C . GLN D 1 319 ? 32.087 -17.739 3.061 1.00 62.20 319 GLN D C 1
ATOM 9649 O O . GLN D 1 319 ? 31.024 -18.176 3.510 1.00 63.29 319 GLN D O 1
ATOM 9655 N N . ASN D 1 320 ? 32.431 -17.845 1.779 1.00 67.56 320 ASN D N 1
ATOM 9656 C CA . ASN D 1 320 ? 31.543 -18.453 0.789 1.00 71.38 320 ASN D C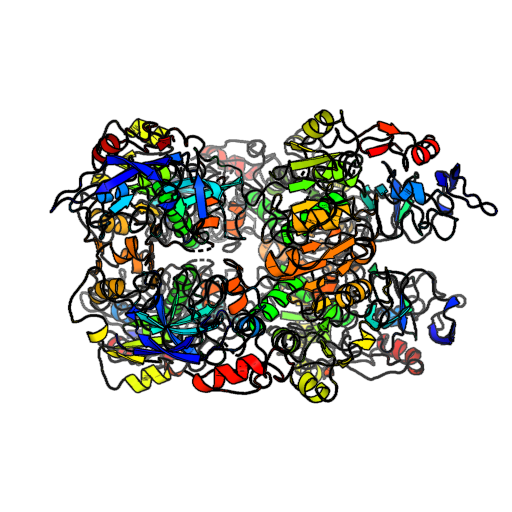A 1
ATOM 9657 C C . ASN D 1 320 ? 31.526 -19.983 0.858 1.00 70.05 320 ASN D C 1
ATOM 9658 O O . ASN D 1 320 ? 32.224 -20.662 0.099 1.00 70.54 320 ASN D O 1
ATOM 9663 N N . ARG D 1 321 ? 30.725 -20.509 1.782 1.00 67.15 321 ARG D N 1
ATOM 9664 C CA . ARG D 1 321 ? 30.553 -21.952 1.947 1.00 65.40 321 ARG D CA 1
ATOM 9665 C C . ARG D 1 321 ? 29.096 -22.350 1.716 1.00 62.40 321 ARG D C 1
ATOM 9666 O O . ARG D 1 321 ? 28.818 -23.371 1.083 1.00 62.02 321 ARG D O 1
ATOM 9674 N N . ILE D 1 322 ? 28.176 -21.535 2.227 1.00 61.02 322 ILE D N 1
ATOM 9675 C CA . ILE D 1 322 ? 26.747 -21.835 2.171 1.00 60.26 322 ILE D CA 1
ATOM 9676 C C . ILE D 1 322 ? 26.093 -21.309 0.892 1.00 56.78 322 ILE D C 1
ATOM 9677 O O . ILE D 1 322 ? 26.178 -20.119 0.575 1.00 55.78 322 ILE D O 1
ATOM 9682 N N . GLN D 1 323 ? 25.450 -22.221 0.167 1.00 52.07 323 GLN D N 1
ATOM 9683 C CA . GLN D 1 323 ? 24.715 -21.895 -1.048 1.00 51.70 323 GLN D CA 1
ATOM 9684 C C . GLN D 1 323 ? 23.212 -21.966 -0.772 1.00 51.09 323 GLN D C 1
ATOM 9685 O O . GLN D 1 323 ? 22.588 -23.022 -0.915 1.00 50.52 323 GLN D O 1
ATOM 9691 N N . GLY D 1 324 ? 22.645 -20.835 -0.359 1.00 56.66 324 GLY D N 1
ATOM 9692 C CA . GLY D 1 324 ? 21.222 -20.744 -0.042 1.00 59.35 324 GLY D CA 1
ATOM 9693 C C . GLY D 1 324 ? 20.955 -20.158 1.332 1.00 61.23 324 GLY D C 1
ATOM 9694 O O . GLY D 1 324 ? 21.443 -19.074 1.658 1.00 61.96 324 GLY D O 1
ATOM 9695 N N . ARG D 1 325 ? 20.177 -20.882 2.134 1.00 61.97 325 ARG D N 1
ATOM 9696 C CA . ARG D 1 325 ? 19.800 -20.436 3.475 1.00 62.25 325 ARG D CA 1
ATOM 9697 C C . ARG D 1 325 ? 19.820 -21.593 4.475 1.00 59.44 325 ARG D C 1
ATOM 9698 O O . ARG D 1 325 ? 19.455 -22.722 4.138 1.00 58.74 325 ARG D O 1
ATOM 9706 N N . VAL D 1 326 ? 20.242 -21.298 5.704 1.00 53.41 326 VAL D N 1
ATOM 9707 C CA . VAL D 1 326 ? 20.304 -22.294 6.774 1.00 47.62 326 VAL D CA 1
ATOM 9708 C C . VAL D 1 326 ? 19.155 -22.093 7.763 1.00 45.61 326 VAL D C 1
ATOM 9709 O O . VAL D 1 326 ? 18.924 -20.980 8.245 1.00 45.40 326 VAL D O 1
ATOM 9713 N N . ILE D 1 327 ? 18.442 -23.179 8.054 1.00 42.10 327 ILE D N 1
ATOM 9714 C CA . ILE D 1 327 ? 17.316 -23.159 8.988 1.00 39.83 327 ILE D CA 1
ATOM 9715 C C . ILE D 1 327 ? 17.686 -23.873 10.287 1.00 36.14 327 ILE D C 1
ATOM 9716 O O . ILE D 1 327 ? 18.420 -24.862 10.275 1.00 35.37 327 ILE D O 1
ATOM 9721 N N . VAL D 1 328 ? 17.175 -23.357 11.403 1.00 34.06 328 VAL D N 1
ATOM 9722 C CA . VAL D 1 328 ? 17.384 -23.962 12.716 1.00 34.13 328 VAL D CA 1
ATOM 9723 C C . VAL D 1 328 ? 16.060 -24.506 13.249 1.00 35.01 328 VAL D C 1
ATOM 9724 O O . VAL D 1 328 ? 15.083 -23.768 13.363 1.00 36.26 328 VAL D O 1
ATOM 9728 N N . LYS D 1 329 ? 16.031 -25.798 13.567 1.00 36.78 329 LYS D N 1
ATOM 9729 C CA . LYS D 1 329 ? 14.844 -26.416 14.153 1.00 37.16 329 LYS D CA 1
ATOM 9730 C C . LYS D 1 329 ? 14.926 -26.383 15.678 1.00 35.13 329 LYS D C 1
ATOM 9731 O O . LYS D 1 329 ? 15.922 -26.815 16.265 1.00 34.04 329 LYS D O 1
ATOM 9737 N N . LEU D 1 330 ? 13.874 -25.865 16.308 1.00 37.64 330 LEU D N 1
ATOM 9738 C CA . LEU D 1 330 ? 13.817 -25.745 17.764 1.00 37.00 330 LEU D CA 1
ATOM 9739 C C . LEU D 1 330 ? 12.586 -26.449 18.325 1.00 38.03 330 LEU D C 1
ATOM 9740 O O . LEU D 1 330 ? 12.352 -27.626 18.051 1.00 39.41 330 LEU D O 1
ATOM 9745 N N . SER E 1 2 ? 24.393 -1.711 -43.397 1.00 61.87 2 SER E N 1
ATOM 9746 C CA . SER E 1 2 ? 23.099 -1.895 -44.117 1.00 61.56 2 SER E CA 1
ATOM 9747 C C . SER E 1 2 ? 22.968 -3.304 -44.691 1.00 62.37 2 SER E C 1
ATOM 9748 O O . SER E 1 2 ? 23.959 -3.911 -45.106 1.00 63.29 2 SER E O 1
ATOM 9751 N N . THR E 1 3 ? 21.737 -3.813 -44.714 1.00 59.42 3 THR E N 1
ATOM 9752 C CA . THR E 1 3 ? 21.455 -5.165 -45.195 1.00 57.38 3 THR E CA 1
ATOM 9753 C C . THR E 1 3 ? 20.267 -5.172 -46.159 1.00 52.60 3 THR E C 1
ATOM 9754 O O . THR E 1 3 ? 19.297 -4.435 -45.968 1.00 51.30 3 THR E O 1
ATOM 9758 N N . LEU E 1 4 ? 20.356 -6.009 -47.190 1.00 46.50 4 LEU E N 1
ATOM 9759 C CA . LEU E 1 4 ? 19.282 -6.165 -48.169 1.00 41.11 4 LEU E CA 1
ATOM 9760 C C . LEU E 1 4 ? 18.252 -7.187 -47.694 1.00 38.52 4 LEU E C 1
ATOM 9761 O O . LEU E 1 4 ? 18.611 -8.261 -47.204 1.00 39.14 4 LEU E O 1
ATOM 9766 N N . PHE E 1 5 ? 16.974 -6.844 -47.843 1.00 33.81 5 PHE E N 1
ATOM 9767 C CA . PHE E 1 5 ? 15.875 -7.702 -47.396 1.00 30.25 5 PHE E CA 1
ATOM 9768 C C . PHE E 1 5 ? 14.741 -7.786 -48.420 1.00 31.03 5 PHE E C 1
ATOM 9769 O O . PHE E 1 5 ? 14.697 -7.008 -49.375 1.00 29.18 5 PHE E O 1
ATOM 9777 N N . GLN E 1 6 ? 13.828 -8.732 -48.206 1.00 34.63 6 GLN E N 1
ATOM 9778 C CA . GLN E 1 6 ? 12.659 -8.901 -49.068 1.00 35.84 6 GLN E CA 1
ATOM 9779 C C . GLN E 1 6 ? 11.461 -8.136 -48.512 1.00 35.04 6 GLN E C 1
ATOM 9780 O O . GLN E 1 6 ? 11.133 -8.253 -47.327 1.00 36.96 6 GLN E O 1
ATOM 9786 N N . ALA E 1 7 ? 10.815 -7.354 -49.374 1.00 28.96 7 ALA E N 1
ATOM 9787 C CA . ALA E 1 7 ? 9.705 -6.494 -48.967 1.00 27.03 7 ALA E CA 1
ATOM 9788 C C . ALA E 1 7 ? 8.546 -6.527 -49.959 1.00 27.78 7 ALA E C 1
ATOM 9789 O O . ALA E 1 7 ? 8.751 -6.406 -51.169 1.00 27.89 7 ALA E O 1
ATOM 9791 N N . LEU E 1 8 ? 7.332 -6.688 -49.436 1.00 31.55 8 LEU E N 1
ATOM 9792 C CA . LEU E 1 8 ? 6.124 -6.673 -50.255 1.00 33.81 8 LEU E CA 1
ATOM 9793 C C . LEU E 1 8 ? 5.740 -5.227 -50.564 1.00 34.14 8 LEU E C 1
ATOM 9794 O O . LEU E 1 8 ? 5.184 -4.526 -49.714 1.00 34.98 8 LEU E O 1
ATOM 9799 N N . GLN E 1 9 ? 6.039 -4.793 -51.785 1.00 34.00 9 GLN E N 1
ATOM 9800 C CA . GLN E 1 9 ? 5.810 -3.411 -52.199 1.00 34.73 9 GLN E CA 1
ATOM 9801 C C . GLN E 1 9 ? 4.696 -3.301 -53.239 1.00 35.61 9 GLN E C 1
ATOM 9802 O O . GLN E 1 9 ? 4.674 -4.044 -54.223 1.00 36.64 9 GLN E O 1
ATOM 9808 N N . ALA E 1 10 ? 3.775 -2.370 -53.004 1.00 35.01 10 ALA E N 1
ATOM 9809 C CA . ALA E 1 10 ? 2.720 -2.056 -53.963 1.00 34.74 10 ALA E CA 1
ATOM 9810 C C . ALA E 1 10 ? 3.105 -0.826 -54.780 1.00 35.41 10 ALA E C 1
ATOM 9811 O O . ALA E 1 10 ? 3.605 0.158 -54.231 1.00 34.13 10 ALA E O 1
ATOM 9813 N N . GLU E 1 11 ? 2.879 -0.896 -56.090 1.00 38.16 11 GLU E N 1
ATOM 9814 C CA . GLU E 1 11 ? 3.185 0.208 -57.000 1.00 42.53 11 GLU E CA 1
ATOM 9815 C C . GLU E 1 11 ? 2.033 0.487 -57.957 1.00 40.13 11 GLU E C 1
ATOM 9816 O O . GLU E 1 11 ? 1.427 -0.440 -58.495 1.00 39.61 11 GLU E O 1
ATOM 9822 N N . LYS E 1 12 ? 1.745 1.769 -58.171 1.00 35.28 12 LYS E N 1
ATOM 9823 C CA . LYS E 1 12 ? 0.703 2.179 -59.107 1.00 35.85 12 LYS E CA 1
ATOM 9824 C C . LYS E 1 12 ? 1.310 2.719 -60.402 1.00 39.52 12 LYS E C 1
ATOM 9825 O O . LYS E 1 12 ? 1.743 3.874 -60.467 1.00 37.97 12 LYS E O 1
ATOM 9831 N N . ASN E 1 13 ? 1.347 1.866 -61.422 1.00 50.96 13 ASN E N 1
ATOM 9832 C CA . ASN E 1 13 ? 1.800 2.263 -62.751 1.00 59.89 13 ASN E CA 1
ATOM 9833 C C . ASN E 1 13 ? 0.623 2.780 -63.570 1.00 61.49 13 ASN E C 1
ATOM 9834 O O . ASN E 1 13 ? -0.296 2.023 -63.897 1.00 61.80 13 ASN E O 1
ATOM 9839 N N . ALA E 1 14 ? 0.663 4.076 -63.883 1.00 65.63 14 ALA E N 1
ATOM 9840 C CA . ALA E 1 14 ? -0.427 4.791 -64.562 1.00 66.29 14 ALA E CA 1
ATOM 9841 C C . ALA E 1 14 ? -1.733 4.798 -63.758 1.00 65.77 14 ALA E C 1
ATOM 9842 O O . ALA E 1 14 ? -2.046 5.789 -63.095 1.00 64.46 14 ALA E O 1
ATOM 9844 N N . ASP E 1 15 ? -2.481 3.694 -63.813 1.00 62.48 15 ASP E N 1
ATOM 9845 C CA . ASP E 1 15 ? -3.764 3.579 -63.112 1.00 61.57 15 ASP E CA 1
ATOM 9846 C C . ASP E 1 15 ? -4.053 2.170 -62.578 1.00 57.50 15 ASP E C 1
ATOM 9847 O O . ASP E 1 15 ? -5.212 1.815 -62.343 1.00 56.48 15 ASP E O 1
ATOM 9852 N N . ASP E 1 16 ? -3.002 1.376 -62.378 1.00 55.25 16 ASP E N 1
ATOM 9853 C CA . ASP E 1 16 ? -3.152 0.011 -61.868 1.00 51.92 16 ASP E CA 1
ATOM 9854 C C . ASP E 1 16 ? -2.118 -0.345 -60.804 1.00 46.28 16 ASP E C 1
ATOM 9855 O O . ASP E 1 16 ? -0.919 -0.118 -60.987 1.00 46.24 16 ASP E O 1
ATOM 9860 N N . VAL E 1 17 ? -2.598 -0.906 -59.696 1.00 35.44 17 VAL E N 1
ATOM 9861 C CA . VAL E 1 17 ? -1.738 -1.334 -58.593 1.00 29.03 17 VAL E CA 1
ATOM 9862 C C . VAL E 1 17 ? -1.138 -2.708 -58.903 1.00 29.27 17 VAL E C 1
ATOM 9863 O O . VAL E 1 17 ? -1.863 -3.663 -59.193 1.00 25.60 17 VAL E O 1
ATOM 9867 N N . SER E 1 18 ? 0.190 -2.790 -58.841 1.00 37.78 18 SER E N 1
ATOM 9868 C CA . SER E 1 18 ? 0.927 -3.990 -59.240 1.00 42.02 18 SER E CA 1
ATOM 9869 C C . SER E 1 18 ? 1.054 -5.023 -58.117 1.00 41.40 18 SER E C 1
ATOM 9870 O O . SER E 1 18 ? 0.583 -6.153 -58.262 1.00 42.76 18 SER E O 1
ATOM 9873 N N . VAL E 1 19 ? 1.690 -4.623 -57.013 1.00 36.51 19 VAL E N 1
ATOM 9874 C CA . VAL E 1 19 ? 1.951 -5.492 -55.850 1.00 36.04 19 VAL E CA 1
ATOM 9875 C C . VAL E 1 19 ? 2.946 -6.617 -56.168 1.00 35.68 19 VAL E C 1
ATOM 9876 O O . VAL E 1 19 ? 2.606 -7.594 -56.841 1.00 34.62 19 VAL E O 1
ATOM 9880 N N . HIS E 1 20 ? 4.174 -6.458 -55.676 1.00 39.31 20 HIS E N 1
ATOM 9881 C CA . HIS E 1 20 ? 5.236 -7.454 -55.850 1.00 46.08 20 HIS E CA 1
ATOM 9882 C C . HIS E 1 20 ? 6.274 -7.411 -54.730 1.00 41.62 20 HIS E C 1
ATOM 9883 O O . HIS E 1 20 ? 6.489 -6.369 -54.106 1.00 40.88 20 HIS E O 1
ATOM 9890 N N . VAL E 1 21 ? 6.914 -8.553 -54.489 1.00 39.29 21 VAL E N 1
ATOM 9891 C CA . VAL E 1 21 ? 8.000 -8.655 -53.516 1.00 38.73 21 VAL E CA 1
ATOM 9892 C C . VAL E 1 21 ? 9.334 -8.348 -54.200 1.00 38.15 21 VAL E C 1
ATOM 9893 O O . VAL E 1 21 ? 9.687 -8.979 -55.200 1.00 38.28 21 VAL E O 1
ATOM 9897 N N . LYS E 1 22 ? 10.061 -7.374 -53.657 1.00 40.80 22 LYS E N 1
ATOM 9898 C CA . LYS E 1 22 ? 11.346 -6.952 -54.219 1.00 42.00 22 LYS E CA 1
ATOM 9899 C C . LYS E 1 22 ? 12.383 -6.610 -53.145 1.00 40.91 22 LYS E C 1
ATOM 9900 O O . LYS E 1 22 ? 12.038 -6.386 -51.982 1.00 41.75 22 LYS E O 1
ATOM 9906 N N . THR E 1 23 ? 13.650 -6.573 -53.554 1.00 37.34 23 THR E N 1
ATOM 9907 C CA . THR E 1 23 ? 14.767 -6.319 -52.645 1.00 33.88 23 THR E CA 1
ATOM 9908 C C . THR E 1 23 ? 14.874 -4.839 -52.275 1.00 33.24 23 THR E C 1
ATOM 9909 O O . THR E 1 23 ? 15.038 -3.979 -53.144 1.00 32.16 23 THR E O 1
ATOM 9913 N N . ILE E 1 24 ? 14.773 -4.559 -50.977 1.00 34.80 24 ILE E N 1
ATOM 9914 C CA . ILE E 1 24 ? 14.891 -3.201 -50.445 1.00 38.73 24 ILE E CA 1
ATOM 9915 C C . ILE E 1 24 ? 16.011 -3.154 -49.402 1.00 41.64 24 ILE E C 1
ATOM 9916 O O . ILE E 1 24 ? 16.137 -4.060 -48.575 1.00 41.84 24 ILE E O 1
ATOM 9921 N N . SER E 1 25 ? 16.820 -2.098 -49.457 1.00 49.90 25 SER E N 1
ATOM 9922 C CA . SER E 1 25 ? 17.950 -1.926 -48.544 1.00 54.73 25 SER E CA 1
ATOM 9923 C C . SER E 1 25 ? 17.529 -1.322 -47.202 1.00 57.06 25 SER E C 1
ATOM 9924 O O . SER E 1 25 ? 16.419 -0.801 -47.065 1.00 56.64 25 SER E O 1
ATOM 9927 N N . THR E 1 26 ? 18.428 -1.404 -46.222 1.00 59.54 26 THR E N 1
ATOM 9928 C CA . THR E 1 26 ? 18.215 -0.836 -44.890 1.00 61.40 26 THR E CA 1
ATOM 9929 C C . THR E 1 26 ? 18.191 0.696 -44.935 1.00 59.20 26 THR E C 1
ATO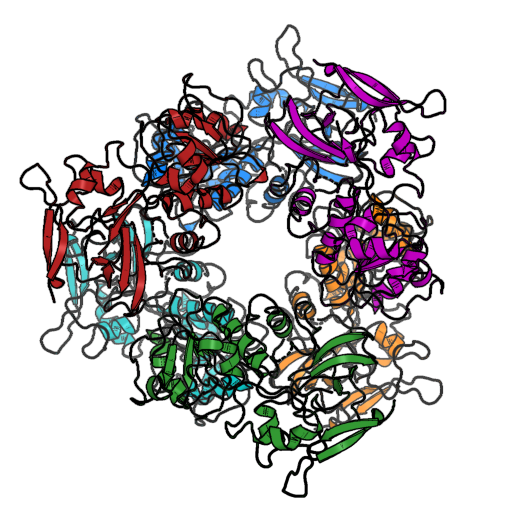M 9930 O O . THR E 1 26 ? 17.463 1.337 -44.172 1.00 58.92 26 THR E O 1
ATOM 9934 N N . GLU E 1 27 ? 18.981 1.266 -45.842 1.00 55.06 27 GLU E N 1
ATOM 9935 C CA . GLU E 1 27 ? 19.086 2.718 -46.006 1.00 54.37 27 GLU E CA 1
ATOM 9936 C C . GLU E 1 27 ? 17.843 3.340 -46.652 1.00 49.83 27 GLU E C 1
ATOM 9937 O O . GLU E 1 27 ? 17.631 4.551 -46.558 1.00 48.39 27 GLU E O 1
ATOM 9943 N N . ASP E 1 28 ? 17.029 2.508 -47.301 1.00 49.52 28 ASP E N 1
ATOM 9944 C CA . ASP E 1 28 ? 15.818 2.967 -47.987 1.00 51.14 28 ASP E CA 1
ATOM 9945 C C . ASP E 1 28 ? 14.635 3.205 -47.046 1.00 48.85 28 ASP E C 1
ATOM 9946 O O . ASP E 1 28 ? 13.771 4.037 -47.334 1.00 47.69 28 ASP E O 1
ATOM 9951 N N . LEU E 1 29 ? 14.599 2.469 -45.935 1.00 48.71 29 LEU E N 1
ATOM 9952 C CA . LEU E 1 29 ? 13.559 2.629 -44.915 1.00 46.05 29 LEU E CA 1
ATOM 9953 C C . LEU E 1 29 ? 13.613 4.027 -44.291 1.00 48.27 29 LEU E C 1
ATOM 9954 O O . LEU E 1 29 ? 14.703 4.585 -44.137 1.00 48.63 29 LEU E O 1
ATOM 9959 N N . PRO E 1 30 ? 12.451 4.592 -43.945 1.00 48.12 30 PRO E N 1
ATOM 9960 C CA . PRO E 1 30 ? 12.387 5.920 -43.324 1.00 49.86 30 PRO E CA 1
ATOM 9961 C C . PRO E 1 30 ? 13.382 6.082 -42.173 1.00 53.06 30 PRO E C 1
ATOM 9962 O O . PRO E 1 30 ? 13.473 5.212 -41.306 1.00 52.90 30 PRO E O 1
ATOM 9966 N N . LYS E 1 31 ? 14.126 7.186 -42.186 1.00 58.83 31 LYS E N 1
ATOM 9967 C CA . LYS E 1 31 ? 15.189 7.427 -41.207 1.00 62.36 31 LYS E CA 1
ATOM 9968 C C . LYS E 1 31 ? 14.665 7.657 -39.790 1.00 62.34 31 LYS E C 1
ATOM 9969 O O . LYS E 1 31 ? 15.283 7.217 -38.818 1.00 63.59 31 LYS E O 1
ATOM 9975 N N . ASP E 1 32 ? 13.531 8.345 -39.680 1.00 61.02 32 ASP E N 1
ATOM 9976 C CA . ASP E 1 32 ? 12.904 8.601 -38.385 1.00 59.35 32 ASP E CA 1
ATOM 9977 C C . ASP E 1 32 ? 12.196 7.355 -37.857 1.00 56.85 32 ASP E C 1
ATOM 9978 O O . ASP E 1 32 ? 11.422 6.717 -38.574 1.00 58.49 32 ASP E O 1
ATOM 9983 N N . GLY E 1 33 ? 12.484 7.005 -36.606 1.00 49.96 33 GLY E N 1
ATOM 9984 C CA . GLY E 1 33 ? 11.855 5.856 -35.963 1.00 43.74 33 GLY E CA 1
ATOM 9985 C C . GLY E 1 33 ? 12.809 4.744 -35.570 1.00 38.88 33 GLY E C 1
ATOM 9986 O O . GLY E 1 33 ? 14.031 4.913 -35.607 1.00 40.39 33 GLY E O 1
ATOM 9987 N N . VAL E 1 34 ? 12.237 3.602 -35.195 1.00 32.74 34 VAL E N 1
ATOM 9988 C CA . VAL E 1 34 ? 13.005 2.448 -34.729 1.00 28.96 34 VAL E CA 1
ATOM 9989 C C . VAL E 1 34 ? 12.959 1.320 -35.762 1.00 28.22 34 VAL E C 1
ATOM 9990 O O . VAL E 1 34 ? 11.918 1.070 -36.375 1.00 27.95 34 VAL E O 1
ATOM 9994 N N . LEU E 1 35 ? 14.095 0.652 -35.950 1.00 27.20 35 LEU E N 1
ATOM 9995 C CA . LEU E 1 35 ? 14.207 -0.461 -36.888 1.00 26.72 35 LEU E CA 1
ATOM 9996 C C . LEU E 1 35 ? 13.882 -1.776 -36.181 1.00 25.94 35 LEU E C 1
ATOM 9997 O O . LEU E 1 35 ? 14.428 -2.064 -35.112 1.00 27.69 35 LEU E O 1
ATOM 10002 N N . ILE E 1 36 ? 12.986 -2.564 -36.776 1.00 22.94 36 ILE E N 1
ATOM 10003 C CA . ILE E 1 36 ? 12.553 -3.836 -36.190 1.00 20.72 36 ILE E CA 1
ATOM 10004 C C . ILE E 1 36 ? 12.549 -4.968 -37.218 1.00 19.89 36 ILE E C 1
ATOM 10005 O O . ILE E 1 36 ? 11.908 -4.864 -38.265 1.00 19.82 36 ILE E O 1
ATOM 10010 N N . LYS E 1 37 ? 13.274 -6.043 -36.906 1.00 19.56 37 LYS E N 1
ATOM 10011 C CA . LYS E 1 37 ? 13.230 -7.273 -37.693 1.00 21.83 37 LYS E CA 1
ATOM 10012 C C . LYS E 1 37 ? 11.906 -7.980 -37.405 1.00 20.90 37 LYS E C 1
ATOM 10013 O O . LYS E 1 37 ? 11.698 -8.505 -36.308 1.00 21.11 37 LYS E O 1
ATOM 10019 N N . VAL E 1 38 ? 11.020 -7.983 -38.399 1.00 19.33 38 VAL E N 1
ATOM 10020 C CA . VAL E 1 38 ? 9.614 -8.365 -38.216 1.00 18.53 38 VAL E CA 1
ATOM 10021 C C . VAL E 1 38 ? 9.394 -9.842 -37.856 1.00 19.77 38 VAL E C 1
ATOM 10022 O O . VAL E 1 38 ? 8.776 -10.140 -36.833 1.00 24.27 38 VAL E O 1
ATOM 10026 N N . ALA E 1 39 ? 9.891 -10.750 -38.697 1.00 21.63 39 ALA E N 1
ATOM 10027 C CA . ALA E 1 39 ? 9.762 -12.207 -38.493 1.00 23.32 39 ALA E CA 1
ATOM 10028 C C . ALA E 1 39 ? 8.331 -12.762 -38.573 1.00 24.03 39 ALA E C 1
ATOM 10029 O O . ALA E 1 39 ? 8.130 -13.887 -39.034 1.00 25.76 39 ALA E O 1
ATOM 10031 N N . TYR E 1 40 ? 7.350 -11.982 -38.120 1.00 22.55 40 TYR E N 1
ATOM 10032 C CA . TYR E 1 40 ? 5.944 -12.393 -38.158 1.00 21.40 40 TYR E CA 1
ATOM 10033 C C . TYR E 1 40 ? 4.994 -11.256 -38.534 1.00 20.68 40 TYR E C 1
ATOM 10034 O O . TYR E 1 40 ? 4.967 -10.210 -37.882 1.00 21.28 40 TYR E O 1
ATOM 10043 N N . SER E 1 41 ? 4.216 -11.482 -39.591 1.00 19.79 41 SER E N 1
ATOM 10044 C CA . SER E 1 41 ? 3.211 -10.527 -40.058 1.00 19.27 41 SER E CA 1
ATOM 10045 C C . SER E 1 41 ? 1.865 -11.229 -40.273 1.00 21.75 41 SER E C 1
ATOM 10046 O O . SER E 1 41 ? 1.682 -12.371 -39.844 1.00 22.25 41 SER E O 1
ATOM 10049 N N . GLY E 1 42 ? 0.927 -10.542 -40.922 1.00 25.28 42 GLY E N 1
ATOM 10050 C CA . GLY E 1 42 ? -0.404 -11.094 -41.172 1.00 27.08 42 GLY E CA 1
ATOM 10051 C C . GLY E 1 42 ? -1.124 -10.468 -42.352 1.00 27.23 42 GLY E C 1
ATOM 10052 O O . GLY E 1 42 ? -0.693 -9.443 -42.885 1.00 28.07 42 GLY E O 1
ATOM 10053 N N . ILE E 1 43 ? -2.228 -11.095 -42.754 1.00 25.73 43 ILE E N 1
ATOM 10054 C CA . ILE E 1 43 ? -3.046 -10.611 -43.865 1.00 26.79 43 ILE E CA 1
ATOM 10055 C C . ILE E 1 43 ? -4.397 -10.105 -43.357 1.00 29.02 43 ILE E C 1
ATOM 10056 O O . ILE E 1 43 ? -5.191 -10.870 -42.802 1.00 30.60 43 ILE E O 1
ATOM 10061 N N . ASN E 1 44 ? -4.638 -8.811 -43.547 1.00 30.31 44 ASN E N 1
ATOM 10062 C CA . ASN E 1 44 ? -5.893 -8.178 -43.148 1.00 30.56 44 ASN E CA 1
ATOM 10063 C C . ASN E 1 44 ? -6.712 -7.758 -44.369 1.00 30.34 44 ASN E C 1
ATOM 10064 O O . ASN E 1 44 ? -6.195 -7.729 -45.489 1.00 29.32 44 ASN E O 1
ATOM 10069 N N . TYR E 1 45 ? -7.987 -7.444 -44.146 1.00 28.16 45 TYR E N 1
ATOM 10070 C CA . TYR E 1 45 ? -8.878 -6.968 -45.206 1.00 26.53 45 TYR E CA 1
ATOM 10071 C C . TYR E 1 45 ? -8.437 -5.606 -45.746 1.00 25.76 45 TYR E C 1
ATOM 10072 O O . TYR E 1 45 ? -8.614 -5.318 -46.930 1.00 25.56 45 TYR E O 1
ATOM 10081 N N . LYS E 1 46 ? -7.863 -4.783 -44.869 1.00 24.04 46 LYS E N 1
ATOM 10082 C CA . LYS E 1 46 ? -7.334 -3.471 -45.244 1.00 21.74 46 LYS E CA 1
ATOM 10083 C C . LYS E 1 46 ? -6.098 -3.602 -46.137 1.00 22.51 46 LYS E C 1
ATOM 10084 O O . LYS E 1 46 ? -5.892 -2.788 -47.041 1.00 22.31 46 LYS E O 1
ATOM 10090 N N . ASP E 1 47 ? -5.287 -4.627 -45.875 1.00 21.28 47 ASP E N 1
ATOM 10091 C CA . ASP E 1 47 ? -4.084 -4.911 -46.661 1.00 21.22 47 ASP E CA 1
ATOM 10092 C C . ASP E 1 47 ? -4.405 -5.252 -48.115 1.00 23.68 47 ASP E C 1
ATOM 10093 O O . ASP E 1 47 ? -3.658 -4.881 -49.023 1.00 27.09 47 ASP E O 1
ATOM 10098 N N . GLY E 1 48 ? -5.512 -5.963 -48.321 1.00 24.92 48 GLY E N 1
ATOM 10099 C CA . GLY E 1 48 ? -5.999 -6.283 -49.661 1.00 25.51 48 GLY E CA 1
ATOM 10100 C C . GLY E 1 48 ? -6.470 -5.043 -50.399 1.00 25.74 48 GLY E C 1
ATOM 10101 O O . GLY E 1 48 ? -6.238 -4.902 -51.601 1.00 26.89 48 GLY E O 1
ATOM 10102 N N . LEU E 1 49 ? -7.132 -4.147 -49.668 1.00 23.86 49 LEU E N 1
ATOM 10103 C CA . LEU E 1 49 ? -7.591 -2.865 -50.205 1.00 21.62 49 LEU E CA 1
ATOM 10104 C C . LEU E 1 49 ? -6.414 -1.945 -50.520 1.00 21.62 49 LEU E C 1
ATOM 10105 O O . LEU E 1 49 ? -6.453 -1.182 -51.488 1.00 20.92 49 LEU E O 1
ATOM 10110 N N . ALA E 1 50 ? -5.374 -2.031 -49.693 1.00 20.17 50 ALA E N 1
ATOM 10111 C CA . ALA E 1 50 ? -4.152 -1.251 -49.871 1.00 19.74 50 ALA E CA 1
ATOM 10112 C C . ALA E 1 50 ? -3.359 -1.707 -51.097 1.00 21.18 50 ALA E C 1
ATOM 10113 O O . ALA E 1 50 ? -2.628 -0.919 -51.699 1.00 20.13 50 ALA E O 1
ATOM 10115 N N . GLY E 1 51 ? -3.513 -2.980 -51.456 1.00 26.43 51 GLY E N 1
ATOM 10116 C CA . GLY E 1 51 ? -2.835 -3.553 -52.614 1.00 28.17 51 GLY E CA 1
ATOM 10117 C C . GLY E 1 51 ? -3.748 -3.808 -53.800 1.00 29.37 51 GLY E C 1
ATOM 10118 O O . GLY E 1 51 ? -3.574 -4.789 -54.526 1.00 29.05 51 GLY E O 1
ATOM 10119 N N . LYS E 1 52 ? -4.725 -2.922 -53.991 1.00 29.18 52 LYS E N 1
ATOM 10120 C CA . LYS E 1 52 ? -5.656 -3.004 -55.116 1.00 29.78 52 LYS E CA 1
ATOM 10121 C C . LYS E 1 52 ? -6.215 -1.621 -55.442 1.00 28.16 52 LYS E C 1
ATOM 10122 O O . LYS E 1 52 ? -6.481 -0.823 -54.540 1.00 26.10 52 LYS E O 1
ATOM 10128 N N . ALA E 1 53 ? -6.389 -1.349 -56.734 1.00 26.99 53 ALA E N 1
ATOM 10129 C CA . ALA E 1 53 ? -6.893 -0.059 -57.203 1.00 26.97 53 ALA E CA 1
ATOM 10130 C C . ALA E 1 53 ? -8.369 0.129 -56.863 1.00 25.69 53 ALA E C 1
ATOM 10131 O O . ALA E 1 53 ? -9.204 -0.725 -57.170 1.00 24.99 53 ALA E O 1
ATOM 10133 N N . GLY E 1 54 ? -8.675 1.255 -56.222 1.00 24.21 54 GLY E N 1
ATOM 10134 C CA . GLY E 1 54 ? -10.033 1.561 -55.781 1.00 23.63 54 GLY E CA 1
ATOM 10135 C C . GLY E 1 54 ? -10.294 1.178 -54.335 1.00 23.99 54 GLY E C 1
ATOM 10136 O O . GLY E 1 54 ? -11.435 1.228 -53.872 1.00 25.08 54 GLY E O 1
ATOM 10137 N N . GLY E 1 55 ? -9.234 0.797 -53.624 1.00 23.08 55 GLY E N 1
ATOM 10138 C CA . GLY E 1 55 ? -9.330 0.393 -52.220 1.00 23.39 55 GLY E CA 1
ATOM 10139 C C . GLY E 1 55 ? -9.621 1.543 -51.273 1.00 24.27 55 GLY E C 1
ATOM 10140 O O . GLY E 1 55 ? -10.289 1.357 -50.253 1.00 23.56 55 GLY E O 1
ATOM 10141 N N . ASN E 1 56 ? -9.113 2.727 -51.619 1.00 25.38 56 ASN E N 1
ATOM 10142 C CA . ASN E 1 56 ? -9.325 3.970 -50.860 1.00 27.71 56 ASN E CA 1
ATOM 10143 C C . ASN E 1 56 ? -8.665 4.011 -49.473 1.00 27.16 56 ASN E C 1
ATOM 10144 O O . ASN E 1 56 ? -9.252 4.505 -48.506 1.00 27.83 56 ASN E O 1
ATOM 10149 N N . ILE E 1 57 ? -7.442 3.491 -49.393 1.00 26.59 57 ILE E N 1
ATOM 10150 C CA . ILE E 1 57 ? -6.647 3.532 -48.163 1.00 26.07 57 ILE E CA 1
ATOM 10151 C C . ILE E 1 57 ? -5.295 4.214 -48.397 1.00 27.06 57 ILE E C 1
ATOM 10152 O O . ILE E 1 57 ? -4.862 5.044 -47.592 1.00 26.32 57 ILE E O 1
ATOM 10157 N N . VAL E 1 58 ? -4.648 3.874 -49.511 1.00 28.63 58 VAL E N 1
ATOM 10158 C CA . VAL E 1 58 ? -3.320 4.392 -49.838 1.00 31.41 58 VAL E CA 1
ATOM 10159 C C . VAL E 1 58 ? -3.406 5.506 -50.884 1.00 32.95 58 VAL E C 1
ATOM 10160 O O . VAL E 1 58 ? -4.008 5.326 -51.946 1.00 32.28 58 VAL E O 1
ATOM 10164 N N . ARG E 1 59 ? -2.807 6.655 -50.571 1.00 34.68 59 ARG E N 1
ATOM 10165 C CA . ARG E 1 59 ? -2.752 7.787 -51.498 1.00 39.54 59 ARG E CA 1
ATOM 10166 C C . ARG E 1 59 ? -1.504 7.734 -52.388 1.00 38.91 59 ARG E C 1
ATOM 10167 O O . ARG E 1 59 ? -1.605 7.425 -53.577 1.00 38.89 59 ARG E O 1
ATOM 10175 N N . GLU E 1 60 ? -0.339 8.036 -51.814 1.00 40.99 60 GLU E N 1
ATOM 10176 C CA . GLU E 1 60 ? 0.935 7.902 -52.525 1.00 44.06 60 GLU E CA 1
ATOM 10177 C C . GLU E 1 60 ? 1.345 6.434 -52.590 1.00 48.40 60 GLU E C 1
ATOM 10178 O O . GLU E 1 60 ? 1.356 5.742 -51.571 1.00 47.13 60 GLU E O 1
ATOM 10184 N N . TYR E 1 61 ? 1.705 5.972 -53.787 1.00 58.57 61 TYR E N 1
ATOM 10185 C CA . TYR E 1 61 ? 1.871 4.535 -54.042 1.00 58.80 61 TYR E CA 1
ATOM 10186 C C . TYR E 1 61 ? 3.287 3.939 -54.231 1.00 58.26 61 TYR E C 1
ATOM 10187 O O . TYR E 1 61 ? 3.417 2.908 -54.895 1.00 61.28 61 TYR E O 1
ATOM 10196 N N . PRO E 1 62 ? 4.339 4.553 -53.682 1.00 42.94 62 PRO E N 1
ATOM 10197 C CA . PRO E 1 62 ? 5.596 3.837 -53.496 1.00 34.33 62 PRO E CA 1
ATOM 10198 C C . PRO E 1 62 ? 5.674 3.295 -52.066 1.00 32.45 62 PRO E C 1
ATOM 10199 O O . PRO E 1 62 ? 6.499 3.750 -51.268 1.00 33.56 62 PRO E O 1
ATOM 10203 N N . LEU E 1 63 ? 4.814 2.326 -51.756 1.00 28.10 63 LEU E N 1
ATOM 10204 C CA . LEU E 1 63 ? 4.601 1.899 -50.375 1.00 25.70 63 LEU E CA 1
ATOM 10205 C C . LEU E 1 63 ? 4.756 0.397 -50.153 1.00 23.48 63 LEU E C 1
ATOM 10206 O O . LEU E 1 63 ? 4.382 -0.414 -51.004 1.00 26.20 63 LEU E O 1
ATOM 10211 N N . ILE E 1 64 ? 5.315 0.046 -48.997 1.00 21.67 64 ILE E N 1
ATOM 10212 C CA . ILE E 1 64 ? 5.340 -1.331 -48.514 1.00 19.44 64 ILE E CA 1
ATOM 10213 C C . ILE E 1 64 ? 4.115 -1.544 -47.624 1.00 19.72 64 ILE E C 1
ATOM 10214 O O . ILE E 1 64 ? 3.882 -0.782 -46.683 1.00 20.27 64 ILE E O 1
ATOM 10219 N N . LEU E 1 65 ? 3.332 -2.573 -47.936 1.00 17.77 65 LEU E N 1
ATOM 10220 C CA . LEU E 1 65 ? 2.105 -2.875 -47.196 1.00 16.96 65 LEU E CA 1
ATOM 10221 C C . LEU E 1 65 ? 2.414 -3.569 -45.869 1.00 17.44 65 LEU E C 1
ATOM 10222 O O . LEU E 1 65 ? 3.552 -3.982 -45.630 1.00 16.09 65 LEU E O 1
ATOM 10227 N N . GLY E 1 66 ? 1.406 -3.687 -45.006 1.00 22.62 66 GLY E N 1
ATOM 10228 C CA . GLY E 1 66 ? 1.577 -4.378 -43.731 1.00 26.79 66 GLY E CA 1
ATOM 10229 C C . GLY E 1 66 ? 0.493 -4.165 -42.693 1.00 28.36 66 GLY E C 1
ATOM 10230 O O . GLY E 1 66 ? -0.217 -5.106 -42.336 1.00 32.52 66 GLY E O 1
ATOM 10231 N N . ILE E 1 67 ? 0.379 -2.924 -42.215 1.00 23.24 67 ILE E N 1
ATOM 10232 C CA . ILE E 1 67 ? -0.478 -2.528 -41.073 1.00 20.22 67 ILE E CA 1
ATOM 10233 C C . ILE E 1 67 ? -0.239 -3.307 -39.769 1.00 20.55 67 ILE E C 1
ATOM 10234 O O . ILE E 1 67 ? -0.641 -2.864 -38.690 1.00 21.73 67 ILE E O 1
ATOM 10239 N N . ASP E 1 68 ? 0.424 -4.457 -39.884 1.00 21.51 68 ASP E N 1
ATOM 10240 C CA . ASP E 1 68 ? 0.643 -5.365 -38.763 1.00 23.33 68 ASP E CA 1
ATOM 10241 C C . ASP E 1 68 ? 2.053 -5.951 -38.771 1.00 24.06 68 ASP E C 1
ATOM 10242 O O . ASP E 1 68 ? 2.536 -6.420 -39.805 1.00 26.14 68 ASP E O 1
ATOM 10247 N N . ALA E 1 69 ? 2.698 -5.918 -37.606 1.00 22.34 69 ALA E N 1
ATOM 10248 C CA . ALA E 1 69 ? 4.044 -6.464 -37.419 1.00 19.67 69 ALA E CA 1
ATOM 10249 C C . ALA E 1 69 ? 4.303 -6.776 -35.947 1.00 18.22 69 ALA E C 1
ATOM 10250 O O . ALA E 1 69 ? 3.797 -6.084 -35.063 1.00 18.44 69 ALA E O 1
ATOM 10252 N N . ALA E 1 70 ? 5.089 -7.821 -35.696 1.00 14.69 70 ALA E N 1
ATOM 10253 C CA . ALA E 1 70 ? 5.490 -8.195 -34.339 1.00 14.61 70 ALA E CA 1
ATOM 10254 C C . ALA E 1 70 ? 6.859 -8.872 -34.343 1.00 15.70 70 ALA E C 1
ATOM 10255 O O . ALA E 1 70 ? 6.967 -10.074 -34.602 1.00 16.53 70 ALA E O 1
ATOM 10257 N N . GLY E 1 71 ? 7.901 -8.094 -34.054 1.00 17.70 71 GLY E N 1
ATOM 10258 C CA . GLY E 1 71 ? 9.273 -8.594 -34.107 1.00 18.66 71 GLY E CA 1
ATOM 10259 C C . GLY E 1 71 ? 10.225 -8.038 -33.067 1.00 20.17 71 GLY E C 1
ATOM 10260 O O . GLY E 1 71 ? 9.802 -7.549 -32.016 1.00 18.77 71 GLY E O 1
ATOM 10261 N N . THR E 1 72 ? 11.518 -8.117 -33.374 1.00 20.83 72 THR E N 1
ATOM 10262 C CA . THR E 1 72 ? 12.580 -7.726 -32.449 1.00 21.01 72 THR E CA 1
ATOM 10263 C C . THR E 1 72 ? 13.292 -6.456 -32.920 1.00 20.74 72 THR E C 1
ATOM 10264 O O . THR E 1 72 ? 13.560 -6.292 -34.113 1.00 22.58 72 THR E O 1
ATOM 10268 N N . VAL E 1 73 ? 13.594 -5.570 -31.972 1.00 18.88 73 VAL E N 1
ATOM 10269 C CA . VAL E 1 73 ? 14.303 -4.319 -32.249 1.00 18.32 73 VAL E CA 1
ATOM 10270 C C . VAL E 1 73 ? 15.770 -4.589 -32.592 1.00 19.92 73 VAL E C 1
ATOM 10271 O O . VAL E 1 73 ? 16.490 -5.221 -31.814 1.00 19.91 73 VAL E O 1
ATOM 10275 N N . VAL E 1 74 ? 16.198 -4.114 -33.759 1.00 23.96 74 VAL E N 1
ATOM 10276 C CA . VAL E 1 74 ? 17.597 -4.230 -34.183 1.00 27.35 74 VAL E CA 1
ATOM 10277 C C . VAL E 1 74 ? 18.378 -2.929 -33.952 1.00 30.96 74 VAL E C 1
ATOM 10278 O O . VAL E 1 74 ? 19.130 -2.823 -32.980 1.00 34.37 74 VAL E O 1
ATOM 10282 N N . SER E 1 75 ? 18.197 -1.949 -34.837 1.00 33.76 75 SER E N 1
ATOM 10283 C CA . SER E 1 75 ? 18.829 -0.641 -34.688 1.00 37.62 75 SER E CA 1
ATOM 10284 C C . SER E 1 75 ? 17.861 0.330 -34.021 1.00 37.02 75 SER E C 1
ATOM 10285 O O . SER E 1 75 ? 16.705 0.449 -34.435 1.00 35.85 75 SER E O 1
ATOM 10288 N N . SER E 1 76 ? 18.337 1.018 -32.985 1.00 39.98 76 SER E N 1
ATOM 10289 C CA . SER E 1 76 ? 17.493 1.931 -32.219 1.00 40.71 76 SER E CA 1
ATOM 10290 C C . SER E 1 76 ? 18.214 3.221 -31.836 1.00 38.91 76 SER E C 1
ATOM 10291 O O . SER E 1 76 ? 19.203 3.201 -31.099 1.00 38.50 76 SER E O 1
ATOM 10294 N N . ASN E 1 77 ? 17.710 4.337 -32.356 1.00 34.16 77 ASN E N 1
ATOM 10295 C CA . ASN E 1 77 ? 18.162 5.666 -31.954 1.00 34.85 77 ASN E CA 1
ATOM 10296 C C . ASN E 1 77 ? 17.288 6.212 -30.828 1.00 32.92 77 ASN E C 1
ATOM 10297 O O . ASN E 1 77 ? 17.655 7.174 -30.150 1.00 31.55 77 ASN E O 1
ATOM 10302 N N . ASP E 1 78 ? 16.130 5.580 -30.643 1.00 36.00 78 ASP E N 1
ATOM 10303 C CA . ASP E 1 78 ? 15.189 5.935 -29.588 1.00 35.65 78 ASP E CA 1
ATOM 10304 C C . ASP E 1 78 ? 15.621 5.297 -28.265 1.00 33.47 78 ASP E C 1
ATOM 10305 O O . ASP E 1 78 ? 15.831 4.083 -28.202 1.00 31.32 78 ASP E O 1
ATOM 10310 N N . PRO E 1 79 ? 15.761 6.114 -27.218 1.00 31.34 79 PRO E N 1
ATOM 10311 C CA . PRO E 1 79 ? 16.211 5.636 -25.906 1.00 29.84 79 PRO E CA 1
ATOM 10312 C C . PRO E 1 79 ? 15.192 4.750 -25.187 1.00 29.98 79 PRO E C 1
ATOM 10313 O O . PRO E 1 79 ? 15.566 3.993 -24.289 1.00 29.92 79 PRO E O 1
ATOM 10317 N N . ARG E 1 80 ? 13.924 4.844 -25.586 1.00 31.84 80 ARG E N 1
ATOM 10318 C CA . ARG E 1 80 ? 12.844 4.062 -24.978 1.00 31.29 80 ARG E CA 1
ATOM 10319 C C . ARG E 1 80 ? 12.936 2.567 -25.296 1.00 30.10 80 ARG E C 1
ATOM 10320 O O . ARG E 1 80 ? 12.362 1.741 -24.581 1.00 29.87 80 ARG E O 1
ATOM 10328 N N . PHE E 1 81 ? 13.661 2.228 -26.360 1.00 27.22 81 PHE E N 1
ATOM 10329 C CA . PHE E 1 81 ? 13.773 0.843 -26.816 1.00 22.64 81 PHE E CA 1
ATOM 10330 C C . PHE E 1 81 ? 15.223 0.408 -27.009 1.00 22.47 81 PHE E C 1
ATOM 10331 O O . PHE E 1 81 ? 16.029 1.132 -27.599 1.00 22.86 81 PHE E O 1
ATOM 10339 N N . ALA E 1 82 ? 15.539 -0.782 -26.503 1.00 19.57 82 ALA E N 1
ATOM 10340 C CA . ALA E 1 82 ? 16.887 -1.342 -26.582 1.00 18.56 82 ALA E CA 1
ATOM 10341 C C . ALA E 1 82 ? 16.972 -2.468 -27.611 1.00 20.22 82 ALA E C 1
ATOM 10342 O O . ALA E 1 82 ? 15.949 -2.957 -28.096 1.00 20.58 82 ALA E O 1
ATOM 10344 N N . GLU E 1 83 ? 18.200 -2.869 -27.935 1.00 24.44 83 GLU E N 1
ATOM 10345 C CA . GLU E 1 83 ? 18.448 -3.960 -28.876 1.00 27.61 83 GLU E CA 1
ATOM 10346 C C . GLU E 1 83 ? 18.075 -5.303 -28.252 1.00 25.25 83 GLU E C 1
ATOM 10347 O O . GLU E 1 83 ? 18.691 -5.738 -27.274 1.00 24.32 83 GLU E O 1
ATOM 10353 N N . GLY E 1 84 ? 17.059 -5.946 -28.819 1.00 22.89 84 GLY E N 1
ATOM 10354 C CA . GLY E 1 84 ? 16.566 -7.225 -28.312 1.00 21.78 84 GLY E CA 1
ATOM 10355 C C . GLY E 1 84 ? 15.150 -7.159 -27.767 1.00 23.98 84 GLY E C 1
ATOM 10356 O O . GLY E 1 84 ? 14.628 -8.156 -27.264 1.00 24.46 84 GLY E O 1
ATOM 10357 N N . ASP E 1 85 ? 14.531 -5.984 -27.869 1.00 28.38 85 ASP E N 1
ATOM 10358 C CA . ASP E 1 85 ? 13.164 -5.778 -27.398 1.00 28.23 85 ASP E CA 1
ATOM 10359 C C . ASP E 1 85 ? 12.143 -6.367 -28.364 1.00 26.78 85 ASP E C 1
ATOM 10360 O O . ASP E 1 85 ? 12.123 -6.021 -29.547 1.00 27.81 85 ASP E O 1
ATOM 10365 N N . GLU E 1 86 ? 11.303 -7.262 -27.851 1.00 21.75 86 GLU E N 1
ATOM 10366 C CA . GLU E 1 86 ? 10.201 -7.820 -28.626 1.00 19.00 86 GLU E CA 1
ATOM 10367 C C . GLU E 1 86 ? 9.012 -6.866 -28.572 1.00 15.91 86 GLU E C 1
ATOM 10368 O O . GLU E 1 86 ? 8.458 -6.609 -27.500 1.00 13.99 86 GLU E O 1
ATOM 10374 N N . VAL E 1 87 ? 8.640 -6.331 -29.732 1.00 13.18 87 VAL E N 1
ATOM 10375 C CA . VAL E 1 87 ? 7.589 -5.314 -29.826 1.00 10.93 87 VAL E CA 1
ATOM 10376 C C . VAL E 1 87 ? 6.556 -5.631 -30.909 1.00 11.21 87 VAL E C 1
ATOM 10377 O O . VAL E 1 87 ? 6.796 -6.465 -31.785 1.00 13.84 87 VAL E O 1
ATOM 10381 N N . ILE E 1 88 ? 5.409 -4.957 -30.834 1.00 10.39 88 ILE E N 1
ATOM 10382 C CA . ILE E 1 88 ? 4.334 -5.118 -31.810 1.00 9.17 88 ILE E CA 1
ATOM 10383 C C . ILE E 1 88 ? 4.050 -3.788 -32.511 1.00 11.95 88 ILE E C 1
ATOM 10384 O O . ILE E 1 88 ? 3.653 -2.809 -31.872 1.00 14.24 88 ILE E O 1
ATOM 10389 N N . ALA E 1 89 ? 4.267 -3.764 -33.824 1.00 13.42 89 ALA E N 1
ATOM 10390 C CA . ALA E 1 89 ? 3.974 -2.593 -34.647 1.00 14.71 89 ALA E CA 1
ATOM 10391 C C . ALA E 1 89 ? 2.619 -2.760 -35.329 1.00 16.35 89 ALA E C 1
ATOM 10392 O O . ALA E 1 89 ? 2.451 -3.621 -36.197 1.00 18.16 89 ALA E O 1
ATOM 10394 N N . THR E 1 90 ? 1.656 -1.935 -34.927 1.00 19.05 90 THR E N 1
ATOM 10395 C CA . THR E 1 90 ? 0.277 -2.060 -35.396 1.00 20.19 90 THR E CA 1
ATOM 10396 C C . THR E 1 90 ? -0.387 -0.699 -35.611 1.00 20.67 90 THR E C 1
ATOM 10397 O O . THR E 1 90 ? -0.224 0.217 -34.800 1.00 20.15 90 THR E O 1
ATOM 10401 N N . SER E 1 91 ? -1.118 -0.585 -36.722 1.00 20.46 91 SER E N 1
ATOM 10402 C CA . SER E 1 91 ? -2.012 0.548 -37.008 1.00 22.34 91 SER E CA 1
ATOM 10403 C C . SER E 1 91 ? -1.311 1.897 -37.220 1.00 22.55 91 SER E C 1
ATOM 10404 O O . SER E 1 91 ? -0.146 1.943 -37.625 1.00 23.61 91 SER E O 1
ATOM 10407 N N . TYR E 1 92 ? -2.045 2.980 -36.950 1.00 22.03 92 TYR E N 1
ATOM 10408 C CA . TYR E 1 92 ? -1.596 4.366 -37.158 1.00 21.58 92 TYR E CA 1
ATOM 10409 C C . TYR E 1 92 ? -1.413 4.712 -38.640 1.00 22.87 92 TYR E C 1
ATOM 10410 O O . TYR E 1 92 ? -2.393 4.975 -39.341 1.00 23.59 92 TYR E O 1
ATOM 10419 N N . GLU E 1 93 ? -0.167 4.711 -39.109 1.00 22.73 93 GLU E N 1
ATOM 10420 C CA . GLU E 1 93 ? 0.136 5.010 -40.509 1.00 22.76 93 GLU E CA 1
ATOM 10421 C C . GLU E 1 93 ? 0.751 3.812 -41.232 1.00 21.09 93 GLU E C 1
ATOM 10422 O O . GLU E 1 93 ? 0.898 3.828 -42.457 1.00 22.23 93 GLU E O 1
ATOM 10428 N N . LEU E 1 94 ? 1.101 2.779 -40.466 1.00 17.98 94 LEU E N 1
ATOM 10429 C CA . LEU E 1 94 ? 1.693 1.554 -41.004 1.00 15.09 94 LEU E CA 1
ATOM 10430 C C . LEU E 1 94 ? 0.775 0.892 -42.027 1.00 13.20 94 LEU E C 1
ATOM 10431 O O . LEU E 1 94 ? -0.410 0.679 -41.763 1.00 12.50 94 LEU E O 1
ATOM 10436 N N . GLY E 1 95 ? 1.330 0.596 -43.201 1.00 12.11 95 GLY E N 1
ATOM 10437 C CA . GLY E 1 95 ? 0.591 -0.050 -44.287 1.00 12.93 95 GLY E CA 1
ATOM 10438 C C . GLY E 1 95 ? -0.469 0.810 -44.957 1.00 14.32 95 GLY E C 1
ATOM 10439 O O . GLY E 1 95 ? -1.121 0.369 -45.905 1.00 16.24 95 GLY E O 1
ATOM 10440 N N . VAL E 1 96 ? -0.638 2.035 -44.464 1.00 14.29 96 VAL E N 1
ATOM 10441 C CA . VAL E 1 96 ? -1.634 2.968 -44.993 1.00 13.84 96 VAL E CA 1
ATOM 10442 C C . VAL E 1 96 ? -0.948 4.122 -45.729 1.00 14.32 96 VAL E C 1
ATOM 10443 O O . VAL E 1 96 ? -1.217 4.362 -46.908 1.00 15.01 96 VAL E O 1
ATOM 10447 N N . SER E 1 97 ? -0.064 4.825 -45.024 1.00 13.14 97 SER E N 1
ATOM 10448 C CA . SER E 1 97 ? 0.703 5.931 -45.597 1.00 12.04 97 SER E CA 1
ATOM 10449 C C . SER E 1 97 ? 2.188 5.819 -45.243 1.00 12.80 97 SER E C 1
ATOM 10450 O O . SER E 1 97 ? 2.994 6.680 -45.607 1.00 13.30 97 SER E O 1
ATOM 10453 N N . ARG E 1 98 ? 2.533 4.743 -44.538 1.00 13.66 98 ARG E N 1
ATOM 10454 C CA . ARG E 1 98 ? 3.906 4.463 -44.129 1.00 18.54 98 ARG E CA 1
ATOM 10455 C C . ARG E 1 98 ? 4.217 2.989 -44.387 1.00 16.75 98 ARG E C 1
ATOM 10456 O O . ARG E 1 98 ? 3.319 2.145 -44.339 1.00 16.37 98 ARG E O 1
ATOM 10464 N N . ASP E 1 99 ? 5.486 2.691 -44.665 1.00 14.09 99 ASP E N 1
ATOM 10465 C CA . ASP E 1 99 ? 5.929 1.327 -44.970 1.00 14.63 99 ASP E CA 1
ATOM 10466 C C . ASP E 1 99 ? 5.605 0.357 -43.831 1.00 15.07 99 ASP E C 1
ATOM 10467 O O . ASP E 1 99 ? 6.097 0.508 -42.710 1.00 16.93 99 ASP E O 1
ATOM 10472 N N . GLY E 1 100 ? 4.768 -0.632 -44.137 1.00 16.62 100 GLY E N 1
ATOM 10473 C CA . GLY E 1 100 ? 4.205 -1.535 -43.133 1.00 16.12 100 GLY E CA 1
ATOM 10474 C C . GLY E 1 100 ? 5.091 -2.688 -42.699 1.00 16.59 100 GLY E C 1
ATOM 10475 O O . GLY E 1 100 ? 6.318 -2.613 -42.786 1.00 18.43 100 GLY E O 1
ATOM 10476 N N . GLY E 1 101 ? 4.451 -3.759 -42.232 1.00 15.17 101 GLY E N 1
ATOM 10477 C CA . GLY E 1 101 ? 5.148 -4.903 -41.649 1.00 15.48 101 GLY E CA 1
ATOM 10478 C C . GLY E 1 101 ? 5.174 -6.181 -42.469 1.00 18.22 101 GLY E C 1
ATOM 10479 O O . GLY E 1 101 ? 5.723 -7.189 -42.021 1.00 17.15 101 GLY E O 1
ATOM 10480 N N . LEU E 1 102 ? 4.586 -6.151 -43.665 1.00 19.75 102 LEU E N 1
ATOM 10481 C CA . LEU E 1 102 ? 4.661 -7.290 -44.586 1.00 18.96 102 LEU E CA 1
ATOM 10482 C C . LEU E 1 102 ? 6.024 -7.327 -45.281 1.00 18.27 102 LEU E C 1
ATOM 10483 O O . LEU E 1 102 ? 6.115 -7.475 -46.502 1.00 18.05 102 LEU E O 1
ATOM 10488 N N . SER E 1 103 ? 7.080 -7.196 -44.480 1.00 17.92 103 SER E N 1
ATOM 10489 C CA . SER E 1 103 ? 8.449 -7.098 -44.973 1.00 19.74 103 SER E CA 1
ATOM 10490 C C . SER E 1 103 ? 9.444 -7.386 -43.859 1.00 21.53 103 SER E C 1
ATOM 10491 O O . SER E 1 103 ? 9.208 -7.031 -42.703 1.00 23.78 103 SER E O 1
ATOM 10494 N N . GLU E 1 104 ? 10.551 -8.034 -44.213 1.00 26.46 104 GLU E N 1
ATOM 10495 C CA . GLU E 1 104 ? 11.666 -8.220 -43.290 1.00 29.13 104 GLU E CA 1
ATOM 10496 C C . GLU E 1 104 ? 12.271 -6.847 -43.016 1.00 28.34 104 GLU E C 1
ATOM 10497 O O . GLU E 1 104 ? 12.660 -6.146 -43.948 1.00 30.55 104 GLU E O 1
ATOM 10503 N N . TYR E 1 105 ? 12.328 -6.466 -41.740 1.00 25.24 105 TYR E N 1
ATOM 10504 C CA . TYR E 1 105 ? 12.788 -5.134 -41.311 1.00 24.16 105 TYR E CA 1
ATOM 10505 C C . TYR E 1 105 ? 11.806 -4.019 -41.686 1.00 21.72 105 TYR E C 1
ATOM 10506 O O . TYR E 1 105 ? 11.458 -3.845 -42.857 1.00 20.21 105 TYR E O 1
ATOM 10515 N N . ALA E 1 106 ? 11.367 -3.269 -40.678 1.00 20.94 106 ALA E N 1
ATOM 10516 C CA . ALA E 1 106 ? 10.439 -2.157 -40.876 1.00 20.41 106 ALA E CA 1
ATOM 10517 C C . ALA E 1 106 ? 10.760 -0.995 -39.942 1.00 21.18 106 ALA E C 1
ATOM 10518 O O . ALA E 1 106 ? 10.964 -1.191 -38.741 1.00 20.58 106 ALA E O 1
ATOM 10520 N N . SER E 1 107 ? 10.806 0.211 -40.502 1.00 20.78 107 SER E N 1
ATOM 10521 C CA . SER E 1 107 ? 11.084 1.414 -39.724 1.00 21.53 107 SER E CA 1
ATOM 10522 C C . SER E 1 107 ? 9.796 2.020 -39.172 1.00 20.99 107 SER E C 1
ATOM 10523 O O . SER E 1 107 ? 9.085 2.752 -39.868 1.00 21.51 107 SER E O 1
ATOM 10526 N N . VAL E 1 108 ? 9.506 1.696 -37.916 1.00 21.25 108 VAL E N 1
ATOM 10527 C CA . VAL E 1 108 ? 8.311 2.177 -37.229 1.00 21.49 108 VAL E CA 1
ATOM 10528 C C . VAL E 1 108 ? 8.708 2.956 -35.968 1.00 20.37 108 VAL E C 1
ATOM 10529 O O . VAL E 1 108 ? 9.448 2.438 -35.126 1.00 20.55 108 VAL E O 1
ATOM 10533 N N . PRO E 1 109 ? 8.235 4.200 -35.853 1.00 19.74 109 PRO E N 1
ATOM 10534 C CA . PRO E 1 109 ? 8.568 5.059 -34.711 1.00 19.86 109 PRO E CA 1
ATOM 10535 C C . PRO E 1 109 ? 8.159 4.474 -33.361 1.00 20.77 109 PRO E C 1
ATOM 10536 O O . PRO E 1 109 ? 7.179 3.731 -33.274 1.00 21.65 109 PRO E O 1
ATOM 10540 N N . GLY E 1 110 ? 8.918 4.823 -32.324 1.00 21.84 110 GLY E N 1
ATOM 10541 C CA . GLY E 1 110 ? 8.741 4.264 -30.984 1.00 21.62 110 GLY E CA 1
ATOM 10542 C C . GLY E 1 110 ? 7.437 4.601 -30.283 1.00 20.97 110 GLY E C 1
ATOM 10543 O O . GLY E 1 110 ? 7.063 3.942 -29.311 1.00 20.11 110 GLY E O 1
ATOM 10544 N N . ASP E 1 111 ? 6.743 5.623 -30.778 1.00 19.62 111 ASP E N 1
ATOM 10545 C CA . ASP E 1 111 ? 5.481 6.065 -30.184 1.00 20.23 111 ASP E CA 1
ATOM 10546 C C . ASP E 1 111 ? 4.298 5.162 -30.538 1.00 19.32 111 ASP E C 1
ATOM 10547 O O . ASP E 1 111 ? 3.208 5.317 -29.983 1.00 20.42 111 ASP E O 1
ATOM 10552 N N . TRP E 1 112 ? 4.516 4.226 -31.461 1.00 15.16 112 TRP E N 1
ATOM 10553 C CA . TRP E 1 112 ? 3.479 3.276 -31.866 1.00 13.61 112 TRP E CA 1
ATOM 10554 C C . TRP E 1 112 ? 3.795 1.848 -31.420 1.00 14.87 112 TRP E C 1
ATOM 10555 O O . TRP E 1 112 ? 2.931 0.968 -31.472 1.00 14.20 112 TRP E O 1
ATOM 10566 N N . LEU E 1 113 ? 5.032 1.628 -30.979 1.00 14.92 113 LEU E N 1
ATOM 10567 C CA . LEU E 1 113 ? 5.493 0.302 -30.573 1.00 15.08 113 LEU E CA 1
ATOM 10568 C C . LEU E 1 113 ? 4.957 -0.107 -29.204 1.00 15.91 113 LEU E C 1
ATOM 10569 O O . LEU E 1 113 ? 5.045 0.653 -28.237 1.00 15.75 113 LEU E O 1
ATOM 10574 N N . VAL E 1 114 ? 4.398 -1.313 -29.142 1.00 16.14 114 VAL E N 1
ATOM 10575 C CA . VAL E 1 114 ? 3.901 -1.885 -27.894 1.00 15.35 114 VAL E CA 1
ATOM 10576 C C . VAL E 1 114 ? 4.746 -3.109 -27.537 1.00 15.70 114 VAL E C 1
ATOM 10577 O O . VAL E 1 114 ? 4.823 -4.057 -28.323 1.00 17.50 114 VAL E O 1
ATOM 10581 N N . PRO E 1 115 ? 5.387 -3.083 -26.366 1.00 15.83 115 PRO E N 1
ATOM 10582 C CA . PRO E 1 115 ? 6.197 -4.211 -25.900 1.00 16.11 115 PRO E CA 1
ATOM 10583 C C . PRO E 1 115 ? 5.374 -5.493 -25.801 1.00 15.15 115 PRO E C 1
ATOM 10584 O O . PRO E 1 115 ? 4.257 -5.472 -25.275 1.00 15.77 115 PRO E O 1
ATOM 10588 N N . LEU E 1 116 ? 5.927 -6.589 -26.319 1.00 16.40 116 LEU E N 1
ATOM 10589 C CA . LEU E 1 116 ? 5.245 -7.881 -26.343 1.00 19.21 116 LEU E CA 1
ATOM 10590 C C . LEU E 1 116 ? 4.908 -8.361 -24.930 1.00 21.47 116 LEU E C 1
ATOM 10591 O O . LEU E 1 116 ? 5.799 -8.471 -24.083 1.00 22.29 116 LEU E O 1
ATOM 10596 N N . PRO E 1 117 ? 3.624 -8.626 -24.678 1.00 24.67 117 PRO E N 1
ATOM 10597 C CA . PRO E 1 117 ? 3.170 -9.134 -23.382 1.00 25.76 117 PRO E CA 1
ATOM 10598 C C . PRO E 1 117 ? 3.810 -10.477 -23.037 1.00 27.08 117 PRO E C 1
ATOM 10599 O O . PRO E 1 117 ? 4.138 -11.257 -23.935 1.00 27.48 117 PRO E O 1
ATOM 10603 N N . GLN E 1 118 ? 3.976 -10.733 -21.741 1.00 28.53 118 GLN E N 1
ATOM 10604 C CA . GLN E 1 118 ? 4.733 -11.890 -21.260 1.00 28.22 118 GLN E CA 1
ATOM 10605 C C . GLN E 1 118 ? 4.091 -13.240 -21.590 1.00 28.32 118 GLN E C 1
ATOM 10606 O O . GLN E 1 118 ? 4.798 -14.223 -21.824 1.00 28.71 118 GLN E O 1
ATOM 10612 N N . ASN E 1 119 ? 2.761 -13.283 -21.611 1.00 27.90 119 ASN E N 1
ATOM 10613 C CA . ASN E 1 119 ? 2.037 -14.509 -21.944 1.00 28.04 119 ASN E CA 1
ATOM 10614 C C . ASN E 1 119 ? 1.651 -14.575 -23.428 1.00 27.99 119 ASN E C 1
ATOM 10615 O O . ASN E 1 119 ? 0.659 -15.209 -23.802 1.00 28.35 119 ASN E O 1
ATOM 10620 N N . LEU E 1 120 ? 2.447 -13.912 -24.265 1.00 28.78 120 LEU E N 1
ATOM 10621 C CA . LEU E 1 120 ? 2.265 -13.935 -25.715 1.00 28.55 120 LEU E CA 1
ATOM 10622 C C . LEU E 1 120 ? 3.603 -14.017 -26.442 1.00 28.41 120 LEU E C 1
ATOM 10623 O O . LEU E 1 120 ? 4.588 -13.405 -26.021 1.00 28.46 120 LEU E O 1
ATOM 10628 N N . SER E 1 121 ? 3.627 -14.781 -27.531 1.00 25.04 121 SER E N 1
ATOM 10629 C CA . SER E 1 121 ? 4.797 -14.865 -28.400 1.00 23.14 121 SER E CA 1
ATOM 10630 C C . SER E 1 121 ? 4.592 -13.995 -29.640 1.00 23.29 121 SER E C 1
ATOM 10631 O O . SER E 1 121 ? 3.514 -13.426 -29.835 1.00 23.28 121 SER E O 1
ATOM 10634 N N . LEU E 1 122 ? 5.629 -13.894 -30.470 1.00 22.06 122 LEU E N 1
ATOM 10635 C CA . LEU E 1 122 ? 5.570 -13.117 -31.712 1.00 21.56 122 LEU E CA 1
ATOM 10636 C C . LEU E 1 122 ? 4.582 -13.722 -32.710 1.00 23.02 122 LEU E C 1
ATOM 10637 O O . LEU E 1 122 ? 3.981 -13.004 -33.513 1.00 23.69 122 LEU E O 1
ATOM 10642 N N . LYS E 1 123 ? 4.429 -15.043 -32.649 1.00 24.31 123 LYS E N 1
ATOM 10643 C CA . LYS E 1 123 ? 3.455 -15.768 -33.459 1.00 23.99 123 LYS E CA 1
ATOM 10644 C C . LYS E 1 123 ? 2.034 -15.513 -32.954 1.00 22.62 123 LYS E C 1
ATOM 10645 O O . LYS E 1 123 ? 1.137 -15.209 -33.743 1.00 22.23 123 LYS E O 1
ATOM 10651 N N . GLU E 1 124 ? 1.848 -15.631 -31.638 1.00 20.94 124 GLU E N 1
ATOM 10652 C CA . GLU E 1 124 ? 0.543 -15.446 -30.993 1.00 22.74 124 GLU E CA 1
ATOM 10653 C C . GLU E 1 124 ? 0.002 -14.023 -31.134 1.00 21.90 124 GLU E C 1
ATOM 10654 O O . GLU E 1 124 ? -1.210 -13.826 -31.246 1.00 23.09 124 GLU E O 1
ATOM 10660 N N . ALA E 1 125 ? 0.905 -13.044 -31.125 1.00 23.08 125 ALA E N 1
ATOM 10661 C CA . ALA E 1 125 ? 0.543 -11.639 -31.316 1.00 21.86 125 ALA E CA 1
ATOM 10662 C C . ALA E 1 125 ? 0.057 -11.372 -32.739 1.00 21.90 125 ALA E C 1
ATOM 10663 O O . ALA E 1 125 ? -0.712 -10.436 -32.974 1.00 23.60 125 ALA E O 1
ATOM 10673 N N . VAL E 1 127 ? -1.424 -13.907 -34.600 1.00 18.36 127 VAL E N 1
ATOM 10674 C CA . VAL E 1 127 ? -2.674 -14.664 -34.701 1.00 18.29 127 VAL E CA 1
ATOM 10675 C C . VAL E 1 127 ? -3.847 -13.701 -34.508 1.00 18.78 127 VAL E C 1
ATOM 10676 O O . VAL E 1 127 ? -4.869 -13.801 -35.193 1.00 19.05 127 VAL E O 1
ATOM 10680 N N . TYR E 1 128 ? -3.677 -12.761 -33.579 1.00 17.44 128 TYR E N 1
ATOM 10681 C CA . TYR E 1 128 ? -4.634 -11.682 -33.370 1.00 16.14 128 TYR E CA 1
ATOM 10682 C C . TYR E 1 128 ? -4.552 -10.655 -34.498 1.00 15.07 128 TYR E C 1
ATOM 10683 O O . TYR E 1 128 ? -5.476 -10.535 -35.306 1.00 15.94 128 TYR E O 1
ATOM 10692 N N . GLY E 1 129 ? -3.438 -9.924 -34.546 1.00 13.49 129 GLY E N 1
ATOM 10693 C CA . GLY E 1 129 ? -3.240 -8.842 -35.510 1.00 14.64 129 GLY E CA 1
ATOM 10694 C C . GLY E 1 129 ? -4.119 -7.643 -35.211 1.00 17.06 129 GLY E C 1
ATOM 10695 O O . GLY E 1 129 ? -4.374 -7.327 -34.046 1.00 17.79 129 GLY E O 1
ATOM 10696 N N . THR E 1 130 ? -4.575 -6.971 -36.266 1.00 20.10 130 THR E N 1
ATOM 10697 C CA . THR E 1 130 ? -5.532 -5.873 -36.132 1.00 20.23 130 THR E CA 1
ATOM 10698 C C . THR E 1 130 ? -6.917 -6.429 -35.805 1.00 20.61 130 THR E C 1
ATOM 10699 O O . THR E 1 130 ? -7.620 -5.889 -34.952 1.00 21.78 130 THR E O 1
ATOM 10703 N N . ALA E 1 131 ? -7.287 -7.518 -36.481 1.00 16.48 131 ALA E N 1
ATOM 10704 C CA . ALA E 1 131 ? -8.580 -8.179 -36.287 1.00 14.21 131 ALA E CA 1
ATOM 10705 C C . ALA E 1 131 ? -8.785 -8.668 -34.852 1.00 13.15 131 ALA E C 1
ATOM 10706 O O . ALA E 1 131 ? -9.902 -8.626 -34.331 1.00 13.04 131 ALA E O 1
ATOM 10708 N N . GLY E 1 132 ? -7.705 -9.129 -34.225 1.00 11.78 132 GLY E N 1
ATOM 10709 C CA . GLY E 1 132 ? -7.732 -9.546 -32.825 1.00 11.12 132 GLY E CA 1
ATOM 10710 C C . GLY E 1 132 ? -7.796 -8.364 -31.877 1.00 12.27 132 GLY E C 1
ATOM 10711 O O . GLY E 1 132 ? -8.506 -8.406 -30.871 1.00 12.26 132 GLY E O 1
ATOM 10712 N N . PHE E 1 133 ? -7.051 -7.310 -32.205 1.00 16.38 133 PHE E N 1
ATOM 10713 C CA . PHE E 1 133 ? -7.040 -6.077 -31.419 1.00 18.20 133 PHE E CA 1
ATOM 10714 C C . PHE E 1 133 ? -8.383 -5.351 -31.493 1.00 19.32 133 PHE E C 1
ATOM 10715 O O . PHE E 1 133 ? -8.841 -4.784 -30.500 1.00 21.84 133 PHE E O 1
ATOM 10723 N N . THR E 1 134 ? -9.000 -5.376 -32.674 1.00 18.05 134 THR E N 1
ATOM 10724 C CA . THR E 1 134 ? -10.308 -4.762 -32.899 1.00 16.83 134 THR E CA 1
ATOM 10725 C C . THR E 1 134 ? -11.398 -5.497 -32.116 1.00 17.55 134 THR E C 1
ATOM 10726 O O . THR E 1 134 ? -12.314 -4.872 -31.579 1.00 16.55 134 THR E O 1
ATOM 10730 N N . ALA E 1 135 ? -11.281 -6.823 -32.054 1.00 17.31 135 ALA E N 1
ATOM 10731 C CA . ALA E 1 135 ? -12.212 -7.662 -31.302 1.00 16.99 135 ALA E CA 1
ATOM 10732 C C . ALA E 1 135 ? -12.054 -7.474 -29.794 1.00 15.52 135 ALA E C 1
ATOM 10733 O O . ALA E 1 135 ? -13.036 -7.521 -29.052 1.00 13.91 135 ALA E O 1
ATOM 10735 N N . ALA E 1 136 ? -10.815 -7.257 -29.354 1.00 11.54 136 ALA E N 1
ATOM 10736 C CA . ALA E 1 136 ? -10.510 -7.048 -27.940 1.00 9.62 136 ALA E CA 1
ATOM 10737 C C . ALA E 1 136 ? -10.901 -5.651 -27.470 1.00 8.62 136 ALA E C 1
ATOM 10738 O O . ALA E 1 136 ? -11.412 -5.489 -26.360 1.00 8.31 136 ALA E O 1
ATOM 10740 N N . LEU E 1 137 ? -10.654 -4.652 -28.317 1.00 8.66 137 LEU E N 1
ATOM 10741 C CA . LEU E 1 137 ? -11.035 -3.268 -28.036 1.00 8.51 137 LEU E CA 1
ATOM 10742 C C . LEU E 1 137 ? -12.555 -3.119 -27.999 1.00 9.96 137 LEU E C 1
ATOM 10743 O O . LEU E 1 137 ? -13.082 -2.269 -27.280 1.00 12.48 137 LEU E O 1
ATOM 10748 N N . SER E 1 138 ? -13.246 -3.953 -28.776 1.00 10.94 138 SER E N 1
ATOM 10749 C CA . SER E 1 138 ? -14.706 -4.010 -28.769 1.00 11.83 138 SER E CA 1
ATOM 10750 C C . SER E 1 138 ? -15.228 -4.421 -27.394 1.00 12.85 138 SER E C 1
ATOM 10751 O O . SER E 1 138 ? -15.999 -3.685 -26.778 1.00 15.27 138 SER E O 1
ATOM 10754 N N . VAL E 1 139 ? -14.783 -5.583 -26.916 1.00 13.95 139 VAL E N 1
ATOM 10755 C CA . VAL E 1 139 ? -15.166 -6.107 -25.600 1.00 13.58 139 VAL E CA 1
ATOM 10756 C C . VAL E 1 139 ? -14.759 -5.146 -24.478 1.00 14.73 139 VAL E C 1
ATOM 10757 O O . VAL E 1 139 ? -15.514 -4.942 -23.524 1.00 17.35 139 VAL E O 1
ATOM 10761 N N . HIS E 1 140 ? -13.573 -4.554 -24.612 1.00 12.97 140 HIS E N 1
ATOM 10762 C CA . HIS E 1 140 ? -13.051 -3.592 -23.640 1.00 13.27 140 HIS E CA 1
ATOM 10763 C C . HIS E 1 140 ? -13.924 -2.340 -23.538 1.00 12.19 140 HIS E C 1
ATOM 10764 O O . HIS E 1 140 ? -14.146 -1.824 -22.441 1.00 10.61 140 HIS E O 1
ATOM 10771 N N . ARG E 1 141 ? -14.414 -1.862 -24.681 1.00 8.49 141 ARG E N 1
ATOM 10772 C CA . ARG E 1 141 ? -15.307 -0.703 -24.721 1.00 7.54 141 ARG E CA 1
ATOM 10773 C C . ARG E 1 141 ? -16.715 -1.045 -24.237 1.00 8.69 141 ARG E C 1
ATOM 10774 O O . ARG E 1 141 ? -17.365 -0.226 -23.582 1.00 6.84 141 ARG E O 1
ATOM 10782 N N . LEU E 1 142 ? -17.175 -2.253 -24.562 1.00 11.66 142 LEU E N 1
ATOM 10783 C CA . LEU E 1 142 ? -18.499 -2.725 -24.155 1.00 12.70 142 LEU E CA 1
ATOM 10784 C C . LEU E 1 142 ? -18.596 -2.900 -22.638 1.00 13.58 142 LEU E C 1
ATOM 10785 O O . LEU E 1 142 ? -19.597 -2.517 -22.029 1.00 11.96 142 LEU E O 1
ATOM 10790 N N . GLU E 1 143 ? -17.548 -3.471 -22.042 1.00 15.31 143 GLU E N 1
ATOM 10791 C CA . GLU E 1 143 ? -17.493 -3.715 -20.595 1.00 15.24 143 GLU E CA 1
ATOM 10792 C C . GLU E 1 143 ? -17.417 -2.432 -19.769 1.00 16.50 143 GLU E C 1
ATOM 10793 O O . GLU E 1 143 ? -17.753 -2.430 -18.582 1.00 19.38 143 GLU E O 1
ATOM 10799 N N . GLN E 1 144 ? -16.974 -1.348 -20.404 1.00 14.07 144 GLN E N 1
ATOM 10800 C CA . GLN E 1 144 ? -16.975 -0.021 -19.790 1.00 13.64 144 GLN E CA 1
ATOM 10801 C C . GLN E 1 144 ? -18.393 0.540 -19.680 1.00 13.51 144 GLN E C 1
ATOM 10802 O O . GLN E 1 144 ? -18.659 1.414 -18.852 1.00 15.89 144 GLN E O 1
ATOM 10808 N N . ASN E 1 145 ? -19.293 0.028 -20.518 1.00 13.33 145 ASN E N 1
ATOM 10809 C CA . ASN E 1 145 ? -20.675 0.503 -20.570 1.00 11.80 145 ASN E CA 1
ATOM 10810 C C . ASN E 1 145 ? -21.696 -0.464 -19.957 1.00 10.75 145 ASN E C 1
ATOM 10811 O O . ASN E 1 145 ? -22.904 -0.319 -20.164 1.00 10.14 145 ASN E O 1
ATOM 10816 N N . GLY E 1 146 ? -21.201 -1.443 -19.202 1.00 9.77 146 GLY E N 1
ATOM 10817 C CA . GLY E 1 146 ? -22.061 -2.342 -18.434 1.00 8.35 146 GLY E CA 1
ATOM 10818 C C . GLY E 1 146 ? -22.239 -3.745 -18.988 1.00 8.82 146 GLY E C 1
ATOM 10819 O O . GLY E 1 146 ? -23.214 -4.422 -18.655 1.00 8.43 146 GLY E O 1
ATOM 10820 N N . LEU E 1 147 ? -21.304 -4.185 -19.829 1.00 9.81 147 LEU E N 1
ATOM 10821 C CA . LEU E 1 147 ? -21.345 -5.541 -20.372 1.00 14.16 147 LEU E CA 1
ATOM 10822 C C . LEU E 1 147 ? -20.841 -6.525 -19.320 1.00 17.26 147 LEU E C 1
ATOM 10823 O O . LEU E 1 147 ? -19.704 -6.419 -18.851 1.00 20.14 147 LEU E O 1
ATOM 10828 N N . SER E 1 148 ? -21.698 -7.472 -18.952 1.00 23.51 148 SER E N 1
ATOM 10829 C CA . SER E 1 148 ? -21.371 -8.473 -17.941 1.00 27.48 148 SER E CA 1
ATOM 10830 C C . SER E 1 148 ? -21.841 -9.859 -18.382 1.00 28.05 148 SER E C 1
ATOM 10831 O O . SER E 1 148 ? -22.920 -9.988 -18.966 1.00 26.96 148 SER E O 1
ATOM 10834 N N . PRO E 1 149 ? -21.038 -10.892 -18.109 1.00 30.92 149 PRO E N 1
ATOM 10835 C CA . PRO E 1 149 ? -21.370 -12.261 -18.514 1.00 32.50 149 PRO E CA 1
ATOM 10836 C C . PRO E 1 149 ? -22.489 -12.897 -17.682 1.00 32.20 149 PRO E C 1
ATOM 10837 O O . PRO E 1 149 ? -22.462 -14.103 -17.433 1.00 35.80 149 PRO E O 1
ATOM 10841 N N . GLU E 1 150 ? -23.467 -12.092 -17.271 1.00 25.97 150 GLU E N 1
ATOM 10842 C CA . GLU E 1 150 ? -24.600 -12.574 -16.474 1.00 22.44 150 GLU E CA 1
ATOM 10843 C C . GLU E 1 150 ? -25.899 -11.806 -16.740 1.00 19.71 150 GLU E C 1
ATOM 10844 O O . GLU E 1 150 ? -26.965 -12.192 -16.254 1.00 19.45 150 GLU E O 1
ATOM 10850 N N . LYS E 1 151 ? -25.803 -10.728 -17.516 1.00 17.88 151 LYS E N 1
ATOM 10851 C CA . LYS E 1 151 ? -26.969 -9.919 -17.873 1.00 16.81 151 LYS E CA 1
ATOM 10852 C C . LYS E 1 151 ? -27.537 -10.290 -19.249 1.00 14.55 151 LYS E C 1
ATOM 10853 O O . LYS E 1 151 ? -28.356 -9.557 -19.807 1.00 12.77 151 LYS E O 1
ATOM 10859 N N . GLY E 1 152 ? -27.101 -11.430 -19.784 1.00 11.23 152 GLY E N 1
ATOM 10860 C CA . GLY E 1 152 ? -27.600 -11.930 -21.066 1.00 9.65 152 GLY E CA 1
ATOM 10861 C C . GLY E 1 152 ? -26.521 -12.415 -22.018 1.00 9.54 152 GLY E C 1
ATOM 10862 O O . GLY E 1 152 ? -25.328 -12.344 -21.713 1.00 10.09 152 GLY E O 1
ATOM 10863 N N . SER E 1 153 ? -26.953 -12.910 -23.176 1.00 13.49 153 SER E N 1
ATOM 10864 C CA . SER E 1 153 ? -26.049 -13.420 -24.206 1.00 15.10 153 SER E CA 1
ATOM 10865 C C . SER E 1 153 ? -25.621 -12.318 -25.175 1.00 13.99 153 SER E C 1
ATOM 10866 O O . SER E 1 153 ? -26.369 -11.370 -25.417 1.00 13.11 153 SER E O 1
ATOM 10869 N N . VAL E 1 154 ? -24.417 -12.455 -25.726 1.00 12.18 154 VAL E N 1
ATOM 10870 C CA . VAL E 1 154 ? -23.864 -11.463 -26.650 1.00 11.93 154 VAL E CA 1
ATOM 10871 C C . VAL E 1 154 ? -23.807 -12.010 -28.076 1.00 13.18 154 VAL E C 1
ATOM 10872 O O . VAL E 1 154 ? -23.285 -13.103 -28.313 1.00 15.18 154 VAL E O 1
ATOM 10876 N N . LEU E 1 155 ? -24.353 -11.241 -29.016 1.00 14.43 155 LEU E N 1
ATOM 10877 C CA . LEU E 1 155 ? -24.356 -11.614 -30.426 1.00 14.73 155 LEU E CA 1
ATOM 10878 C C . LEU E 1 155 ? -23.069 -11.151 -31.105 1.00 14.08 155 LEU E C 1
ATOM 10879 O O . LEU E 1 155 ? -22.614 -10.026 -30.894 1.00 14.89 155 LEU E O 1
ATOM 10884 N N . VAL E 1 156 ? -22.486 -12.033 -31.912 1.00 10.56 156 VAL E N 1
ATOM 10885 C CA . VAL E 1 156 ? -21.334 -11.688 -32.739 1.00 8.29 156 VAL E CA 1
ATOM 10886 C C . VAL E 1 156 ? -21.692 -11.903 -34.211 1.00 8.59 156 VAL E C 1
ATOM 10887 O O . VAL E 1 156 ? -21.586 -13.015 -34.738 1.00 11.87 156 VAL E O 1
ATOM 10891 N N . THR E 1 157 ? -22.137 -10.828 -34.858 1.00 8.32 157 THR E N 1
ATOM 10892 C CA . THR E 1 157 ? -22.484 -10.854 -36.278 1.00 9.51 157 THR E CA 1
ATOM 10893 C C . THR E 1 157 ? -21.221 -10.851 -37.133 1.00 11.09 157 THR E C 1
ATOM 10894 O O . THR E 1 157 ? -20.172 -10.374 -36.699 1.00 11.51 157 THR E O 1
ATOM 10898 N N . GLY E 1 158 ? -21.331 -11.390 -38.345 1.00 12.15 158 GLY E N 1
ATOM 10899 C CA . GLY E 1 158 ? -20.197 -11.480 -39.261 1.00 13.70 158 GLY E CA 1
ATOM 10900 C C . GLY E 1 158 ? -19.104 -12.404 -38.760 1.00 16.47 158 GLY E C 1
ATOM 10901 O O . GLY E 1 158 ? -17.918 -12.159 -38.994 1.00 16.51 158 GLY E O 1
ATOM 10902 N N . ALA E 1 159 ? -19.512 -13.463 -38.061 1.00 22.96 159 ALA E N 1
ATOM 10903 C CA . ALA E 1 159 ? -18.594 -14.489 -37.573 1.00 28.00 159 ALA E CA 1
ATOM 10904 C C . ALA E 1 159 ? -17.990 -15.250 -38.750 1.00 29.88 159 ALA E C 1
ATOM 10905 O O . ALA E 1 159 ? -18.565 -15.262 -39.842 1.00 32.82 159 ALA E O 1
ATOM 10907 N N . THR E 1 160 ? -16.837 -15.880 -38.517 1.00 28.73 160 THR E N 1
ATOM 10908 C CA . THR E 1 160 ? -16.035 -16.539 -39.562 1.00 27.68 160 THR E CA 1
ATOM 10909 C C . THR E 1 160 ? -15.007 -15.567 -40.157 1.00 25.86 160 THR E C 1
ATOM 10910 O O . THR E 1 160 ? -13.936 -15.983 -40.606 1.00 25.68 160 THR E O 1
ATOM 10914 N N . GLY E 1 161 ? -15.335 -14.276 -40.139 1.00 21.92 161 GLY E N 1
ATOM 10915 C CA . GLY E 1 161 ? -14.443 -13.232 -40.642 1.00 21.51 161 GLY E CA 1
ATOM 10916 C C . GLY E 1 161 ? -13.287 -12.914 -39.709 1.00 21.74 161 GLY E C 1
ATOM 10917 O O . GLY E 1 161 ? -12.906 -13.735 -38.871 1.00 22.99 161 GLY E O 1
ATOM 10918 N N . GLY E 1 162 ? -12.730 -11.715 -39.861 1.00 23.40 162 GLY E N 1
ATOM 10919 C CA . GLY E 1 162 ? -11.579 -11.280 -39.072 1.00 23.93 162 GLY E CA 1
ATOM 10920 C C . GLY E 1 162 ? -11.915 -10.993 -37.621 1.00 23.79 162 GLY E C 1
ATOM 10921 O O . GLY E 1 162 ? -11.483 -11.716 -36.722 1.00 23.37 162 GLY E O 1
ATOM 10922 N N . VAL E 1 163 ? -12.689 -9.932 -37.402 1.00 21.40 163 VAL E N 1
ATOM 10923 C CA . VAL E 1 163 ? -13.079 -9.499 -36.058 1.00 17.82 163 VAL E CA 1
ATOM 10924 C C . VAL E 1 163 ? -14.031 -10.503 -35.401 1.00 17.57 163 VAL E C 1
ATOM 10925 O O . VAL E 1 163 ? -13.855 -10.856 -34.233 1.00 16.78 163 VAL E O 1
ATOM 10929 N N . GLY E 1 164 ? -15.019 -10.964 -36.167 1.00 17.01 164 GLY E N 1
ATOM 10930 C CA . GLY E 1 164 ? -16.060 -11.867 -35.673 1.00 15.31 164 GLY E CA 1
ATOM 10931 C C . GLY E 1 164 ? -15.565 -13.159 -35.048 1.00 14.20 164 GLY E C 1
ATOM 10932 O O . GLY E 1 164 ? -15.947 -13.495 -33.926 1.00 14.31 164 GLY E O 1
ATOM 10933 N N . GLY E 1 165 ? -14.712 -13.878 -35.776 1.00 12.95 165 GLY E N 1
ATOM 10934 C CA . GLY E 1 165 ? -14.179 -15.167 -35.326 1.00 12.39 165 GLY E CA 1
ATOM 10935 C C . GLY E 1 165 ? -13.380 -15.105 -34.035 1.00 13.18 165 GLY E C 1
ATOM 10936 O O . GLY E 1 165 ? -13.481 -15.999 -33.192 1.00 13.98 165 GLY E O 1
ATOM 10937 N N . ILE E 1 166 ? -12.588 -14.046 -33.886 1.00 13.21 166 ILE E N 1
ATOM 10938 C CA . ILE E 1 166 ? -11.759 -13.845 -32.696 1.00 13.45 166 ILE E CA 1
ATOM 10939 C C . ILE E 1 166 ? -12.594 -13.338 -31.514 1.00 14.57 166 ILE E C 1
ATOM 10940 O O . ILE E 1 166 ? -12.344 -13.715 -30.366 1.00 16.87 166 ILE E O 1
ATOM 10945 N N . ALA E 1 167 ? -13.588 -12.498 -31.805 1.00 16.52 167 ALA E N 1
ATOM 10946 C CA . ALA E 1 167 ? -14.499 -11.969 -30.785 1.00 18.12 167 ALA E CA 1
ATOM 10947 C C . ALA E 1 167 ? -15.332 -13.068 -30.126 1.00 19.78 167 ALA E C 1
ATOM 10948 O O . ALA E 1 167 ? -15.665 -12.974 -28.943 1.00 21.41 167 ALA E O 1
ATOM 10950 N N . VAL E 1 168 ? -15.663 -14.099 -30.902 1.00 21.73 168 VAL E N 1
ATOM 10951 C CA . VAL E 1 168 ? -16.380 -15.273 -30.403 1.00 19.03 168 VAL E CA 1
ATOM 10952 C C . VAL E 1 168 ? -15.564 -15.995 -29.327 1.00 19.06 168 VAL E C 1
ATOM 10953 O O . VAL E 1 168 ? -16.088 -16.331 -28.262 1.00 17.14 168 VAL E O 1
ATOM 10957 N N . SER E 1 169 ? -14.280 -16.210 -29.610 1.00 16.26 169 SER E N 1
ATOM 10958 C CA . SER E 1 169 ? -13.375 -16.911 -28.698 1.00 16.88 169 SER E CA 1
ATOM 10959 C C . SER E 1 169 ? -13.003 -16.075 -27.472 1.00 18.00 169 SER E C 1
ATOM 10960 O O . SER E 1 169 ? -12.765 -16.621 -26.393 1.00 18.66 169 SER E O 1
ATOM 10971 N N . LEU E 1 171 ? -14.946 -13.579 -26.006 1.00 17.24 171 LEU E N 1
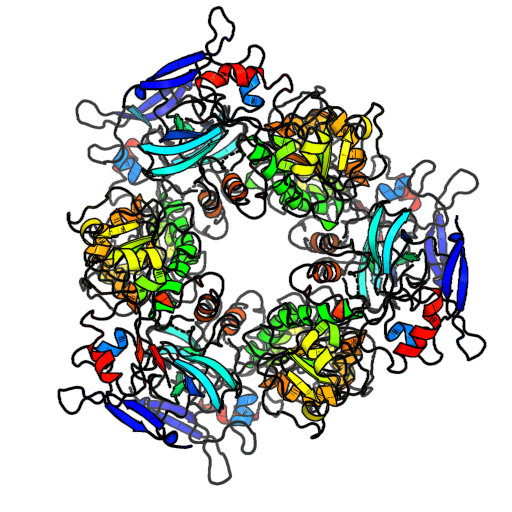ATOM 10972 C CA . LEU E 1 171 ? -16.108 -13.476 -25.124 1.00 15.91 171 LEU E CA 1
ATOM 10973 C C . LEU E 1 171 ? -16.404 -14.808 -24.431 1.00 15.41 171 LEU E C 1
ATOM 10974 O O . LEU E 1 171 ? -16.886 -14.828 -23.297 1.00 16.72 171 LEU E O 1
ATOM 10979 N N . ASN E 1 172 ? -16.105 -15.910 -25.119 1.00 15.88 172 ASN E N 1
ATOM 10980 C CA . ASN E 1 172 ? -16.266 -17.257 -24.564 1.00 16.33 172 ASN E CA 1
ATOM 10981 C C . ASN E 1 172 ? -15.300 -17.530 -23.412 1.00 16.73 172 ASN E C 1
ATOM 10982 O O . ASN E 1 172 ? -15.685 -18.118 -22.398 1.00 18.57 172 ASN E O 1
ATOM 10987 N N . LYS E 1 173 ? -14.050 -17.103 -23.584 1.00 15.45 173 LYS E N 1
ATOM 10988 C CA . LYS E 1 173 ? -13.025 -17.213 -22.546 1.00 16.23 173 LYS E CA 1
ATOM 10989 C C . LYS E 1 173 ? -13.370 -16.337 -21.340 1.00 17.17 173 LYS E C 1
ATOM 10990 O O . LYS E 1 173 ? -13.161 -16.737 -20.192 1.00 17.64 173 LYS E O 1
ATOM 10996 N N . ARG E 1 174 ? -13.905 -15.149 -21.618 1.00 20.09 174 ARG E N 1
ATOM 10997 C CA . ARG E 1 174 ? -14.326 -14.207 -20.582 1.00 20.43 174 ARG E CA 1
ATOM 10998 C C . ARG E 1 174 ? -15.477 -14.766 -19.739 1.00 20.21 174 ARG E C 1
ATOM 10999 O O . ARG E 1 174 ? -15.541 -14.528 -18.531 1.00 18.97 174 ARG E O 1
ATOM 11007 N N . GLY E 1 175 ? -16.375 -15.513 -20.381 1.00 19.17 175 GLY E N 1
ATOM 11008 C CA . GLY E 1 175 ? -17.470 -16.184 -19.682 1.00 17.99 175 GLY E CA 1
ATOM 11009 C C . GLY E 1 175 ? -18.848 -15.954 -20.276 1.00 17.60 175 GLY E C 1
ATOM 11010 O O . GLY E 1 175 ? -19.847 -16.422 -19.729 1.00 17.06 175 GLY E O 1
ATOM 11011 N N . TYR E 1 176 ? -18.900 -15.238 -21.396 1.00 18.96 176 TYR E N 1
ATOM 11012 C CA . TYR E 1 176 ? -20.161 -14.917 -22.061 1.00 19.48 176 TYR E CA 1
ATOM 11013 C C . TYR E 1 176 ? -20.723 -16.103 -22.837 1.00 20.13 176 TYR E C 1
ATOM 11014 O O . TYR E 1 176 ? -19.970 -16.905 -23.395 1.00 20.95 176 TYR E O 1
ATOM 11023 N N . ASP E 1 177 ? -22.051 -16.207 -22.863 1.00 18.59 177 ASP E N 1
ATOM 11024 C CA . ASP E 1 177 ? -22.737 -17.133 -23.757 1.00 19.42 177 ASP E CA 1
ATOM 11025 C C . ASP E 1 177 ? -22.770 -16.497 -25.144 1.00 16.07 177 ASP E C 1
ATOM 11026 O O . ASP E 1 177 ? -23.535 -15.562 -25.395 1.00 17.01 177 ASP E O 1
ATOM 11031 N N . VAL E 1 178 ? -21.925 -17.007 -26.036 1.00 13.21 178 VAL E N 1
ATOM 11032 C CA . VAL E 1 178 ? -21.672 -16.365 -27.326 1.00 11.31 178 VAL E CA 1
ATOM 11033 C C . VAL E 1 178 ? -22.589 -16.874 -28.438 1.00 13.36 178 VAL E C 1
ATOM 11034 O O . VAL E 1 178 ? -22.485 -18.024 -28.864 1.00 12.15 178 VAL E O 1
ATOM 11038 N N . VAL E 1 179 ? -23.482 -16.003 -28.900 1.00 18.28 179 VAL E N 1
ATOM 11039 C CA . VAL E 1 179 ? -24.316 -16.288 -30.064 1.00 20.61 179 VAL E CA 1
ATOM 11040 C C . VAL E 1 179 ? -23.613 -15.726 -31.300 1.00 21.97 179 VAL E C 1
ATOM 11041 O O . VAL E 1 179 ? -23.237 -14.554 -31.328 1.00 25.55 179 VAL E O 1
ATOM 11045 N N . ALA E 1 180 ? -23.422 -16.573 -32.308 1.00 18.21 180 ALA E N 1
ATOM 11046 C CA . ALA E 1 180 ? -22.716 -16.178 -33.525 1.00 18.14 180 ALA E CA 1
ATOM 11047 C C . ALA E 1 180 ? -23.636 -16.149 -34.741 1.00 19.99 180 ALA E C 1
ATOM 11048 O O . ALA E 1 180 ? -24.433 -17.067 -34.951 1.00 20.78 180 ALA E O 1
ATOM 11050 N N . SER E 1 181 ? -23.515 -15.088 -35.536 1.00 23.38 181 SER E N 1
ATOM 11051 C CA . SER E 1 181 ? -24.307 -14.931 -36.754 1.00 24.33 181 SER E CA 1
ATOM 11052 C C . SER E 1 181 ? -23.424 -14.982 -37.997 1.00 24.72 181 SER E C 1
ATOM 11053 O O . SER E 1 181 ? -22.413 -14.280 -38.083 1.00 26.72 181 SER E O 1
ATOM 11056 N N . THR E 1 182 ? -23.817 -15.821 -38.954 1.00 22.40 182 THR E N 1
ATOM 11057 C CA . THR E 1 182 ? -23.095 -15.966 -40.218 1.00 21.67 182 THR E CA 1
ATOM 11058 C C . THR E 1 182 ? -24.038 -16.292 -41.379 1.00 23.12 182 THR E C 1
ATOM 11059 O O . THR E 1 182 ? -25.105 -16.877 -41.180 1.00 24.47 182 THR E O 1
ATOM 11063 N N . GLY E 1 183 ? -23.633 -15.905 -42.586 1.00 26.82 183 GLY E N 1
ATOM 11064 C CA . GLY E 1 183 ? -24.391 -16.212 -43.796 1.00 28.83 183 GLY E CA 1
ATOM 11065 C C . GLY E 1 183 ? -23.939 -17.500 -44.459 1.00 30.58 183 GLY E C 1
ATOM 11066 O O . GLY E 1 183 ? -24.439 -17.867 -45.525 1.00 30.76 183 GLY E O 1
ATOM 11067 N N . ASN E 1 184 ? -22.990 -18.183 -43.822 1.00 32.54 184 ASN E N 1
ATOM 11068 C CA . ASN E 1 184 ? -22.445 -19.434 -44.338 1.00 37.27 184 ASN E CA 1
ATOM 11069 C C . ASN E 1 184 ? -22.843 -20.635 -43.484 1.00 39.84 184 ASN E C 1
ATOM 11070 O O . ASN E 1 184 ? -22.439 -20.746 -42.323 1.00 39.73 184 ASN E O 1
ATOM 11075 N N . ARG E 1 185 ? -23.643 -21.524 -44.067 1.00 46.56 185 ARG E N 1
ATOM 11076 C CA . ARG E 1 185 ? -24.008 -22.785 -43.423 1.00 51.37 185 ARG E CA 1
ATOM 11077 C C . ARG E 1 185 ? -22.835 -23.763 -43.482 1.00 52.32 185 ARG E C 1
ATOM 11078 O O . ARG E 1 185 ? -21.894 -23.563 -44.256 1.00 53.63 185 ARG E O 1
ATOM 11086 N N . GLU E 1 186 ? -22.899 -24.811 -42.658 1.00 53.36 186 GLU E N 1
ATOM 11087 C CA . GLU E 1 186 ? -21.810 -25.792 -42.498 1.00 53.85 186 GLU E CA 1
ATOM 11088 C C . GLU E 1 186 ? -20.615 -25.241 -41.712 1.00 50.67 186 GLU E C 1
ATOM 11089 O O . GLU E 1 186 ? -19.709 -25.993 -41.340 1.00 51.21 186 GLU E O 1
ATOM 11095 N N . ALA E 1 187 ? -20.624 -23.934 -41.459 1.00 43.31 187 ALA E N 1
ATOM 11096 C CA . ALA E 1 187 ? -19.603 -23.282 -40.643 1.00 37.15 187 ALA E CA 1
ATOM 11097 C C . ALA E 1 187 ? -20.013 -23.247 -39.169 1.00 34.94 187 ALA E C 1
ATOM 11098 O O . ALA E 1 187 ? -19.280 -22.727 -38.325 1.00 33.89 187 ALA E O 1
ATOM 11100 N N . ALA E 1 188 ? -21.184 -23.813 -38.875 1.00 33.60 188 ALA E N 1
ATOM 11101 C CA . ALA E 1 188 ? -21.737 -23.849 -37.519 1.00 33.10 188 ALA E CA 1
ATOM 11102 C C . ALA E 1 188 ? -20.884 -24.671 -36.553 1.00 32.64 188 ALA E C 1
ATOM 11103 O O . ALA E 1 188 ? -20.721 -24.293 -35.391 1.00 32.85 188 ALA E O 1
ATOM 11105 N N . ASP E 1 189 ? -20.346 -25.788 -37.040 1.00 33.15 189 ASP E N 1
ATOM 11106 C CA . ASP E 1 189 ? -19.463 -26.647 -36.246 1.00 33.93 189 ASP E CA 1
ATOM 11107 C C . ASP E 1 189 ? -18.115 -25.981 -35.975 1.00 31.80 189 ASP E C 1
ATOM 11108 O O . ASP E 1 189 ? -17.477 -26.248 -34.954 1.00 30.90 189 ASP E O 1
ATOM 11113 N N . TYR E 1 190 ? -17.692 -25.118 -36.898 1.00 30.41 190 TYR E N 1
ATOM 11114 C CA . TYR E 1 190 ? -16.454 -24.353 -36.759 1.00 30.50 190 TYR E CA 1
ATOM 11115 C C . TYR E 1 190 ? -16.584 -23.248 -35.709 1.00 28.32 190 TYR E C 1
ATOM 11116 O O . TYR E 1 190 ? -15.642 -22.987 -34.958 1.00 27.30 190 TYR E O 1
ATOM 11125 N N . LEU E 1 191 ? -17.750 -22.605 -35.665 1.00 24.22 191 LEU E N 1
ATOM 11126 C CA . LEU E 1 191 ? -18.007 -21.524 -34.712 1.00 22.05 191 LEU E CA 1
ATOM 11127 C C . LEU E 1 191 ? -18.171 -22.043 -33.285 1.00 23.11 191 LEU E C 1
ATOM 11128 O O . LEU E 1 191 ? -17.748 -21.389 -32.330 1.00 23.72 191 LEU E O 1
ATOM 11133 N N . LYS E 1 192 ? -18.779 -23.222 -33.154 1.00 25.03 192 LYS E N 1
ATOM 11134 C CA . LYS E 1 192 ? -18.903 -23.908 -31.866 1.00 28.66 192 LYS E CA 1
ATOM 11135 C C . LYS E 1 192 ? -17.537 -24.360 -31.351 1.00 31.24 192 LYS E C 1
ATOM 11136 O O . LYS E 1 192 ? -17.320 -24.455 -30.141 1.00 30.93 192 LYS E O 1
ATOM 11142 N N . GLN E 1 193 ? -16.627 -24.638 -32.284 1.00 36.09 193 GLN E N 1
ATOM 11143 C CA . GLN E 1 193 ? -15.240 -24.972 -31.967 1.00 39.07 193 GLN E CA 1
ATOM 11144 C C . GLN E 1 193 ? -14.483 -23.742 -31.458 1.00 36.73 193 GLN E C 1
ATOM 11145 O O . GLN E 1 193 ? -13.621 -23.856 -30.581 1.00 37.64 193 GLN E O 1
ATOM 11151 N N . LEU E 1 194 ? -14.816 -22.573 -32.005 1.00 31.25 194 LEU E N 1
ATOM 11152 C CA . LEU E 1 194 ? -14.237 -21.304 -31.557 1.00 27.82 194 LEU E CA 1
ATOM 11153 C C . LEU E 1 194 ? -14.711 -20.933 -30.152 1.00 27.53 194 LEU E C 1
ATOM 11154 O O . LEU E 1 194 ? -13.964 -20.330 -29.378 1.00 27.55 194 LEU E O 1
ATOM 11159 N N . GLY E 1 195 ? -15.953 -21.294 -29.834 1.00 25.56 195 GLY E N 1
ATOM 11160 C CA . GLY E 1 195 ? -16.517 -21.067 -28.505 1.00 25.84 195 GLY E CA 1
ATOM 11161 C C . GLY E 1 195 ? -17.927 -20.503 -28.500 1.00 28.57 195 GLY E C 1
ATOM 11162 O O . GLY E 1 195 ? -18.390 -19.992 -27.478 1.00 29.84 195 GLY E O 1
ATOM 11163 N N . ALA E 1 196 ? -18.614 -20.602 -29.636 1.00 30.83 196 ALA E N 1
ATOM 11164 C CA . ALA E 1 196 ? -19.970 -20.071 -29.764 1.00 31.20 196 ALA E CA 1
ATOM 11165 C C . ALA E 1 196 ? -21.033 -21.086 -29.359 1.00 32.27 196 ALA E C 1
ATOM 11166 O O . ALA E 1 196 ? -21.027 -22.229 -29.823 1.00 32.75 196 ALA E O 1
ATOM 11168 N N . SER E 1 197 ? -21.938 -20.656 -28.485 1.00 33.20 197 SER E N 1
ATOM 11169 C CA . SER E 1 197 ? -23.111 -21.442 -28.119 1.00 34.53 197 SER E CA 1
ATOM 11170 C C . SER E 1 197 ? -24.334 -20.870 -28.829 1.00 34.80 197 SER E C 1
ATOM 11171 O O . SER E 1 197 ? -24.677 -19.700 -28.640 1.00 39.12 197 SER E O 1
ATOM 11174 N N . GLU E 1 198 ? -24.980 -21.705 -29.644 1.00 31.14 198 GLU E N 1
ATOM 11175 C CA . GLU E 1 198 ? -26.102 -21.304 -30.510 1.00 30.41 198 GLU E CA 1
ATOM 11176 C C . GLU E 1 198 ? -25.611 -20.520 -31.729 1.00 26.48 198 GLU E C 1
ATOM 11177 O O . GLU E 1 198 ? -25.038 -19.435 -31.595 1.00 25.49 198 GLU E O 1
ATOM 11183 N N . VAL E 1 199 ? -25.837 -21.083 -32.915 1.00 25.29 199 VAL E N 1
ATOM 11184 C CA . VAL E 1 199 ? -25.426 -20.457 -34.172 1.00 22.65 199 VAL E CA 1
ATOM 11185 C C . VAL E 1 199 ? -26.656 -20.064 -34.993 1.00 21.96 199 VAL E C 1
ATOM 11186 O O . VAL E 1 199 ? -27.515 -20.902 -35.281 1.00 22.91 199 VAL E O 1
ATOM 11190 N N . ILE E 1 200 ? -26.731 -18.786 -35.357 1.00 19.59 200 ILE E N 1
ATOM 11191 C CA . ILE E 1 200 ? -27.853 -18.255 -36.135 1.00 18.14 200 ILE E CA 1
ATOM 11192 C C . ILE E 1 200 ? -27.411 -17.710 -37.497 1.00 18.36 200 ILE E C 1
ATOM 11193 O O . ILE E 1 200 ? -26.216 -17.530 -37.745 1.00 18.70 200 ILE E O 1
ATOM 11198 N N . SER E 1 201 ? -28.383 -17.458 -38.370 1.00 19.40 201 SER E N 1
ATOM 11199 C CA . SER E 1 201 ? -28.125 -16.886 -39.690 1.00 20.56 201 SER E CA 1
ATOM 11200 C C . SER E 1 201 ? -28.147 -15.356 -39.647 1.00 21.93 201 SER E C 1
ATOM 11201 O O . SER E 1 201 ? -28.462 -14.762 -38.612 1.00 22.81 201 SER E O 1
ATOM 11204 N N . ARG E 1 202 ? -27.804 -14.728 -40.772 1.00 21.66 202 ARG E N 1
ATOM 11205 C CA . ARG E 1 202 ? -27.852 -13.270 -40.909 1.00 21.98 202 ARG E CA 1
ATOM 11206 C C . ARG E 1 202 ? -29.286 -12.748 -40.844 1.00 22.47 202 ARG E C 1
ATOM 11207 O O . ARG E 1 202 ? -29.527 -11.627 -40.392 1.00 24.24 202 ARG E O 1
ATOM 11215 N N . GLU E 1 203 ? -30.225 -13.574 -41.302 1.00 21.08 203 GLU E N 1
ATOM 11216 C CA . GLU E 1 203 ? -31.644 -13.226 -41.326 1.00 21.86 203 GLU E CA 1
ATOM 11217 C C . GLU E 1 203 ? -32.262 -13.213 -39.928 1.00 21.44 203 GLU E C 1
ATOM 11218 O O . GLU E 1 203 ? -33.205 -12.465 -39.671 1.00 22.26 203 GLU E O 1
ATOM 11224 N N . ASP E 1 204 ? -31.722 -14.035 -39.029 1.00 20.81 204 ASP E N 1
ATOM 11225 C CA . ASP E 1 204 ? -32.156 -14.059 -37.630 1.00 20.95 204 ASP E CA 1
ATOM 11226 C C . ASP E 1 204 ? -31.862 -12.735 -36.920 1.00 20.56 204 ASP E C 1
ATOM 11227 O O . ASP E 1 204 ? -32.427 -12.447 -35.862 1.00 19.84 204 ASP E O 1
ATOM 11232 N N . VAL E 1 205 ? -30.976 -11.939 -37.516 1.00 20.75 205 VAL E N 1
ATOM 11233 C CA . VAL E 1 205 ? -30.659 -10.598 -37.031 1.00 20.43 205 VAL E CA 1
ATOM 11234 C C . VAL E 1 205 ? -31.440 -9.553 -37.832 1.00 21.42 205 VAL E C 1
ATOM 11235 O O . VAL E 1 205 ? -31.969 -8.594 -37.265 1.00 21.84 205 VAL E O 1
ATOM 11239 N N . TYR E 1 206 ? -31.514 -9.755 -39.148 1.00 20.12 206 TYR E N 1
ATOM 11240 C CA . TYR E 1 206 ? -32.182 -8.820 -40.054 1.00 21.03 206 TYR E CA 1
ATOM 11241 C C . TYR E 1 206 ? -32.955 -9.549 -41.158 1.00 24.80 206 TYR E C 1
ATOM 11242 O O . TYR E 1 206 ? -32.370 -10.020 -42.137 1.00 24.87 206 TYR E O 1
ATOM 11251 N N . ASP E 1 207 ? -34.272 -9.648 -40.978 1.00 30.33 207 ASP E N 1
ATOM 11252 C CA . ASP E 1 207 ? -35.169 -10.209 -41.993 1.00 33.41 207 ASP E CA 1
ATOM 11253 C C . ASP E 1 207 ? -36.534 -9.519 -41.983 1.00 33.18 207 ASP E C 1
ATOM 11254 O O . ASP E 1 207 ? -37.144 -9.325 -43.036 1.00 32.02 207 ASP E O 1
ATOM 11259 N N . GLY E 1 208 ? -37.001 -9.154 -40.789 1.00 29.95 208 GLY E N 1
ATOM 11260 C CA . GLY E 1 208 ? -38.265 -8.438 -40.620 1.00 29.67 208 GLY E CA 1
ATOM 11261 C C . GLY E 1 208 ? -38.174 -7.000 -41.097 1.00 27.85 208 GLY E C 1
ATOM 11262 O O . GLY E 1 208 ? -39.196 -6.355 -41.345 1.00 27.42 208 GLY E O 1
ATOM 11263 N N . THR E 1 209 ? -36.939 -6.511 -41.210 1.00 26.11 209 THR E N 1
ATOM 11264 C CA . THR E 1 209 ? -36.611 -5.190 -41.760 1.00 24.28 209 THR E CA 1
ATOM 11265 C C . THR E 1 209 ? -37.136 -4.014 -40.928 1.00 24.13 209 THR E C 1
ATOM 11266 O O . THR E 1 209 ? -38.271 -3.572 -41.105 1.00 24.72 209 THR E O 1
ATOM 11270 N N . LEU E 1 210 ? -36.286 -3.536 -40.018 1.00 25.99 210 LEU E N 1
ATOM 11271 C CA . LEU E 1 210 ? -36.474 -2.276 -39.275 1.00 27.59 210 LEU E CA 1
ATOM 11272 C C . LEU E 1 210 ? -37.843 -2.096 -38.603 1.00 28.97 210 LEU E C 1
ATOM 11273 O O . LEU E 1 210 ? -38.816 -1.692 -39.246 1.00 28.39 210 LEU E O 1
ATOM 11278 N N . LYS E 1 211 ? -37.902 -2.380 -37.303 1.00 33.07 211 LYS E N 1
ATOM 11279 C CA . LYS E 1 211 ? -39.142 -2.255 -36.536 1.00 33.00 211 LYS E CA 1
ATOM 11280 C C . LYS E 1 211 ? -39.128 -1.045 -35.599 1.00 33.27 211 LYS E C 1
ATOM 11281 O O . LYS E 1 211 ? -40.160 -0.397 -35.408 1.00 35.26 211 LYS E O 1
ATOM 11287 N N . ALA E 1 212 ? -37.953 -0.762 -35.031 1.00 29.48 212 ALA E N 1
ATOM 11288 C CA . ALA E 1 212 ? -37.722 0.304 -34.037 1.00 26.77 212 ALA E CA 1
ATOM 11289 C C . ALA E 1 212 ? -37.601 -0.247 -32.616 1.00 26.13 212 ALA E C 1
ATOM 11290 O O . ALA E 1 212 ? -36.667 0.098 -31.891 1.00 27.58 212 ALA E O 1
ATOM 11292 N N . LEU E 1 213 ? -38.548 -1.101 -32.230 1.00 22.37 213 LEU E N 1
ATOM 11293 C CA . LEU E 1 213 ? -38.522 -1.768 -30.928 1.00 20.32 213 LEU E CA 1
ATOM 11294 C C . LEU E 1 213 ? -38.992 -3.219 -31.035 1.00 19.94 213 LEU E C 1
ATOM 11295 O O . LEU E 1 213 ? -40.165 -3.526 -30.800 1.00 20.99 213 LEU E O 1
ATOM 11300 N N . SER E 1 214 ? -38.068 -4.104 -31.402 1.00 20.64 214 SER E N 1
ATOM 11301 C CA . SER E 1 214 ? -38.344 -5.538 -31.465 1.00 20.84 214 SER E CA 1
ATOM 11302 C C . SER E 1 214 ? -38.117 -6.180 -30.098 1.00 22.97 214 SER E C 1
ATOM 11303 O O . SER E 1 214 ? -37.605 -5.532 -29.182 1.00 24.35 214 SER E O 1
ATOM 11306 N N . LYS E 1 215 ? -38.502 -7.449 -29.966 1.00 24.59 215 LYS E N 1
ATOM 11307 C CA . LYS E 1 215 ? -38.322 -8.193 -28.717 1.00 29.11 215 LYS E CA 1
ATOM 11308 C C . LYS E 1 215 ? -36.847 -8.308 -28.329 1.00 26.08 215 LYS E C 1
ATOM 11309 O O . LYS E 1 215 ? -35.993 -8.590 -29.175 1.00 25.86 215 LYS E O 1
ATOM 11315 N N . GLN E 1 216 ? -36.561 -8.068 -27.050 1.00 24.02 216 GLN E N 1
ATOM 11316 C CA . GLN E 1 216 ? -35.196 -8.110 -26.523 1.00 23.89 216 GLN E CA 1
ATOM 11317 C C . GLN E 1 216 ? -34.610 -9.512 -26.653 1.00 21.45 216 GLN E C 1
ATOM 11318 O O . GLN E 1 216 ? -35.221 -10.493 -26.220 1.00 23.50 216 GLN E O 1
ATOM 11324 N N . GLN E 1 217 ? -33.425 -9.596 -27.252 1.00 17.60 217 GLN E N 1
ATOM 11325 C CA . GLN E 1 217 ? -32.832 -10.882 -27.605 1.00 15.13 217 GLN E CA 1
ATOM 11326 C C . GLN E 1 217 ? -31.408 -11.054 -27.073 1.00 13.32 217 GLN E C 1
ATOM 11327 O O . GLN E 1 217 ? -31.071 -12.109 -26.531 1.00 11.81 217 GLN E O 1
ATOM 11333 N N . TRP E 1 218 ? -30.583 -10.020 -27.227 1.00 12.49 218 TRP E N 1
ATOM 11334 C CA . TRP E 1 218 ? -29.175 -10.087 -26.827 1.00 13.45 218 TRP E CA 1
ATOM 11335 C C . TRP E 1 218 ? -28.769 -8.913 -25.941 1.00 14.21 218 TRP E C 1
ATOM 11336 O O . TRP E 1 218 ? -29.222 -7.786 -26.147 1.00 15.21 218 TRP E O 1
ATOM 11347 N N . GLN E 1 219 ? -27.909 -9.191 -24.962 1.00 14.26 219 GLN E N 1
ATOM 11348 C CA . GLN E 1 219 ? -27.389 -8.171 -24.052 1.00 14.33 219 GLN E CA 1
ATOM 11349 C C . GLN E 1 219 ? -26.509 -7.162 -24.789 1.00 13.99 219 GLN E C 1
ATOM 11350 O O . GLN E 1 219 ? -26.738 -5.956 -24.709 1.00 15.49 219 GLN E O 1
ATOM 11356 N N . GLY E 1 220 ? -25.507 -7.670 -25.503 1.00 9.77 220 GLY E N 1
ATOM 11357 C CA . GLY E 1 220 ? -24.586 -6.831 -26.264 1.00 7.75 220 GLY E CA 1
ATOM 11358 C C . GLY E 1 220 ? -24.314 -7.384 -27.649 1.00 7.07 220 GLY E C 1
ATOM 11359 O O . GLY E 1 220 ? -24.831 -8.443 -28.015 1.00 6.71 220 GLY E O 1
ATOM 11360 N N . ALA E 1 221 ? -23.497 -6.667 -28.417 1.00 9.39 221 ALA E N 1
ATOM 11361 C CA . ALA E 1 221 ? -23.166 -7.075 -29.780 1.00 11.31 221 ALA E CA 1
ATOM 11362 C C . ALA E 1 221 ? -21.798 -6.584 -30.248 1.00 13.05 221 ALA E C 1
ATOM 11363 O O . ALA E 1 221 ? -21.452 -5.415 -30.073 1.00 13.76 221 ALA E O 1
ATOM 11365 N N . VAL E 1 222 ? -21.026 -7.497 -30.833 1.00 14.69 222 VAL E N 1
ATOM 11366 C CA . VAL E 1 222 ? -19.819 -7.141 -31.572 1.00 14.78 222 VAL E CA 1
ATOM 11367 C C . VAL E 1 222 ? -20.185 -7.247 -33.050 1.00 17.33 222 VAL E C 1
ATOM 11368 O O . VAL E 1 222 ? -20.404 -8.345 -33.569 1.00 15.96 222 VAL E O 1
ATOM 11372 N N . ASP E 1 223 ? -20.261 -6.097 -33.716 1.00 21.81 223 ASP E N 1
ATOM 11373 C CA . ASP E 1 223 ? -20.833 -6.013 -35.059 1.00 24.55 223 ASP E CA 1
ATOM 11374 C C . ASP E 1 223 ? -19.891 -5.371 -36.088 1.00 24.78 223 ASP E C 1
ATOM 11375 O O . ASP E 1 223 ? -19.987 -4.171 -36.355 1.00 24.11 223 ASP E O 1
ATOM 11380 N N . PRO E 1 224 ? -18.989 -6.165 -36.670 1.00 23.56 224 PRO E N 1
ATOM 11381 C CA . PRO E 1 224 ? -18.137 -5.687 -37.760 1.00 23.57 224 PRO E CA 1
ATOM 11382 C C . PRO E 1 224 ? -18.864 -5.699 -39.112 1.00 24.88 224 PRO E C 1
ATOM 11383 O O . PRO E 1 224 ? -18.222 -5.785 -40.163 1.00 27.93 224 PRO E O 1
ATOM 11387 N N . VAL E 1 225 ? -20.192 -5.601 -39.071 1.00 25.47 225 VAL E N 1
ATOM 11388 C CA . VAL E 1 225 ? -21.028 -5.673 -40.268 1.00 24.94 225 VAL E CA 1
ATOM 11389 C C . VAL E 1 225 ? -21.630 -4.307 -40.608 1.00 24.71 225 VAL E C 1
ATOM 11390 O O . VAL E 1 225 ? -21.378 -3.766 -41.685 1.00 26.78 225 VAL E O 1
ATOM 11394 N N . GLY E 1 226 ? -22.421 -3.758 -39.688 1.00 25.11 226 GLY E N 1
ATOM 11395 C CA . GLY E 1 226 ? -23.073 -2.464 -39.891 1.00 25.80 226 GLY E CA 1
ATOM 11396 C C . GLY E 1 226 ? -24.227 -2.517 -40.875 1.00 26.19 226 GLY E C 1
ATOM 11397 O O . GLY E 1 226 ? -24.822 -3.575 -41.094 1.00 27.98 226 GLY E O 1
ATOM 11398 N N . GLY E 1 227 ? -24.541 -1.365 -41.464 1.00 28.23 227 GLY E N 1
ATOM 11399 C CA . GLY E 1 227 ? -25.604 -1.256 -42.462 1.00 27.68 227 GLY E CA 1
ATOM 11400 C C . GLY E 1 227 ? -27.002 -1.318 -41.874 1.00 29.38 227 GLY E C 1
ATOM 11401 O O . GLY E 1 227 ? -27.239 -0.845 -40.760 1.00 29.81 227 GLY E O 1
ATOM 11402 N N . LYS E 1 228 ? -27.925 -1.903 -42.635 1.00 28.28 228 LYS E N 1
ATOM 11403 C CA . LYS E 1 228 ? -29.317 -2.063 -42.205 1.00 27.94 228 LYS E CA 1
ATOM 11404 C C . LYS E 1 228 ? -29.474 -3.168 -41.161 1.00 25.38 228 LYS E C 1
ATOM 11405 O O . LYS E 1 228 ? -30.462 -3.196 -40.423 1.00 25.11 228 LYS E O 1
ATOM 11411 N N . GLN E 1 229 ? -28.496 -4.073 -41.111 1.00 23.31 229 GLN E N 1
ATOM 11412 C CA . GLN E 1 229 ? -28.459 -5.140 -40.113 1.00 23.45 229 GLN E CA 1
ATOM 11413 C C . GLN E 1 229 ? -28.236 -4.567 -38.714 1.00 21.70 229 GLN E C 1
ATOM 11414 O O . GLN E 1 229 ? -28.775 -5.084 -37.734 1.00 18.46 229 GLN E O 1
ATOM 11420 N N . LEU E 1 230 ? -27.442 -3.499 -38.638 1.00 22.83 230 LEU E N 1
ATOM 11421 C CA . LEU E 1 230 ? -27.138 -2.821 -37.378 1.00 21.12 230 LEU E CA 1
ATOM 11422 C C . LEU E 1 230 ? -28.387 -2.164 -36.789 1.00 22.28 230 LEU E C 1
ATOM 11423 O O . LEU E 1 230 ? -28.616 -2.227 -35.580 1.00 24.19 230 LEU E O 1
ATOM 11428 N N . ALA E 1 231 ? -29.187 -1.541 -37.653 1.00 21.72 231 ALA E N 1
ATOM 11429 C CA . ALA E 1 231 ? -30.418 -0.869 -37.238 1.00 22.09 231 ALA E CA 1
ATOM 11430 C C . ALA E 1 231 ? -31.461 -1.854 -36.709 1.00 22.82 231 ALA E C 1
ATOM 11431 O O . ALA E 1 231 ? -32.211 -1.535 -35.785 1.00 23.95 231 ALA E O 1
ATOM 11433 N N . SER E 1 232 ? -31.499 -3.047 -37.301 1.00 23.01 232 SER E N 1
ATOM 11434 C CA . SER E 1 232 ? -32.356 -4.130 -36.822 1.00 23.25 232 SER E CA 1
ATOM 11435 C C . SER E 1 232 ? -31.775 -4.758 -35.557 1.00 22.28 232 SER E C 1
ATOM 11436 O O . SER E 1 232 ? -32.515 -5.270 -34.715 1.00 23.31 232 SER E O 1
ATOM 11439 N N . LEU E 1 233 ? -30.449 -4.713 -35.439 1.00 19.38 233 LEU E N 1
ATOM 11440 C CA . LEU E 1 233 ? -29.740 -5.235 -34.273 1.00 18.80 233 LEU E CA 1
ATOM 11441 C C . LEU E 1 233 ? -29.986 -4.378 -33.031 1.00 17.87 233 LEU E C 1
ATOM 11442 O O . LEU E 1 233 ? -30.274 -4.911 -31.959 1.00 18.38 233 LEU E O 1
ATOM 11447 N N . LEU E 1 234 ? -29.882 -3.058 -33.191 1.00 16.49 234 LEU E N 1
ATOM 11448 C CA . LEU E 1 234 ? -30.066 -2.101 -32.093 1.00 13.58 234 LEU E CA 1
ATOM 11449 C C . LEU E 1 234 ? -31.437 -2.202 -31.423 1.00 14.80 234 LEU E C 1
ATOM 11450 O O . LEU E 1 234 ? -31.554 -2.019 -30.209 1.00 19.67 234 LEU E O 1
ATOM 11455 N N . SER E 1 235 ? -32.462 -2.497 -32.220 1.00 14.21 235 SER E N 1
ATOM 11456 C CA . SER E 1 235 ? -33.833 -2.636 -31.726 1.00 13.08 235 SER E CA 1
ATOM 11457 C C . SER E 1 235 ? -34.045 -3.917 -30.915 1.00 12.59 235 SER E C 1
ATOM 11458 O O . SER E 1 235 ? -34.969 -3.997 -30.103 1.00 13.24 235 SER E O 1
ATOM 11461 N N . LYS E 1 236 ? -33.184 -4.908 -31.140 1.00 9.58 236 LYS E N 1
ATOM 11462 C CA . LYS E 1 236 ? -33.299 -6.212 -30.484 1.00 9.12 236 LYS E CA 1
ATOM 11463 C C . LYS E 1 236 ? -32.392 -6.349 -29.255 1.00 10.19 236 LYS E C 1
ATOM 11464 O O . LYS E 1 236 ? -32.308 -7.425 -28.655 1.00 10.81 236 LYS E O 1
ATOM 11470 N N . ILE E 1 237 ? -31.726 -5.258 -28.880 1.00 11.31 237 ILE E N 1
ATOM 11471 C CA . ILE E 1 237 ? -30.790 -5.267 -27.752 1.00 14.63 237 ILE E CA 1
ATOM 11472 C C . ILE E 1 237 ? -31.509 -5.152 -26.405 1.00 15.49 237 ILE E C 1
ATOM 11473 O O . ILE E 1 237 ? -32.454 -4.375 -26.254 1.00 15.16 237 ILE E O 1
ATOM 11478 N N . GLN E 1 238 ? -31.041 -5.945 -25.442 1.00 15.24 238 GLN E N 1
ATOM 11479 C CA . GLN E 1 238 ? -31.544 -5.949 -24.069 1.00 14.31 238 GLN E CA 1
ATOM 11480 C C . GLN E 1 238 ? -31.277 -4.605 -23.381 1.00 14.36 238 GLN E C 1
ATOM 11481 O O . GLN E 1 238 ? -30.367 -3.870 -23.775 1.00 16.54 238 GLN E O 1
ATOM 11487 N N . TYR E 1 239 ? -32.072 -4.297 -22.355 1.00 14.17 239 TYR E N 1
ATOM 11488 C CA . TYR E 1 239 ? -31.973 -3.028 -21.627 1.00 13.64 239 TYR E CA 1
ATOM 11489 C C . TYR E 1 239 ? -30.563 -2.752 -21.105 1.00 14.10 239 TYR E C 1
ATOM 11490 O O . TYR E 1 239 ? -29.927 -3.626 -20.511 1.00 14.98 239 TYR E O 1
ATOM 11499 N N . GLY E 1 240 ? -30.091 -1.528 -21.335 1.00 11.95 240 GLY E N 1
ATOM 11500 C CA . GLY E 1 240 ? -28.767 -1.093 -20.889 1.00 9.47 240 GLY E CA 1
ATOM 11501 C C . GLY E 1 240 ? -27.621 -1.784 -21.605 1.00 9.23 240 GLY E C 1
ATOM 11502 O O . GLY E 1 240 ? -26.525 -1.911 -21.055 1.00 8.13 240 GLY E O 1
ATOM 11503 N N . GLY E 1 241 ? -27.877 -2.227 -22.834 1.00 11.90 241 GLY E N 1
ATOM 11504 C CA . GLY E 1 241 ? -26.885 -2.947 -23.626 1.00 13.96 241 GLY E CA 1
ATOM 11505 C C . GLY E 1 241 ? -25.949 -2.040 -24.400 1.00 15.48 241 GLY E C 1
ATOM 11506 O O . GLY E 1 241 ? -25.991 -0.816 -24.253 1.00 17.08 241 GLY E O 1
ATOM 11507 N N . SER E 1 242 ? -25.100 -2.650 -25.225 1.00 11.98 242 SER E N 1
ATOM 11508 C CA . SER E 1 242 ? -24.114 -1.915 -26.018 1.00 12.01 242 SER E CA 1
ATOM 11509 C C . SER E 1 242 ? -23.698 -2.673 -27.278 1.00 10.96 242 SER E C 1
ATOM 11510 O O . SER E 1 242 ? -23.487 -3.887 -27.241 1.00 9.77 242 SER E O 1
ATOM 11513 N N . VAL E 1 243 ? -23.582 -1.945 -28.386 1.00 12.05 243 VAL E N 1
ATOM 11514 C CA . VAL E 1 243 ? -23.180 -2.525 -29.669 1.00 14.17 243 VAL E CA 1
ATOM 11515 C C . VAL E 1 243 ? -21.876 -1.898 -30.164 1.00 15.29 243 VAL E C 1
ATOM 11516 O O . VAL E 1 243 ? -21.781 -0.678 -30.320 1.00 17.56 243 VAL E O 1
ATOM 11520 N N . ALA E 1 244 ? -20.877 -2.745 -30.401 1.00 14.60 244 ALA E N 1
ATOM 11521 C CA . ALA E 1 244 ? -19.598 -2.317 -30.959 1.00 16.41 244 ALA E CA 1
ATOM 11522 C C . ALA E 1 244 ? -19.623 -2.445 -32.479 1.00 19.85 244 ALA E C 1
ATOM 11523 O O . ALA E 1 244 ? -19.986 -3.496 -33.010 1.00 21.94 244 ALA E O 1
ATOM 11525 N N . VAL E 1 245 ? -19.240 -1.375 -33.173 1.00 23.56 245 VAL E N 1
ATOM 11526 C CA . VAL E 1 245 ? -19.273 -1.360 -34.638 1.00 24.97 245 VAL E CA 1
ATOM 11527 C C . VAL E 1 245 ? -17.961 -1.907 -35.222 1.00 26.96 245 VAL E C 1
ATOM 11528 O O . VAL E 1 245 ? -17.753 -3.120 -35.243 1.00 29.20 245 VAL E O 1
ATOM 11532 N N . SER E 1 246 ? -17.094 -1.004 -35.689 1.00 24.38 246 SER E N 1
ATOM 11533 C CA . SER E 1 246 ? -15.762 -1.322 -36.245 1.00 22.18 246 SER E CA 1
ATOM 11534 C C . SER E 1 246 ? -15.745 -1.790 -37.712 1.00 20.90 246 SER E C 1
ATOM 11535 O O . SER E 1 246 ? -14.677 -1.857 -38.327 1.00 22.48 246 SER E O 1
ATOM 11538 N N . GLY E 1 247 ? -16.916 -2.098 -38.269 1.00 16.73 247 GLY E N 1
ATOM 11539 C CA . GLY E 1 247 ? -17.007 -2.612 -39.640 1.00 15.90 247 GLY E CA 1
ATOM 11540 C C . GLY E 1 247 ? -18.082 -1.979 -40.507 1.00 18.18 247 GLY E C 1
ATOM 11541 O O . GLY E 1 247 ? -18.987 -1.311 -40.003 1.00 18.47 247 GLY E O 1
ATOM 11542 N N . LEU E 1 248 ? -17.976 -2.201 -41.817 1.00 21.98 248 LEU E N 1
ATOM 11543 C CA . LEU E 1 248 ? -18.925 -1.655 -42.797 1.00 22.77 248 LEU E CA 1
ATOM 11544 C C . LEU E 1 248 ? -19.403 -2.695 -43.822 1.00 24.30 248 LEU E C 1
ATOM 11545 O O . LEU E 1 248 ? -19.986 -2.339 -44.850 1.00 27.25 248 LEU E O 1
ATOM 11550 N N . THR E 1 249 ? -19.170 -3.973 -43.520 1.00 23.23 249 THR E N 1
ATOM 11551 C CA . THR E 1 249 ? -19.454 -5.086 -44.438 1.00 22.26 249 THR E CA 1
ATOM 11552 C C . THR E 1 249 ? -20.887 -5.088 -44.991 1.00 23.49 249 THR E C 1
ATOM 11553 O O . THR E 1 249 ? -21.091 -5.272 -46.193 1.00 25.77 249 THR E O 1
ATOM 11557 N N . GLY E 1 250 ? -21.865 -4.877 -44.112 1.00 23.53 250 GLY E N 1
ATOM 11558 C CA . GLY E 1 250 ? -23.278 -4.908 -44.493 1.00 21.65 250 GLY E CA 1
ATOM 11559 C C . GLY E 1 250 ? -23.820 -3.617 -45.081 1.00 20.79 250 GLY E C 1
ATOM 11560 O O . GLY E 1 250 ? -24.995 -3.546 -45.448 1.00 21.84 250 GLY E O 1
ATOM 11561 N N . GLY E 1 251 ? -22.968 -2.599 -45.170 1.00 18.34 251 GLY E N 1
ATOM 11562 C CA . GLY E 1 251 ? -23.357 -1.310 -45.737 1.00 18.02 251 GLY E CA 1
ATOM 11563 C C . GLY E 1 251 ? -22.889 -0.118 -44.924 1.00 18.89 251 GLY E C 1
ATOM 11564 O O . GLY E 1 251 ? -22.369 -0.271 -43.816 1.00 20.18 251 GLY E O 1
ATOM 11565 N N . GLY E 1 252 ? -23.079 1.074 -45.486 1.00 20.30 252 GLY E N 1
ATOM 11566 C CA . GLY E 1 252 ? -22.674 2.319 -44.839 1.00 22.59 252 GLY E CA 1
ATOM 11567 C C . GLY E 1 252 ? -23.794 2.992 -44.068 1.00 24.95 252 GLY E C 1
ATOM 11568 O O . GLY E 1 252 ? -23.584 3.482 -42.958 1.00 26.09 252 GLY E O 1
ATOM 11569 N N . GLU E 1 253 ? -24.986 3.015 -44.659 1.00 28.72 253 GLU E N 1
ATOM 11570 C CA . GLU E 1 253 ? -26.144 3.664 -44.048 1.00 30.12 253 GLU E CA 1
ATOM 11571 C C . GLU E 1 253 ? -26.789 2.806 -42.962 1.00 28.25 253 GLU E C 1
ATOM 11572 O O . GLU E 1 253 ? -27.173 1.660 -43.206 1.00 29.44 253 GLU E O 1
ATOM 11578 N N . VAL E 1 254 ? -26.898 3.376 -41.764 1.00 23.39 254 VAL E N 1
ATOM 11579 C CA . VAL E 1 254 ? -27.561 2.721 -40.638 1.00 19.20 254 VAL E CA 1
ATOM 11580 C C . VAL E 1 254 ? -28.812 3.522 -40.254 1.00 19.42 254 VAL E C 1
ATOM 11581 O O . VAL E 1 254 ? -28.714 4.551 -39.579 1.00 22.63 254 VAL E O 1
ATOM 11585 N N . PRO E 1 255 ? -29.982 3.058 -40.700 1.00 18.20 255 PRO E N 1
ATOM 11586 C CA . PRO E 1 255 ? -31.248 3.729 -40.403 1.00 16.73 255 PRO E CA 1
ATOM 11587 C C . PRO E 1 255 ? -31.698 3.523 -38.952 1.00 17.06 255 PRO E C 1
ATOM 11588 O O . PRO E 1 255 ? -32.649 2.779 -38.692 1.00 16.79 255 PRO E O 1
ATOM 11592 N N . ALA E 1 256 ? -31.012 4.191 -38.025 1.00 17.63 256 ALA E N 1
ATOM 11593 C CA . ALA E 1 256 ? -31.319 4.104 -36.596 1.00 18.16 256 ALA E CA 1
ATOM 11594 C C . ALA E 1 256 ? -32.671 4.736 -36.269 1.00 19.45 256 ALA E C 1
ATOM 11595 O O . ALA E 1 256 ? -33.113 5.665 -36.949 1.00 18.77 256 ALA E O 1
ATOM 11597 N N . THR E 1 257 ? -33.321 4.226 -35.225 1.00 21.99 257 THR E N 1
ATOM 11598 C CA . THR E 1 257 ? -34.672 4.663 -34.863 1.00 24.63 257 THR E CA 1
ATOM 11599 C C . THR E 1 257 ? -34.752 5.379 -33.512 1.00 25.64 257 THR E C 1
ATOM 11600 O O . THR E 1 257 ? -35.848 5.680 -33.036 1.00 27.61 257 THR E O 1
ATOM 11604 N N . VAL E 1 258 ? -33.593 5.632 -32.902 1.00 22.70 258 VAL E N 1
ATOM 11605 C CA . VAL E 1 258 ? -33.452 6.456 -31.684 1.00 21.36 258 VAL E CA 1
ATOM 11606 C C . VAL E 1 258 ? -34.180 5.958 -30.419 1.00 21.94 258 VAL E C 1
ATOM 11607 O O . VAL E 1 258 ? -33.799 6.315 -29.302 1.00 22.84 258 VAL E O 1
ATOM 11611 N N . TYR E 1 259 ? -35.205 5.125 -30.602 1.00 25.98 259 TYR E N 1
ATOM 11612 C CA . TYR E 1 259 ? -35.994 4.584 -29.489 1.00 25.16 259 TYR E CA 1
ATOM 11613 C C . TYR E 1 259 ? -35.247 3.584 -28.591 1.00 22.90 259 TYR E C 1
ATOM 11614 O O . TYR E 1 259 ? -35.423 3.627 -27.371 1.00 24.27 259 TYR E O 1
ATOM 11623 N N . PRO E 1 260 ? -34.436 2.685 -29.165 1.00 16.51 260 PRO E N 1
ATOM 11624 C CA . PRO E 1 260 ? -33.600 1.791 -28.354 1.00 14.20 260 PRO E CA 1
ATOM 11625 C C . PRO E 1 260 ? -32.615 2.551 -27.465 1.00 14.86 260 PRO E C 1
ATOM 11626 O O . PRO E 1 260 ? -32.217 2.048 -26.414 1.00 17.65 260 PRO E O 1
ATOM 11630 N N . PHE E 1 261 ? -32.231 3.751 -27.890 1.00 15.10 261 PHE E N 1
ATOM 11631 C CA . PHE E 1 261 ? -31.330 4.599 -27.116 1.00 16.07 261 PHE E CA 1
ATOM 11632 C C . PHE E 1 261 ? -32.070 5.314 -25.984 1.00 17.69 261 PHE E C 1
ATOM 11633 O O . PHE E 1 261 ? -31.583 5.368 -24.855 1.00 19.40 261 PHE E O 1
ATOM 11641 N N . ILE E 1 262 ? -33.251 5.846 -26.289 1.00 17.54 262 ILE E N 1
ATOM 11642 C CA . ILE E 1 262 ? -34.029 6.625 -25.323 1.00 17.82 262 ILE E CA 1
ATOM 11643 C C . ILE E 1 262 ? -34.777 5.746 -24.317 1.00 17.28 262 ILE E C 1
ATOM 11644 O O . ILE E 1 262 ? -34.700 5.979 -23.109 1.00 17.57 262 ILE E O 1
ATOM 11649 N N . LEU E 1 263 ? -35.489 4.737 -24.817 1.00 18.41 263 LEU E N 1
ATOM 11650 C CA . LEU E 1 263 ? -36.340 3.891 -23.977 1.00 17.66 263 LEU E CA 1
ATOM 11651 C C . LEU E 1 263 ? -35.612 2.681 -23.388 1.00 17.00 263 LEU E C 1
ATOM 11652 O O . LEU E 1 263 ? -35.824 2.333 -22.224 1.00 16.10 263 LEU E O 1
ATOM 11657 N N . ARG E 1 264 ? -34.760 2.048 -24.192 1.00 13.80 264 ARG E N 1
ATOM 11658 C CA . ARG E 1 264 ? -34.028 0.850 -23.770 1.00 13.20 264 ARG E CA 1
ATOM 11659 C C . ARG E 1 264 ? -32.673 1.181 -23.141 1.00 13.73 264 ARG E C 1
ATOM 11660 O O . ARG E 1 264 ? -32.086 0.349 -22.446 1.00 14.47 264 ARG E O 1
ATOM 11668 N N . GLY E 1 265 ? -32.180 2.391 -23.398 1.00 14.12 265 GLY E N 1
ATOM 11669 C CA . GLY E 1 265 ? -30.917 2.860 -22.828 1.00 11.53 265 GLY E CA 1
ATOM 11670 C C . GLY E 1 265 ? -29.680 2.166 -23.369 1.00 12.26 265 GLY E C 1
ATOM 11671 O O . GLY E 1 265 ? -28.674 2.049 -22.666 1.00 11.61 265 GLY E O 1
ATOM 11672 N N . VAL E 1 266 ? -29.753 1.706 -24.617 1.00 9.99 266 VAL E N 1
ATOM 11673 C CA . VAL E 1 266 ? -28.622 1.033 -25.261 1.00 9.11 266 VAL E CA 1
ATOM 11674 C C . VAL E 1 266 ? -27.621 2.054 -25.804 1.00 10.44 266 VAL E C 1
ATOM 11675 O O . VAL E 1 266 ? -27.945 3.235 -25.942 1.00 10.62 266 VAL E O 1
ATOM 11679 N N . SER E 1 267 ? -26.409 1.595 -26.105 1.00 13.35 267 SER E N 1
ATOM 11680 C CA . SER E 1 267 ? -25.364 2.472 -26.627 1.00 14.11 267 SER E CA 1
ATOM 11681 C C . SER E 1 267 ? -24.668 1.882 -27.850 1.00 13.55 267 SER E C 1
ATOM 11682 O O . SER E 1 267 ? -24.396 0.682 -27.904 1.00 11.55 267 SER E O 1
ATOM 11685 N N . LEU E 1 268 ? -24.389 2.738 -28.828 1.00 13.93 268 LEU E N 1
ATOM 11686 C CA . LEU E 1 268 ? -23.693 2.331 -30.044 1.00 11.40 268 LEU E CA 1
ATOM 11687 C C . LEU E 1 268 ? -22.249 2.828 -30.019 1.00 11.76 268 LEU E C 1
ATOM 11688 O O . LEU E 1 268 ? -21.967 3.976 -30.367 1.00 9.61 268 LEU E O 1
ATOM 11693 N N . LEU E 1 269 ? -21.343 1.947 -29.602 1.00 12.44 269 LEU E N 1
ATOM 11694 C CA . LEU E 1 269 ? -19.937 2.297 -29.416 1.00 11.67 269 LEU E CA 1
ATOM 11695 C C . LEU E 1 269 ? -19.124 2.061 -30.683 1.00 10.65 269 LEU E C 1
ATOM 11696 O O . LEU E 1 269 ? -19.146 0.969 -31.252 1.00 9.60 269 LEU E O 1
ATOM 11701 N N . GLY E 1 270 ? -18.408 3.095 -31.116 1.00 8.50 270 GLY E N 1
ATOM 11702 C CA . GLY E 1 270 ? -17.556 3.007 -32.295 1.00 8.40 270 GLY E CA 1
ATOM 11703 C C . GLY E 1 270 ? -16.130 2.646 -31.934 1.00 9.26 270 GLY E C 1
ATOM 11704 O O . GLY E 1 270 ? -15.503 3.310 -31.106 1.00 11.57 270 GLY E O 1
ATOM 11705 N N . ILE E 1 271 ? -15.621 1.587 -32.558 1.00 10.31 271 ILE E N 1
ATOM 11706 C CA . ILE E 1 271 ? -14.268 1.105 -32.293 1.00 10.46 271 ILE E CA 1
ATOM 11707 C C . ILE E 1 271 ? -13.334 1.393 -33.470 1.00 13.41 271 ILE E C 1
ATOM 11708 O O . ILE E 1 271 ? -13.595 0.986 -34.606 1.00 13.58 271 ILE E O 1
ATOM 11713 N N . ASP E 1 272 ? -12.259 2.121 -33.179 1.00 16.93 272 ASP E N 1
ATOM 11714 C CA . ASP E 1 272 ? -11.233 2.442 -34.162 1.00 19.38 272 ASP E CA 1
ATOM 11715 C C . ASP E 1 272 ? -9.872 1.979 -33.653 1.00 20.69 272 ASP E C 1
ATOM 11716 O O . ASP E 1 272 ? -9.314 2.558 -32.716 1.00 21.42 272 ASP E O 1
ATOM 11721 N N . SER E 1 273 ? -9.352 0.925 -34.275 1.00 20.83 273 SER E N 1
ATOM 11722 C CA . SER E 1 273 ? -8.069 0.342 -33.892 1.00 21.42 273 SER E CA 1
ATOM 11723 C C . SER E 1 273 ? -6.883 1.122 -34.458 1.00 18.54 273 SER E C 1
ATOM 11724 O O . SER E 1 273 ? -5.749 0.949 -34.006 1.00 17.94 273 SER E O 1
ATOM 11727 N N . VAL E 1 274 ? -7.160 1.985 -35.436 1.00 18.05 274 VAL E N 1
ATOM 11728 C CA . VAL E 1 274 ? -6.123 2.722 -36.163 1.00 19.36 274 VAL E CA 1
ATOM 11729 C C . VAL E 1 274 ? -5.388 3.736 -35.280 1.00 19.08 274 VAL E C 1
ATOM 11730 O O . VAL E 1 274 ? -4.159 3.720 -35.206 1.00 18.36 274 VAL E O 1
ATOM 11734 N N . TYR E 1 275 ? -6.140 4.607 -34.610 1.00 20.48 275 TYR E N 1
ATOM 11735 C CA . TYR E 1 275 ? -5.544 5.646 -33.769 1.00 21.22 275 TYR E CA 1
ATOM 11736 C C . TYR E 1 275 ? -5.946 5.536 -32.295 1.00 22.14 275 TYR E C 1
ATOM 11737 O O . TYR E 1 275 ? -6.271 6.537 -31.648 1.00 24.64 275 TYR E O 1
ATOM 11746 N N . CYS E 1 276 ? -5.918 4.310 -31.777 1.00 19.26 276 CYS E N 1
ATOM 11747 C CA . CYS E 1 276 ? -6.183 4.045 -30.366 1.00 17.55 276 CYS E CA 1
ATOM 11748 C C . CYS E 1 276 ? -5.004 4.528 -29.517 1.00 15.85 276 CYS E C 1
ATOM 11749 O O . CYS E 1 276 ? -3.852 4.211 -29.826 1.00 13.42 276 CYS E O 1
ATOM 11752 N N . PRO E 1 277 ? -5.288 5.300 -28.464 1.00 17.16 277 PRO E N 1
ATOM 11753 C CA . PRO E 1 277 ? -4.245 5.832 -27.577 1.00 18.34 277 PRO E CA 1
ATOM 11754 C C . PRO E 1 277 ? -3.357 4.743 -26.976 1.00 20.12 277 PRO E C 1
ATOM 11755 O O . PRO E 1 277 ? -3.838 3.648 -26.679 1.00 21.10 277 PRO E O 1
ATOM 11767 N N . ASP E 1 279 ? -1.896 4.243 -24.041 1.00 19.73 279 ASP E N 1
ATOM 11768 C CA . ASP E 1 279 ? -2.271 3.743 -22.715 1.00 20.32 279 ASP E CA 1
ATOM 11769 C C . ASP E 1 279 ? -3.456 2.775 -22.750 1.00 19.24 279 ASP E C 1
ATOM 11770 O O . ASP E 1 279 ? -3.522 1.843 -21.947 1.00 18.36 279 ASP E O 1
ATOM 11775 N N . VAL E 1 280 ? -4.382 3.001 -23.680 1.00 17.54 280 VAL E N 1
ATOM 11776 C CA . VAL E 1 280 ? -5.490 2.073 -23.915 1.00 16.33 280 VAL E CA 1
ATOM 11777 C C . VAL E 1 280 ? -4.982 0.859 -24.696 1.00 17.73 280 VAL E C 1
ATOM 11778 O O . VAL E 1 280 ? -5.305 -0.281 -24.359 1.00 18.94 280 VAL E O 1
ATOM 11782 N N . ARG E 1 281 ? -4.174 1.122 -25.724 1.00 17.95 281 ARG E N 1
ATOM 11783 C CA . ARG E 1 281 ? -3.592 0.085 -26.580 1.00 18.08 281 ARG E CA 1
ATOM 11784 C C . ARG E 1 281 ? -2.811 -0.956 -25.776 1.00 19.34 281 ARG E C 1
ATOM 11785 O O . ARG E 1 281 ? -3.000 -2.159 -25.965 1.00 20.45 281 ARG E O 1
ATOM 11793 N N . ALA E 1 282 ? -1.949 -0.483 -24.877 1.00 20.31 282 ALA E N 1
ATOM 11794 C CA . ALA E 1 282 ? -1.146 -1.357 -24.020 1.00 19.55 282 ALA E CA 1
ATOM 11795 C C . ALA E 1 282 ? -2.004 -2.135 -23.021 1.00 19.27 282 ALA E C 1
ATOM 11796 O O . ALA E 1 282 ? -1.698 -3.285 -22.701 1.00 19.77 282 ALA E O 1
ATOM 11798 N N . ALA E 1 283 ? -3.072 -1.502 -22.540 1.00 17.42 283 ALA E N 1
ATOM 11799 C CA . ALA E 1 283 ? -4.004 -2.129 -21.601 1.00 16.02 283 ALA E CA 1
ATOM 11800 C C . ALA E 1 283 ? -4.856 -3.207 -22.271 1.00 16.14 283 ALA E C 1
ATOM 11801 O O . ALA E 1 283 ? -5.241 -4.187 -21.629 1.00 17.34 283 ALA E O 1
ATOM 11803 N N . VAL E 1 284 ? -5.146 -3.015 -23.556 1.00 15.94 284 VAL E N 1
ATOM 11804 C CA . VAL E 1 284 ? -5.903 -3.991 -24.343 1.00 17.04 284 VAL E CA 1
ATOM 11805 C C . VAL E 1 284 ? -5.049 -5.232 -24.632 1.00 17.89 284 VAL E C 1
ATOM 11806 O O . VAL E 1 284 ? -5.519 -6.360 -24.470 1.00 19.57 284 VAL E O 1
ATOM 11810 N N . TRP E 1 285 ? -3.796 -5.013 -25.035 1.00 19.63 285 TRP E N 1
ATOM 11811 C CA . TRP E 1 285 ? -2.841 -6.101 -25.280 1.00 20.22 285 TRP E CA 1
ATOM 11812 C C . TRP E 1 285 ? -2.541 -6.918 -24.019 1.00 21.39 285 TRP E C 1
ATOM 11813 O O . TRP E 1 285 ? -2.214 -8.104 -24.108 1.00 22.39 285 TRP E O 1
ATOM 11824 N N . GLU E 1 286 ? -2.648 -6.276 -22.856 1.00 21.13 286 GLU E N 1
ATOM 11825 C CA . GLU E 1 286 ? -2.504 -6.952 -21.565 1.00 23.11 286 GLU E CA 1
ATOM 11826 C C . GLU E 1 286 ? -3.672 -7.899 -21.291 1.00 19.10 286 GLU E C 1
ATOM 11827 O O . GLU E 1 286 ? -3.493 -8.954 -20.680 1.00 15.56 286 GLU E O 1
ATOM 11833 N N . ARG E 1 287 ? -4.863 -7.509 -21.742 1.00 15.91 287 ARG E N 1
ATOM 11834 C CA . ARG E 1 287 ? -6.051 -8.354 -21.639 1.00 16.01 287 ARG E CA 1
ATOM 11835 C C . ARG E 1 287 ? -6.014 -9.478 -22.672 1.00 16.63 287 ARG E C 1
ATOM 11836 O O . ARG E 1 287 ? -6.527 -10.570 -22.427 1.00 16.72 287 ARG E O 1
ATOM 11852 N N . SER E 1 289 ? -3.515 -11.110 -23.482 1.00 21.11 289 SER E N 1
ATOM 11853 C CA . SER E 1 289 ? -2.519 -12.084 -23.042 1.00 21.69 289 SER E CA 1
ATOM 11854 C C . SER E 1 289 ? -3.019 -12.993 -21.916 1.00 23.52 289 SER E C 1
ATOM 11855 O O . SER E 1 289 ? -2.421 -14.038 -21.651 1.00 24.92 289 SER E O 1
ATOM 11858 N N . SER E 1 290 ? -4.108 -12.597 -21.259 1.00 20.95 290 SER E N 1
ATOM 11859 C CA . SER E 1 290 ? -4.627 -13.351 -20.115 1.00 19.32 290 SER E CA 1
ATOM 11860 C C . SER E 1 290 ? -6.153 -13.343 -20.002 1.00 18.31 290 SER E C 1
ATOM 11861 O O . SER E 1 290 ? -6.783 -14.404 -19.999 1.00 18.68 290 SER E O 1
ATOM 11864 N N . ASP E 1 291 ? -6.736 -12.149 -19.906 1.00 20.05 291 ASP E N 1
ATOM 11865 C CA . ASP E 1 291 ? -8.171 -11.990 -19.656 1.00 22.53 291 ASP E CA 1
ATOM 11866 C C . ASP E 1 291 ? -9.042 -12.387 -20.849 1.00 21.60 291 ASP E C 1
ATOM 11867 O O . ASP E 1 291 ? -10.155 -12.887 -20.672 1.00 23.93 291 ASP E O 1
ATOM 11872 N N . LEU E 1 292 ? -8.526 -12.166 -22.056 1.00 18.98 292 LEU E N 1
ATOM 11873 C CA . LEU E 1 292 ? -9.265 -12.450 -23.286 1.00 16.83 292 LEU E CA 1
ATOM 11874 C C . LEU E 1 292 ? -8.610 -13.537 -24.143 1.00 16.55 292 LEU E C 1
ATOM 11875 O O . LEU E 1 292 ? -9.164 -13.935 -25.171 1.00 15.06 292 LEU E O 1
ATOM 11880 N N . LYS E 1 293 ? -7.440 -14.012 -23.715 1.00 17.26 293 LYS E N 1
ATOM 11881 C CA . LYS E 1 293 ? -6.700 -15.049 -24.439 1.00 18.63 293 LYS E CA 1
ATOM 11882 C C . LYS E 1 293 ? -7.416 -16.401 -24.363 1.00 19.12 293 LYS E C 1
ATOM 11883 O O . LYS E 1 293 ? -7.509 -16.996 -23.287 1.00 18.71 293 LYS E O 1
ATOM 11889 N N . PRO E 1 294 ? -7.909 -16.886 -25.504 1.00 19.47 294 PRO E N 1
ATOM 11890 C CA . PRO E 1 294 ? -8.698 -18.115 -25.542 1.00 20.61 294 PRO E CA 1
ATOM 11891 C C . PRO E 1 294 ? -7.837 -19.375 -25.467 1.00 24.09 294 PRO E C 1
ATOM 11892 O O . PRO E 1 294 ? -6.634 -19.324 -25.737 1.00 25.28 294 PRO E O 1
ATOM 11896 N N . ASP E 1 295 ? -8.463 -20.491 -25.100 1.00 30.51 295 ASP E N 1
ATOM 11897 C CA . ASP E 1 295 ? -7.790 -21.788 -25.049 1.00 35.60 295 ASP E CA 1
ATOM 11898 C C . ASP E 1 295 ? -7.532 -22.336 -26.452 1.00 38.70 295 ASP E C 1
ATOM 11899 O O . ASP E 1 295 ? -6.584 -23.096 -26.663 1.00 39.23 295 ASP E O 1
ATOM 11904 N N . GLN E 1 296 ? -8.382 -21.944 -27.400 1.00 43.44 296 GLN E N 1
ATOM 11905 C CA . GLN E 1 296 ? -8.240 -22.346 -28.798 1.00 46.58 296 GLN E CA 1
ATOM 11906 C C . GLN E 1 296 ? -7.110 -21.558 -29.460 1.00 48.95 296 GLN E C 1
ATOM 11907 O O . GLN E 1 296 ? -6.026 -22.100 -29.688 1.00 50.48 296 GLN E O 1
ATOM 11913 N N . LEU E 1 297 ? -7.377 -20.283 -29.752 1.00 50.23 297 LEU E N 1
ATOM 11914 C CA . LEU E 1 297 ? -6.410 -19.345 -30.347 1.00 48.60 297 LEU E CA 1
ATOM 11915 C C . LEU E 1 297 ? -5.890 -19.760 -31.730 1.00 49.61 297 LEU E C 1
ATOM 11916 O O . LEU E 1 297 ? -6.149 -19.078 -32.724 1.00 49.69 297 LEU E O 1
ATOM 11921 N N . LEU E 1 298 ? -5.162 -20.875 -31.781 1.00 45.43 298 LEU E N 1
ATOM 11922 C CA . LEU E 1 298 ? -4.577 -21.389 -33.021 1.00 42.75 298 LEU E CA 1
ATOM 11923 C C . LEU E 1 298 ? -5.617 -21.990 -33.972 1.00 41.67 298 LEU E C 1
ATOM 11924 O O . LEU E 1 298 ? -5.303 -22.308 -35.122 1.00 40.40 298 LEU E O 1
ATOM 11929 N N . THR E 1 299 ? -6.847 -22.143 -33.484 1.00 41.00 299 THR E N 1
ATOM 11930 C CA . THR E 1 299 ? -7.962 -22.641 -34.290 1.00 42.01 299 THR E CA 1
ATOM 11931 C C . THR E 1 299 ? -8.387 -21.607 -35.337 1.00 42.52 299 THR E C 1
ATOM 11932 O O . THR E 1 299 ? -8.847 -21.966 -36.425 1.00 43.69 299 THR E O 1
ATOM 11936 N N . ILE E 1 300 ? -8.219 -20.330 -34.999 1.00 44.53 300 ILE E N 1
ATOM 11937 C CA . ILE E 1 300 ? -8.545 -19.218 -35.897 1.00 43.91 300 ILE E CA 1
ATOM 11938 C C . ILE E 1 300 ? -7.592 -19.173 -37.097 1.00 38.70 300 ILE E C 1
ATOM 11939 O O . ILE E 1 300 ? -7.982 -18.753 -38.189 1.00 37.91 300 ILE E O 1
ATOM 11944 N N . VAL E 1 301 ? -6.352 -19.615 -36.885 1.00 30.37 301 VAL E N 1
ATOM 11945 C CA . VAL E 1 301 ? -5.328 -19.637 -37.933 1.00 27.32 301 VAL E CA 1
ATOM 11946 C C . VAL E 1 301 ? -5.769 -20.500 -39.119 1.00 25.66 301 VAL E C 1
ATOM 11947 O O . VAL E 1 301 ? -5.907 -21.721 -38.998 1.00 25.71 301 VAL E O 1
ATOM 11951 N N . ASP E 1 302 ? -5.997 -19.845 -40.255 1.00 25.11 302 ASP E N 1
ATOM 11952 C CA . ASP E 1 302 ? -6.416 -20.519 -41.481 1.00 27.02 302 ASP E CA 1
ATOM 11953 C C . ASP E 1 302 ? -5.235 -21.237 -42.130 1.00 26.24 302 ASP E C 1
ATOM 11954 O O . ASP E 1 302 ? -5.247 -22.463 -42.268 1.00 25.59 302 ASP E O 1
ATOM 11959 N N . ARG E 1 303 ? -4.220 -20.467 -42.521 1.00 28.90 303 ARG E N 1
ATOM 11960 C CA . ARG E 1 303 ? -2.997 -21.011 -43.114 1.00 31.44 303 ARG E CA 1
ATOM 11961 C C . ARG E 1 303 ? -1.799 -20.089 -42.884 1.00 30.57 303 ARG E C 1
ATOM 11962 O O . ARG E 1 303 ? -1.892 -18.874 -43.075 1.00 28.46 303 ARG E O 1
ATOM 11970 N N . GLU E 1 304 ? -0.683 -20.677 -42.460 1.00 32.80 304 GLU E N 1
ATOM 11971 C CA . GLU E 1 304 ? 0.563 -19.937 -42.286 1.00 35.01 304 GLU E CA 1
ATOM 11972 C C . GLU E 1 304 ? 1.245 -19.782 -43.641 1.00 35.27 304 GLU E C 1
ATOM 11973 O O . GLU E 1 304 ? 1.613 -20.771 -44.280 1.00 36.00 304 GLU E O 1
ATOM 11979 N N . VAL E 1 305 ? 1.403 -18.534 -44.074 1.00 37.20 305 VAL E N 1
ATOM 11980 C CA . VAL E 1 305 ? 1.932 -18.235 -45.402 1.00 36.73 305 VAL E CA 1
ATOM 11981 C C . VAL E 1 305 ? 3.334 -17.614 -45.325 1.00 36.95 305 VAL E C 1
ATOM 11982 O O . VAL E 1 305 ? 3.720 -17.059 -44.294 1.00 39.48 305 VAL E O 1
ATOM 11986 N N . SER E 1 306 ? 4.094 -17.732 -46.413 1.00 32.23 306 SER E N 1
ATOM 11987 C CA . SER E 1 306 ? 5.426 -17.133 -46.504 1.00 29.72 306 SER E CA 1
ATOM 11988 C C . SER E 1 306 ? 5.363 -15.740 -47.138 1.00 29.72 306 SER E C 1
ATOM 11989 O O . SER E 1 306 ? 4.304 -15.313 -47.606 1.00 29.90 306 SER E O 1
ATOM 11992 N N . LEU E 1 307 ? 6.499 -15.043 -47.149 1.00 32.73 307 LEU E N 1
ATOM 11993 C CA . LEU E 1 307 ? 6.573 -13.667 -47.648 1.00 35.68 307 LEU E CA 1
ATOM 11994 C C . LEU E 1 307 ? 6.387 -13.573 -49.165 1.00 42.54 307 LEU E C 1
ATOM 11995 O O . LEU E 1 307 ? 5.656 -12.707 -49.648 1.00 45.20 307 LEU E O 1
ATOM 12000 N N . GLU E 1 308 ? 7.049 -14.460 -49.907 1.00 51.55 308 GLU E N 1
ATOM 12001 C CA . GLU E 1 308 ? 6.858 -14.554 -51.357 1.00 56.13 308 GLU E CA 1
ATOM 12002 C C . GLU E 1 308 ? 5.694 -15.479 -51.715 1.00 54.61 308 GLU E C 1
ATOM 12003 O O . GLU E 1 308 ? 5.845 -16.430 -52.490 1.00 55.21 308 GLU E O 1
ATOM 12009 N N . GLU E 1 309 ? 4.533 -15.177 -51.139 1.00 46.57 309 GLU E N 1
ATOM 12010 C CA . GLU E 1 309 ? 3.313 -15.957 -51.324 1.00 42.96 309 GLU E CA 1
ATOM 12011 C C . GLU E 1 309 ? 2.115 -15.103 -50.910 1.00 40.84 309 GLU E C 1
ATOM 12012 O O . GLU E 1 309 ? 0.959 -15.501 -51.079 1.00 40.36 309 GLU E O 1
ATOM 12018 N N . THR E 1 310 ? 2.414 -13.918 -50.378 1.00 39.46 310 THR E N 1
ATOM 12019 C CA . THR E 1 310 ? 1.400 -12.961 -49.926 1.00 36.10 310 THR E CA 1
ATOM 12020 C C . THR E 1 310 ? 0.627 -12.240 -51.047 1.00 36.61 310 THR E C 1
ATOM 12021 O O . THR E 1 310 ? -0.541 -11.909 -50.842 1.00 36.93 310 THR E O 1
ATOM 12025 N N . PRO E 1 311 ? 1.248 -11.978 -52.207 1.00 35.31 311 PRO E N 1
ATOM 12026 C CA . PRO E 1 311 ? 0.509 -11.439 -53.357 1.00 34.68 311 PRO E CA 1
ATOM 12027 C C . PRO E 1 311 ? -0.699 -12.296 -53.743 1.00 32.73 311 PRO E C 1
ATOM 12028 O O . PRO E 1 311 ? -1.708 -11.763 -54.210 1.00 32.80 311 PRO E O 1
ATOM 12032 N N . GLY E 1 312 ? -0.585 -13.608 -53.546 1.00 26.81 312 GLY E N 1
ATOM 12033 C CA . GLY E 1 312 ? -1.702 -14.529 -53.737 1.00 23.70 312 GLY E CA 1
ATOM 12034 C C . GLY E 1 312 ? -2.676 -14.485 -52.573 1.00 23.92 312 GLY E C 1
ATOM 12035 O O . GLY E 1 312 ? -3.886 -14.625 -52.764 1.00 23.10 312 GLY E O 1
ATOM 12036 N N . ALA E 1 313 ? -2.143 -14.287 -51.368 1.00 23.96 313 ALA E N 1
ATOM 12037 C CA . ALA E 1 313 ? -2.949 -14.184 -50.149 1.00 25.08 313 ALA E CA 1
ATOM 12038 C C . ALA E 1 313 ? -3.751 -12.883 -50.099 1.00 26.68 313 ALA E C 1
ATOM 12039 O O . ALA E 1 313 ? -4.828 -12.835 -49.501 1.00 25.83 313 ALA E O 1
ATOM 12041 N N . LEU E 1 314 ? -3.215 -11.835 -50.725 1.00 30.52 314 LEU E N 1
ATOM 12042 C CA . LEU E 1 314 ? -3.914 -10.556 -50.858 1.00 31.70 314 LEU E CA 1
ATOM 12043 C C . LEU E 1 314 ? -5.059 -10.654 -51.865 1.00 34.27 314 LEU E C 1
ATOM 12044 O O . LEU E 1 314 ? -5.995 -9.852 -51.836 1.00 34.16 314 LEU E O 1
ATOM 12049 N N . LYS E 1 315 ? -4.965 -11.636 -52.759 1.00 36.99 315 LYS E N 1
ATOM 12050 C CA . LYS E 1 315 ? -6.045 -11.961 -53.684 1.00 38.56 315 LYS E CA 1
ATOM 12051 C C . LYS E 1 315 ? -7.017 -12.939 -53.021 1.00 37.46 315 LYS E C 1
ATOM 12052 O O . LYS E 1 315 ? -8.210 -12.948 -53.334 1.00 37.09 315 LYS E O 1
ATOM 12058 N N . ASP E 1 316 ? -6.493 -13.756 -52.107 1.00 36.96 316 ASP E N 1
ATOM 12059 C CA . ASP E 1 316 ? -7.306 -14.689 -51.324 1.00 36.57 316 ASP E CA 1
ATOM 12060 C C . ASP E 1 316 ? -8.170 -13.957 -50.298 1.00 35.72 316 ASP E C 1
ATOM 12061 O O . ASP E 1 316 ? -9.294 -14.378 -50.016 1.00 36.86 316 ASP E O 1
ATOM 12066 N N . ILE E 1 317 ? -7.635 -12.872 -49.738 1.00 34.08 317 ILE E N 1
ATOM 12067 C CA . ILE E 1 317 ? -8.438 -11.937 -48.951 1.00 32.83 317 ILE E CA 1
ATOM 12068 C C . ILE E 1 317 ? -9.204 -11.037 -49.927 1.00 31.27 317 ILE E C 1
ATOM 12069 O O . ILE E 1 317 ? -8.897 -11.019 -51.123 1.00 33.13 317 ILE E O 1
ATOM 12074 N N . LEU E 1 318 ? -10.192 -10.300 -49.417 1.00 27.20 318 LEU E N 1
ATOM 12075 C CA . LEU E 1 318 ? -11.183 -9.599 -50.248 1.00 29.11 318 LEU E CA 1
ATOM 12076 C C . LEU E 1 318 ? -12.070 -10.626 -50.957 1.00 32.58 318 LEU E C 1
ATOM 12077 O O . LEU E 1 318 ? -12.552 -10.395 -52.069 1.00 31.30 318 LEU E O 1
ATOM 12082 N N . GLN E 1 319 ? -12.277 -11.759 -50.290 1.00 42.26 319 GLN E N 1
ATOM 12083 C CA . GLN E 1 319 ? -13.033 -12.879 -50.833 1.00 47.04 319 GLN E CA 1
ATOM 12084 C C . GLN E 1 319 ? -13.570 -13.712 -49.673 1.00 53.77 319 GLN E C 1
ATOM 12085 O O . GLN E 1 319 ? -13.052 -13.633 -48.556 1.00 54.52 319 GLN E O 1
ATOM 12091 N N . ASN E 1 320 ? -14.601 -14.512 -49.936 1.00 64.41 320 ASN E N 1
ATOM 12092 C CA . ASN E 1 320 ? -15.131 -15.436 -48.930 1.00 71.12 320 ASN E CA 1
ATOM 12093 C C . ASN E 1 320 ? -14.297 -16.718 -48.807 1.00 72.15 320 ASN E C 1
ATOM 12094 O O . ASN E 1 320 ? -14.784 -17.748 -48.332 1.00 73.30 320 ASN E O 1
ATOM 12099 N N . ARG E 1 321 ? -13.036 -16.635 -49.230 1.00 70.49 321 ARG E N 1
ATOM 12100 C CA . ARG E 1 321 ? -12.112 -17.768 -49.209 1.00 67.07 321 ARG E CA 1
ATOM 12101 C C . ARG E 1 321 ? -11.560 -18.032 -47.810 1.00 66.74 321 ARG E C 1
ATOM 12102 O O . ARG E 1 321 ? -11.744 -19.120 -47.260 1.00 66.41 321 ARG E O 1
ATOM 12110 N N . ILE E 1 322 ? -10.886 -17.030 -47.247 1.00 62.13 322 ILE E N 1
ATOM 12111 C CA . ILE E 1 322 ? -10.182 -17.170 -45.970 1.00 57.85 322 ILE E CA 1
ATOM 12112 C C . ILE E 1 322 ? -11.141 -17.273 -44.783 1.00 52.93 322 ILE E C 1
ATOM 12113 O O . ILE E 1 322 ? -11.977 -16.393 -44.560 1.00 51.89 322 ILE E O 1
ATOM 12118 N N . GLN E 1 323 ? -11.007 -18.369 -44.039 1.00 45.38 323 GLN E N 1
ATOM 12119 C CA . GLN E 1 323 ? -11.793 -18.608 -42.835 1.00 41.09 323 GLN E CA 1
ATOM 12120 C C . GLN E 1 323 ? -10.908 -18.430 -41.600 1.00 39.61 323 GLN E C 1
ATOM 12121 O O . GLN E 1 323 ? -10.221 -19.362 -41.171 1.00 40.96 323 GLN E O 1
ATOM 12127 N N . GLY E 1 324 ? -10.923 -17.221 -41.045 1.00 40.75 324 GLY E N 1
ATOM 12128 C CA . GLY E 1 324 ? -10.129 -16.896 -39.863 1.00 39.46 324 GLY E CA 1
ATOM 12129 C C . GLY E 1 324 ? -9.030 -15.890 -40.142 1.00 38.40 324 GLY E C 1
ATOM 12130 O O . GLY E 1 324 ? -9.299 -14.777 -40.600 1.00 37.79 324 GLY E O 1
ATOM 12131 N N . ARG E 1 325 ? -7.789 -16.286 -39.864 1.00 35.03 325 ARG E N 1
ATOM 12132 C CA . ARG E 1 325 ? -6.635 -15.405 -40.032 1.00 32.61 325 ARG E CA 1
ATOM 12133 C C . ARG E 1 325 ? -5.490 -16.096 -40.770 1.00 29.01 325 ARG E C 1
ATOM 12134 O O . ARG E 1 325 ? -5.155 -17.247 -40.481 1.00 29.63 325 ARG E O 1
ATOM 12142 N N . VAL E 1 326 ? -4.897 -15.380 -41.723 1.00 24.79 326 VAL E N 1
ATOM 12143 C CA . VAL E 1 326 ? -3.701 -15.847 -42.421 1.00 20.48 326 VAL E CA 1
ATOM 12144 C C . VAL E 1 326 ? -2.477 -15.106 -41.882 1.00 20.77 326 VAL E C 1
ATOM 12145 O O . VAL E 1 326 ? -2.344 -13.890 -42.053 1.00 21.00 326 VAL E O 1
ATOM 12149 N N . ILE E 1 327 ? -1.600 -15.851 -41.213 1.00 19.19 327 ILE E N 1
ATOM 12150 C CA . ILE E 1 327 ? -0.379 -15.291 -40.633 1.00 17.35 327 ILE E CA 1
ATOM 12151 C C . ILE E 1 327 ? 0.812 -15.448 -41.576 1.00 19.12 327 ILE E C 1
ATOM 12152 O O . ILE E 1 327 ? 0.921 -16.443 -42.297 1.00 19.98 327 ILE E O 1
ATOM 12157 N N . VAL E 1 328 ? 1.696 -14.454 -41.566 1.00 20.12 328 VAL E N 1
ATOM 12158 C CA . VAL E 1 328 ? 2.861 -14.441 -42.447 1.00 21.08 328 VAL E CA 1
ATOM 12159 C C . VAL E 1 328 ? 4.137 -14.729 -41.658 1.00 22.91 328 VAL E C 1
ATOM 12160 O O . VAL E 1 328 ? 4.446 -14.040 -40.684 1.00 23.00 328 VAL E O 1
ATOM 12164 N N . LYS E 1 329 ? 4.862 -15.761 -42.084 1.00 25.05 329 LYS E N 1
ATOM 12165 C CA . LYS E 1 329 ? 6.133 -16.132 -41.468 1.00 27.47 329 LYS E CA 1
ATOM 12166 C C . LYS E 1 329 ? 7.294 -15.561 -42.277 1.00 27.96 329 LYS E C 1
ATOM 12167 O O . LYS E 1 329 ? 7.340 -15.707 -43.502 1.00 29.85 329 LYS E O 1
ATOM 12173 N N . LEU E 1 330 ? 8.226 -14.913 -41.584 1.00 29.19 330 LEU E N 1
ATOM 12174 C CA . LEU E 1 330 ? 9.371 -14.271 -42.226 1.00 29.63 330 LEU E CA 1
ATOM 12175 C C . LEU E 1 330 ? 10.688 -14.736 -41.611 1.00 30.78 330 LEU E C 1
ATOM 12176 O O . LEU E 1 330 ? 10.800 -14.888 -40.394 1.00 32.61 330 LEU E O 1
ATOM 12181 N N . SER F 1 2 ? 21.254 14.024 31.256 1.00 64.77 2 SER F N 1
ATOM 12182 C CA . SER F 1 2 ? 21.547 15.383 30.713 1.00 63.49 2 SER F CA 1
ATOM 12183 C C . SER F 1 2 ? 20.964 16.483 31.606 1.00 61.20 2 SER F C 1
ATOM 12184 O O . SER F 1 2 ? 21.536 16.806 32.650 1.00 61.81 2 SER F O 1
ATOM 12187 N N . THR F 1 3 ? 19.829 17.047 31.194 1.00 53.73 3 THR F N 1
ATOM 12188 C CA . THR F 1 3 ? 19.201 18.159 31.912 1.00 48.40 3 THR F CA 1
ATOM 12189 C C . THR F 1 3 ? 18.042 17.706 32.799 1.00 44.15 3 THR F C 1
ATOM 12190 O O . THR F 1 3 ? 17.432 16.660 32.558 1.00 41.77 3 THR F O 1
ATOM 12194 N N . LEU F 1 4 ? 17.750 18.504 33.823 1.00 40.20 4 LEU F N 1
ATOM 12195 C CA . LEU F 1 4 ? 16.644 18.239 34.740 1.00 37.03 4 LEU F CA 1
ATOM 12196 C C . LEU F 1 4 ? 15.354 18.880 34.238 1.00 34.56 4 LEU F C 1
ATOM 12197 O O . LEU F 1 4 ? 15.365 20.007 33.738 1.00 34.99 4 LEU F O 1
ATOM 12202 N N . PHE F 1 5 ? 14.248 18.153 34.375 1.00 30.95 5 PHE F N 1
ATOM 12203 C CA . PHE F 1 5 ? 12.936 18.644 33.952 1.00 28.31 5 PHE F CA 1
ATOM 12204 C C . PHE F 1 5 ? 11.880 18.505 35.049 1.00 29.05 5 PHE F C 1
ATOM 12205 O O . PHE F 1 5 ? 12.121 17.872 36.079 1.00 28.80 5 PHE F O 1
ATOM 12213 N N . GLN F 1 6 ? 10.712 19.098 34.813 1.00 29.55 6 GLN F N 1
ATOM 12214 C CA . GLN F 1 6 ? 9.612 19.059 35.770 1.00 29.42 6 GLN F CA 1
ATOM 12215 C C . GLN F 1 6 ? 8.531 18.091 35.294 1.00 27.95 6 GLN F C 1
ATOM 12216 O O . GLN F 1 6 ? 8.056 18.187 34.159 1.00 29.04 6 GLN F O 1
ATOM 12222 N N . ALA F 1 7 ? 8.151 17.161 36.167 1.00 23.80 7 ALA F N 1
ATOM 12223 C CA . ALA F 1 7 ? 7.225 16.089 35.807 1.00 20.15 7 ALA F CA 1
ATOM 12224 C C . ALA F 1 7 ? 6.080 15.925 36.802 1.00 19.81 7 ALA F C 1
ATOM 12225 O O . ALA F 1 7 ? 6.278 16.032 38.015 1.00 19.25 7 ALA F O 1
ATOM 12227 N N . LEU F 1 8 ? 4.887 15.664 36.274 1.00 19.17 8 LEU F N 1
ATOM 12228 C CA . LEU F 1 8 ? 3.724 15.342 37.094 1.00 20.14 8 LEU F CA 1
ATOM 12229 C C . LEU F 1 8 ? 3.702 13.832 37.335 1.00 24.12 8 LEU F C 1
ATOM 12230 O O . LEU F 1 8 ? 3.325 13.054 36.455 1.00 25.55 8 LEU F O 1
ATOM 12235 N N . GLN F 1 9 ? 4.119 13.431 38.534 1.00 30.97 9 GLN F N 1
ATOM 12236 C CA . GLN F 1 9 ? 4.303 12.020 38.866 1.00 34.23 9 GLN F CA 1
ATOM 12237 C C . GLN F 1 9 ? 3.357 11.555 39.971 1.00 36.17 9 GLN F C 1
ATOM 12238 O O . GLN F 1 9 ? 3.163 12.250 40.971 1.00 36.46 9 GLN F O 1
ATOM 12244 N N . ALA F 1 10 ? 2.777 10.373 39.775 1.00 33.76 10 ALA F N 1
ATOM 12245 C CA . ALA F 1 10 ? 1.936 9.730 40.780 1.00 34.13 10 ALA F CA 1
ATOM 12246 C C . ALA F 1 10 ? 2.759 8.745 41.604 1.00 35.09 10 ALA F C 1
ATOM 12247 O O . ALA F 1 10 ? 3.681 8.112 41.086 1.00 34.09 10 ALA F O 1
ATOM 12249 N N . GLU F 1 11 ? 2.424 8.626 42.887 1.00 39.32 11 GLU F N 1
ATOM 12250 C CA . GLU F 1 11 ? 3.106 7.695 43.784 1.00 43.99 11 GLU F CA 1
ATOM 12251 C C . GLU F 1 11 ? 2.148 7.203 44.866 1.00 45.88 11 GLU F C 1
ATOM 12252 O O . GLU F 1 11 ? 1.487 8.004 45.533 1.00 46.79 11 GLU F O 1
ATOM 12258 N N . LYS F 1 12 ? 2.077 5.884 45.030 1.00 52.03 12 LYS F N 1
ATOM 12259 C CA . LYS F 1 12 ? 1.164 5.271 45.991 1.00 54.20 12 LYS F CA 1
ATOM 12260 C C . LYS F 1 12 ? 1.831 5.042 47.346 1.00 56.71 12 LYS F C 1
ATOM 12261 O O . LYS F 1 12 ? 2.747 4.224 47.472 1.00 57.40 12 LYS F O 1
ATOM 12267 N N . ASN F 1 13 ? 1.366 5.782 48.348 1.00 55.63 13 ASN F N 1
ATOM 12268 C CA . ASN F 1 13 ? 1.793 5.585 49.728 1.00 56.04 13 ASN F CA 1
ATOM 12269 C C . ASN F 1 13 ? 0.740 4.777 50.481 1.00 55.66 13 ASN F C 1
ATOM 12270 O O . ASN F 1 13 ? -0.369 5.264 50.727 1.00 53.69 13 ASN F O 1
ATOM 12275 N N . ALA F 1 14 ? 1.100 3.542 50.830 1.00 58.15 14 ALA F N 1
ATOM 12276 C CA . ALA F 1 14 ? 0.187 2.564 51.438 1.00 60.90 14 ALA F CA 1
ATOM 12277 C C . ALA F 1 14 ? -1.034 2.268 50.555 1.00 62.28 14 ALA F C 1
ATOM 12278 O O . ALA F 1 14 ? -0.944 1.468 49.621 1.00 62.30 14 ALA F O 1
ATOM 12280 N N . ASP F 1 15 ? -2.161 2.914 50.852 1.00 65.16 15 ASP F N 1
ATOM 12281 C CA . ASP F 1 15 ? -3.399 2.720 50.093 1.00 66.49 15 ASP F CA 1
ATOM 12282 C C . ASP F 1 15 ? -3.887 4.016 49.436 1.00 61.18 15 ASP F C 1
ATOM 12283 O O . ASP F 1 15 ? -4.992 4.065 48.887 1.00 60.48 15 ASP F O 1
ATOM 12288 N N . ASP F 1 16 ? -3.054 5.054 49.485 1.00 51.48 16 ASP F N 1
ATOM 12289 C CA . ASP F 1 16 ? -3.415 6.374 48.969 1.00 45.81 16 ASP F CA 1
ATOM 12290 C C . ASP F 1 16 ? -2.463 6.836 47.867 1.00 41.75 16 ASP F C 1
ATOM 12291 O O . ASP F 1 16 ? -1.250 6.639 47.958 1.00 39.04 16 ASP F O 1
ATOM 12296 N N . VAL F 1 17 ? -3.029 7.454 46.831 1.00 38.29 17 VAL F N 1
ATOM 12297 C CA . VAL F 1 17 ? -2.252 8.008 45.721 1.00 37.80 17 VAL F CA 1
ATOM 12298 C C . VAL F 1 17 ? -2.146 9.527 45.873 1.00 41.21 17 VAL F C 1
ATOM 12299 O O . VAL F 1 17 ? -3.159 10.218 46.014 1.00 42.62 17 VAL F O 1
ATOM 12303 N N . SER F 1 18 ? -0.915 10.034 45.841 1.00 52.37 18 SER F N 1
ATOM 12304 C CA . SER F 1 18 ? -0.641 11.445 46.115 1.00 54.74 18 SER F CA 1
ATOM 12305 C C . SER F 1 18 ? -0.720 12.346 44.879 1.00 52.49 18 SER F C 1
ATOM 12306 O O . SER F 1 18 ? -1.542 13.264 44.836 1.00 53.79 18 SER F O 1
ATOM 12309 N N . VAL F 1 19 ? 0.133 12.071 43.890 1.00 37.93 19 VAL F N 1
ATOM 12310 C CA . VAL F 1 19 ? 0.293 12.903 42.682 1.00 30.31 19 VAL F CA 1
ATOM 12311 C C . VAL F 1 19 ? 0.906 14.269 43.005 1.00 30.07 19 VAL F C 1
ATOM 12312 O O . VAL F 1 19 ? 0.270 15.119 43.636 1.00 29.45 19 VAL F O 1
ATOM 12316 N N . HIS F 1 20 ? 2.148 14.466 42.566 1.00 32.49 20 HIS F N 1
ATOM 12317 C CA . HIS F 1 20 ? 2.871 15.717 42.798 1.00 35.68 20 HIS F CA 1
ATOM 12318 C C . HIS F 1 20 ? 3.801 16.095 41.648 1.00 31.83 20 HIS F C 1
ATOM 12319 O O . HIS F 1 20 ? 4.178 15.253 40.829 1.00 28.65 20 HIS F O 1
ATOM 12326 N N . VAL F 1 21 ? 4.161 17.376 41.605 1.00 29.96 21 VAL F N 1
ATOM 12327 C CA . VAL F 1 21 ? 5.129 17.898 40.646 1.00 30.22 21 VAL F CA 1
ATOM 12328 C C . VAL F 1 21 ? 6.540 17.673 41.192 1.00 32.01 21 VAL F C 1
ATOM 12329 O O . VAL F 1 21 ? 6.885 18.171 42.268 1.00 32.76 21 VAL F O 1
ATOM 12333 N N . LYS F 1 22 ? 7.344 16.913 40.451 1.00 36.27 22 LYS F N 1
ATOM 12334 C CA . LYS F 1 22 ? 8.691 16.541 40.891 1.00 39.30 22 LYS F CA 1
ATOM 12335 C C . LYS F 1 22 ? 9.759 16.769 39.821 1.00 39.41 22 LYS F C 1
ATOM 12336 O O . LYS F 1 22 ? 9.469 16.737 38.622 1.00 40.12 22 LYS F O 1
ATOM 12342 N N . THR F 1 23 ? 10.991 16.996 40.272 1.00 39.99 23 THR F N 1
ATOM 12343 C CA . THR F 1 23 ? 12.138 17.171 39.384 1.00 39.86 23 THR F CA 1
ATOM 12344 C C . THR F 1 23 ? 12.772 15.816 39.072 1.00 40.29 23 THR F C 1
ATOM 12345 O O . THR F 1 23 ? 13.178 15.086 39.980 1.00 40.27 23 THR F O 1
ATOM 12349 N N . ILE F 1 24 ? 12.845 15.490 37.784 1.00 40.00 24 ILE F N 1
ATOM 12350 C CA . ILE F 1 24 ? 13.362 14.200 37.325 1.00 40.06 24 ILE F CA 1
ATOM 12351 C C . ILE F 1 24 ? 14.371 14.396 36.188 1.00 39.37 24 ILE F C 1
ATOM 12352 O O . ILE F 1 24 ? 14.147 15.200 35.282 1.00 38.75 24 ILE F O 1
ATOM 12357 N N . SER F 1 25 ? 15.483 13.665 36.256 1.00 37.87 25 SER F N 1
ATOM 12358 C CA . SER F 1 25 ? 16.527 13.721 35.232 1.00 37.57 25 SER F CA 1
ATOM 12359 C C . SER F 1 25 ? 16.208 12.805 34.049 1.00 36.38 25 SER F C 1
ATOM 12360 O O . SER F 1 25 ? 15.365 11.910 34.155 1.00 35.29 25 SER F O 1
ATOM 12363 N N . THR F 1 26 ? 16.891 13.033 32.927 1.00 35.87 26 THR F N 1
ATOM 12364 C CA . THR F 1 26 ? 16.692 12.246 31.704 1.00 37.30 26 THR F CA 1
ATOM 12365 C C . THR F 1 26 ? 17.188 10.802 31.830 1.00 39.89 26 THR F C 1
ATOM 12366 O O . THR F 1 26 ? 16.770 9.929 31.065 1.00 41.45 26 THR F O 1
ATOM 12370 N N . GLU F 1 27 ? 18.076 10.561 32.795 1.00 43.05 27 GLU F N 1
ATOM 12371 C CA . GLU F 1 27 ? 18.593 9.219 33.075 1.00 46.05 27 GLU F CA 1
ATOM 12372 C C . GLU F 1 27 ? 17.532 8.295 33.674 1.00 46.76 27 GLU F C 1
ATOM 12373 O O . GLU F 1 27 ? 17.584 7.078 33.481 1.00 46.41 27 GLU F O 1
ATOM 12379 N N . ASP F 1 28 ? 16.581 8.881 34.400 1.00 50.39 28 ASP F N 1
ATOM 12380 C CA . ASP F 1 28 ? 15.489 8.131 35.024 1.00 56.67 28 ASP F CA 1
ATOM 12381 C C . ASP F 1 28 ? 14.508 7.580 33.990 1.00 58.46 28 ASP F C 1
ATOM 12382 O O . ASP F 1 28 ? 13.910 6.521 34.198 1.00 60.02 28 ASP F O 1
ATOM 12387 N N . LEU F 1 29 ? 14.344 8.309 32.886 1.00 63.46 29 LEU F N 1
ATOM 12388 C CA . LEU F 1 29 ? 13.534 7.854 31.758 1.00 62.31 29 LEU F CA 1
ATOM 12389 C C . LEU F 1 29 ? 14.195 6.646 31.095 1.00 66.62 29 LEU F C 1
ATOM 12390 O O . LEU F 1 29 ? 15.418 6.628 30.929 1.00 67.96 29 LEU F O 1
ATOM 12395 N N . PRO F 1 30 ? 13.397 5.640 30.729 1.00 62.99 30 PRO F N 1
ATOM 12396 C CA . PRO F 1 30 ? 13.921 4.432 30.085 1.00 63.35 30 PRO F CA 1
ATOM 12397 C C . PRO F 1 30 ? 14.679 4.747 28.796 1.00 63.96 30 PRO F C 1
ATOM 12398 O O . PRO F 1 30 ? 14.222 5.564 27.994 1.00 64.54 30 PRO F O 1
ATOM 12402 N N . LYS F 1 31 ? 15.831 4.104 28.614 1.00 68.09 31 LYS F N 1
ATOM 12403 C CA . LYS F 1 31 ? 16.662 4.301 27.423 1.00 68.32 31 LYS F CA 1
ATOM 12404 C C . LYS F 1 31 ? 16.001 3.773 26.149 1.00 67.43 31 LYS F C 1
ATOM 12405 O O . LYS F 1 31 ? 16.400 4.133 25.039 1.00 67.02 31 LYS F O 1
ATOM 12411 N N . ASP F 1 32 ? 14.993 2.919 26.324 1.00 63.29 32 ASP F N 1
ATOM 12412 C CA . ASP F 1 32 ? 14.204 2.397 25.215 1.00 59.01 32 ASP F CA 1
ATOM 12413 C C . ASP F 1 32 ? 13.328 3.491 24.614 1.00 53.32 32 ASP F C 1
ATOM 12414 O O . ASP F 1 32 ? 12.593 4.175 25.330 1.00 53.52 32 ASP F O 1
ATOM 12419 N N . GLY F 1 33 ? 13.426 3.657 23.299 1.00 43.46 33 GLY F N 1
ATOM 12420 C CA . GLY F 1 33 ? 12.590 4.606 22.575 1.00 33.98 33 GLY F CA 1
ATOM 12421 C C . GLY F 1 33 ? 13.239 5.941 22.268 1.00 28.07 33 GLY F C 1
ATOM 12422 O O . GLY F 1 33 ? 14.434 6.137 22.498 1.00 26.08 33 GLY F O 1
ATOM 12423 N N . VAL F 1 34 ? 12.430 6.859 21.746 1.00 23.67 34 VAL F N 1
ATOM 12424 C CA . VAL F 1 34 ? 12.889 8.183 21.341 1.00 20.17 34 VAL F CA 1
ATOM 12425 C C . VAL F 1 34 ? 12.592 9.204 22.440 1.00 18.52 34 VAL F C 1
ATOM 12426 O O . VAL F 1 34 ? 11.540 9.147 23.083 1.00 18.70 34 VAL F O 1
ATOM 12430 N N . LEU F 1 35 ? 13.530 10.123 22.658 1.00 16.47 35 LEU F N 1
ATOM 12431 C CA . LEU F 1 35 ? 13.362 11.191 23.638 1.00 16.02 35 LEU F CA 1
ATOM 12432 C C . LEU F 1 35 ? 12.716 12.401 22.968 1.00 14.82 35 LEU F C 1
ATOM 12433 O O . LEU F 1 35 ? 13.198 12.881 21.938 1.00 16.12 35 LEU F O 1
ATOM 12438 N N . ILE F 1 36 ? 11.620 12.882 23.552 1.00 15.57 36 ILE F N 1
ATOM 12439 C CA . ILE F 1 36 ? 10.866 14.003 22.987 1.00 16.83 36 ILE F CA 1
ATOM 12440 C C . ILE F 1 36 ? 10.607 15.094 24.024 1.00 16.74 36 ILE F C 1
ATOM 12441 O O . ILE F 1 36 ? 9.993 14.840 25.062 1.00 13.51 36 ILE F O 1
ATOM 12446 N N . LYS F 1 37 ? 11.085 16.304 23.734 1.00 18.03 37 LYS F N 1
ATOM 12447 C CA . LYS F 1 37 ? 10.715 17.488 24.502 1.00 20.00 37 LYS F CA 1
ATOM 12448 C C . LYS F 1 37 ? 9.273 17.829 24.139 1.00 20.85 37 LYS F C 1
ATOM 12449 O O . LYS F 1 37 ? 8.996 18.285 23.026 1.00 20.60 37 LYS F O 1
ATOM 12455 N N . VAL F 1 38 ? 8.365 17.595 25.083 1.00 23.34 38 VAL F N 1
ATOM 12456 C CA . VAL F 1 38 ? 6.926 17.646 24.814 1.00 25.14 38 VAL F CA 1
ATOM 12457 C C . VAL F 1 38 ? 6.425 19.057 24.475 1.00 27.18 38 VAL F C 1
ATOM 12458 O O . VAL F 1 38 ? 6.189 19.359 23.306 1.00 29.25 38 VAL F O 1
ATOM 12462 N N . ALA F 1 39 ? 6.287 19.913 25.489 1.00 29.66 39 ALA F N 1
ATOM 12463 C CA . ALA F 1 39 ? 5.688 21.245 25.330 1.00 31.86 39 ALA F CA 1
ATOM 12464 C C . ALA F 1 39 ? 4.304 21.168 24.676 1.00 31.00 39 ALA F C 1
ATOM 12465 O O . ALA F 1 39 ? 4.155 21.420 23.477 1.00 32.42 39 ALA F O 1
ATOM 12467 N N . TYR F 1 40 ? 3.316 20.798 25.493 1.00 28.95 40 TYR F N 1
ATOM 12468 C CA . TYR F 1 40 ? 1.898 20.617 25.121 1.00 27.20 40 TYR F CA 1
ATOM 12469 C C . TYR F 1 40 ? 1.389 19.203 25.412 1.00 26.34 40 TYR F C 1
ATOM 12470 O O . TYR F 1 40 ? 1.713 18.248 24.702 1.00 26.06 40 TYR F O 1
ATOM 12479 N N . SER F 1 41 ? 0.597 19.096 26.476 1.00 26.37 41 SER F N 1
ATOM 12480 C CA . SER F 1 41 ? -0.050 17.851 26.875 1.00 25.74 41 SER F CA 1
ATOM 12481 C C . SER F 1 41 ? -1.532 18.119 27.153 1.00 26.23 41 SER F C 1
ATOM 12482 O O . SER F 1 41 ? -2.067 19.149 26.736 1.00 26.43 41 SER F O 1
ATOM 12485 N N . GLY F 1 42 ? -2.192 17.191 27.842 1.00 24.70 42 GLY F N 1
ATOM 12486 C CA . GLY F 1 42 ? -3.606 17.339 28.176 1.00 23.03 42 GLY F CA 1
ATOM 12487 C C . GLY F 1 42 ? -4.068 16.418 29.287 1.00 20.79 42 GLY F C 1
ATOM 12488 O O . GLY F 1 42 ? -3.296 15.601 29.791 1.00 19.97 42 GLY F O 1
ATOM 12489 N N . ILE F 1 43 ? -5.336 16.556 29.670 1.00 18.07 43 ILE F N 1
ATOM 12490 C CA . ILE F 1 43 ? -5.919 15.744 30.737 1.00 18.29 43 ILE F CA 1
ATOM 12491 C C . ILE F 1 43 ? -7.207 15.066 30.270 1.00 20.08 43 ILE F C 1
ATOM 12492 O O . ILE F 1 43 ? -8.157 15.732 29.848 1.00 22.22 43 ILE F O 1
ATOM 12497 N N . ASN F 1 44 ? -7.216 13.737 30.340 1.00 22.08 44 ASN F N 1
ATOM 12498 C CA . ASN F 1 44 ? -8.391 12.936 30.010 1.00 24.63 44 ASN F CA 1
ATOM 12499 C C . ASN F 1 44 ? -9.032 12.364 31.273 1.00 23.54 44 ASN F C 1
ATOM 12500 O O . ASN F 1 44 ? -8.542 12.595 32.382 1.00 21.39 44 ASN F O 1
ATOM 12505 N N . TYR F 1 45 ? -10.127 11.625 31.102 1.00 23.67 45 TYR F N 1
ATOM 12506 C CA . TYR F 1 45 ? -10.806 10.972 32.221 1.00 22.93 45 TYR F CA 1
ATOM 12507 C C . TYR F 1 45 ? -9.968 9.822 32.781 1.00 22.48 45 TYR F C 1
ATOM 12508 O O . TYR F 1 45 ? -10.081 9.479 33.960 1.00 22.83 45 TYR F O 1
ATOM 12517 N N . LYS F 1 46 ? -9.129 9.238 31.925 1.00 18.12 46 LYS F N 1
ATOM 12518 C CA . LYS F 1 46 ? -8.192 8.191 32.329 1.00 16.48 46 LYS F CA 1
ATOM 12519 C C . LYS F 1 46 ? -7.078 8.744 33.216 1.00 17.69 46 LYS F C 1
ATOM 12520 O O . LYS F 1 46 ? -6.617 8.063 34.132 1.00 18.49 46 LYS F O 1
ATOM 12526 N N . ASP F 1 47 ? -6.660 9.978 32.937 1.00 18.05 47 ASP F N 1
ATOM 12527 C CA . ASP F 1 47 ? -5.608 10.653 33.703 1.00 19.65 47 ASP F CA 1
ATOM 12528 C C . ASP F 1 47 ? -6.033 10.986 35.131 1.00 19.42 47 ASP F C 1
ATOM 12529 O O . ASP F 1 47 ? -5.214 10.947 36.052 1.00 17.72 47 ASP F O 1
ATOM 12534 N N . GLY F 1 48 ? -7.311 11.320 35.302 1.00 20.56 48 GLY F N 1
ATOM 12535 C CA . GLY F 1 48 ? -7.881 11.581 36.621 1.00 21.35 48 GLY F CA 1
ATOM 12536 C C . GLY F 1 48 ? -7.966 10.319 37.458 1.00 22.68 48 GLY F C 1
ATOM 12537 O O . GLY F 1 48 ? -7.671 10.337 38.655 1.00 22.07 48 GLY F O 1
ATOM 12538 N N . LEU F 1 49 ? -8.369 9.222 36.819 1.00 23.92 49 LEU F N 1
ATOM 12539 C CA . LEU F 1 49 ? -8.461 7.917 37.473 1.00 24.32 49 LEU F CA 1
ATOM 12540 C C . LEU F 1 49 ? -7.082 7.319 37.750 1.00 24.10 49 LEU F C 1
ATOM 12541 O O . LEU F 1 49 ? -6.900 6.591 38.727 1.00 25.12 49 LEU F O 1
ATOM 12546 N N . ALA F 1 50 ? -6.118 7.633 36.886 1.00 21.77 50 ALA F N 1
ATOM 12547 C CA . ALA F 1 50 ? -4.737 7.183 37.055 1.00 21.52 50 ALA F CA 1
ATOM 12548 C C . ALA F 1 50 ? -4.025 7.935 38.181 1.00 22.60 50 ALA F C 1
ATOM 12549 O O . ALA F 1 50 ? -2.967 7.509 38.648 1.00 22.07 50 ALA F O 1
ATOM 12551 N N . GLY F 1 51 ? -4.613 9.050 38.609 1.00 27.18 51 GLY F N 1
ATOM 12552 C CA . GLY F 1 51 ? -4.052 9.868 39.681 1.00 29.21 51 GLY F CA 1
ATOM 12553 C C . GLY F 1 51 ? -4.785 9.759 41.008 1.00 30.66 51 GLY F C 1
ATOM 12554 O O . GLY F 1 51 ? -4.555 10.560 41.916 1.00 31.36 51 GLY F O 1
ATOM 12555 N N . LYS F 1 52 ? -5.669 8.770 41.118 1.00 26.33 52 LYS F N 1
ATOM 12556 C CA . LYS F 1 52 ? -6.430 8.542 42.345 1.00 26.47 52 LYS F CA 1
ATOM 12557 C C . LYS F 1 52 ? -6.596 7.047 42.611 1.00 28.52 52 LYS F C 1
ATOM 12558 O O . LYS F 1 52 ? -6.756 6.256 41.678 1.00 29.80 52 LYS F O 1
ATOM 12564 N N . ALA F 1 53 ? -6.552 6.673 43.889 1.00 32.90 53 ALA F N 1
ATOM 12565 C CA . ALA F 1 53 ? -6.673 5.276 44.306 1.00 33.42 53 ALA F CA 1
ATOM 12566 C C . ALA F 1 53 ? -8.063 4.715 44.019 1.00 33.20 53 ALA F C 1
ATOM 12567 O O . ALA F 1 53 ? -9.074 5.285 44.437 1.00 34.62 53 ALA F O 1
ATOM 12569 N N . GLY F 1 54 ? -8.098 3.597 43.298 1.00 27.97 54 GLY F N 1
ATOM 12570 C CA . GLY F 1 54 ? -9.351 2.949 42.921 1.00 25.86 54 GLY F CA 1
ATOM 12571 C C . GLY F 1 54 ? -9.696 3.097 41.450 1.00 26.56 54 GLY F C 1
ATOM 12572 O O . GLY F 1 54 ? -10.581 2.403 40.945 1.00 28.23 54 GLY F O 1
ATOM 12573 N N . GLY F 1 55 ? -8.986 3.992 40.763 1.00 28.29 55 GLY F N 1
ATOM 12574 C CA . GLY F 1 55 ? -9.228 4.295 39.348 1.00 30.11 55 GLY F CA 1
ATOM 12575 C C . GLY F 1 55 ? -9.215 3.109 38.397 1.00 31.66 55 GLY F C 1
ATOM 12576 O O . GLY F 1 55 ? -9.733 3.202 37.282 1.00 32.27 55 GLY F O 1
ATOM 12577 N N . ASN F 1 56 ? -8.616 2.004 38.843 1.00 35.05 56 ASN F N 1
ATOM 12578 C CA . ASN F 1 56 ? -8.592 0.731 38.109 1.00 34.72 56 ASN F CA 1
ATOM 12579 C C . ASN F 1 56 ? -7.918 0.812 36.730 1.00 33.10 56 ASN F C 1
ATOM 12580 O O . ASN F 1 56 ? -8.386 0.214 35.756 1.00 33.51 56 ASN F O 1
ATOM 12585 N N . ILE F 1 57 ? -6.819 1.559 36.660 1.00 27.89 57 ILE F N 1
ATOM 12586 C CA . ILE F 1 57 ? -6.031 1.678 35.431 1.00 23.55 57 ILE F CA 1
ATOM 12587 C C . ILE F 1 57 ? -4.555 1.363 35.693 1.00 22.33 57 ILE F C 1
ATOM 12588 O O . ILE F 1 57 ? -3.955 0.543 34.994 1.00 22.89 57 ILE F O 1
ATOM 12593 N N . VAL F 1 58 ? -3.986 2.011 36.708 1.00 21.72 58 VAL F N 1
ATOM 12594 C CA . VAL F 1 58 ? -2.574 1.845 37.052 1.00 23.12 58 VAL F CA 1
ATOM 12595 C C . VAL F 1 58 ? -2.398 0.815 38.171 1.00 26.86 58 VAL F C 1
ATOM 12596 O O . VAL F 1 58 ? -3.014 0.929 39.233 1.00 28.56 58 VAL F O 1
ATOM 12600 N N . ARG F 1 59 ? -1.563 -0.191 37.915 1.00 30.78 59 ARG F N 1
ATOM 12601 C CA . ARG F 1 59 ? -1.243 -1.216 38.909 1.00 35.74 59 ARG F CA 1
ATOM 12602 C C . ARG F 1 59 ? 0.013 -0.828 39.692 1.00 37.82 59 ARG F C 1
ATOM 12603 O O . ARG F 1 59 ? -0.057 -0.560 40.893 1.00 37.35 59 ARG F O 1
ATOM 12611 N N . GLU F 1 60 ? 1.154 -0.802 39.003 1.00 42.87 60 GLU F N 1
ATOM 12612 C CA . GLU F 1 60 ? 2.414 -0.341 39.585 1.00 49.50 60 GLU F CA 1
ATOM 12613 C C . GLU F 1 60 ? 2.449 1.185 39.526 1.00 47.84 60 GLU F C 1
ATOM 12614 O O . GLU F 1 60 ? 2.543 1.772 38.444 1.00 46.92 60 GLU F O 1
ATOM 12620 N N . TYR F 1 61 ? 2.381 1.818 40.695 1.00 48.10 61 TYR F N 1
ATOM 12621 C CA . TYR F 1 61 ? 2.117 3.259 40.785 1.00 47.69 61 TYR F CA 1
ATOM 12622 C C . TYR F 1 61 ? 3.275 4.268 40.662 1.00 45.85 61 TYR F C 1
ATOM 12623 O O . TYR F 1 61 ? 3.019 5.403 40.253 1.00 48.88 61 TYR F O 1
ATOM 12632 N N . PRO F 1 62 ? 4.512 3.909 41.024 1.00 38.16 62 PRO F N 1
ATOM 12633 C CA . PRO F 1 62 ? 5.659 4.787 40.749 1.00 33.90 62 PRO F CA 1
ATOM 12634 C C . PRO F 1 62 ? 5.767 5.077 39.248 1.00 33.48 62 PRO F C 1
ATOM 12635 O O . PRO F 1 62 ? 6.480 4.380 38.521 1.00 33.55 62 PRO F O 1
ATOM 12639 N N . LEU F 1 63 ? 5.051 6.110 38.805 1.00 32.20 63 LEU F N 1
ATOM 12640 C CA . LEU F 1 63 ? 4.774 6.317 37.389 1.00 29.78 63 LEU F CA 1
ATOM 12641 C C . LEU F 1 63 ? 4.439 7.778 37.097 1.00 26.76 63 LEU F C 1
ATOM 12642 O O . LEU F 1 63 ? 3.706 8.420 37.854 1.00 27.93 63 LEU F O 1
ATOM 12647 N N . ILE F 1 64 ? 4.982 8.293 35.996 1.00 21.06 64 ILE F N 1
ATOM 12648 C CA . ILE F 1 64 ? 4.655 9.634 35.518 1.00 16.94 64 ILE F CA 1
ATOM 12649 C C . ILE F 1 64 ? 3.422 9.553 34.621 1.00 17.17 64 ILE F C 1
ATOM 12650 O O . ILE F 1 64 ? 3.462 8.932 33.555 1.00 17.55 64 ILE F O 1
ATOM 12655 N N . LEU F 1 65 ? 2.331 10.179 35.061 1.00 19.05 65 LEU F N 1
ATOM 12656 C CA . LEU F 1 65 ? 1.065 10.175 34.319 1.00 19.30 65 LEU F CA 1
ATOM 12657 C C . LEU F 1 65 ? 1.220 10.825 32.945 1.00 20.37 65 LEU F C 1
ATOM 12658 O O . LEU F 1 65 ? 2.114 11.649 32.741 1.00 20.21 65 LEU F O 1
ATOM 12663 N N . GLY F 1 66 ? 0.356 10.447 32.003 1.00 22.94 66 GLY F N 1
ATOM 12664 C CA . GLY F 1 66 ? 0.460 10.961 30.641 1.00 25.22 66 GLY F CA 1
ATOM 12665 C C . GLY F 1 66 ? -0.713 10.714 29.715 1.00 25.99 66 GLY F C 1
ATOM 12666 O O . GLY F 1 66 ? -1.648 11.515 29.673 1.00 29.75 66 GLY F O 1
ATOM 12667 N N . ILE F 1 67 ? -0.652 9.601 28.979 1.00 24.03 67 ILE F N 1
ATOM 12668 C CA . ILE F 1 67 ? -1.560 9.299 27.853 1.00 23.03 67 ILE F CA 1
ATOM 12669 C C . ILE F 1 67 ? -2.025 10.543 27.076 1.00 21.52 67 ILE F C 1
ATOM 12670 O O . ILE F 1 67 ? -3.090 11.103 27.349 1.00 24.12 67 ILE F O 1
ATOM 12675 N N . ASP F 1 68 ? -1.191 10.950 26.116 1.00 20.26 68 ASP F N 1
ATOM 12676 C CA . ASP F 1 68 ? -1.356 12.161 25.289 1.00 19.54 68 ASP F CA 1
ATOM 12677 C C . ASP F 1 68 ? -0.141 13.078 25.405 1.00 18.77 68 ASP F C 1
ATOM 12678 O O . ASP F 1 68 ? 0.169 13.580 26.490 1.00 19.67 68 ASP F O 1
ATOM 12683 N N . ALA F 1 69 ? 0.535 13.286 24.278 1.00 16.60 69 ALA F N 1
ATOM 12684 C CA . ALA F 1 69 ? 1.706 14.160 24.194 1.00 15.25 69 ALA F CA 1
ATOM 12685 C C . ALA F 1 69 ? 1.966 14.562 22.746 1.00 16.84 69 ALA F C 1
ATOM 12686 O O . ALA F 1 69 ? 1.751 13.769 21.829 1.00 16.86 69 ALA F O 1
ATOM 12688 N N . ALA F 1 70 ? 2.422 15.796 22.550 1.00 20.07 70 ALA F N 1
ATOM 12689 C CA . ALA F 1 70 ? 2.806 16.284 21.226 1.00 21.32 70 ALA F CA 1
ATOM 12690 C C . ALA F 1 70 ? 4.006 17.219 21.333 1.00 21.98 70 ALA F C 1
ATOM 12691 O O . ALA F 1 70 ? 3.887 18.342 21.830 1.00 24.69 70 ALA F O 1
ATOM 12693 N N . GLY F 1 71 ? 5.159 16.746 20.866 1.00 19.65 71 GLY F N 1
ATOM 12694 C CA . GLY F 1 71 ? 6.399 17.507 20.971 1.00 18.16 71 GLY F CA 1
ATOM 12695 C C . GLY F 1 71 ? 7.405 17.279 19.862 1.00 19.50 71 GLY F C 1
ATOM 12696 O O . GLY F 1 71 ? 7.062 16.785 18.786 1.00 18.70 71 GLY F O 1
ATOM 12697 N N . THR F 1 72 ? 8.654 17.642 20.140 1.00 21.11 72 THR F N 1
ATOM 12698 C CA . THR F 1 72 ? 9.733 17.578 19.159 1.00 20.15 72 THR F CA 1
ATOM 12699 C C . THR F 1 72 ? 10.819 16.596 19.599 1.00 20.31 72 THR F C 1
ATOM 12700 O O . THR F 1 72 ? 11.198 16.562 20.772 1.00 23.80 72 THR F O 1
ATOM 12704 N N . VAL F 1 73 ? 11.307 15.803 18.647 1.00 15.70 73 VAL F N 1
ATOM 12705 C CA . VAL F 1 73 ? 12.392 14.851 18.888 1.00 13.57 73 VAL F CA 1
ATOM 12706 C C . VAL F 1 73 ? 13.705 15.595 19.138 1.00 15.11 73 VAL F C 1
ATOM 12707 O O . VAL F 1 73 ? 14.150 16.388 18.303 1.00 14.66 73 VAL F O 1
ATOM 12711 N N . VAL F 1 74 ? 14.311 15.339 20.296 1.00 17.30 74 VAL F N 1
ATOM 12712 C CA . VAL F 1 74 ? 15.583 15.966 20.669 1.00 21.12 74 VAL F CA 1
ATOM 12713 C C . VAL F 1 74 ? 16.784 15.036 20.480 1.00 23.42 74 VAL F C 1
ATOM 12714 O O . VAL F 1 74 ? 17.879 15.492 20.147 1.00 25.69 74 VAL F O 1
ATOM 12718 N N . SER F 1 75 ? 16.569 13.739 20.699 1.00 28.62 75 SER F N 1
ATOM 12719 C CA . SER F 1 75 ? 17.601 12.720 20.503 1.00 31.97 75 SER F CA 1
ATOM 12720 C C . SER F 1 75 ? 16.966 11.374 20.165 1.00 32.34 75 SER F C 1
ATOM 12721 O O . SER F 1 75 ? 16.055 10.917 20.861 1.00 32.96 75 SER F O 1
ATOM 12724 N N . SER F 1 76 ? 17.452 10.746 19.097 1.00 32.02 76 SER F N 1
ATOM 12725 C CA . SER F 1 76 ? 16.887 9.487 18.617 1.00 31.72 76 SER F CA 1
ATOM 12726 C C . SER F 1 76 ? 17.957 8.489 18.182 1.00 34.23 76 SER F C 1
ATOM 12727 O O . SER F 1 76 ? 18.830 8.810 17.371 1.00 35.43 76 SER F O 1
ATOM 12730 N N . ASN F 1 77 ? 17.880 7.282 18.737 1.00 35.59 77 ASN F N 1
ATOM 12731 C CA . ASN F 1 77 ? 18.712 6.163 18.300 1.00 38.82 77 ASN F CA 1
ATOM 12732 C C . ASN F 1 77 ? 18.012 5.350 17.212 1.00 36.50 77 ASN F C 1
ATOM 12733 O O . ASN F 1 77 ? 18.634 4.526 16.536 1.00 35.99 77 ASN F O 1
ATOM 12738 N N . ASP F 1 78 ? 16.712 5.595 17.057 1.00 34.96 78 ASP F N 1
ATOM 12739 C CA . ASP F 1 78 ? 15.900 4.978 16.016 1.00 33.17 78 ASP F CA 1
ATOM 12740 C C . ASP F 1 78 ? 15.988 5.835 14.749 1.00 30.21 78 ASP F C 1
ATOM 12741 O O . ASP F 1 78 ? 15.580 6.999 14.761 1.00 28.96 78 ASP F O 1
ATOM 12746 N N . PRO F 1 79 ? 16.534 5.268 13.668 1.00 27.76 79 PRO F N 1
ATOM 12747 C CA . PRO F 1 79 ? 16.675 5.985 12.392 1.00 26.23 79 PRO F CA 1
ATOM 12748 C C . PRO F 1 79 ? 15.349 6.440 11.772 1.00 25.58 79 PRO F C 1
ATOM 12749 O O . PRO F 1 79 ? 15.350 7.293 10.882 1.00 26.62 79 PRO F O 1
ATOM 12753 N N . ARG F 1 80 ? 14.241 5.874 12.248 1.00 28.22 80 ARG F N 1
ATOM 12754 C CA . ARG F 1 80 ? 12.898 6.224 11.779 1.00 30.17 80 ARG F CA 1
ATOM 12755 C C . ARG F 1 80 ? 12.535 7.682 12.068 1.00 27.31 80 ARG F C 1
ATOM 12756 O O . ARG F 1 80 ? 11.726 8.279 11.355 1.00 27.74 80 ARG F O 1
ATOM 12764 N N . PHE F 1 81 ? 13.139 8.243 13.114 1.00 24.16 81 PHE F N 1
ATOM 12765 C CA . PHE F 1 81 ? 12.876 9.620 13.524 1.00 20.90 81 PHE F CA 1
ATOM 12766 C C . PHE F 1 81 ? 14.164 10.421 13.688 1.00 20.50 81 PHE F C 1
ATOM 12767 O O . PHE F 1 81 ? 15.179 9.898 14.153 1.00 20.02 81 PHE F O 1
ATOM 12775 N N . ALA F 1 82 ? 14.106 11.693 13.300 1.00 17.62 82 ALA F N 1
ATOM 12776 C CA . ALA F 1 82 ? 15.269 12.576 13.329 1.00 17.32 82 ALA F CA 1
ATOM 12777 C C . ALA F 1 82 ? 15.079 13.738 14.300 1.00 17.94 82 ALA F C 1
ATOM 12778 O O . ALA F 1 82 ? 13.949 14.096 14.640 1.00 18.52 82 ALA F O 1
ATOM 12780 N N . GLU F 1 83 ? 16.195 14.322 14.735 1.00 19.51 83 GLU F N 1
ATOM 12781 C CA . GLU F 1 83 ? 16.188 15.465 15.649 1.00 21.25 83 GLU F CA 1
ATOM 12782 C C . GLU F 1 83 ? 15.559 16.690 14.987 1.00 20.75 83 GLU F C 1
ATOM 12783 O O . GLU F 1 83 ? 16.106 17.242 14.028 1.00 21.86 83 GLU F O 1
ATOM 12789 N N . GLY F 1 84 ? 14.402 17.100 15.502 1.00 20.03 84 GLY F N 1
ATOM 12790 C CA . GLY F 1 84 ? 13.661 18.231 14.950 1.00 18.79 84 GLY F CA 1
ATOM 12791 C C . GLY F 1 84 ? 12.286 17.858 14.425 1.00 18.54 84 GLY F C 1
ATOM 12792 O O . GLY F 1 84 ? 11.512 18.732 14.026 1.00 18.63 84 GLY F O 1
ATOM 12793 N N . ASP F 1 85 ? 11.983 16.561 14.426 1.00 18.51 85 ASP F N 1
ATOM 12794 C CA . ASP F 1 85 ? 10.692 16.061 13.957 1.00 19.78 85 ASP F CA 1
ATOM 12795 C C . ASP F 1 85 ? 9.601 16.259 15.003 1.00 18.87 85 ASP F C 1
ATOM 12796 O O . ASP F 1 85 ? 9.752 15.852 16.158 1.00 18.14 85 ASP F O 1
ATOM 12801 N N . GLU F 1 86 ? 8.507 16.892 14.588 1.00 17.33 86 GLU F N 1
ATOM 12802 C CA . GLU F 1 86 ? 7.341 17.078 15.447 1.00 17.17 86 GLU F CA 1
ATOM 12803 C C . GLU F 1 86 ? 6.475 15.822 15.414 1.00 16.86 86 GLU F C 1
ATOM 12804 O O . GLU F 1 86 ? 6.034 15.389 14.346 1.00 16.11 86 GLU F O 1
ATOM 12810 N N . VAL F 1 87 ? 6.246 15.239 16.588 1.00 16.30 87 VAL F N 1
ATOM 12811 C CA . VAL F 1 87 ? 5.541 13.958 16.702 1.00 15.34 87 VAL F CA 1
ATOM 12812 C C . VAL F 1 87 ? 4.485 13.951 17.809 1.00 15.75 87 VAL F C 1
ATOM 12813 O O . VAL F 1 87 ? 4.524 14.776 18.724 1.00 14.84 87 VAL F O 1
ATOM 12817 N N . ILE F 1 88 ? 3.548 13.010 17.710 1.00 16.42 88 ILE F N 1
ATOM 12818 C CA . ILE F 1 88 ? 2.484 12.849 18.699 1.00 14.82 88 ILE F CA 1
ATOM 12819 C C . ILE F 1 88 ? 2.610 11.502 19.413 1.00 15.99 88 ILE F C 1
ATOM 12820 O O . ILE F 1 88 ? 2.540 10.443 18.782 1.00 15.31 88 ILE F O 1
ATOM 12825 N N . ALA F 1 89 ? 2.805 11.557 20.729 1.00 14.96 89 ALA F N 1
ATOM 12826 C CA . ALA F 1 89 ? 2.857 10.361 21.566 1.00 15.00 89 ALA F CA 1
ATOM 12827 C C . ALA F 1 89 ? 1.512 10.152 22.256 1.00 15.79 89 ALA F C 1
ATOM 12828 O O . ALA F 1 89 ? 1.141 10.907 23.158 1.00 15.21 89 ALA F O 1
ATOM 12830 N N . THR F 1 90 ? 0.786 9.125 21.820 1.00 16.36 90 THR F N 1
ATOM 12831 C CA . THR F 1 90 ? -0.575 8.876 22.293 1.00 16.41 90 THR F CA 1
ATOM 12832 C C . THR F 1 90 ? -0.866 7.383 22.444 1.00 16.20 90 THR F C 1
ATOM 12833 O O . THR F 1 90 ? -0.452 6.572 21.611 1.00 17.45 90 THR F O 1
ATOM 12837 N N . SER F 1 91 ? -1.569 7.041 23.525 1.00 15.13 91 SER F N 1
ATOM 12838 C CA . SER F 1 91 ? -2.125 5.700 23.756 1.00 14.85 91 SER F CA 1
ATOM 12839 C C . SER F 1 91 ? -1.079 4.596 23.969 1.00 16.81 91 SER F C 1
ATOM 12840 O O . SER F 1 91 ? 0.034 4.870 24.426 1.00 16.15 91 SER F O 1
ATOM 12843 N N . TYR F 1 92 ? -1.459 3.359 23.637 1.00 18.49 92 TYR F N 1
ATOM 12844 C CA . TYR F 1 92 ? -0.657 2.149 23.883 1.00 20.80 92 TYR F CA 1
ATOM 12845 C C . TYR F 1 92 ? -0.426 1.944 25.382 1.00 21.86 92 TYR F C 1
ATOM 12846 O O . TYR F 1 92 ? -1.342 1.540 26.101 1.00 22.08 92 TYR F O 1
ATOM 12855 N N . GLU F 1 93 ? 0.792 2.216 25.844 1.00 26.97 93 GLU F N 1
ATOM 12856 C CA . GLU F 1 93 ? 1.065 2.295 27.274 1.00 28.92 93 GLU F CA 1
ATOM 12857 C C . GLU F 1 93 ? 0.920 3.761 27.686 1.00 28.93 93 GLU F C 1
ATOM 12858 O O . GLU F 1 93 ? -0.172 4.320 27.565 1.00 32.03 93 GLU F O 1
ATOM 12864 N N . LEU F 1 94 ? 2.010 4.373 28.153 1.00 23.27 94 LEU F N 1
ATOM 12865 C CA . LEU F 1 94 ? 2.067 5.810 28.477 1.00 17.39 94 LEU F CA 1
ATOM 12866 C C . LEU F 1 94 ? 0.972 6.286 29.441 1.00 15.64 94 LEU F C 1
ATOM 12867 O O . LEU F 1 94 ? -0.184 6.458 29.051 1.00 15.09 94 LEU F O 1
ATOM 12872 N N . GLY F 1 95 ? 1.349 6.498 30.699 1.00 14.48 95 GLY F N 1
ATOM 12873 C CA . GLY F 1 95 ? 0.412 6.948 31.728 1.00 13.80 95 GLY F CA 1
ATOM 12874 C C . GLY F 1 95 ? -0.410 5.829 32.344 1.00 14.01 95 GLY F C 1
ATOM 12875 O O . GLY F 1 95 ? -1.272 6.079 33.190 1.00 14.44 95 GLY F O 1
ATOM 12876 N N . VAL F 1 96 ? -0.144 4.597 31.914 1.00 12.92 96 VAL F N 1
ATOM 12877 C CA . VAL F 1 96 ? -0.827 3.412 32.436 1.00 12.06 96 VAL F CA 1
ATOM 12878 C C . VAL F 1 96 ? 0.187 2.474 33.097 1.00 13.00 96 VAL F C 1
ATOM 12879 O O . VAL F 1 96 ? 0.036 2.111 34.266 1.00 14.51 96 VAL F O 1
ATOM 12883 N N . SER F 1 97 ? 1.214 2.094 32.339 1.00 15.19 97 SER F N 1
ATOM 12884 C CA . SER F 1 97 ? 2.281 1.223 32.835 1.00 16.19 97 SER F CA 1
ATOM 12885 C C . SER F 1 97 ? 3.667 1.769 32.481 1.00 17.25 97 SER F C 1
ATOM 12886 O O . SER F 1 97 ? 4.689 1.183 32.849 1.00 18.61 97 SER F O 1
ATOM 12889 N N . ARG F 1 98 ? 3.687 2.897 31.772 1.00 16.94 98 ARG F N 1
ATOM 12890 C CA . ARG F 1 98 ? 4.926 3.552 31.356 1.00 17.90 98 ARG F CA 1
ATOM 12891 C C . ARG F 1 98 ? 4.792 5.068 31.493 1.00 17.82 98 ARG F C 1
ATOM 12892 O O . ARG F 1 98 ? 3.697 5.610 31.348 1.00 17.26 98 ARG F O 1
ATOM 12900 N N . ASP F 1 99 ? 5.908 5.740 31.776 1.00 19.83 99 ASP F N 1
ATOM 12901 C CA . ASP F 1 99 ? 5.935 7.197 31.945 1.00 21.29 99 ASP F CA 1
ATOM 12902 C C . ASP F 1 99 ? 5.391 7.924 30.714 1.00 20.37 99 ASP F C 1
ATOM 12903 O O . ASP F 1 99 ? 5.888 7.738 29.601 1.00 20.93 99 ASP F O 1
ATOM 12908 N N . GLY F 1 100 ? 4.367 8.748 30.930 1.00 18.74 100 GLY F N 1
ATOM 12909 C CA . GLY F 1 100 ? 3.635 9.390 29.840 1.00 18.13 100 GLY F CA 1
ATOM 12910 C C . GLY F 1 100 ? 4.125 10.769 29.439 1.00 19.59 100 GLY F C 1
ATOM 12911 O O . GLY F 1 100 ? 5.320 11.062 29.515 1.00 20.15 100 GLY F O 1
ATOM 12912 N N . GLY F 1 101 ? 3.187 11.614 29.014 1.00 20.39 101 GLY F N 1
ATOM 12913 C CA . GLY F 1 101 ? 3.506 12.928 28.458 1.00 20.99 101 GLY F CA 1
ATOM 12914 C C . GLY F 1 101 ? 3.090 14.144 29.269 1.00 24.86 101 GLY F C 1
ATOM 12915 O O . GLY F 1 101 ? 3.292 15.276 28.825 1.00 24.30 101 GLY F O 1
ATOM 12916 N N . LEU F 1 102 ? 2.513 13.924 30.450 1.00 30.35 102 LEU F N 1
ATOM 12917 C CA . LEU F 1 102 ? 2.187 15.024 31.364 1.00 33.07 102 LEU F CA 1
ATOM 12918 C C . LEU F 1 102 ? 3.446 15.519 32.078 1.00 33.84 102 LEU F C 1
ATOM 12919 O O . LEU F 1 102 ? 3.472 15.666 33.303 1.00 35.51 102 LEU F O 1
ATOM 12924 N N . SER F 1 103 ? 4.484 15.781 31.286 1.00 31.40 103 SER F N 1
ATOM 12925 C CA . SER F 1 103 ? 5.801 16.146 31.789 1.00 29.95 103 SER F CA 1
ATOM 12926 C C . SER F 1 103 ? 6.638 16.780 30.685 1.00 28.28 103 SER F C 1
ATOM 12927 O O . SER F 1 103 ? 6.363 16.588 29.499 1.00 28.57 103 SER F O 1
ATOM 12930 N N . GLU F 1 104 ? 7.656 17.537 31.084 1.00 27.53 104 GLU F N 1
ATOM 12931 C CA . GLU F 1 104 ? 8.678 18.002 30.154 1.00 27.50 104 GLU F CA 1
ATOM 12932 C C . GLU F 1 104 ? 9.588 16.817 29.853 1.00 26.11 104 GLU F C 1
ATOM 12933 O O . GLU F 1 104 ? 10.106 16.186 30.774 1.00 28.64 104 GLU F O 1
ATOM 12939 N N . TYR F 1 105 ? 9.761 16.511 28.567 1.00 23.02 105 TYR F N 1
ATOM 12940 C CA . TYR F 1 105 ? 10.533 15.345 28.102 1.00 20.64 105 TYR F CA 1
ATOM 12941 C C . TYR F 1 105 ? 9.847 14.007 28.397 1.00 19.08 105 TYR F C 1
ATOM 12942 O O . TYR F 1 105 ? 9.411 13.751 29.522 1.00 19.06 105 TYR F O 1
ATOM 12951 N N . ALA F 1 106 ? 9.760 13.162 27.372 1.00 18.49 106 ALA F N 1
ATOM 12952 C CA . ALA F 1 106 ? 9.153 11.837 27.496 1.00 16.76 106 ALA F CA 1
ATOM 12953 C C . ALA F 1 106 ? 9.853 10.821 26.598 1.00 17.23 106 ALA F C 1
ATOM 12954 O O . ALA F 1 106 ? 10.103 11.088 25.420 1.00 16.52 106 ALA F O 1
ATOM 12956 N N . SER F 1 107 ? 10.167 9.658 27.165 1.00 17.97 107 SER F N 1
ATOM 12957 C CA . SER F 1 107 ? 10.820 8.584 26.420 1.00 18.78 107 SER F CA 1
ATOM 12958 C C . SER F 1 107 ? 9.804 7.540 25.959 1.00 18.97 107 SER F C 1
ATOM 12959 O O . SER F 1 107 ? 9.380 6.675 26.732 1.00 18.15 107 SER F O 1
ATOM 12962 N N . VAL F 1 108 ? 9.419 7.643 24.690 1.00 18.60 108 VAL F N 1
ATOM 12963 C CA . VAL F 1 108 ? 8.419 6.765 24.086 1.00 16.78 108 VAL F CA 1
ATOM 12964 C C . VAL F 1 108 ? 8.987 6.125 22.811 1.00 16.64 108 VAL F C 1
ATOM 12965 O O . VAL F 1 108 ? 9.559 6.826 21.971 1.00 17.02 108 VAL F O 1
ATOM 12969 N N . PRO F 1 109 ? 8.852 4.801 22.680 1.00 13.84 109 PRO F N 1
ATOM 12970 C CA . PRO F 1 109 ? 9.334 4.085 21.493 1.00 13.10 109 PRO F CA 1
ATOM 12971 C C . PRO F 1 109 ? 8.757 4.628 20.188 1.00 13.38 109 PRO F C 1
ATOM 12972 O O . PRO F 1 109 ? 7.597 5.047 20.146 1.00 13.13 109 PRO F O 1
ATOM 12976 N N . GLY F 1 110 ? 9.577 4.613 19.139 1.00 15.40 110 GLY F N 1
ATOM 12977 C CA . GLY F 1 110 ? 9.204 5.150 17.830 1.00 17.97 110 GLY F CA 1
ATOM 12978 C C . GLY F 1 110 ? 8.053 4.434 17.146 1.00 18.54 110 GLY F C 1
ATOM 12979 O O . GLY F 1 110 ? 7.463 4.958 16.199 1.00 17.64 110 GLY F O 1
ATOM 12980 N N . ASP F 1 111 ? 7.731 3.237 17.631 1.00 17.91 111 ASP F N 1
ATOM 12981 C CA . ASP F 1 111 ? 6.630 2.440 17.094 1.00 17.30 111 ASP F CA 1
ATOM 12982 C C . ASP F 1 111 ? 5.258 3.029 17.437 1.00 16.00 111 ASP F C 1
ATOM 12983 O O . ASP F 1 111 ? 4.250 2.653 16.834 1.00 16.51 111 ASP F O 1
ATOM 12988 N N . TRP F 1 112 ? 5.228 3.949 18.401 1.00 14.35 112 TRP F N 1
ATOM 12989 C CA . TRP F 1 112 ? 3.981 4.577 18.844 1.00 14.86 112 TRP F CA 1
ATOM 12990 C C . TRP F 1 112 ? 3.850 6.032 18.393 1.00 14.96 112 TRP F C 1
ATOM 12991 O O . TRP F 1 112 ? 2.766 6.616 18.470 1.00 14.96 112 TRP F O 1
ATOM 13002 N N . LEU F 1 113 ? 4.953 6.608 17.919 1.00 16.24 113 LEU F N 1
ATOM 13003 C CA . LEU F 1 113 ? 4.982 8.009 17.506 1.00 16.35 113 LEU F CA 1
ATOM 13004 C C . LEU F 1 113 ? 4.323 8.234 16.148 1.00 16.18 113 LEU F C 1
ATOM 13005 O O . LEU F 1 113 ? 4.600 7.517 15.183 1.00 15.04 113 LEU F O 1
ATOM 13010 N N . VAL F 1 114 ? 3.448 9.234 16.093 1.00 15.41 114 VAL F N 1
ATOM 13011 C CA . VAL F 1 114 ? 2.791 9.636 14.853 1.00 13.98 114 VAL F CA 1
ATOM 13012 C C . VAL F 1 114 ? 3.319 11.012 14.440 1.00 15.50 114 VAL F C 1
ATOM 13013 O O . VAL F 1 114 ? 3.208 11.970 15.210 1.00 17.86 114 VAL F O 1
ATOM 13017 N N . PRO F 1 115 ? 3.901 11.106 13.243 1.00 13.76 115 PRO F N 1
ATOM 13018 C CA . PRO F 1 115 ? 4.390 12.383 12.720 1.00 12.12 115 PRO F CA 1
ATOM 13019 C C . PRO F 1 115 ? 3.265 13.411 12.638 1.00 11.46 115 PRO F C 1
ATOM 13020 O O . PRO F 1 115 ? 2.219 13.136 12.042 1.00 12.83 115 PRO F O 1
ATOM 13024 N N . LEU F 1 116 ? 3.483 14.573 13.253 1.00 9.03 116 LEU F N 1
ATOM 13025 C CA . LEU F 1 116 ? 2.478 15.634 13.319 1.00 8.64 116 LEU F CA 1
ATOM 13026 C C . LEU F 1 116 ? 1.988 16.032 11.926 1.00 8.41 116 LEU F C 1
ATOM 13027 O O . LEU F 1 116 ? 2.789 16.434 11.079 1.00 11.12 116 LEU F O 1
ATOM 13032 N N . PRO F 1 117 ? 0.678 15.906 11.695 1.00 11.23 117 PRO F N 1
ATOM 13033 C CA . PRO F 1 117 ? 0.070 16.289 10.420 1.00 11.13 117 PRO F CA 1
ATOM 13034 C C . PRO F 1 117 ? 0.343 17.751 10.079 1.00 13.56 117 PRO F C 1
ATOM 13035 O O . PRO F 1 117 ? 0.377 18.601 10.974 1.00 13.48 117 PRO F O 1
ATOM 13039 N N . GLN F 1 118 ? 0.535 18.027 8.792 1.00 18.38 118 GLN F N 1
ATOM 13040 C CA . GLN F 1 118 ? 0.968 19.344 8.322 1.00 20.04 118 GLN F CA 1
ATOM 13041 C C . GLN F 1 118 ? -0.032 20.466 8.613 1.00 18.66 118 GLN F C 1
ATOM 13042 O O . GLN F 1 118 ? 0.367 21.605 8.869 1.00 18.37 118 GLN F O 1
ATOM 13048 N N . ASN F 1 119 ? -1.322 20.140 8.578 1.00 15.73 119 ASN F N 1
ATOM 13049 C CA . ASN F 1 119 ? -2.375 21.122 8.841 1.00 15.50 119 ASN F CA 1
ATOM 13050 C C . ASN F 1 119 ? -2.766 21.199 10.324 1.00 18.37 119 ASN F C 1
ATOM 13051 O O . ASN F 1 119 ? -3.849 21.679 10.670 1.00 19.93 119 ASN F O 1
ATOM 13056 N N . LEU F 1 120 ? -1.872 20.727 11.191 1.00 23.14 120 LEU F N 1
ATOM 13057 C CA . LEU F 1 120 ? -2.079 20.782 12.638 1.00 25.44 120 LEU F CA 1
ATOM 13058 C C . LEU F 1 120 ? -0.817 21.206 13.381 1.00 28.92 120 LEU F C 1
ATOM 13059 O O . LEU F 1 120 ? 0.290 20.780 13.043 1.00 28.59 120 LEU F O 1
ATOM 13064 N N . SER F 1 121 ? -0.999 22.052 14.391 1.00 32.22 121 SER F N 1
ATOM 13065 C CA . SER F 1 121 ? 0.088 22.459 15.276 1.00 33.74 121 SER F CA 1
ATOM 13066 C C . SER F 1 121 ? 0.154 21.530 16.488 1.00 34.18 121 SER F C 1
ATOM 13067 O O . SER F 1 121 ? -0.719 20.676 16.670 1.00 35.11 121 SER F O 1
ATOM 13070 N N . LEU F 1 122 ? 1.190 21.699 17.308 1.00 31.87 122 LEU F N 1
ATOM 13071 C CA . LEU F 1 122 ? 1.355 20.917 18.536 1.00 28.62 122 LEU F CA 1
ATOM 13072 C C . LEU F 1 122 ? 0.260 21.234 19.554 1.00 28.25 122 LEU F C 1
ATOM 13073 O O . LEU F 1 122 ? -0.097 20.389 20.377 1.00 30.29 122 LEU F O 1
ATOM 13078 N N . LYS F 1 123 ? -0.262 22.458 19.486 1.00 24.83 123 LYS F N 1
ATOM 13079 C CA . LYS F 1 123 ? -1.379 22.893 20.319 1.00 22.35 123 LYS F CA 1
ATOM 13080 C C . LYS F 1 123 ? -2.683 22.233 19.867 1.00 23.56 123 LYS F C 1
ATOM 13081 O O . LYS F 1 123 ? -3.384 21.621 20.675 1.00 23.12 123 LYS F O 1
ATOM 13087 N N . GLU F 1 124 ? -2.987 22.359 18.574 1.00 24.98 124 GLU F N 1
ATOM 13088 C CA . GLU F 1 124 ? -4.224 21.834 17.986 1.00 25.71 124 GLU F CA 1
ATOM 13089 C C . GLU F 1 124 ? -4.352 20.316 18.103 1.00 25.51 124 GLU F C 1
ATOM 13090 O O . GLU F 1 124 ? -5.449 19.799 18.321 1.00 26.33 124 GLU F O 1
ATOM 13096 N N . ALA F 1 125 ? -3.229 19.613 17.958 1.00 21.94 125 ALA F N 1
ATOM 13097 C CA . ALA F 1 125 ? -3.188 18.158 18.110 1.00 20.31 125 ALA F CA 1
ATOM 13098 C C . ALA F 1 125 ? -3.474 17.738 19.550 1.00 20.32 125 ALA F C 1
ATOM 13099 O O . ALA F 1 125 ? -3.975 16.637 19.795 1.00 19.70 125 ALA F O 1
ATOM 13109 N N . VAL F 1 127 ? -5.441 19.700 21.589 1.00 17.63 127 VAL F N 1
ATOM 13110 C CA . VAL F 1 127 ? -6.851 20.056 21.782 1.00 15.30 127 VAL F CA 1
ATOM 13111 C C . VAL F 1 127 ? -7.718 18.813 21.557 1.00 15.55 127 VAL F C 1
ATOM 13112 O O . VAL F 1 127 ? -8.694 18.587 22.277 1.00 18.24 127 VAL F O 1
ATOM 13116 N N . TYR F 1 128 ? -7.340 18.010 20.563 1.00 15.07 128 TYR F N 1
ATOM 13117 C CA . TYR F 1 128 ? -7.963 16.714 20.324 1.00 16.16 128 TYR F CA 1
ATOM 13118 C C . TYR F 1 128 ? -7.571 15.722 21.419 1.00 16.42 128 TYR F C 1
ATOM 13119 O O . TYR F 1 128 ? -8.398 15.349 22.254 1.00 16.43 128 TYR F O 1
ATOM 13128 N N . GLY F 1 129 ? -6.305 15.307 21.405 1.00 17.99 129 GLY F N 1
ATOM 13129 C CA . GLY F 1 129 ? -5.788 14.310 22.341 1.00 18.31 129 GLY F CA 1
ATOM 13130 C C . GLY F 1 129 ? -6.323 12.918 22.058 1.00 19.42 129 GLY F C 1
ATOM 13131 O O . GLY F 1 129 ? -6.566 12.560 20.903 1.00 19.67 129 GLY F O 1
ATOM 13132 N N . THR F 1 130 ? -6.499 12.134 23.119 1.00 19.23 130 THR F N 1
ATOM 13133 C CA . THR F 1 130 ? -7.101 10.806 23.025 1.00 20.11 130 THR F CA 1
ATOM 13134 C C . THR F 1 130 ? -8.602 10.940 22.784 1.00 19.05 130 THR F C 1
ATOM 13135 O O . THR F 1 130 ? -9.176 10.193 21.992 1.00 18.96 130 THR F O 1
ATOM 13139 N N . ALA F 1 131 ? -9.220 11.907 23.462 1.00 17.42 131 ALA F N 1
ATOM 13140 C CA . ALA F 1 131 ? -10.649 12.193 23.322 1.00 17.45 131 ALA F CA 1
ATOM 13141 C C . ALA F 1 131 ? -11.024 12.594 21.894 1.00 17.43 131 ALA F C 1
ATOM 13142 O O . ALA F 1 131 ? -12.104 12.250 21.410 1.00 17.07 131 ALA F O 1
ATOM 13144 N N . GLY F 1 132 ? -10.125 13.321 21.232 1.00 16.37 132 GLY F N 1
ATOM 13145 C CA . GLY F 1 132 ? -10.299 13.696 19.831 1.00 14.46 132 GLY F CA 1
ATOM 13146 C C . GLY F 1 132 ? -10.075 12.525 18.895 1.00 13.28 132 GLY F C 1
ATOM 13147 O O . GLY F 1 132 ? -10.809 12.353 17.920 1.00 14.44 132 GLY F O 1
ATOM 13148 N N . PHE F 1 133 ? -9.056 11.721 19.198 1.00 12.55 133 PHE F N 1
ATOM 13149 C CA . PHE F 1 133 ? -8.732 10.528 18.417 1.00 11.51 133 PHE F CA 1
ATOM 13150 C C . PHE F 1 133 ? -9.823 9.464 18.533 1.00 11.54 133 PHE F C 1
ATOM 13151 O O . PHE F 1 133 ? -10.136 8.785 17.554 1.00 12.13 133 PHE F O 1
ATOM 13159 N N . THR F 1 134 ? -10.388 9.328 19.732 1.00 10.16 134 THR F N 1
ATOM 13160 C CA . THR F 1 134 ? -11.484 8.392 19.991 1.00 7.22 134 THR F CA 1
ATOM 13161 C C . THR F 1 134 ? -12.736 8.796 19.213 1.00 8.79 134 THR F C 1
ATOM 13162 O O . THR F 1 134 ? -13.427 7.943 18.651 1.00 8.40 134 THR F O 1
ATOM 13166 N N . ALA F 1 135 ? -13.012 10.099 19.183 1.00 6.88 135 ALA F N 1
ATOM 13167 C CA . ALA F 1 135 ? -14.150 10.647 18.447 1.00 6.30 135 ALA F CA 1
ATOM 13168 C C . ALA F 1 135 ? -13.973 10.501 16.937 1.00 7.61 135 ALA F C 1
ATOM 13169 O O . ALA F 1 135 ? -14.935 10.223 16.222 1.00 8.87 135 ALA F O 1
ATOM 13171 N N . ALA F 1 136 ? -12.740 10.684 16.465 1.00 6.53 136 ALA F N 1
ATOM 13172 C CA . ALA F 1 136 ? -12.419 10.570 15.042 1.00 6.81 136 ALA F CA 1
ATOM 13173 C C . ALA F 1 136 ? -12.400 9.121 14.567 1.00 8.00 136 ALA F C 1
ATOM 13174 O O . ALA F 1 136 ? -12.847 8.825 13.457 1.00 8.03 136 ALA F O 1
ATOM 13176 N N . LEU F 1 137 ? -11.878 8.229 15.409 1.00 9.88 137 LEU F N 1
ATOM 13177 C CA . LEU F 1 137 ? -11.861 6.795 15.120 1.00 9.75 137 LEU F CA 1
ATOM 13178 C C . LEU F 1 137 ? -13.281 6.232 15.101 1.00 10.00 137 LEU F C 1
ATOM 13179 O O . LEU F 1 137 ? -13.570 5.295 14.357 1.00 10.79 137 LEU F O 1
ATOM 13184 N N . SER F 1 138 ? -14.157 6.816 15.919 1.00 10.23 138 SER F N 1
ATOM 13185 C CA . SER F 1 138 ? -15.576 6.468 15.926 1.00 11.40 138 SER F CA 1
ATOM 13186 C C . SER F 1 138 ? -16.209 6.755 14.566 1.00 13.40 138 SER F C 1
ATOM 13187 O O . SER F 1 138 ? -16.792 5.861 13.955 1.00 14.20 138 SER F O 1
ATOM 13190 N N . VAL F 1 139 ? -16.065 7.994 14.095 1.00 15.87 139 VAL F N 1
ATOM 13191 C CA . VAL F 1 139 ? -16.582 8.418 12.788 1.00 13.60 139 VAL F CA 1
ATOM 13192 C C . VAL F 1 139 ? -15.978 7.584 11.655 1.00 14.68 139 VAL F C 1
ATOM 13193 O O . VAL F 1 139 ? -16.678 7.206 10.712 1.00 14.82 139 VAL F O 1
ATOM 13197 N N . HIS F 1 140 ? -14.682 7.297 11.767 1.00 12.90 140 HIS F N 1
ATOM 13198 C CA . HIS F 1 140 ? -13.952 6.521 10.765 1.00 12.55 140 HIS F CA 1
ATOM 13199 C C . HIS F 1 140 ? -14.445 5.076 10.670 1.00 11.71 140 HIS F C 1
ATOM 13200 O O . HIS F 1 140 ? -14.542 4.524 9.572 1.00 11.43 140 HIS F O 1
ATOM 13207 N N . ARG F 1 141 ? -14.753 4.474 11.818 1.00 12.44 141 ARG F N 1
ATOM 13208 C CA . ARG F 1 141 ? -15.282 3.109 11.864 1.00 10.45 141 ARG F CA 1
ATOM 13209 C C . ARG F 1 141 ? -16.742 3.050 11.415 1.00 11.44 141 ARG F C 1
ATOM 13210 O O . ARG F 1 141 ? -17.162 2.075 10.787 1.00 13.02 141 ARG F O 1
ATOM 13218 N N . LEU F 1 142 ? -17.503 4.094 11.743 1.00 9.02 142 LEU F N 1
ATOM 13219 C CA . LEU F 1 142 ? -18.914 4.191 11.362 1.00 8.27 142 LEU F CA 1
ATOM 13220 C C . LEU F 1 142 ? -19.086 4.330 9.849 1.00 7.56 142 LEU F C 1
ATOM 13221 O O . LEU F 1 142 ? -19.982 3.717 9.264 1.00 10.35 142 LEU F O 1
ATOM 13226 N N . GLU F 1 143 ? -18.221 5.132 9.228 1.00 5.75 143 GLU F N 1
ATOM 13227 C CA . GLU F 1 143 ? -18.252 5.358 7.779 1.00 6.67 143 GLU F CA 1
ATOM 13228 C C . GLU F 1 143 ? -17.831 4.124 6.979 1.00 8.97 143 GLU F C 1
ATOM 13229 O O . GLU F 1 143 ? -18.163 4.001 5.797 1.00 10.60 143 GLU F O 1
ATOM 13235 N N . GLN F 1 144 ? -17.100 3.219 7.629 1.00 11.51 144 GLN F N 1
ATOM 13236 C CA . GLN F 1 144 ? -16.749 1.926 7.042 1.00 12.07 144 GLN F CA 1
ATOM 13237 C C . GLN F 1 144 ? -17.965 1.002 6.977 1.00 12.06 144 GLN F C 1
ATOM 13238 O O . GLN F 1 144 ? -18.013 0.084 6.156 1.00 11.32 144 GLN F O 1
ATOM 13244 N N . ASN F 1 145 ? -18.941 1.257 7.847 1.00 11.98 145 ASN F N 1
ATOM 13245 C CA . ASN F 1 145 ? -20.157 0.449 7.925 1.00 12.52 145 ASN F CA 1
ATOM 13246 C C . ASN F 1 145 ? -21.370 1.090 7.242 1.00 13.26 145 ASN F C 1
ATOM 13247 O O . ASN F 1 145 ? -22.475 0.539 7.275 1.00 14.71 145 ASN F O 1
ATOM 13252 N N . GLY F 1 146 ? -21.154 2.250 6.624 1.00 12.38 146 GLY F N 1
ATOM 13253 C CA . GLY F 1 146 ? -22.179 2.898 5.808 1.00 11.30 146 GLY F CA 1
ATOM 13254 C C . GLY F 1 146 ? -22.777 4.174 6.372 1.00 13.07 146 GLY F C 1
ATOM 13255 O O . GLY F 1 146 ? -23.946 4.477 6.116 1.00 12.90 146 GLY F O 1
ATOM 13256 N N . LEU F 1 147 ? -21.985 4.925 7.135 1.00 13.73 147 LEU F N 1
ATOM 13257 C CA . LEU F 1 147 ? -22.435 6.211 7.665 1.00 14.31 147 LEU F CA 1
ATOM 13258 C C . LEU F 1 147 ? -22.295 7.281 6.586 1.00 16.11 147 LEU F C 1
ATOM 13259 O O . LEU F 1 147 ? -21.209 7.483 6.035 1.00 15.13 147 LEU F O 1
ATOM 13264 N N . SER F 1 148 ? -23.402 7.958 6.289 1.00 19.28 148 SER F N 1
ATOM 13265 C CA . SER F 1 148 ? -23.439 8.975 5.241 1.00 20.09 148 SER F CA 1
ATOM 13266 C C . SER F 1 148 ? -24.371 10.124 5.639 1.00 20.01 148 SER F C 1
ATOM 13267 O O . SER F 1 148 ? -25.456 9.879 6.174 1.00 20.64 148 SER F O 1
ATOM 13270 N N . PRO F 1 149 ? -23.948 11.368 5.385 1.00 18.64 149 PRO F N 1
ATOM 13271 C CA . PRO F 1 149 ? -24.701 12.561 5.804 1.00 18.15 149 PRO F CA 1
ATOM 13272 C C . PRO F 1 149 ? -26.172 12.588 5.381 1.00 18.85 149 PRO F C 1
ATOM 13273 O O . PRO F 1 149 ? -27.026 13.013 6.162 1.00 19.42 149 PRO F O 1
ATOM 13277 N N . GLU F 1 150 ? -26.458 12.129 4.164 1.00 20.28 150 GLU F N 1
ATOM 13278 C CA . GLU F 1 150 ? -27.814 12.168 3.611 1.00 21.44 150 GLU F CA 1
ATOM 13279 C C . GLU F 1 150 ? -28.664 10.931 3.936 1.00 21.42 150 GLU F C 1
ATOM 13280 O O . GLU F 1 150 ? -29.649 10.648 3.247 1.00 23.15 150 GLU F O 1
ATOM 13286 N N . LYS F 1 151 ? -28.290 10.210 4.992 1.00 18.52 151 LYS F N 1
ATOM 13287 C CA . LYS F 1 151 ? -29.013 9.004 5.401 1.00 16.15 151 LYS F CA 1
ATOM 13288 C C . LYS F 1 151 ? -29.658 9.119 6.788 1.00 15.09 151 LYS F C 1
ATOM 13289 O O . LYS F 1 151 ? -30.237 8.152 7.291 1.00 15.08 151 LYS F O 1
ATOM 13295 N N . GLY F 1 152 ? -29.562 10.301 7.395 1.00 12.65 152 GLY F N 1
ATOM 13296 C CA . GLY F 1 152 ? -30.182 10.559 8.696 1.00 12.36 152 GLY F CA 1
ATOM 13297 C C . GLY F 1 152 ? -29.337 11.395 9.641 1.00 13.55 152 GLY F C 1
ATOM 13298 O O . GLY F 1 152 ? -28.117 11.491 9.482 1.00 12.33 152 GLY F O 1
ATOM 13299 N N . SER F 1 153 ? -29.998 11.995 10.630 1.00 17.02 153 SER F N 1
ATOM 13300 C CA . SER F 1 153 ? -29.338 12.849 11.618 1.00 17.89 153 SER F CA 1
ATOM 13301 C C . SER F 1 153 ? -28.688 12.031 12.733 1.00 17.46 153 SER F C 1
ATOM 13302 O O . SER F 1 153 ? -29.377 11.371 13.513 1.00 17.68 153 SER F O 1
ATOM 13305 N N . VAL F 1 154 ? -27.360 12.098 12.808 1.00 16.02 154 VAL F N 1
ATOM 13306 C CA . VAL F 1 154 ? -26.575 11.282 13.741 1.00 13.78 154 VAL F CA 1
ATOM 13307 C C . VAL F 1 154 ? -26.685 11.770 15.188 1.00 15.07 154 VAL F C 1
ATOM 13308 O O . VAL F 1 154 ? -26.580 12.968 15.463 1.00 16.16 154 VAL F O 1
ATOM 13312 N N . LEU F 1 155 ? -26.898 10.823 16.098 1.00 15.48 155 LEU F N 1
ATOM 13313 C CA . LEU F 1 155 ? -26.997 11.098 17.528 1.00 13.35 155 LEU F CA 1
ATOM 13314 C C . LEU F 1 155 ? -25.612 11.134 18.171 1.00 13.82 155 LEU F C 1
ATOM 13315 O O . LEU F 1 155 ? -24.722 10.373 17.790 1.00 16.09 155 LEU F O 1
ATOM 13320 N N . VAL F 1 156 ? -25.432 12.033 19.136 1.00 10.59 156 VAL F N 1
ATOM 13321 C CA . VAL F 1 156 ? -24.212 12.070 19.942 1.00 8.25 156 VAL F CA 1
ATOM 13322 C C . VAL F 1 156 ? -24.571 11.970 21.426 1.00 7.43 156 VAL F C 1
ATOM 13323 O O . VAL F 1 156 ? -25.057 12.930 22.030 1.00 6.99 156 VAL F O 1
ATOM 13327 N N . THR F 1 157 ? -24.339 10.789 21.994 1.00 9.31 157 THR F N 1
ATOM 13328 C CA . THR F 1 157 ? -24.599 10.527 23.408 1.00 9.03 157 THR F CA 1
ATOM 13329 C C . THR F 1 157 ? -23.511 11.150 24.282 1.00 10.19 157 THR F C 1
ATOM 13330 O O . THR F 1 157 ? -22.377 11.328 23.836 1.00 11.19 157 THR F O 1
ATOM 13334 N N . GLY F 1 158 ? -23.877 11.494 25.516 1.00 12.34 158 GLY F N 1
ATOM 13335 C CA . GLY F 1 158 ? -22.932 11.988 26.516 1.00 13.77 158 GLY F CA 1
ATOM 13336 C C . GLY F 1 158 ? -22.096 13.159 26.044 1.00 16.29 158 GLY F C 1
ATOM 13337 O O . GLY F 1 158 ? -20.872 13.158 26.193 1.00 15.97 158 GLY F O 1
ATOM 13338 N N . ALA F 1 159 ? -22.764 14.156 25.469 1.00 18.96 159 ALA F N 1
ATOM 13339 C CA . ALA F 1 159 ? -22.104 15.365 24.985 1.00 21.65 159 ALA F CA 1
ATOM 13340 C C . ALA F 1 159 ? -21.598 16.220 26.151 1.00 22.39 159 ALA F C 1
ATOM 13341 O O . ALA F 1 159 ? -21.795 15.865 27.316 1.00 25.45 159 ALA F O 1
ATOM 13343 N N . THR F 1 160 ? -20.949 17.340 25.826 1.00 20.03 160 THR F N 1
ATOM 13344 C CA . THR F 1 160 ? -20.222 18.190 26.793 1.00 19.24 160 THR F CA 1
ATOM 13345 C C . THR F 1 160 ? -19.079 17.455 27.508 1.00 18.34 160 THR F C 1
ATOM 13346 O O . THR F 1 160 ? -18.420 18.017 28.386 1.00 19.11 160 THR F O 1
ATOM 13350 N N . GLY F 1 161 ? -18.856 16.200 27.123 1.00 17.42 161 GLY F N 1
ATOM 13351 C CA . GLY F 1 161 ? -17.742 15.412 27.636 1.00 17.10 161 GLY F CA 1
ATOM 13352 C C . GLY F 1 161 ? -16.516 15.563 26.756 1.00 17.49 161 GLY F C 1
ATOM 13353 O O . GLY F 1 161 ? -16.488 16.406 25.855 1.00 17.96 161 GLY F O 1
ATOM 13354 N N . GLY F 1 162 ? -15.501 14.744 27.020 1.00 21.03 162 GLY F N 1
ATOM 13355 C CA . GLY F 1 162 ? -14.256 14.775 26.256 1.00 23.58 162 GLY F CA 1
ATOM 13356 C C . GLY F 1 162 ? -14.429 14.287 24.831 1.00 25.33 162 GLY F C 1
ATOM 13357 O O . GLY F 1 162 ? -14.126 15.008 23.879 1.00 27.21 162 GLY F O 1
ATOM 13358 N N . VAL F 1 163 ? -14.923 13.059 24.692 1.00 24.78 163 VAL F N 1
ATOM 13359 C CA . VAL F 1 163 ? -15.113 12.428 23.385 1.00 23.42 163 VAL F CA 1
ATOM 13360 C C . VAL F 1 163 ? -16.352 12.980 22.672 1.00 23.55 163 VAL F C 1
ATOM 13361 O O . VAL F 1 163 ? -16.316 13.240 21.467 1.00 24.07 163 VAL F O 1
ATOM 13365 N N . GLY F 1 164 ? -17.435 13.163 23.427 1.00 21.58 164 GLY F N 1
ATOM 13366 C CA . GLY F 1 164 ? -18.718 13.610 22.883 1.00 19.56 164 GLY F CA 1
ATOM 13367 C C . GLY F 1 164 ? -18.717 15.000 22.272 1.00 18.09 164 GLY F C 1
ATOM 13368 O O . GLY F 1 164 ? -19.310 15.215 21.213 1.00 16.30 164 GLY F O 1
ATOM 13369 N N . GLY F 1 165 ? -18.053 15.940 22.942 1.00 19.49 165 GLY F N 1
ATOM 13370 C CA . GLY F 1 165 ? -17.988 17.333 22.493 1.00 20.55 165 GLY F CA 1
ATOM 13371 C C . GLY F 1 165 ? -17.279 17.525 21.165 1.00 19.53 165 GLY F C 1
ATOM 13372 O O . GLY F 1 165 ? -17.715 18.323 20.331 1.00 20.26 165 GLY F O 1
ATOM 13373 N N . ILE F 1 166 ? -16.186 16.792 20.972 1.00 16.12 166 ILE F N 1
ATOM 13374 C CA . ILE F 1 166 ? -15.401 16.862 19.737 1.00 18.06 166 ILE F CA 1
ATOM 13375 C C . ILE F 1 166 ? -16.094 16.104 18.599 1.00 15.50 166 ILE F C 1
ATOM 13376 O O . ILE F 1 166 ? -15.975 16.484 17.431 1.00 13.82 166 ILE F O 1
ATOM 13381 N N . ALA F 1 167 ? -16.826 15.047 18.952 1.00 16.75 167 ALA F N 1
ATOM 13382 C CA . ALA F 1 167 ? -17.587 14.250 17.984 1.00 17.50 167 ALA F CA 1
ATOM 13383 C C . ALA F 1 167 ? -18.713 15.052 17.326 1.00 18.53 167 ALA F C 1
ATOM 13384 O O . ALA F 1 167 ? -19.066 14.803 16.171 1.00 19.23 167 ALA F O 1
ATOM 13386 N N . VAL F 1 168 ? -19.271 16.002 18.075 1.00 17.18 168 VAL F N 1
ATOM 13387 C CA . VAL F 1 168 ? -20.280 16.932 17.562 1.00 16.62 168 VAL F CA 1
ATOM 13388 C C . VAL F 1 168 ? -19.670 17.837 16.487 1.00 19.48 168 VAL F C 1
ATOM 13389 O O . VAL F 1 168 ? -20.268 18.051 15.429 1.00 19.87 168 VAL F O 1
ATOM 13393 N N . SER F 1 169 ? -18.472 18.347 16.769 1.00 23.12 169 SER F N 1
ATOM 13394 C CA . SER F 1 169 ? -17.757 19.245 15.864 1.00 25.41 169 SER F CA 1
ATOM 13395 C C . SER F 1 169 ? -17.245 18.539 14.608 1.00 25.13 169 SER F C 1
ATOM 13396 O O . SER F 1 169 ? -17.199 19.135 13.530 1.00 24.65 169 SER F O 1
ATOM 13407 N N . LEU F 1 171 ? -18.612 15.743 13.203 1.00 16.11 171 LEU F N 1
ATOM 13408 C CA . LEU F 1 171 ? -19.778 15.397 12.390 1.00 13.45 171 LEU F CA 1
ATOM 13409 C C . LEU F 1 171 ? -20.332 16.606 11.639 1.00 14.20 171 LEU F C 1
ATOM 13410 O O . LEU F 1 171 ? -20.795 16.478 10.504 1.00 15.15 171 LEU F O 1
ATOM 13415 N N . ASN F 1 172 ? -20.276 17.772 12.281 1.00 15.11 172 ASN F N 1
ATOM 13416 C CA . ASN F 1 172 ? -20.760 19.020 11.692 1.00 14.49 172 ASN F CA 1
ATOM 13417 C C . ASN F 1 172 ? -19.909 19.489 10.512 1.00 15.43 172 ASN F C 1
ATOM 13418 O O . ASN F 1 172 ? -20.442 19.965 9.506 1.00 16.28 172 ASN F O 1
ATOM 13423 N N . LYS F 1 173 ? -18.590 19.353 10.647 1.00 16.64 173 LYS F N 1
ATOM 13424 C CA . LYS F 1 173 ? -17.649 19.697 9.581 1.00 16.74 173 LYS F CA 1
ATOM 13425 C C . LYS F 1 173 ? -17.778 18.732 8.401 1.00 16.70 173 LYS F C 1
ATOM 13426 O O . LYS F 1 173 ? -17.676 19.141 7.241 1.00 17.58 173 LYS F O 1
ATOM 13432 N N . ARG F 1 174 ? -18.008 17.458 8.710 1.00 15.71 174 ARG F N 1
ATOM 13433 C CA . ARG F 1 174 ? -18.188 16.419 7.698 1.00 16.18 174 ARG F CA 1
ATOM 13434 C C . ARG F 1 174 ? -19.471 16.632 6.888 1.00 18.09 174 ARG F C 1
ATOM 13435 O O . ARG F 1 174 ? -19.496 16.384 5.680 1.00 19.27 174 ARG F O 1
ATOM 13443 N N . GLY F 1 175 ? -20.525 17.095 7.557 1.00 22.22 175 GLY F N 1
ATOM 13444 C CA . GLY F 1 175 ? -21.788 17.415 6.892 1.00 21.51 175 GLY F CA 1
ATOM 13445 C C . GLY F 1 175 ? -23.018 16.783 7.518 1.00 21.22 175 GLY F C 1
ATOM 13446 O O . GLY F 1 175 ? -24.128 16.944 7.008 1.00 21.59 175 GLY F O 1
ATOM 13447 N N . TYR F 1 176 ? -22.822 16.067 8.623 1.00 17.17 176 TYR F N 1
ATOM 13448 C CA . TYR F 1 176 ? -23.914 15.396 9.324 1.00 15.06 176 TYR F CA 1
ATOM 13449 C C . TYR F 1 176 ? -24.782 16.375 10.109 1.00 15.57 176 TYR F C 1
ATOM 13450 O O . TYR F 1 176 ? -24.282 17.356 10.663 1.00 15.21 176 TYR F O 1
ATOM 13459 N N . ASP F 1 177 ? -26.084 16.098 10.147 1.00 16.78 177 ASP F N 1
ATOM 13460 C CA . ASP F 1 177 ? -26.999 16.810 11.032 1.00 19.20 177 ASP F CA 1
ATOM 13461 C C . ASP F 1 177 ? -26.825 16.245 12.439 1.00 18.57 177 ASP F C 1
ATOM 13462 O O . ASP F 1 177 ? -27.198 15.102 12.712 1.00 21.28 177 ASP F O 1
ATOM 13467 N N . VAL F 1 178 ? -26.241 17.050 13.321 1.00 15.68 178 VAL F N 1
ATOM 13468 C CA . VAL F 1 178 ? -25.837 16.583 14.646 1.00 14.07 178 VAL F CA 1
ATOM 13469 C C . VAL F 1 178 ? -26.948 16.751 15.683 1.00 16.46 178 VAL F C 1
ATOM 13470 O O . VAL F 1 178 ? -27.476 17.850 15.870 1.00 18.44 178 VAL F O 1
ATOM 13474 N N . VAL F 1 179 ? -27.295 15.648 16.342 1.00 17.05 179 VAL F N 1
ATOM 13475 C CA . VAL F 1 179 ? -28.241 15.666 17.455 1.00 17.32 179 VAL F CA 1
ATOM 13476 C C . VAL F 1 179 ? -27.499 15.276 18.735 1.00 17.86 179 VAL F C 1
ATOM 13477 O O . VAL F 1 179 ? -27.151 14.111 18.932 1.00 20.51 179 VAL F O 1
ATOM 13481 N N . ALA F 1 180 ? -27.249 16.263 19.592 1.00 16.73 180 ALA F N 1
ATOM 13482 C CA . ALA F 1 180 ? -26.486 16.051 20.821 1.00 15.47 180 ALA F CA 1
ATOM 13483 C C . ALA F 1 180 ? -27.387 15.734 22.011 1.00 16.43 180 ALA F C 1
ATOM 13484 O O . ALA F 1 180 ? -28.451 16.337 22.175 1.00 18.34 180 ALA F O 1
ATOM 13486 N N . SER F 1 181 ? -26.948 14.786 22.837 1.00 17.69 181 SER F N 1
ATOM 13487 C CA . SER F 1 181 ? -27.693 14.374 24.024 1.00 18.38 181 SER F CA 1
ATOM 13488 C C . SER F 1 181 ? -26.893 14.629 25.300 1.00 19.38 181 SER F C 1
ATOM 13489 O O . SER F 1 181 ? -25.766 14.148 25.446 1.00 20.57 181 SER F O 1
ATOM 13492 N N . THR F 1 182 ? -27.486 15.395 26.215 1.00 19.88 182 THR F N 1
ATOM 13493 C CA . THR F 1 182 ? -26.856 15.732 27.492 1.00 22.96 182 THR F CA 1
ATOM 13494 C C . THR F 1 182 ? -27.898 15.820 28.604 1.00 25.70 182 THR F C 1
ATOM 13495 O O . THR F 1 182 ? -28.991 16.353 28.401 1.00 27.35 182 THR F O 1
ATOM 13499 N N . GLY F 1 183 ? -27.547 15.301 29.778 1.00 28.20 183 GLY F N 1
ATOM 13500 C CA . GLY F 1 183 ? -28.398 15.406 30.962 1.00 30.14 183 GLY F CA 1
ATOM 13501 C C . GLY F 1 183 ? -28.280 16.754 31.650 1.00 28.47 183 GLY F C 1
ATOM 13502 O O . GLY F 1 183 ? -28.996 17.031 32.615 1.00 29.59 183 GLY F O 1
ATOM 13503 N N . ASN F 1 184 ? -27.370 17.588 31.150 1.00 24.16 184 ASN F N 1
ATOM 13504 C CA . ASN F 1 184 ? -27.148 18.924 31.688 1.00 22.16 184 ASN F CA 1
ATOM 13505 C C . ASN F 1 184 ? -27.884 19.994 30.883 1.00 22.76 184 ASN F C 1
ATOM 13506 O O . ASN F 1 184 ? -27.555 20.253 29.722 1.00 19.35 184 ASN F O 1
ATOM 13511 N N . ARG F 1 185 ? -28.889 20.597 31.513 1.00 31.24 185 ARG F N 1
ATOM 13512 C CA . ARG F 1 185 ? -29.626 21.716 30.932 1.00 36.80 185 ARG F CA 1
ATOM 13513 C C . ARG F 1 185 ? -28.764 22.979 30.995 1.00 37.45 185 ARG F C 1
ATOM 13514 O O . ARG F 1 185 ? -27.850 23.069 31.820 1.00 36.06 185 ARG F O 1
ATOM 13522 N N . GLU F 1 186 ? -29.056 23.937 30.114 1.00 42.99 186 GLU F N 1
ATOM 13523 C CA . GLU F 1 186 ? -28.322 25.209 30.013 1.00 46.08 186 GLU F CA 1
ATOM 13524 C C . GLU F 1 186 ? -26.949 25.044 29.345 1.00 43.02 186 GLU F C 1
ATOM 13525 O O . GLU F 1 186 ? -26.164 25.993 29.265 1.00 42.68 186 GLU F O 1
ATOM 13531 N N . ALA F 1 187 ? -26.676 23.835 28.857 1.00 36.25 187 ALA F N 1
ATOM 13532 C CA . ALA F 1 187 ? -25.446 23.538 28.126 1.00 31.78 187 ALA F CA 1
ATOM 13533 C C . ALA F 1 187 ? -25.718 23.384 26.628 1.00 28.58 187 ALA F C 1
ATOM 13534 O O . ALA F 1 187 ? -24.836 22.983 25.863 1.00 31.05 187 ALA F O 1
ATOM 13536 N N . ALA F 1 188 ? -26.944 23.715 26.222 1.00 22.95 188 ALA F N 1
ATOM 13537 C CA . ALA F 1 188 ? -27.372 23.629 24.825 1.00 19.17 188 ALA F CA 1
ATOM 13538 C C . ALA F 1 188 ? -26.698 24.682 23.947 1.00 17.94 188 ALA F C 1
ATOM 13539 O O . ALA F 1 188 ? -26.460 24.446 22.761 1.00 19.08 188 ALA F O 1
ATOM 13541 N N . ASP F 1 189 ? -26.401 25.838 24.539 1.00 17.47 189 ASP F N 1
ATOM 13542 C CA . ASP F 1 189 ? -25.731 26.937 23.844 1.00 18.07 189 ASP F CA 1
ATOM 13543 C C . ASP F 1 189 ? -24.301 26.568 23.447 1.00 18.61 189 ASP F C 1
ATOM 13544 O O . ASP F 1 189 ? -23.848 26.909 22.353 1.00 19.78 189 ASP F O 1
ATOM 13549 N N . TYR F 1 190 ? -23.605 25.874 24.346 1.00 21.17 190 TYR F N 1
ATOM 13550 C CA . TYR F 1 190 ? -22.234 25.422 24.111 1.00 19.97 190 TYR F CA 1
ATOM 13551 C C . TYR F 1 190 ? -22.163 24.349 23.022 1.00 18.96 190 TYR F C 1
ATOM 13552 O O . TYR F 1 190 ? -21.210 24.313 22.241 1.00 19.35 190 TYR F O 1
ATOM 13561 N N . LEU F 1 191 ? -23.176 23.487 22.977 1.00 13.36 191 LEU F N 1
ATOM 13562 C CA . LEU F 1 191 ? -23.237 22.398 22.001 1.00 13.11 191 LEU F CA 1
ATOM 13563 C C . LEU F 1 191 ? -23.550 22.888 20.589 1.00 14.56 191 LEU F C 1
ATOM 13564 O O . LEU F 1 191 ? -23.011 22.361 19.613 1.00 14.05 191 LEU F O 1
ATOM 13569 N N . LYS F 1 192 ? -24.417 23.894 20.491 1.00 18.77 192 LYS F N 1
ATOM 13570 C CA . LYS F 1 192 ? -24.757 24.512 19.207 1.00 20.86 192 LYS F CA 1
ATOM 13571 C C . LYS F 1 192 ? -23.575 25.287 18.625 1.00 20.42 192 LYS F C 1
ATOM 13572 O O . LYS F 1 192 ? -23.477 25.461 17.408 1.00 18.50 192 LYS F O 1
ATOM 13578 N N . GLN F 1 193 ? -22.687 25.753 19.505 1.00 20.74 193 GLN F N 1
ATOM 13579 C CA . GLN F 1 193 ? -21.431 26.381 19.098 1.00 24.26 193 GLN F CA 1
ATOM 13580 C C . GLN F 1 193 ? -20.493 25.357 18.464 1.00 19.81 193 GLN F C 1
ATOM 13581 O O . GLN F 1 193 ? -19.792 25.667 17.501 1.00 18.29 193 GLN F O 1
ATOM 13587 N N . LEU F 1 194 ? -20.492 24.142 19.013 1.00 17.56 194 LEU F N 1
ATOM 13588 C CA . LEU F 1 194 ? -19.676 23.042 18.497 1.00 16.60 194 LEU F CA 1
ATOM 13589 C C . LEU F 1 194 ? -20.166 22.569 17.129 1.00 16.73 194 LEU F C 1
ATOM 13590 O O . LEU F 1 194 ? -19.364 22.205 16.268 1.00 18.27 194 LEU F O 1
ATOM 13595 N N . GLY F 1 195 ? -21.484 22.575 16.941 1.00 18.84 195 GLY F N 1
ATOM 13596 C CA . GLY F 1 195 ? -22.087 22.213 15.660 1.00 21.60 195 GLY F CA 1
ATOM 13597 C C . GLY F 1 195 ? -23.316 21.329 15.757 1.00 22.61 195 GLY F C 1
ATOM 13598 O O . GLY F 1 195 ? -23.683 20.664 14.786 1.00 20.70 195 GLY F O 1
ATOM 13599 N N . ALA F 1 196 ? -23.955 21.322 16.926 1.00 25.84 196 ALA F N 1
ATOM 13600 C CA . ALA F 1 196 ? -25.170 20.540 17.137 1.00 27.76 196 ALA F CA 1
ATOM 13601 C C . ALA F 1 196 ? -26.393 21.295 16.627 1.00 28.03 196 ALA F C 1
ATOM 13602 O O . ALA F 1 196 ? -26.662 22.421 17.053 1.00 30.22 196 ALA F O 1
ATOM 13604 N N . SER F 1 197 ? -27.122 20.668 15.707 1.00 24.12 197 SER F N 1
ATOM 13605 C CA . SER F 1 197 ? -28.335 21.254 15.138 1.00 23.91 197 SER F CA 1
ATOM 13606 C C . SER F 1 197 ? -29.507 21.179 16.115 1.00 23.38 197 SER F C 1
ATOM 13607 O O . SER F 1 197 ? -30.375 22.054 16.122 1.00 24.17 197 SER F O 1
ATOM 13610 N N . GLU F 1 198 ? -29.521 20.128 16.933 1.00 24.44 198 GLU F N 1
ATOM 13611 C CA . GLU F 1 198 ? -30.567 19.920 17.930 1.00 25.74 198 GLU F CA 1
ATOM 13612 C C . GLU F 1 198 ? -29.977 19.347 19.217 1.00 23.92 198 GLU F C 1
ATOM 13613 O O . GLU F 1 198 ? -29.153 18.431 19.178 1.00 22.32 198 GLU F O 1
ATOM 13619 N N . VAL F 1 199 ? -30.403 19.897 20.352 1.00 22.13 199 VAL F N 1
ATOM 13620 C CA . VAL F 1 199 ? -29.954 19.424 21.661 1.00 21.15 199 VAL F CA 1
ATOM 13621 C C . VAL F 1 199 ? -31.111 18.770 22.416 1.00 20.17 199 VAL F C 1
ATOM 13622 O O . VAL F 1 199 ? -32.121 19.417 22.708 1.00 22.69 199 VAL F O 1
ATOM 13626 N N . ILE F 1 200 ? -30.955 17.484 22.717 1.00 18.09 200 ILE F N 1
ATOM 13627 C CA . ILE F 1 200 ? -31.949 16.730 23.484 1.00 16.80 200 ILE F CA 1
ATOM 13628 C C . ILE F 1 200 ? -31.380 16.262 24.826 1.00 18.81 200 ILE F C 1
ATOM 13629 O O . ILE F 1 200 ? -30.173 16.346 25.060 1.00 20.80 200 ILE F O 1
ATOM 13634 N N . SER F 1 201 ? -32.259 15.778 25.701 1.00 19.24 201 SER F N 1
ATOM 13635 C CA . SER F 1 201 ? -31.859 15.293 27.021 1.00 20.62 201 SER F CA 1
ATOM 13636 C C . SER F 1 201 ? -31.489 13.808 26.994 1.00 22.42 201 SER F C 1
ATOM 13637 O O . SER F 1 201 ? -31.696 13.128 25.985 1.00 23.21 201 SER F O 1
ATOM 13640 N N . ARG F 1 202 ? -30.935 13.318 28.104 1.00 20.98 202 ARG F N 1
ATOM 13641 C CA . ARG F 1 202 ? -30.652 11.891 28.282 1.00 22.06 202 ARG F CA 1
ATOM 13642 C C . ARG F 1 202 ? -31.941 11.075 28.310 1.00 20.32 202 ARG F C 1
ATOM 13643 O O . ARG F 1 202 ? -31.946 9.890 27.968 1.00 18.66 202 ARG F O 1
ATOM 13651 N N . GLU F 1 203 ? -33.027 11.726 28.723 1.00 20.90 203 GLU F N 1
ATOM 13652 C CA . GLU F 1 203 ? -34.345 11.104 28.826 1.00 22.16 203 GLU F CA 1
ATOM 13653 C C . GLU F 1 203 ? -34.942 10.821 27.448 1.00 21.26 203 GLU F C 1
ATOM 13654 O O . GLU F 1 203 ? -35.716 9.875 27.282 1.00 22.03 203 GLU F O 1
ATOM 13660 N N . ASP F 1 204 ? -34.578 11.650 26.470 1.00 20.65 204 ASP F N 1
ATOM 13661 C CA . ASP F 1 204 ? -35.039 11.499 25.088 1.00 20.05 204 ASP F CA 1
ATOM 13662 C C . ASP F 1 204 ? -34.431 10.271 24.408 1.00 17.85 204 ASP F C 1
ATOM 13663 O O . ASP F 1 204 ? -35.041 9.687 23.510 1.00 17.48 204 ASP F O 1
ATOM 13668 N N . VAL F 1 205 ? -33.229 9.893 24.840 1.00 15.52 205 VAL F N 1
ATOM 13669 C CA . VAL F 1 205 ? -32.565 8.687 24.348 1.00 16.45 205 VAL F CA 1
ATOM 13670 C C . VAL F 1 205 ? -33.033 7.466 25.145 1.00 15.79 205 VAL F C 1
ATOM 13671 O O . VAL F 1 205 ? -33.448 6.461 24.562 1.00 15.73 205 VAL F O 1
ATOM 13675 N N . TYR F 1 206 ? -32.971 7.565 26.473 1.00 16.53 206 TYR F N 1
ATOM 13676 C CA . TYR F 1 206 ? -33.379 6.473 27.357 1.00 17.53 206 TYR F CA 1
ATOM 13677 C C . TYR F 1 206 ? -33.961 6.961 28.682 1.00 22.56 206 TYR F C 1
ATOM 13678 O O . TYR F 1 206 ? -33.276 7.623 29.467 1.00 23.66 206 TYR F O 1
ATOM 13687 N N . ASP F 1 207 ? -35.233 6.632 28.909 1.00 27.23 207 ASP F N 1
ATOM 13688 C CA . ASP F 1 207 ? -35.886 6.792 30.212 1.00 32.26 207 ASP F CA 1
ATOM 13689 C C . ASP F 1 207 ? -37.245 6.094 30.242 1.00 30.40 207 ASP F C 1
ATOM 13690 O O . ASP F 1 207 ? -37.789 5.826 31.316 1.00 28.47 207 ASP F O 1
ATOM 13695 N N . GLY F 1 208 ? -37.783 5.804 29.059 1.00 28.80 208 GLY F N 1
ATOM 13696 C CA . GLY F 1 208 ? -39.000 5.005 28.932 1.00 28.37 208 GLY F CA 1
ATOM 13697 C C . GLY F 1 208 ? -38.717 3.521 29.095 1.00 28.50 208 GLY F C 1
ATOM 13698 O O . GLY F 1 208 ? -39.619 2.692 28.952 1.00 24.65 208 GLY F O 1
ATOM 13699 N N . THR F 1 209 ? -37.454 3.204 29.392 1.00 31.39 209 THR F N 1
ATOM 13700 C CA . THR F 1 209 ? -36.953 1.836 29.607 1.00 32.83 209 THR F CA 1
ATOM 13701 C C . THR F 1 209 ? -36.917 0.992 28.326 1.00 34.64 209 THR F C 1
ATOM 13702 O O . THR F 1 209 ? -37.801 1.095 27.471 1.00 34.45 209 THR F O 1
ATOM 13706 N N . LEU F 1 210 ? -35.876 0.166 28.214 1.00 37.07 210 LEU F N 1
ATOM 13707 C CA . LEU F 1 210 ? -35.603 -0.644 27.022 1.00 39.67 210 LEU F CA 1
ATOM 13708 C C . LEU F 1 210 ? -36.813 -1.414 26.494 1.00 39.82 210 LEU F C 1
ATOM 13709 O O . LEU F 1 210 ? -37.620 -1.937 27.266 1.00 40.54 210 LEU F O 1
ATOM 13714 N N . LYS F 1 211 ? -36.921 -1.471 25.170 1.00 40.29 211 LYS F N 1
ATOM 13715 C CA . LYS F 1 211 ? -37.988 -2.201 24.499 1.00 38.80 211 LYS F CA 1
ATOM 13716 C C . LYS F 1 211 ? -37.374 -3.363 23.716 1.00 38.14 211 LYS F C 1
ATOM 13717 O O . LYS F 1 211 ? -36.926 -4.347 24.309 1.00 42.19 211 LYS F O 1
ATOM 13723 N N . ALA F 1 212 ? -37.353 -3.233 22.390 1.00 31.71 212 ALA F N 1
ATOM 13724 C CA . ALA F 1 212 ? -36.746 -4.209 21.485 1.00 29.13 212 ALA F CA 1
ATOM 13725 C C . ALA F 1 212 ? -36.542 -3.560 20.120 1.00 27.51 212 ALA F C 1
ATOM 13726 O O . ALA F 1 212 ? -35.443 -3.594 19.562 1.00 29.83 212 ALA F O 1
ATOM 13728 N N . LEU F 1 213 ? -37.618 -2.974 19.596 1.00 25.83 213 LEU F N 1
ATOM 13729 C CA . LEU F 1 213 ? -37.595 -2.229 18.340 1.00 24.57 213 LEU F CA 1
ATOM 13730 C C . LEU 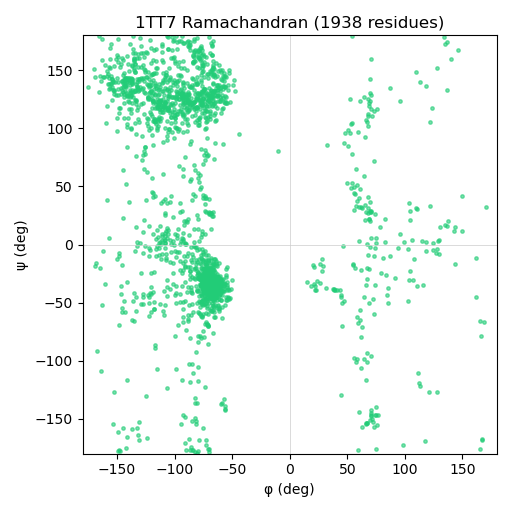F 1 213 ? -38.497 -1.003 18.458 1.00 24.13 213 LEU F C 1
ATOM 13731 O O . LEU F 1 213 ? -39.725 -1.117 18.408 1.00 23.38 213 LEU F O 1
ATOM 13736 N N . SER F 1 214 ? -37.880 0.163 18.627 1.00 25.76 214 SER F N 1
ATOM 13737 C CA . SER F 1 214 ? -38.614 1.423 18.728 1.00 24.68 214 SER F CA 1
ATOM 13738 C C . SER F 1 214 ? -38.617 2.159 17.389 1.00 24.20 214 SER F C 1
ATOM 13739 O O . SER F 1 214 ? -38.046 1.674 16.409 1.00 23.82 214 SER F O 1
ATOM 13742 N N . LYS F 1 215 ? -39.266 3.322 17.353 1.00 22.69 215 LYS F N 1
ATOM 13743 C CA . LYS F 1 215 ? -39.313 4.156 16.150 1.00 24.37 215 LYS F CA 1
ATOM 13744 C C . LYS F 1 215 ? -37.913 4.595 15.715 1.00 22.47 215 LYS F C 1
ATOM 13745 O O . LYS F 1 215 ? -37.113 5.053 16.535 1.00 21.32 215 LYS F O 1
ATOM 13751 N N . GLN F 1 216 ? -37.627 4.432 14.424 1.00 22.51 216 GLN F N 1
ATOM 13752 C CA . GLN F 1 216 ? -36.324 4.780 13.853 1.00 22.64 216 GLN F CA 1
ATOM 13753 C C . GLN F 1 216 ? -36.107 6.290 13.880 1.00 23.48 216 GLN F C 1
ATOM 13754 O O . GLN F 1 216 ? -36.982 7.057 13.468 1.00 22.85 216 GLN F O 1
ATOM 13760 N N . GLN F 1 217 ? -34.940 6.711 14.365 1.00 24.70 217 GLN F N 1
ATOM 13761 C CA . GLN F 1 217 ? -34.688 8.128 14.632 1.00 24.15 217 GLN F CA 1
ATOM 13762 C C . GLN F 1 217 ? -33.349 8.672 14.123 1.00 24.87 217 GLN F C 1
ATOM 13763 O O . GLN F 1 217 ? -33.311 9.755 13.533 1.00 25.63 217 GLN F O 1
ATOM 13769 N N . TRP F 1 218 ? -32.263 7.932 14.342 1.00 29.27 218 TRP F N 1
ATOM 13770 C CA . TRP F 1 218 ? -30.922 8.523 14.242 1.00 28.49 218 TRP F CA 1
ATOM 13771 C C . TRP F 1 218 ? -29.950 7.983 13.185 1.00 31.47 218 TRP F C 1
ATOM 13772 O O . TRP F 1 218 ? -29.022 8.695 12.794 1.00 35.97 218 TRP F O 1
ATOM 13783 N N . GLN F 1 219 ? -30.146 6.742 12.737 1.00 25.47 219 GLN F N 1
ATOM 13784 C CA . GLN F 1 219 ? -29.244 6.097 11.764 1.00 23.06 219 GLN F CA 1
ATOM 13785 C C . GLN F 1 219 ? -27.891 5.702 12.372 1.00 20.32 219 GLN F C 1
ATOM 13786 O O . GLN F 1 219 ? -27.411 4.590 12.154 1.00 20.93 219 GLN F O 1
ATOM 13792 N N . GLY F 1 220 ? -27.279 6.618 13.118 1.00 15.28 220 GLY F N 1
ATOM 13793 C CA . GLY F 1 220 ? -25.980 6.374 13.740 1.00 13.37 220 GLY F CA 1
ATOM 13794 C C . GLY F 1 220 ? -25.801 7.135 15.037 1.00 12.11 220 GLY F C 1
ATOM 13795 O O . GLY F 1 220 ? -26.535 8.089 15.309 1.00 12.95 220 GLY F O 1
ATOM 13796 N N . ALA F 1 221 ? -24.822 6.715 15.838 1.00 12.38 221 ALA F N 1
ATOM 13797 C CA . ALA F 1 221 ? -24.548 7.357 17.124 1.00 11.28 221 ALA F CA 1
ATOM 13798 C C . ALA F 1 221 ? -23.128 7.148 17.644 1.00 11.90 221 ALA F C 1
ATOM 13799 O O . ALA F 1 221 ? -22.602 6.032 17.623 1.00 11.49 221 ALA F O 1
ATOM 13801 N N . VAL F 1 222 ? -22.518 8.240 18.101 1.00 15.54 222 VAL F N 1
ATOM 13802 C CA . VAL F 1 222 ? -21.301 8.183 18.904 1.00 16.03 222 VAL F CA 1
ATOM 13803 C C . VAL F 1 222 ? -21.760 8.073 20.357 1.00 18.38 222 VAL F C 1
ATOM 13804 O O . VAL F 1 222 ? -22.484 8.941 20.854 1.00 18.85 222 VAL F O 1
ATOM 13808 N N . ASP F 1 223 ? -21.342 7.003 21.030 1.00 20.65 223 ASP F N 1
ATOM 13809 C CA . ASP F 1 223 ? -21.921 6.621 22.319 1.00 20.62 223 ASP F CA 1
ATOM 13810 C C . ASP F 1 223 ? -20.871 6.392 23.424 1.00 19.98 223 ASP F C 1
ATOM 13811 O O . ASP F 1 223 ? -20.629 5.250 23.822 1.00 18.42 223 ASP F O 1
ATOM 13816 N N . PRO F 1 224 ? -20.260 7.465 23.935 1.00 20.32 224 PRO F N 1
ATOM 13817 C CA . PRO F 1 224 ? -19.284 7.342 25.023 1.00 20.94 224 PRO F CA 1
ATOM 13818 C C . PRO F 1 224 ? -19.919 7.039 26.388 1.00 21.38 224 PRO F C 1
ATOM 13819 O O . PRO F 1 224 ? -19.232 7.082 27.412 1.00 22.95 224 PRO F O 1
ATOM 13823 N N . VAL F 1 225 ? -21.218 6.744 26.394 1.00 21.45 225 VAL F N 1
ATOM 13824 C CA . VAL F 1 225 ? -21.926 6.305 27.598 1.00 20.66 225 VAL F CA 1
ATOM 13825 C C . VAL F 1 225 ? -22.738 5.046 27.277 1.00 22.88 225 VAL F C 1
ATOM 13826 O O . VAL F 1 225 ? -23.778 5.117 26.615 1.00 26.57 225 VAL F O 1
ATOM 13830 N N . GLY F 1 226 ? -22.252 3.899 27.746 1.00 21.09 226 GLY F N 1
ATOM 13831 C CA . GLY F 1 226 ? -22.903 2.615 27.496 1.00 19.25 226 GLY F CA 1
ATOM 13832 C C . GLY F 1 226 ? -24.048 2.335 28.450 1.00 20.18 226 GLY F C 1
ATOM 13833 O O . GLY F 1 226 ? -24.914 3.187 28.663 1.00 19.43 226 GLY F O 1
ATOM 13834 N N . GLY F 1 227 ? -24.050 1.132 29.021 1.00 21.02 227 GLY F N 1
ATOM 13835 C CA . GLY F 1 227 ? -25.072 0.723 29.983 1.00 21.79 227 GLY F CA 1
ATOM 13836 C C . GLY F 1 227 ? -26.418 0.423 29.352 1.00 22.87 227 GLY F C 1
ATOM 13837 O O . GLY F 1 227 ? -26.491 -0.063 28.222 1.00 23.37 227 GLY F O 1
ATOM 13838 N N . LYS F 1 228 ? -27.486 0.718 30.092 1.00 25.49 228 LYS F N 1
ATOM 13839 C CA . LYS F 1 228 ? -28.855 0.501 29.618 1.00 27.02 228 LYS F CA 1
ATOM 13840 C C . LYS F 1 228 ? -29.281 1.526 28.567 1.00 26.12 228 LYS F C 1
ATOM 13841 O O . LYS F 1 228 ? -30.215 1.283 27.799 1.00 30.27 228 LYS F O 1
ATOM 13847 N N . GLN F 1 229 ? -28.593 2.667 28.543 1.00 19.25 229 GLN F N 1
ATOM 13848 C CA . GLN F 1 229 ? -28.857 3.731 27.575 1.00 15.40 229 GLN F CA 1
ATOM 13849 C C . GLN F 1 229 ? -28.527 3.286 26.149 1.00 12.56 229 GLN F C 1
ATOM 13850 O O . GLN F 1 229 ? -29.238 3.635 25.205 1.00 10.51 229 GLN F O 1
ATOM 13856 N N . LEU F 1 230 ? -27.449 2.515 26.009 1.00 12.13 230 LEU F N 1
ATOM 13857 C CA . LEU F 1 230 ? -27.029 1.965 24.720 1.00 12.07 230 LEU F CA 1
ATOM 13858 C C . LEU F 1 230 ? -28.023 0.928 24.193 1.00 13.51 230 LEU F C 1
ATOM 13859 O O . LEU F 1 230 ? -28.249 0.834 22.984 1.00 13.28 230 LEU F O 1
ATOM 13864 N N . ALA F 1 231 ? -28.610 0.160 25.110 1.00 13.69 231 ALA F N 1
ATOM 13865 C CA . ALA F 1 231 ? -29.602 -0.861 24.772 1.00 16.13 231 ALA F CA 1
ATOM 13866 C C . ALA F 1 231 ? -30.873 -0.255 24.178 1.00 18.17 231 ALA F C 1
ATOM 13867 O O . ALA F 1 231 ? -31.453 -0.808 23.241 1.00 19.10 231 ALA F O 1
ATOM 13869 N N . SER F 1 232 ? -31.297 0.880 24.731 1.00 18.16 232 SER F N 1
ATOM 13870 C CA . SER F 1 232 ? -32.465 1.605 24.236 1.00 17.80 232 SER F CA 1
ATOM 13871 C C . SER F 1 232 ? -32.132 2.403 22.977 1.00 18.46 232 SER F C 1
ATOM 13872 O O . SER F 1 232 ? -33.011 2.669 22.153 1.00 17.30 232 SER F O 1
ATOM 13875 N N . LEU F 1 233 ? -30.862 2.780 22.842 1.00 19.16 233 LEU F N 1
ATOM 13876 C CA . LEU F 1 233 ? -30.383 3.535 21.686 1.00 17.90 233 LEU F CA 1
ATOM 13877 C C . LEU F 1 233 ? -30.361 2.677 20.421 1.00 18.54 233 LEU F C 1
ATOM 13878 O O . LEU F 1 233 ? -30.729 3.148 19.344 1.00 18.13 233 LEU F O 1
ATOM 13883 N N . LEU F 1 234 ? -29.930 1.423 20.566 1.00 20.54 234 LEU F N 1
ATOM 13884 C CA . LEU F 1 234 ? -29.836 0.478 19.448 1.00 20.44 234 LEU F CA 1
ATOM 13885 C C . LEU F 1 234 ? -31.184 0.193 18.787 1.00 21.19 234 LEU F C 1
ATOM 13886 O O . LEU F 1 234 ? -31.251 -0.041 17.578 1.00 22.80 234 LEU F O 1
ATOM 13891 N N . SER F 1 235 ? -32.249 0.218 19.585 1.00 20.09 235 SER F N 1
ATOM 13892 C CA . SER F 1 235 ? -33.606 -0.035 19.098 1.00 20.19 235 SER F CA 1
ATOM 13893 C C . SER F 1 235 ? -34.191 1.147 18.319 1.00 18.18 235 SER F C 1
ATOM 13894 O O . SER F 1 235 ? -35.205 1.002 17.631 1.00 15.60 235 SER F O 1
ATOM 13897 N N . LYS F 1 236 ? -33.548 2.308 18.429 1.00 14.21 236 LYS F N 1
ATOM 13898 C CA . LYS F 1 236 ? -34.021 3.532 17.778 1.00 11.20 236 LYS F CA 1
ATOM 13899 C C . LYS F 1 236 ? -33.203 3.901 16.534 1.00 11.22 236 LYS F C 1
ATOM 13900 O O . LYS F 1 236 ? -33.445 4.937 15.909 1.00 9.80 236 LYS F O 1
ATOM 13906 N N . ILE F 1 237 ? -32.247 3.045 16.180 1.00 11.04 237 ILE F N 1
ATOM 13907 C CA . ILE F 1 237 ? -31.383 3.266 15.019 1.00 11.73 237 ILE F CA 1
ATOM 13908 C C . ILE F 1 237 ? -32.073 2.830 13.724 1.00 13.11 237 ILE F C 1
ATOM 13909 O O . ILE F 1 237 ? -32.729 1.786 13.680 1.00 15.37 237 ILE F O 1
ATOM 13914 N N . GLN F 1 238 ? -31.917 3.643 12.678 1.00 15.74 238 GLN F N 1
ATOM 13915 C CA . GLN F 1 238 ? -32.503 3.376 11.360 1.00 15.24 238 GLN F CA 1
ATOM 13916 C C . GLN F 1 238 ? -31.850 2.175 10.665 1.00 16.30 238 GLN F C 1
ATOM 13917 O O . GLN F 1 238 ? -30.858 1.629 11.154 1.00 18.33 238 GLN F O 1
ATOM 13923 N N . TYR F 1 239 ? -32.410 1.777 9.522 1.00 14.34 239 TYR F N 1
ATOM 13924 C CA . TYR F 1 239 ? -31.954 0.589 8.795 1.00 13.58 239 TYR F CA 1
ATOM 13925 C C . TYR F 1 239 ? -30.541 0.725 8.229 1.00 13.45 239 TYR F C 1
ATOM 13926 O O . TYR F 1 239 ? -30.211 1.724 7.587 1.00 12.71 239 TYR F O 1
ATOM 13935 N N . GLY F 1 240 ? -29.725 -0.301 8.463 1.00 13.70 240 GLY F N 1
ATOM 13936 C CA . GLY F 1 240 ? -28.345 -0.341 7.979 1.00 11.58 240 GLY F CA 1
ATOM 13937 C C . GLY F 1 240 ? -27.432 0.632 8.700 1.00 12.48 240 GLY F C 1
ATOM 13938 O O . GLY F 1 240 ? -26.439 1.099 8.136 1.00 12.96 240 GLY F O 1
ATOM 13939 N N . GLY F 1 241 ? -27.772 0.933 9.951 1.00 13.48 241 GLY F N 1
ATOM 13940 C CA . GLY F 1 241 ? -27.028 1.900 10.749 1.00 14.47 241 GLY F CA 1
ATOM 13941 C C . GLY F 1 241 ? -25.843 1.316 11.489 1.00 15.08 241 GLY F C 1
ATOM 13942 O O . GLY F 1 241 ? -25.531 0.131 11.349 1.00 15.17 241 GLY F O 1
ATOM 13943 N N . SER F 1 242 ? -25.183 2.160 12.278 1.00 13.92 242 SER F N 1
ATOM 13944 C CA . SER F 1 242 ? -24.009 1.761 13.052 1.00 13.12 242 SER F CA 1
ATOM 13945 C C . SER F 1 242 ? -23.837 2.623 14.300 1.00 11.41 242 SER F C 1
ATOM 13946 O O . SER F 1 242 ? -24.048 3.835 14.260 1.00 11.03 242 SER F O 1
ATOM 13949 N N . VAL F 1 243 ? -23.453 1.986 15.405 1.00 10.22 243 VAL F N 1
ATOM 13950 C CA . VAL F 1 243 ? -23.240 2.680 16.677 1.00 9.59 243 VAL F CA 1
ATOM 13951 C C . VAL F 1 243 ? -21.815 2.453 17.184 1.00 10.90 243 VAL F C 1
ATOM 13952 O O . VAL F 1 243 ? -21.339 1.317 17.234 1.00 12.58 243 VAL F O 1
ATOM 13956 N N . ALA F 1 244 ? -21.144 3.542 17.554 1.00 9.72 244 ALA F N 1
ATOM 13957 C CA . ALA F 1 244 ? -19.795 3.481 18.109 1.00 12.23 244 ALA F CA 1
ATOM 13958 C C . ALA F 1 244 ? -19.812 3.812 19.600 1.00 14.26 244 ALA F C 1
ATOM 13959 O O . ALA F 1 244 ? -20.165 4.925 19.989 1.00 13.54 244 ALA F O 1
ATOM 13961 N N . VAL F 1 245 ? -19.430 2.840 20.426 1.00 18.42 245 VAL F N 1
ATOM 13962 C CA . VAL F 1 245 ? -19.454 2.999 21.884 1.00 21.27 245 VAL F CA 1
ATOM 13963 C C . VAL F 1 245 ? -18.213 3.750 22.391 1.00 22.27 245 VAL F C 1
ATOM 13964 O O . VAL F 1 245 ? -18.211 4.981 22.440 1.00 25.01 245 VAL F O 1
ATOM 13968 N N . SER F 1 246 ? -17.175 2.997 22.764 1.00 19.33 246 SER F N 1
ATOM 13969 C CA . SER F 1 246 ? -15.886 3.525 23.258 1.00 19.99 246 SER F CA 1
ATOM 13970 C C . SER F 1 246 ? -15.903 4.100 24.687 1.00 19.43 246 SER F C 1
ATOM 13971 O O . SER F 1 246 ? -14.857 4.506 25.206 1.00 20.01 246 SER F O 1
ATOM 13974 N N . GLY F 1 247 ? -17.076 4.122 25.319 1.00 18.96 247 GLY F N 1
ATOM 13975 C CA . GLY F 1 247 ? -17.212 4.651 26.678 1.00 21.02 247 GLY F CA 1
ATOM 13976 C C . GLY F 1 247 ? -18.220 3.901 27.529 1.00 24.29 247 GLY F C 1
ATOM 13977 O O . GLY F 1 247 ? -19.224 3.398 27.018 1.00 26.23 247 GLY F O 1
ATOM 13978 N N . LEU F 1 248 ? -17.951 3.834 28.832 1.00 27.45 248 LEU F N 1
ATOM 13979 C CA . LEU F 1 248 ? -18.787 3.072 29.766 1.00 30.05 248 LEU F CA 1
ATOM 13980 C C . LEU F 1 248 ? -19.257 3.878 30.982 1.00 31.90 248 LEU F C 1
ATOM 13981 O O . LEU F 1 248 ? -19.809 3.315 31.932 1.00 31.48 248 LEU F O 1
ATOM 13986 N N . THR F 1 249 ? -19.047 5.193 30.941 1.00 36.28 249 THR F N 1
ATOM 13987 C CA . THR F 1 249 ? -19.405 6.081 32.053 1.00 39.94 249 THR F CA 1
ATOM 13988 C C . THR F 1 249 ? -20.916 6.311 32.149 1.00 37.83 249 THR F C 1
ATOM 13989 O O . THR F 1 249 ? -21.426 7.364 31.757 1.00 38.04 249 THR F O 1
ATOM 13993 N N . GLY F 1 250 ? -21.619 5.313 32.680 1.00 33.41 250 GLY F N 1
ATOM 13994 C CA . GLY F 1 250 ? -23.072 5.361 32.831 1.00 30.63 250 GLY F CA 1
ATOM 13995 C C . GLY F 1 250 ? -23.704 3.985 32.745 1.00 29.75 250 GLY F C 1
ATOM 13996 O O . GLY F 1 250 ? -24.754 3.812 32.121 1.00 30.67 250 GLY F O 1
ATOM 13997 N N . GLY F 1 251 ? -23.060 3.006 33.378 1.00 26.38 251 GLY F N 1
ATOM 13998 C CA . GLY F 1 251 ? -23.536 1.626 33.374 1.00 24.19 251 GLY F CA 1
ATOM 13999 C C . GLY F 1 251 ? -22.607 0.693 32.622 1.00 23.97 251 GLY F C 1
ATOM 14000 O O . GLY F 1 251 ? -22.077 1.047 31.565 1.00 24.96 251 GLY F O 1
ATOM 14001 N N . GLY F 1 252 ? -22.412 -0.501 33.174 1.00 21.92 252 GLY F N 1
ATOM 14002 C CA . GLY F 1 252 ? -21.561 -1.512 32.557 1.00 22.21 252 GLY F CA 1
ATOM 14003 C C . GLY F 1 252 ? -22.323 -2.394 31.589 1.00 24.10 252 GLY F C 1
ATOM 14004 O O . GLY F 1 252 ? -22.050 -2.387 30.387 1.00 24.36 252 GLY F O 1
ATOM 14005 N N . GLU F 1 253 ? -23.290 -3.142 32.120 1.00 26.25 253 GLU F N 1
ATOM 14006 C CA . GLU F 1 253 ? -24.053 -4.128 31.350 1.00 27.84 253 GLU F CA 1
ATOM 14007 C C . GLU F 1 253 ? -24.964 -3.479 30.310 1.00 25.81 253 GLU F C 1
ATOM 14008 O O . GLU F 1 253 ? -25.682 -2.523 30.611 1.00 25.70 253 GLU F O 1
ATOM 14014 N N . VAL F 1 254 ? -24.925 -4.010 29.090 1.00 21.86 254 VAL F N 1
ATOM 14015 C CA . VAL F 1 254 ? -25.797 -3.553 28.008 1.00 18.46 254 VAL F CA 1
ATOM 14016 C C . VAL F 1 254 ? -26.768 -4.674 27.618 1.00 17.57 254 VAL F C 1
ATOM 14017 O O . VAL F 1 254 ? -26.386 -5.618 26.919 1.00 17.85 254 VAL F O 1
ATOM 14021 N N . PRO F 1 255 ? -28.015 -4.577 28.083 1.00 17.10 255 PRO F N 1
ATOM 14022 C CA . PRO F 1 255 ? -29.043 -5.568 27.760 1.00 17.95 255 PRO F CA 1
ATOM 14023 C C . PRO F 1 255 ? -29.504 -5.477 26.302 1.00 19.08 255 PRO F C 1
ATOM 14024 O O . PRO F 1 255 ? -30.587 -4.956 26.019 1.00 18.32 255 PRO F O 1
ATOM 14028 N N . ALA F 1 256 ? -28.674 -5.988 25.393 1.00 22.85 256 ALA F N 1
ATOM 14029 C CA . ALA F 1 256 ? -28.970 -5.994 23.960 1.00 24.83 256 ALA F CA 1
ATOM 14030 C C . ALA F 1 256 ? -30.159 -6.897 23.639 1.00 26.79 256 ALA F C 1
ATOM 14031 O O . ALA F 1 256 ? -30.417 -7.874 24.347 1.00 28.29 256 ALA F O 1
ATOM 14033 N N . THR F 1 257 ? -30.873 -6.566 22.567 1.00 28.46 257 THR F N 1
ATOM 14034 C CA . THR F 1 257 ? -32.127 -7.242 22.230 1.00 29.18 257 THR F CA 1
ATOM 14035 C C . THR F 1 257 ? -32.086 -8.067 20.932 1.00 28.08 257 THR F C 1
ATOM 14036 O O . THR F 1 257 ? -33.067 -8.728 20.590 1.00 30.92 257 THR F O 1
ATOM 14040 N N . VAL F 1 258 ? -30.953 -8.024 20.227 1.00 24.99 258 VAL F N 1
ATOM 14041 C CA . VAL F 1 258 ? -30.725 -8.818 19.001 1.00 22.75 258 VAL F CA 1
ATOM 14042 C C . VAL F 1 258 ? -31.588 -8.433 17.781 1.00 22.66 258 VAL F C 1
ATOM 14043 O O . VAL F 1 258 ? -31.148 -8.589 16.639 1.00 23.11 258 VAL F O 1
ATOM 14047 N N . TYR F 1 259 ? -32.795 -7.926 18.029 1.00 23.82 259 TYR F N 1
ATOM 14048 C CA . TYR F 1 259 ? -33.750 -7.606 16.960 1.00 24.72 259 TYR F CA 1
ATOM 14049 C C . TYR F 1 259 ? -33.331 -6.476 16.005 1.00 23.63 259 TYR F C 1
ATOM 14050 O O . TYR F 1 259 ? -33.551 -6.599 14.798 1.00 26.52 259 TYR F O 1
ATOM 14059 N N . PRO F 1 260 ? -32.747 -5.385 16.517 1.00 16.90 260 PRO F N 1
ATOM 14060 C CA . PRO F 1 260 ? -32.217 -4.329 15.647 1.00 14.82 260 PRO F CA 1
ATOM 14061 C C . PRO F 1 260 ? -31.077 -4.816 14.750 1.00 14.37 260 PRO F C 1
ATOM 14062 O O . PRO F 1 260 ? -30.854 -4.253 13.677 1.00 14.63 260 PRO F O 1
ATOM 14066 N N . PHE F 1 261 ? -30.373 -5.857 15.190 1.00 14.29 261 PHE F N 1
ATOM 14067 C CA . PHE F 1 261 ? -29.272 -6.437 14.423 1.00 15.21 261 PHE F CA 1
ATOM 14068 C C . PHE F 1 261 ? -29.775 -7.294 13.259 1.00 16.74 261 PHE F C 1
ATOM 14069 O O . PHE F 1 261 ? -29.319 -7.136 12.127 1.00 15.95 261 PHE F O 1
ATOM 14077 N N . ILE F 1 262 ? -30.720 -8.189 13.539 1.00 20.32 262 ILE F N 1
ATOM 14078 C CA . ILE F 1 262 ? -31.243 -9.106 12.522 1.00 22.21 262 ILE F CA 1
ATOM 14079 C C . ILE F 1 262 ? -32.215 -8.417 11.563 1.00 20.26 262 ILE F C 1
ATOM 14080 O O . ILE F 1 262 ? -32.089 -8.556 10.346 1.00 19.84 262 ILE F O 1
ATOM 14085 N N . LEU F 1 263 ? -33.173 -7.675 12.114 1.00 16.46 263 LEU F N 1
ATOM 14086 C CA . LEU F 1 263 ? -34.253 -7.087 11.318 1.00 15.82 263 LEU F CA 1
ATOM 14087 C C . LEU F 1 263 ? -33.911 -5.732 10.699 1.00 15.21 263 LEU F C 1
ATOM 14088 O O . LEU F 1 263 ? -34.265 -5.470 9.547 1.00 16.28 263 LEU F O 1
ATOM 14093 N N . ARG F 1 264 ? -33.228 -4.877 11.458 1.00 13.98 264 ARG F N 1
ATOM 14094 C CA . ARG F 1 264 ? -32.861 -3.542 10.972 1.00 12.40 264 ARG F CA 1
ATOM 14095 C C . ARG F 1 264 ? -31.426 -3.460 10.439 1.00 11.93 264 ARG F C 1
ATOM 14096 O O . ARG F 1 264 ? -31.022 -2.434 9.888 1.00 12.59 264 ARG F O 1
ATOM 14104 N N . GLY F 1 265 ? -30.667 -4.542 10.608 1.00 11.30 265 GLY F N 1
ATOM 14105 C CA . GLY F 1 265 ? -29.308 -4.643 10.071 1.00 10.90 265 GLY F CA 1
ATOM 14106 C C . GLY F 1 265 ? -28.314 -3.633 10.616 1.00 12.39 265 GLY F C 1
ATOM 14107 O O . GLY F 1 265 ? -27.394 -3.219 9.907 1.00 12.92 265 GLY F O 1
ATOM 14108 N N . VAL F 1 266 ? -28.499 -3.237 11.874 1.00 12.65 266 VAL F N 1
ATOM 14109 C CA . VAL F 1 266 ? -27.611 -2.267 12.519 1.00 11.98 266 VAL F CA 1
ATOM 14110 C C . VAL F 1 266 ? -26.376 -2.962 13.095 1.00 12.93 266 VAL F C 1
ATOM 14111 O O . VAL F 1 266 ? -26.402 -4.165 13.361 1.00 16.03 266 VAL F O 1
ATOM 14115 N N . SER F 1 267 ? -25.298 -2.204 13.281 1.00 10.95 267 SER F N 1
ATOM 14116 C CA . SER F 1 267 ? -24.049 -2.764 13.790 1.00 9.36 267 SER F CA 1
ATOM 14117 C C . SER F 1 267 ? -23.508 -1.997 14.994 1.00 7.54 267 SER F C 1
ATOM 14118 O O . SER F 1 267 ? -23.481 -0.766 14.998 1.00 6.47 267 SER F O 1
ATOM 14121 N N . LEU F 1 268 ? -23.083 -2.740 16.012 1.00 6.23 268 LEU F N 1
ATOM 14122 C CA . LEU F 1 268 ? -22.474 -2.156 17.203 1.00 6.84 268 LEU F CA 1
ATOM 14123 C C . LEU F 1 268 ? -20.953 -2.258 17.112 1.00 7.59 268 LEU F C 1
ATOM 14124 O O . LEU F 1 268 ? -20.379 -3.336 17.285 1.00 8.91 268 LEU F O 1
ATOM 14129 N N . LEU F 1 269 ? -20.313 -1.126 16.834 1.00 8.89 269 LEU F N 1
ATOM 14130 C CA . LEU F 1 269 ? -18.871 -1.076 16.610 1.00 9.80 269 LEU F CA 1
ATOM 14131 C C . LEU F 1 269 ? -18.112 -0.697 17.875 1.00 10.24 269 LEU F C 1
ATOM 14132 O O . LEU F 1 269 ? -18.477 0.255 18.571 1.00 11.88 269 LEU F O 1
ATOM 14137 N N . GLY F 1 270 ? -17.056 -1.452 18.163 1.00 9.16 270 GLY F N 1
ATOM 14138 C CA . GLY F 1 270 ? -16.217 -1.204 19.329 1.00 10.00 270 GLY F CA 1
ATOM 14139 C C . GLY F 1 270 ? -14.944 -0.467 18.970 1.00 11.06 270 GLY F C 1
ATOM 14140 O O . GLY F 1 270 ? -14.111 -0.977 18.218 1.00 11.53 270 GLY F O 1
ATOM 14141 N N . ILE F 1 271 ? -14.801 0.739 19.512 1.00 13.84 271 ILE F N 1
ATOM 14142 C CA . ILE F 1 271 ? -13.647 1.588 19.239 1.00 14.49 271 ILE F CA 1
ATOM 14143 C C . ILE F 1 271 ? -12.684 1.592 20.424 1.00 15.72 271 ILE F C 1
ATOM 14144 O O . ILE F 1 271 ? -13.055 1.946 21.547 1.00 15.49 271 ILE F O 1
ATOM 14149 N N . ASP F 1 272 ? -11.453 1.165 20.156 1.00 13.89 272 ASP F N 1
ATOM 14150 C CA . ASP F 1 272 ? -10.380 1.201 21.139 1.00 14.26 272 ASP F CA 1
ATOM 14151 C C . ASP F 1 272 ? -9.247 2.075 20.616 1.00 14.36 272 ASP F C 1
ATOM 14152 O O . ASP F 1 272 ? -8.565 1.718 19.650 1.00 14.82 272 ASP F O 1
ATOM 14157 N N . SER F 1 273 ? -9.062 3.227 21.254 1.00 14.31 273 SER F N 1
ATOM 14158 C CA . SER F 1 273 ? -8.007 4.163 20.880 1.00 14.66 273 SER F CA 1
ATOM 14159 C C . SER F 1 273 ? -6.657 3.753 21.466 1.00 15.65 273 SER F C 1
ATOM 14160 O O . SER F 1 273 ? -5.613 4.227 21.015 1.00 16.41 273 SER F O 1
ATOM 14163 N N . VAL F 1 274 ? -6.694 2.864 22.458 1.00 14.60 274 VAL F N 1
ATOM 14164 C CA . VAL F 1 274 ? -5.502 2.450 23.202 1.00 14.57 274 VAL F CA 1
ATOM 14165 C C . VAL F 1 274 ? -4.502 1.683 22.325 1.00 14.15 274 VAL F C 1
ATOM 14166 O O . VAL F 1 274 ? -3.380 2.143 22.121 1.00 14.51 274 VAL F O 1
ATOM 14170 N N . TYR F 1 275 ? -4.911 0.530 21.802 1.00 14.05 275 TYR F N 1
ATOM 14171 C CA . TYR F 1 275 ? -4.024 -0.280 20.965 1.00 15.14 275 TYR F CA 1
ATOM 14172 C C . TYR F 1 275 ? -4.436 -0.303 19.491 1.00 14.05 275 TYR F C 1
ATOM 14173 O O . TYR F 1 275 ? -4.317 -1.330 18.815 1.00 16.26 275 TYR F O 1
ATOM 14182 N N . CYS F 1 276 ? -4.917 0.839 19.002 1.00 12.27 276 CYS F N 1
ATOM 14183 C CA . CYS F 1 276 ? -5.271 1.001 17.595 1.00 12.03 276 CYS F CA 1
ATOM 14184 C C . CYS F 1 276 ? -4.004 0.986 16.739 1.00 13.24 276 CYS F C 1
ATOM 14185 O O . CYS F 1 276 ? -3.071 1.751 17.001 1.00 13.85 276 CYS F O 1
ATOM 14188 N N . PRO F 1 277 ? -3.969 0.109 15.732 1.00 14.93 277 PRO F N 1
ATOM 14189 C CA . PRO F 1 277 ? -2.781 -0.076 14.891 1.00 15.87 277 PRO F CA 1
ATOM 14190 C C . PRO F 1 277 ? -2.294 1.213 14.231 1.00 19.10 277 PRO F C 1
ATOM 14191 O O . PRO F 1 277 ? -3.104 2.068 13.868 1.00 19.11 277 PRO F O 1
ATOM 14203 N N . ASP F 1 279 ? -1.237 1.699 11.360 1.00 23.57 279 ASP F N 1
ATOM 14204 C CA . ASP F 1 279 ? -1.796 1.781 10.011 1.00 23.33 279 ASP F CA 1
ATOM 14205 C C . ASP F 1 279 ? -3.042 2.669 9.959 1.00 21.27 279 ASP F C 1
ATOM 14206 O O . ASP F 1 279 ? -3.147 3.551 9.104 1.00 19.10 279 ASP F O 1
ATOM 14211 N N . VAL F 1 280 ? -3.975 2.430 10.880 1.00 20.36 280 VAL F N 1
ATOM 14212 C CA . VAL F 1 280 ? -5.209 3.212 10.967 1.00 18.59 280 VAL F CA 1
ATOM 14213 C C . VAL F 1 280 ? -4.954 4.533 11.697 1.00 16.91 280 VAL F C 1
ATOM 14214 O O . VAL F 1 280 ? -5.487 5.575 11.309 1.00 18.13 280 VAL F O 1
ATOM 14218 N N . ARG F 1 281 ? -4.126 4.475 12.741 1.00 12.94 281 ARG F N 1
ATOM 14219 C CA . ARG F 1 281 ? -3.794 5.634 13.578 1.00 12.59 281 ARG F CA 1
ATOM 14220 C C . ARG F 1 281 ? -3.300 6.835 12.767 1.00 13.01 281 ARG F C 1
ATOM 14221 O O . ARG F 1 281 ? -3.747 7.962 12.988 1.00 13.72 281 ARG F O 1
ATOM 14229 N N . ALA F 1 282 ? -2.385 6.583 11.832 1.00 15.69 282 ALA F N 1
ATOM 14230 C CA . ALA F 1 282 ? -1.828 7.630 10.973 1.00 16.25 282 ALA F CA 1
ATOM 14231 C C . ALA F 1 282 ? -2.855 8.174 9.980 1.00 16.76 282 ALA F C 1
ATOM 14232 O O . ALA F 1 282 ? -2.827 9.359 9.636 1.00 21.69 282 ALA F O 1
ATOM 14234 N N . ALA F 1 283 ? -3.753 7.302 9.525 1.00 11.69 283 ALA F N 1
ATOM 14235 C CA . ALA F 1 283 ? -4.815 7.678 8.591 1.00 10.07 283 ALA F CA 1
ATOM 14236 C C . ALA F 1 283 ? -5.907 8.503 9.271 1.00 10.52 283 ALA F C 1
ATOM 14237 O O . ALA F 1 283 ? -6.497 9.391 8.651 1.00 10.62 283 ALA F O 1
ATOM 14239 N N . VAL F 1 284 ? -6.168 8.201 10.542 1.00 12.54 284 VAL F N 1
ATOM 14240 C CA . VAL F 1 284 ? -7.155 8.930 11.340 1.00 13.00 284 VAL F CA 1
ATOM 14241 C C . VAL F 1 284 ? -6.643 10.332 11.690 1.00 15.21 284 VAL F C 1
ATOM 14242 O O . VAL F 1 284 ? -7.391 11.308 11.600 1.00 15.82 284 VAL F O 1
ATOM 14246 N N . TRP F 1 285 ? -5.368 10.422 12.068 1.00 15.35 285 TRP F N 1
ATOM 14247 C CA . TRP F 1 285 ? -4.724 11.704 12.374 1.00 15.94 285 TRP F CA 1
ATOM 14248 C C . TRP F 1 285 ? -4.643 12.635 11.161 1.00 17.33 285 TRP F C 1
ATOM 14249 O O . TRP F 1 285 ? -4.665 13.858 11.312 1.00 17.43 285 TRP F O 1
ATOM 14260 N N . GLU F 1 286 ? -4.549 12.048 9.969 1.00 16.97 286 GLU F N 1
ATOM 14261 C CA . GLU F 1 286 ? -4.551 12.808 8.719 1.00 20.15 286 GLU F CA 1
ATOM 14262 C C . GLU F 1 286 ? -5.953 13.338 8.418 1.00 16.32 286 GLU F C 1
ATOM 14263 O O . GLU F 1 286 ? -6.105 14.415 7.838 1.00 15.45 286 GLU F O 1
ATOM 14269 N N . ARG F 1 287 ? -6.970 12.575 8.816 1.00 16.22 287 ARG F N 1
ATOM 14270 C CA . ARG F 1 287 ? -8.363 13.006 8.697 1.00 16.29 287 ARG F CA 1
ATOM 14271 C C . ARG F 1 287 ? -8.685 14.130 9.681 1.00 15.98 287 ARG F C 1
ATOM 14272 O O . ARG F 1 287 ? -9.488 15.015 9.380 1.00 16.41 287 ARG F O 1
ATOM 14288 N N . SER F 1 289 ? -6.821 16.449 10.425 1.00 18.51 289 SER F N 1
ATOM 14289 C CA . SER F 1 289 ? -6.169 17.658 9.929 1.00 19.55 289 SER F CA 1
ATOM 14290 C C . SER F 1 289 ? -6.853 18.218 8.682 1.00 17.33 289 SER F C 1
ATOM 14291 O O . SER F 1 289 ? -6.646 19.380 8.325 1.00 17.29 289 SER F O 1
ATOM 14294 N N . SER F 1 290 ? -7.667 17.393 8.026 1.00 14.51 290 SER F N 1
ATOM 14295 C CA . SER F 1 290 ? -8.294 17.774 6.760 1.00 13.45 290 SER F CA 1
ATOM 14296 C C . SER F 1 290 ? -9.826 17.835 6.811 1.00 13.01 290 SER F C 1
ATOM 14297 O O . SER F 1 290 ? -10.398 18.901 7.051 1.00 12.37 290 SER F O 1
ATOM 14300 N N . ASP F 1 291 ? -10.477 16.694 6.590 1.00 14.75 291 ASP F N 1
ATOM 14301 C CA . ASP F 1 291 ? -11.935 16.636 6.454 1.00 16.78 291 ASP F CA 1
ATOM 14302 C C . ASP F 1 291 ? -12.690 16.610 7.786 1.00 15.94 291 ASP F C 1
ATOM 14303 O O . ASP F 1 291 ? -13.822 17.091 7.866 1.00 18.63 291 ASP F O 1
ATOM 14308 N N . LEU F 1 292 ? -12.066 16.047 8.819 1.00 13.62 292 LEU F N 1
ATOM 14309 C CA . LEU F 1 292 ? -12.683 15.969 10.145 1.00 11.64 292 LEU F CA 1
ATOM 14310 C C . LEU F 1 292 ? -12.184 17.063 11.093 1.00 13.00 292 LEU F C 1
ATOM 14311 O O . LEU F 1 292 ? -12.480 17.036 12.289 1.00 11.49 292 LEU F O 1
ATOM 14316 N N . LYS F 1 293 ? -11.434 18.020 10.550 1.00 19.14 293 LYS F N 1
ATOM 14317 C CA . LYS F 1 293 ? -10.937 19.161 11.316 1.00 21.26 293 LYS F CA 1
ATOM 14318 C C . LYS F 1 293 ? -12.001 20.261 11.372 1.00 20.22 293 LYS F C 1
ATOM 14319 O O . LYS F 1 293 ? -12.284 20.900 10.356 1.00 20.81 293 LYS F O 1
ATOM 14325 N N . PRO F 1 294 ? -12.584 20.486 12.552 1.00 18.38 294 PRO F N 1
ATOM 14326 C CA . PRO F 1 294 ? -13.654 21.471 12.702 1.00 17.76 294 PRO F CA 1
ATOM 14327 C C . PRO F 1 294 ? -13.141 22.909 12.686 1.00 18.05 294 PRO F C 1
ATOM 14328 O O . PRO F 1 294 ? -11.988 23.162 13.043 1.00 18.43 294 PRO F O 1
ATOM 14332 N N . ASP F 1 295 ? -14.003 23.834 12.269 1.00 20.90 295 ASP F N 1
ATOM 14333 C CA . ASP F 1 295 ? -13.674 25.258 12.239 1.00 24.23 295 ASP F CA 1
ATOM 14334 C C . ASP F 1 295 ? -13.669 25.861 13.642 1.00 23.07 295 ASP F C 1
ATOM 14335 O O . ASP F 1 295 ? -12.986 26.857 13.895 1.00 20.09 295 ASP F O 1
ATOM 14340 N N . GLN F 1 296 ? -14.436 25.250 14.542 1.00 27.43 296 GLN F N 1
ATOM 14341 C CA . GLN F 1 296 ? -14.528 25.691 15.932 1.00 30.58 296 GLN F CA 1
ATOM 14342 C C . GLN F 1 296 ? -13.251 25.337 16.691 1.00 32.04 296 GLN F C 1
ATOM 14343 O O . GLN F 1 296 ? -12.579 26.224 17.221 1.00 34.53 296 GLN F O 1
ATOM 14349 N N . LEU F 1 297 ? -12.934 24.039 16.726 1.00 32.46 297 LEU F N 1
ATOM 14350 C CA . LEU F 1 297 ? -11.686 23.491 17.288 1.00 30.94 297 LEU F CA 1
ATOM 14351 C C . LEU F 1 297 ? -11.260 24.070 18.646 1.00 31.90 297 LEU F C 1
ATOM 14352 O O . LEU F 1 297 ? -11.318 23.380 19.664 1.00 33.41 297 LEU F O 1
ATOM 14357 N N . LEU F 1 298 ? -10.827 25.331 18.645 1.00 28.58 298 LEU F N 1
ATOM 14358 C CA . LEU F 1 298 ? -10.378 26.023 19.856 1.00 27.11 298 LEU F CA 1
ATOM 14359 C C . LEU F 1 298 ? -11.522 26.356 20.821 1.00 26.91 298 LEU F C 1
ATOM 14360 O O . LEU F 1 298 ? -11.282 26.784 21.953 1.00 28.69 298 LEU F O 1
ATOM 14365 N N . THR F 1 299 ? -12.759 26.159 20.366 1.00 25.71 299 THR F N 1
ATOM 14366 C CA . THR F 1 299 ? -13.948 26.350 21.198 1.00 26.67 299 THR F CA 1
ATOM 14367 C C . THR F 1 299 ? -14.064 25.230 22.239 1.00 28.42 299 THR F C 1
ATOM 14368 O O . THR F 1 299 ? -14.678 25.411 23.294 1.00 30.08 299 THR F O 1
ATOM 14372 N N . ILE F 1 300 ? -13.461 24.082 21.933 1.00 33.99 300 ILE F N 1
ATOM 14373 C CA . ILE F 1 300 ? -13.442 22.928 22.835 1.00 35.98 300 ILE F CA 1
ATOM 14374 C C . ILE F 1 300 ? -12.498 23.158 24.023 1.00 35.71 300 ILE F C 1
ATOM 14375 O O . ILE F 1 300 ? -12.648 22.527 25.070 1.00 36.02 300 ILE F O 1
ATOM 14380 N N . VAL F 1 301 ? -11.537 24.067 23.859 1.00 31.85 301 VAL F N 1
ATOM 14381 C CA . VAL F 1 301 ? -10.570 24.385 24.913 1.00 29.46 301 VAL F CA 1
ATOM 14382 C C . VAL F 1 301 ? -11.253 25.063 26.103 1.00 29.62 301 VAL F C 1
ATOM 14383 O O . VAL F 1 301 ? -11.867 26.124 25.957 1.00 29.93 301 VAL F O 1
ATOM 14387 N N . ASP F 1 302 ? -11.146 24.435 27.271 1.00 27.32 302 ASP F N 1
ATOM 14388 C CA . ASP F 1 302 ? -11.691 24.990 28.508 1.00 28.21 302 ASP F CA 1
ATOM 14389 C C . ASP F 1 302 ? -10.773 26.094 29.031 1.00 28.17 302 ASP F C 1
ATOM 14390 O O . ASP F 1 302 ? -11.186 27.250 29.142 1.00 27.91 302 ASP F O 1
ATOM 14395 N N . ARG F 1 303 ? -9.529 25.726 29.340 1.00 31.99 303 ARG F N 1
ATOM 14396 C CA . ARG F 1 303 ? -8.514 26.673 29.811 1.00 34.17 303 ARG F CA 1
ATOM 14397 C C . ARG F 1 303 ? -7.095 26.140 29.609 1.00 35.72 303 ARG F C 1
ATOM 14398 O O . ARG F 1 303 ? -6.851 24.935 29.721 1.00 34.04 303 ARG F O 1
ATOM 14406 N N . GLU F 1 304 ? -6.170 27.047 29.302 1.00 38.53 304 GLU F N 1
ATOM 14407 C CA . GLU F 1 304 ? -4.755 26.705 29.170 1.00 42.91 304 GLU F CA 1
ATOM 14408 C C . GLU F 1 304 ? -4.133 26.542 30.554 1.00 36.41 304 GLU F C 1
ATOM 14409 O O . GLU F 1 304 ? -4.153 27.468 31.368 1.00 33.78 304 GLU F O 1
ATOM 14415 N N . VAL F 1 305 ? -3.586 25.356 30.808 1.00 33.98 305 VAL F N 1
ATOM 14416 C CA . VAL F 1 305 ? -3.119 24.975 32.140 1.00 30.57 305 VAL F CA 1
ATOM 14417 C C . VAL F 1 305 ? -1.626 24.631 32.136 1.00 29.31 305 VAL F C 1
ATOM 14418 O O . VAL F 1 305 ? -1.157 23.885 31.280 1.00 29.71 305 VAL F O 1
ATOM 14422 N N . SER F 1 306 ? -0.889 25.196 33.091 1.00 25.90 306 SER F N 1
ATOM 14423 C CA . SER F 1 306 ? 0.538 24.909 33.247 1.00 24.53 306 SER F CA 1
ATOM 14424 C C . SER F 1 306 ? 0.762 23.610 34.025 1.00 23.88 306 SER F C 1
ATOM 14425 O O . SER F 1 306 ? -0.169 23.073 34.629 1.00 23.03 306 SER F O 1
ATOM 14428 N N . LEU F 1 307 ? 2.000 23.117 34.009 1.00 24.48 307 LEU F N 1
ATOM 14429 C CA . LEU F 1 307 ? 2.364 21.863 34.680 1.00 25.94 307 LEU F CA 1
ATOM 14430 C C . LEU F 1 307 ? 2.125 21.907 36.192 1.00 30.46 307 LEU F C 1
ATOM 14431 O O . LEU F 1 307 ? 1.843 20.879 36.812 1.00 32.50 307 LEU F O 1
ATOM 14436 N N . GLU F 1 308 ? 2.236 23.101 36.772 1.00 35.34 308 GLU F N 1
ATOM 14437 C CA . GLU F 1 308 ? 2.002 23.308 38.202 1.00 39.28 308 GLU F CA 1
ATOM 14438 C C . GLU F 1 308 ? 0.512 23.292 38.550 1.00 39.42 308 GLU F C 1
ATOM 14439 O O . GLU F 1 308 ? 0.137 22.988 39.684 1.00 39.92 308 GLU F O 1
ATOM 14445 N N . GLU F 1 309 ? -0.327 23.622 37.569 1.00 38.38 309 GLU F N 1
ATOM 14446 C CA . GLU F 1 309 ? -1.780 23.669 37.754 1.00 38.46 309 GLU F CA 1
ATOM 14447 C C . GLU F 1 309 ? -2.461 22.353 37.363 1.00 37.95 309 GLU F C 1
ATOM 14448 O O . GLU F 1 309 ? -3.692 22.258 37.358 1.00 36.54 309 GLU F O 1
ATOM 14454 N N . THR F 1 310 ? -1.651 21.343 37.043 1.00 39.79 310 THR F N 1
ATOM 14455 C CA . THR F 1 310 ? -2.146 20.026 36.629 1.00 39.07 310 THR F CA 1
ATOM 14456 C C . THR F 1 310 ? -2.821 19.222 37.759 1.00 36.78 310 THR F C 1
ATOM 14457 O O . THR F 1 310 ? -3.900 18.667 37.535 1.00 37.29 310 THR F O 1
ATOM 14461 N N . PRO F 1 311 ? -2.215 19.151 38.953 1.00 31.36 311 PRO F N 1
ATOM 14462 C CA . PRO F 1 311 ? -2.796 18.382 40.066 1.00 29.40 311 PRO F CA 1
ATOM 14463 C C . PRO F 1 311 ? -4.235 18.777 40.411 1.00 29.38 311 PRO F C 1
ATOM 14464 O O . PRO F 1 311 ? -5.034 17.918 40.789 1.00 29.35 311 PRO F O 1
ATOM 14468 N N . GLY F 1 312 ? -4.550 20.065 40.282 1.00 32.42 312 GLY F N 1
ATOM 14469 C CA . GLY F 1 312 ? -5.897 20.570 40.536 1.00 32.72 312 GLY F CA 1
ATOM 14470 C C . GLY F 1 312 ? -6.877 20.235 39.426 1.00 34.40 312 GLY F C 1
ATOM 14471 O O . GLY F 1 312 ? -8.044 19.939 39.689 1.00 35.89 312 GLY F O 1
ATOM 14472 N N . ALA F 1 313 ? -6.396 20.278 38.184 1.00 33.81 313 ALA F N 1
ATOM 14473 C CA . ALA F 1 313 ? -7.224 20.001 37.009 1.00 34.73 313 ALA F CA 1
ATOM 14474 C C . ALA F 1 313 ? -7.532 18.510 36.835 1.00 36.74 313 ALA F C 1
ATOM 14475 O O . ALA F 1 313 ? -8.502 18.148 36.163 1.00 37.93 313 ALA F O 1
ATOM 14477 N N . LEU F 1 314 ? -6.704 17.657 37.438 1.00 39.92 314 LEU F N 1
ATOM 14478 C CA . LEU F 1 314 ? -6.950 16.214 37.470 1.00 38.40 314 LEU F CA 1
ATOM 14479 C C . LEU F 1 314 ? -8.133 15.885 38.378 1.00 39.94 314 LEU F C 1
ATOM 14480 O O . LEU F 1 314 ? -8.866 14.924 38.136 1.00 40.84 314 LEU F O 1
ATOM 14485 N N . LYS F 1 315 ? -8.301 16.689 39.427 1.00 37.46 315 LYS F N 1
ATOM 14486 C CA . LYS F 1 315 ? -9.442 16.583 40.331 1.00 37.25 315 LYS F CA 1
ATOM 14487 C C . LYS F 1 315 ? -10.700 17.148 39.670 1.00 34.92 315 LYS F C 1
ATOM 14488 O O . LYS F 1 315 ? -11.808 16.661 39.909 1.00 34.87 315 LYS F O 1
ATOM 14494 N N . ASP F 1 316 ? -10.513 18.172 38.837 1.00 33.13 316 ASP F N 1
ATOM 14495 C CA . ASP F 1 316 ? -11.613 18.842 38.141 1.00 33.04 316 ASP F CA 1
ATOM 14496 C C . ASP F 1 316 ? -12.316 17.950 37.116 1.00 30.66 316 ASP F C 1
ATOM 14497 O O . ASP F 1 316 ? -13.534 18.044 36.944 1.00 29.76 316 ASP F O 1
ATOM 14502 N N . ILE F 1 317 ? -11.551 17.093 36.441 1.00 30.23 317 ILE F N 1
ATOM 14503 C CA . ILE F 1 317 ? -12.115 16.174 35.447 1.00 28.85 317 ILE F CA 1
ATOM 14504 C C . ILE F 1 317 ? -12.826 14.983 36.101 1.00 33.09 317 ILE F C 1
ATOM 14505 O O . ILE F 1 317 ? -13.747 14.406 35.516 1.00 35.59 317 ILE F O 1
ATOM 14510 N N . LEU F 1 318 ? -12.397 14.629 37.312 1.00 37.36 318 LEU F N 1
ATOM 14511 C CA . LEU F 1 318 ? -13.050 13.582 38.097 1.00 40.04 318 LEU F CA 1
ATOM 14512 C C . LEU F 1 318 ? -14.419 14.054 38.580 1.00 42.23 318 LEU F C 1
ATOM 14513 O O . LEU F 1 318 ? -15.386 13.290 38.563 1.00 42.37 318 LEU F O 1
ATOM 14518 N N . GLN F 1 319 ? -14.488 15.316 39.002 1.00 41.37 319 GLN F N 1
ATOM 14519 C CA . GLN F 1 319 ? -15.754 15.970 39.325 1.00 42.12 319 GLN F CA 1
ATOM 14520 C C . GLN F 1 319 ? -16.520 16.302 38.041 1.00 42.53 319 GLN F C 1
ATOM 14521 O O . GLN F 1 319 ? -16.815 15.408 37.243 1.00 43.89 319 GLN F O 1
ATOM 14527 N N . ASN F 1 320 ? -16.840 17.580 37.845 1.00 45.86 320 ASN F N 1
ATOM 14528 C CA . ASN F 1 320 ? -17.530 18.036 36.638 1.00 47.54 320 ASN F CA 1
ATOM 14529 C C . ASN F 1 320 ? -17.322 19.533 36.392 1.00 48.09 320 ASN F C 1
ATOM 14530 O O . ASN F 1 320 ? -18.235 20.237 35.948 1.00 48.86 320 ASN F O 1
ATOM 14535 N N . ARG F 1 321 ? -16.111 20.007 36.676 1.00 46.17 321 ARG F N 1
ATOM 14536 C CA . ARG F 1 321 ? -15.781 21.429 36.557 1.00 46.44 321 ARG F CA 1
ATOM 14537 C C . ARG F 1 321 ? -15.289 21.809 35.157 1.00 45.51 321 ARG F C 1
ATOM 14538 O O . ARG F 1 321 ? -15.105 22.992 34.858 1.00 45.78 321 ARG F O 1
ATOM 14546 N N . ILE F 1 322 ? -15.084 20.804 34.307 1.00 44.13 322 ILE F N 1
ATOM 14547 C CA . ILE F 1 322 ? -14.620 21.024 32.937 1.00 43.82 322 ILE F CA 1
ATOM 14548 C C . ILE F 1 322 ? -15.732 20.729 31.929 1.00 46.66 322 ILE F C 1
ATOM 14549 O O . ILE F 1 322 ? -16.243 19.607 31.861 1.00 45.52 322 ILE F O 1
ATOM 14554 N N . GLN F 1 323 ? -16.100 21.749 31.157 1.00 53.12 323 GLN F N 1
ATOM 14555 C CA . GLN F 1 323 ? -17.122 21.624 30.121 1.00 58.90 323 GLN F CA 1
ATOM 14556 C C . GLN F 1 323 ? -16.495 21.236 28.782 1.00 54.04 323 GLN F C 1
ATOM 14557 O O . GLN F 1 323 ? -17.111 20.533 27.979 1.00 53.74 323 GLN F O 1
ATOM 14563 N N . GLY F 1 324 ? -15.269 21.700 28.551 1.00 45.98 324 GLY F N 1
ATOM 14564 C CA . GLY F 1 324 ? -14.556 21.415 27.313 1.00 39.39 324 GLY F CA 1
ATOM 14565 C C . GLY F 1 324 ? -13.438 20.408 27.491 1.00 35.45 324 GLY F C 1
ATOM 14566 O O . GLY F 1 324 ? -13.664 19.291 27.963 1.00 35.35 324 GLY F O 1
ATOM 14567 N N . ARG F 1 325 ? -12.228 20.811 27.109 1.00 31.09 325 ARG F N 1
ATOM 14568 C CA . ARG F 1 325 ? -11.054 19.949 27.186 1.00 28.69 325 ARG F CA 1
ATOM 14569 C C . ARG F 1 325 ? -9.848 20.756 27.660 1.00 26.66 325 ARG F C 1
ATOM 14570 O O . ARG F 1 325 ? -9.473 21.755 27.040 1.00 26.95 325 ARG F O 1
ATOM 14578 N N . VAL F 1 326 ? -9.252 20.315 28.765 1.00 26.13 326 VAL F N 1
ATOM 14579 C CA . VAL F 1 326 ? -8.118 21.010 29.373 1.00 24.02 326 VAL F CA 1
ATOM 14580 C C . VAL F 1 326 ? -6.790 20.533 28.781 1.00 25.13 326 VAL F C 1
ATOM 14581 O O . VAL F 1 326 ? -6.483 19.338 28.793 1.00 27.20 326 VAL F O 1
ATOM 14585 N N . ILE F 1 327 ? -6.022 21.484 28.253 1.00 21.94 327 ILE F N 1
ATOM 14586 C CA . ILE F 1 327 ? -4.694 21.210 27.701 1.00 21.10 327 ILE F CA 1
ATOM 14587 C C . ILE F 1 327 ? -3.593 21.746 28.616 1.00 22.35 327 ILE F C 1
ATOM 14588 O O . ILE F 1 327 ? -3.762 22.780 29.268 1.00 21.82 327 ILE F O 1
ATOM 14593 N N . VAL F 1 328 ? -2.471 21.033 28.660 1.00 24.75 328 VAL F N 1
ATOM 14594 C CA . VAL F 1 328 ? -1.347 21.404 29.519 1.00 24.18 328 VAL F CA 1
ATOM 14595 C C . VAL F 1 328 ? -0.190 21.976 28.700 1.00 24.21 328 VAL F C 1
ATOM 14596 O O . VAL F 1 328 ? 0.404 21.278 27.879 1.00 22.56 328 VAL F O 1
ATOM 14600 N N . LYS F 1 329 ? 0.118 23.251 28.929 1.00 24.46 329 LYS F N 1
ATOM 14601 C CA . LYS F 1 329 ? 1.232 23.915 28.258 1.00 24.04 329 LYS F CA 1
ATOM 14602 C C . LYS F 1 329 ? 2.523 23.715 29.047 1.00 24.97 329 LYS F C 1
ATOM 14603 O O . LYS F 1 329 ? 2.558 23.930 30.262 1.00 25.11 329 LYS F O 1
ATOM 14609 N N . LEU F 1 330 ? 3.577 23.302 28.348 1.00 26.80 330 LEU F N 1
ATOM 14610 C CA . LEU F 1 330 ? 4.869 23.025 28.975 1.00 28.45 330 LEU F CA 1
ATOM 14611 C C . LEU F 1 330 ? 5.979 23.887 28.377 1.00 31.60 330 LEU F C 1
ATOM 14612 O O . LEU F 1 330 ? 5.929 24.277 27.209 1.00 33.23 330 LEU F O 1
#

Organism: Bacillus subtilis (strain 168) (NCBI:txid224308)

Secondary structure (DSSP, 8-state):
--EEEEEEE--GGGS---EEEEEESSSS-SSSEEEEE--EEE-HHHHHHTSTT-TT-SS-SEE--SEEEEEEEE-SSTT--TT-EEEEESTTBTTTB--SSBSSEEE-GGGEEEPPTT--TTT---HHHHHHHHHHHHHHHHTT--GGG--EEEESTTSHHHHHHH--TTTT--EEEEESSSSTHHHHHHHT-SEEEEHHHH-SS---SS----EEEEEES--THHHHHHHTTEEEEEEEEE---SS-S-EEE-SHHHHTS--EEEE--SSS---HHHHHHH---SS--S-STTSEEEEE-STTHHHHHHHTTTT--SSEEEE--/---EEEEEE--TTT----EEEEE-STTS-SSSEEEEEES----HHHHHHTSTT-TT-SS-SEE--S-EEEEEEE-SSTTS-TT-EEEE-SSSSSSSS--SSBSSEEE-TTTEEEPPTT--TTT---HHHHHHHHHHHHHHHTTT--TTS---EEESTTSHHHHHHH--TTTT--EEEEESSSS-HHHHHHHTEEEEEEHHHHSSS---SS-----SEEE-SB-THHHHHHHTTPPTT-EEE---BTT-S-EEE-SHHHHHH--EEE---STT----HHHHHH---TT--S--TTSEEEEE-STTHHHHHHHTTTT--SSEEEE--/--EEEEEEE-EETTEE--EEEEEETTTS-SSSEEEE--B----HHHHHHHSTT-SS-SS-SEE--S--EEEEEE-SSTT--TT-EEEE-STTBTTTB--SSBS-EEE-TTSEEEPPTT--TTT---HHHHHHHHHHHHHHHHHT--TTS--EEE-STTSHHHHHHH--TTTT--EEEEESSTT-HHHHHHHT-SEEEESTTTSSS---SS----EEEEE-SB-SHHHHHHHTTEEEEEEEE---BTT-S-EEE-SHHHHTS--EEE---STT---HHHHHHH---SS--S-STTSEEE--BTTSHHHHTTTTTTT--SSEE--B-/--EEEEEEE---SS----EEEEEEGGGS-TTSEEEEEEE----HHHHHHTSTT-SS--SS-EE--SEEEEEE---SSTTS-TT-EEEEESTTBTTTB--SSBSSEEE-TTSEEEPPTT--TTT---SHHHHHHHHHHHHHHTTT--GGG-EEEESSTTSHHHHHHH--TTTT-EEEEEESSSS-HHHHHHHT-SEEEESTTTS-S---SS-----SEEE-SB-THHHHHHHTT--TT-EEE---BTT-S-EEE-SHHHHHH--EEE---SSS---HHHHHHH---SS--S-STTSEEEEE-SSSHHHHHHHSSSTT-SSEEEEB-/---EEEEEEEEETTEE--EEEEE-GGGS-SSSEEEE--EEEE-HHHHHHTSTT-SS-SS-EEE--SEEEEEE-S---TT--TT-EEEEESTTBTTTB--SSBSSEEE-TTTEEEPPTT--TTT---HHHHHHHHHHHHHHHTTT--TTS--EEEETTTSHHHHHHH--TTTT--EEEE-S-TT-HHHHHHHT-SSEE-STTTSSS---SSPPP-EEEEE-S-BTHHHHHHHHTEEEEEEEE----TTBS-EEE-SHHHHTS--EEE---STT---HHHHHHH---SS--S-STTSEEEEEEGGGHHHHHHHTTTT---SEEEEE-/--EEEEEEE-EETTEE--EEEEEETTTS-SSSEEEE---EE--HHHHHTTSTT-SS-SS--EE--S-EEEEEEE-SSTTS-TT-EEEE-SSSSSSSS--SSBSSEEE-TTTEEEPPTT--TTT---HHHHHHHHHHHHHHHHTT--GGG--EEE-STTSHHHHHHH--TTTT--EEEE-S-TT-HHHHHHHT-SEEE-HHHHSSS---SS-----SEEE-S--THHHHHHHTTPPTT-EEE----TT-S-EEE-SHHHHTS--EEE---SSS---HHHHHHH---SS--SSGGGSEEEEEEGGGHHHHHHHHHTT--SSEEEEE-

Foldseek 3Di:
DFKWWFFFWDQPVNFTDIAIDIDTPVPFDPQFFKFFFFKAWADLLLLLLRGPPSQQADDGRATAGQWTWGFTCDDPDPVDDGGFTKIAHFAPARRPHHHHLIGMHGHHPQRIAGQAPLADRHLSLLGLLVLLLLVLVVVQVVLPDDQVQWAEEFAQCQEANRVLNQCCQLLRHAYEYEHQDPPCQVLSVVSRHPHYYYLVVQDDDDADQADDAHGQEYEDQDDAASVQSNLNRHAASGEYEYEHHVDHDDYDHNCCCCPVRVYYYHYGDSRCDHVVSNVSSNVSPRSDHPPSCSLEQEEAESRCVVVVSVCPPVSNGRHIYMYGD/DDKWWFFAWDQPPHFIDTDIDIDDPVVADPQFFKWFWWKFFDDLLQLLLRGGPSPQADDRRETAGFKTWGFGCDDPDPVDDGGFTWIAGFQPARRYHHHHLIGMHGHHPQRIATQAPLDDSHLSLLTLLNLQLLVQVVVQVVQPDDQVQFAEEEEADLHANRLLNQCCQLLPHAYEYEHQDPPCVVLSVVSRHNHYDYLVVQPDVFADQADDAHHLEYEAQAAAQSPQSNLNNHAASGEYEYAHQHPHVDYPHDCCSCPPRVYYYHYTDSNDDHVVSNVSSNCSDVSDRPPSCSLEQEEAESPVVVVVSVCRPVPNHRGDYMYGD/DFKWWFWAWADDPQFIDIDTDIGTPVPADPAAFKWFFFKFFAALLLLLLRGGPRDFADDRRETAAAKTWTFTCGDPDPVDDGGFTWIAGFACARRYHHHRLIGMHGHHPQRIATADPLADSHLSLQTLLNLLLLLLVVVQVVQPDDAPVFAEEEEPALHANRVLNLLCQLLPHAYEYEECDPPCQVQSVVSRHNYYDYLVVQPPVFDDQADDAHGQEYEAQADASSVQSNLNRHAASGEYEYNHCHPHDHYPHDCCSCPVRNYYYHYTDSRDDHVSSNVSSNCSPVSDHPCSVSLEQEAAESVCVSVVSVCNVVSNRRRDYMYGD/DAKWWFFFWDQDPQWIATATDIDGQVNADPAFFKWFFFKFFDDLLLLLLRGGPSPQADDGRETAGQWTWGFGCDDPDPVDDGGFTWIQHFACARRPHYHHLIGIHGDHPQRIAGQAPLADSHLSLCGLLNLLLLVQVVVFVVQPDDQVPFAEEAEPDLHSNRVLNLCCQLLPHAYEYEHADPPCVVLSVLSRHPHYDYLCVQPPPQADQADDAHHLEYEAQDAASSVQSNLNRHAASGEYEYNHCHPHDDYPHDCCSCPPRVYYYDYGDSRCDHVVSNVSSNCSDVSDHPPSCSLAQEEDESNCVSVVSVCPPDPRHRGDYMYGD/DDKWWFFAWAADPQWIDTAIDIDDPVRADPAAFKWFFQKAFDDLLLLLLRTGPSPQADDGRETAGQWTWGFTPDDPDPVDDGGFTWIAHFACARRHHHHHLIGMHGDHPQRIATQDPLADSHLSLQGLLNLLLLVQVVVFVVQPDDQPQFAEEQEPALHRNRLLNLLCQLLRHAYEYEEQDPPCVVLSVVSRHDHYYYLVVQPVVFADQADDAHGQEYEAQDADSSVQSNLNNHAASHEYEYVHANNHDDHPHNCCSCVPRVYYYDYTDSRDDHVVSNVSSNCSDNSDHPPSCSLAQEEAESNCVVVVSVCRVDPRRRGIYMYGD/DDKWWFFAWDDDPQWIDTDIDIDDPVVADPAAFKWQFFKAFAALLQLLLRTGPSPQADHRRETAAAKTWGFTCDDPDPVDDGGFIWIAHFAPARRHHHHHLIGMHGDHPQRIAGQAPLDDSHLSLLGLLNLLLLVQVVVFVVLPDDQVPFAAEEEPDLHSNRLLNLCCQLLRHAYEYEDQDPPCVVLSVLSPHPHYYYLVVQDDVFADQADDAHHLEYEAQDAAQSVQSNLNRHAASGEYEHQHHVHHDDHPHRCCSCVPRVYYYDYGDSRCDHVVSNVSSNVSPRSDRPSSCSLEQDEAESNRVVVVSVCSNPPVRSHIYMYGD

Nearest PDB structures (foldseek):
  1y9e-assembly1_E  TM=9.963E-01  e=9.340E-62  Bacillus subtilis
  1xa0-assembly1_B  TM=9.421E-01  e=1.281E-42  Geobacillus stearothermophilus
  4jxk-assembly1_B  TM=9.524E-01  e=1.109E-40  Rhodococcus opacus B4
  5gxf-assembly1_B  TM=9.635E-01  e=2.549E-39  Ruegeria pomeroyi DSS-3
  1o8c-assembly2_C  TM=9.551E-01  e=3.018E-38  Escherichia coli K-12

B-factor: mean 29.93, std 15.63, range [2.61, 105.94]

CATH classification: 3.90.180.10 (+1 more: 3.40.50.720)

InterPro domains:
  IPR011032 GroES-like superfamily [SSF50129] (5-148)
  IPR013149 Alcohol dehydrogenase-like, C-terminal [PF00107] (162-288)
  IPR013154 Alcohol dehydrogenase-like, N-terminal [PF08240] (32-118)
  IPR014188 Acrylyl-CoA reductase AcuI [TIGR02823] (6-330)
  IPR020843 Enoylreductase domain [SM00829] (16-328)
  IPR036291 NAD(P)-binding domain superfamily [SSF51735] (120-291)
  IPR051397 Zinc-containing alcohol dehydrogenase-like protein [PTHR43677] (5-329)